Protein 2DG1 (pdb70)

B-factor: mean 18.86, std 8.6, range [7.63, 65.32]

Radius of gyration: 47.16 Å; Cα contacts (8 Å, |Δi|>4): 6272; chains: 6; bounding box: 135×104×99 Å

Organism: Staphylococcus aureus (strain Mu50 / ATCC 700699) (NCBI:txid158878)

Structure (mmCIF, N/CA/C/O backbone):
data_2DG1
#
_entry.id   2DG1
#
_cell.length_a   76.527
_cell.length_b   181.978
_cell.length_c   81.803
_cell.angle_alpha   90.00
_cell.angle_beta   115.41
_cell.angle_gamma   90.00
#
_symmetry.space_group_name_H-M   'P 1 21 1'
#
loop_
_entity.id
_entity.type
_entity.pdbx_description
1 polymer DrP35
2 non-polymer 'CALCIUM ION'
3 non-polymer GLYCEROL
4 water water
#
loop_
_atom_site.group_PDB
_atom_site.id
_atom_site.type_symbol
_atom_site.label_atom_id
_atom_site.label_alt_id
_atom_site.label_comp_id
_atom_site.label_asym_id
_atom_site.label_entity_id
_atom_site.label_seq_id
_atom_site.pdbx_PDB_ins_code
_atom_site.Cartn_x
_atom_site.Cartn_y
_atom_site.Cartn_z
_atom_site.occupancy
_atom_site.B_iso_or_equiv
_atom_site.auth_seq_id
_atom_site.auth_comp_id
_atom_site.auth_asym_id
_atom_site.auth_atom_id
_atom_site.pdbx_PDB_model_num
ATOM 1 N N . GLN A 1 6 ? 4.837 20.961 49.558 1.00 49.77 6 GLN A N 1
ATOM 2 C CA . GLN A 1 6 ? 4.120 20.208 48.490 1.00 49.27 6 GLN A CA 1
ATOM 3 C C . GLN A 1 6 ? 3.699 21.134 47.356 1.00 48.10 6 GLN A C 1
ATOM 4 O O . GLN A 1 6 ? 2.806 20.804 46.575 1.00 49.58 6 GLN A O 1
ATOM 10 N N . ASP A 1 7 ? 4.349 22.293 47.274 1.00 44.72 7 ASP A N 1
ATOM 11 C CA . ASP A 1 7 ? 4.061 23.276 46.233 1.00 41.13 7 ASP A CA 1
ATOM 12 C C . ASP A 1 7 ? 4.529 22.766 44.873 1.00 37.10 7 ASP A C 1
ATOM 13 O O . ASP A 1 7 ? 4.942 23.544 44.013 1.00 36.50 7 ASP A O 1
ATOM 18 N N . LEU A 1 8 ? 4.460 21.454 44.687 1.00 32.10 8 LEU A N 1
ATOM 19 C CA . LEU A 1 8 ? 4.882 20.824 43.444 1.00 27.34 8 LEU A CA 1
ATOM 20 C C . LEU A 1 8 ? 3.842 21.011 42.351 1.00 25.02 8 LEU A C 1
ATOM 21 O O . LEU A 1 8 ? 2.667 21.248 42.639 1.00 24.09 8 LEU A O 1
ATOM 26 N N . PRO A 1 9 ? 4.264 20.922 41.078 1.00 22.30 9 PRO A N 1
ATOM 27 C CA . PRO A 1 9 ? 3.320 21.073 39.969 1.00 20.22 9 PRO A CA 1
ATOM 28 C C . PRO A 1 9 ? 2.222 20.051 40.242 1.00 18.99 9 PRO A C 1
ATOM 29 O O . PRO A 1 9 ? 2.510 18.927 40.655 1.00 20.16 9 PRO A O 1
ATOM 33 N N . THR A 1 10 ? 0.970 20.431 40.015 1.00 18.40 10 THR A N 1
ATOM 34 C CA . THR A 1 10 ? -0.141 19.544 40.323 1.00 18.40 10 THR A CA 1
ATOM 35 C C . THR A 1 10 ? -1.161 19.363 39.203 1.00 18.18 10 THR A C 1
ATOM 36 O O . THR A 1 10 ? -1.409 20.280 38.421 1.00 20.09 10 THR A O 1
ATOM 40 N N . LEU A 1 11 ? -1.741 18.166 39.139 1.00 17.96 11 LEU A N 1
ATOM 41 C CA . LEU A 1 11 ? -2.766 17.848 38.147 1.00 17.23 11 LEU A CA 1
ATOM 42 C C . LEU A 1 11 ? -4.127 17.964 38.827 1.00 15.82 11 LEU A C 1
ATOM 43 O O . LEU A 1 11 ? -4.353 17.376 39.887 1.00 16.41 11 LEU A O 1
ATOM 48 N N . PHE A 1 12 ? -5.027 18.724 38.209 1.00 16.40 12 PHE A N 1
ATOM 49 C CA . PHE A 1 12 ? -6.364 18.954 38.751 1.00 16.99 12 PHE A CA 1
ATOM 50 C C . PHE A 1 12 ? -7.460 18.459 37.814 1.00 17.64 12 PHE A C 1
ATOM 51 O O . PHE A 1 12 ? -7.250 18.325 36.609 1.00 18.04 12 PHE A O 1
ATOM 59 N N . TYR A 1 13 ? -8.640 18.217 38.373 1.00 18.55 13 TYR A N 1
ATOM 60 C CA . TYR A 1 13 ? -9.774 17.774 37.575 1.00 18.75 13 TYR A CA 1
ATOM 61 C C . TYR A 1 13 ? -10.467 18.996 36.974 1.00 19.90 13 TYR A C 1
ATOM 62 O O . TYR A 1 13 ? -11.598 19.323 37.332 1.00 22.01 13 TYR A O 1
ATOM 71 N N . SER A 1 14 ? -9.770 19.676 36.071 1.00 20.84 14 SER A N 1
ATOM 72 C CA . SER A 1 14 ? -10.314 20.856 35.412 1.00 22.62 14 SER A CA 1
ATOM 73 C C . SER A 1 14 ? -10.452 20.586 33.921 1.00 23.40 14 SER A C 1
ATOM 74 O O . SER A 1 14 ? -9.819 19.675 33.388 1.00 22.09 14 SER A O 1
ATOM 77 N N . GLY A 1 15 ? -11.281 21.381 33.251 1.00 22.30 15 GLY A N 1
ATOM 78 C CA . GLY A 1 15 ? -11.480 21.206 31.826 1.00 20.56 15 GLY A CA 1
ATOM 79 C C . GLY A 1 15 ? -11.793 19.776 31.422 1.00 19.01 15 GLY A C 1
ATOM 80 O O . GLY A 1 15 ? -12.509 19.060 32.122 1.00 19.16 15 GLY A O 1
ATOM 81 N N . LYS A 1 16 ? -11.246 19.355 30.289 1.00 18.94 16 LYS A N 1
ATOM 82 C CA . LYS A 1 16 ? -11.488 18.011 29.786 1.00 17.35 16 LYS A CA 1
ATOM 83 C C . LYS A 1 16 ? -10.880 16.898 30.643 1.00 17.00 16 LYS A C 1
ATOM 84 O O . LYS A 1 16 ? -11.136 15.719 30.401 1.00 16.31 16 LYS A O 1
ATOM 90 N N . SER A 1 17 ? -10.083 17.264 31.644 1.00 15.50 17 SER A N 1
ATOM 91 C CA . SER A 1 17 ? -9.495 16.259 32.528 1.00 14.52 17 SER A CA 1
ATOM 92 C C . SER A 1 17 ? -10.573 15.758 33.480 1.00 16.03 17 SER A C 1
ATOM 93 O O . SER A 1 17 ? -10.390 14.758 34.172 1.00 16.43 17 SER A O 1
ATOM 96 N N . ASN A 1 18 ? -11.705 16.457 33.505 1.00 17.17 18 ASN A N 1
ATOM 97 C CA . ASN A 1 18 ? -12.806 16.079 34.381 1.00 19.58 18 ASN A CA 1
ATOM 98 C C . ASN A 1 18 ? -13.926 15.339 33.646 1.00 20.12 18 ASN A C 1
ATOM 99 O O . ASN A 1 18 ? -14.932 14.970 34.252 1.00 21.48 18 ASN A O 1
ATOM 104 N N . SER A 1 19 ? -13.751 15.121 32.345 1.00 18.31 19 SER A N 1
ATOM 105 C CA . SER A 1 19 ? -14.755 14.417 31.548 1.00 18.19 19 SER A CA 1
ATOM 106 C C . SER A 1 19 ? -14.540 12.910 31.603 1.00 18.16 19 SER A C 1
ATOM 107 O O . SER A 1 19 ? -13.416 12.440 31.755 1.00 18.08 19 SER A O 1
ATOM 110 N N . ALA A 1 20 ? -15.626 12.155 31.478 1.00 17.03 20 ALA A N 1
ATOM 111 C CA . ALA A 1 20 ? -15.548 10.702 31.500 1.00 16.28 20 ALA A CA 1
ATOM 112 C C . ALA A 1 20 ? -14.923 10.181 30.207 1.00 14.91 20 ALA A C 1
ATOM 113 O O . ALA A 1 20 ? -14.198 9.185 30.212 1.00 13.05 20 ALA A O 1
ATOM 115 N N . VAL A 1 21 ? -15.205 10.872 29.107 1.00 14.17 21 VAL A N 1
ATOM 116 C CA . VAL A 1 21 ? -14.723 10.473 27.787 1.00 12.78 21 VAL A CA 1
ATOM 117 C C . VAL A 1 21 ? -14.253 11.677 26.964 1.00 12.27 21 VAL A C 1
ATOM 118 O O . VAL A 1 21 ? -14.812 11.987 25.908 1.00 12.61 21 VAL A O 1
ATOM 122 N N . PRO A 1 22 ? -13.192 12.355 27.423 1.00 11.63 22 PRO A N 1
ATOM 123 C CA . PRO A 1 22 ? -12.671 13.526 26.716 1.00 12.79 22 PRO A CA 1
ATOM 124 C C . PRO A 1 22 ? -12.136 13.289 25.312 1.00 12.40 22 PRO A C 1
ATOM 125 O O . PRO A 1 22 ? -11.389 12.341 25.069 1.00 12.94 22 PRO A O 1
ATOM 129 N N . ILE A 1 23 ? -12.532 14.167 24.396 1.00 12.22 23 ILE A N 1
ATOM 130 C CA . ILE A 1 23 ? -12.082 14.126 23.007 1.00 10.96 23 ILE A CA 1
ATOM 131 C C . ILE A 1 23 ? -10.979 15.172 22.983 1.00 12.61 23 ILE A C 1
ATOM 132 O O . ILE A 1 23 ? -11.247 16.375 22.950 1.00 12.21 23 ILE A O 1
ATOM 137 N N . ILE A 1 24 ? -9.733 14.715 22.991 1.00 12.07 24 ILE A N 1
ATOM 138 C CA . ILE A 1 24 ? -8.619 15.644 23.062 1.00 12.59 24 ILE A CA 1
ATOM 139 C C . ILE A 1 24 ? -7.331 15.071 22.469 1.00 14.11 24 ILE A C 1
ATOM 140 O O . ILE A 1 24 ? -7.186 13.852 22.331 1.00 14.80 24 ILE A O 1
ATOM 145 N N . SER A 1 25 ? -6.410 15.961 22.103 1.00 12.73 25 SER A N 1
ATOM 146 C CA . SER A 1 25 ? -5.121 15.568 21.533 1.00 12.75 25 SER A CA 1
ATOM 147 C C . SER A 1 25 ? -4.043 15.750 22.598 1.00 13.25 25 SER A C 1
ATOM 148 O O . SER A 1 25 ? -4.214 16.535 23.525 1.00 13.17 25 SER A O 1
ATOM 151 N N . GLU A 1 26 ? -2.931 15.036 22.462 1.00 12.01 26 GLU A N 1
ATOM 152 C CA . GLU A 1 26 ? -1.868 15.125 23.457 1.00 10.84 26 GLU A CA 1
ATOM 153 C C . GLU A 1 26 ? -1.342 16.535 23.688 1.00 12.11 26 GLU A C 1
ATOM 154 O O . GLU A 1 26 ? -1.036 16.907 24.821 1.00 12.29 26 GLU A O 1
ATOM 160 N N . SER A 1 27 ? -1.232 17.318 22.620 1.00 12.05 27 SER A N 1
ATOM 161 C CA . SER A 1 27 ? -0.731 18.682 22.744 1.00 13.83 27 SER A CA 1
ATOM 162 C C . SER A 1 27 ? -1.672 19.576 23.553 1.00 14.02 27 SER A C 1
ATOM 163 O O . SER A 1 27 ? -1.252 20.614 24.072 1.00 15.19 27 SER A O 1
ATOM 166 N N . GLU A 1 28 ? -2.935 19.167 23.668 1.00 14.06 28 GLU A N 1
ATOM 167 C CA . GLU A 1 28 ? -3.942 19.947 24.393 1.00 14.73 28 GLU A CA 1
ATOM 168 C C . GLU A 1 28 ? -4.173 19.461 25.829 1.00 13.71 28 GLU A C 1
ATOM 169 O O . GLU A 1 28 ? -4.890 20.097 26.605 1.00 13.50 28 GLU A O 1
ATOM 175 N N . LEU A 1 29 ? -3.573 18.331 26.184 1.00 12.06 29 LEU A N 1
ATOM 176 C CA . LEU A 1 29 ? -3.732 17.775 27.524 1.00 11.43 29 LEU A CA 1
ATOM 177 C C . LEU A 1 29 ? -3.244 18.715 28.621 1.00 10.59 29 LEU A C 1
ATOM 178 O O . LEU A 1 29 ? -2.328 19.506 28.403 1.00 12.06 29 LEU A O 1
ATOM 183 N N . GLN A 1 30 ? -3.865 18.624 29.796 1.00 12.98 30 GLN A N 1
ATOM 184 C CA . GLN A 1 30 ? -3.436 19.424 30.941 1.00 13.71 30 GLN A CA 1
ATOM 185 C C . GLN A 1 30 ? -2.009 18.932 31.151 1.00 14.33 30 GLN A C 1
ATOM 186 O O . GLN A 1 30 ? -1.793 17.740 31.389 1.00 14.68 30 GLN A O 1
ATOM 192 N N . THR A 1 31 ? -1.043 19.840 31.068 1.00 14.89 31 THR A N 1
ATOM 193 C CA . THR A 1 31 ? 0.360 19.457 31.186 1.00 14.77 31 THR A CA 1
ATOM 194 C C . THR A 1 31 ? 1.149 20.231 32.236 1.00 16.05 31 THR A C 1
ATOM 195 O O . THR A 1 31 ? 0.963 21.435 32.409 1.00 16.52 31 THR A O 1
ATOM 199 N N . ILE A 1 32 ? 2.031 19.519 32.930 1.00 15.52 32 ILE A N 1
ATOM 200 C CA . ILE A 1 32 ? 2.894 20.116 33.945 1.00 15.30 32 ILE A CA 1
ATOM 201 C C . ILE A 1 32 ? 4.293 19.547 33.754 1.00 15.96 32 ILE A C 1
ATOM 202 O O . ILE A 1 32 ? 4.465 18.499 33.124 1.00 14.77 32 ILE A O 1
ATOM 207 N N . THR A 1 33 ? 5.293 20.244 34.283 1.00 16.26 33 THR A N 1
ATOM 208 C CA . THR A 1 33 ? 6.670 19.783 34.174 1.00 16.23 33 THR A CA 1
ATOM 209 C C . THR A 1 33 ? 7.145 19.336 35.550 1.00 18.17 33 THR A C 1
ATOM 210 O O . THR A 1 33 ? 7.031 20.075 36.532 1.00 17.84 33 THR A O 1
ATOM 214 N N . ALA A 1 34 ? 7.667 18.117 35.615 1.00 16.25 34 ALA A N 1
ATOM 215 C CA . ALA A 1 34 ? 8.143 17.543 36.866 1.00 15.52 34 ALA A CA 1
ATOM 216 C C . ALA A 1 34 ? 9.333 18.301 37.442 1.00 15.76 34 ALA A C 1
ATOM 217 O O . ALA A 1 34 ? 10.117 18.897 36.707 1.00 14.57 34 ALA A O 1
ATOM 219 N N . GLU A 1 35 ? 9.451 18.263 38.766 1.00 17.24 35 GLU A N 1
ATOM 220 C CA . GLU A 1 35 ? 10.535 18.928 39.490 1.00 19.16 35 GLU A CA 1
ATOM 221 C C . GLU A 1 35 ? 11.575 17.896 39.912 1.00 17.96 35 GLU A C 1
ATOM 222 O O . GLU A 1 35 ? 11.228 16.771 40.258 1.00 16.68 35 GLU A O 1
ATOM 228 N N . PRO A 1 36 ? 12.866 18.265 39.889 1.00 19.27 36 PRO A N 1
ATOM 229 C CA . PRO A 1 36 ? 13.901 17.311 40.300 1.00 20.34 36 PRO A CA 1
ATOM 230 C C . PRO A 1 36 ? 13.651 16.971 41.764 1.00 20.91 36 PRO A C 1
ATOM 231 O O . PRO A 1 36 ? 13.333 17.855 42.562 1.00 19.86 36 PRO A O 1
ATOM 235 N N . TRP A 1 37 ? 13.789 15.701 42.124 1.00 20.91 37 TRP A N 1
ATOM 236 C CA . TRP A 1 37 ? 13.540 15.296 43.501 1.00 20.51 37 TRP A CA 1
ATOM 237 C C . TRP A 1 37 ? 14.782 14.735 44.174 1.00 22.28 37 TRP A C 1
ATOM 238 O O . TRP A 1 37 ? 15.109 15.105 45.305 1.00 22.00 37 TRP A O 1
ATOM 249 N N . LEU A 1 38 ? 15.471 13.837 43.479 1.00 21.59 38 LEU A N 1
ATOM 250 C CA . LEU A 1 38 ? 16.667 13.219 44.035 1.00 21.66 38 LEU A CA 1
ATOM 251 C C . LEU A 1 38 ? 17.531 12.588 42.955 1.00 22.84 38 LEU A C 1
ATOM 252 O O . LEU A 1 38 ? 17.062 11.750 42.183 1.00 21.79 38 LEU A O 1
ATOM 257 N N . GLU A 1 39 ? 18.795 12.995 42.901 1.00 20.92 39 GLU A N 1
ATOM 258 C CA . GLU A 1 39 ? 19.715 12.440 41.923 1.00 22.83 39 GLU A CA 1
ATOM 259 C C . GLU A 1 39 ? 20.296 11.162 42.508 1.00 23.28 39 GLU A C 1
ATOM 260 O O . GLU A 1 39 ? 20.901 11.181 43.578 1.00 24.12 39 GLU A O 1
ATOM 266 N N . ILE A 1 40 ? 20.091 10.049 41.812 1.00 22.87 40 ILE A N 1
ATOM 267 C CA . ILE A 1 40 ? 20.594 8.758 42.267 1.00 21.87 40 ILE A CA 1
ATOM 268 C C . ILE A 1 40 ? 22.087 8.658 41.994 1.00 23.11 40 ILE A C 1
ATOM 269 O O . ILE A 1 40 ? 22.832 8.060 42.771 1.00 23.79 40 ILE A O 1
ATOM 274 N N . SER A 1 41 ? 22.520 9.249 40.888 1.00 23.48 41 SER A N 1
ATOM 275 C CA . SER A 1 41 ? 23.926 9.221 40.514 1.00 24.97 41 SER A CA 1
ATOM 276 C C . SER A 1 41 ? 24.210 10.152 39.346 1.00 25.64 41 SER A C 1
ATOM 277 O O . SER A 1 41 ? 23.324 10.447 38.543 1.00 24.67 41 SER A O 1
ATOM 280 N N . LYS A 1 42 ? 25.451 10.620 39.257 1.00 25.39 42 LYS A N 1
ATOM 281 C CA . LYS A 1 42 ? 25.842 11.500 38.169 1.00 25.58 42 LYS A CA 1
ATOM 282 C C . LYS A 1 42 ? 26.216 10.657 36.960 1.00 25.17 42 LYS A C 1
ATOM 283 O O . LYS A 1 42 ? 26.382 11.173 35.855 1.00 25.66 42 LYS A O 1
ATOM 289 N N . LYS A 1 43 ? 26.350 9.352 37.177 1.00 25.37 43 LYS A N 1
ATOM 290 C CA . LYS A 1 43 ? 26.679 8.437 36.093 1.00 25.92 43 LYS A CA 1
ATOM 291 C C . LYS A 1 43 ? 25.362 7.913 35.527 1.00 24.25 43 LYS A C 1
ATOM 292 O O . LYS A 1 43 ? 24.347 7.889 36.225 1.00 23.47 43 LYS A O 1
ATOM 298 N N . GLY A 1 44 ? 25.381 7.506 34.263 1.00 23.09 44 GLY A N 1
ATOM 299 C CA . GLY A 1 44 ? 24.174 7.008 33.628 1.00 21.85 44 GLY A CA 1
ATOM 300 C C . GLY A 1 44 ? 23.783 5.605 34.043 1.00 19.86 44 GLY A C 1
ATOM 301 O O . GLY A 1 44 ? 24.521 4.651 33.801 1.00 20.60 44 GLY A O 1
ATOM 302 N N . LEU A 1 45 ? 22.614 5.490 34.668 1.00 18.05 45 LEU A N 1
ATOM 303 C CA . LEU A 1 45 ? 22.081 4.209 35.121 1.00 17.31 45 LEU A CA 1
ATOM 304 C C . LEU A 1 45 ? 20.653 4.056 34.603 1.00 17.49 45 LEU A C 1
ATOM 305 O O . LEU A 1 45 ? 19.860 4.995 34.672 1.00 17.51 45 LEU A O 1
ATOM 310 N N . GLN A 1 46 ? 20.326 2.874 34.088 1.00 16.48 46 GLN A N 1
ATOM 311 C CA . GLN A 1 46 ? 18.985 2.621 33.565 1.00 16.14 46 GLN A CA 1
ATOM 312 C C . GLN A 1 46 ? 18.015 2.375 34.721 1.00 14.97 46 GLN A C 1
ATOM 313 O O . GLN A 1 46 ? 17.656 1.231 35.012 1.00 15.44 46 GLN A O 1
ATOM 319 N N . LEU A 1 47 ? 17.587 3.453 35.375 1.00 14.14 47 LEU A N 1
ATOM 320 C CA . LEU A 1 47 ? 16.670 3.346 36.507 1.00 14.81 47 LEU A CA 1
ATOM 321 C C . LEU A 1 47 ? 15.330 2.722 36.131 1.00 14.72 47 LEU A C 1
ATOM 322 O O . LEU A 1 47 ? 14.803 2.970 35.048 1.00 15.59 47 LEU A O 1
ATOM 327 N N . GLU A 1 48 ? 14.790 1.919 37.044 1.00 15.31 48 GLU A N 1
ATOM 328 C CA . GLU A 1 48 ? 13.509 1.239 36.852 1.00 15.71 48 GLU A CA 1
ATOM 329 C C . GLU A 1 48 ? 13.043 0.610 38.163 1.00 16.18 48 GLU A C 1
ATOM 330 O O . GLU A 1 48 ? 13.758 0.638 39.168 1.00 16.59 48 GLU A O 1
ATOM 336 N N . GLY A 1 49 ? 11.834 0.057 38.135 1.00 15.21 49 GLY A N 1
ATOM 337 C CA . GLY A 1 49 ? 11.280 -0.653 39.277 1.00 15.60 49 GLY A CA 1
ATOM 338 C C . GLY A 1 49 ? 10.926 0.034 40.581 1.00 14.83 49 GLY A C 1
ATOM 339 O O . GLY A 1 49 ? 11.094 -0.561 41.644 1.00 16.85 49 GLY A O 1
ATOM 340 N N . LEU A 1 50 ? 10.414 1.256 40.518 1.00 15.78 50 LEU A N 1
ATOM 341 C CA . LEU A 1 50 ? 10.029 1.973 41.733 1.00 15.48 50 LEU A CA 1
ATOM 342 C C . LEU A 1 50 ? 8.994 1.187 42.537 1.00 16.61 50 LEU A C 1
ATOM 343 O O . LEU A 1 50 ? 8.041 0.649 41.978 1.00 16.44 50 LEU A O 1
ATOM 348 N N . ASN A 1 51 ? 9.181 1.117 43.852 1.00 16.03 51 ASN A N 1
ATOM 349 C CA . ASN A 1 51 ? 8.232 0.418 44.712 1.00 17.10 51 ASN A CA 1
ATOM 350 C C . ASN A 1 51 ? 8.523 0.755 46.174 1.00 18.56 51 ASN A C 1
ATOM 351 O O . ASN A 1 51 ? 9.667 0.668 46.622 1.00 17.76 51 ASN A O 1
ATOM 356 N N . PHE A 1 52 ? 7.487 1.155 46.906 1.00 19.16 52 PHE A N 1
ATOM 357 C CA . PHE A 1 52 ? 7.637 1.515 48.315 1.00 19.14 52 PHE A CA 1
ATOM 358 C C . PHE A 1 52 ? 7.269 0.361 49.239 1.00 18.79 52 PHE A C 1
ATOM 359 O O . PHE A 1 52 ? 6.326 -0.383 48.971 1.00 18.99 52 PHE A O 1
ATOM 367 N N . ASP A 1 53 ? 8.012 0.210 50.331 1.00 20.41 53 ASP A N 1
ATOM 368 C CA . ASP A 1 53 ? 7.716 -0.858 51.274 1.00 21.66 53 ASP A CA 1
ATOM 369 C C . ASP A 1 53 ? 6.675 -0.378 52.277 1.00 22.85 53 ASP A C 1
ATOM 370 O O . ASP A 1 53 ? 6.268 0.786 52.251 1.00 22.45 53 ASP A O 1
ATOM 375 N N . ARG A 1 54 ? 6.240 -1.282 53.145 1.00 23.83 54 ARG A N 1
ATOM 376 C CA . ARG A 1 54 ? 5.228 -0.974 54.147 1.00 26.16 54 ARG A CA 1
ATOM 377 C C . ARG A 1 54 ? 5.602 0.226 55.021 1.00 26.89 54 ARG A C 1
ATOM 378 O O . ARG A 1 54 ? 4.726 0.897 55.570 1.00 27.64 54 ARG A O 1
ATOM 386 N N . GLN A 1 55 ? 6.896 0.507 55.142 1.00 27.39 55 GLN A N 1
ATOM 387 C CA . GLN A 1 55 ? 7.343 1.632 55.957 1.00 28.50 55 GLN A CA 1
ATOM 388 C C . GLN A 1 55 ? 7.545 2.906 55.145 1.00 27.70 55 GLN A C 1
ATOM 389 O O . GLN A 1 55 ? 8.128 3.878 55.628 1.00 27.15 55 GLN A O 1
ATOM 395 N N . GLY A 1 56 ? 7.064 2.897 53.907 1.00 26.37 56 GLY A N 1
ATOM 396 C CA . GLY A 1 56 ? 7.182 4.071 53.064 1.00 23.07 56 GLY A CA 1
ATOM 397 C C . GLY A 1 56 ? 8.555 4.357 52.491 1.00 21.97 56 GLY A C 1
ATOM 398 O O . GLY A 1 56 ? 8.805 5.462 52.012 1.00 20.33 56 GLY A O 1
ATOM 399 N N . GLN A 1 57 ? 9.451 3.376 52.536 1.00 21.44 57 GLN A N 1
ATOM 400 C CA . GLN A 1 57 ? 10.790 3.567 51.988 1.00 21.53 57 GLN A CA 1
ATOM 401 C C . GLN A 1 57 ? 10.781 3.176 50.514 1.00 20.00 57 GLN A C 1
ATOM 402 O O . GLN A 1 57 ? 10.134 2.204 50.129 1.00 21.20 57 GLN A O 1
ATOM 408 N N . LEU A 1 58 ? 11.502 3.936 49.697 1.00 19.65 58 LEU A N 1
ATOM 409 C CA . LEU A 1 58 ? 11.544 3.690 48.259 1.00 19.76 58 LEU A CA 1
ATOM 410 C C . LEU A 1 58 ? 12.635 2.743 47.781 1.00 19.36 58 LEU A C 1
ATOM 411 O O . LEU A 1 58 ? 13.815 2.929 48.073 1.00 19.25 58 LEU A O 1
ATOM 416 N N . PHE A 1 59 ? 12.221 1.730 47.032 1.00 18.39 59 PHE A N 1
ATOM 417 C CA . PHE A 1 59 ? 13.141 0.759 46.460 1.00 18.88 59 PHE A CA 1
ATOM 418 C C . PHE A 1 59 ? 13.088 0.910 44.947 1.00 18.58 59 PHE A C 1
ATOM 419 O O . PHE A 1 59 ? 12.036 1.206 44.380 1.00 17.85 59 PHE A O 1
ATOM 427 N N . LEU A 1 60 ? 14.231 0.724 44.301 1.00 17.92 60 LEU A N 1
ATOM 428 C CA . LEU A 1 60 ? 14.309 0.795 42.850 1.00 17.32 60 LEU A CA 1
ATOM 429 C C . LEU A 1 60 ? 15.600 0.116 42.429 1.00 17.86 60 LEU A C 1
ATOM 430 O O . LEU A 1 60 ? 16.337 -0.403 43.271 1.00 17.31 60 LEU A O 1
ATOM 435 N N . LEU A 1 61 ? 15.878 0.115 41.132 1.00 17.61 61 LEU A N 1
ATOM 436 C CA . LEU A 1 61 ? 17.082 -0.530 40.630 1.00 16.39 61 LEU A CA 1
ATOM 437 C C . LEU A 1 61 ? 17.495 0.042 39.285 1.00 16.39 61 LEU A C 1
ATOM 438 O O . LEU A 1 61 ? 16.850 0.948 38.760 1.00 16.29 61 LEU A O 1
ATOM 443 N N . ASP A 1 62 ? 18.595 -0.471 38.744 1.00 16.63 62 ASP A N 1
ATOM 444 C CA . ASP A 1 62 ? 19.054 -0.052 37.428 1.00 16.25 62 ASP A CA 1
ATOM 445 C C . ASP A 1 62 ? 19.239 -1.365 36.682 1.00 16.27 62 ASP A C 1
ATOM 446 O O . ASP A 1 62 ? 19.744 -2.348 37.231 1.00 16.56 62 ASP A O 1
ATOM 451 N N . VAL A 1 63 ? 18.805 -1.384 35.431 1.00 15.60 63 VAL A N 1
ATOM 452 C CA . VAL A 1 63 ? 18.845 -2.594 34.624 1.00 15.15 63 VAL A CA 1
ATOM 453 C C . VAL A 1 63 ? 20.197 -3.206 34.287 1.00 16.40 63 VAL A C 1
ATOM 454 O O . VAL A 1 63 ? 20.440 -4.386 34.553 1.00 15.65 63 VAL A O 1
ATOM 458 N N . PHE A 1 64 ? 21.074 -2.401 33.703 1.00 17.30 64 PHE A N 1
ATOM 459 C CA . PHE A 1 64 ? 22.367 -2.888 33.252 1.00 18.91 64 PHE A CA 1
ATOM 460 C C . PHE A 1 64 ? 23.406 -3.291 34.298 1.00 19.84 64 PHE A C 1
ATOM 461 O O . PHE A 1 64 ? 24.234 -4.161 34.028 1.00 20.50 64 PHE A O 1
ATOM 469 N N . GLU A 1 65 ? 23.377 -2.675 35.477 1.00 19.91 65 GLU A N 1
ATOM 470 C CA . GLU A 1 65 ? 24.321 -3.036 36.535 1.00 20.67 65 GLU A CA 1
ATOM 471 C C . GLU A 1 65 ? 23.629 -3.895 37.590 1.00 20.19 65 GLU A C 1
ATOM 472 O O . GLU A 1 65 ? 24.277 -4.645 38.317 1.00 20.01 65 GLU A O 1
ATOM 478 N N . GLY A 1 66 ? 22.307 -3.779 37.673 1.00 17.54 66 GLY A N 1
ATOM 479 C CA . GLY A 1 66 ? 21.557 -4.576 38.625 1.00 16.76 66 GLY A CA 1
ATOM 480 C C . GLY A 1 66 ? 21.589 -4.126 40.073 1.00 15.95 66 GLY A C 1
ATOM 481 O O . GLY A 1 66 ? 21.250 -4.903 40.964 1.00 16.86 66 GLY A O 1
ATOM 482 N N . ASN A 1 67 ? 21.991 -2.884 40.320 1.00 17.47 67 ASN A N 1
ATOM 483 C CA . ASN A 1 67 ? 22.036 -2.362 41.682 1.00 18.29 67 ASN A CA 1
ATOM 484 C C . ASN A 1 67 ? 20.629 -2.221 42.242 1.00 18.64 67 ASN A C 1
ATOM 485 O O . ASN A 1 67 ? 19.706 -1.838 41.523 1.00 18.70 67 ASN A O 1
ATOM 490 N N . ILE A 1 68 ? 20.470 -2.532 43.523 1.00 18.97 68 ILE A N 1
ATOM 491 C CA . ILE A 1 68 ? 19.187 -2.385 44.194 1.00 19.65 68 ILE A CA 1
ATOM 492 C C . ILE A 1 68 ? 19.370 -1.221 45.163 1.00 21.46 68 ILE A C 1
ATOM 493 O O . ILE A 1 68 ? 20.253 -1.254 46.023 1.00 21.22 68 ILE A O 1
ATOM 498 N N . PHE A 1 69 ? 18.546 -0.189 45.017 1.00 20.49 69 PHE A N 1
ATOM 499 C CA . PHE A 1 69 ? 18.637 0.988 45.873 1.00 20.74 69 PHE A CA 1
ATOM 500 C C . PHE A 1 69 ? 17.463 1.092 46.833 1.00 22.19 69 PHE A C 1
ATOM 501 O O . PHE A 1 69 ? 16.354 0.652 46.527 1.00 22.43 69 PHE A O 1
ATOM 509 N N . LYS A 1 70 ? 17.719 1.677 47.998 1.00 22.04 70 LYS A N 1
ATOM 510 C CA . LYS A 1 70 ? 16.681 1.905 48.994 1.00 21.62 70 LYS A CA 1
ATOM 511 C C . LYS A 1 70 ? 16.839 3.359 49.416 1.00 22.96 70 LYS A C 1
ATOM 512 O O . LYS A 1 70 ? 17.886 3.754 49.928 1.00 22.40 70 LYS A O 1
ATOM 518 N N . ILE A 1 71 ? 15.800 4.152 49.185 1.00 22.71 71 ILE A N 1
ATOM 519 C CA . ILE A 1 71 ? 15.830 5.569 49.507 1.00 22.98 71 ILE A CA 1
ATOM 520 C C . ILE A 1 71 ? 14.879 5.942 50.635 1.00 23.51 71 ILE A C 1
ATOM 521 O O . ILE A 1 71 ? 13.783 5.392 50.753 1.00 22.12 71 ILE A O 1
ATOM 526 N N . ASN A 1 72 ? 15.320 6.879 51.468 1.00 24.94 72 ASN A N 1
ATOM 527 C CA . ASN A 1 72 ? 14.506 7.379 52.567 1.00 25.25 72 ASN A CA 1
ATOM 528 C C . ASN A 1 72 ? 13.881 8.661 52.020 1.00 25.39 72 ASN A C 1
ATOM 529 O O . ASN A 1 72 ? 14.568 9.663 51.832 1.00 24.89 72 ASN A O 1
ATOM 534 N N . PRO A 1 73 ? 12.571 8.637 51.738 1.00 26.20 73 PRO A N 1
ATOM 535 C CA . PRO A 1 73 ? 11.863 9.803 51.202 1.00 28.02 73 PRO A CA 1
ATOM 536 C C . PRO A 1 73 ? 12.061 11.095 51.995 1.00 29.04 73 PRO A C 1
ATOM 537 O O . PRO A 1 73 ? 12.144 12.178 51.416 1.00 28.71 73 PRO A O 1
ATOM 541 N N . GLU A 1 74 ? 12.140 10.976 53.316 1.00 30.49 74 GLU A N 1
ATOM 542 C CA . GLU A 1 74 ? 12.317 12.140 54.180 1.00 32.81 74 GLU A CA 1
ATOM 543 C C . GLU A 1 74 ? 13.733 12.707 54.151 1.00 32.23 74 GLU A C 1
ATOM 544 O O . GLU A 1 74 ? 13.943 13.864 53.784 1.00 31.80 74 GLU A O 1
ATOM 550 N N . THR A 1 75 ? 14.701 11.883 54.539 1.00 31.34 75 THR A N 1
ATOM 551 C CA . THR A 1 75 ? 16.099 12.295 54.594 1.00 30.11 75 THR A CA 1
ATOM 552 C C . THR A 1 75 ? 16.810 12.313 53.246 1.00 30.40 75 THR A C 1
ATOM 553 O O . THR A 1 75 ? 17.825 12.991 53.090 1.00 30.14 75 THR A O 1
ATOM 557 N N . LYS A 1 76 ? 16.281 11.562 52.282 1.00 29.78 76 LYS A N 1
ATOM 558 C CA . LYS A 1 76 ? 16.866 11.478 50.944 1.00 29.04 76 LYS A CA 1
ATOM 559 C C . LYS A 1 76 ? 18.121 10.610 50.936 1.00 28.44 76 LYS A C 1
ATOM 560 O O . LYS A 1 76 ? 18.887 10.628 49.973 1.00 27.97 76 LYS A O 1
ATOM 566 N N . GLU A 1 77 ? 18.333 9.853 52.009 1.00 28.46 77 GLU A N 1
ATOM 567 C CA . GLU A 1 77 ? 19.502 8.985 52.098 1.00 28.32 77 GLU A CA 1
ATOM 568 C C . GLU A 1 77 ? 19.377 7.825 51.118 1.00 26.96 77 GLU A C 1
ATOM 569 O O . GLU A 1 77 ? 18.332 7.183 51.033 1.00 27.66 77 GLU A O 1
ATOM 575 N N . ILE A 1 78 ? 20.449 7.558 50.380 1.00 25.96 78 ILE A N 1
ATOM 576 C CA . ILE A 1 78 ? 20.447 6.470 49.410 1.00 25.02 78 ILE A CA 1
ATOM 577 C C . ILE A 1 78 ? 21.339 5.324 49.870 1.00 25.23 78 ILE A C 1
ATOM 578 O O . ILE A 1 78 ? 22.501 5.531 50.222 1.00 24.70 78 ILE A O 1
ATOM 583 N N . LYS A 1 79 ? 20.785 4.118 49.868 1.00 24.81 79 LYS A N 1
ATOM 584 C CA . LYS A 1 79 ? 21.532 2.930 50.256 1.00 24.86 79 LYS A CA 1
ATOM 585 C C . LYS A 1 79 ? 21.491 1.945 49.096 1.00 25.02 79 LYS A C 1
ATOM 586 O O . LYS A 1 79 ? 20.574 1.980 48.275 1.00 24.09 79 LYS A O 1
ATOM 592 N N . ARG A 1 80 ? 22.498 1.083 49.021 1.00 24.50 80 ARG A N 1
ATOM 593 C CA . ARG A 1 80 ? 22.568 0.074 47.972 1.00 24.46 80 ARG A CA 1
ATOM 594 C C . ARG A 1 80 ? 22.776 -1.253 48.696 1.00 24.40 80 ARG A C 1
ATOM 595 O O . ARG A 1 80 ? 23.892 -1.771 48.758 1.00 24.58 80 ARG A O 1
ATOM 603 N N . PRO A 1 81 ? 21.689 -1.814 49.260 1.00 23.79 81 PRO A N 1
ATOM 604 C CA . PRO A 1 81 ? 21.690 -3.080 50.002 1.00 23.10 81 PRO A CA 1
ATOM 605 C C . PRO A 1 81 ? 22.326 -4.264 49.283 1.00 23.15 81 PRO A C 1
ATOM 606 O O . PRO A 1 81 ? 23.172 -4.952 49.851 1.00 23.12 81 PRO A O 1
ATOM 610 N N . PHE A 1 82 ? 21.922 -4.516 48.043 1.00 22.15 82 PHE A N 1
ATOM 611 C CA . PHE A 1 82 ? 22.506 -5.621 47.299 1.00 20.70 82 PHE A CA 1
ATOM 612 C C . PHE A 1 82 ? 22.461 -5.420 45.792 1.00 20.89 82 PHE A C 1
ATOM 613 O O . PHE A 1 82 ? 21.974 -4.402 45.301 1.00 19.66 82 PHE A O 1
ATOM 621 N N . VAL A 1 83 ? 23.002 -6.392 45.066 1.00 20.31 83 VAL A N 1
ATOM 622 C CA . VAL A 1 83 ? 23.030 -6.343 43.612 1.00 19.04 83 VAL A CA 1
ATOM 623 C C . VAL A 1 83 ? 22.410 -7.621 43.065 1.00 18.99 83 VAL A C 1
ATOM 624 O O . VAL A 1 83 ? 22.658 -8.714 43.578 1.00 18.60 83 VAL A O 1
ATOM 628 N N . SER A 1 84 ? 21.588 -7.478 42.032 1.00 17.83 84 SER A N 1
ATOM 629 C CA . SER A 1 84 ? 20.928 -8.622 41.417 1.00 17.06 84 SER A CA 1
ATOM 630 C C . SER A 1 84 ? 21.932 -9.646 40.904 1.00 17.11 84 SER A C 1
ATOM 631 O O . SER A 1 84 ? 22.911 -9.291 40.249 1.00 18.18 84 SER A O 1
ATOM 634 N N . HIS A 1 85 ? 21.680 -10.917 41.203 1.00 17.16 85 HIS A N 1
ATOM 635 C CA . HIS A 1 85 ? 22.546 -11.998 40.746 1.00 17.26 85 HIS A CA 1
ATOM 636 C C . HIS A 1 85 ? 22.049 -12.471 39.384 1.00 18.19 85 HIS A C 1
ATOM 637 O O . HIS A 1 85 ? 22.669 -13.321 38.741 1.00 18.03 85 HIS A O 1
ATOM 644 N N . LYS A 1 86 ? 20.921 -11.910 38.955 1.00 17.75 86 LYS A N 1
ATOM 645 C CA . LYS A 1 86 ? 20.324 -12.244 37.664 1.00 17.04 86 LYS A CA 1
ATOM 646 C C . LYS A 1 86 ? 20.464 -11.029 36.752 1.00 16.91 86 LYS A C 1
ATOM 647 O O . LYS A 1 86 ? 20.318 -9.889 37.195 1.00 17.27 86 LYS A O 1
ATOM 653 N N . ALA A 1 87 ? 20.741 -11.280 35.478 1.00 16.45 87 ALA A N 1
ATOM 654 C CA . ALA A 1 87 ? 20.950 -10.214 34.507 1.00 15.62 87 ALA A CA 1
ATOM 655 C C . ALA A 1 87 ? 19.727 -9.389 34.124 1.00 15.31 87 ALA A C 1
ATOM 656 O O . ALA A 1 87 ? 18.624 -9.910 33.961 1.00 15.68 87 ALA A O 1
ATOM 658 N N . ASN A 1 88 ? 19.958 -8.088 33.993 1.00 14.83 88 ASN A N 1
ATOM 659 C CA . ASN A 1 88 ? 18.950 -7.122 33.579 1.00 14.78 88 ASN A CA 1
ATOM 660 C C . ASN A 1 88 ? 17.603 -7.108 34.299 1.00 14.20 88 ASN A C 1
ATOM 661 O O . ASN A 1 88 ? 16.549 -7.300 33.682 1.00 13.32 88 ASN A O 1
ATOM 666 N N . PRO A 1 89 ? 17.619 -6.879 35.619 1.00 14.54 89 PRO A N 1
ATOM 667 C CA . PRO A 1 89 ? 16.365 -6.835 36.375 1.00 14.01 89 PRO A CA 1
ATOM 668 C C . PRO A 1 89 ? 15.664 -5.547 35.935 1.00 14.64 89 PRO A C 1
ATOM 669 O O . PRO A 1 89 ? 16.331 -4.547 35.642 1.00 13.92 89 PRO A O 1
ATOM 673 N N . ALA A 1 90 ? 14.336 -5.555 35.890 1.00 13.12 90 ALA A N 1
ATOM 674 C CA . ALA A 1 90 ? 13.617 -4.369 35.430 1.00 12.50 90 ALA A CA 1
ATOM 675 C C . ALA A 1 90 ? 12.509 -3.861 36.346 1.00 13.07 90 ALA A C 1
ATOM 676 O O . ALA A 1 90 ? 11.972 -2.774 36.123 1.00 13.50 90 ALA A O 1
ATOM 678 N N . ALA A 1 91 ? 12.152 -4.634 37.362 1.00 13.12 91 ALA A N 1
ATOM 679 C CA . ALA A 1 91 ? 11.099 -4.197 38.270 1.00 13.35 91 ALA A CA 1
ATOM 680 C C . ALA A 1 91 ? 11.172 -4.846 39.638 1.00 13.96 91 ALA A C 1
ATOM 681 O O . ALA A 1 91 ? 11.677 -5.959 39.795 1.00 14.20 91 ALA A O 1
ATOM 683 N N . ILE A 1 92 ? 10.662 -4.124 40.628 1.00 14.04 92 ILE A N 1
ATOM 684 C CA . ILE A 1 92 ? 10.609 -4.607 41.998 1.00 14.40 92 ILE A CA 1
ATOM 685 C C . ILE A 1 92 ? 9.183 -4.448 42.503 1.00 14.55 92 ILE A C 1
ATOM 686 O O . ILE A 1 92 ? 8.638 -3.343 42.495 1.00 15.87 92 ILE A O 1
ATOM 691 N N . LYS A 1 93 ? 8.573 -5.552 42.916 1.00 15.09 93 LYS A N 1
ATOM 692 C CA . LYS A 1 93 ? 7.228 -5.515 43.473 1.00 15.08 93 LYS A CA 1
ATOM 693 C C . LYS A 1 93 ? 7.331 -6.198 44.826 1.00 15.95 93 LYS A C 1
ATOM 694 O O . LYS A 1 93 ? 7.725 -7.362 44.914 1.00 14.79 93 LYS A O 1
ATOM 700 N N . ILE A 1 94 ? 6.993 -5.464 45.880 1.00 16.18 94 ILE A N 1
ATOM 701 C CA . ILE A 1 94 ? 7.081 -6.001 47.229 1.00 16.47 94 ILE A CA 1
ATOM 702 C C . ILE A 1 94 ? 5.844 -6.795 47.612 1.00 17.83 94 ILE A C 1
ATOM 703 O O . ILE A 1 94 ? 4.712 -6.389 47.348 1.00 17.12 94 ILE A O 1
ATOM 708 N N . HIS A 1 95 ? 6.081 -7.945 48.227 1.00 16.92 95 HIS A N 1
ATOM 709 C CA . HIS A 1 95 ? 5.014 -8.837 48.649 1.00 17.60 95 HIS A CA 1
ATOM 710 C C . HIS A 1 95 ? 4.442 -8.351 49.975 1.00 19.04 95 HIS A C 1
ATOM 711 O O . HIS A 1 95 ? 5.055 -7.537 50.672 1.00 18.23 95 HIS A O 1
ATOM 718 N N . LYS A 1 96 ? 3.256 -8.841 50.311 1.00 20.32 96 LYS A N 1
ATOM 719 C CA . LYS A 1 96 ? 2.617 -8.469 51.563 1.00 22.79 96 LYS A CA 1
ATOM 720 C C . LYS A 1 96 ? 3.513 -8.897 52.725 1.00 22.87 96 LYS A C 1
ATOM 721 O O . LYS A 1 96 ? 3.532 -8.252 53.773 1.00 23.58 96 LYS A O 1
ATOM 727 N N . ASP A 1 97 ? 4.268 -9.976 52.530 1.00 22.32 97 ASP A N 1
ATOM 728 C CA . ASP A 1 97 ? 5.146 -10.477 53.586 1.00 21.59 97 ASP A CA 1
ATOM 729 C C . ASP A 1 97 ? 6.509 -9.790 53.662 1.00 21.85 97 ASP A C 1
ATOM 730 O O . ASP A 1 97 ? 7.388 -10.220 54.412 1.00 22.14 97 ASP A O 1
ATOM 735 N N . GLY A 1 98 ? 6.682 -8.720 52.890 1.00 20.61 98 GLY A N 1
ATOM 736 C CA . GLY A 1 98 ? 7.933 -7.981 52.926 1.00 19.98 98 GLY A CA 1
ATOM 737 C C . GLY A 1 98 ? 9.007 -8.351 51.921 1.00 18.95 98 GLY A C 1
ATOM 738 O O . GLY A 1 98 ? 9.947 -7.584 51.719 1.00 21.43 98 GLY A O 1
ATOM 739 N N . ARG A 1 99 ? 8.893 -9.518 51.297 1.00 18.70 99 ARG A N 1
ATOM 740 C CA . ARG A 1 99 ? 9.888 -9.939 50.312 1.00 18.22 99 ARG A CA 1
ATOM 741 C C . ARG A 1 99 ? 9.857 -9.064 49.066 1.00 18.77 99 ARG A C 1
ATOM 742 O O . ARG A 1 99 ? 8.803 -8.579 48.663 1.00 18.63 99 ARG A O 1
ATOM 750 N N . LEU A 1 100 ? 11.022 -8.870 48.459 1.00 17.57 100 LEU A N 1
ATOM 751 C CA . LEU A 1 100 ? 11.113 -8.098 47.229 1.00 17.19 100 LEU A CA 1
ATOM 752 C C . LEU A 1 100 ? 11.096 -9.087 46.075 1.00 16.99 100 LEU A C 1
ATOM 753 O O . LEU A 1 100 ? 11.912 -10.006 46.033 1.00 15.93 100 LEU A O 1
ATOM 758 N N . PHE A 1 101 ? 10.147 -8.921 45.163 1.00 15.98 101 PHE A N 1
ATOM 759 C CA . PHE A 1 101 ? 10.066 -9.781 43.990 1.00 14.88 101 PHE A CA 1
ATOM 760 C C . PHE A 1 101 ? 10.699 -8.969 42.868 1.00 15.34 101 PHE A C 1
ATOM 761 O O . PHE A 1 101 ? 10.274 -7.848 42.586 1.00 15.43 101 PHE A O 1
ATOM 769 N N . VAL A 1 102 ? 11.728 -9.533 42.245 1.00 13.86 102 VAL A N 1
ATOM 770 C CA . VAL A 1 102 ? 12.455 -8.844 41.187 1.00 13.46 102 VAL A CA 1
ATOM 771 C C . VAL A 1 102 ? 12.290 -9.510 39.823 1.00 13.66 102 VAL A C 1
ATOM 772 O O . VAL A 1 102 ? 12.663 -10.669 39.634 1.00 13.93 102 VAL A O 1
ATOM 776 N N . CYS A 1 103 ? 11.724 -8.767 38.876 1.00 13.66 103 CYS A N 1
ATOM 777 C CA . CYS A 1 103 ? 11.529 -9.266 37.517 1.00 12.93 103 CYS A CA 1
ATOM 778 C C . CYS A 1 103 ? 12.788 -8.962 36.716 1.00 12.01 103 CYS A C 1
ATOM 779 O O . CYS A 1 103 ? 13.333 -7.867 36.819 1.00 13.58 103 CYS A O 1
ATOM 782 N N . TYR A 1 104 ? 13.258 -9.918 35.921 1.00 12.88 104 TYR A N 1
ATOM 783 C CA . TYR A 1 104 ? 14.445 -9.664 35.115 1.00 12.18 104 TYR A CA 1
ATOM 784 C C . TYR A 1 104 ? 14.333 -10.204 33.695 1.00 12.13 104 TYR A C 1
ATOM 785 O O . TYR A 1 104 ? 13.655 -11.205 33.437 1.00 11.45 104 TYR A O 1
ATOM 794 N N . LEU A 1 105 ? 15.027 -9.537 32.780 1.00 12.27 105 LEU A N 1
ATOM 795 C CA . LEU A 1 105 ? 14.984 -9.882 31.366 1.00 11.80 105 LEU A CA 1
ATOM 796 C C . LEU A 1 105 ? 16.021 -10.895 30.884 1.00 13.29 105 LEU A C 1
ATOM 797 O O . LEU A 1 105 ? 15.904 -11.426 29.779 1.00 13.60 105 LEU A O 1
ATOM 802 N N . GLY A 1 106 ? 17.032 -11.164 31.700 1.00 14.14 106 GLY A N 1
ATOM 803 C CA . GLY A 1 106 ? 18.054 -12.113 31.291 1.00 14.63 106 GLY A CA 1
ATOM 804 C C . GLY A 1 106 ? 18.771 -11.677 30.024 1.00 15.37 106 GLY A C 1
ATOM 805 O O . GLY A 1 106 ? 19.228 -10.535 29.926 1.00 16.42 106 GLY A O 1
ATOM 806 N N . ASP A 1 107 ? 18.862 -12.577 29.047 1.00 15.66 107 ASP A N 1
ATOM 807 C CA . ASP A 1 107 ? 19.542 -12.266 27.792 1.00 15.63 107 ASP A CA 1
ATOM 808 C C . ASP A 1 107 ? 18.629 -11.616 26.755 1.00 17.47 107 ASP A C 1
ATOM 809 O O . ASP A 1 107 ? 18.994 -11.506 25.585 1.00 18.52 107 ASP A O 1
ATOM 814 N N . PHE A 1 108 ? 17.443 -11.195 27.188 1.00 16.76 108 PHE A N 1
ATOM 815 C CA . PHE A 1 108 ? 16.471 -10.544 26.310 1.00 17.58 108 PHE A CA 1
ATOM 816 C C . PHE A 1 108 ? 15.838 -11.492 25.295 1.00 17.88 108 PHE A C 1
ATOM 817 O O . PHE A 1 108 ? 14.993 -11.080 24.501 1.00 17.26 108 PHE A O 1
ATOM 825 N N . LYS A 1 109 ? 16.240 -12.759 25.320 1.00 16.88 109 LYS A N 1
ATOM 826 C CA . LYS A 1 109 ? 15.695 -13.740 24.391 1.00 16.79 109 LYS A CA 1
ATOM 827 C C . LYS A 1 109 ? 14.839 -14.792 25.089 1.00 16.70 109 LYS A C 1
ATOM 828 O O . LYS A 1 109 ? 13.759 -15.148 24.605 1.00 16.55 109 LYS A O 1
ATOM 834 N N . SER A 1 110 ? 15.310 -15.301 26.224 1.00 16.28 110 SER A N 1
ATOM 835 C CA . SER A 1 110 ? 14.534 -16.308 26.932 1.00 15.87 110 SER A CA 1
ATOM 836 C C . SER A 1 110 ? 14.955 -16.580 28.368 1.00 14.54 110 SER A C 1
ATOM 837 O O . SER A 1 110 ? 14.216 -17.227 29.104 1.00 16.84 110 SER A O 1
ATOM 840 N N . THR A 1 111 ? 16.122 -16.094 28.777 1.00 15.17 111 THR A N 1
ATOM 841 C CA . THR A 1 111 ? 16.597 -16.380 30.130 1.00 14.83 111 THR A CA 1
ATOM 842 C C . THR A 1 111 ? 16.170 -15.431 31.242 1.00 15.13 111 THR A C 1
ATOM 843 O O . THR A 1 111 ? 16.875 -15.280 32.244 1.00 14.17 111 THR A O 1
ATOM 847 N N . GLY A 1 112 ? 15.015 -14.797 31.069 1.00 13.48 112 GLY A N 1
ATOM 848 C CA . GLY A 1 112 ? 14.512 -13.908 32.100 1.00 12.51 112 GLY A CA 1
ATOM 849 C C . GLY A 1 112 ? 13.715 -14.727 33.099 1.00 12.90 112 GLY A C 1
ATOM 850 O O . GLY A 1 112 ? 13.595 -15.943 32.952 1.00 13.36 112 GLY A O 1
ATOM 851 N N . GLY A 1 113 ? 13.163 -14.070 34.114 1.00 12.83 113 GLY A N 1
ATOM 852 C CA . GLY A 1 113 ? 12.383 -14.776 35.116 1.00 13.11 113 GLY A CA 1
ATOM 853 C C . GLY A 1 113 ? 12.064 -13.860 36.281 1.00 12.67 113 GLY A C 1
ATOM 854 O O . GLY A 1 113 ? 12.064 -12.642 36.130 1.00 14.07 113 GLY A O 1
ATOM 855 N N . ILE A 1 114 ? 11.787 -14.438 37.444 1.00 12.63 114 ILE A N 1
ATOM 856 C CA . ILE A 1 114 ? 11.488 -13.643 38.633 1.00 13.64 114 ILE A CA 1
ATOM 857 C C . ILE A 1 114 ? 12.062 -14.314 39.869 1.00 14.25 114 ILE A C 1
ATOM 858 O O . ILE A 1 114 ? 11.839 -15.503 40.089 1.00 14.42 114 ILE A O 1
ATOM 863 N N . PHE A 1 115 ? 12.810 -13.561 40.667 1.00 13.48 115 PHE A N 1
ATOM 864 C CA . PHE A 1 115 ? 13.341 -14.120 41.902 1.00 14.89 115 PHE A CA 1
ATOM 865 C C . PHE A 1 115 ? 12.850 -13.253 43.048 1.00 15.26 115 PHE A C 1
ATOM 866 O O . PHE A 1 115 ? 12.406 -12.127 42.835 1.00 15.37 115 PHE A O 1
ATOM 874 N N . ALA A 1 116 ? 12.902 -13.794 44.257 1.00 15.10 116 ALA A N 1
ATOM 875 C CA . ALA A 1 116 ? 12.484 -13.054 45.437 1.00 15.65 116 ALA A CA 1
ATOM 876 C C . ALA A 1 116 ? 13.646 -13.056 46.420 1.00 17.02 116 ALA A C 1
ATOM 877 O O . ALA A 1 116 ? 14.524 -13.917 46.353 1.00 15.83 116 ALA A O 1
ATOM 879 N N . ALA A 1 117 ? 13.655 -12.086 47.325 1.00 17.13 117 ALA A N 1
ATOM 880 C CA . ALA A 1 117 ? 14.718 -11.987 48.316 1.00 17.55 117 ALA A CA 1
ATOM 881 C C . ALA A 1 117 ? 14.312 -10.986 49.378 1.00 19.41 117 ALA A C 1
ATOM 882 O O . ALA A 1 117 ? 13.350 -10.239 49.198 1.00 18.84 117 ALA A O 1
ATOM 884 N N . THR A 1 118 ? 15.037 -10.975 50.490 1.00 18.61 118 THR A N 1
ATOM 885 C CA . THR A 1 118 ? 14.749 -10.021 51.548 1.00 18.28 118 THR A CA 1
ATOM 886 C C . THR A 1 118 ? 15.318 -8.706 51.037 1.00 18.17 118 THR A C 1
ATOM 887 O O . THR A 1 118 ? 16.046 -8.689 50.041 1.00 18.46 118 THR A O 1
ATOM 891 N N . GLU A 1 119 ? 15.000 -7.608 51.712 1.00 18.17 119 GLU A N 1
ATOM 892 C CA . GLU A 1 119 ? 15.489 -6.303 51.291 1.00 19.44 119 GLU A CA 1
ATOM 893 C C . GLU A 1 119 ? 17.007 -6.197 51.422 1.00 19.75 119 GLU A C 1
ATOM 894 O O . GLU A 1 119 ? 17.606 -5.230 50.958 1.00 17.90 119 GLU A O 1
ATOM 900 N N . ASN A 1 120 ? 17.626 -7.192 52.055 1.00 20.60 120 ASN A N 1
ATOM 901 C CA . ASN A 1 120 ? 19.075 -7.189 52.231 1.00 21.36 120 ASN A CA 1
ATOM 902 C C . ASN A 1 120 ? 19.759 -8.137 51.252 1.00 21.54 120 ASN A C 1
ATOM 903 O O . ASN A 1 120 ? 20.984 -8.267 51.250 1.00 22.23 120 ASN A O 1
ATOM 908 N N . GLY A 1 121 ? 18.963 -8.801 50.421 1.00 20.74 121 GLY A N 1
ATOM 909 C CA . GLY A 1 121 ? 19.523 -9.715 49.443 1.00 19.64 121 GLY A CA 1
ATOM 910 C C . GLY A 1 121 ? 19.707 -11.136 49.938 1.00 18.93 121 GLY A C 1
ATOM 911 O O . GLY A 1 121 ? 20.446 -11.915 49.335 1.00 18.87 121 GLY A O 1
ATOM 912 N N . ASP A 1 122 ? 19.041 -11.479 51.033 1.00 18.81 122 ASP A N 1
ATOM 913 C CA . ASP A 1 122 ? 19.136 -12.823 51.587 1.00 20.15 122 ASP A CA 1
ATOM 914 C C . ASP A 1 122 ? 17.981 -13.686 51.101 1.00 21.15 122 ASP A C 1
ATOM 915 O O . ASP A 1 122 ? 16.985 -13.179 50.577 1.00 20.85 122 ASP A O 1
ATOM 920 N N . ASN A 1 123 ? 18.128 -14.995 51.287 1.00 21.20 123 ASN A N 1
ATOM 921 C CA . ASN A 1 123 ? 17.116 -15.969 50.896 1.00 21.31 123 ASN A CA 1
ATOM 922 C C . ASN A 1 123 ? 16.660 -15.837 49.449 1.00 20.62 123 ASN A C 1
ATOM 923 O O . ASN A 1 123 ? 15.468 -15.704 49.178 1.00 19.95 123 ASN A O 1
ATOM 928 N N . LEU A 1 124 ? 17.610 -15.887 48.523 1.00 20.58 124 LEU A N 1
ATOM 929 C CA . LEU A 1 124 ? 17.288 -15.785 47.106 1.00 19.90 124 LEU A CA 1
ATOM 930 C C . LEU A 1 124 ? 16.402 -16.965 46.717 1.00 20.61 124 LEU A C 1
ATOM 931 O O . LEU A 1 124 ? 16.755 -18.121 46.949 1.00 19.28 124 LEU A O 1
ATOM 936 N N . GLN A 1 125 ? 15.247 -16.663 46.132 1.00 20.01 125 GLN A N 1
ATOM 937 C CA . GLN A 1 125 ? 14.291 -17.689 45.720 1.00 20.33 125 GLN A CA 1
ATOM 938 C C . GLN A 1 125 ? 13.918 -17.517 44.253 1.00 19.79 125 GLN A C 1
ATOM 939 O O . GLN A 1 125 ? 13.664 -16.400 43.809 1.00 17.92 125 GLN A O 1
ATOM 945 N N . ASP A 1 126 ? 13.879 -18.616 43.503 1.00 18.44 126 ASP A N 1
ATOM 946 C CA . ASP A 1 126 ? 13.490 -18.543 42.096 1.00 18.32 126 ASP A CA 1
ATOM 947 C C . ASP A 1 126 ? 11.975 -18.727 42.003 1.00 17.19 126 ASP A C 1
ATOM 948 O O . ASP A 1 126 ? 11.479 -19.854 42.005 1.00 17.95 126 ASP A O 1
ATOM 953 N N . ILE A 1 127 ? 11.243 -17.618 41.937 1.00 16.79 127 ILE A N 1
ATOM 954 C CA . ILE A 1 127 ? 9.785 -17.673 41.841 1.00 15.52 127 ILE A CA 1
ATOM 955 C C . ILE A 1 127 ? 9.411 -18.219 40.466 1.00 15.39 127 ILE A C 1
ATOM 956 O O . ILE A 1 127 ? 8.558 -19.096 40.344 1.00 15.86 127 ILE A O 1
ATOM 961 N N . ILE A 1 128 ? 10.040 -17.667 39.434 1.00 16.67 128 ILE A N 1
ATOM 962 C CA . ILE A 1 128 ? 9.852 -18.138 38.066 1.00 16.34 128 ILE A CA 1
ATOM 963 C C . ILE A 1 128 ? 11.282 -18.416 37.615 1.00 17.00 128 ILE A C 1
ATOM 964 O O . ILE A 1 128 ? 12.061 -17.490 37.391 1.00 15.02 128 ILE A O 1
ATOM 969 N N . GLU A 1 129 ? 11.624 -19.697 37.521 1.00 17.66 129 GLU A N 1
ATOM 970 C CA . GLU A 1 129 ? 12.962 -20.121 37.126 1.00 19.45 129 GLU A CA 1
ATOM 971 C C . GLU A 1 129 ? 13.277 -19.573 35.732 1.00 19.54 129 GLU A C 1
ATOM 972 O O . GLU A 1 129 ? 12.404 -19.522 34.862 1.00 20.06 129 GLU A O 1
ATOM 978 N N . ASP A 1 130 ? 14.526 -19.166 35.526 1.00 19.72 130 ASP A N 1
ATOM 979 C CA . ASP A 1 130 ? 14.946 -18.550 34.268 1.00 20.81 130 ASP A CA 1
ATOM 980 C C . ASP A 1 130 ? 15.208 -19.384 33.012 1.00 21.85 130 ASP A C 1
ATOM 981 O O . ASP A 1 130 ? 14.796 -18.992 31.915 1.00 19.60 130 ASP A O 1
ATOM 986 N N . LEU A 1 131 ? 15.882 -20.520 33.153 1.00 22.81 131 LEU A N 1
ATOM 987 C CA . LEU A 1 131 ? 16.213 -21.339 31.988 1.00 24.33 131 LEU A CA 1
ATOM 988 C C . LEU A 1 131 ? 15.172 -22.342 31.495 1.00 24.48 131 LEU A C 1
ATOM 989 O O . LEU A 1 131 ? 15.180 -22.704 30.319 1.00 24.42 131 LEU A O 1
ATOM 994 N N . SER A 1 132 ? 14.283 -22.790 32.376 1.00 24.99 132 SER A N 1
ATOM 995 C CA . SER A 1 132 ? 13.269 -23.773 31.997 1.00 26.66 132 SER A CA 1
ATOM 996 C C . SER A 1 132 ? 12.114 -23.212 31.168 1.00 25.49 132 SER A C 1
ATOM 997 O O . SER A 1 132 ? 11.412 -23.966 30.492 1.00 26.85 132 SER A O 1
ATOM 1000 N N . THR A 1 133 ? 11.906 -21.901 31.229 1.00 23.71 133 THR A N 1
ATOM 1001 C CA . THR A 1 133 ? 10.841 -21.266 30.455 1.00 22.31 133 THR A CA 1
ATOM 1002 C C . THR A 1 133 ? 11.408 -20.139 29.601 1.00 19.75 133 THR A C 1
ATOM 1003 O O . THR A 1 133 ? 12.466 -19.591 29.904 1.00 18.53 133 THR A O 1
ATOM 1007 N N . ALA A 1 134 ? 10.692 -19.790 28.539 1.00 17.06 134 ALA A N 1
ATOM 1008 C CA . ALA A 1 134 ? 11.151 -18.763 27.612 1.00 17.84 134 ALA A CA 1
ATOM 1009 C C . ALA A 1 134 ? 10.872 -17.315 27.990 1.00 16.48 134 ALA A C 1
ATOM 1010 O O . ALA A 1 134 ? 11.225 -16.409 27.240 1.00 15.84 134 ALA A O 1
ATOM 1012 N N . TYR A 1 135 ? 10.264 -17.086 29.148 1.00 15.42 135 TYR A N 1
ATOM 1013 C CA . TYR A 1 135 ? 9.939 -15.720 29.558 1.00 14.59 135 TYR A CA 1
ATOM 1014 C C . TYR A 1 135 ? 11.122 -14.808 29.864 1.00 14.84 135 TYR A C 1
ATOM 1015 O O . TYR A 1 135 ? 12.145 -15.244 30.389 1.00 13.15 135 TYR A O 1
ATOM 1024 N N . CYS A 1 136 ? 10.943 -13.533 29.533 1.00 12.00 136 CYS A N 1
ATOM 1025 C CA . CYS A 1 136 ? 11.886 -12.458 29.839 1.00 11.66 136 CYS A CA 1
ATOM 1026 C C . CYS A 1 136 ? 10.872 -11.514 30.473 1.00 12.75 136 CYS A C 1
ATOM 1027 O O . CYS A 1 136 ? 10.097 -10.854 29.780 1.00 13.27 136 CYS A O 1
ATOM 1030 N N . ILE A 1 137 ? 10.864 -11.484 31.800 1.00 13.60 137 ILE A N 1
ATOM 1031 C CA . ILE A 1 137 ? 9.877 -10.714 32.548 1.00 12.99 137 ILE A CA 1
ATOM 1032 C C . ILE A 1 137 ? 10.272 -9.301 32.935 1.00 12.78 137 ILE A C 1
ATOM 1033 O O . ILE A 1 137 ? 11.260 -9.078 33.636 1.00 13.53 137 ILE A O 1
ATOM 1038 N N . ASP A 1 138 ? 9.465 -8.344 32.482 1.00 11.78 138 ASP A N 1
ATOM 1039 C CA . ASP A 1 138 ? 9.731 -6.935 32.730 1.00 12.27 138 ASP A CA 1
ATOM 1040 C C . ASP A 1 138 ? 9.043 -6.313 33.940 1.00 11.22 138 ASP A C 1
ATOM 1041 O O . ASP A 1 138 ? 9.602 -5.420 34.577 1.00 13.05 138 ASP A O 1
ATOM 1046 N N . ASP A 1 139 ? 7.837 -6.770 34.258 1.00 12.48 139 ASP A N 1
ATOM 1047 C CA . ASP A 1 139 ? 7.104 -6.195 35.383 1.00 11.16 139 ASP A CA 1
ATOM 1048 C C . ASP A 1 139 ? 6.022 -7.153 35.864 1.00 12.82 139 ASP A C 1
ATOM 1049 O O . ASP A 1 139 ? 5.765 -8.185 35.239 1.00 13.09 139 ASP A O 1
ATOM 1054 N N . MET A 1 140 ? 5.377 -6.801 36.971 1.00 12.39 140 MET A N 1
ATOM 1055 C CA . MET A 1 140 ? 4.330 -7.638 37.541 1.00 11.62 140 MET A CA 1
ATOM 1056 C C . MET A 1 140 ? 3.455 -6.804 38.464 1.00 10.31 140 MET A C 1
ATOM 1057 O O . MET A 1 140 ? 3.785 -5.667 38.798 1.00 12.47 140 MET A O 1
ATOM 1062 N N . VAL A 1 141 ? 2.335 -7.383 38.872 1.00 12.48 141 VAL A N 1
ATOM 1063 C CA . VAL A 1 141 ? 1.423 -6.728 39.798 1.00 11.99 141 VAL A CA 1
ATOM 1064 C C . VAL A 1 141 ? 0.681 -7.814 40.562 1.00 11.90 141 VAL A C 1
ATOM 1065 O O . VAL A 1 141 ? 0.111 -8.727 39.960 1.00 12.50 141 VAL A O 1
ATOM 1069 N N . PHE A 1 142 ? 0.715 -7.723 41.890 1.00 12.55 142 PHE A N 1
ATOM 1070 C CA . PHE A 1 142 ? 0.060 -8.698 42.766 1.00 14.34 142 PHE A CA 1
ATOM 1071 C C . PHE A 1 142 ? -1.434 -8.449 42.922 1.00 14.64 142 PHE A C 1
ATOM 1072 O O . PHE A 1 142 ? -1.859 -7.299 43.007 1.00 16.48 142 PHE A O 1
ATOM 1080 N N . ASP A 1 143 ? -2.235 -9.510 42.959 1.00 15.01 143 ASP A N 1
ATOM 1081 C CA . ASP A 1 143 ? -3.654 -9.305 43.204 1.00 16.74 143 ASP A CA 1
ATOM 1082 C C . ASP A 1 143 ? -3.808 -9.460 44.718 1.00 18.28 143 ASP A C 1
ATOM 1083 O O . ASP A 1 143 ? -2.839 -9.786 45.406 1.00 17.04 143 ASP A O 1
ATOM 1088 N N . SER A 1 144 ? -5.005 -9.216 45.237 1.00 18.80 144 SER A N 1
ATOM 1089 C CA . SER A 1 144 ? -5.246 -9.303 46.674 1.00 21.57 144 SER A CA 1
ATOM 1090 C C . SER A 1 144 ? -5.063 -10.694 47.283 1.00 22.35 144 SER A C 1
ATOM 1091 O O . SER A 1 144 ? -5.012 -10.832 48.504 1.00 22.73 144 SER A O 1
ATOM 1094 N N . LYS A 1 145 ? -4.963 -11.716 46.439 1.00 22.89 145 LYS A N 1
ATOM 1095 C CA . LYS A 1 145 ? -4.803 -13.089 46.913 1.00 23.13 145 LYS A CA 1
ATOM 1096 C C . LYS A 1 145 ? -3.343 -13.526 46.995 1.00 22.55 145 LYS A C 1
ATOM 1097 O O . LYS A 1 145 ? -3.040 -14.614 47.490 1.00 22.22 145 LYS A O 1
ATOM 1103 N N . GLY A 1 146 ? -2.437 -12.689 46.508 1.00 20.91 146 GLY A N 1
ATOM 1104 C CA . GLY A 1 146 ? -1.033 -13.053 46.547 1.00 19.73 146 GLY A CA 1
ATOM 1105 C C . GLY A 1 146 ? -0.570 -13.625 45.222 1.00 19.89 146 GLY A C 1
ATOM 1106 O O . GLY A 1 146 ? 0.598 -13.988 45.063 1.00 18.20 146 GLY A O 1
ATOM 1107 N N . GLY A 1 147 ? -1.495 -13.736 44.274 1.00 17.11 147 GLY A N 1
ATOM 1108 C CA . GLY A 1 147 ? -1.131 -14.224 42.958 1.00 15.90 147 GLY A CA 1
ATOM 1109 C C . GLY A 1 147 ? -0.650 -12.994 42.211 1.00 14.43 147 GLY A C 1
ATOM 1110 O O . GLY A 1 147 ? -0.707 -11.892 42.756 1.00 15.16 147 GLY A O 1
ATOM 1111 N N . PHE A 1 148 ? -0.161 -13.150 40.986 1.00 14.01 148 PHE A N 1
ATOM 1112 C CA . PHE A 1 148 ? 0.287 -11.978 40.246 1.00 13.68 148 PHE A CA 1
ATOM 1113 C C . PHE A 1 148 ? 0.299 -12.155 38.737 1.00 12.86 148 PHE A C 1
ATOM 1114 O O . PHE A 1 148 ? 0.392 -13.269 38.228 1.00 13.23 148 PHE A O 1
ATOM 1122 N N . TYR A 1 149 ? 0.181 -11.032 38.035 1.00 11.89 149 TYR A N 1
ATOM 1123 C CA . TYR A 1 149 ? 0.204 -11.006 36.578 1.00 12.20 149 TYR A CA 1
ATOM 1124 C C . TYR A 1 149 ? 1.565 -10.440 36.195 1.00 11.70 149 TYR A C 1
ATOM 1125 O O . TYR A 1 149 ? 2.044 -9.504 36.835 1.00 13.91 149 TYR A O 1
ATOM 1134 N N . PHE A 1 150 ? 2.204 -11.004 35.175 1.00 10.86 150 PHE A N 1
ATOM 1135 C CA . PHE A 1 150 ? 3.493 -10.474 34.758 1.00 11.89 150 PHE A CA 1
ATOM 1136 C C . PHE A 1 150 ? 3.561 -10.270 33.255 1.00 10.84 150 PHE A C 1
ATOM 1137 O O . PHE A 1 150 ? 2.813 -10.890 32.499 1.00 11.10 150 PHE A O 1
ATOM 1145 N N . THR A 1 151 ? 4.449 -9.380 32.831 1.00 11.06 151 THR A N 1
ATOM 1146 C CA . THR A 1 151 ? 4.611 -9.089 31.415 1.00 10.79 151 THR A CA 1
ATOM 1147 C C . THR A 1 151 ? 5.817 -9.789 30.811 1.00 11.28 151 THR A C 1
ATOM 1148 O O . THR A 1 151 ? 6.921 -9.743 31.360 1.00 11.83 151 THR A O 1
ATOM 1152 N N . ASP A 1 152 ? 5.584 -10.453 29.683 1.00 10.87 152 ASP A N 1
ATOM 1153 C CA . ASP A 1 152 ? 6.634 -11.157 28.954 1.00 10.73 152 ASP A CA 1
ATOM 1154 C C . ASP A 1 152 ? 7.146 -10.148 27.928 1.00 12.35 152 ASP A C 1
ATOM 1155 O O . ASP A 1 152 ? 6.475 -9.839 26.939 1.00 12.06 152 ASP A O 1
ATOM 1160 N N . PHE A 1 153 ? 8.338 -9.631 28.208 1.00 11.88 153 PHE A N 1
ATOM 1161 C CA . PHE A 1 153 ? 9.029 -8.605 27.427 1.00 13.67 153 PHE A CA 1
ATOM 1162 C C . PHE A 1 153 ? 9.843 -9.233 26.298 1.00 15.38 153 PHE A C 1
ATOM 1163 O O . PHE A 1 153 ? 11.075 -9.270 26.366 1.00 15.81 153 PHE A O 1
ATOM 1171 N N . ARG A 1 154 ? 9.162 -9.730 25.269 1.00 14.18 154 ARG A N 1
ATOM 1172 C CA . ARG A 1 154 ? 9.840 -10.364 24.141 1.00 14.43 154 ARG A CA 1
ATOM 1173 C C . ARG A 1 154 ? 9.284 -9.954 22.777 1.00 14.05 154 ARG A C 1
ATOM 1174 O O . ARG A 1 154 ? 8.127 -9.546 22.661 1.00 13.66 154 ARG A O 1
ATOM 1182 N N . GLY A 1 155 ? 10.126 -10.076 21.753 1.00 13.97 155 GLY A N 1
ATOM 1183 C CA . GLY A 1 155 ? 9.733 -9.745 20.394 1.00 12.65 155 GLY A CA 1
ATOM 1184 C C . GLY A 1 155 ? 9.995 -8.310 19.977 1.00 11.29 155 GLY A C 1
ATOM 1185 O O . GLY A 1 155 ? 10.879 -7.641 20.507 1.00 11.20 155 GLY A O 1
ATOM 1186 N N . TYR A 1 156 ? 9.233 -7.853 18.992 1.00 10.47 156 TYR A N 1
ATOM 1187 C CA . TYR A 1 156 ? 9.330 -6.487 18.494 1.00 10.57 156 TYR A CA 1
ATOM 1188 C C . TYR A 1 156 ? 8.070 -6.176 17.688 1.00 11.73 156 TYR A C 1
ATOM 1189 O O . TYR A 1 156 ? 7.155 -6.998 17.638 1.00 11.94 156 TYR A O 1
ATOM 1198 N N . SER A 1 157 ? 8.025 -5.002 17.065 1.00 11.27 157 SER A N 1
ATOM 1199 C CA . SER A 1 157 ? 6.849 -4.557 16.312 1.00 11.03 157 SER A CA 1
ATOM 1200 C C . SER A 1 157 ? 5.987 -5.622 15.640 1.00 11.44 157 SER A C 1
ATOM 1201 O O . SER A 1 157 ? 4.853 -5.853 16.053 1.00 13.70 157 SER A O 1
ATOM 1204 N N . THR A 1 158 ? 6.519 -6.261 14.604 1.00 11.07 158 THR A N 1
ATOM 1205 C CA . THR A 1 158 ? 5.764 -7.268 13.860 1.00 11.37 158 THR A CA 1
ATOM 1206 C C . THR A 1 158 ? 5.994 -8.710 14.302 1.00 12.89 158 THR A C 1
ATOM 1207 O O . THR A 1 158 ? 5.567 -9.644 13.618 1.00 13.20 158 THR A O 1
ATOM 1211 N N . ASN A 1 159 ? 6.663 -8.891 15.436 1.00 12.22 159 ASN A N 1
ATOM 1212 C CA . ASN A 1 159 ? 6.951 -10.225 15.972 1.00 12.82 159 ASN A CA 1
ATOM 1213 C C . ASN A 1 159 ? 6.441 -10.236 17.416 1.00 12.82 159 ASN A C 1
ATOM 1214 O O . ASN A 1 159 ? 7.218 -10.135 18.364 1.00 11.52 159 ASN A O 1
ATOM 1219 N N . PRO A 1 160 ? 5.117 -10.372 17.596 1.00 12.78 160 PRO A N 1
ATOM 1220 C CA . PRO A 1 160 ? 4.468 -10.381 18.913 1.00 12.09 160 PRO A CA 1
ATOM 1221 C C . PRO A 1 160 ? 4.691 -11.615 19.779 1.00 11.05 160 PRO A C 1
ATOM 1222 O O . PRO A 1 160 ? 3.748 -12.351 20.055 1.00 12.53 160 PRO A O 1
ATOM 1226 N N . LEU A 1 161 ? 5.925 -11.823 20.230 1.00 12.05 161 LEU A N 1
ATOM 1227 C CA . LEU A 1 161 ? 6.247 -12.981 21.063 1.00 12.22 161 LEU A CA 1
ATOM 1228 C C . LEU A 1 161 ? 5.814 -12.797 22.513 1.00 11.73 161 LEU A C 1
ATOM 1229 O O . LEU A 1 161 ? 5.668 -13.771 23.258 1.00 11.78 161 LEU A O 1
ATOM 1234 N N . GLY A 1 162 ? 5.605 -11.545 22.903 1.00 10.39 162 GLY A N 1
ATOM 1235 C CA . GLY A 1 162 ? 5.225 -11.238 24.272 1.00 10.71 162 GLY A CA 1
ATOM 1236 C C . GLY A 1 162 ? 3.795 -11.535 24.675 1.00 11.31 162 GLY A C 1
ATOM 1237 O O . GLY A 1 162 ? 2.999 -12.058 23.895 1.00 11.59 162 GLY A O 1
ATOM 1238 N N . GLY A 1 163 ? 3.472 -11.189 25.915 1.00 10.21 163 GLY A N 1
ATOM 1239 C CA . GLY A 1 163 ? 2.139 -11.438 26.424 1.00 10.88 163 GLY A CA 1
ATOM 1240 C C . GLY A 1 163 ? 2.081 -11.222 27.921 1.00 11.84 163 GLY A C 1
ATOM 1241 O O . GLY A 1 163 ? 3.028 -10.706 28.525 1.00 11.36 163 GLY A O 1
ATOM 1242 N N . VAL A 1 164 ? 0.963 -11.619 28.515 1.00 10.86 164 VAL A N 1
ATOM 1243 C CA . VAL A 1 164 ? 0.737 -11.479 29.947 1.00 10.72 164 VAL A CA 1
ATOM 1244 C C . VAL A 1 164 ? 0.291 -12.824 30.499 1.00 11.15 164 VAL A C 1
ATOM 1245 O O . VAL A 1 164 ? -0.541 -13.505 29.897 1.00 11.59 164 VAL A O 1
ATOM 1249 N N . TYR A 1 165 ? 0.851 -13.201 31.645 1.00 10.40 165 TYR A N 1
ATOM 1250 C CA . TYR A 1 165 ? 0.535 -14.474 32.281 1.00 11.16 165 TYR A CA 1
ATOM 1251 C C . TYR A 1 165 ? 0.192 -14.277 33.751 1.00 11.70 165 TYR A C 1
ATOM 1252 O O . TYR A 1 165 ? 0.649 -13.321 34.374 1.00 13.32 165 TYR A O 1
ATOM 1261 N N . TYR A 1 166 ? -0.610 -15.187 34.300 1.00 12.30 166 TYR A N 1
ATOM 1262 C CA . TYR A 1 166 ? -1.005 -15.106 35.701 1.00 13.03 166 TYR A CA 1
ATOM 1263 C C . TYR A 1 166 ? -0.430 -16.267 36.503 1.00 12.66 166 TYR A C 1
ATOM 1264 O O . TYR A 1 166 ? -0.569 -17.426 36.116 1.00 12.95 166 TYR A O 1
ATOM 1273 N N . VAL A 1 167 ? 0.215 -15.943 37.618 1.00 12.96 167 VAL A N 1
ATOM 1274 C CA . VAL A 1 167 ? 0.793 -16.958 38.490 1.00 13.09 167 VAL A CA 1
ATOM 1275 C C . VAL A 1 167 ? -0.105 -17.109 39.707 1.00 14.39 167 VAL A C 1
ATOM 1276 O O . VAL A 1 167 ? -0.432 -16.124 40.370 1.00 15.13 167 VAL A O 1
ATOM 1280 N N . SER A 1 168 ? -0.512 -18.344 39.987 1.00 16.48 168 SER A N 1
ATOM 1281 C CA . SER A 1 168 ? -1.376 -18.633 41.124 1.00 17.88 168 SER A CA 1
ATOM 1282 C C . SER A 1 168 ? -0.703 -18.221 42.434 1.00 19.05 168 SER A C 1
ATOM 1283 O O . SER A 1 168 ? 0.523 -18.155 42.517 1.00 18.30 168 SER A O 1
ATOM 1286 N N . PRO A 1 169 ? -1.502 -17.927 43.472 1.00 20.41 169 PRO A N 1
ATOM 1287 C CA . PRO A 1 169 ? -0.973 -17.518 44.778 1.00 21.46 169 PRO A CA 1
ATOM 1288 C C . PRO A 1 169 ? 0.086 -18.459 45.356 1.00 22.28 169 PRO A C 1
ATOM 1289 O O . PRO A 1 169 ? 0.978 -18.023 46.080 1.00 22.29 169 PRO A O 1
ATOM 1293 N N . ASP A 1 170 ? -0.012 -19.745 45.037 1.00 23.64 170 ASP A N 1
ATOM 1294 C CA . ASP A 1 170 ? 0.959 -20.712 45.541 1.00 25.05 170 ASP A CA 1
ATOM 1295 C C . ASP A 1 170 ? 2.177 -20.795 44.625 1.00 24.90 170 ASP A C 1
ATOM 1296 O O . ASP A 1 170 ? 3.093 -21.581 44.863 1.00 25.70 170 ASP A O 1
ATOM 1301 N N . PHE A 1 171 ? 2.175 -19.977 43.576 1.00 23.67 171 PHE A N 1
ATOM 1302 C CA . PHE A 1 171 ? 3.280 -19.917 42.620 1.00 23.48 171 PHE A CA 1
ATOM 1303 C C . PHE A 1 171 ? 3.551 -21.231 41.894 1.00 23.53 171 PHE A C 1
ATOM 1304 O O . PHE A 1 171 ? 4.625 -21.410 41.324 1.00 24.80 171 PHE A O 1
ATOM 1312 N N . ARG A 1 172 ? 2.591 -22.149 41.895 1.00 24.08 172 ARG A N 1
ATOM 1313 C CA . ARG A 1 172 ? 2.810 -23.432 41.237 1.00 24.77 172 ARG A CA 1
ATOM 1314 C C . ARG A 1 172 ? 2.290 -23.530 39.811 1.00 24.45 172 ARG A C 1
ATOM 1315 O O . ARG A 1 172 ? 2.663 -24.444 39.077 1.00 24.98 172 ARG A O 1
ATOM 1323 N N . THR A 1 173 ? 1.440 -22.593 39.407 1.00 22.79 173 THR A N 1
ATOM 1324 C CA . THR A 1 173 ? 0.898 -22.632 38.055 1.00 21.23 173 THR A CA 1
ATOM 1325 C C . THR A 1 173 ? 0.997 -21.289 37.341 1.00 20.69 173 THR A C 1
ATOM 1326 O O . THR A 1 173 ? 0.946 -20.232 37.969 1.00 20.62 173 THR A O 1
ATOM 1330 N N . VAL A 1 174 ? 1.149 -21.348 36.022 1.00 19.77 174 VAL A N 1
ATOM 1331 C CA . VAL A 1 174 ? 1.232 -20.154 35.185 1.00 17.57 174 VAL A CA 1
ATOM 1332 C C . VAL A 1 174 ? 0.155 -20.298 34.117 1.00 17.77 174 VAL A C 1
ATOM 1333 O O . VAL A 1 174 ? 0.116 -21.294 33.392 1.00 18.07 174 VAL A O 1
ATOM 1337 N N . THR A 1 175 ? -0.724 -19.306 34.029 1.00 14.89 175 THR A N 1
ATOM 1338 C CA . THR A 1 175 ? -1.815 -19.339 33.065 1.00 14.98 175 THR A CA 1
ATOM 1339 C C . THR A 1 175 ? -1.736 -18.153 32.105 1.00 14.56 175 THR A C 1
ATOM 1340 O O . THR A 1 175 ? -1.638 -17.005 32.534 1.00 14.52 175 THR A O 1
ATOM 1344 N N . PRO A 1 176 ? -1.763 -18.419 30.790 1.00 13.65 176 PRO A N 1
ATOM 1345 C CA . PRO A 1 176 ? -1.699 -17.315 29.825 1.00 13.44 176 PRO A CA 1
ATOM 1346 C C . PRO A 1 176 ? -2.972 -16.478 29.936 1.00 13.31 176 PRO A C 1
ATOM 1347 O O . PRO A 1 176 ? -4.066 -17.031 30.042 1.00 14.45 176 PRO A O 1
ATOM 1351 N N . ILE A 1 177 ? -2.835 -15.155 29.928 1.00 12.14 177 ILE A N 1
ATOM 1352 C CA . ILE A 1 177 ? -4.002 -14.273 30.007 1.00 12.73 177 ILE A CA 1
ATOM 1353 C C . ILE A 1 177 ? -4.272 -13.710 28.613 1.00 13.28 177 ILE A C 1
ATOM 1354 O O . ILE A 1 177 ? -5.381 -13.814 28.083 1.00 13.10 177 ILE A O 1
ATOM 1359 N N . ILE A 1 178 ? -3.244 -13.116 28.021 1.00 12.86 178 ILE A N 1
ATOM 1360 C CA . ILE A 1 178 ? -3.352 -12.559 26.681 1.00 12.09 178 ILE A CA 1
ATOM 1361 C C . ILE A 1 178 ? -1.982 -12.652 26.025 1.00 11.78 178 ILE A C 1
ATOM 1362 O O . ILE A 1 178 ? -0.964 -12.353 26.651 1.00 12.69 178 ILE A O 1
ATOM 1367 N N . GLN A 1 179 ? -1.956 -13.094 24.773 1.00 11.14 179 GLN A N 1
ATOM 1368 C CA . GLN A 1 179 ? -0.698 -13.241 24.059 1.00 10.76 179 GLN A CA 1
ATOM 1369 C C . GLN A 1 179 ? -0.675 -12.440 22.763 1.00 11.81 179 GLN A C 1
ATOM 1370 O O . GLN A 1 179 ? -1.573 -11.639 22.506 1.00 11.37 179 GLN A O 1
ATOM 1376 N N . ASN A 1 180 ? 0.362 -12.648 21.959 1.00 12.18 180 ASN A N 1
ATOM 1377 C CA . ASN A 1 180 ? 0.514 -11.932 20.704 1.00 14.04 180 ASN A CA 1
ATOM 1378 C C . ASN A 1 180 ? 0.649 -10.433 20.951 1.00 13.14 180 ASN A C 1
ATOM 1379 O O . ASN A 1 180 ? -0.024 -9.610 20.321 1.00 12.73 180 ASN A O 1
ATOM 1384 N N . ILE A 1 181 ? 1.528 -10.094 21.889 1.00 11.29 181 ILE A N 1
ATOM 1385 C CA . ILE A 1 181 ? 1.805 -8.705 22.230 1.00 11.20 181 ILE A CA 1
ATOM 1386 C C . ILE A 1 181 ? 3.270 -8.422 21.912 1.00 11.86 181 ILE A C 1
ATOM 1387 O O . ILE A 1 181 ? 4.164 -9.177 22.307 1.00 11.74 181 ILE A O 1
ATOM 1392 N N . SER A 1 182 ? 3.500 -7.337 21.177 1.00 11.39 182 SER A N 1
ATOM 1393 C CA . SER A 1 182 ? 4.842 -6.938 20.772 1.00 11.86 182 SER A CA 1
ATOM 1394 C C . SER A 1 182 ? 5.588 -6.245 21.904 1.00 12.20 182 SER A C 1
ATOM 1395 O O . SER A 1 182 ? 5.680 -5.017 21.945 1.00 12.74 182 SER A O 1
ATOM 1398 N N . VAL A 1 183 ? 6.126 -7.062 22.807 1.00 11.80 183 VAL A N 1
ATOM 1399 C CA . VAL A 1 183 ? 6.869 -6.606 23.974 1.00 11.87 183 VAL A CA 1
ATOM 1400 C C . VAL A 1 183 ? 5.930 -6.013 25.020 1.00 12.09 183 VAL A C 1
ATOM 1401 O O . VAL A 1 183 ? 5.671 -4.807 25.020 1.00 12.77 183 VAL A O 1
ATOM 1405 N N . ALA A 1 184 ? 5.409 -6.872 25.894 1.00 10.78 184 ALA A N 1
ATOM 1406 C CA . ALA A 1 184 ? 4.518 -6.427 26.964 1.00 10.26 184 ALA A CA 1
ATOM 1407 C C . ALA A 1 184 ? 5.452 -5.774 27.968 1.00 10.66 184 ALA A C 1
ATOM 1408 O O . ALA A 1 184 ? 6.512 -6.319 28.279 1.00 11.29 184 ALA A O 1
ATOM 1410 N N . ASN A 1 185 ? 5.059 -4.617 28.486 1.00 10.50 185 ASN A N 1
ATOM 1411 C CA . ASN A 1 185 ? 5.928 -3.883 29.389 1.00 9.15 185 ASN A CA 1
ATOM 1412 C C . ASN A 1 185 ? 5.249 -3.521 30.703 1.00 9.39 185 ASN A C 1
ATOM 1413 O O . ASN A 1 185 ? 5.449 -4.181 31.726 1.00 8.93 185 ASN A O 1
ATOM 1418 N N . GLY A 1 186 ? 4.450 -2.464 30.673 1.00 10.20 186 GLY A N 1
ATOM 1419 C CA . GLY A 1 186 ? 3.767 -2.039 31.877 1.00 10.90 186 GLY A CA 1
ATOM 1420 C C . GLY A 1 186 ? 2.518 -2.849 32.142 1.00 12.02 186 GLY A C 1
ATOM 1421 O O . GLY A 1 186 ? 1.888 -3.369 31.216 1.00 10.46 186 GLY A O 1
ATOM 1422 N N . ILE A 1 187 ? 2.156 -2.965 33.414 1.00 10.97 187 ILE A N 1
ATOM 1423 C CA . ILE A 1 187 ? 0.965 -3.706 33.784 1.00 11.68 187 ILE A CA 1
ATOM 1424 C C . ILE A 1 187 ? 0.421 -3.158 35.099 1.00 13.60 187 ILE A C 1
ATOM 1425 O O . ILE A 1 187 ? 1.180 -2.729 35.970 1.00 11.51 187 ILE A O 1
ATOM 1430 N N . ALA A 1 188 ? -0.900 -3.150 35.223 1.00 13.01 188 ALA A N 1
ATOM 1431 C CA . ALA A 1 188 ? -1.536 -2.653 36.430 1.00 13.87 188 ALA A CA 1
ATOM 1432 C C . ALA A 1 188 ? -2.963 -3.158 36.528 1.00 14.27 188 ALA A C 1
ATOM 1433 O O . ALA A 1 188 ? -3.628 -3.385 35.514 1.00 14.03 188 ALA A O 1
ATOM 1435 N N . LEU A 1 189 ? -3.415 -3.348 37.761 1.00 13.55 189 LEU A N 1
ATOM 1436 C CA . LEU A 1 189 ? -4.770 -3.805 38.034 1.00 13.47 189 LEU A CA 1
ATOM 1437 C C . LEU A 1 189 ? -5.587 -2.631 38.541 1.00 13.85 189 LEU A C 1
ATOM 1438 O O . LEU A 1 189 ? -5.080 -1.789 39.285 1.00 13.74 189 LEU A O 1
ATOM 1443 N N . SER A 1 190 ? -6.847 -2.571 38.129 1.00 14.51 190 SER A N 1
ATOM 1444 C CA . SER A 1 190 ? -7.736 -1.519 38.596 1.00 14.71 190 SER A CA 1
ATOM 1445 C C . SER A 1 190 ? -7.947 -1.796 40.081 1.00 15.26 190 SER A C 1
ATOM 1446 O O . SER A 1 190 ? -7.599 -2.878 40.567 1.00 14.94 190 SER A O 1
ATOM 1449 N N . THR A 1 191 ? -8.516 -0.837 40.805 1.00 15.00 191 THR A N 1
ATOM 1450 C CA . THR A 1 191 ? -8.740 -1.027 42.234 1.00 16.98 191 THR A CA 1
ATOM 1451 C C . THR A 1 191 ? -9.620 -2.235 42.542 1.00 16.85 191 THR A C 1
ATOM 1452 O O . THR A 1 191 ? -9.408 -2.907 43.552 1.00 17.85 191 THR A O 1
ATOM 1456 N N . ASP A 1 192 ? -10.605 -2.517 41.690 1.00 18.17 192 ASP A N 1
ATOM 1457 C CA . ASP A 1 192 ? -11.470 -3.668 41.930 1.00 19.33 192 ASP A CA 1
ATOM 1458 C C . ASP A 1 192 ? -10.866 -4.930 41.331 1.00 19.22 192 ASP A C 1
ATOM 1459 O O . ASP A 1 192 ? -11.426 -6.021 41.453 1.00 18.43 192 ASP A O 1
ATOM 1464 N N . GLU A 1 193 ? -9.716 -4.764 40.686 1.00 18.83 193 GLU A N 1
ATOM 1465 C CA . GLU A 1 193 ? -8.986 -5.870 40.080 1.00 19.20 193 GLU A CA 1
ATOM 1466 C C . GLU A 1 193 ? -9.748 -6.631 38.995 1.00 19.27 193 GLU A C 1
ATOM 1467 O O . GLU A 1 193 ? -9.456 -7.796 38.720 1.00 18.59 193 GLU A O 1
ATOM 1473 N N . LYS A 1 194 ? -10.711 -5.964 38.364 1.00 19.27 194 LYS A N 1
ATOM 1474 C CA . LYS A 1 194 ? -11.488 -6.588 37.297 1.00 20.07 194 LYS A CA 1
ATOM 1475 C C . LYS A 1 194 ? -11.041 -6.074 35.933 1.00 18.11 194 LYS A C 1
ATOM 1476 O O . LYS A 1 194 ? -11.544 -6.507 34.895 1.00 17.19 194 LYS A O 1
ATOM 14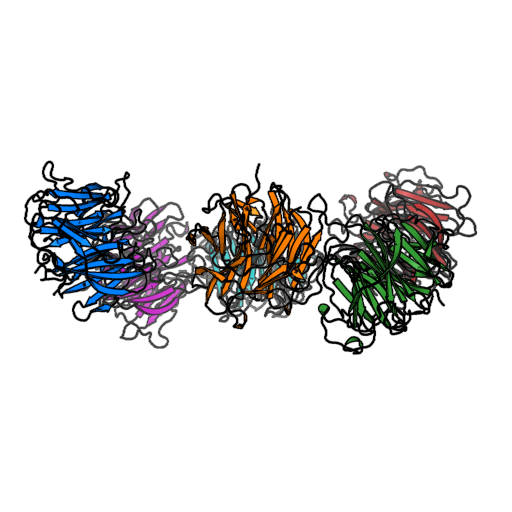82 N N . VAL A 1 195 ? -10.099 -5.137 35.948 1.00 16.50 195 VAL A N 1
ATOM 1483 C CA . VAL A 1 195 ? -9.550 -4.580 34.719 1.00 14.55 195 VAL A CA 1
ATOM 1484 C C . VAL A 1 195 ? -8.034 -4.617 34.805 1.00 14.51 195 VAL A C 1
ATOM 1485 O O . VAL A 1 195 ? -7.443 -4.227 35.814 1.00 14.13 195 VAL A O 1
ATOM 1489 N N . LEU A 1 196 ? -7.412 -5.101 33.739 1.00 12.12 196 LEU A N 1
ATOM 1490 C CA . LEU A 1 196 ? -5.970 -5.200 33.677 1.00 12.24 196 LEU A CA 1
ATOM 1491 C C . LEU A 1 196 ? -5.488 -4.273 32.568 1.00 12.91 196 LEU A C 1
ATOM 1492 O O . LEU A 1 196 ? -5.993 -4.327 31.441 1.00 12.26 196 LEU A O 1
ATOM 1497 N N . TRP A 1 197 ? -4.543 -3.399 32.903 1.00 11.40 197 TRP A N 1
ATOM 1498 C CA . TRP A 1 197 ? -3.971 -2.468 31.936 1.00 12.41 197 TRP A CA 1
ATOM 1499 C C . TRP A 1 197 ? -2.597 -2.989 31.546 1.00 13.14 197 TRP A C 1
ATOM 1500 O O . TRP A 1 197 ? -1.819 -3.389 32.413 1.00 13.53 197 TRP A O 1
ATOM 1511 N N . VAL A 1 198 ? -2.296 -2.978 30.251 1.00 11.68 198 VAL A N 1
ATOM 1512 C CA . VAL A 1 198 ? -1.003 -3.457 29.765 1.00 10.42 198 VAL A CA 1
ATOM 1513 C C . VAL A 1 198 ? -0.470 -2.536 28.674 1.00 10.80 198 VAL A C 1
ATOM 1514 O O . VAL A 1 198 ? -1.231 -2.086 27.819 1.00 10.66 198 VAL A O 1
ATOM 1518 N N . THR A 1 199 ? 0.829 -2.240 28.701 1.00 11.20 199 THR A N 1
ATOM 1519 C CA . THR A 1 199 ? 1.394 -1.403 27.653 1.00 9.81 199 THR A CA 1
ATOM 1520 C C . THR A 1 199 ? 2.242 -2.271 26.731 1.00 10.79 199 THR A C 1
ATOM 1521 O O . THR A 1 199 ? 2.903 -3.217 27.167 1.00 10.14 199 THR A O 1
ATOM 1525 N N . GLU A 1 200 ? 2.179 -1.958 25.443 1.00 9.84 200 GLU A N 1
ATOM 1526 C CA . GLU A 1 200 ? 2.898 -2.691 24.408 1.00 10.34 200 GLU A CA 1
ATOM 1527 C C . GLU A 1 200 ? 3.872 -1.696 23.799 1.00 10.91 200 GLU A C 1
ATOM 1528 O O . GLU A 1 200 ? 3.502 -0.863 22.974 1.00 11.16 200 GLU A O 1
ATOM 1534 N N . THR A 1 201 ? 5.127 -1.796 24.216 1.00 10.01 201 THR A N 1
ATOM 1535 C CA . THR A 1 201 ? 6.152 -0.857 23.791 1.00 9.34 201 THR A CA 1
ATOM 1536 C C . THR A 1 201 ? 6.463 -0.703 22.315 1.00 9.68 201 THR A C 1
ATOM 1537 O O . THR A 1 201 ? 6.403 0.409 21.793 1.00 9.08 201 THR A O 1
ATOM 1541 N N . THR A 1 202 ? 6.787 -1.801 21.637 1.00 9.12 202 THR A N 1
ATOM 1542 C CA . THR A 1 202 ? 7.183 -1.699 20.238 1.00 9.86 202 THR A CA 1
ATOM 1543 C C . THR A 1 202 ? 6.083 -1.515 19.205 1.00 9.45 202 THR A C 1
ATOM 1544 O O . THR A 1 202 ? 6.369 -1.444 18.013 1.00 8.44 202 THR A O 1
ATOM 1548 N N . ALA A 1 203 ? 4.835 -1.429 19.656 1.00 10.40 203 ALA A N 1
ATOM 1549 C CA . ALA A 1 203 ? 3.716 -1.194 18.744 1.00 11.06 203 ALA A CA 1
ATOM 1550 C C . ALA A 1 203 ? 2.944 0.048 19.210 1.00 10.85 203 ALA A C 1
ATOM 1551 O O . ALA A 1 203 ? 1.944 0.434 18.610 1.00 9.79 203 ALA A O 1
ATOM 1553 N N . ASN A 1 204 ? 3.421 0.672 20.283 1.00 9.60 204 ASN A N 1
ATOM 1554 C CA . ASN A 1 204 ? 2.783 1.878 20.813 1.00 9.01 204 ASN A CA 1
ATOM 1555 C C . ASN A 1 204 ? 1.279 1.736 21.077 1.00 9.20 204 ASN A C 1
ATOM 1556 O O . ASN A 1 204 ? 0.481 2.545 20.598 1.00 8.84 204 ASN A O 1
ATOM 1561 N N . ARG A 1 205 ? 0.887 0.726 21.849 1.00 9.65 205 ARG A N 1
ATOM 1562 C CA . ARG A 1 205 ? -0.527 0.535 22.152 1.00 10.33 205 ARG A CA 1
ATOM 1563 C C . ARG A 1 205 ? -0.812 0.339 23.637 1.00 10.06 205 ARG A C 1
ATOM 1564 O O . ARG A 1 205 ? 0.021 -0.181 24.380 1.00 10.66 205 ARG A O 1
ATOM 1572 N N . LEU A 1 206 ? -1.993 0.783 24.057 1.00 9.81 206 LEU A N 1
ATOM 1573 C CA . LEU A 1 206 ? -2.454 0.623 25.429 1.00 9.00 206 LEU A CA 1
ATOM 1574 C C . LEU A 1 206 ? -3.534 -0.453 25.377 1.00 9.96 206 LEU A C 1
ATOM 1575 O O . LEU A 1 206 ? -4.445 -0.385 24.552 1.00 11.17 206 LEU A O 1
ATOM 1580 N N . HIS A 1 207 ? -3.419 -1.445 26.251 1.00 9.99 207 HIS A N 1
ATOM 1581 C CA . HIS A 1 207 ? -4.379 -2.541 26.316 1.00 9.47 207 HIS A CA 1
ATOM 1582 C C . HIS A 1 207 ? -5.224 -2.444 27.578 1.00 10.75 207 HIS A C 1
ATOM 1583 O O . HIS A 1 207 ? -4.704 -2.178 28.658 1.00 11.59 207 HIS A O 1
ATOM 1590 N N . ARG A 1 208 ? -6.528 -2.653 27.434 1.00 12.69 208 ARG A N 1
ATOM 1591 C CA . ARG A 1 208 ? -7.431 -2.644 28.578 1.00 12.68 208 ARG A CA 1
ATOM 1592 C C . ARG A 1 208 ? -8.104 -4.004 28.515 1.00 12.55 208 ARG A C 1
ATOM 1593 O O . ARG A 1 208 ? -8.741 -4.338 27.520 1.00 13.48 208 ARG A O 1
ATOM 1601 N N . ILE A 1 209 ? -7.952 -4.796 29.570 1.00 10.73 209 ILE A N 1
ATOM 1602 C CA . ILE A 1 209 ? -8.526 -6.129 29.582 1.00 12.22 209 ILE A CA 1
ATOM 1603 C C . ILE A 1 209 ? -9.503 -6.352 30.725 1.00 12.82 209 ILE A C 1
ATOM 1604 O O . ILE A 1 209 ? -9.119 -6.334 31.895 1.00 13.67 209 ILE A O 1
ATOM 1609 N N . ALA A 1 210 ? -10.770 -6.555 30.369 1.00 12.77 210 ALA A N 1
ATOM 1610 C CA . ALA A 1 210 ? -11.828 -6.794 31.344 1.00 14.86 210 ALA A CA 1
ATOM 1611 C C . ALA A 1 210 ? -11.834 -8.280 31.678 1.00 14.82 210 ALA A C 1
ATOM 1612 O O . ALA A 1 210 ? -12.038 -9.122 30.801 1.00 15.51 210 ALA A O 1
ATOM 1614 N N . LEU A 1 211 ? -11.613 -8.596 32.950 1.00 15.90 211 LEU A N 1
ATOM 1615 C CA . LEU A 1 211 ? -11.557 -9.985 33.398 1.00 16.31 211 LEU A CA 1
ATOM 1616 C C . LEU A 1 211 ? -12.826 -10.488 34.070 1.00 17.33 211 LEU A C 1
ATOM 1617 O O . LEU A 1 211 ? -13.568 -9.717 34.678 1.00 16.67 211 LEU A O 1
ATOM 1622 N N . GLU A 1 212 ? -13.063 -11.793 33.951 1.00 17.17 212 GLU A N 1
ATOM 1623 C CA . GLU A 1 212 ? -14.208 -12.431 34.589 1.00 18.68 212 GLU A CA 1
ATOM 1624 C C . GLU A 1 212 ? -13.824 -12.554 36.059 1.00 19.68 212 GLU A C 1
ATOM 1625 O O . GLU A 1 212 ? -12.692 -12.248 36.432 1.00 18.06 212 GLU A O 1
ATOM 1631 N N . ASP A 1 213 ? -14.753 -13.008 36.892 1.00 20.43 213 ASP A N 1
ATOM 1632 C CA . ASP A 1 213 ? -14.474 -13.139 38.316 1.00 22.17 213 ASP A CA 1
ATOM 1633 C C . ASP A 1 213 ? -13.319 -14.080 38.652 1.00 21.14 213 ASP A C 1
ATOM 1634 O O . ASP A 1 213 ? -12.680 -13.921 39.690 1.00 22.36 213 ASP A O 1
ATOM 1639 N N . ASP A 1 214 ? -13.037 -15.045 37.780 1.00 20.06 214 ASP A N 1
ATOM 1640 C CA . ASP A 1 214 ? -11.943 -15.981 38.038 1.00 18.92 214 ASP A CA 1
ATOM 1641 C C . ASP A 1 214 ? -10.574 -15.326 37.857 1.00 19.63 214 ASP A C 1
ATOM 1642 O O . ASP A 1 214 ? -9.541 -15.934 38.144 1.00 19.40 214 ASP A O 1
ATOM 1647 N N . GLY A 1 215 ? -10.578 -14.086 37.378 1.00 19.09 215 GLY A N 1
ATOM 1648 C CA . GLY A 1 215 ? -9.339 -13.352 37.176 1.00 18.28 215 GLY A CA 1
ATOM 1649 C C . GLY A 1 215 ? -8.423 -13.844 36.067 1.00 17.27 215 GLY A C 1
ATOM 1650 O O . GLY A 1 215 ? -7.329 -13.307 35.894 1.00 16.27 215 GLY A O 1
ATOM 1651 N N . VAL A 1 216 ? -8.852 -14.848 35.308 1.00 16.17 216 VAL A N 1
ATOM 1652 C CA . VAL A 1 216 ? -8.020 -15.381 34.230 1.00 16.42 216 VAL A CA 1
ATOM 1653 C C . VAL A 1 216 ? -8.717 -15.426 32.875 1.00 16.68 216 VAL A C 1
ATOM 1654 O O . VAL A 1 216 ? -8.061 -15.440 31.835 1.00 18.94 216 VAL A O 1
ATOM 1658 N N . THR A 1 217 ? -10.044 -15.449 32.886 1.00 15.39 217 THR A N 1
ATOM 1659 C CA . THR A 1 217 ? -10.807 -15.484 31.644 1.00 14.66 217 THR A CA 1
ATOM 1660 C C . THR A 1 217 ? -11.178 -14.065 31.217 1.00 14.26 217 THR A C 1
ATOM 1661 O O . THR A 1 217 ? -11.648 -13.271 32.028 1.00 14.45 217 THR A O 1
ATOM 1665 N N . ILE A 1 218 ? -10.957 -13.745 29.947 1.00 13.35 218 ILE A N 1
ATOM 1666 C CA . ILE A 1 218 ? -11.289 -12.419 29.437 1.00 12.52 218 ILE A CA 1
ATOM 1667 C C . ILE A 1 218 ? -12.781 -12.375 29.131 1.00 13.65 218 ILE A C 1
ATOM 1668 O O . ILE A 1 218 ? -13.318 -13.301 28.526 1.00 14.37 218 ILE A O 1
ATOM 1673 N N . GLN A 1 219 ? -13.449 -11.310 29.566 1.00 14.15 219 GLN A N 1
ATOM 1674 C CA . GLN A 1 219 ? -14.877 -11.159 29.302 1.00 14.57 219 GLN A CA 1
ATOM 1675 C C . GLN A 1 219 ? -15.065 -11.128 27.789 1.00 15.61 219 GLN A C 1
ATOM 1676 O O . GLN A 1 219 ? -14.142 -10.784 27.053 1.00 15.37 219 GLN A O 1
ATOM 1682 N N . PRO A 1 220 ? -16.258 -11.497 27.299 1.00 15.83 220 PRO A N 1
ATOM 1683 C CA . PRO A 1 220 ? -16.455 -11.473 25.847 1.00 16.00 220 PRO A CA 1
ATOM 1684 C C . PRO A 1 220 ? -16.075 -10.122 25.249 1.00 15.32 220 PRO A C 1
ATOM 1685 O O . PRO A 1 220 ? -16.531 -9.078 25.720 1.00 16.14 220 PRO A O 1
ATOM 1689 N N . PHE A 1 221 ? -15.235 -10.154 24.215 1.00 15.65 221 PHE A N 1
ATOM 1690 C CA . PHE A 1 221 ? -14.783 -8.937 23.538 1.00 15.84 221 PHE A CA 1
ATOM 1691 C C . PHE A 1 221 ? -14.218 -7.970 24.577 1.00 14.97 221 PHE A C 1
ATOM 1692 O O . PHE A 1 221 ? -14.261 -6.750 24.393 1.00 16.71 221 PHE A O 1
ATOM 1700 N N . GLY A 1 222 ? -13.676 -8.530 25.657 1.00 13.54 222 GLY A N 1
ATOM 1701 C CA . GLY A 1 222 ? -13.151 -7.731 26.754 1.00 12.89 222 GLY A CA 1
ATOM 1702 C C . GLY A 1 222 ? -11.745 -7.164 26.696 1.00 12.31 222 GLY A C 1
ATOM 1703 O O . GLY A 1 222 ? -11.389 -6.338 27.537 1.00 13.00 222 GLY A O 1
ATOM 1704 N N . ALA A 1 223 ? -10.933 -7.608 25.743 1.00 10.77 223 ALA A N 1
ATOM 1705 C CA . ALA A 1 223 ? -9.576 -7.085 25.619 1.00 11.82 223 ALA A CA 1
ATOM 1706 C C . ALA A 1 223 ? -9.619 -6.112 24.450 1.00 11.95 223 ALA A C 1
ATOM 1707 O O . ALA A 1 223 ? -9.892 -6.504 23.319 1.00 11.08 223 ALA A O 1
ATOM 1709 N N . THR A 1 224 ? -9.347 -4.843 24.728 1.00 12.44 224 THR A N 1
ATOM 1710 C CA . THR A 1 224 ? -9.409 -3.820 23.696 1.00 12.10 224 THR A CA 1
ATOM 1711 C C . THR A 1 224 ? -8.184 -2.916 23.668 1.00 11.87 224 THR A C 1
ATOM 1712 O O . THR A 1 224 ? -7.289 -3.029 24.505 1.00 13.12 224 THR A O 1
ATOM 1716 N N . ILE A 1 225 ? -8.158 -2.025 22.682 1.00 9.82 225 ILE A N 1
ATOM 1717 C CA . ILE A 1 225 ? -7.073 -1.064 22.526 1.00 10.64 225 ILE A CA 1
ATOM 1718 C C . ILE A 1 225 ? -7.706 0.323 22.625 1.00 11.01 225 ILE A C 1
ATOM 1719 O O . ILE A 1 225 ? -8.082 0.920 21.613 1.00 10.81 225 ILE A O 1
ATOM 1724 N N . PRO A 1 226 ? -7.843 0.849 23.851 1.00 11.46 226 PRO A N 1
ATOM 1725 C CA . PRO A 1 226 ? -8.443 2.172 24.042 1.00 11.73 226 PRO A CA 1
ATOM 1726 C C . PRO A 1 226 ? -7.580 3.334 23.577 1.00 11.59 226 PRO A C 1
ATOM 1727 O O . PRO A 1 226 ? -8.089 4.432 23.338 1.00 11.76 226 PRO A O 1
ATOM 1731 N N . TYR A 1 227 ? -6.279 3.097 23.435 1.00 9.10 227 TYR A N 1
ATOM 1732 C CA . TYR A 1 227 ? -5.383 4.171 23.042 1.00 9.77 227 TYR A CA 1
ATOM 1733 C C . TYR A 1 227 ? -4.176 3.727 22.235 1.00 10.06 227 TYR A C 1
ATOM 1734 O O . TYR A 1 227 ? -3.572 2.686 22.517 1.00 11.03 227 TYR A O 1
ATOM 1743 N N . TYR A 1 228 ? -3.836 4.526 21.228 1.00 9.52 228 TYR A N 1
ATOM 1744 C CA . TYR A 1 228 ? -2.656 4.281 20.418 1.00 9.52 228 TYR A CA 1
ATOM 1745 C C . TYR A 1 228 ? -1.698 5.397 20.797 1.00 10.55 228 TYR A C 1
ATOM 1746 O O . TYR A 1 228 ? -2.003 6.575 20.600 1.00 10.38 228 TYR A O 1
ATOM 1755 N N . PHE A 1 229 ? -0.560 5.025 21.370 1.00 9.01 229 PHE A N 1
ATOM 1756 C CA . PHE A 1 229 ? 0.452 5.997 21.766 1.00 9.38 229 PHE A CA 1
ATOM 1757 C C . PHE A 1 229 ? 1.160 6.483 20.509 1.00 10.11 229 PHE A C 1
ATOM 1758 O O . PHE A 1 229 ? 0.900 5.993 19.408 1.00 9.53 229 PHE A O 1
ATOM 1766 N N . THR A 1 230 ? 2.062 7.445 20.674 1.00 9.72 230 THR A N 1
ATOM 1767 C CA . THR A 1 230 ? 2.825 7.960 19.547 1.00 9.66 230 THR A CA 1
ATOM 1768 C C . THR A 1 230 ? 4.210 8.392 20.021 1.00 11.34 230 THR A C 1
ATOM 1769 O O . THR A 1 230 ? 4.404 8.700 21.199 1.00 12.84 230 THR A O 1
ATOM 1773 N N . GLY A 1 231 ? 5.170 8.384 19.102 1.00 10.99 231 GLY A N 1
ATOM 1774 C CA . GLY A 1 231 ? 6.526 8.789 19.425 1.00 10.51 231 GLY A CA 1
ATOM 1775 C C . GLY A 1 231 ? 7.474 7.659 19.786 1.00 11.60 231 GLY A C 1
ATOM 1776 O O . GLY A 1 231 ? 7.060 6.621 20.290 1.00 10.29 231 GLY A O 1
ATOM 1777 N N . HIS A 1 232 ? 8.757 7.870 19.521 1.00 11.49 232 HIS A N 1
ATOM 1778 C CA . HIS A 1 232 ? 9.781 6.880 19.843 1.00 11.71 232 HIS A CA 1
ATOM 1779 C C . HIS A 1 232 ? 10.096 7.077 21.324 1.00 12.12 232 HIS A C 1
ATOM 1780 O O . HIS A 1 232 ? 10.230 8.218 21.768 1.00 13.27 232 HIS A O 1
ATOM 1787 N N . GLU A 1 233 ? 10.247 5.999 22.095 1.00 11.65 233 GLU A N 1
ATOM 1788 C CA . GLU A 1 233 ? 10.167 4.618 21.624 1.00 13.93 233 GLU A CA 1
ATOM 1789 C C . GLU A 1 233 ? 8.782 3.990 21.805 1.00 12.52 233 GLU A C 1
ATOM 1790 O O . GLU A 1 233 ? 8.259 3.347 20.892 1.00 12.80 233 GLU A O 1
ATOM 1796 N N . GLY A 1 234 ? 8.196 4.171 22.983 1.00 10.51 234 GLY A N 1
ATOM 1797 C CA . GLY A 1 234 ? 6.884 3.606 23.251 1.00 12.01 234 GLY A CA 1
ATOM 1798 C C . GLY A 1 234 ? 6.534 3.637 24.727 1.00 11.92 234 GLY A C 1
ATOM 1799 O O . GLY A 1 234 ? 7.334 4.111 25.539 1.00 10.78 234 GLY A O 1
ATOM 1800 N N . PRO A 1 235 ? 5.349 3.136 25.114 1.00 11.72 235 PRO A N 1
ATOM 1801 C CA . PRO A 1 235 ? 4.950 3.136 26.525 1.00 10.78 235 PRO A CA 1
ATOM 1802 C C . PRO A 1 235 ? 5.787 2.166 27.354 1.00 11.55 235 PRO A C 1
ATOM 1803 O O . PRO A 1 235 ? 6.182 1.107 26.870 1.00 11.69 235 PRO A O 1
ATOM 1807 N N . ASP A 1 236 ? 6.045 2.540 28.602 1.00 11.28 236 ASP A N 1
ATOM 1808 C CA . ASP A 1 236 ? 6.828 1.716 29.509 1.00 11.86 236 ASP A CA 1
ATOM 1809 C C . ASP A 1 236 ? 5.958 1.307 30.699 1.00 12.52 236 ASP A C 1
ATOM 1810 O O . ASP A 1 236 ? 4.792 0.943 30.530 1.00 12.32 236 ASP A O 1
ATOM 1815 N N . SER A 1 237 ? 6.517 1.394 31.902 1.00 11.87 237 SER A N 1
ATOM 1816 C CA . SER A 1 237 ? 5.816 0.989 33.117 1.00 10.96 237 SER A CA 1
ATOM 1817 C C . SER A 1 237 ? 4.659 1.897 33.509 1.00 11.46 237 SER A C 1
ATOM 1818 O O . SER A 1 237 ? 4.602 3.061 33.113 1.00 11.99 237 SER A O 1
ATOM 1821 N N . CYS A 1 238 ? 3.747 1.358 34.310 1.00 11.84 238 CYS A N 1
ATOM 1822 C CA . CYS A 1 238 ? 2.593 2.125 34.751 1.00 12.58 238 CYS A CA 1
ATOM 1823 C C . CYS A 1 238 ? 2.136 1.767 36.161 1.00 12.98 238 CYS A C 1
ATOM 1824 O O . CYS A 1 238 ? 2.528 0.742 36.722 1.00 12.66 238 CYS A O 1
ATOM 1827 N N . CYS A 1 239 ? 1.311 2.640 36.727 1.00 12.60 239 CYS A N 1
ATOM 1828 C CA . CYS A 1 239 ? 0.739 2.437 38.051 1.00 13.98 239 CYS A CA 1
ATOM 1829 C C . CYS A 1 239 ? -0.564 3.223 38.047 1.00 13.75 239 CYS A C 1
ATOM 1830 O O . CYS A 1 239 ? -0.779 4.056 37.171 1.00 14.32 239 CYS A O 1
ATOM 1833 N N . ILE A 1 240 ? -1.436 2.957 39.010 1.00 15.83 240 ILE A N 1
ATOM 1834 C CA . ILE A 1 240 ? -2.710 3.669 39.085 1.00 15.98 240 ILE A CA 1
ATOM 1835 C C . ILE A 1 240 ? -2.780 4.480 40.370 1.00 17.35 240 ILE A C 1
ATOM 1836 O O . ILE A 1 240 ? -1.893 4.388 41.214 1.00 18.78 240 ILE A O 1
ATOM 1841 N N . ASP A 1 241 ? -3.822 5.295 40.502 1.00 16.79 241 ASP A N 1
ATOM 1842 C CA . ASP A 1 241 ? -4.019 6.049 41.732 1.00 15.97 241 ASP A CA 1
ATOM 1843 C C . ASP A 1 241 ? -5.346 5.551 42.288 1.00 16.46 241 ASP A C 1
ATOM 1844 O O . ASP A 1 241 ? -5.995 4.709 41.662 1.00 16.18 241 ASP A O 1
ATOM 1849 N N . SER A 1 242 ? -5.749 6.040 43.455 1.00 15.92 242 SER A N 1
ATOM 1850 C CA . SER A 1 242 ? -6.989 5.581 44.069 1.00 16.81 242 SER A CA 1
ATOM 1851 C C . SER A 1 242 ? -8.267 5.902 43.290 1.00 16.19 242 SER A C 1
ATOM 1852 O O . SER A 1 242 ? -9.324 5.352 43.592 1.00 16.78 242 SER A O 1
ATOM 1855 N N . ASP A 1 243 ? -8.175 6.785 42.298 1.00 16.61 243 ASP A N 1
ATOM 1856 C CA . ASP A 1 243 ? -9.341 7.134 41.479 1.00 16.21 243 ASP A CA 1
ATOM 1857 C C . ASP A 1 243 ? -9.352 6.284 40.210 1.00 16.29 243 ASP A C 1
ATOM 1858 O O . ASP A 1 243 ? -10.137 6.521 39.290 1.00 16.29 243 ASP A O 1
ATOM 1863 N N . ASP A 1 244 ? -8.469 5.292 40.179 1.00 15.71 244 ASP A N 1
ATOM 1864 C CA . ASP A 1 244 ? -8.326 4.383 39.047 1.00 14.48 244 ASP A CA 1
ATOM 1865 C C . ASP A 1 244 ? -7.765 5.013 37.778 1.00 15.38 244 ASP A C 1
ATOM 1866 O O . ASP A 1 244 ? -7.981 4.507 36.673 1.00 15.04 244 ASP A O 1
ATOM 1871 N N . ASN A 1 245 ? -7.044 6.119 37.931 1.00 14.09 245 ASN A N 1
ATOM 1872 C CA . ASN A 1 245 ? -6.412 6.752 36.779 1.00 12.95 245 ASN A CA 1
ATOM 1873 C C . ASN A 1 245 ? -5.142 5.948 36.544 1.00 13.39 245 ASN A C 1
ATOM 1874 O O . ASN A 1 245 ? -4.596 5.362 37.478 1.00 14.72 245 ASN A O 1
ATOM 1879 N N . LEU A 1 246 ? -4.673 5.920 35.303 1.00 12.69 246 LEU A N 1
ATOM 1880 C CA . LEU A 1 246 ? -3.472 5.168 34.965 1.00 12.94 246 LEU A CA 1
ATOM 1881 C C . LEU A 1 246 ? -2.343 6.107 34.570 1.00 12.57 246 LEU A C 1
ATOM 1882 O O . LEU A 1 246 ? -2.524 6.984 33.726 1.00 13.15 246 LEU A O 1
ATOM 1887 N N . TYR A 1 247 ? -1.179 5.924 35.187 1.00 12.05 247 TYR A N 1
ATOM 1888 C CA . TYR A 1 247 ? -0.018 6.750 34.882 1.00 11.73 247 TYR A CA 1
ATOM 1889 C C . TYR A 1 247 ? 0.961 5.892 34.091 1.00 11.71 247 TYR A C 1
ATOM 1890 O O . TYR A 1 247 ? 1.417 4.857 34.572 1.00 11.62 247 TYR A O 1
ATOM 1899 N N . VAL A 1 248 ? 1.285 6.326 32.880 1.00 10.74 248 VAL A N 1
ATOM 1900 C CA . VAL A 1 248 ? 2.182 5.559 32.025 1.00 12.12 248 VAL A CA 1
ATOM 1901 C C . VAL A 1 248 ? 3.461 6.301 31.664 1.00 11.31 248 VAL A C 1
ATOM 1902 O O . VAL A 1 248 ? 3.422 7.351 31.023 1.00 10.95 248 VAL A O 1
ATOM 1906 N N . ALA A 1 249 ? 4.599 5.753 32.081 1.00 11.43 249 ALA A N 1
ATOM 1907 C CA . ALA A 1 249 ? 5.877 6.366 31.749 1.00 11.97 249 ALA A CA 1
ATOM 1908 C C . ALA A 1 249 ? 6.124 6.051 30.276 1.00 12.44 249 ALA A C 1
ATOM 1909 O O . ALA A 1 249 ? 5.904 4.924 29.832 1.00 13.60 249 ALA A O 1
ATOM 1911 N N . MET A 1 250 ? 6.557 7.050 29.519 1.00 11.50 250 MET A N 1
ATOM 1912 C CA . MET A 1 250 ? 6.815 6.870 28.096 1.00 11.68 250 MET A CA 1
ATOM 1913 C C . MET A 1 250 ? 8.313 6.775 27.839 1.00 11.66 250 MET A C 1
ATOM 1914 O O . MET A 1 250 ? 9.024 7.779 27.892 1.00 10.42 250 MET A O 1
ATOM 1919 N N . TYR A 1 251 ? 8.786 5.565 27.546 1.00 12.02 251 TYR A N 1
ATOM 1920 C CA . TYR A 1 251 ? 10.209 5.348 27.307 1.00 12.44 251 TYR A CA 1
ATOM 1921 C C . TYR A 1 251 ? 10.748 6.072 26.078 1.00 12.01 251 TYR A C 1
ATOM 1922 O O . TYR A 1 251 ? 10.230 5.915 24.972 1.00 12.17 251 TYR A O 1
ATOM 1931 N N . GLY A 1 252 ? 11.801 6.857 26.290 1.00 10.83 252 GLY A N 1
ATOM 1932 C CA . GLY A 1 252 ? 12.427 7.596 25.210 1.00 9.81 252 GLY A CA 1
ATOM 1933 C C . GLY A 1 252 ? 11.717 8.885 24.850 1.00 10.25 252 GLY A C 1
ATOM 1934 O O . GLY A 1 252 ? 12.139 9.592 23.934 1.00 9.89 252 GLY A O 1
ATOM 1935 N N . GLN A 1 253 ? 10.653 9.205 25.581 1.00 9.92 253 GLN A N 1
ATOM 1936 C CA . GLN A 1 253 ? 9.878 10.410 25.298 1.00 10.33 253 GLN A CA 1
ATOM 1937 C C . GLN A 1 253 ? 9.975 11.482 26.380 1.00 12.53 253 GLN A C 1
ATOM 1938 O O . GLN A 1 253 ? 9.447 12.583 26.213 1.00 12.34 253 GLN A O 1
ATOM 1944 N N . GLY A 1 254 ? 10.639 11.161 27.485 1.00 11.86 254 GLY A N 1
ATOM 1945 C CA . GLY A 1 254 ? 10.775 12.130 28.558 1.00 11.74 254 GLY A CA 1
ATOM 1946 C C . GLY A 1 254 ? 9.442 12.667 29.051 1.00 13.96 254 GLY A C 1
ATOM 1947 O O . GLY A 1 254 ? 9.269 13.877 29.210 1.00 13.27 254 GLY A O 1
ATOM 1948 N N . ARG A 1 255 ? 8.490 11.772 29.293 1.00 12.93 255 ARG A N 1
ATOM 1949 C CA . ARG A 1 255 ? 7.181 12.187 29.782 1.00 13.47 255 ARG A CA 1
ATOM 1950 C C . ARG A 1 255 ? 6.382 11.021 30.342 1.00 13.19 255 ARG A C 1
ATOM 1951 O O . ARG A 1 255 ? 6.753 9.854 30.193 1.00 13.09 255 ARG A O 1
ATOM 1959 N N . VAL A 1 256 ? 5.288 11.363 31.011 1.00 13.06 256 VAL A N 1
ATOM 1960 C CA . VAL A 1 256 ? 4.374 10.392 31.581 1.00 12.37 256 VAL A CA 1
ATOM 1961 C C . VAL A 1 256 ? 2.974 10.832 31.169 1.00 13.02 256 VAL A C 1
ATOM 1962 O O . VAL A 1 256 ? 2.616 11.999 31.326 1.00 12.31 256 VAL A O 1
ATOM 1966 N N . LEU A 1 257 ? 2.196 9.910 30.614 1.00 12.72 257 LEU A N 1
ATOM 1967 C CA . LEU A 1 257 ? 0.828 10.227 30.216 1.00 12.17 257 LEU A CA 1
ATOM 1968 C C . LEU A 1 257 ? -0.114 9.645 31.262 1.00 12.32 257 LEU A C 1
ATOM 1969 O O . LEU A 1 257 ? 0.145 8.574 31.820 1.00 12.73 257 LEU A O 1
ATOM 1974 N N . VAL A 1 258 ? -1.198 10.363 31.543 1.00 12.16 258 VAL A N 1
ATOM 1975 C CA . VAL A 1 258 ? -2.167 9.923 32.535 1.00 11.43 258 VAL A CA 1
ATOM 1976 C C . VAL A 1 258 ? -3.531 9.738 31.881 1.00 11.39 258 VAL A C 1
ATOM 1977 O O . VAL A 1 258 ? -3.982 10.594 31.117 1.00 11.37 258 VAL A O 1
ATOM 1981 N N . PHE A 1 259 ? -4.173 8.614 32.193 1.00 12.07 259 PHE A N 1
ATOM 1982 C CA . PHE A 1 259 ? -5.477 8.255 31.644 1.00 13.35 259 PHE A CA 1
ATOM 1983 C C . PHE A 1 259 ? -6.496 8.064 32.760 1.00 13.84 259 PHE A C 1
ATOM 1984 O O . PHE A 1 259 ? -6.129 7.696 33.878 1.00 13.26 259 PHE A O 1
ATOM 1992 N N . ASN A 1 260 ? -7.773 8.308 32.468 1.00 13.40 260 ASN A N 1
ATOM 1993 C CA . ASN A 1 260 ? -8.795 8.100 33.484 1.00 14.60 260 ASN A CA 1
ATOM 1994 C C . ASN A 1 260 ? -9.177 6.618 33.490 1.00 15.76 260 ASN A C 1
ATOM 1995 O O . ASN A 1 260 ? -8.619 5.829 32.724 1.00 16.28 260 ASN A O 1
ATOM 2000 N N . LYS A 1 261 ? -10.112 6.236 34.353 1.00 15.66 261 LYS A N 1
ATOM 2001 C CA . LYS 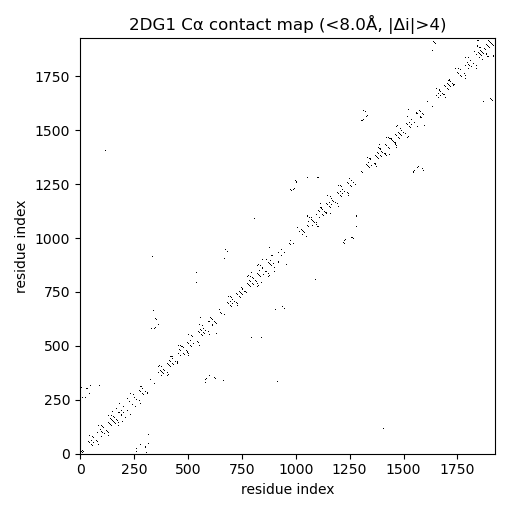A 1 261 ? -10.511 4.837 34.462 1.00 17.49 261 LYS A CA 1
ATOM 2002 C C . LYS A 1 261 ? -11.037 4.209 33.174 1.00 17.37 261 LYS A C 1
ATOM 2003 O O . LYS A 1 261 ? -11.029 2.984 33.036 1.00 19.20 261 LYS A O 1
ATOM 2009 N N . ARG A 1 262 ? -11.489 5.034 32.233 1.00 15.77 262 ARG A N 1
ATOM 2010 C CA . ARG A 1 262 ? -12.002 4.511 30.971 1.00 15.24 262 ARG A CA 1
ATOM 2011 C C . ARG A 1 262 ? -10.940 4.471 29.868 1.00 14.75 262 ARG A C 1
ATOM 2012 O O . ARG A 1 262 ? -11.229 4.105 28.733 1.00 16.83 262 ARG A O 1
ATOM 2020 N N . GLY A 1 263 ? -9.710 4.849 30.202 1.00 12.66 263 GLY A N 1
ATOM 2021 C CA . GLY A 1 263 ? -8.645 4.800 29.217 1.00 12.46 263 GLY A CA 1
ATOM 2022 C C . GLY A 1 263 ? -8.462 6.024 28.345 1.00 11.62 263 GLY A C 1
ATOM 2023 O O . GLY A 1 263 ? -7.789 5.956 27.315 1.00 11.91 263 GLY A O 1
ATOM 2024 N N . TYR A 1 264 ? -9.063 7.139 28.749 1.00 10.78 264 TYR A N 1
ATOM 2025 C CA . TYR A 1 264 ? -8.948 8.395 28.013 1.00 11.03 264 TYR A CA 1
ATOM 2026 C C . TYR A 1 264 ? -7.862 9.257 28.654 1.00 10.84 264 TYR A C 1
ATOM 2027 O O . TYR A 1 264 ? -7.771 9.341 29.878 1.00 10.85 264 TYR A O 1
ATOM 2036 N N . PRO A 1 265 ? -7.037 9.923 27.832 1.00 11.08 265 PRO A N 1
ATOM 2037 C CA . PRO A 1 265 ? -5.964 10.776 28.357 1.00 12.01 265 PRO A CA 1
ATOM 2038 C C . PRO A 1 265 ? -6.496 12.016 29.078 1.00 12.92 265 PRO A C 1
ATOM 2039 O O . PRO A 1 265 ? -7.354 12.723 28.547 1.00 12.43 265 PRO A O 1
ATOM 2043 N N . ILE A 1 266 ? -5.983 12.275 30.281 1.00 12.04 266 ILE A N 1
ATOM 2044 C CA . ILE A 1 266 ? -6.417 13.431 31.071 1.00 13.25 266 ILE A CA 1
ATOM 2045 C C . ILE A 1 266 ? -5.263 14.253 31.651 1.00 14.30 266 ILE A C 1
ATOM 2046 O O . ILE A 1 266 ? -5.482 15.321 32.228 1.00 13.55 266 ILE A O 1
ATOM 2051 N N . GLY A 1 267 ? -4.040 13.755 31.512 1.00 13.09 267 GLY A N 1
ATOM 2052 C CA . GLY A 1 267 ? -2.902 14.476 32.052 1.00 13.49 267 GLY A CA 1
ATOM 2053 C C . GLY A 1 267 ? -1.604 14.156 31.344 1.00 14.26 267 GLY A C 1
ATOM 2054 O O . GLY A 1 267 ? -1.476 13.124 30.685 1.00 12.71 267 GLY A O 1
ATOM 2055 N N . GLN A 1 268 ? -0.629 15.044 31.491 1.00 12.92 268 GLN A N 1
ATOM 2056 C CA . GLN A 1 268 ? 0.666 14.864 30.857 1.00 13.37 268 GLN A CA 1
ATOM 2057 C C . GLN A 1 268 ? 1.735 15.497 31.740 1.00 14.01 268 GLN A C 1
ATOM 2058 O O . GLN A 1 268 ? 1.595 16.643 32.174 1.00 14.79 268 GLN A O 1
ATOM 2064 N N . ILE A 1 269 ? 2.792 14.738 32.011 1.00 13.31 269 ILE A N 1
ATOM 2065 C CA . ILE A 1 269 ? 3.889 15.199 32.855 1.00 14.35 269 ILE A CA 1
ATOM 2066 C C . ILE A 1 269 ? 5.193 15.168 32.068 1.00 14.51 269 ILE A C 1
ATOM 2067 O O . ILE A 1 269 ? 5.631 14.108 31.620 1.00 14.65 269 ILE A O 1
ATOM 2072 N N . LEU A 1 270 ? 5.813 16.333 31.906 1.00 13.68 270 LEU A N 1
ATOM 2073 C CA . LEU A 1 270 ? 7.052 16.433 31.148 1.00 13.87 270 LEU A CA 1
ATOM 2074 C C . LEU A 1 270 ? 8.299 16.370 32.019 1.00 14.42 270 LEU A C 1
ATOM 2075 O O . LEU A 1 270 ? 8.304 16.854 33.149 1.00 13.82 270 LEU A O 1
ATOM 2080 N N . ILE A 1 271 ? 9.353 15.763 31.483 1.00 14.73 271 ILE A N 1
ATOM 2081 C CA . ILE A 1 271 ? 10.621 15.670 32.194 1.00 14.90 271 ILE A CA 1
ATOM 2082 C C . ILE A 1 271 ? 11.516 16.775 31.640 1.00 15.66 271 ILE A C 1
ATOM 2083 O O . ILE A 1 271 ? 11.677 16.904 30.428 1.00 14.18 271 ILE A O 1
ATOM 2088 N N . PRO A 1 272 ? 12.101 17.600 32.524 1.00 17.33 272 PRO A N 1
ATOM 2089 C CA . PRO A 1 272 ? 12.981 18.698 32.108 1.00 17.18 272 PRO A CA 1
ATOM 2090 C C . PRO A 1 272 ? 14.102 18.272 31.159 1.00 16.54 272 PRO A C 1
ATOM 2091 O O . PRO A 1 272 ? 14.760 17.256 31.377 1.00 17.83 272 PRO A O 1
ATOM 2095 N N . GLY A 1 273 ? 14.304 19.053 30.101 1.00 15.32 273 GLY A N 1
ATOM 2096 C CA . GLY A 1 273 ? 15.361 18.762 29.151 1.00 13.08 273 GLY A CA 1
ATOM 2097 C C . GLY A 1 273 ? 14.995 17.874 27.977 1.00 13.35 273 GLY A C 1
ATOM 2098 O O . GLY A 1 273 ? 15.802 17.696 27.065 1.00 13.62 273 GLY A O 1
ATOM 2099 N N . ARG A 1 274 ? 13.785 17.323 27.983 1.00 14.37 274 ARG A N 1
ATOM 2100 C CA . ARG A 1 274 ? 13.358 16.436 26.902 1.00 13.44 274 ARG A CA 1
ATOM 2101 C C . ARG A 1 274 ? 13.520 17.047 25.508 1.00 14.55 274 ARG A C 1
ATOM 2102 O O . ARG A 1 274 ? 13.973 16.376 24.581 1.00 14.02 274 ARG A O 1
ATOM 2110 N N . ASP A 1 275 ? 13.161 18.318 25.355 1.00 14.66 275 ASP A N 1
ATOM 2111 C CA . ASP A 1 275 ? 13.267 18.976 24.058 1.00 15.34 275 ASP A CA 1
ATOM 2112 C C . ASP A 1 275 ? 14.688 18.985 23.511 1.00 15.89 275 ASP A C 1
ATOM 2113 O O . ASP A 1 275 ? 14.890 19.013 22.297 1.00 14.21 275 ASP A O 1
ATOM 2118 N N . GLU A 1 276 ? 15.671 18.970 24.408 1.00 16.86 276 GLU A N 1
ATOM 2119 C CA . GLU A 1 276 ? 17.068 18.978 23.998 1.00 17.04 276 GLU A CA 1
ATOM 2120 C C . GLU A 1 276 ? 17.640 17.564 23.903 1.00 16.67 276 GLU A C 1
ATOM 2121 O O . GLU A 1 276 ? 18.828 17.385 23.623 1.00 17.51 276 GLU A O 1
ATOM 2127 N N . GLY A 1 277 ? 16.793 16.565 24.137 1.00 16.15 277 GLY A N 1
ATOM 2128 C CA . GLY A 1 277 ? 17.234 15.181 24.066 1.00 16.08 277 GLY A CA 1
ATOM 2129 C C . GLY A 1 277 ? 17.708 14.601 25.388 1.00 15.85 277 GLY A C 1
ATOM 2130 O O . GLY A 1 277 ? 18.198 13.473 25.433 1.00 15.17 277 GLY A O 1
ATOM 2131 N N . HIS A 1 278 ? 17.555 15.363 26.466 1.00 15.69 278 HIS A N 1
ATOM 2132 C CA . HIS A 1 278 ? 17.984 14.922 27.791 1.00 16.28 278 HIS A CA 1
ATOM 2133 C C . HIS A 1 278 ? 16.895 14.218 28.601 1.00 16.00 278 HIS A C 1
ATOM 2134 O O . HIS A 1 278 ? 15.710 14.524 28.468 1.00 15.60 278 HIS A O 1
ATOM 2141 N N . MET A 1 279 ? 17.318 13.279 29.446 1.00 13.13 279 MET A N 1
ATOM 2142 C CA . MET A 1 279 ? 16.417 12.531 30.321 1.00 13.44 279 MET A CA 1
ATOM 2143 C C . MET A 1 279 ? 15.197 11.932 29.628 1.00 12.54 279 MET A C 1
ATOM 2144 O O . MET A 1 279 ? 14.113 11.907 30.205 1.00 12.68 279 MET A O 1
ATOM 2149 N N . LEU A 1 280 ? 15.380 11.435 28.410 1.00 12.86 280 LEU A N 1
ATOM 2150 C CA . LEU A 1 280 ? 14.275 10.852 27.658 1.00 13.08 280 LEU A CA 1
ATOM 2151 C C . LEU A 1 280 ? 13.860 9.474 28.161 1.00 14.02 280 LEU A C 1
ATOM 2152 O O . LEU A 1 280 ? 12.742 9.026 27.904 1.00 12.15 280 LEU A O 1
ATOM 2157 N N . ARG A 1 281 ? 14.751 8.812 28.892 1.00 13.91 281 ARG A N 1
ATOM 2158 C CA . ARG A 1 281 ? 14.462 7.476 29.392 1.00 13.37 281 ARG A CA 1
ATOM 2159 C C . ARG A 1 281 ? 13.622 7.401 30.667 1.00 13.23 281 ARG A C 1
ATOM 2160 O O . ARG A 1 281 ? 14.041 6.829 31.672 1.00 11.51 281 ARG A O 1
ATOM 2168 N N . SER A 1 282 ? 12.424 7.982 30.601 1.00 12.05 282 SER A N 1
ATOM 2169 C CA . SER A 1 282 ? 11.466 7.976 31.706 1.00 12.69 282 SER A CA 1
ATOM 2170 C C . SER A 1 282 ? 10.840 6.589 31.685 1.00 14.10 282 SER A C 1
ATOM 2171 O O . SER A 1 282 ? 10.104 6.243 30.759 1.00 14.09 282 SER A O 1
ATOM 2174 N N . THR A 1 283 ? 11.115 5.800 32.717 1.00 12.87 283 THR A N 1
ATOM 2175 C CA . THR A 1 283 ? 10.647 4.420 32.751 1.00 12.33 283 THR A CA 1
ATOM 2176 C C . THR A 1 283 ? 9.583 3.975 33.739 1.00 12.17 283 THR A C 1
ATOM 2177 O O . THR A 1 283 ? 8.887 2.998 33.478 1.00 12.74 283 THR A O 1
ATOM 2181 N N . HIS A 1 284 ? 9.439 4.659 34.868 1.00 11.20 284 HIS A N 1
ATOM 2182 C CA . HIS A 1 284 ? 8.483 4.180 35.862 1.00 10.94 284 HIS A CA 1
ATOM 2183 C C . HIS A 1 284 ? 7.909 5.269 36.766 1.00 11.49 284 HIS A C 1
ATOM 2184 O O . HIS A 1 284 ? 8.621 6.188 37.174 1.00 13.55 284 HIS A O 1
ATOM 2191 N N . PRO A 1 285 ? 6.601 5.189 37.066 1.00 11.91 285 PRO A N 1
ATOM 2192 C CA . PRO A 1 285 ? 5.907 6.147 37.932 1.00 11.68 285 PRO A CA 1
ATOM 2193 C C . PRO A 1 285 ? 5.423 5.401 39.184 1.00 12.51 285 PRO A C 1
ATOM 2194 O O . PRO A 1 285 ? 5.043 4.234 39.100 1.00 13.52 285 PRO A O 1
ATOM 2198 N N . GLN A 1 286 ? 5.434 6.061 40.340 1.00 13.19 286 GLN A N 1
ATOM 2199 C CA . GLN A 1 286 ? 4.987 5.417 41.573 1.00 13.07 286 GLN A CA 1
ATOM 2200 C C . GLN A 1 286 ? 4.711 6.477 42.644 1.00 13.94 286 GLN A C 1
ATOM 2201 O O . GLN A 1 286 ? 5.457 7.449 42.764 1.00 12.27 286 GLN A O 1
ATOM 2207 N N . PHE A 1 287 ? 3.649 6.277 43.419 1.00 15.46 287 PHE A N 1
ATOM 2208 C CA . PHE A 1 287 ? 3.264 7.222 44.469 1.00 16.94 287 PHE A CA 1
ATOM 2209 C C . PHE A 1 287 ? 3.865 6.931 45.838 1.00 17.86 287 PHE A C 1
ATOM 2210 O O . PHE A 1 287 ? 4.060 5.775 46.214 1.00 18.43 287 PHE A O 1
ATOM 2218 N N . ILE A 1 288 ? 4.137 7.997 46.584 1.00 19.52 288 ILE A N 1
ATOM 2219 C CA . ILE A 1 288 ? 4.637 7.857 47.943 1.00 20.13 288 ILE A CA 1
ATOM 2220 C C . ILE A 1 288 ? 3.382 7.433 48.704 1.00 20.58 288 ILE A C 1
ATOM 2221 O O . ILE A 1 288 ? 2.365 8.126 48.668 1.00 21.66 288 ILE A O 1
ATOM 2226 N N . PRO A 1 289 ? 3.430 6.281 49.384 1.00 21.57 289 PRO A N 1
ATOM 2227 C CA . PRO A 1 289 ? 2.298 5.750 50.149 1.00 22.17 289 PRO A CA 1
ATOM 2228 C C . PRO A 1 289 ? 1.518 6.793 50.940 1.00 22.80 289 PRO A C 1
ATOM 2229 O O . PRO A 1 289 ? 2.103 7.641 51.611 1.00 22.00 289 PRO A O 1
ATOM 2233 N N . GLY A 1 290 ? 0.193 6.720 50.845 1.00 22.61 290 GLY A N 1
ATOM 2234 C CA . GLY A 1 290 ? -0.669 7.643 51.564 1.00 23.63 290 GLY A CA 1
ATOM 2235 C C . GLY A 1 290 ? -0.701 9.074 51.058 1.00 23.74 290 GLY A C 1
ATOM 2236 O O . GLY A 1 290 ? -1.253 9.953 51.724 1.00 24.27 290 GLY A O 1
ATOM 2237 N N . THR A 1 291 ? -0.126 9.319 49.885 1.00 22.01 291 THR A N 1
ATOM 2238 C CA . THR A 1 291 ? -0.102 10.668 49.327 1.00 21.22 291 THR A CA 1
ATOM 2239 C C . THR A 1 291 ? -0.348 10.648 47.826 1.00 21.38 291 THR A C 1
ATOM 2240 O O . THR A 1 291 ? -0.401 9.585 47.208 1.00 20.18 291 THR A O 1
ATOM 2244 N N . ASN A 1 292 ? -0.489 11.836 47.245 1.00 20.94 292 ASN A N 1
ATOM 2245 C CA . ASN A 1 292 ? -0.694 11.951 45.811 1.00 21.09 292 ASN A CA 1
ATOM 2246 C C . ASN A 1 292 ? 0.597 12.454 45.167 1.00 20.39 292 ASN A C 1
ATOM 2247 O O . ASN A 1 292 ? 0.586 12.959 44.043 1.00 19.66 292 ASN A O 1
ATOM 2252 N N . GLN A 1 293 ? 1.713 12.322 45.882 1.00 19.43 293 GLN A N 1
ATOM 2253 C CA . GLN A 1 293 ? 2.988 12.762 45.332 1.00 17.36 293 GLN A CA 1
ATOM 2254 C C . GLN A 1 293 ? 3.557 11.628 44.501 1.00 17.21 293 GLN A C 1
ATOM 2255 O O . GLN A 1 293 ? 3.820 10.539 45.013 1.00 16.50 293 GLN A O 1
ATOM 2261 N N . LEU A 1 294 ? 3.740 11.896 43.215 1.00 17.00 294 LEU A N 1
ATOM 2262 C CA . LEU A 1 294 ? 4.258 10.904 42.287 1.00 16.28 294 LEU A CA 1
ATOM 2263 C C . LEU A 1 294 ? 5.758 11.060 42.094 1.00 16.49 294 LEU A C 1
ATOM 2264 O O . LEU A 1 294 ? 6.275 12.177 42.026 1.00 17.75 294 LEU A O 1
ATOM 2269 N N . ILE A 1 295 ? 6.452 9.929 42.020 1.00 15.19 295 ILE A N 1
ATOM 2270 C CA . ILE A 1 295 ? 7.886 9.915 41.786 1.00 14.42 295 ILE A CA 1
ATOM 2271 C C . ILE A 1 295 ? 8.049 9.260 40.417 1.00 14.19 295 ILE A C 1
ATOM 2272 O O . ILE A 1 295 ? 7.357 8.285 40.104 1.00 13.71 295 ILE A O 1
ATOM 2277 N N . ILE A 1 296 ? 8.940 9.812 39.601 1.00 13.32 296 ILE A N 1
ATOM 2278 C CA . ILE A 1 296 ? 9.195 9.292 38.260 1.00 15.20 296 ILE A CA 1
ATOM 2279 C C . ILE A 1 296 ? 10.700 9.200 38.032 1.00 15.28 296 ILE A C 1
ATOM 2280 O O . ILE A 1 296 ? 11.410 10.198 38.152 1.00 14.99 296 ILE A O 1
ATOM 2285 N N . CYS A 1 297 ? 11.188 8.011 37.696 1.00 14.43 297 CYS A N 1
ATOM 2286 C CA . CYS A 1 297 ? 12.615 7.852 37.455 1.00 14.57 297 CYS A CA 1
ATOM 2287 C C . CYS A 1 297 ? 12.963 7.955 35.976 1.00 14.56 297 CYS A C 1
ATOM 2288 O O . CYS A 1 297 ? 12.221 7.483 35.112 1.00 15.26 297 CYS A O 1
ATOM 2291 N N . SER A 1 298 ? 14.094 8.591 35.692 1.00 14.46 298 SER A N 1
ATOM 2292 C CA . SER A 1 298 ? 14.572 8.741 34.326 1.00 14.73 298 SER A CA 1
ATOM 2293 C C . SER A 1 298 ? 16.095 8.810 34.367 1.00 15.90 298 SER A C 1
ATOM 2294 O O . SER A 1 298 ? 16.688 8.890 35.444 1.00 15.68 298 SER A O 1
ATOM 2297 N N . ASN A 1 299 ? 16.732 8.754 33.203 1.00 15.98 299 ASN A N 1
ATOM 2298 C CA . ASN A 1 299 ? 18.186 8.827 33.154 1.00 16.88 299 ASN A CA 1
ATOM 2299 C C . ASN A 1 299 ? 18.638 9.477 31.855 1.00 16.86 299 ASN A C 1
ATOM 2300 O O . ASN A 1 299 ? 17.890 9.519 30.871 1.00 16.40 299 ASN A O 1
ATOM 2305 N N . ASP A 1 300 ? 19.864 9.990 31.858 1.00 15.66 300 ASP A N 1
ATOM 2306 C CA . ASP A 1 300 ? 20.404 10.681 30.698 1.00 16.50 300 ASP A CA 1
ATOM 2307 C C . ASP A 1 300 ? 21.572 9.944 30.045 1.00 16.83 300 ASP A C 1
ATOM 2308 O O . ASP A 1 300 ? 22.497 10.573 29.528 1.00 16.06 300 ASP A O 1
ATOM 2313 N N . ILE A 1 301 ? 21.523 8.615 30.067 1.00 17.03 301 ILE A N 1
ATOM 2314 C CA . ILE A 1 301 ? 22.572 7.798 29.465 1.00 18.21 301 ILE A CA 1
ATOM 2315 C C . ILE A 1 301 ? 22.854 8.223 28.024 1.00 19.10 301 ILE A C 1
ATOM 2316 O O . ILE A 1 301 ? 24.007 8.292 27.600 1.00 17.82 301 ILE A O 1
ATOM 2321 N N . GLU A 1 302 ? 21.796 8.518 27.277 1.00 18.72 302 GLU A N 1
ATOM 2322 C CA . GLU A 1 302 ? 21.939 8.914 25.881 1.00 18.48 302 GLU A CA 1
ATOM 2323 C C . GLU A 1 302 ? 22.782 10.168 25.674 1.00 18.62 302 GLU A C 1
ATOM 2324 O O . GLU A 1 302 ? 23.407 10.330 24.629 1.00 19.26 302 GLU A O 1
ATOM 2330 N N . MET A 1 303 ? 22.803 11.048 26.668 1.00 19.49 303 MET A N 1
ATOM 2331 C CA . MET A 1 303 ? 23.567 12.290 26.569 1.00 21.44 303 MET A CA 1
ATOM 2332 C C . MET A 1 303 ? 24.781 12.302 27.493 1.00 21.18 303 MET A C 1
ATOM 2333 O O . MET A 1 303 ? 25.407 13.344 27.689 1.00 21.02 303 MET A O 1
ATOM 2338 N N . GLY A 1 304 ? 25.104 11.144 28.063 1.00 21.95 304 GLY A N 1
ATOM 2339 C CA . GLY A 1 304 ? 26.244 11.054 28.960 1.00 22.53 304 GLY A CA 1
ATOM 2340 C C . GLY A 1 304 ? 25.962 11.702 30.302 1.00 22.69 304 GLY A C 1
ATOM 2341 O O . GLY A 1 304 ? 26.886 12.072 31.033 1.00 23.06 304 GLY A O 1
ATOM 2342 N N . GLY A 1 305 ? 24.679 11.832 30.627 1.00 21.41 305 GLY A N 1
ATOM 2343 C CA . GLY A 1 305 ? 24.277 12.445 31.879 1.00 20.20 305 GLY A CA 1
ATOM 2344 C C . GLY A 1 305 ? 24.018 11.461 33.004 1.00 19.57 305 GLY A C 1
ATOM 2345 O O . GLY A 1 305 ? 24.377 10.286 32.909 1.00 18.62 305 GLY A O 1
ATOM 2346 N N . GLY A 1 306 ? 23.372 11.947 34.061 1.00 19.48 306 GLY A N 1
ATOM 2347 C CA . GLY A 1 306 ? 23.094 11.122 35.222 1.00 19.68 306 GLY A CA 1
ATOM 2348 C C . GLY A 1 306 ? 21.757 10.409 35.305 1.00 19.42 306 GLY A C 1
ATOM 2349 O O . GLY A 1 306 ? 21.055 10.235 34.308 1.00 19.02 306 GLY A O 1
ATOM 2350 N N . SER A 1 307 ? 21.416 9.997 36.523 1.00 19.57 307 SER A N 1
ATOM 2351 C CA . SER A 1 307 ? 20.181 9.274 36.810 1.00 19.05 307 SER A CA 1
ATOM 2352 C C . SER A 1 307 ? 19.409 10.078 37.844 1.00 20.34 307 SER A C 1
ATOM 2353 O O . SER A 1 307 ? 19.889 10.292 38.958 1.00 19.69 307 SER A O 1
ATOM 2356 N N . MET A 1 308 ? 18.201 10.501 37.482 1.00 18.99 308 MET A N 1
ATOM 2357 C CA . MET A 1 308 ? 17.401 11.352 38.357 1.00 19.48 308 MET A CA 1
ATOM 2358 C C . MET A 1 308 ? 15.962 10.916 38.627 1.00 18.82 308 MET A C 1
ATOM 2359 O O . MET A 1 308 ? 15.307 10.321 37.774 1.00 18.91 308 MET A O 1
ATOM 2364 N N . LEU A 1 309 ? 15.480 11.221 39.829 1.00 17.92 309 LEU A N 1
ATOM 2365 C CA . LEU A 1 309 ? 14.103 10.927 40.200 1.00 17.18 309 LEU A CA 1
ATOM 2366 C C . LEU A 1 309 ? 13.400 12.281 40.169 1.00 17.72 309 LEU A C 1
ATOM 2367 O O . LEU A 1 309 ? 13.929 13.264 40.688 1.00 17.39 309 LEU A O 1
ATOM 2372 N N . TYR A 1 310 ? 12.230 12.338 39.539 1.00 17.85 310 TYR A N 1
ATOM 2373 C CA . TYR A 1 310 ? 11.469 13.580 39.451 1.00 17.45 310 TYR A CA 1
ATOM 2374 C C . TYR A 1 310 ? 10.158 13.451 40.212 1.00 16.06 310 TYR A C 1
ATOM 2375 O O . TYR A 1 310 ? 9.773 12.352 40.608 1.00 16.48 310 TYR A O 1
ATOM 2384 N N . THR A 1 311 ? 9.461 14.566 40.408 1.00 16.84 311 THR A N 1
ATOM 2385 C CA . THR A 1 311 ? 8.215 14.515 41.160 1.00 15.57 311 THR A CA 1
ATOM 2386 C C . THR A 1 311 ? 7.177 15.579 40.800 1.00 15.60 311 THR A C 1
ATOM 2387 O O . THR A 1 311 ? 7.515 16.674 40.352 1.00 16.21 311 THR A O 1
ATOM 2391 N N . VAL A 1 312 ? 5.910 15.217 40.993 1.00 16.63 312 VAL A N 1
ATOM 2392 C CA . VAL A 1 312 ? 4.756 16.089 40.761 1.00 16.06 312 VAL A CA 1
ATOM 2393 C C . VAL A 1 312 ? 3.632 15.515 41.616 1.00 16.64 312 VAL A C 1
ATOM 2394 O O . VAL A 1 312 ? 3.787 14.447 42.204 1.00 17.37 312 VAL A O 1
ATOM 2398 N N . ASN A 1 313 ? 2.508 16.225 41.694 1.00 16.31 313 ASN A N 1
ATOM 2399 C CA . ASN A 1 313 ? 1.361 15.737 42.449 1.00 16.76 313 ASN A CA 1
ATOM 2400 C C . ASN A 1 313 ? 0.321 15.225 41.452 1.00 16.69 313 ASN A C 1
ATOM 2401 O O . ASN A 1 313 ? -0.055 15.939 40.521 1.00 15.57 313 ASN A O 1
ATOM 2406 N N . GLY A 1 314 ? -0.131 13.989 41.653 1.00 17.63 314 GLY A N 1
ATOM 2407 C CA . GLY A 1 314 ? -1.121 13.393 40.769 1.00 17.39 314 GLY A CA 1
ATOM 2408 C C . GLY A 1 314 ? -2.553 13.776 41.104 1.00 17.93 314 GLY A C 1
ATOM 2409 O O . GLY A 1 314 ? -2.793 14.551 42.030 1.00 17.69 314 GLY A O 1
ATOM 2410 N N . PHE A 1 315 ? -3.509 13.228 40.355 1.00 17.60 315 PHE A N 1
ATOM 2411 C CA . PHE A 1 315 ? -4.926 13.528 40.566 1.00 17.63 315 PHE A CA 1
ATOM 2412 C C . PHE A 1 315 ? -5.481 13.051 41.901 1.00 17.84 315 PHE A C 1
ATOM 2413 O O . PHE A 1 315 ? -6.400 13.663 42.446 1.00 18.29 315 PHE A O 1
ATOM 2421 N N . ALA A 1 316 ? -4.943 11.952 42.416 1.00 17.40 316 ALA A N 1
ATOM 2422 C CA . ALA A 1 316 ? -5.410 11.395 43.681 1.00 18.09 316 ALA A CA 1
ATOM 2423 C C . ALA A 1 316 ? -4.285 10.678 44.410 1.00 18.65 316 ALA A C 1
ATOM 2424 O O . ALA A 1 316 ? -3.175 10.551 43.888 1.00 19.46 316 ALA A O 1
ATOM 2426 N N . LYS A 1 317 ? -4.577 10.209 45.619 1.00 19.86 317 LYS A N 1
ATOM 2427 C CA . LYS A 1 317 ? -3.587 9.492 46.413 1.00 21.46 317 LYS A CA 1
ATOM 2428 C C . LYS A 1 317 ? -3.304 8.134 45.788 1.00 21.95 317 LYS A C 1
ATOM 2429 O O . LYS A 1 317 ? -4.172 7.547 45.140 1.00 21.70 317 LYS A O 1
ATOM 2435 N N . GLY A 1 318 ? -2.085 7.642 45.983 1.00 20.74 318 GLY A N 1
ATOM 2436 C CA . GLY A 1 318 ? -1.717 6.351 45.436 1.00 20.94 318 GLY A CA 1
ATOM 2437 C C . GLY A 1 318 ? -2.605 5.241 45.962 1.00 22.12 318 GLY A C 1
ATOM 2438 O O . GLY A 1 318 ? -3.171 5.343 47.053 1.00 21.63 318 GLY A O 1
ATOM 2439 N N . HIS A 1 319 ? -2.727 4.177 45.178 1.00 20.68 319 HIS A N 1
ATOM 2440 C CA . HIS A 1 319 ? -3.542 3.028 45.540 1.00 21.95 319 HIS A CA 1
ATOM 2441 C C . HIS A 1 319 ? -2.788 2.140 46.523 1.00 22.44 319 HIS A C 1
ATOM 2442 O O . HIS A 1 319 ? -1.572 1.980 46.421 1.00 22.91 319 HIS A O 1
ATOM 2449 N N . GLN A 1 320 ? -3.515 1.565 47.473 1.00 23.41 320 GLN A N 1
ATOM 2450 C CA . GLN A 1 320 ? -2.901 0.690 48.460 1.00 24.51 320 GLN A CA 1
ATOM 2451 C C . GLN A 1 320 ? -2.734 -0.703 47.865 1.00 22.97 320 GLN A C 1
ATOM 2452 O O . GLN A 1 320 ? -3.611 -1.559 47.983 1.00 20.97 320 GLN A O 1
ATOM 2458 N N . SER A 1 321 ? -1.599 -0.910 47.207 1.00 22.40 321 SER A N 1
ATOM 2459 C CA . SER A 1 321 ? -1.305 -2.187 46.578 1.00 21.73 321 SER A CA 1
ATOM 2460 C C . SER A 1 321 ? -1.012 -3.284 47.600 1.00 21.47 321 SER A C 1
ATOM 2461 O O . SER A 1 321 ? -1.016 -3.044 48.807 1.00 21.52 321 SER A O 1
ATOM 2464 N N . PHE A 1 322 ? -0.754 -4.485 47.095 1.00 21.21 322 PHE A N 1
ATOM 2465 C CA . PHE A 1 322 ? -0.508 -5.670 47.913 1.00 21.55 322 PHE A CA 1
ATOM 2466 C C . PHE A 1 322 ? 0.465 -5.564 49.087 1.00 21.54 322 PHE A C 1
ATOM 2467 O O . PHE A 1 322 ? 0.211 -6.145 50.144 1.00 22.76 322 PHE A O 1
ATOM 2475 N N . GLN A 1 323 ? 1.569 -4.842 48.924 1.00 21.72 323 GLN A N 1
ATOM 2476 C CA . GLN A 1 323 ? 2.542 -4.742 50.012 1.00 23.57 323 GLN A CA 1
ATOM 2477 C C . GLN A 1 323 ? 2.005 -4.012 51.238 1.00 24.42 323 GLN A C 1
ATOM 2478 O O . GLN A 1 323 ? 2.619 -4.046 52.304 1.00 25.04 323 GLN A O 1
ATOM 2484 N N . PHE A 1 324 ? 0.858 -3.362 51.089 1.00 25.06 324 PHE A N 1
ATOM 2485 C CA . PHE A 1 324 ? 0.264 -2.615 52.190 1.00 26.75 324 PHE A CA 1
ATOM 2486 C C . PHE A 1 324 ? -0.913 -3.352 52.820 1.00 29.47 324 PHE A C 1
ATOM 2487 O O . PHE A 1 324 ? -1.489 -2.886 53.803 1.00 30.69 324 PHE A O 1
ATOM 2495 N N . GLN A 1 325 ? -1.265 -4.504 52.256 1.00 31.77 325 GLN A N 1
ATOM 2496 C CA . GLN A 1 325 ? -2.385 -5.290 52.766 1.00 35.07 325 GLN A CA 1
ATOM 2497 C C . GLN A 1 325 ? -2.174 -5.668 54.228 1.00 37.24 325 GLN A C 1
ATOM 2498 O O . GLN A 1 325 ? -1.044 -5.880 54.668 1.00 37.46 325 GLN A O 1
ATOM 2504 N N . LEU A 1 326 ? -3.270 -5.752 54.975 1.00 39.93 326 LEU A N 1
ATOM 2505 C CA . LEU A 1 326 ? -3.204 -6.104 56.389 1.00 42.30 326 LEU A CA 1
ATOM 2506 C C . LEU A 1 326 ? -3.688 -7.531 56.616 1.00 42.97 326 LEU A C 1
ATOM 2507 O O . LEU A 1 326 ? -4.131 -8.166 55.635 1.00 43.42 326 LEU A O 1
ATOM 2512 N N . GLN B 1 6 ? 38.489 20.585 12.843 1.00 47.72 6 GLN B N 1
ATOM 2513 C CA . GLN B 1 6 ? 39.838 20.908 12.299 1.00 46.86 6 GLN B CA 1
ATOM 2514 C C . GLN B 1 6 ? 40.666 21.716 13.292 1.00 44.72 6 GLN B C 1
ATOM 2515 O O . GLN B 1 6 ? 40.583 21.492 14.501 1.00 46.21 6 GLN B O 1
ATOM 2521 N N . ASP B 1 7 ? 41.464 22.652 12.781 1.00 39.93 7 ASP B N 1
ATOM 2522 C CA . ASP B 1 7 ? 42.313 23.479 13.633 1.00 36.32 7 ASP B CA 1
ATOM 2523 C C . ASP B 1 7 ? 43.295 22.603 14.407 1.00 32.15 7 ASP B C 1
ATOM 2524 O O . ASP B 1 7 ? 43.928 23.056 15.361 1.00 32.29 7 ASP B O 1
ATOM 2529 N N . LEU B 1 8 ? 43.413 21.346 13.991 1.00 26.31 8 LEU B N 1
ATOM 2530 C CA . LEU B 1 8 ? 44.313 20.400 14.639 1.00 21.78 8 LEU B CA 1
ATOM 2531 C C . LEU B 1 8 ? 45.770 20.744 14.370 1.00 19.28 8 LEU B C 1
ATOM 2532 O O . LEU B 1 8 ? 46.089 21.371 13.357 1.00 16.49 8 LEU B O 1
ATOM 2537 N N . PRO B 1 9 ? 46.675 20.346 15.281 1.00 17.13 9 PRO B N 1
ATOM 2538 C CA . PRO B 1 9 ? 48.098 20.631 15.071 1.00 16.11 9 PRO B CA 1
ATOM 2539 C C . PRO B 1 9 ? 48.427 20.012 13.714 1.00 15.39 9 PRO B C 1
ATOM 2540 O O . PRO B 1 9 ? 47.997 18.895 13.423 1.00 13.93 9 PRO B O 1
ATOM 2544 N N . THR B 1 10 ? 49.176 20.730 12.885 1.00 14.56 10 THR B N 1
ATOM 2545 C CA . THR B 1 10 ? 49.498 20.250 11.547 1.00 14.78 10 THR B CA 1
ATOM 2546 C C . THR B 1 10 ? 50.984 20.309 11.200 1.00 14.96 10 THR B C 1
ATOM 2547 O O . THR B 1 10 ? 51.714 21.165 11.701 1.00 17.15 10 THR B O 1
ATOM 2551 N N . LEU B 1 11 ? 51.422 19.387 10.344 1.00 14.50 11 LEU B N 1
ATOM 2552 C CA . LEU B 1 11 ? 52.805 19.347 9.885 1.00 13.65 11 LEU B CA 1
ATOM 2553 C C . LEU B 1 11 ? 52.837 19.987 8.503 1.00 14.70 11 LEU B C 1
ATOM 2554 O O . LEU B 1 11 ? 52.036 19.641 7.633 1.00 15.16 11 LEU B O 1
ATOM 2559 N N . PHE B 1 12 ? 53.758 20.925 8.309 1.00 13.81 12 PHE B N 1
ATOM 2560 C CA . PHE B 1 12 ? 53.888 21.648 7.045 1.00 14.74 12 PHE B CA 1
ATOM 2561 C C . PHE B 1 12 ? 55.242 21.405 6.392 1.00 16.16 12 PHE B C 1
ATOM 2562 O O . PHE B 1 12 ? 56.208 21.034 7.054 1.00 15.58 12 PHE B O 1
ATOM 2570 N N . TYR B 1 13 ? 55.315 21.634 5.088 1.00 16.01 13 TYR B N 1
ATOM 2571 C CA . TYR B 1 13 ? 56.577 21.469 4.387 1.00 17.51 13 TYR B CA 1
ATOM 2572 C C . TYR B 1 13 ? 57.405 22.746 4.555 1.00 16.66 13 TYR B C 1
ATOM 2573 O O . TYR B 1 13 ? 57.758 23.414 3.585 1.00 18.03 13 TYR B O 1
ATOM 2582 N N . SER B 1 14 ? 57.689 23.084 5.809 1.00 18.77 14 SER B N 1
ATOM 2583 C CA . SER B 1 14 ? 58.474 24.268 6.139 1.00 18.44 14 SER B CA 1
ATOM 2584 C C . SER B 1 14 ? 59.896 23.874 6.531 1.00 19.50 14 SER B C 1
ATOM 2585 O O . SER B 1 14 ? 60.161 22.716 6.852 1.00 17.47 14 SER B O 1
ATOM 2588 N N . GLY B 1 15 ? 60.804 24.844 6.498 1.00 17.88 15 GLY B N 1
ATOM 2589 C CA . GLY B 1 15 ? 62.187 24.585 6.860 1.00 17.98 15 GLY B CA 1
ATOM 2590 C C . GLY B 1 15 ? 62.791 23.330 6.253 1.00 17.32 15 GLY B C 1
ATOM 2591 O O . GLY B 1 15 ? 62.565 23.006 5.084 1.00 16.76 15 GLY B O 1
ATOM 2592 N N . LYS B 1 16 ? 63.566 22.616 7.060 1.00 15.22 16 LYS B N 1
ATOM 2593 C CA . LYS B 1 16 ? 64.219 21.396 6.607 1.00 14.81 16 LYS B CA 1
ATOM 2594 C C . LYS B 1 16 ? 63.250 20.238 6.383 1.00 13.34 16 LYS B C 1
ATOM 2595 O O . LYS B 1 16 ? 63.656 19.166 5.940 1.00 13.60 16 LYS B O 1
ATOM 2601 N N . SER B 1 17 ? 61.973 20.446 6.690 1.00 13.12 17 SER B N 1
ATOM 2602 C CA . SER B 1 17 ? 60.982 19.395 6.471 1.00 13.25 17 SER B CA 1
ATOM 2603 C C . SER B 1 17 ? 60.686 19.328 4.980 1.00 14.36 17 SER B C 1
ATOM 2604 O O . SER B 1 17 ? 60.077 18.373 4.498 1.00 14.26 17 SER B O 1
ATOM 2607 N N . ASN B 1 18 ? 61.130 20.349 4.251 1.00 14.06 18 ASN B N 1
ATOM 2608 C CA . ASN B 1 18 ? 60.905 20.404 2.815 1.00 15.83 18 ASN B CA 1
ATOM 2609 C C . ASN B 1 18 ? 62.143 20.016 2.015 1.00 17.57 18 ASN B C 1
ATOM 2610 O O . ASN B 1 18 ? 62.151 20.115 0.790 1.00 18.46 18 ASN B O 1
ATOM 2615 N N . SER B 1 19 ? 63.189 19.574 2.708 1.00 17.68 19 SER B N 1
ATOM 2616 C CA . SER B 1 19 ? 64.422 19.163 2.042 1.00 16.94 19 SER B CA 1
ATOM 2617 C C . SER B 1 19 ? 64.391 17.676 1.708 1.00 15.99 19 SER B C 1
ATOM 2618 O O . SER B 1 19 ? 63.802 16.881 2.434 1.00 16.14 19 SER B O 1
ATOM 2621 N N . ALA B 1 20 ? 65.034 17.307 0.607 1.00 15.21 20 ALA B N 1
ATOM 2622 C CA . ALA B 1 20 ? 65.089 15.912 0.190 1.00 15.43 20 ALA B CA 1
ATOM 2623 C C . ALA B 1 20 ? 65.983 15.102 1.127 1.00 15.86 20 ALA B C 1
ATOM 2624 O O . ALA B 1 20 ? 65.715 13.931 1.407 1.00 14.69 20 ALA B O 1
ATOM 2626 N N . VAL B 1 21 ? 67.042 15.741 1.614 1.00 15.00 21 VAL B N 1
ATOM 2627 C CA . VAL B 1 21 ? 68.014 15.081 2.484 1.00 13.19 21 VAL B CA 1
ATOM 2628 C C . VAL B 1 21 ? 68.440 15.994 3.635 1.00 13.95 21 VAL B C 1
ATOM 2629 O O . VAL B 1 21 ? 69.612 16.365 3.749 1.00 12.92 21 VAL B O 1
ATOM 2633 N N . PRO B 1 22 ? 67.497 16.345 4.521 1.00 12.32 22 PRO B N 1
ATOM 2634 C CA . PRO B 1 22 ? 67.784 17.223 5.658 1.00 12.53 22 PRO B CA 1
ATOM 2635 C C . PRO B 1 22 ? 68.774 16.684 6.684 1.00 13.08 22 PRO B C 1
ATOM 2636 O O . PRO B 1 22 ? 68.696 15.524 7.091 1.00 11.71 22 PRO B O 1
ATOM 2640 N N . ILE B 1 23 ? 69.703 17.550 7.085 1.00 12.66 23 ILE B N 1
ATOM 2641 C CA . ILE B 1 23 ? 70.710 17.236 8.095 1.00 13.56 23 ILE B CA 1
ATOM 2642 C C . ILE B 1 23 ? 70.116 17.876 9.347 1.00 12.41 23 ILE B C 1
ATOM 2643 O O . ILE B 1 23 ? 70.159 19.095 9.515 1.00 12.09 23 ILE B O 1
ATOM 2648 N N . ILE B 1 24 ? 69.562 17.050 10.226 1.00 11.27 24 ILE B N 1
ATOM 2649 C CA . ILE B 1 24 ? 68.890 17.574 11.404 1.00 12.71 24 ILE B CA 1
ATOM 2650 C C . ILE B 1 24 ? 68.819 16.561 12.540 1.00 12.86 24 ILE B C 1
ATOM 2651 O O . ILE B 1 24 ? 68.832 15.351 12.306 1.00 13.63 24 ILE B O 1
ATOM 2656 N N . SER B 1 25 ? 68.749 17.064 13.770 1.00 12.57 25 SER B N 1
ATOM 2657 C CA . SER B 1 25 ? 68.653 16.217 14.956 1.00 13.69 25 SER B CA 1
ATOM 2658 C C . SER B 1 25 ? 67.190 16.143 15.390 1.00 12.41 25 SER B C 1
ATOM 2659 O O . SER B 1 25 ? 66.396 17.017 15.044 1.00 12.12 25 SER B O 1
ATOM 2662 N N . GLU B 1 26 ? 66.838 15.111 16.151 1.00 11.75 26 GLU B N 1
ATOM 2663 C CA . GLU B 1 26 ? 65.458 14.941 16.595 1.00 11.08 26 GLU B CA 1
ATOM 2664 C C . GLU B 1 26 ? 64.921 16.129 17.388 1.00 12.26 26 GLU B C 1
ATOM 2665 O O . GLU B 1 26 ? 63.761 16.514 17.223 1.00 11.50 26 GLU B O 1
ATOM 2671 N N . SER B 1 27 ? 65.754 16.720 18.239 1.00 11.11 27 SER B N 1
ATOM 2672 C CA . SER B 1 27 ? 65.313 17.857 19.043 1.00 12.53 27 SER B CA 1
ATOM 2673 C C . SER B 1 27 ? 64.986 19.098 18.205 1.00 13.04 27 SER B C 1
ATOM 2674 O O . SER B 1 27 ? 64.281 19.990 18.675 1.00 14.73 27 SER B O 1
ATOM 2677 N N . GLU B 1 28 ? 65.494 19.146 16.975 1.00 14.11 28 GLU B N 1
ATOM 2678 C CA . GLU B 1 28 ? 65.272 20.283 16.076 1.00 14.29 28 GLU B CA 1
ATOM 2679 C C . GLU B 1 28 ? 64.150 20.045 15.064 1.00 13.58 28 GLU B C 1
ATOM 2680 O O . GLU B 1 28 ? 63.769 20.957 14.332 1.00 13.52 28 GLU B O 1
ATOM 2686 N N . LEU B 1 29 ? 63.632 18.824 15.009 1.00 11.86 29 LEU B N 1
ATOM 2687 C CA . LEU B 1 29 ? 62.566 18.497 14.066 1.00 10.68 29 LEU B CA 1
ATOM 2688 C C . LEU B 1 29 ? 61.309 19.336 14.264 1.00 10.36 29 LEU B C 1
ATOM 2689 O O . LEU B 1 29 ? 60.998 19.748 15.387 1.00 10.43 29 LEU B O 1
ATOM 2694 N N . GLN B 1 30 ? 60.593 19.588 13.169 1.00 10.69 30 GLN B N 1
ATOM 2695 C CA . GLN B 1 30 ? 59.335 20.322 13.251 1.00 11.37 30 GLN B CA 1
ATOM 2696 C C . GLN B 1 30 ? 58.487 19.427 14.146 1.00 12.44 30 GLN B C 1
ATOM 2697 O O . GLN B 1 30 ? 58.226 18.268 13.807 1.00 12.38 30 GLN B O 1
ATOM 2703 N N . THR B 1 31 ? 58.059 19.959 15.282 1.00 12.71 31 THR B N 1
ATOM 2704 C CA . THR B 1 31 ? 57.298 19.172 16.242 1.00 13.65 31 THR B CA 1
ATOM 2705 C C . THR B 1 31 ? 55.942 19.751 16.626 1.00 14.27 31 THR B C 1
ATOM 2706 O O . THR B 1 31 ? 55.781 20.967 16.747 1.00 13.35 31 THR B O 1
ATOM 2710 N N . ILE B 1 32 ? 54.971 18.860 16.812 1.00 13.56 32 ILE B N 1
ATOM 2711 C CA . ILE B 1 32 ? 53.629 19.242 17.231 1.00 13.83 32 ILE B CA 1
ATOM 2712 C C . ILE B 1 32 ? 53.173 18.232 18.274 1.00 14.50 32 ILE B C 1
ATOM 2713 O O . ILE B 1 32 ? 53.708 17.123 18.349 1.00 12.96 32 ILE B O 1
ATOM 2718 N N . THR B 1 33 ? 52.197 18.623 19.087 1.00 13.25 33 THR B N 1
ATOM 2719 C CA . THR B 1 33 ? 51.664 17.749 20.121 1.00 14.05 33 THR B CA 1
ATOM 2720 C C . THR B 1 33 ? 50.261 17.310 19.716 1.00 14.59 33 THR B C 1
ATOM 2721 O O . THR B 1 33 ? 49.402 18.134 19.403 1.00 13.24 33 THR B O 1
ATOM 2725 N N . ALA B 1 34 ? 50.044 16.001 19.706 1.00 14.32 34 ALA B N 1
ATOM 2726 C CA . ALA B 1 34 ? 48.759 15.437 19.319 1.00 14.65 34 ALA B CA 1
ATOM 2727 C C . ALA B 1 34 ? 47.625 15.853 20.248 1.00 15.56 34 ALA B C 1
ATOM 2728 O O . ALA B 1 34 ? 47.841 16.126 21.427 1.00 15.21 34 ALA B O 1
ATOM 2730 N N . GLU B 1 35 ? 46.416 15.902 19.698 1.00 15.95 35 GLU B N 1
ATOM 2731 C CA . GLU B 1 35 ? 45.225 16.257 20.458 1.00 16.81 35 GLU B CA 1
ATOM 2732 C C . GLU B 1 35 ? 44.429 14.994 20.756 1.00 16.35 35 GLU B C 1
ATOM 2733 O O . GLU B 1 35 ? 44.385 14.077 19.940 1.00 16.28 35 GLU B O 1
ATOM 2739 N N . PRO B 1 36 ? 43.803 14.923 21.938 1.00 16.47 36 PRO B N 1
ATOM 2740 C CA . PRO B 1 36 ? 43.013 13.736 22.270 1.00 16.91 36 PRO B CA 1
ATOM 2741 C C . PRO B 1 36 ? 41.855 13.668 21.272 1.00 16.39 36 PRO B C 1
ATOM 2742 O O . PRO B 1 36 ? 41.209 14.682 20.997 1.00 16.63 36 PRO B O 1
ATOM 2746 N N . TRP B 1 37 ? 41.594 12.484 20.729 1.00 15.18 37 TRP B N 1
ATOM 2747 C CA . TRP B 1 37 ? 40.522 12.331 19.754 1.00 15.39 37 TRP B CA 1
ATOM 2748 C C . TRP B 1 37 ? 39.364 11.490 20.282 1.00 16.34 37 TRP B C 1
ATOM 2749 O O . TRP B 1 37 ? 38.201 11.885 20.179 1.00 15.15 37 TRP B O 1
ATOM 2760 N N . LEU B 1 38 ? 39.681 10.332 20.850 1.00 14.90 38 LEU B N 1
ATOM 2761 C CA . LEU B 1 38 ? 38.649 9.449 21.373 1.00 15.12 38 LEU B CA 1
ATOM 2762 C C . LEU B 1 38 ? 39.202 8.450 22.374 1.00 16.37 38 LEU B C 1
ATOM 2763 O O . LEU B 1 38 ? 40.119 7.685 22.068 1.00 14.77 38 LEU B O 1
ATOM 2768 N N . GLU B 1 39 ? 38.642 8.455 23.577 1.00 16.33 39 GLU B N 1
ATOM 2769 C CA . GLU B 1 39 ? 39.086 7.527 24.601 1.00 17.69 39 GLU B CA 1
ATOM 2770 C C . GLU B 1 39 ? 38.396 6.190 24.366 1.00 17.80 39 GLU B C 1
ATOM 2771 O O . GLU B 1 39 ? 37.170 6.123 24.291 1.00 16.78 39 GLU B O 1
ATOM 2777 N N . ILE B 1 40 ? 39.186 5.130 24.238 1.00 17.17 40 ILE B N 1
ATOM 2778 C CA . ILE B 1 40 ? 38.633 3.799 24.010 1.00 17.23 40 ILE B CA 1
ATOM 2779 C C . ILE B 1 40 ? 38.160 3.187 25.325 1.00 17.58 40 ILE B C 1
ATOM 2780 O O . ILE B 1 40 ? 37.131 2.510 25.378 1.00 16.64 40 ILE B O 1
ATOM 2785 N N . SER B 1 41 ? 38.908 3.442 26.391 1.00 18.70 41 SER B N 1
ATOM 2786 C CA . SER B 1 41 ? 38.557 2.908 27.698 1.00 20.99 41 SER B CA 1
ATOM 2787 C C . SER B 1 41 ? 39.339 3.598 28.803 1.00 22.33 41 SER B C 1
ATOM 2788 O O . SER B 1 41 ? 40.440 4.102 28.575 1.00 21.37 41 SER B O 1
ATOM 2791 N N . LYS B 1 42 ? 38.761 3.635 29.999 1.00 22.67 42 LYS B N 1
ATOM 2792 C CA . LYS B 1 42 ? 39.445 4.233 31.133 1.00 23.91 42 LYS B CA 1
ATOM 2793 C C . LYS B 1 42 ? 40.387 3.167 31.679 1.00 23.79 42 LYS B C 1
ATOM 2794 O O . LYS B 1 42 ? 41.286 3.455 32.470 1.00 24.36 42 LYS B O 1
ATOM 2800 N N . LYS B 1 43 ? 40.167 1.932 31.238 1.00 23.27 43 LYS B N 1
ATOM 2801 C CA . LYS B 1 43 ? 40.996 0.801 31.635 1.00 23.51 43 LYS B CA 1
ATOM 2802 C C . LYS B 1 43 ? 42.193 0.754 30.696 1.00 21.58 43 LYS B C 1
ATOM 2803 O O . LYS B 1 43 ? 42.122 1.240 29.566 1.00 19.58 43 LYS B O 1
ATOM 2809 N N . GLY B 1 44 ? 43.290 0.170 31.165 1.00 19.97 44 GLY B N 1
ATOM 2810 C CA . GLY B 1 44 ? 44.483 0.086 30.345 1.00 18.73 44 GLY B CA 1
ATOM 2811 C C . GLY B 1 44 ? 44.450 -1.068 29.365 1.00 17.07 44 GLY B C 1
ATOM 2812 O O . GLY B 1 44 ? 44.415 -2.231 29.769 1.00 17.41 44 GLY B O 1
ATOM 2813 N N . LEU B 1 45 ? 44.453 -0.744 28.074 1.00 14.11 45 LEU B N 1
ATOM 2814 C CA . LEU B 1 45 ? 44.437 -1.754 27.020 1.00 13.53 45 LEU B CA 1
ATOM 2815 C C . LEU B 1 45 ? 45.587 -1.484 26.056 1.00 13.48 45 LEU B C 1
ATOM 2816 O O . LEU B 1 45 ? 45.863 -0.336 25.715 1.00 14.67 45 LEU B O 1
ATOM 2821 N N . GLN B 1 46 ? 46.259 -2.544 25.622 1.00 13.83 46 GLN B N 1
ATOM 2822 C CA . GLN B 1 46 ? 47.387 -2.404 24.707 1.00 13.19 46 GLN B CA 1
ATOM 2823 C C . GLN B 1 46 ? 46.870 -2.187 23.289 1.00 12.80 46 GLN B C 1
ATOM 2824 O O . GLN B 1 46 ? 46.915 -3.099 22.463 1.00 12.58 46 GLN B O 1
ATOM 2830 N N . LEU B 1 47 ? 46.383 -0.980 23.010 1.00 11.61 47 LEU B N 1
ATOM 2831 C CA . LEU B 1 47 ? 45.847 -0.663 21.690 1.00 12.68 47 LEU B CA 1
ATOM 2832 C C . LEU B 1 47 ? 46.879 -0.861 20.585 1.00 13.06 47 LEU B C 1
ATOM 2833 O O . LEU B 1 47 ? 48.056 -0.542 20.759 1.00 13.70 47 LEU B O 1
ATOM 2838 N N . GLU B 1 48 ? 46.416 -1.380 19.449 1.00 12.05 48 GLU B N 1
ATOM 2839 C CA . GLU B 1 48 ? 47.262 -1.651 18.289 1.00 11.53 48 GLU B CA 1
ATOM 2840 C C . GLU B 1 48 ? 46.398 -1.917 17.057 1.00 11.73 48 GLU B C 1
ATOM 2841 O O . GLU B 1 48 ? 45.170 -1.988 17.149 1.00 11.77 48 GLU B O 1
ATOM 2847 N N . GLY B 1 49 ? 47.062 -2.046 15.910 1.00 12.44 49 GLY B N 1
ATOM 2848 C CA . GLY B 1 49 ? 46.399 -2.383 14.659 1.00 12.24 49 GLY B CA 1
ATOM 2849 C C . GLY B 1 49 ? 45.345 -1.501 14.023 1.00 12.68 49 GLY B C 1
ATOM 2850 O O . GLY B 1 49 ? 44.339 -2.009 13.529 1.00 13.48 49 GLY B O 1
ATOM 2851 N N . LEU B 1 50 ? 45.573 -0.195 14.005 1.00 13.16 50 LEU B N 1
ATOM 2852 C CA . LEU B 1 50 ? 44.623 0.725 13.385 1.00 12.21 50 LEU B CA 1
ATOM 2853 C C . LEU B 1 50 ? 44.480 0.415 11.895 1.00 12.49 50 LEU B C 1
ATOM 2854 O O . LEU B 1 50 ? 45.473 0.212 11.196 1.00 11.98 50 LEU B O 1
ATOM 2859 N N . ASN B 1 51 ? 43.245 0.380 11.408 1.00 11.31 51 ASN B N 1
ATOM 2860 C CA . ASN B 1 51 ? 43.006 0.132 9.992 1.00 11.12 51 ASN B CA 1
ATOM 2861 C C . ASN B 1 51 ? 41.577 0.536 9.648 1.00 11.03 51 ASN B C 1
ATOM 2862 O O . ASN B 1 51 ? 40.638 0.171 10.354 1.00 11.30 51 ASN B O 1
ATOM 2867 N N . PHE B 1 52 ? 41.419 1.301 8.572 1.00 11.99 52 PHE B N 1
ATOM 2868 C CA . PHE B 1 52 ? 40.094 1.748 8.143 1.00 12.21 52 PHE B CA 1
ATOM 2869 C C . PHE B 1 52 ? 39.569 0.885 7.004 1.00 11.99 52 PHE B C 1
ATOM 2870 O O . PHE B 1 52 ? 40.340 0.455 6.143 1.00 13.58 52 PHE B O 1
ATOM 2878 N N . ASP B 1 53 ? 38.262 0.627 6.990 1.00 13.13 53 ASP B N 1
ATOM 2879 C CA . ASP B 1 53 ? 37.699 -0.173 5.910 1.00 13.61 53 ASP B CA 1
ATOM 2880 C C . ASP B 1 53 ? 37.380 0.727 4.722 1.00 13.57 53 ASP B C 1
ATOM 2881 O O . ASP B 1 53 ? 37.583 1.941 4.783 1.00 12.83 53 ASP B O 1
ATOM 2886 N N . ARG B 1 54 ? 36.905 0.129 3.637 1.00 14.73 54 ARG B N 1
ATOM 2887 C CA . ARG B 1 54 ? 36.594 0.878 2.427 1.00 14.71 54 ARG B CA 1
ATOM 2888 C C . ARG B 1 54 ? 35.596 2.010 2.661 1.00 15.90 54 ARG B C 1
ATOM 2889 O O . ARG B 1 54 ? 35.590 2.995 1.922 1.00 17.03 54 ARG B O 1
ATOM 2897 N N . GLN B 1 55 ? 34.757 1.872 3.685 1.00 15.96 55 GLN B N 1
ATOM 2898 C CA . GLN B 1 55 ? 33.757 2.892 3.994 1.00 15.60 55 GLN B CA 1
ATOM 2899 C C . GLN B 1 55 ? 34.245 3.906 5.031 1.00 16.70 55 GLN B C 1
ATOM 2900 O O . GLN B 1 55 ? 33.454 4.675 5.583 1.00 16.76 55 GLN B O 1
ATOM 2906 N N . GLY B 1 56 ? 35.548 3.894 5.293 1.00 15.40 56 GLY B N 1
ATOM 2907 C CA . GLY B 1 56 ? 36.133 4.829 6.239 1.00 14.90 56 GLY B CA 1
ATOM 2908 C C . GLY B 1 56 ? 35.891 4.560 7.712 1.00 13.66 56 GLY B C 1
ATOM 2909 O O . GLY B 1 56 ? 36.121 5.444 8.539 1.00 13.40 56 GLY B O 1
ATOM 2910 N N . GLN B 1 57 ? 35.419 3.364 8.054 1.00 13.16 57 GLN B N 1
ATOM 2911 C CA . GLN B 1 57 ? 35.182 3.034 9.458 1.00 12.61 57 GLN B CA 1
ATOM 2912 C C . GLN B 1 57 ? 36.492 2.520 10.052 1.00 12.98 57 GLN B C 1
ATOM 2913 O O . GLN B 1 57 ? 37.245 1.807 9.388 1.00 13.04 57 GLN B O 1
ATOM 2919 N N . LEU B 1 58 ? 36.758 2.888 11.301 1.00 11.90 58 LEU B N 1
ATOM 2920 C CA . LEU B 1 58 ? 38.001 2.506 11.963 1.00 11.66 58 LEU B CA 1
ATOM 2921 C C . LEU B 1 58 ? 37.976 1.233 12.793 1.00 11.58 58 LEU B C 1
ATOM 2922 O O . LEU B 1 58 ? 37.145 1.073 13.683 1.00 13.52 58 LEU B O 1
ATOM 2927 N N . PHE B 1 59 ? 38.915 0.338 12.499 1.00 10.74 59 PHE B N 1
ATOM 2928 C CA . PHE B 1 59 ? 39.062 -0.914 13.235 1.00 11.90 59 PHE B CA 1
ATOM 2929 C C . PHE B 1 59 ? 40.390 -0.873 13.989 1.00 12.10 59 PHE B C 1
ATOM 2930 O O . PHE B 1 59 ? 41.345 -0.237 13.545 1.00 11.55 59 PHE B O 1
ATOM 2938 N N . LEU B 1 60 ? 40.433 -1.531 15.141 1.00 11.95 60 LEU B N 1
ATOM 2939 C CA . LEU B 1 60 ? 41.660 -1.641 15.924 1.00 13.23 60 LEU B CA 1
ATOM 2940 C C . LEU B 1 60 ? 41.428 -2.732 16.952 1.00 13.26 60 LEU B C 1
ATOM 2941 O O . LEU B 1 60 ? 40.348 -3.322 17.003 1.00 11.46 60 LEU B O 1
ATOM 2946 N N . LEU B 1 61 ? 42.438 -3.012 17.764 1.00 12.40 61 LEU B N 1
ATOM 2947 C CA . LEU B 1 61 ? 42.311 -4.054 18.770 1.00 12.50 61 LEU B CA 1
ATOM 2948 C C . LEU B 1 61 ? 43.231 -3.756 19.939 1.00 12.02 61 LEU B C 1
ATOM 2949 O O . LEU B 1 61 ? 43.921 -2.742 19.945 1.00 12.30 61 LEU B O 1
ATOM 2954 N N . ASP B 1 62 ? 43.207 -4.620 20.945 1.00 12.41 62 ASP B N 1
ATOM 2955 C CA . ASP B 1 62 ? 44.106 -4.472 22.079 1.00 13.53 62 ASP B CA 1
ATOM 2956 C C . ASP B 1 62 ? 44.756 -5.847 22.147 1.00 13.65 62 ASP B C 1
ATOM 2957 O O . ASP B 1 62 ? 44.088 -6.870 21.982 1.00 13.10 62 ASP B O 1
ATOM 2962 N N . VAL B 1 63 ? 46.064 -5.866 22.358 1.00 12.49 63 VAL B N 1
ATOM 2963 C CA . VAL B 1 63 ? 46.808 -7.115 22.370 1.00 12.80 63 VAL B CA 1
ATOM 2964 C C . VAL B 1 63 ? 46.530 -8.137 23.467 1.00 13.50 63 VAL B C 1
ATOM 2965 O O . VAL B 1 63 ? 46.313 -9.314 23.175 1.00 13.50 63 VAL B O 1
ATOM 2969 N N . PHE B 1 64 ? 46.528 -7.698 24.719 1.00 13.01 64 PHE B N 1
ATOM 2970 C CA . PHE B 1 64 ? 46.362 -8.625 25.834 1.00 14.85 64 PHE B CA 1
ATOM 2971 C C . PHE B 1 64 ? 44.983 -9.228 26.088 1.00 16.29 64 PHE B C 1
ATOM 2972 O O . PHE B 1 64 ? 44.884 -10.305 26.681 1.00 16.17 64 PHE B O 1
ATOM 2980 N N . GLU B 1 65 ? 43.926 -8.551 25.652 1.00 15.88 65 GLU B N 1
ATOM 2981 C CA . GLU B 1 65 ? 42.579 -9.090 25.826 1.00 17.45 65 GLU B CA 1
ATOM 2982 C C . GLU B 1 65 ? 42.042 -9.562 24.480 1.00 16.47 65 GLU B C 1
ATOM 2983 O O . GLU B 1 65 ? 41.122 -10.380 24.420 1.00 17.07 65 GLU B O 1
ATOM 2989 N N . GLY B 1 66 ? 42.619 -9.033 23.402 1.00 15.10 66 GLY B N 1
ATOM 2990 C CA . GLY B 1 66 ? 42.213 -9.427 22.063 1.00 14.98 66 GLY B CA 1
ATOM 2991 C C . GLY B 1 66 ? 40.889 -8.886 21.553 1.00 15.33 66 GLY B C 1
ATOM 2992 O O . GLY B 1 66 ? 40.310 -9.441 20.620 1.00 15.30 66 GLY B O 1
ATOM 2993 N N . ASN B 1 67 ? 40.399 -7.807 22.152 1.00 16.10 67 ASN B N 1
ATOM 2994 C CA . ASN B 1 67 ? 39.141 -7.220 21.705 1.00 16.07 67 ASN B CA 1
ATOM 2995 C C . ASN B 1 67 ? 39.327 -6.578 20.336 1.00 15.96 67 ASN B C 1
ATOM 2996 O O . ASN B 1 67 ? 40.369 -5.979 20.064 1.00 14.82 67 ASN B O 1
ATOM 3001 N N . ILE B 1 68 ? 38.320 -6.712 19.478 1.00 14.89 68 ILE B N 1
ATOM 3002 C CA . ILE B 1 68 ? 38.356 -6.079 18.165 1.00 15.41 68 ILE B CA 1
ATOM 3003 C C . ILE B 1 68 ? 37.338 -4.943 18.250 1.00 14.56 68 ILE B C 1
ATOM 3004 O O . ILE B 1 68 ? 36.192 -5.160 18.644 1.00 15.17 68 ILE B O 1
ATOM 3009 N N . PHE B 1 69 ? 37.758 -3.736 17.885 1.00 12.81 69 PHE B N 1
ATOM 3010 C CA . PHE B 1 69 ? 36.884 -2.569 17.943 1.00 12.84 69 PHE B CA 1
ATOM 3011 C C . PHE B 1 69 ? 36.574 -2.001 16.564 1.00 13.50 69 PHE B C 1
ATOM 3012 O O . PHE B 1 69 ? 37.409 -2.042 15.663 1.00 13.10 69 PHE B O 1
ATOM 3020 N N . LYS B 1 70 ? 35.362 -1.475 16.403 1.00 14.16 70 LYS B N 1
ATOM 3021 C CA . LYS B 1 70 ? 34.969 -0.828 15.156 1.00 13.23 70 LYS B CA 1
ATOM 3022 C C . LYS B 1 70 ? 34.394 0.517 15.572 1.00 14.29 70 LYS B C 1
ATOM 3023 O O . LYS B 1 70 ? 33.466 0.583 16.381 1.00 13.23 70 LYS B O 1
ATOM 3029 N N . ILE B 1 71 ? 34.949 1.586 15.014 1.00 12.37 71 ILE B N 1
ATOM 3030 C CA . ILE B 1 71 ? 34.527 2.934 15.357 1.00 14.51 71 ILE B CA 1
ATOM 3031 C C . ILE B 1 71 ? 34.084 3.772 14.163 1.00 14.47 71 ILE B C 1
ATOM 3032 O O . ILE B 1 71 ? 34.717 3.755 13.106 1.00 14.66 71 ILE B O 1
ATOM 3037 N N . ASN B 1 72 ? 32.985 4.499 14.340 1.00 14.16 72 ASN B N 1
ATOM 3038 C CA . ASN B 1 72 ? 32.483 5.393 13.304 1.00 14.96 72 ASN B CA 1
ATOM 3039 C C . ASN B 1 72 ? 33.197 6.707 13.607 1.00 14.71 72 ASN B C 1
ATOM 3040 O O . ASN B 1 72 ? 32.917 7.349 14.618 1.00 15.41 72 ASN B O 1
ATOM 3045 N N . PRO B 1 73 ? 34.139 7.117 12.746 1.00 15.03 73 PRO B N 1
ATOM 3046 C CA . PRO B 1 73 ? 34.887 8.361 12.956 1.00 15.76 73 PRO B CA 1
ATOM 3047 C C . PRO B 1 73 ? 34.032 9.621 13.045 1.00 16.78 73 PRO B C 1
ATOM 3048 O O . PRO B 1 73 ? 34.406 10.583 13.717 1.00 18.62 73 PRO B O 1
ATOM 3052 N N . GLU B 1 74 ? 32.891 9.617 12.367 1.00 17.21 74 GLU B N 1
ATOM 3053 C CA . GLU B 1 74 ? 32.004 10.778 12.369 1.00 18.38 74 GLU B CA 1
ATOM 3054 C C . GLU B 1 74 ? 31.235 10.935 13.677 1.00 18.08 74 GLU B C 1
ATOM 3055 O O . GLU B 1 74 ? 31.178 12.027 14.246 1.00 18.29 74 GLU B O 1
ATOM 3061 N N . THR B 1 75 ? 30.644 9.845 14.154 1.00 18.16 75 THR B N 1
ATOM 3062 C CA . THR B 1 75 ? 29.865 9.881 15.389 1.00 19.36 75 THR B CA 1
ATOM 3063 C C . THR B 1 75 ? 30.699 9.523 16.615 1.00 19.16 75 THR B C 1
ATOM 3064 O O . THR B 1 75 ? 30.326 9.844 17.742 1.00 18.89 75 THR B O 1
ATOM 3068 N N . LYS B 1 76 ? 31.824 8.855 16.377 1.00 18.88 76 LYS B N 1
ATOM 3069 C CA . LYS B 1 76 ? 32.731 8.415 17.433 1.00 17.87 76 LYS B CA 1
ATOM 3070 C C . LYS B 1 76 ? 32.137 7.303 18.293 1.00 18.70 76 LYS B C 1
ATOM 3071 O O . LYS B 1 76 ? 32.580 7.059 19.415 1.00 18.01 76 LYS B O 1
ATOM 3077 N N . GLU B 1 77 ? 31.133 6.619 17.754 1.00 17.75 77 GLU B N 1
ATOM 3078 C CA . GLU B 1 77 ? 30.508 5.513 18.464 1.00 18.39 77 GLU B CA 1
ATOM 3079 C C . GLU B 1 77 ? 31.459 4.318 18.387 1.00 18.04 77 GLU B C 1
ATOM 3080 O O . GLU B 1 77 ? 32.028 4.038 17.329 1.00 17.58 77 GLU B O 1
ATOM 3086 N N . ILE B 1 78 ? 31.626 3.622 19.508 1.00 15.37 78 ILE B N 1
ATOM 3087 C CA . ILE B 1 78 ? 32.518 2.468 19.574 1.00 16.33 78 ILE B CA 1
ATOM 3088 C C . ILE B 1 78 ? 31.755 1.165 19.771 1.00 16.15 78 ILE B C 1
ATOM 3089 O O . ILE B 1 78 ? 30.891 1.068 20.643 1.00 15.66 78 ILE B O 1
ATOM 3094 N N . LYS B 1 79 ? 32.080 0.168 18.956 1.00 17.53 79 LYS B N 1
ATOM 3095 C CA . LYS B 1 79 ? 31.464 -1.149 19.065 1.00 18.15 79 LYS B CA 1
ATOM 3096 C C . LYS B 1 79 ? 32.590 -2.168 19.214 1.00 18.08 79 LYS B C 1
ATOM 3097 O O . LYS B 1 79 ? 33.727 -1.901 18.825 1.00 16.91 79 LYS B O 1
ATOM 3103 N N . ARG B 1 80 ? 32.266 -3.325 19.785 1.00 16.89 80 ARG B N 1
ATOM 3104 C CA . ARG B 1 80 ? 33.234 -4.399 19.995 1.00 17.30 80 ARG B CA 1
ATOM 3105 C C . ARG B 1 80 ? 32.614 -5.636 19.340 1.00 16.88 80 ARG B C 1
ATOM 3106 O O . ARG B 1 80 ? 32.049 -6.493 20.019 1.00 18.26 80 ARG B O 1
ATOM 3114 N N . PRO B 1 81 ? 32.710 -5.735 18.002 1.00 17.13 81 PRO B N 1
ATOM 3115 C CA . PRO B 1 81 ? 32.155 -6.854 17.230 1.00 16.66 81 PRO B CA 1
ATOM 3116 C C . PRO B 1 81 ? 32.522 -8.253 17.704 1.00 17.04 81 PRO B C 1
ATOM 3117 O O . PRO B 1 81 ? 31.645 -9.104 17.859 1.00 16.55 81 PRO B O 1
ATOM 3121 N N . PHE B 1 82 ? 33.808 -8.502 17.927 1.00 15.86 82 PHE B N 1
ATOM 3122 C CA . PHE B 1 82 ? 34.231 -9.814 18.392 1.00 15.81 82 PHE B CA 1
ATOM 3123 C C . PHE B 1 82 ? 35.575 -9.783 19.103 1.00 16.37 82 PHE B C 1
ATOM 3124 O O . PHE B 1 82 ? 36.219 -8.737 19.193 1.00 15.47 82 PHE B O 1
ATOM 3132 N N . VAL B 1 83 ? 35.978 -10.939 19.622 1.00 15.59 83 VAL B N 1
ATOM 3133 C CA . VAL B 1 83 ? 37.239 -11.080 20.342 1.00 14.35 83 VAL B CA 1
ATOM 3134 C C . VAL B 1 83 ? 38.087 -12.138 19.647 1.00 13.90 83 VAL B C 1
ATOM 3135 O O . VAL B 1 83 ? 37.578 -13.183 19.245 1.00 14.86 83 VAL B O 1
ATOM 3139 N N . SER B 1 84 ? 39.378 -11.862 19.505 1.00 13.83 84 SER B N 1
ATOM 3140 C CA . SER B 1 84 ? 40.292 -12.798 18.857 1.00 12.87 84 SER B CA 1
ATOM 3141 C C . SER B 1 84 ? 40.321 -14.143 19.574 1.00 14.52 84 SER B C 1
ATOM 3142 O O . SER B 1 84 ? 40.365 -14.198 20.805 1.00 14.63 84 SER B O 1
ATOM 3145 N N . HIS B 1 85 ? 40.298 -15.223 18.796 1.00 14.46 85 HIS B N 1
ATOM 3146 C CA . HIS B 1 85 ? 40.346 -16.576 19.344 1.00 14.51 85 HIS B CA 1
ATOM 3147 C C . HIS B 1 85 ? 41.803 -17.018 19.434 1.00 15.69 85 HIS B C 1
ATOM 3148 O O . HIS B 1 85 ? 42.113 -18.107 19.924 1.00 16.19 85 HIS B O 1
ATOM 3155 N N . LYS B 1 86 ? 42.693 -16.157 18.949 1.00 15.28 86 LYS B N 1
ATOM 3156 C CA . LYS B 1 86 ? 44.127 -16.412 18.973 1.00 14.39 86 LYS B CA 1
ATOM 3157 C C . LYS B 1 86 ? 44.764 -15.406 19.919 1.00 14.86 86 LYS B C 1
ATOM 3158 O O . LYS B 1 86 ? 44.385 -14.237 19.940 1.00 14.16 86 LYS B O 1
ATOM 3164 N N . ALA B 1 87 ? 45.739 -15.862 20.695 1.00 14.32 87 ALA B N 1
ATOM 3165 C CA . ALA B 1 87 ? 46.402 -15.008 21.673 1.00 14.85 87 ALA B CA 1
ATOM 3166 C C . ALA B 1 87 ? 47.280 -13.895 21.115 1.00 14.58 87 ALA B C 1
ATOM 3167 O O . ALA B 1 87 ? 47.989 -14.065 20.123 1.00 14.92 87 ALA B O 1
ATOM 3169 N N . ASN B 1 88 ? 47.210 -12.752 21.787 1.00 12.37 88 ASN B N 1
ATOM 3170 C CA . ASN B 1 88 ? 47.993 -11.570 21.470 1.00 13.42 88 ASN B CA 1
ATOM 3171 C C . ASN B 1 88 ? 48.010 -11.056 20.033 1.00 13.04 88 ASN B C 1
ATOM 3172 O O . ASN B 1 88 ? 49.068 -10.981 19.400 1.00 13.15 88 ASN B O 1
ATOM 3177 N N . PRO B 1 89 ? 46.834 -10.689 19.496 1.00 12.25 89 PRO B N 1
ATOM 3178 C CA . PRO B 1 89 ? 46.775 -10.171 18.126 1.00 11.93 89 PRO B CA 1
ATOM 3179 C C . PRO B 1 89 ? 47.408 -8.784 18.194 1.00 11.82 89 PRO B C 1
ATOM 3180 O O . PRO B 1 89 ? 47.287 -8.100 19.214 1.00 11.58 89 PRO B O 1
ATOM 3184 N N . ALA B 1 90 ? 48.074 -8.357 17.127 1.00 10.99 90 ALA B N 1
ATOM 3185 C CA . ALA B 1 90 ? 48.747 -7.065 17.159 1.00 10.54 90 ALA B CA 1
ATOM 3186 C C . ALA B 1 90 ? 48.482 -6.147 15.976 1.00 10.36 90 ALA B C 1
ATOM 3187 O O . ALA B 1 90 ? 48.947 -5.008 15.961 1.00 9.02 90 ALA B O 1
ATOM 3189 N N . ALA B 1 91 ? 47.750 -6.629 14.980 1.00 10.89 91 ALA B N 1
ATOM 3190 C CA . ALA B 1 91 ? 47.459 -5.792 13.825 1.00 11.48 91 ALA B CA 1
ATOM 3191 C C . ALA B 1 91 ? 46.275 -6.300 13.024 1.00 10.90 91 ALA B C 1
ATOM 3192 O O . ALA B 1 91 ? 45.989 -7.498 13.006 1.00 11.55 91 ALA B O 1
ATOM 3194 N N . ILE B 1 92 ? 45.589 -5.363 12.377 1.00 10.34 92 ILE B N 1
ATOM 3195 C CA . ILE B 1 92 ? 44.447 -5.660 11.524 1.00 10.75 92 ILE B CA 1
ATOM 3196 C C . ILE B 1 92 ? 44.706 -4.995 10.181 1.00 10.74 92 ILE B C 1
ATOM 3197 O O . ILE B 1 92 ? 44.948 -3.788 10.123 1.00 10.99 92 ILE B O 1
ATOM 3202 N N . LYS B 1 93 ? 44.689 -5.784 9.113 1.00 10.68 93 LYS B N 1
ATOM 3203 C CA . LYS B 1 93 ? 44.862 -5.254 7.768 1.00 10.88 93 LYS B CA 1
ATOM 3204 C C . LYS B 1 93 ? 43.672 -5.769 6.980 1.00 12.82 93 LYS B C 1
ATOM 3205 O O . LYS B 1 93 ? 43.423 -6.975 6.932 1.00 13.36 93 LYS B O 1
ATOM 3211 N N . ILE B 1 94 ? 42.928 -4.852 6.375 1.00 13.02 94 ILE B N 1
ATOM 3212 C CA . ILE B 1 94 ? 41.743 -5.225 5.618 1.00 12.18 94 ILE B CA 1
ATOM 3213 C C . ILE B 1 94 ? 42.041 -5.513 4.151 1.00 12.57 94 ILE B C 1
ATOM 3214 O O . ILE B 1 94 ? 42.767 -4.775 3.487 1.00 13.26 94 ILE B O 1
ATOM 3219 N N . HIS B 1 95 ? 41.470 -6.611 3.665 1.00 12.99 95 HIS B N 1
ATOM 3220 C CA . HIS B 1 95 ? 41.646 -7.067 2.293 1.00 13.33 95 HIS B CA 1
ATOM 3221 C C . HIS B 1 95 ? 40.738 -6.271 1.361 1.00 15.26 95 HIS B C 1
ATOM 3222 O O . HIS B 1 95 ? 39.734 -5.704 1.796 1.00 15.76 95 HIS B O 1
ATOM 3229 N N . LYS B 1 96 ? 41.092 -6.224 0.081 1.00 15.71 96 LYS B N 1
ATOM 3230 C CA . LYS B 1 96 ? 40.277 -5.508 -0.888 1.00 17.12 96 LYS B CA 1
ATOM 3231 C C . LYS B 1 96 ? 38.861 -6.078 -0.885 1.00 17.01 96 LYS B C 1
ATOM 3232 O O . LYS B 1 96 ? 37.901 -5.370 -1.189 1.00 18.11 96 LYS B O 1
ATOM 3238 N N . ASP B 1 97 ? 38.729 -7.352 -0.524 1.00 15.85 97 ASP B N 1
ATOM 3239 C CA . ASP B 1 97 ? 37.415 -7.988 -0.499 1.00 16.76 97 ASP B CA 1
ATOM 3240 C C . ASP B 1 97 ? 36.652 -7.786 0.813 1.00 17.08 97 ASP B C 1
ATOM 3241 O O . ASP B 1 97 ? 35.585 -8.367 1.016 1.00 18.05 97 ASP B O 1
ATOM 3246 N N . GLY B 1 98 ? 37.201 -6.962 1.701 1.00 15.62 98 GLY B N 1
ATOM 3247 C CA . GLY B 1 98 ? 36.524 -6.674 2.954 1.00 15.96 98 GLY B CA 1
ATOM 3248 C C . GLY B 1 98 ? 36.890 -7.489 4.176 1.00 14.91 98 GLY B C 1
ATOM 3249 O O . GLY B 1 98 ? 36.554 -7.104 5.298 1.00 15.28 98 GLY B O 1
ATOM 3250 N N . ARG B 1 99 ? 37.561 -8.617 3.982 1.00 13.53 99 ARG B N 1
ATOM 3251 C CA . ARG B 1 99 ? 37.947 -9.444 5.117 1.00 13.51 99 ARG B CA 1
ATOM 3252 C C . ARG B 1 99 ? 38.988 -8.749 5.981 1.00 13.92 99 ARG B C 1
ATOM 3253 O O . ARG B 1 99 ? 39.803 -7.973 5.486 1.00 12.92 99 ARG B O 1
ATOM 3261 N N . LEU B 1 100 ? 38.949 -9.033 7.276 1.00 12.87 100 LEU B N 1
ATOM 3262 C CA . LEU B 1 100 ? 39.935 -8.487 8.198 1.00 14.19 100 LEU B CA 1
ATOM 3263 C C . LEU B 1 100 ? 41.000 -9.557 8.364 1.00 13.68 100 LEU B C 1
ATOM 3264 O O . LEU B 1 100 ? 40.672 -10.703 8.654 1.00 13.40 100 LEU B O 1
ATOM 3269 N N . PHE B 1 101 ? 42.262 -9.192 8.152 1.00 12.48 101 PHE B N 1
ATOM 3270 C CA . PHE B 1 101 ? 43.368 -10.124 8.344 1.00 12.62 101 PHE B CA 1
ATOM 3271 C C . PHE B 1 101 ? 43.990 -9.695 9.665 1.00 13.52 101 PHE B C 1
ATOM 3272 O O . PHE B 1 101 ? 44.380 -8.537 9.835 1.00 14.02 101 PHE B O 1
ATOM 3280 N N . VAL B 1 102 ? 44.059 -10.627 10.606 1.00 12.47 102 VAL B N 1
ATOM 3281 C CA . VAL B 1 102 ? 44.582 -10.338 11.932 1.00 11.97 102 VAL B CA 1
ATOM 3282 C C . VAL B 1 102 ? 45.899 -11.048 12.215 1.00 12.68 102 VAL B C 1
ATOM 3283 O O . VAL B 1 102 ? 45.964 -12.273 12.202 1.00 12.30 102 VAL B O 1
ATOM 3287 N N . CYS B 1 103 ? 46.947 -10.266 12.454 1.00 11.51 103 CYS B N 1
ATOM 3288 C CA . CYS B 1 103 ? 48.258 -10.818 12.772 1.00 12.32 103 CYS B CA 1
ATOM 3289 C C . CYS B 1 103 ? 48.304 -10.998 14.286 1.00 12.13 103 CYS B C 1
ATOM 3290 O O . CYS B 1 103 ? 47.853 -10.123 15.022 1.00 13.55 103 CYS B O 1
ATOM 3293 N N . TYR B 1 104 ? 48.827 -12.130 14.752 1.00 10.84 104 TYR B N 1
ATOM 3294 C CA . TYR B 1 104 ? 48.930 -12.368 16.188 1.00 11.02 104 TYR B CA 1
ATOM 3295 C C . TYR B 1 104 ? 50.265 -12.999 16.568 1.00 11.15 104 TYR B C 1
ATOM 3296 O O . TYR B 1 104 ? 50.885 -13.718 15.777 1.00 10.19 104 TYR B O 1
ATOM 3305 N N . LEU B 1 105 ? 50.688 -12.718 17.797 1.00 12.01 105 LEU B N 1
ATOM 3306 C CA . LEU B 1 105 ? 51.965 -13.177 18.326 1.00 11.30 105 LEU B CA 1
ATOM 3307 C C . LEU B 1 105 ? 51.930 -14.488 19.097 1.00 12.60 105 LEU B C 1
ATOM 3308 O O . LEU B 1 105 ? 52.981 -15.064 19.382 1.00 13.10 105 LEU B O 1
ATOM 3313 N N . GLY B 1 106 ? 50.736 -14.962 19.440 1.00 13.44 106 GLY B N 1
ATOM 3314 C CA . GLY B 1 106 ? 50.642 -16.205 20.188 1.00 14.46 106 GLY B CA 1
ATOM 3315 C C . GLY B 1 106 ? 51.391 -16.130 21.510 1.00 15.38 106 GLY B C 1
ATOM 3316 O O . GLY B 1 106 ? 51.233 -15.169 22.268 1.00 15.42 106 GLY B O 1
ATOM 3317 N N . ASP B 1 107 ? 52.222 -17.134 21.784 1.00 15.63 107 ASP B N 1
ATOM 3318 C CA . ASP B 1 107 ? 52.983 -17.176 23.028 1.00 16.18 107 ASP B CA 1
ATOM 3319 C C . ASP B 1 107 ? 54.267 -16.348 23.005 1.00 16.75 107 ASP B C 1
ATOM 3320 O O . ASP B 1 107 ? 55.100 -16.472 23.901 1.00 16.96 107 ASP B O 1
ATOM 3325 N N . PHE B 1 108 ? 54.426 -15.510 21.983 1.00 15.89 108 PHE B N 1
ATOM 3326 C CA . PHE B 1 108 ? 55.610 -14.659 21.853 1.00 18.05 108 PHE B CA 1
ATOM 3327 C C . PHE B 1 108 ? 56.875 -15.442 21.520 1.00 18.36 108 PHE B C 1
ATOM 3328 O O . PHE B 1 108 ? 57.952 -14.861 21.396 1.00 18.95 108 PHE B O 1
ATOM 3336 N N . LYS B 1 109 ? 56.751 -16.756 21.376 1.00 17.81 109 LYS B N 1
ATOM 3337 C CA . LYS B 1 109 ? 57.907 -17.584 21.072 1.00 17.48 109 LYS B CA 1
ATOM 3338 C C . LYS B 1 109 ? 57.824 -18.220 19.692 1.00 16.31 109 LYS B C 1
ATOM 3339 O O . LYS B 1 109 ? 58.795 -18.192 18.936 1.00 16.66 109 LYS B O 1
ATOM 3345 N N . SER B 1 110 ? 56.670 -18.786 19.351 1.00 14.93 110 SER B N 1
ATOM 3346 C CA . SER B 1 110 ? 56.520 -19.402 18.039 1.00 13.92 110 SER B CA 1
ATOM 3347 C C . SER B 1 110 ? 55.079 -19.664 17.610 1.00 13.47 110 SER B C 1
ATOM 3348 O O . SER B 1 110 ? 54.841 -19.979 16.451 1.00 14.20 110 SER B O 1
ATOM 3351 N N . THR B 1 111 ? 54.118 -19.524 18.519 1.00 14.12 111 THR B N 1
ATOM 3352 C CA . THR B 1 111 ? 52.733 -19.824 18.157 1.00 13.59 111 THR B CA 1
ATOM 3353 C C . THR B 1 111 ? 51.898 -18.691 17.573 1.00 14.65 111 THR B C 1
ATOM 3354 O O . THR B 1 111 ? 50.681 -18.644 17.764 1.00 12.67 111 THR B O 1
ATOM 3358 N N . GLY B 1 112 ? 52.550 -17.794 16.839 1.00 12.73 112 GLY B N 1
ATOM 3359 C CA . GLY B 1 112 ? 51.829 -16.698 16.213 1.00 11.56 112 GLY B CA 1
ATOM 3360 C C . GLY B 1 112 ? 51.423 -17.099 14.806 1.00 11.80 112 GLY B C 1
ATOM 3361 O O . GLY B 1 112 ? 51.775 -18.185 14.339 1.00 11.30 112 GLY B O 1
ATOM 3362 N N . GLY B 1 113 ? 50.693 -16.223 14.123 1.00 11.05 113 GLY B N 1
ATOM 3363 C CA . GLY B 1 113 ? 50.249 -16.511 12.771 1.00 10.81 113 GLY B CA 1
ATOM 3364 C C . GLY B 1 113 ? 49.327 -15.411 12.275 1.00 12.33 113 GLY B C 1
ATOM 3365 O O . GLY B 1 113 ? 49.391 -14.281 12.758 1.00 11.47 113 GLY B O 1
ATOM 3366 N N . ILE B 1 114 ? 48.478 -15.734 11.304 1.00 12.26 114 ILE B N 1
ATOM 3367 C CA . ILE B 1 114 ? 47.530 -14.770 10.754 1.00 12.16 114 ILE B CA 1
ATOM 3368 C C . ILE B 1 114 ? 46.219 -15.461 10.404 1.00 13.79 114 ILE B C 1
ATOM 3369 O O . ILE B 1 114 ? 46.218 -16.481 9.715 1.00 14.18 114 ILE B O 1
ATOM 3374 N N . PHE B 1 115 ? 45.107 -14.915 10.882 1.00 13.90 115 PHE B N 1
ATOM 3375 C CA . PHE B 1 115 ? 43.811 -15.479 10.536 1.00 13.63 115 PHE B CA 1
ATOM 3376 C C . PHE B 1 115 ? 42.977 -14.382 9.894 1.00 14.53 115 PHE B C 1
ATOM 3377 O O . PHE B 1 115 ? 43.275 -13.198 10.052 1.00 13.70 115 PHE B O 1
ATOM 3385 N N . ALA B 1 116 ? 41.955 -14.777 9.144 1.00 13.01 116 ALA B N 1
ATOM 3386 C CA . ALA B 1 116 ? 41.074 -13.812 8.498 1.00 12.96 116 ALA B CA 1
ATOM 3387 C C . ALA B 1 116 ? 39.656 -14.069 8.990 1.00 14.07 116 ALA B C 1
ATOM 3388 O O . ALA B 1 116 ? 39.334 -15.177 9.426 1.00 13.28 116 ALA B O 1
ATOM 3390 N N . ALA B 1 117 ? 38.815 -13.044 8.924 1.00 13.76 117 ALA B N 1
ATOM 3391 C CA . ALA B 1 117 ? 37.430 -13.153 9.373 1.00 13.65 117 ALA B CA 1
ATOM 3392 C C . ALA B 1 117 ? 36.629 -11.979 8.836 1.00 14.25 117 ALA B C 1
ATOM 3393 O O . ALA B 1 117 ? 37.194 -11.030 8.295 1.00 13.25 117 ALA B O 1
ATOM 3395 N N . THR B 1 118 ? 35.307 -12.052 8.962 1.00 13.41 118 THR B N 1
ATOM 3396 C CA . THR B 1 118 ? 34.473 -10.947 8.523 1.00 13.25 118 THR B CA 1
ATOM 3397 C C . THR B 1 118 ? 34.541 -9.958 9.675 1.00 14.00 118 THR B C 1
ATOM 3398 O O . THR B 1 118 ? 35.001 -10.306 10.765 1.00 13.79 118 THR B O 1
ATOM 3402 N N . GLU B 1 119 ? 34.087 -8.734 9.438 1.00 13.62 119 GLU B N 1
ATOM 3403 C CA . GLU B 1 119 ? 34.101 -7.702 10.469 1.00 14.36 119 GLU B CA 1
ATOM 3404 C C . GLU B 1 119 ? 33.288 -8.112 11.692 1.00 14.28 119 GLU B C 1
ATOM 3405 O O . GLU B 1 119 ? 33.403 -7.505 12.755 1.00 13.40 119 GLU B O 1
ATOM 3411 N N . ASN B 1 120 ? 32.459 -9.141 11.538 1.00 15.29 120 ASN B N 1
ATOM 3412 C CA . ASN B 1 120 ? 31.624 -9.605 12.638 1.00 15.37 120 ASN B CA 1
ATOM 3413 C C . ASN B 1 120 ? 32.225 -10.801 13.365 1.00 16.76 120 ASN B C 1
ATOM 3414 O O . ASN B 1 120 ? 31.652 -11.302 14.334 1.00 16.44 120 ASN B O 1
ATOM 3419 N N . GLY B 1 121 ? 33.381 -11.253 12.887 1.00 16.35 121 GLY B N 1
ATOM 3420 C CA . GLY B 1 121 ? 34.053 -12.377 13.510 1.00 16.97 121 GLY B CA 1
ATOM 3421 C C . GLY B 1 121 ? 33.656 -13.733 12.965 1.00 16.78 121 GLY B C 1
ATOM 3422 O O . GLY B 1 121 ? 33.950 -14.758 13.583 1.00 17.27 121 GLY B O 1
ATOM 3423 N N . ASP B 1 122 ? 32.994 -13.748 11.812 1.00 15.97 122 ASP B N 1
ATOM 3424 C CA . ASP B 1 122 ? 32.567 -15.001 11.204 1.00 18.00 122 ASP B CA 1
ATOM 3425 C C . ASP B 1 122 ? 33.547 -15.475 10.136 1.00 17.80 122 ASP B C 1
ATOM 3426 O O . ASP B 1 122 ? 34.482 -14.758 9.771 1.00 16.59 122 ASP B O 1
ATOM 3431 N N . ASN B 1 123 ? 33.316 -16.688 9.639 1.00 17.21 123 ASN B N 1
ATOM 3432 C CA . ASN B 1 123 ? 34.157 -17.292 8.609 1.00 17.98 123 ASN B CA 1
ATOM 3433 C C . ASN B 1 123 ? 35.634 -17.247 8.973 1.00 17.51 123 ASN B C 1
ATOM 3434 O O . ASN B 1 123 ? 36.465 -16.822 8.168 1.00 18.01 123 ASN B O 1
ATOM 3439 N N . LEU B 1 124 ? 35.956 -17.688 10.183 1.00 17.42 124 LEU B N 1
ATOM 3440 C CA . LEU B 1 124 ? 37.340 -17.695 10.638 1.00 17.85 124 LEU B CA 1
ATOM 3441 C C . LEU B 1 124 ? 38.170 -18.636 9.776 1.00 18.66 124 LEU B C 1
ATOM 3442 O O . LEU B 1 124 ? 37.805 -19.794 9.574 1.00 19.66 124 LEU B O 1
ATOM 3447 N N . GLN B 1 125 ? 39.286 -18.135 9.261 1.00 17.35 125 GLN B N 1
ATOM 3448 C CA . GLN B 1 125 ? 40.154 -18.953 8.432 1.00 18.80 125 GLN B CA 1
ATOM 3449 C C . GLN B 1 125 ? 41.625 -18.697 8.721 1.00 18.02 125 GLN B C 1
ATOM 3450 O O . GLN B 1 125 ? 42.036 -17.566 8.991 1.00 16.16 125 GLN B O 1
ATOM 3456 N N . ASP B 1 126 ? 42.414 -19.763 8.680 1.00 16.89 126 ASP B N 1
ATOM 3457 C CA . ASP B 1 126 ? 43.842 -19.646 8.923 1.00 16.93 126 ASP B CA 1
ATOM 3458 C C . ASP B 1 126 ? 44.551 -19.320 7.617 1.00 17.13 126 ASP B C 1
ATOM 3459 O O . ASP B 1 126 ? 44.471 -20.079 6.647 1.00 16.93 126 ASP B O 1
ATOM 3464 N N . ILE B 1 127 ? 45.226 -18.175 7.595 1.00 16.02 127 ILE B N 1
ATOM 3465 C CA . ILE B 1 127 ? 45.982 -17.742 6.426 1.00 15.59 127 ILE B CA 1
ATOM 3466 C C . ILE B 1 127 ? 47.387 -18.299 6.650 1.00 15.34 127 ILE B C 1
ATOM 3467 O O . ILE B 1 127 ? 47.963 -18.944 5.774 1.00 14.98 127 ILE B O 1
ATOM 3472 N N . ILE B 1 128 ? 47.926 -18.037 7.838 1.00 14.94 128 ILE B N 1
ATOM 3473 C CA . ILE B 1 128 ? 49.227 -18.558 8.248 1.00 15.33 128 ILE B CA 1
ATOM 3474 C C . ILE B 1 128 ? 48.926 -19.266 9.568 1.00 15.42 128 ILE B C 1
ATOM 3475 O O . ILE B 1 128 ? 48.532 -18.626 10.542 1.00 14.80 128 ILE B O 1
ATOM 3480 N N . GLU B 1 129 ? 49.080 -20.587 9.594 1.00 16.69 129 GLU B N 1
ATOM 3481 C CA . GLU B 1 129 ? 48.792 -21.360 10.802 1.00 17.88 129 GLU B CA 1
ATOM 3482 C C . GLU B 1 129 ? 49.736 -21.004 11.939 1.00 18.17 129 GLU B C 1
ATOM 3483 O O . GLU B 1 129 ? 50.857 -20.553 11.708 1.00 17.86 129 GLU B O 1
ATOM 3489 N N . ASP B 1 130 ? 49.281 -21.219 13.169 1.00 17.50 130 ASP B N 1
ATOM 3490 C CA . ASP B 1 130 ? 50.074 -20.881 14.342 1.00 17.67 130 ASP B CA 1
ATOM 3491 C C . ASP B 1 130 ? 51.037 -21.950 14.855 1.00 18.38 130 ASP B C 1
ATOM 3492 O O . ASP B 1 130 ? 52.226 -21.683 15.033 1.00 16.70 130 ASP B O 1
ATOM 3497 N N . LEU B 1 131 ? 50.533 -23.158 15.079 1.00 19.10 131 LEU B N 1
ATOM 3498 C CA . LEU B 1 131 ? 51.360 -24.236 15.610 1.00 19.61 131 LEU B CA 1
ATOM 3499 C C . LEU B 1 131 ? 52.291 -24.905 14.609 1.00 19.86 131 LEU B C 1
ATOM 3500 O O . LEU B 1 131 ? 53.316 -25.473 14.995 1.00 20.84 131 LEU B O 1
ATOM 3505 N N . SER B 1 132 ? 51.946 -24.842 13.328 1.00 19.60 132 SER B N 1
ATOM 3506 C CA . SER B 1 132 ? 52.769 -25.471 12.304 1.00 19.95 132 SER B CA 1
ATOM 3507 C C . SER B 1 132 ? 53.846 -24.539 11.761 1.00 19.58 132 SER B C 1
ATOM 3508 O O . SER B 1 132 ? 54.607 -24.918 10.873 1.00 19.96 132 SER B O 1
ATOM 3511 N N . THR B 1 133 ? 53.901 -23.321 12.290 1.00 18.38 133 THR B N 1
ATOM 3512 C CA . THR B 1 133 ? 54.899 -22.350 11.854 1.00 18.33 133 THR B CA 1
ATOM 3513 C C . THR B 1 133 ? 55.640 -21.799 13.062 1.00 16.70 133 THR B C 1
ATOM 3514 O O . THR B 1 133 ? 55.114 -21.789 14.176 1.00 17.52 133 THR B O 1
ATOM 3518 N N . ALA B 1 134 ? 56.865 -21.339 12.839 1.00 16.06 134 ALA B N 1
ATOM 3519 C CA . ALA B 1 134 ? 57.669 -20.784 13.919 1.00 15.36 134 ALA B CA 1
ATOM 3520 C C . ALA B 1 134 ? 57.426 -19.285 14.081 1.00 14.83 134 ALA B C 1
ATOM 3521 O O . ALA B 1 134 ? 57.928 -18.671 15.018 1.00 15.10 134 ALA B O 1
ATOM 3523 N N . TYR B 1 135 ? 56.642 -18.704 13.179 1.00 14.04 135 TYR B N 1
ATOM 3524 C CA . TYR B 1 135 ? 56.375 -17.264 13.218 1.00 12.25 135 TYR B CA 1
ATOM 3525 C C . TYR B 1 135 ? 55.494 -16.742 14.348 1.00 13.05 135 TYR B C 1
ATOM 3526 O O . TYR B 1 135 ? 54.603 -17.430 14.842 1.00 12.30 135 TYR B O 1
ATOM 3535 N N . CYS B 1 136 ? 55.772 -15.497 14.725 1.00 12.61 136 CYS B N 1
ATOM 3536 C CA . CYS B 1 136 ? 55.000 -14.728 15.700 1.00 13.05 136 CYS B CA 1
ATOM 3537 C C . CYS B 1 136 ? 54.862 -13.475 14.838 1.00 12.71 136 CYS B C 1
ATOM 3538 O O . CYS B 1 136 ? 55.815 -12.717 14.684 1.00 12.12 136 CYS B O 1
ATOM 3541 N N . ILE B 1 137 ? 53.685 -13.279 14.253 1.00 11.49 137 ILE B N 1
ATOM 3542 C CA . ILE B 1 137 ? 53.477 -12.171 13.330 1.00 10.51 137 ILE B CA 1
ATOM 3543 C C . ILE B 1 137 ? 52.855 -10.923 13.945 1.00 10.73 137 ILE B C 1
ATOM 3544 O O . ILE B 1 137 ? 51.757 -10.961 14.501 1.00 10.83 137 ILE B O 1
ATOM 3549 N N . ASP B 1 138 ? 53.575 -9.810 13.823 1.00 10.50 138 ASP B N 1
ATOM 3550 C CA . ASP B 1 138 ? 53.141 -8.538 14.392 1.00 10.76 138 ASP B CA 1
ATOM 3551 C C . ASP B 1 138 ? 52.364 -7.616 13.456 1.00 9.96 138 ASP B C 1
ATOM 3552 O O . ASP B 1 138 ? 51.477 -6.884 13.897 1.00 10.90 138 ASP B O 1
ATOM 3557 N N . ASP B 1 139 ? 52.703 -7.631 12.174 1.00 9.49 139 ASP B N 1
ATOM 3558 C CA . ASP B 1 139 ? 52.030 -6.744 11.230 1.00 10.62 139 ASP B CA 1
ATOM 3559 C C . ASP B 1 139 ? 52.206 -7.246 9.801 1.00 10.62 139 ASP B C 1
ATOM 3560 O O . ASP B 1 139 ? 52.952 -8.194 9.548 1.00 11.49 139 ASP B O 1
ATOM 3565 N N . MET B 1 140 ? 51.526 -6.595 8.868 1.00 10.45 140 MET B N 1
ATOM 3566 C CA . MET B 1 140 ? 51.592 -6.987 7.470 1.00 10.26 140 MET B CA 1
ATOM 3567 C C . MET B 1 140 ? 51.176 -5.824 6.581 1.00 10.59 140 MET B C 1
ATOM 3568 O O . MET B 1 140 ? 50.679 -4.809 7.065 1.00 11.23 140 MET B O 1
ATOM 3573 N N . VAL B 1 141 ? 51.397 -5.981 5.280 1.00 9.64 141 VAL B N 1
ATOM 3574 C CA . VAL B 1 141 ? 50.995 -4.974 4.305 1.00 11.20 141 VAL B CA 1
ATOM 3575 C C . VAL B 1 141 ? 50.736 -5.665 2.964 1.00 11.59 141 VAL B C 1
ATOM 3576 O O . VAL B 1 141 ? 51.574 -6.410 2.461 1.00 11.72 141 VAL B O 1
ATOM 3580 N N . PHE B 1 142 ? 49.549 -5.436 2.410 1.00 12.95 142 PHE B N 1
ATOM 3581 C CA . PHE B 1 142 ? 49.151 -6.031 1.136 1.00 12.90 142 PHE B CA 1
ATOM 3582 C C . PHE B 1 142 ? 49.713 -5.263 -0.052 1.00 12.66 142 PHE B C 1
ATOM 3583 O O . PHE B 1 142 ? 49.785 -4.034 -0.018 1.00 14.05 142 PHE B O 1
ATOM 3591 N N . ASP B 1 143 ? 50.122 -5.979 -1.097 1.00 13.97 143 ASP B N 1
ATOM 3592 C CA . ASP B 1 143 ? 50.566 -5.300 -2.304 1.00 14.80 143 ASP B CA 1
ATOM 3593 C C . ASP B 1 143 ? 49.307 -5.261 -3.169 1.00 15.91 143 ASP B C 1
ATOM 3594 O O . ASP B 1 143 ? 48.279 -5.826 -2.789 1.00 15.09 143 ASP B O 1
ATOM 3599 N N . SER B 1 144 ? 49.373 -4.599 -4.316 1.00 17.52 144 SER B N 1
ATOM 3600 C CA . SER B 1 144 ? 48.213 -4.479 -5.191 1.00 19.29 144 SER B CA 1
ATOM 3601 C C . SER B 1 144 ? 47.717 -5.795 -5.788 1.00 19.86 144 SER B C 1
ATOM 3602 O O . SER B 1 144 ? 46.626 -5.847 -6.360 1.00 19.94 144 SER B O 1
ATOM 3605 N N . LYS B 1 145 ? 48.508 -6.856 -5.655 1.00 19.74 145 LYS B N 1
ATOM 3606 C CA . LYS B 1 145 ? 48.127 -8.157 -6.200 1.00 21.17 145 LYS B CA 1
ATOM 3607 C C . LYS B 1 145 ? 47.398 -9.033 -5.184 1.00 20.97 145 LYS B C 1
ATOM 3608 O O . LYS B 1 145 ? 46.893 -10.102 -5.526 1.00 20.80 145 LYS B O 1
ATOM 3614 N N . GLY B 1 146 ? 47.344 -8.583 -3.936 1.00 18.55 146 GLY B N 1
ATOM 3615 C CA . GLY B 1 146 ? 46.678 -9.364 -2.914 1.00 16.08 146 GLY B CA 1
ATOM 3616 C C . GLY B 1 146 ? 47.666 -10.189 -2.115 1.00 15.14 146 GLY B C 1
ATOM 3617 O O . GLY B 1 146 ? 47.284 -10.918 -1.201 1.00 15.59 146 GLY B O 1
ATOM 3618 N N . GLY B 1 147 ? 48.941 -10.100 -2.481 1.00 14.67 147 GLY B N 1
ATOM 3619 C CA . GLY B 1 147 ? 49.959 -10.819 -1.740 1.00 14.45 147 GLY B CA 1
ATOM 3620 C C . GLY B 1 147 ? 50.298 -9.904 -0.580 1.00 13.92 147 GLY B C 1
ATOM 3621 O O . GLY B 1 147 ? 49.791 -8.787 -0.526 1.00 14.02 147 GLY B O 1
ATOM 3622 N N . PHE B 1 148 ? 51.126 -10.347 0.357 1.00 14.40 148 PHE B N 1
ATOM 3623 C CA . PHE B 1 148 ? 51.468 -9.466 1.465 1.00 13.65 148 PHE B CA 1
ATOM 3624 C C . PHE B 1 148 ? 52.776 -9.804 2.160 1.00 13.66 148 PHE B C 1
ATOM 3625 O O . PHE B 1 148 ? 53.228 -10.947 2.153 1.00 13.69 148 PHE B O 1
ATOM 3633 N N . TYR B 1 149 ? 53.378 -8.780 2.754 1.00 13.38 149 TYR B N 1
ATOM 3634 C CA . TYR B 1 149 ? 54.625 -8.927 3.493 1.00 12.57 149 TYR B CA 1
ATOM 3635 C C . TYR B 1 149 ? 54.246 -8.870 4.966 1.00 11.81 149 TYR B C 1
ATOM 3636 O O . TYR B 1 149 ? 53.404 -8.061 5.351 1.00 13.43 149 TYR B O 1
ATOM 3645 N N . PHE B 1 150 ? 54.836 -9.731 5.790 1.00 11.16 150 PHE B N 1
ATOM 3646 C CA . PHE B 1 150 ? 54.536 -9.682 7.214 1.00 10.90 150 PHE B CA 1
ATOM 3647 C C . PHE B 1 150 ? 55.825 -9.658 8.019 1.00 10.34 150 PHE B C 1
ATOM 3648 O O . PHE B 1 150 ? 56.880 -10.055 7.529 1.00 10.79 150 PHE B O 1
ATOM 3656 N N . THR B 1 151 ? 55.740 -9.166 9.248 1.00 10.20 151 THR B N 1
ATOM 3657 C CA . THR B 1 151 ? 56.910 -9.087 10.105 1.00 10.88 151 THR B CA 1
ATOM 3658 C C . THR B 1 151 ? 56.913 -10.200 11.140 1.00 10.94 151 THR B C 1
ATOM 3659 O O . THR B 1 151 ? 55.906 -10.449 11.804 1.00 10.21 151 THR B O 1
ATOM 3663 N N . ASP B 1 152 ? 58.054 -10.874 11.257 1.00 11.30 152 ASP B N 1
ATOM 3664 C CA . ASP B 1 152 ? 58.224 -11.949 12.224 1.00 11.06 152 ASP B CA 1
ATOM 3665 C C . ASP B 1 152 ? 58.837 -11.278 13.448 1.00 11.38 152 ASP B C 1
ATOM 3666 O O . ASP B 1 152 ? 60.008 -10.889 13.450 1.00 11.40 152 ASP B O 1
ATOM 3671 N N . PHE B 1 153 ? 57.998 -11.132 14.468 1.00 10.50 153 PHE B N 1
ATOM 3672 C CA . PHE B 1 153 ? 58.294 -10.472 15.737 1.00 11.44 153 PHE B CA 1
ATOM 3673 C C . PHE B 1 153 ? 58.955 -11.446 16.714 1.00 12.62 153 PHE B C 1
ATOM 3674 O O . PHE B 1 153 ? 58.323 -11.888 17.673 1.00 13.49 153 PHE B O 1
ATOM 3682 N N . ARG B 1 154 ? 60.219 -11.783 16.472 1.00 12.31 154 ARG B N 1
ATOM 3683 C CA . ARG B 1 154 ? 60.930 -12.716 17.347 1.00 12.91 154 ARG B CA 1
ATOM 3684 C C . ARG B 1 154 ? 62.363 -12.292 17.640 1.00 12.68 154 ARG B C 1
ATOM 3685 O O . ARG B 1 154 ? 62.960 -11.530 16.881 1.00 13.10 154 ARG B O 1
ATOM 3693 N N . GLY B 1 155 ? 62.903 -12.805 18.746 1.00 13.59 155 GLY B N 1
ATOM 3694 C CA . GLY B 1 155 ? 64.270 -12.503 19.138 1.00 11.95 155 GLY B CA 1
ATOM 3695 C C . GLY B 1 155 ? 64.424 -11.312 20.064 1.00 12.44 155 GLY B C 1
ATOM 3696 O O . GLY B 1 155 ? 63.497 -10.932 20.784 1.00 12.05 155 GLY B O 1
ATOM 3697 N N . TYR B 1 156 ? 65.627 -10.748 20.063 1.00 11.33 156 TYR B N 1
ATOM 3698 C CA . TYR B 1 156 ? 65.952 -9.571 20.853 1.00 10.82 156 TYR B CA 1
ATOM 3699 C C . TYR B 1 156 ? 67.237 -8.952 20.311 1.00 10.42 156 TYR B C 1
ATOM 3700 O O . TYR B 1 156 ? 67.807 -9.453 19.337 1.00 10.28 156 TYR B O 1
ATOM 3709 N N . SER B 1 157 ? 67.685 -7.868 20.933 1.00 10.71 157 SER B N 1
ATOM 3710 C CA . SER B 1 157 ? 68.869 -7.139 20.482 1.00 11.68 157 SER B CA 1
ATOM 3711 C C . SER B 1 157 ? 69.940 -7.933 19.741 1.00 11.56 157 SER B C 1
ATOM 3712 O O . SER B 1 157 ? 70.142 -7.733 18.542 1.00 10.58 157 SER B O 1
ATOM 3715 N N . THR B 1 158 ? 70.624 -8.831 20.446 1.00 10.17 158 THR B N 1
ATOM 3716 C CA . THR B 1 158 ? 71.698 -9.611 19.836 1.00 11.43 158 THR B CA 1
ATOM 3717 C C . THR B 1 158 ? 71.297 -10.993 19.327 1.00 12.71 158 THR B C 1
ATOM 3718 O O . THR B 1 158 ? 72.160 -11.795 18.970 1.00 14.85 158 THR B O 1
ATOM 3722 N N . ASN B 1 159 ? 69.996 -11.265 19.291 1.00 11.63 159 ASN B N 1
ATOM 3723 C CA . ASN B 1 159 ? 69.481 -12.553 18.824 1.00 12.25 159 ASN B CA 1
ATOM 3724 C C . ASN B 1 159 ? 68.426 -12.255 17.760 1.00 11.83 159 ASN B C 1
ATOM 3725 O O . ASN B 1 159 ? 67.227 -12.346 18.015 1.00 12.14 159 ASN B O 1
ATOM 3730 N N . PRO B 1 160 ? 68.871 -11.898 16.545 1.00 12.07 160 PRO B N 1
ATOM 3731 C CA . PRO B 1 160 ? 68.014 -11.557 15.402 1.00 12.34 160 PRO B CA 1
ATOM 3732 C C . PRO B 1 160 ? 67.257 -12.704 14.743 1.00 11.59 160 PRO B C 1
ATOM 3733 O O . PRO B 1 160 ? 67.535 -13.065 13.600 1.00 13.05 160 PRO B O 1
ATOM 3737 N N . LEU B 1 161 ? 66.284 -13.252 15.460 1.00 11.38 161 LEU B N 1
ATOM 3738 C CA . LEU B 1 161 ? 65.481 -14.359 14.953 1.00 12.64 161 LEU B CA 1
ATOM 3739 C C . LEU B 1 161 ? 64.403 -13.877 13.990 1.00 12.83 161 LEU B C 1
ATOM 3740 O O . LEU B 1 161 ? 63.897 -14.650 13.179 1.00 11.93 161 LEU B O 1
ATOM 3745 N N . GLY B 1 162 ? 64.070 -12.593 14.084 1.00 12.93 162 GLY B N 1
ATOM 3746 C CA . GLY B 1 162 ? 63.030 -12.020 13.250 1.00 12.43 162 GLY B CA 1
ATOM 3747 C C . GLY B 1 162 ? 63.372 -11.789 11.792 1.00 11.67 162 GLY B C 1
ATOM 3748 O O . GLY B 1 162 ? 64.477 -12.082 11.333 1.00 12.84 162 GLY B O 1
ATOM 3749 N N . GLY B 1 163 ? 62.406 -11.247 11.060 1.00 10.80 163 GLY B N 1
ATOM 3750 C CA . GLY B 1 163 ? 62.606 -10.988 9.646 1.00 11.44 163 GLY B CA 1
ATOM 3751 C C . GLY B 1 163 ? 61.306 -10.614 8.960 1.00 11.06 163 GLY B C 1
ATOM 3752 O O . GLY B 1 163 ? 60.294 -10.372 9.617 1.00 10.73 163 GLY B O 1
ATOM 3753 N N . VAL B 1 164 ? 61.339 -10.566 7.633 1.00 9.56 164 VAL B N 1
ATOM 3754 C CA . VAL B 1 164 ? 60.170 -10.218 6.842 1.00 11.00 164 VAL B CA 1
ATOM 3755 C C . VAL B 1 164 ? 59.972 -11.263 5.755 1.00 11.22 164 VAL B C 1
ATOM 3756 O O . VAL B 1 164 ? 60.933 -11.694 5.110 1.00 12.20 164 VAL B O 1
ATOM 3760 N N . TYR B 1 165 ? 58.722 -11.664 5.558 1.00 11.14 165 TYR B N 1
ATOM 3761 C CA . TYR B 1 165 ? 58.393 -12.679 4.571 1.00 11.01 165 TYR B CA 1
ATOM 3762 C C . TYR B 1 165 ? 57.264 -12.221 3.651 1.00 12.72 165 TYR B C 1
ATOM 3763 O O . TYR B 1 165 ? 56.430 -11.399 4.033 1.00 13.06 165 TYR B O 1
ATOM 3772 N N . TYR B 1 166 ? 57.250 -12.753 2.433 1.00 12.15 166 TYR B N 1
ATOM 3773 C CA . TYR B 1 166 ? 56.214 -12.407 1.469 1.00 12.87 166 TYR B CA 1
ATOM 3774 C C . TYR B 1 166 ? 55.309 -13.602 1.228 1.00 12.87 166 TYR B C 1
ATOM 3775 O O . TYR B 1 166 ? 55.781 -14.725 1.023 1.00 14.51 166 TYR B O 1
ATOM 3784 N N . VAL B 1 167 ? 54.007 -13.355 1.256 1.00 12.77 167 VAL B N 1
ATOM 3785 C CA . VAL B 1 167 ? 53.033 -14.408 1.022 1.00 13.41 167 VAL B CA 1
ATOM 3786 C C . VAL B 1 167 ? 52.341 -14.123 -0.306 1.00 14.78 167 VAL B C 1
ATOM 3787 O O . VAL B 1 167 ? 51.835 -13.024 -0.526 1.00 13.76 167 VAL B O 1
ATOM 3791 N N . SER B 1 168 ? 52.336 -15.114 -1.191 1.00 15.23 168 SER B N 1
ATOM 3792 C CA . SER B 1 168 ? 51.718 -14.968 -2.503 1.00 17.22 168 SER B CA 1
ATOM 3793 C C . SER B 1 168 ? 50.219 -14.698 -2.397 1.00 17.60 168 SER B C 1
ATOM 3794 O O . SER B 1 168 ? 49.586 -15.034 -1.397 1.00 17.89 168 SER B O 1
ATOM 3797 N N . PRO B 1 169 ? 49.632 -14.082 -3.436 1.00 18.61 169 PRO B N 1
ATOM 3798 C CA . PRO B 1 169 ? 48.201 -13.765 -3.464 1.00 19.95 169 PRO B CA 1
ATOM 3799 C C . PRO B 1 169 ? 47.289 -14.939 -3.107 1.00 21.87 169 PRO B C 1
ATOM 3800 O O . PRO B 1 169 ? 46.243 -14.744 -2.488 1.00 21.85 169 PRO B O 1
ATOM 3804 N N . ASP B 1 170 ? 47.680 -16.154 -3.490 1.00 23.02 170 ASP B N 1
ATOM 3805 C CA . ASP B 1 170 ? 46.864 -17.324 -3.183 1.00 24.30 170 ASP B CA 1
ATOM 3806 C C . ASP B 1 170 ? 47.185 -17.910 -1.808 1.00 24.34 170 ASP B C 1
ATOM 3807 O O . ASP B 1 170 ? 46.622 -18.930 -1.407 1.00 23.22 170 ASP B O 1
ATOM 3812 N N . PHE B 1 171 ? 48.093 -17.251 -1.091 1.00 21.97 171 PHE B N 1
ATOM 3813 C CA . PHE B 1 171 ? 48.499 -17.662 0.251 1.00 21.99 171 PHE B CA 1
ATOM 3814 C C . PHE B 1 171 ? 49.114 -19.055 0.335 1.00 22.12 171 PHE B C 1
ATOM 3815 O O . PHE B 1 171 ? 49.184 -19.634 1.420 1.00 22.60 171 PHE B O 1
ATOM 3823 N N . ARG B 1 172 ? 49.563 -19.593 -0.794 1.00 23.58 172 ARG B N 1
ATOM 3824 C CA . ARG B 1 172 ? 50.149 -20.930 -0.798 1.00 24.33 172 ARG B CA 1
ATOM 3825 C C . ARG B 1 172 ? 51.669 -20.945 -0.698 1.00 23.76 172 ARG B C 1
ATOM 3826 O O . ARG B 1 172 ? 52.262 -21.975 -0.373 1.00 22.66 172 ARG B O 1
ATOM 3834 N N . THR B 1 173 ? 52.300 -19.809 -0.970 1.00 22.11 173 THR B N 1
ATOM 3835 C CA . THR B 1 173 ? 53.753 -19.734 -0.928 1.00 20.31 173 THR B CA 1
ATOM 3836 C C . THR B 1 173 ? 54.266 -18.615 -0.030 1.00 18.97 173 THR B C 1
ATOM 3837 O O . THR B 1 173 ? 53.760 -17.495 -0.068 1.00 18.66 173 THR B O 1
ATOM 3841 N N . VAL B 1 174 ? 55.266 -18.934 0.784 1.00 16.88 174 VAL B N 1
ATOM 3842 C CA . VAL B 1 174 ? 55.880 -17.955 1.676 1.00 16.72 174 VAL B CA 1
ATOM 3843 C C . VAL B 1 174 ? 57.352 -17.868 1.297 1.00 17.05 174 VAL B C 1
ATOM 3844 O O . VAL B 1 174 ? 58.053 -18.884 1.261 1.00 17.78 174 VAL B O 1
ATOM 3848 N N . THR B 1 175 ? 57.819 -16.656 1.018 1.00 15.63 175 THR B N 1
ATOM 3849 C CA . THR B 1 175 ? 59.202 -16.443 0.611 1.00 15.57 175 THR B CA 1
ATOM 3850 C C . THR B 1 175 ? 59.917 -15.454 1.526 1.00 15.62 175 THR B C 1
ATOM 3851 O O . THR B 1 175 ? 59.430 -14.350 1.760 1.00 14.72 175 THR B O 1
ATOM 3855 N N . PRO B 1 176 ? 61.080 -15.847 2.067 1.00 15.32 176 PRO B N 1
ATOM 3856 C CA . PRO B 1 176 ? 61.808 -14.929 2.949 1.00 14.07 176 PRO B CA 1
ATOM 3857 C C . PRO B 1 176 ? 62.272 -13.731 2.133 1.00 13.82 176 PRO B C 1
ATOM 3858 O O . PRO B 1 176 ? 62.751 -13.898 1.016 1.00 13.57 176 PRO B O 1
ATOM 3862 N N . ILE B 1 177 ? 62.128 -12.529 2.685 1.00 12.03 177 ILE B N 1
ATOM 3863 C CA . ILE B 1 177 ? 62.567 -11.324 1.991 1.00 11.60 177 ILE B CA 1
ATOM 3864 C C . ILE B 1 177 ? 63.879 -10.856 2.609 1.00 12.26 177 ILE B C 1
ATOM 3865 O O . ILE B 1 177 ? 64.865 -10.626 1.910 1.00 12.59 177 ILE B O 1
ATOM 3870 N N . ILE B 1 178 ? 63.878 -10.711 3.927 1.00 11.39 178 ILE B N 1
ATOM 3871 C CA . ILE B 1 178 ? 65.078 -10.303 4.648 1.00 12.36 178 ILE B CA 1
ATOM 3872 C C . ILE B 1 178 ? 64.989 -10.882 6.054 1.00 11.77 178 ILE B C 1
ATOM 3873 O O . ILE B 1 178 ? 63.934 -10.842 6.686 1.00 13.79 178 ILE B O 1
ATOM 3878 N N . GLN B 1 179 ? 66.096 -11.440 6.528 1.00 11.34 179 GLN B N 1
ATOM 3879 C CA . GLN B 1 179 ? 66.135 -12.051 7.846 1.00 12.69 179 GLN B CA 1
ATOM 3880 C C . GLN B 1 179 ? 67.213 -11.434 8.738 1.00 10.86 179 GLN B C 1
ATOM 3881 O O . GLN B 1 179 ? 67.818 -10.425 8.378 1.00 11.71 179 GLN B O 1
ATOM 3887 N N . ASN B 1 180 ? 67.433 -12.030 9.906 1.00 12.17 180 ASN B N 1
ATOM 3888 C CA . ASN B 1 180 ? 68.422 -11.524 10.853 1.00 12.57 180 ASN B CA 1
ATOM 3889 C C . ASN B 1 180 ? 68.053 -10.125 11.344 1.00 13.64 180 ASN B C 1
ATOM 3890 O O . ASN B 1 180 ? 68.886 -9.216 11.389 1.00 12.40 180 ASN B O 1
ATOM 3895 N N . ILE B 1 181 ? 66.783 -9.967 11.701 1.00 12.79 181 ILE B N 1
ATOM 3896 C CA . ILE B 1 181 ? 66.265 -8.710 12.221 1.00 11.67 181 ILE B CA 1
ATOM 3897 C C . ILE B 1 181 ? 65.869 -8.958 13.674 1.00 11.92 181 ILE B C 1
ATOM 3898 O O . ILE B 1 181 ? 65.157 -9.918 13.977 1.00 13.29 181 ILE B O 1
ATOM 3903 N N . SER B 1 182 ? 66.341 -8.099 14.571 1.00 11.69 182 SER B N 1
ATOM 3904 C CA . SER B 1 182 ? 66.048 -8.242 15.991 1.00 12.70 182 SER B CA 1
ATOM 3905 C C . SER B 1 182 ? 64.649 -7.732 16.318 1.00 13.16 182 SER B C 1
ATOM 3906 O O . SER B 1 182 ? 64.481 -6.624 16.835 1.00 12.72 182 SER B O 1
ATOM 3909 N N . VAL B 1 183 ? 63.657 -8.564 16.010 1.00 12.07 183 VAL B N 1
ATOM 3910 C CA . VAL B 1 183 ? 62.247 -8.265 16.234 1.00 12.05 183 VAL B CA 1
ATOM 3911 C C . VAL B 1 183 ? 61.708 -7.284 15.193 1.00 12.29 183 VAL B C 1
ATOM 3912 O O . VAL B 1 183 ? 61.734 -6.069 15.394 1.00 13.35 183 VAL B O 1
ATOM 3916 N N . ALA B 1 184 ? 61.246 -7.826 14.069 1.00 11.07 184 ALA B N 1
ATOM 3917 C CA . ALA B 1 184 ? 60.671 -7.014 13.001 1.00 11.33 184 ALA B CA 1
ATOM 3918 C C . ALA B 1 184 ? 59.306 -6.598 13.530 1.00 10.04 184 ALA B C 1
ATOM 3919 O O . ALA B 1 184 ? 58.569 -7.422 14.075 1.00 11.24 184 ALA B O 1
ATOM 3921 N N . ASN B 1 185 ? 58.958 -5.330 13.352 1.00 9.83 185 ASN B N 1
ATOM 3922 C CA . ASN B 1 185 ? 57.705 -4.815 13.891 1.00 10.10 185 ASN B CA 1
ATOM 3923 C C . ASN B 1 185 ? 56.866 -4.107 12.831 1.00 11.18 185 ASN B C 1
ATOM 3924 O O . ASN B 1 185 ? 55.903 -4.668 12.303 1.00 8.62 185 ASN B O 1
ATOM 3929 N N . GLY B 1 186 ? 57.239 -2.870 12.526 1.00 11.58 186 GLY B N 1
ATOM 3930 C CA . GLY B 1 186 ? 56.502 -2.109 11.534 1.00 9.89 186 GLY B CA 1
ATOM 3931 C C . GLY B 1 186 ? 56.895 -2.474 10.116 1.00 11.17 186 GLY B C 1
ATOM 3932 O O . GLY B 1 186 ? 58.011 -2.928 9.860 1.00 9.16 186 GLY B O 1
ATOM 3933 N N . ILE B 1 187 ? 55.971 -2.279 9.182 1.00 9.56 187 ILE B N 1
ATOM 3934 C CA . ILE B 1 187 ? 56.247 -2.582 7.790 1.00 9.01 187 ILE B CA 1
ATOM 3935 C C . ILE B 1 187 ? 55.316 -1.758 6.922 1.00 10.13 187 ILE B C 1
ATOM 3936 O O . ILE B 1 187 ? 54.168 -1.513 7.288 1.00 9.97 187 ILE B O 1
ATOM 3941 N N . ALA B 1 188 ? 55.827 -1.300 5.786 1.00 10.96 188 ALA B N 1
ATOM 3942 C CA . ALA B 1 188 ? 55.025 -0.504 4.869 1.00 11.58 188 ALA B CA 1
ATOM 3943 C C . ALA B 1 188 ? 55.641 -0.524 3.483 1.00 12.67 188 ALA B C 1
ATOM 3944 O O . ALA B 1 188 ? 56.860 -0.608 3.336 1.00 13.09 188 ALA B O 1
ATOM 3946 N N . LEU B 1 189 ? 54.783 -0.467 2.469 1.00 12.05 189 LEU B N 1
ATOM 3947 C CA . LEU B 1 189 ? 55.227 -0.432 1.083 1.00 12.23 189 LEU B CA 1
ATOM 3948 C C . LEU B 1 189 ? 55.089 0.997 0.591 1.00 12.31 189 LEU B C 1
ATOM 3949 O O . LEU B 1 189 ? 54.161 1.704 0.989 1.00 13.00 189 LEU B O 1
ATOM 3954 N N . SER B 1 190 ? 56.013 1.427 -0.262 1.00 12.33 190 SER B N 1
ATOM 3955 C CA . SER B 1 190 ? 55.952 2.768 -0.825 1.00 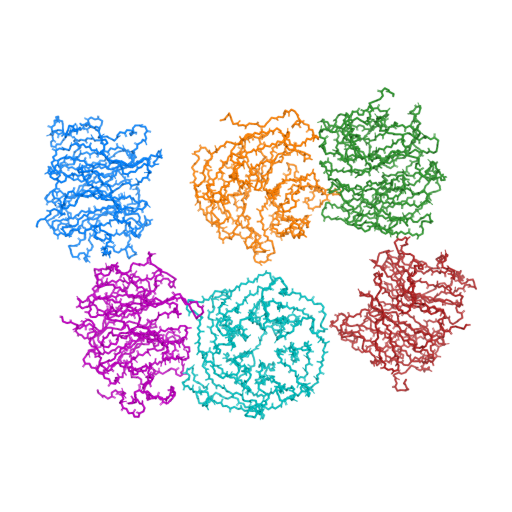13.39 190 SER B CA 1
ATOM 3956 C C . SER B 1 190 ? 54.778 2.770 -1.800 1.00 13.64 190 SER B C 1
ATOM 3957 O O . SER B 1 190 ? 54.228 1.709 -2.112 1.00 14.97 190 SER B O 1
ATOM 3960 N N . THR B 1 191 ? 54.392 3.944 -2.289 1.00 14.40 191 THR B N 1
ATOM 3961 C CA . THR B 1 191 ? 53.260 4.018 -3.207 1.00 14.94 191 THR B CA 1
ATOM 3962 C C . THR B 1 191 ? 53.464 3.208 -4.481 1.00 16.85 191 THR B C 1
ATOM 3963 O O . THR B 1 191 ? 52.501 2.667 -5.025 1.00 18.33 191 THR B O 1
ATOM 3967 N N . ASP B 1 192 ? 54.703 3.115 -4.957 1.00 17.48 192 ASP B N 1
ATOM 3968 C CA . ASP B 1 192 ? 54.974 2.346 -6.169 1.00 19.19 192 ASP B CA 1
ATOM 3969 C C . ASP B 1 192 ? 55.351 0.905 -5.840 1.00 17.89 192 ASP B C 1
ATOM 3970 O O . ASP B 1 192 ? 55.662 0.117 -6.729 1.00 18.52 192 ASP B O 1
ATOM 3975 N N . GLU B 1 193 ? 55.315 0.576 -4.553 1.00 17.54 193 GLU B N 1
ATOM 3976 C CA . GLU B 1 193 ? 55.622 -0.767 -4.070 1.00 18.07 193 GLU B CA 1
ATOM 3977 C C . GLU B 1 193 ? 57.016 -1.283 -4.417 1.00 19.30 193 GLU B C 1
ATOM 3978 O O . GLU B 1 193 ? 57.249 -2.491 -4.418 1.00 19.76 193 GLU B O 1
ATOM 3984 N N . LYS B 1 194 ? 57.946 -0.373 -4.694 1.00 19.55 194 LYS B N 1
ATOM 3985 C CA . LYS B 1 194 ? 59.313 -0.767 -5.027 1.00 20.67 194 LYS B CA 1
ATOM 3986 C C . LYS B 1 194 ? 60.229 -0.618 -3.815 1.00 19.43 194 LYS B C 1
ATOM 3987 O O . LYS B 1 194 ? 61.389 -1.032 -3.842 1.00 19.07 194 LYS B O 1
ATOM 3993 N N . VAL B 1 195 ? 59.697 -0.026 -2.751 1.00 16.01 195 VAL B N 1
ATOM 3994 C CA . VAL B 1 195 ? 60.451 0.163 -1.518 1.00 15.28 195 VAL B CA 1
ATOM 3995 C C . VAL B 1 195 ? 59.659 -0.402 -0.348 1.00 13.88 195 VAL B C 1
ATOM 3996 O O . VAL B 1 195 ? 58.464 -0.138 -0.204 1.00 13.09 195 VAL B O 1
ATOM 4000 N N . LEU B 1 196 ? 60.332 -1.191 0.479 1.00 12.93 196 LEU B N 1
ATOM 4001 C CA . LEU B 1 196 ? 59.703 -1.790 1.645 1.00 13.04 196 LEU B CA 1
ATOM 4002 C C . LEU B 1 196 ? 60.399 -1.252 2.896 1.00 12.39 196 LEU B C 1
ATOM 4003 O O . LEU B 1 196 ? 61.627 -1.333 3.016 1.00 12.62 196 LEU B O 1
ATOM 4008 N N . TRP B 1 197 ? 59.615 -0.684 3.808 1.00 12.66 197 TRP B N 1
ATOM 4009 C CA . TRP B 1 197 ? 60.143 -0.141 5.062 1.00 11.19 197 TRP B CA 1
ATOM 4010 C C . TRP B 1 197 ? 59.854 -1.127 6.182 1.00 12.56 197 TRP B C 1
ATOM 4011 O O . TRP B 1 197 ? 58.758 -1.683 6.249 1.00 12.59 197 TRP B O 1
ATOM 4022 N N . VAL B 1 198 ? 60.827 -1.332 7.066 1.00 9.85 198 VAL B N 1
ATOM 4023 C CA . VAL B 1 198 ? 60.659 -2.253 8.191 1.00 8.95 198 VAL B CA 1
ATOM 4024 C C . VAL B 1 198 ? 61.299 -1.648 9.439 1.00 9.70 198 VAL B C 1
ATOM 4025 O O . VAL B 1 198 ? 62.383 -1.076 9.357 1.00 10.85 198 VAL B O 1
ATOM 4029 N N . THR B 1 199 ? 60.636 -1.748 10.587 1.00 10.16 199 THR B N 1
ATOM 4030 C CA . THR B 1 199 ? 61.243 -1.223 11.804 1.00 10.41 199 THR B CA 1
ATOM 4031 C C . THR B 1 199 ? 61.706 -2.401 12.652 1.00 9.86 199 THR B C 1
ATOM 4032 O O . THR B 1 199 ? 61.060 -3.454 12.685 1.00 9.74 199 THR B O 1
ATOM 4036 N N . GLU B 1 200 ? 62.843 -2.214 13.314 1.00 8.35 200 GLU B N 1
ATOM 4037 C CA . GLU B 1 200 ? 63.462 -3.242 14.150 1.00 8.78 200 GLU B CA 1
ATOM 4038 C C . GLU B 1 200 ? 63.458 -2.703 15.575 1.00 9.05 200 GLU B C 1
ATOM 4039 O O . GLU B 1 200 ? 64.301 -1.899 15.953 1.00 8.36 200 GLU B O 1
ATOM 4045 N N . THR B 1 201 ? 62.499 -3.167 16.363 1.00 10.20 201 THR B N 1
ATOM 4046 C CA . THR B 1 201 ? 62.316 -2.677 17.720 1.00 10.98 201 THR B CA 1
ATOM 4047 C C . THR B 1 201 ? 63.459 -2.797 18.722 1.00 11.75 201 THR B C 1
ATOM 4048 O O . THR B 1 201 ? 63.856 -1.801 19.329 1.00 12.34 201 THR B O 1
ATOM 4052 N N . THR B 1 202 ? 63.999 -3.999 18.887 1.00 10.68 202 THR B N 1
ATOM 4053 C CA . THR B 1 202 ? 65.042 -4.200 19.884 1.00 10.69 202 THR B CA 1
ATOM 4054 C C . THR B 1 202 ? 66.457 -3.766 19.532 1.00 10.80 202 THR B C 1
ATOM 4055 O O . THR B 1 202 ? 67.366 -3.940 20.339 1.00 9.82 202 THR B O 1
ATOM 4059 N N . ALA B 1 203 ? 66.641 -3.199 18.340 1.00 10.19 203 ALA B N 1
ATOM 4060 C CA . ALA B 1 203 ? 67.946 -2.697 17.921 1.00 11.02 203 ALA B CA 1
ATOM 4061 C C . ALA B 1 203 ? 67.820 -1.234 17.484 1.00 9.41 203 ALA B C 1
ATOM 4062 O O . ALA B 1 203 ? 68.788 -0.621 17.052 1.00 9.27 203 ALA B O 1
ATOM 4064 N N . ASN B 1 204 ? 66.615 -0.683 17.592 1.00 11.21 204 ASN B N 1
ATOM 4065 C CA . ASN B 1 204 ? 66.377 0.713 17.228 1.00 10.15 204 ASN B CA 1
ATOM 4066 C C . ASN B 1 204 ? 66.881 1.096 15.837 1.00 9.93 204 ASN B C 1
ATOM 4067 O O . ASN B 1 204 ? 67.614 2.076 15.684 1.00 9.98 204 ASN B O 1
ATOM 4072 N N . ARG B 1 205 ? 66.484 0.336 14.818 1.00 10.66 205 ARG B N 1
ATOM 4073 C CA . ARG B 1 205 ? 66.912 0.638 13.454 1.00 9.40 205 ARG B CA 1
ATOM 4074 C C . ARG B 1 205 ? 65.754 0.677 12.462 1.00 9.59 205 ARG B C 1
ATOM 4075 O O . ARG B 1 205 ? 64.748 -0.022 12.622 1.00 9.27 205 ARG B O 1
ATOM 4083 N N . LEU B 1 206 ? 65.909 1.512 11.441 1.00 9.81 206 LEU B N 1
ATOM 4084 C CA . LEU B 1 206 ? 64.922 1.627 10.376 1.00 9.07 206 LEU B CA 1
ATOM 4085 C C . LEU B 1 206 ? 65.535 0.982 9.136 1.00 8.75 206 LEU B C 1
ATOM 4086 O O . LEU B 1 206 ? 66.663 1.294 8.762 1.00 10.58 206 LEU B O 1
ATOM 4091 N N . HIS B 1 207 ? 64.787 0.075 8.516 1.00 8.58 207 HIS B N 1
ATOM 4092 C CA . HIS B 1 207 ? 65.234 -0.618 7.316 1.00 9.98 207 HIS B CA 1
ATOM 4093 C C . HIS B 1 207 ? 64.512 -0.094 6.083 1.00 10.99 207 HIS B C 1
ATOM 4094 O O . HIS B 1 207 ? 63.305 0.142 6.116 1.00 10.96 207 HIS B O 1
ATOM 4101 N N . ARG B 1 208 ? 65.263 0.104 5.006 1.00 11.85 208 ARG B N 1
ATOM 4102 C CA . ARG B 1 208 ? 64.696 0.547 3.740 1.00 12.63 208 ARG B CA 1
ATOM 4103 C C . ARG B 1 208 ? 65.187 -0.491 2.743 1.00 14.35 208 ARG B C 1
ATOM 4104 O O . ARG B 1 208 ? 66.395 -0.666 2.561 1.00 14.51 208 ARG B O 1
ATOM 4112 N N . ILE B 1 209 ? 64.249 -1.186 2.107 1.00 12.67 209 ILE B N 1
ATOM 4113 C CA . ILE B 1 209 ? 64.591 -2.247 1.166 1.00 13.28 209 ILE B CA 1
ATOM 4114 C C . ILE B 1 209 ? 64.063 -2.002 -0.246 1.00 13.92 209 ILE B C 1
ATOM 4115 O O . ILE B 1 209 ? 62.854 -2.003 -0.475 1.00 13.52 209 ILE B O 1
ATOM 4120 N N . ALA B 1 210 ? 64.983 -1.793 -1.183 1.00 13.78 210 ALA B N 1
ATOM 4121 C CA . ALA B 1 210 ? 64.640 -1.567 -2.582 1.00 14.63 210 ALA B CA 1
ATOM 4122 C C . ALA B 1 210 ? 64.415 -2.932 -3.232 1.00 15.70 210 ALA B C 1
ATOM 4123 O O . ALA B 1 210 ? 65.314 -3.771 -3.261 1.00 15.49 210 ALA B O 1
ATOM 4125 N N . LEU B 1 211 ? 63.214 -3.147 -3.757 1.00 15.33 211 LEU B N 1
ATOM 4126 C CA . LEU B 1 211 ? 62.870 -4.424 -4.371 1.00 16.31 211 LEU B CA 1
ATOM 4127 C C . LEU B 1 211 ? 62.870 -4.417 -5.891 1.00 16.99 211 LEU B C 1
ATOM 4128 O O . LEU B 1 211 ? 62.617 -3.391 -6.519 1.00 17.97 211 LEU B O 1
ATOM 4133 N N . GLU B 1 212 ? 63.151 -5.579 -6.471 1.00 18.93 212 GLU B N 1
ATOM 4134 C CA . GLU B 1 212 ? 63.134 -5.736 -7.917 1.00 20.41 212 GLU B CA 1
ATOM 4135 C C . GLU B 1 212 ? 61.657 -5.821 -8.295 1.00 21.53 212 GLU B C 1
ATOM 4136 O O . GLU B 1 212 ? 60.799 -5.943 -7.419 1.00 19.95 212 GLU B O 1
ATOM 4142 N N . ASP B 1 213 ? 61.353 -5.762 -9.586 1.00 22.36 213 ASP B N 1
ATOM 4143 C CA . ASP B 1 213 ? 59.960 -5.817 -10.021 1.00 22.79 213 ASP B CA 1
ATOM 4144 C C . ASP B 1 213 ? 59.212 -7.076 -9.593 1.00 22.36 213 ASP B C 1
ATOM 4145 O O . ASP B 1 213 ? 57.982 -7.075 -9.545 1.00 23.39 213 ASP B O 1
ATOM 4150 N N . ASP B 1 214 ? 59.935 -8.147 -9.280 1.00 21.10 214 ASP B N 1
ATOM 4151 C CA . ASP B 1 214 ? 59.275 -9.378 -8.856 1.00 21.10 214 ASP B CA 1
ATOM 4152 C C . ASP B 1 214 ? 58.755 -9.267 -7.426 1.00 20.83 214 ASP B C 1
ATOM 4153 O O . ASP B 1 214 ? 58.054 -10.156 -6.937 1.00 21.37 214 ASP B O 1
ATOM 4158 N N . GLY B 1 215 ? 59.102 -8.167 -6.763 1.00 19.60 215 GLY B N 1
ATOM 4159 C CA . GLY B 1 215 ? 58.648 -7.933 -5.402 1.00 19.41 215 GLY B CA 1
ATOM 4160 C C . GLY B 1 215 ? 59.244 -8.814 -4.317 1.00 18.75 215 GLY B C 1
ATOM 4161 O O . GLY B 1 215 ? 58.900 -8.664 -3.144 1.00 17.48 215 GLY B O 1
ATOM 4162 N N . VAL B 1 216 ? 60.138 -9.727 -4.686 1.00 17.08 216 VAL B N 1
ATOM 4163 C CA . VAL B 1 216 ? 60.745 -10.613 -3.698 1.00 17.54 216 VAL B CA 1
ATOM 4164 C C . VAL B 1 216 ? 62.269 -10.576 -3.701 1.00 18.29 216 VAL B C 1
ATOM 4165 O O . VAL B 1 216 ? 62.903 -10.994 -2.734 1.00 18.16 216 VAL B O 1
ATOM 4169 N N . THR B 1 217 ? 62.853 -10.081 -4.785 1.00 17.67 217 THR B N 1
ATOM 4170 C CA . THR B 1 217 ? 64.304 -10.002 -4.887 1.00 18.03 217 THR B CA 1
ATOM 4171 C C . THR B 1 217 ? 64.788 -8.607 -4.507 1.00 17.01 217 THR B C 1
ATOM 4172 O O . THR B 1 217 ? 64.296 -7.605 -5.025 1.00 17.31 217 THR B O 1
ATOM 4176 N N . ILE B 1 218 ? 65.747 -8.547 -3.592 1.00 16.74 218 ILE B N 1
ATOM 4177 C CA . ILE B 1 218 ? 66.295 -7.269 -3.164 1.00 15.79 218 ILE B CA 1
ATOM 4178 C C . ILE B 1 218 ? 67.284 -6.794 -4.218 1.00 15.84 218 ILE B C 1
ATOM 4179 O O . ILE B 1 218 ? 68.116 -7.568 -4.691 1.00 16.71 218 ILE B O 1
ATOM 4184 N N . GLN B 1 219 ? 67.181 -5.528 -4.602 1.00 16.74 219 GLN B N 1
ATOM 4185 C CA . GLN B 1 219 ? 68.099 -4.972 -5.585 1.00 16.87 219 GLN B CA 1
ATOM 4186 C C . GLN B 1 219 ? 69.512 -5.061 -5.012 1.00 18.02 219 GLN B C 1
ATOM 4187 O O . GLN B 1 219 ? 69.692 -5.106 -3.795 1.00 16.94 219 GLN B O 1
ATOM 4193 N N . PRO B 1 220 ? 70.535 -5.105 -5.881 1.00 18.00 220 PRO B N 1
ATOM 4194 C CA . PRO B 1 220 ? 71.913 -5.187 -5.383 1.00 17.31 220 PRO B CA 1
ATOM 4195 C C . PRO B 1 220 ? 72.185 -4.099 -4.342 1.00 17.90 220 PRO B C 1
ATOM 4196 O O . PRO B 1 220 ? 71.951 -2.918 -4.601 1.00 17.70 220 PRO B O 1
ATOM 4200 N N . PHE B 1 221 ? 72.667 -4.505 -3.168 1.00 18.07 221 PHE B N 1
ATOM 4201 C CA . PHE B 1 221 ? 72.973 -3.573 -2.079 1.00 18.09 221 PHE B CA 1
ATOM 4202 C C . PHE B 1 221 ? 71.742 -2.724 -1.771 1.00 17.18 221 PHE B C 1
ATOM 4203 O O . PHE B 1 221 ? 71.857 -1.602 -1.275 1.00 17.21 221 PHE B O 1
ATOM 4211 N N . GLY B 1 222 ? 70.566 -3.283 -2.045 1.00 16.37 222 GLY B N 1
ATOM 4212 C CA . GLY B 1 222 ? 69.321 -2.558 -1.855 1.00 15.71 222 GLY B CA 1
ATOM 4213 C C . GLY B 1 222 ? 68.698 -2.483 -0.476 1.00 13.29 222 GLY B C 1
ATOM 4214 O O . GLY B 1 222 ? 67.770 -1.699 -0.271 1.00 13.76 222 GLY B O 1
ATOM 4215 N N . ALA B 1 223 ? 69.176 -3.294 0.461 1.00 12.15 223 ALA B N 1
ATOM 4216 C CA . ALA B 1 223 ? 68.642 -3.269 1.819 1.00 11.15 223 ALA B CA 1
ATOM 4217 C C . ALA B 1 223 ? 69.618 -2.457 2.652 1.00 11.59 223 ALA B C 1
ATOM 4218 O O . ALA B 1 223 ? 70.763 -2.858 2.846 1.00 11.31 223 ALA B O 1
ATOM 4220 N N . THR B 1 224 ? 69.156 -1.313 3.142 1.00 11.31 224 THR B N 1
ATOM 4221 C CA . THR B 1 224 ? 70.005 -0.423 3.919 1.00 11.12 224 THR B CA 1
ATOM 4222 C C . THR B 1 224 ? 69.377 -0.002 5.243 1.00 10.51 224 THR B C 1
ATOM 4223 O O . THR B 1 224 ? 68.239 -0.360 5.547 1.00 9.65 224 THR B O 1
ATOM 4227 N N . ILE B 1 225 ? 70.143 0.758 6.023 1.00 9.69 225 ILE B N 1
ATOM 4228 C CA . ILE B 1 225 ? 69.700 1.271 7.314 1.00 10.19 225 ILE B CA 1
ATOM 4229 C C . ILE B 1 225 ? 69.826 2.791 7.227 1.00 9.05 225 ILE B C 1
ATOM 4230 O O . ILE B 1 225 ? 70.870 3.353 7.558 1.00 9.53 225 ILE B O 1
ATOM 4235 N N . PRO B 1 226 ? 68.769 3.477 6.770 1.00 9.89 226 PRO B N 1
ATOM 4236 C CA . PRO B 1 226 ? 68.849 4.937 6.664 1.00 10.40 226 PRO B CA 1
ATOM 4237 C C . PRO B 1 226 ? 68.758 5.700 7.983 1.00 10.49 226 PRO B C 1
ATOM 4238 O O . PRO B 1 226 ? 69.093 6.886 8.041 1.00 10.71 226 PRO B O 1
ATOM 4242 N N . TYR B 1 227 ? 68.312 5.032 9.039 1.00 10.40 227 TYR B N 1
ATOM 4243 C CA . TYR B 1 227 ? 68.158 5.719 10.310 1.00 10.77 227 TYR B CA 1
ATOM 4244 C C . TYR B 1 227 ? 68.338 4.839 11.534 1.00 9.91 227 TYR B C 1
ATOM 4245 O O . TYR B 1 227 ? 67.869 3.698 11.576 1.00 9.41 227 TYR B O 1
ATOM 4254 N N . TYR B 1 228 ? 69.036 5.380 12.525 1.00 10.42 228 TYR B N 1
ATOM 4255 C CA . TYR B 1 228 ? 69.215 4.691 13.791 1.00 9.88 228 TYR B CA 1
ATOM 4256 C C . TYR B 1 228 ? 68.348 5.458 14.778 1.00 10.21 228 TYR B C 1
ATOM 4257 O O . TYR B 1 228 ? 68.611 6.624 15.068 1.00 11.23 228 TYR B O 1
ATOM 4266 N N . PHE B 1 229 ? 67.297 4.812 15.267 1.00 10.35 229 PHE B N 1
ATOM 4267 C CA . PHE B 1 229 ? 66.408 5.438 16.232 1.00 10.20 229 PHE B CA 1
ATOM 4268 C C . PHE B 1 229 ? 67.151 5.530 17.555 1.00 11.26 229 PHE B C 1
ATOM 4269 O O . PHE B 1 229 ? 68.266 5.019 17.695 1.00 11.20 229 PHE B O 1
ATOM 4277 N N . THR B 1 230 ? 66.532 6.181 18.527 1.00 11.10 230 THR B N 1
ATOM 4278 C CA . THR B 1 230 ? 67.131 6.296 19.842 1.00 11.98 230 THR B CA 1
ATOM 4279 C C . THR B 1 230 ? 66.017 6.293 20.871 1.00 12.21 230 THR B C 1
ATOM 4280 O O . THR B 1 230 ? 64.872 6.623 20.553 1.00 11.75 230 THR B O 1
ATOM 4284 N N . GLY B 1 231 ? 66.351 5.890 22.093 1.00 12.53 231 GLY B N 1
ATOM 4285 C CA . GLY B 1 231 ? 65.366 5.865 23.158 1.00 12.97 231 GLY B CA 1
ATOM 4286 C C . GLY B 1 231 ? 64.695 4.527 23.402 1.00 11.82 231 GLY B C 1
ATOM 4287 O O . GLY B 1 231 ? 64.553 3.706 22.499 1.00 11.00 231 GLY B O 1
ATOM 4288 N N . HIS B 1 232 ? 64.283 4.316 24.646 1.00 12.86 232 HIS B N 1
ATOM 4289 C CA . HIS B 1 232 ? 63.594 3.097 25.052 1.00 12.71 232 HIS B CA 1
ATOM 4290 C C . HIS B 1 232 ? 62.120 3.293 24.676 1.00 13.86 232 HIS B C 1
ATOM 4291 O O . HIS B 1 232 ? 61.569 4.364 24.928 1.00 14.41 232 HIS B O 1
ATOM 4298 N N . GLU B 1 233 ? 61.472 2.283 24.093 1.00 13.44 233 GLU B N 1
ATOM 4299 C CA . GLU B 1 233 ? 62.078 0.984 23.803 1.00 13.39 233 GLU B CA 1
ATOM 4300 C C . GLU B 1 233 ? 62.595 0.874 22.372 1.00 13.93 233 GLU B C 1
ATOM 4301 O O . GLU B 1 233 ? 63.671 0.330 22.136 1.00 12.38 233 GLU B O 1
ATOM 4307 N N . GLY B 1 234 ? 61.822 1.382 21.416 1.00 11.73 234 GLY B N 1
ATOM 4308 C CA . GLY B 1 234 ? 62.236 1.309 20.026 1.00 10.99 234 GLY B CA 1
ATOM 4309 C C . GLY B 1 234 ? 61.081 1.587 19.084 1.00 10.85 234 GLY B C 1
ATOM 4310 O O . GLY B 1 234 ? 59.965 1.835 19.544 1.00 9.74 234 GLY B O 1
ATOM 4311 N N . PRO B 1 235 ? 61.313 1.546 17.760 1.00 10.20 235 PRO B N 1
ATOM 4312 C CA . PRO B 1 235 ? 60.266 1.802 16.766 1.00 9.55 235 PRO B CA 1
ATOM 4313 C C . PRO B 1 235 ? 59.213 0.708 16.748 1.00 10.72 235 PRO B C 1
ATOM 4314 O O . PRO B 1 235 ? 59.514 -0.468 16.973 1.00 11.44 235 PRO B O 1
ATOM 4318 N N . ASP B 1 236 ? 57.979 1.104 16.466 1.00 9.97 236 ASP B N 1
ATOM 4319 C CA . ASP B 1 236 ? 56.871 0.169 16.418 1.00 10.82 236 ASP B CA 1
ATOM 4320 C C . ASP B 1 236 ? 56.239 0.210 15.027 1.00 10.34 236 ASP B C 1
ATOM 4321 O O . ASP B 1 236 ? 56.952 0.254 14.020 1.00 10.18 236 ASP B O 1
ATOM 4326 N N . SER B 1 237 ? 54.910 0.221 14.975 1.00 11.02 237 SER B N 1
ATOM 4327 C CA . SER B 1 237 ? 54.181 0.212 13.710 1.00 10.88 237 SER B CA 1
ATOM 4328 C C . SER B 1 237 ? 54.349 1.480 12.881 1.00 11.85 237 SER B C 1
ATOM 4329 O O . SER B 1 237 ? 54.661 2.548 13.407 1.00 11.28 237 SER B O 1
ATOM 4332 N N . CYS B 1 238 ? 54.127 1.351 11.578 1.00 10.73 238 CYS B N 1
ATOM 4333 C CA . CYS B 1 238 ? 54.255 2.483 10.678 1.00 10.88 238 CYS B CA 1
ATOM 4334 C C . CYS B 1 238 ? 53.263 2.441 9.522 1.00 10.48 238 CYS B C 1
ATOM 4335 O O . CYS B 1 238 ? 52.629 1.416 9.259 1.00 10.35 238 CYS B O 1
ATOM 4338 N N . CYS B 1 239 ? 53.120 3.580 8.856 1.00 10.71 239 CYS B N 1
ATOM 4339 C CA . CYS B 1 239 ? 52.255 3.712 7.691 1.00 12.37 239 CYS B CA 1
ATOM 4340 C C . CYS B 1 239 ? 52.847 4.849 6.872 1.00 11.78 239 CYS B C 1
ATOM 4341 O O . CYS B 1 239 ? 53.708 5.587 7.360 1.00 11.35 239 CYS B O 1
ATOM 4344 N N . ILE B 1 240 ? 52.407 4.988 5.628 1.00 11.47 240 ILE B N 1
ATOM 4345 C CA . ILE B 1 240 ? 52.911 6.061 4.777 1.00 11.30 240 ILE B CA 1
ATOM 4346 C C . ILE B 1 240 ? 51.764 6.997 4.427 1.00 11.65 240 ILE B C 1
ATOM 4347 O O . ILE B 1 240 ? 50.620 6.744 4.800 1.00 11.93 240 ILE B O 1
ATOM 4352 N N . ASP B 1 241 ? 52.078 8.094 3.743 1.00 12.93 241 ASP B N 1
ATOM 4353 C CA . ASP B 1 241 ? 51.042 9.010 3.279 1.00 12.24 241 ASP B CA 1
ATOM 4354 C C . ASP B 1 241 ? 51.219 9.054 1.765 1.00 13.76 241 ASP B C 1
ATOM 4355 O O . ASP B 1 241 ? 52.134 8.415 1.236 1.00 12.68 241 ASP B O 1
ATOM 4360 N N . SER B 1 242 ? 50.353 9.773 1.059 1.00 13.87 242 SER B N 1
ATOM 4361 C CA . SER B 1 242 ? 50.434 9.816 -0.397 1.00 14.71 242 SER B CA 1
ATOM 4362 C C . SER B 1 242 ? 51.693 10.454 -0.978 1.00 15.34 242 SER B C 1
ATOM 4363 O O . SER B 1 242 ? 51.942 10.340 -2.177 1.00 15.64 242 SER B O 1
ATOM 4366 N N . ASP B 1 243 ? 52.476 11.130 -0.141 1.00 14.75 243 ASP B N 1
ATOM 4367 C CA . ASP B 1 243 ? 53.721 11.747 -0.599 1.00 13.90 243 ASP B CA 1
ATOM 4368 C C . ASP B 1 243 ? 54.898 10.824 -0.282 1.00 14.31 243 ASP B C 1
ATOM 4369 O O . ASP B 1 243 ? 56.065 11.211 -0.397 1.00 13.84 243 ASP B O 1
ATOM 4374 N N . ASP B 1 244 ? 54.568 9.597 0.108 1.00 13.29 244 ASP B N 1
ATOM 4375 C CA . ASP B 1 244 ? 55.549 8.579 0.464 1.00 13.29 244 ASP B CA 1
ATOM 4376 C C . ASP B 1 244 ? 56.343 8.866 1.730 1.00 13.39 244 ASP B C 1
ATOM 4377 O O . ASP B 1 244 ? 57.446 8.347 1.910 1.00 13.06 244 ASP B O 1
ATOM 4382 N N . ASN B 1 245 ? 55.786 9.695 2.607 1.00 13.59 245 ASN B N 1
ATOM 4383 C CA . ASN B 1 245 ? 56.443 9.970 3.877 1.00 13.16 245 ASN B CA 1
ATOM 4384 C C . ASN B 1 245 ? 56.089 8.778 4.767 1.00 14.07 245 ASN B C 1
ATOM 4385 O O . ASN B 1 245 ? 55.027 8.173 4.603 1.00 13.98 245 ASN B O 1
ATOM 4390 N N . LEU B 1 246 ? 56.978 8.434 5.692 1.00 11.52 246 LEU B N 1
ATOM 4391 C CA . LEU B 1 246 ? 56.754 7.303 6.590 1.00 10.32 246 LEU B CA 1
ATOM 4392 C C . LEU B 1 246 ? 56.518 7.788 8.015 1.00 10.86 246 LEU B C 1
ATOM 4393 O O . LEU B 1 246 ? 57.303 8.576 8.542 1.00 11.40 246 LEU B O 1
ATOM 4398 N N . TYR B 1 247 ? 55.439 7.310 8.630 1.00 9.84 247 TYR B N 1
ATOM 4399 C CA . TYR B 1 247 ? 55.090 7.683 9.997 1.00 10.00 247 TYR B CA 1
ATOM 4400 C C . TYR B 1 247 ? 55.361 6.473 10.888 1.00 10.68 247 TYR B C 1
ATOM 4401 O O . TYR B 1 247 ? 54.775 5.411 10.696 1.00 10.62 247 TYR B O 1
ATOM 4410 N N . VAL B 1 248 ? 56.254 6.639 11.858 1.00 9.66 248 VAL B N 1
ATOM 4411 C CA . VAL B 1 248 ? 56.614 5.542 12.751 1.00 10.32 248 VAL B CA 1
ATOM 4412 C C . VAL B 1 248 ? 56.268 5.802 14.209 1.00 10.62 248 VAL B C 1
ATOM 4413 O O . VAL B 1 248 ? 56.776 6.744 14.815 1.00 10.51 248 VAL B O 1
ATOM 4417 N N . ALA B 1 249 ? 55.405 4.964 14.774 1.00 10.06 249 ALA B N 1
ATOM 4418 C CA . ALA B 1 249 ? 55.043 5.107 16.177 1.00 10.90 249 ALA B CA 1
ATOM 4419 C C . ALA B 1 249 ? 56.238 4.577 16.964 1.00 10.67 249 ALA B C 1
ATOM 4420 O O . ALA B 1 249 ? 56.816 3.553 16.604 1.00 9.62 249 ALA B O 1
ATOM 4422 N N . MET B 1 250 ? 56.615 5.280 18.027 1.00 8.97 250 MET B N 1
ATOM 4423 C CA . MET B 1 250 ? 57.761 4.874 18.836 1.00 10.33 250 MET B CA 1
ATOM 4424 C C . MET B 1 250 ? 57.291 4.289 20.158 1.00 9.64 250 MET B C 1
ATOM 4425 O O . MET B 1 250 ? 56.851 5.016 21.040 1.00 10.16 250 MET B O 1
ATOM 4430 N N . TYR B 1 251 ? 57.403 2.969 20.290 1.00 9.68 251 TYR B N 1
ATOM 4431 C CA . TYR B 1 251 ? 56.961 2.279 21.494 1.00 9.65 251 TYR B CA 1
ATOM 4432 C C . TYR B 1 251 ? 57.736 2.661 22.747 1.00 11.08 251 TYR B C 1
ATOM 4433 O O . TYR B 1 251 ? 58.963 2.547 22.795 1.00 10.78 251 TYR B O 1
ATOM 4442 N N . GLY B 1 252 ? 56.995 3.094 23.762 1.00 11.06 252 GLY B N 1
ATOM 4443 C CA . GLY B 1 252 ? 57.593 3.489 25.022 1.00 11.67 252 GLY B CA 1
ATOM 4444 C C . GLY B 1 252 ? 58.141 4.903 25.012 1.00 12.88 252 GLY B C 1
ATOM 4445 O O . GLY B 1 252 ? 58.698 5.358 26.009 1.00 10.17 252 GLY B O 1
ATOM 4446 N N . GLN B 1 253 ? 57.969 5.607 23.896 1.00 11.79 253 GLN B N 1
ATOM 4447 C CA . GLN B 1 253 ? 58.489 6.963 23.771 1.00 11.25 253 GLN B CA 1
ATOM 4448 C C . GLN B 1 253 ? 57.412 8.041 23.673 1.00 11.36 253 GLN B C 1
ATOM 4449 O O . GLN B 1 253 ? 57.723 9.230 23.635 1.00 10.67 253 GLN B O 1
ATOM 4455 N N . GLY B 1 254 ? 56.151 7.633 23.619 1.00 9.59 254 GLY B N 1
ATOM 4456 C CA . GLY B 1 254 ? 55.085 8.615 23.522 1.00 10.25 254 GLY B CA 1
ATOM 4457 C C . GLY B 1 254 ? 55.271 9.617 22.394 1.00 10.58 254 GLY B C 1
ATOM 4458 O O . GLY B 1 254 ? 55.145 10.833 22.589 1.00 12.50 254 GLY B O 1
ATOM 4459 N N . ARG B 1 255 ? 55.580 9.118 21.205 1.00 11.75 255 ARG B N 1
ATOM 4460 C CA . ARG B 1 255 ? 55.758 9.991 20.055 1.00 9.39 255 ARG B CA 1
ATOM 4461 C C . ARG B 1 255 ? 55.727 9.201 18.757 1.00 12.03 255 ARG B C 1
ATOM 4462 O O . ARG B 1 255 ? 55.781 7.969 18.753 1.00 11.16 255 ARG B O 1
ATOM 4470 N N . VAL B 1 256 ? 55.616 9.935 17.659 1.00 11.59 256 VAL B N 1
ATOM 4471 C CA . VAL B 1 256 ? 55.614 9.361 16.323 1.00 11.23 256 VAL B CA 1
ATOM 4472 C C . VAL B 1 256 ? 56.619 10.197 15.548 1.00 11.71 256 VAL B C 1
ATOM 4473 O O . VAL B 1 256 ? 56.586 11.429 15.602 1.00 11.50 256 VAL B O 1
ATOM 4477 N N . LEU B 1 257 ? 57.534 9.530 14.858 1.00 10.48 257 LEU B N 1
ATOM 4478 C CA . LEU B 1 257 ? 58.528 10.226 14.052 1.00 11.20 257 LEU B CA 1
ATOM 4479 C C . LEU B 1 257 ? 58.097 10.092 12.600 1.00 10.35 257 LEU B C 1
ATOM 4480 O O . LEU B 1 257 ? 57.529 9.075 12.206 1.00 10.90 257 LEU B O 1
ATOM 4485 N N . VAL B 1 258 ? 58.352 11.128 11.809 1.00 11.02 258 VAL B N 1
ATOM 4486 C CA . VAL B 1 258 ? 57.966 11.116 10.406 1.00 10.59 258 VAL B CA 1
ATOM 4487 C C . VAL B 1 258 ? 59.194 11.300 9.524 1.00 10.53 258 VAL B C 1
ATOM 4488 O O . VAL B 1 258 ? 60.020 12.177 9.772 1.00 12.02 258 VAL B O 1
ATOM 4492 N N . PHE B 1 259 ? 59.304 10.461 8.499 1.00 11.31 259 PHE B N 1
ATOM 4493 C CA . PHE B 1 259 ? 60.429 10.491 7.570 1.00 12.61 259 PHE B CA 1
ATOM 4494 C C . PHE B 1 259 ? 59.935 10.731 6.152 1.00 13.53 259 PHE B C 1
ATOM 4495 O O . PHE B 1 259 ? 58.794 10.392 5.830 1.00 12.17 259 PHE B O 1
ATOM 4503 N N . ASN B 1 260 ? 60.783 11.314 5.305 1.00 13.03 260 ASN B N 1
ATOM 4504 C CA . ASN B 1 260 ? 60.380 11.537 3.923 1.00 14.29 260 ASN B CA 1
ATOM 4505 C C . ASN B 1 260 ? 60.665 10.280 3.111 1.00 14.56 260 ASN B C 1
ATOM 4506 O O . ASN B 1 260 ? 61.135 9.275 3.655 1.00 13.77 260 ASN B O 1
ATOM 4511 N N . LYS B 1 261 ? 60.382 10.337 1.813 1.00 15.93 261 LYS B N 1
ATOM 4512 C CA . LYS B 1 261 ? 60.572 9.187 0.934 1.00 17.10 261 LYS B CA 1
ATOM 4513 C C . LYS B 1 261 ? 61.980 8.611 0.921 1.00 16.96 261 LYS B C 1
ATOM 4514 O O . LYS B 1 261 ? 62.165 7.438 0.594 1.00 16.84 261 LYS B O 1
ATOM 4520 N N . ARG B 1 262 ? 62.972 9.425 1.270 1.00 15.75 262 ARG B N 1
ATOM 4521 C CA . ARG B 1 262 ? 64.352 8.954 1.291 1.00 15.64 262 ARG B CA 1
ATOM 4522 C C . ARG B 1 262 ? 64.808 8.495 2.677 1.00 14.93 262 ARG B C 1
ATOM 4523 O O . ARG B 1 262 ? 65.981 8.188 2.877 1.00 17.21 262 ARG B O 1
ATOM 4531 N N . GLY B 1 263 ? 63.886 8.452 3.634 1.00 13.50 263 GLY B N 1
ATOM 4532 C CA . GLY B 1 263 ? 64.239 7.993 4.968 1.00 13.10 263 GLY B CA 1
ATOM 4533 C C . GLY B 1 263 ? 64.859 9.009 5.915 1.00 12.78 263 GLY B C 1
ATOM 4534 O O . GLY B 1 263 ? 65.452 8.630 6.923 1.00 14.03 263 GLY B O 1
ATOM 4535 N N . TYR B 1 264 ? 64.729 10.293 5.593 1.00 12.58 264 TYR B N 1
ATOM 4536 C CA . TYR B 1 264 ? 65.260 11.364 6.440 1.00 12.25 264 TYR B CA 1
ATOM 4537 C C . TYR B 1 264 ? 64.133 11.903 7.320 1.00 11.58 264 TYR B C 1
ATOM 4538 O O . TYR B 1 264 ? 63.010 12.080 6.855 1.00 11.89 264 TYR B O 1
ATOM 4547 N N . PRO B 1 265 ? 64.418 12.178 8.602 1.00 12.03 265 PRO B N 1
ATOM 4548 C CA . PRO B 1 265 ? 63.374 12.697 9.494 1.00 12.43 265 PRO B CA 1
ATOM 4549 C C . PRO B 1 265 ? 62.924 14.111 9.123 1.00 12.65 265 PRO B C 1
ATOM 4550 O O . PRO B 1 265 ? 63.753 14.992 8.892 1.00 11.18 265 PRO B O 1
ATOM 4554 N N . ILE B 1 266 ? 61.610 14.318 9.067 1.00 11.47 266 ILE B N 1
ATOM 4555 C CA . ILE B 1 266 ? 61.054 15.627 8.726 1.00 11.41 266 ILE B CA 1
ATOM 4556 C C . ILE B 1 266 ? 59.934 16.069 9.659 1.00 11.78 266 ILE B C 1
ATOM 4557 O O . ILE B 1 266 ? 59.412 17.180 9.524 1.00 13.21 266 ILE B O 1
ATOM 4562 N N . GLY B 1 267 ? 59.549 15.212 10.599 1.00 10.56 267 GLY B N 1
ATOM 4563 C CA . GLY B 1 267 ? 58.478 15.586 11.506 1.00 11.15 267 GLY B CA 1
ATOM 4564 C C . GLY B 1 267 ? 58.462 14.801 12.798 1.00 11.08 267 GLY B C 1
ATOM 4565 O O . GLY B 1 267 ? 59.026 13.712 12.881 1.00 10.36 267 GLY B O 1
ATOM 4566 N N . GLN B 1 268 ? 57.795 15.351 13.805 1.00 10.66 268 GLN B N 1
ATOM 4567 C CA . GLN B 1 268 ? 57.715 14.709 15.107 1.00 11.62 268 GLN B CA 1
ATOM 4568 C C . GLN B 1 268 ? 56.389 15.052 15.770 1.00 12.35 268 GLN B C 1
ATOM 4569 O O . GLN B 1 268 ? 56.003 16.219 15.844 1.00 12.55 268 GLN B O 1
ATOM 4575 N N . ILE B 1 269 ? 55.692 14.022 16.239 1.00 11.07 269 ILE B N 1
ATOM 4576 C CA . ILE B 1 269 ? 54.396 14.188 16.887 1.00 11.66 269 ILE B CA 1
ATOM 4577 C C . ILE B 1 269 ? 54.488 13.646 18.304 1.00 11.76 269 ILE B C 1
ATOM 4578 O O . ILE B 1 269 ? 54.755 12.462 18.508 1.00 11.76 269 ILE B O 1
ATOM 4583 N N . LEU B 1 270 ? 54.270 14.517 19.282 1.00 11.98 270 LEU B N 1
ATOM 4584 C CA . LEU B 1 270 ? 54.358 14.127 20.681 1.00 12.46 270 LEU B CA 1
ATOM 4585 C C . LEU B 1 270 ? 53.010 13.765 21.293 1.00 13.79 270 LEU B C 1
ATOM 4586 O O . LEU B 1 270 ? 51.985 14.367 20.970 1.00 14.01 270 LEU B O 1
ATOM 4591 N N . ILE B 1 271 ? 53.019 12.774 22.177 1.00 13.21 271 ILE B N 1
ATOM 4592 C CA . ILE B 1 271 ? 51.803 12.353 22.855 1.00 12.85 271 ILE B CA 1
ATOM 4593 C C . ILE B 1 271 ? 51.768 13.058 24.210 1.00 14.32 271 ILE B C 1
ATOM 4594 O O . ILE B 1 271 ? 52.735 13.007 24.972 1.00 13.42 271 ILE B O 1
ATOM 4599 N N . PRO B 1 272 ? 50.655 13.740 24.520 1.00 14.62 272 PRO B N 1
ATOM 4600 C CA . PRO B 1 272 ? 50.490 14.460 25.785 1.00 15.52 272 PRO B CA 1
ATOM 4601 C C . PRO B 1 272 ? 50.807 13.619 27.017 1.00 14.45 272 PRO B C 1
ATOM 4602 O O . PRO B 1 272 ? 50.338 12.490 27.139 1.00 16.43 272 PRO B O 1
ATOM 4606 N N . GLY B 1 273 ? 51.603 14.180 27.924 1.00 13.86 273 GLY B N 1
ATOM 4607 C CA . GLY B 1 273 ? 51.945 13.487 29.153 1.00 14.54 273 GLY B CA 1
ATOM 4608 C C . GLY B 1 273 ? 53.213 12.655 29.141 1.00 14.50 273 GLY B C 1
ATOM 4609 O O . GLY B 1 273 ? 53.625 12.142 30.182 1.00 15.00 273 GLY B O 1
ATOM 4610 N N . ARG B 1 274 ? 53.845 12.527 27.979 1.00 14.54 274 ARG B N 1
ATOM 4611 C CA . ARG B 1 274 ? 55.058 11.725 27.865 1.00 14.20 274 ARG B CA 1
ATOM 4612 C C . ARG B 1 274 ? 56.153 12.114 28.864 1.00 15.41 274 ARG B C 1
ATOM 4613 O O . ARG B 1 274 ? 56.811 11.244 29.432 1.00 14.52 274 ARG B O 1
ATOM 4621 N N . ASP B 1 275 ? 56.337 13.412 29.089 1.00 16.65 275 ASP B N 1
ATOM 4622 C CA . ASP B 1 275 ? 57.364 13.882 30.020 1.00 18.33 275 ASP B CA 1
ATOM 4623 C C . ASP B 1 275 ? 57.164 13.341 31.436 1.00 19.18 275 ASP B C 1
ATOM 4624 O O . ASP B 1 275 ? 58.133 13.139 32.175 1.00 17.68 275 ASP B O 1
ATOM 4629 N N . GLU B 1 276 ? 55.910 13.111 31.812 1.00 17.76 276 GLU B N 1
ATOM 4630 C CA . GLU B 1 276 ? 55.592 12.592 33.138 1.00 19.41 276 GLU B CA 1
ATOM 4631 C C . GLU B 1 276 ? 55.493 11.068 33.153 1.00 17.85 276 GLU B C 1
ATOM 4632 O O . GLU B 1 276 ? 55.125 10.477 34.166 1.00 18.30 276 GLU B O 1
ATOM 4638 N N . GLY B 1 277 ? 55.811 10.434 32.027 1.00 16.41 277 GLY B N 1
ATOM 4639 C CA . GLY B 1 277 ? 55.752 8.983 31.957 1.00 14.96 277 GLY B CA 1
ATOM 4640 C C . GLY B 1 277 ? 54.408 8.404 31.553 1.00 14.34 277 GLY B C 1
ATOM 4641 O O . GLY B 1 277 ? 54.218 7.188 31.599 1.00 13.98 277 GLY B O 1
ATOM 4642 N N . HIS B 1 278 ? 53.476 9.264 31.148 1.00 13.92 278 HIS B N 1
ATOM 4643 C CA . HIS B 1 278 ? 52.141 8.824 30.743 1.00 14.33 278 HIS B CA 1
ATOM 4644 C C . HIS B 1 278 ? 52.002 8.599 29.240 1.00 13.57 278 HIS B C 1
ATOM 4645 O O . HIS B 1 278 ? 52.668 9.254 28.438 1.00 13.36 278 HIS B O 1
ATOM 4652 N N . MET B 1 279 ? 51.122 7.671 28.871 1.00 12.60 279 MET B N 1
ATOM 4653 C CA . MET B 1 279 ? 50.833 7.384 27.470 1.00 13.34 279 MET B CA 1
ATOM 4654 C C . MET B 1 279 ? 52.054 7.137 26.594 1.00 12.59 279 MET B C 1
ATOM 4655 O O . MET B 1 279 ? 52.072 7.530 25.428 1.00 10.47 279 MET B O 1
ATOM 4660 N N . LEU B 1 280 ? 53.062 6.468 27.145 1.00 12.76 280 LEU B N 1
ATOM 4661 C CA . LEU B 1 280 ? 54.283 6.190 26.402 1.00 12.18 280 LEU B CA 1
ATOM 4662 C C . LEU B 1 280 ? 54.145 5.058 25.392 1.00 11.71 280 LEU B C 1
ATOM 4663 O O . LEU B 1 280 ? 54.961 4.935 24.477 1.00 10.96 280 LEU B O 1
ATOM 4668 N N . ARG B 1 281 ? 53.112 4.238 25.547 1.00 11.72 281 ARG B N 1
ATOM 4669 C CA . ARG B 1 281 ? 52.924 3.121 24.635 1.00 12.09 281 ARG B CA 1
ATOM 4670 C C . ARG B 1 281 ? 52.212 3.486 23.338 1.00 12.79 281 ARG B C 1
ATOM 4671 O O . ARG B 1 281 ? 51.133 2.972 23.038 1.00 12.29 281 ARG B O 1
ATOM 4679 N N . SER B 1 282 ? 52.837 4.381 22.579 1.00 12.60 282 SER B N 1
ATOM 4680 C CA . SER B 1 282 ? 52.321 4.824 21.287 1.00 12.02 282 SER B CA 1
ATOM 4681 C C . SER B 1 282 ? 52.731 3.726 20.313 1.00 12.24 282 SER B C 1
ATOM 4682 O O . SER B 1 282 ? 53.916 3.549 20.032 1.00 11.61 282 SER B O 1
ATOM 4685 N N . THR B 1 283 ? 51.746 2.998 19.792 1.00 11.35 283 THR B N 1
ATOM 4686 C CA . THR B 1 283 ? 52.021 1.856 18.924 1.00 11.29 283 THR B CA 1
ATOM 4687 C C . THR B 1 283 ? 51.674 1.889 17.442 1.00 10.45 283 THR B C 1
ATOM 4688 O O . THR B 1 283 ? 52.283 1.155 16.661 1.00 9.80 283 THR B O 1
ATOM 4692 N N . HIS B 1 284 ? 50.713 2.714 17.036 1.00 9.29 284 HIS B N 1
ATOM 4693 C CA . HIS B 1 284 ? 50.312 2.677 15.635 1.00 10.87 284 HIS B CA 1
ATOM 4694 C C . HIS B 1 284 ? 49.711 3.974 15.096 1.00 10.22 284 HIS B C 1
ATOM 4695 O O . HIS B 1 284 ? 48.939 4.635 15.790 1.00 9.91 284 HIS B O 1
ATOM 4702 N N . PRO B 1 285 ? 50.083 4.362 13.859 1.00 10.67 285 PRO B N 1
ATOM 4703 C CA . PRO B 1 285 ? 49.579 5.572 13.195 1.00 10.04 285 PRO B CA 1
ATOM 4704 C C . PRO B 1 285 ? 48.769 5.153 11.956 1.00 11.31 285 PRO B C 1
ATOM 4705 O O . PRO B 1 285 ? 49.097 4.160 11.309 1.00 10.06 285 PRO B O 1
ATOM 4709 N N . GLN B 1 286 ? 47.724 5.902 11.616 1.00 10.87 286 GLN B N 1
ATOM 4710 C CA . GLN B 1 286 ? 46.917 5.555 10.449 1.00 11.83 286 GLN B CA 1
ATOM 4711 C C . GLN B 1 286 ? 46.044 6.754 10.067 1.00 11.61 286 GLN B C 1
ATOM 4712 O O . GLN B 1 286 ? 45.528 7.454 10.936 1.00 11.55 286 GLN B O 1
ATOM 4718 N N . PHE B 1 287 ? 45.887 6.985 8.767 1.00 11.84 287 PHE B N 1
ATOM 4719 C CA . PHE B 1 287 ? 45.093 8.111 8.269 1.00 13.22 287 PHE B CA 1
ATOM 4720 C C . PHE B 1 287 ? 43.624 7.819 8.002 1.00 14.16 287 PHE B C 1
ATOM 4721 O O . PHE B 1 287 ? 43.273 6.756 7.494 1.00 15.17 287 PHE B O 1
ATOM 4729 N N . ILE B 1 288 ? 42.767 8.781 8.331 1.00 13.18 288 ILE B N 1
ATOM 4730 C CA . ILE B 1 288 ? 41.348 8.644 8.028 1.00 13.99 288 ILE B CA 1
ATOM 4731 C C . ILE B 1 288 ? 41.357 8.748 6.502 1.00 14.11 288 ILE B C 1
ATOM 4732 O O . ILE B 1 288 ? 41.886 9.711 5.947 1.00 14.40 288 ILE B O 1
ATOM 4737 N N . PRO B 1 289 ? 40.791 7.752 5.805 1.00 13.78 289 PRO B N 1
ATOM 4738 C CA . PRO B 1 289 ? 40.746 7.730 4.338 1.00 15.38 289 PRO B CA 1
ATOM 4739 C C . PRO B 1 289 ? 40.295 9.026 3.669 1.00 15.45 289 PRO B C 1
ATOM 4740 O O . PRO B 1 289 ? 39.308 9.642 4.073 1.00 15.32 289 PRO B O 1
ATOM 4744 N N . GLY B 1 290 ? 41.035 9.427 2.640 1.00 15.61 290 GLY B N 1
ATOM 4745 C CA . GLY B 1 290 ? 40.701 10.633 1.904 1.00 16.62 290 GLY B CA 1
ATOM 4746 C C . GLY B 1 290 ? 41.082 11.936 2.580 1.00 17.17 290 GLY B C 1
ATOM 4747 O O . GLY B 1 290 ? 40.734 13.011 2.088 1.00 16.29 290 GLY B O 1
ATOM 4748 N N . THR B 1 291 ? 41.797 11.854 3.697 1.00 15.52 291 THR B N 1
ATOM 4749 C CA . THR B 1 291 ? 42.201 13.056 4.424 1.00 15.83 291 THR B CA 1
ATOM 4750 C C . THR B 1 291 ? 43.638 12.947 4.913 1.00 15.86 291 THR B C 1
ATOM 4751 O O . THR B 1 291 ? 44.254 11.884 4.831 1.00 13.43 291 THR B O 1
ATOM 4755 N N . ASN B 1 292 ? 44.161 14.054 5.434 1.00 15.30 292 ASN B N 1
ATOM 4756 C CA . ASN B 1 292 ? 45.510 14.063 5.975 1.00 15.70 292 ASN B CA 1
ATOM 4757 C C . ASN B 1 292 ? 45.426 14.008 7.502 1.00 15.52 292 ASN B C 1
ATOM 4758 O O . ASN B 1 292 ? 46.389 14.338 8.197 1.00 16.02 292 ASN B O 1
ATOM 4763 N N . GLN B 1 293 ? 44.268 13.596 8.024 1.00 14.40 293 GLN B N 1
ATOM 4764 C CA . GLN B 1 293 ? 44.105 13.486 9.472 1.00 14.11 293 GLN B CA 1
ATOM 4765 C C . GLN B 1 293 ? 44.611 12.129 9.940 1.00 14.06 293 GLN B C 1
ATOM 4766 O O . GLN B 1 293 ? 44.078 11.084 9.559 1.00 12.77 293 GLN B O 1
ATOM 4772 N N . LEU B 1 294 ? 45.646 12.168 10.770 1.00 13.40 294 LEU B N 1
ATOM 4773 C CA . LEU B 1 294 ? 46.277 10.975 11.312 1.00 12.83 294 LEU B CA 1
ATOM 4774 C C . LEU B 1 294 ? 45.750 10.626 12.702 1.00 12.94 294 LEU B C 1
ATOM 4775 O O . LEU B 1 294 ? 45.574 11.500 13.553 1.00 12.43 294 LEU B O 1
ATOM 4780 N N . ILE B 1 295 ? 45.501 9.341 12.920 1.00 11.32 295 ILE B N 1
ATOM 4781 C CA . ILE B 1 295 ? 45.040 8.851 14.211 1.00 11.11 295 ILE B CA 1
ATOM 4782 C C . ILE B 1 295 ? 46.204 8.044 14.780 1.00 11.56 295 ILE B C 1
ATOM 4783 O O . ILE B 1 295 ? 46.867 7.316 14.042 1.00 12.02 295 ILE B O 1
ATOM 4788 N N . ILE B 1 296 ? 46.461 8.194 16.078 1.00 10.65 296 ILE B N 1
ATOM 4789 C CA . ILE B 1 296 ? 47.545 7.476 16.749 1.00 11.57 296 ILE B CA 1
ATOM 4790 C C . ILE B 1 296 ? 47.013 6.881 18.039 1.00 10.99 296 ILE B C 1
ATOM 4791 O O . ILE B 1 296 ? 46.385 7.583 18.830 1.00 13.05 296 ILE B O 1
ATOM 4796 N N . CYS B 1 297 ? 47.270 5.597 18.269 1.00 10.99 297 CYS B N 1
ATOM 4797 C CA . CYS B 1 297 ? 46.800 4.972 19.494 1.00 10.86 297 CYS B CA 1
ATOM 4798 C C . CYS B 1 297 ? 47.918 4.799 20.512 1.00 12.08 297 CYS B C 1
ATOM 4799 O O . CYS B 1 297 ? 49.069 4.523 20.160 1.00 11.73 297 CYS B O 1
ATOM 4802 N N . SER B 1 298 ? 47.570 4.992 21.778 1.00 12.44 298 SER B N 1
ATOM 4803 C CA . SER B 1 298 ? 48.521 4.836 22.868 1.00 13.29 298 SER B CA 1
ATOM 4804 C C . SER B 1 298 ? 47.733 4.418 24.101 1.00 13.77 298 SER B C 1
ATOM 4805 O O . SER B 1 298 ? 46.502 4.426 24.092 1.00 13.08 298 SER B O 1
ATOM 4808 N N . ASN B 1 299 ? 48.432 4.025 25.157 1.00 13.29 299 ASN B N 1
ATOM 4809 C CA . ASN B 1 299 ? 47.747 3.642 26.382 1.00 15.02 299 ASN B CA 1
ATOM 4810 C C . ASN B 1 299 ? 48.635 3.973 27.566 1.00 15.07 299 ASN B C 1
ATOM 4811 O O . ASN B 1 299 ? 49.854 4.114 27.420 1.00 14.86 299 ASN B O 1
ATOM 4816 N N . ASP B 1 300 ? 48.016 4.097 28.735 1.00 15.23 300 ASP B N 1
ATOM 4817 C CA . ASP B 1 300 ? 48.732 4.458 29.952 1.00 16.15 300 ASP B CA 1
ATOM 4818 C C . ASP B 1 300 ? 48.783 3.320 30.972 1.00 16.99 300 ASP B C 1
ATOM 4819 O O . ASP B 1 300 ? 48.742 3.562 32.179 1.00 17.53 300 ASP B O 1
ATOM 4824 N N . ILE B 1 301 ? 48.875 2.086 30.482 1.00 16.21 301 ILE B N 1
ATOM 4825 C CA . ILE B 1 301 ? 48.943 0.916 31.350 1.00 17.61 301 ILE B CA 1
ATOM 4826 C C . ILE B 1 301 ? 50.032 1.062 32.414 1.00 18.81 301 ILE B C 1
ATOM 4827 O O . ILE B 1 301 ? 49.821 0.726 33.579 1.00 19.92 301 ILE B O 1
ATOM 4832 N N . GLU B 1 302 ? 51.190 1.574 32.010 1.00 19.44 302 GLU B N 1
ATOM 4833 C CA . GLU B 1 302 ? 52.318 1.745 32.923 1.00 20.79 302 GLU B CA 1
ATOM 4834 C C . GLU B 1 302 ? 52.031 2.636 34.125 1.00 22.24 302 GLU B C 1
ATOM 4835 O O . GLU B 1 302 ? 52.681 2.510 35.163 1.00 23.44 302 GLU B O 1
ATOM 4841 N N . MET B 1 303 ? 51.065 3.536 33.985 1.00 21.94 303 MET B N 1
ATOM 4842 C CA . MET B 1 303 ? 50.707 4.447 35.067 1.00 22.46 303 MET B CA 1
ATOM 4843 C C . MET B 1 303 ? 49.302 4.155 35.591 1.00 23.13 303 MET B C 1
ATOM 4844 O O . MET B 1 303 ? 48.741 4.945 36.351 1.00 23.17 303 MET B O 1
ATOM 4849 N N . GLY B 1 304 ? 48.739 3.022 35.179 1.00 22.45 304 GLY B N 1
ATOM 4850 C CA . GLY B 1 304 ? 47.402 2.655 35.616 1.00 21.90 304 GLY B CA 1
ATOM 4851 C C . GLY B 1 304 ? 46.321 3.527 35.003 1.00 22.59 304 GLY B C 1
ATOM 4852 O O . GLY B 1 304 ? 45.244 3.682 35.580 1.00 23.03 304 GLY B O 1
ATOM 4853 N N . GLY B 1 305 ? 46.605 4.091 33.831 1.00 21.64 305 GLY B N 1
ATOM 4854 C CA . GLY B 1 305 ? 45.643 4.950 33.159 1.00 20.60 305 GLY B CA 1
ATOM 4855 C C . GLY B 1 305 ? 44.839 4.247 32.078 1.00 19.69 305 GLY B C 1
ATOM 4856 O O . GLY B 1 305 ? 44.817 3.018 32.013 1.00 19.62 305 GLY B O 1
ATOM 4857 N N . GLY B 1 306 ? 44.193 5.030 31.216 1.00 19.13 306 GLY B N 1
ATOM 4858 C CA . GLY B 1 306 ? 43.370 4.465 30.157 1.00 17.83 306 GLY B CA 1
ATOM 4859 C C . GLY B 1 306 ? 44.007 4.244 28.793 1.00 18.28 306 GLY B C 1
ATOM 4860 O O . GLY B 1 306 ? 45.229 4.221 28.650 1.00 16.21 306 GLY B O 1
ATOM 4861 N N . SER B 1 307 ? 43.148 4.081 27.788 1.00 17.62 307 SER B N 1
ATOM 4862 C CA . SER B 1 307 ? 43.559 3.830 26.409 1.00 16.67 307 SER B CA 1
ATOM 4863 C C . SER B 1 307 ? 42.957 4.926 25.534 1.00 15.95 307 SER B C 1
ATOM 4864 O O . SER B 1 307 ? 41.738 5.093 25.484 1.00 16.97 307 SER B O 1
ATOM 4867 N N . MET B 1 308 ? 43.815 5.651 24.825 1.00 14.96 308 MET B N 1
ATOM 4868 C CA . MET B 1 308 ? 43.366 6.788 24.031 1.00 15.62 308 MET B CA 1
ATOM 4869 C C . MET B 1 308 ? 43.844 6.882 22.583 1.00 14.42 308 MET B C 1
ATOM 4870 O O . MET B 1 308 ? 44.934 6.426 22.239 1.00 13.71 308 MET B O 1
ATOM 4875 N N . LEU B 1 309 ? 43.005 7.484 21.743 1.00 13.07 309 LEU B N 1
ATOM 4876 C CA . LEU B 1 309 ? 43.341 7.722 20.345 1.00 12.69 309 LEU B CA 1
ATOM 4877 C C . LEU B 1 309 ? 43.586 9.220 20.235 1.00 13.05 309 LEU B C 1
ATOM 4878 O O . LEU B 1 309 ? 42.762 10.020 20.688 1.00 13.70 309 LEU B O 1
ATOM 4883 N N . TYR B 1 310 ? 44.724 9.592 19.654 1.00 13.03 310 TYR B N 1
ATOM 4884 C CA . TYR B 1 310 ? 45.089 10.993 19.479 1.00 12.96 310 TYR B CA 1
ATOM 4885 C C . TYR B 1 310 ? 45.095 11.331 17.998 1.00 13.33 310 TYR B C 1
ATOM 4886 O O . TYR B 1 310 ? 45.075 10.433 17.151 1.00 13.22 310 TYR B O 1
ATOM 4895 N N . THR B 1 311 ? 45.141 12.621 17.679 1.00 12.47 311 THR B N 1
ATOM 4896 C CA . THR B 1 311 ? 45.124 13.030 16.282 1.00 12.85 311 THR B CA 1
ATOM 4897 C C . THR B 1 311 ? 45.870 14.329 15.974 1.00 13.42 311 THR B C 1
ATOM 4898 O O . THR B 1 311 ? 46.036 15.195 16.839 1.00 14.12 311 THR B O 1
ATOM 4902 N N . VAL B 1 312 ? 46.324 14.432 14.726 1.00 14.66 312 VAL B N 1
ATOM 4903 C CA . VAL B 1 312 ? 47.011 15.606 14.184 1.00 13.83 312 VAL B CA 1
ATOM 4904 C C . VAL B 1 312 ? 46.836 15.506 12.673 1.00 13.70 312 VAL B C 1
ATOM 4905 O O . VAL B 1 312 ? 46.311 14.509 12.174 1.00 13.05 312 VAL B O 1
ATOM 4909 N N . ASN B 1 313 ? 47.247 16.538 11.944 1.00 12.64 313 ASN B N 1
ATOM 4910 C CA . ASN B 1 313 ? 47.174 16.492 10.491 1.00 13.57 313 ASN B CA 1
ATOM 4911 C C . ASN B 1 313 ? 48.592 16.259 9.986 1.00 14.14 313 ASN B C 1
ATOM 4912 O O . ASN B 1 313 ? 49.525 16.951 10.404 1.00 14.58 313 ASN B O 1
ATOM 4917 N N . GLY B 1 314 ? 48.748 15.282 9.097 1.00 13.99 314 GLY B N 1
ATOM 4918 C CA . GLY B 1 314 ? 50.052 14.965 8.542 1.00 14.36 314 GLY B CA 1
ATOM 4919 C C . GLY B 1 314 ? 50.412 15.827 7.345 1.00 13.78 314 GLY B C 1
ATOM 4920 O O . GLY B 1 314 ? 49.683 16.761 7.010 1.00 14.01 314 GLY B O 1
ATOM 4921 N N . PHE B 1 315 ? 51.528 15.508 6.694 1.00 15.20 315 PHE B N 1
ATOM 4922 C CA . PHE B 1 315 ? 51.997 16.271 5.536 1.00 14.83 315 PHE B CA 1
ATOM 4923 C C . PHE B 1 315 ? 51.124 16.145 4.293 1.00 16.66 315 PHE B C 1
ATOM 4924 O O . PHE B 1 315 ? 51.041 17.077 3.489 1.00 16.15 315 PHE B O 1
ATOM 4932 N N . ALA B 1 316 ? 50.494 14.989 4.124 1.00 15.59 316 ALA B N 1
ATOM 4933 C CA . ALA B 1 316 ? 49.651 14.751 2.962 1.00 16.33 316 ALA B CA 1
ATOM 4934 C C . ALA B 1 316 ? 48.540 13.773 3.300 1.00 16.42 316 ALA B C 1
ATOM 4935 O O . ALA B 1 316 ? 48.531 13.180 4.378 1.00 15.95 316 ALA B O 1
ATOM 4937 N N . LYS B 1 317 ? 47.599 13.609 2.376 1.00 16.35 317 LYS B N 1
ATOM 4938 C CA . LYS B 1 317 ? 46.495 12.685 2.590 1.00 17.10 317 LYS B CA 1
ATOM 4939 C C . LYS B 1 317 ? 47.034 11.264 2.658 1.00 15.94 317 LYS B C 1
ATOM 4940 O O . LYS B 1 317 ? 48.099 10.969 2.119 1.00 16.68 317 LYS B O 1
ATOM 4946 N N . GLY B 1 318 ? 46.292 10.388 3.327 1.00 16.30 318 GLY B N 1
ATOM 4947 C CA . GLY B 1 318 ? 46.713 9.006 3.441 1.00 16.74 318 GLY B CA 1
ATOM 4948 C C . GLY B 1 318 ? 46.786 8.343 2.083 1.00 16.96 318 GLY B C 1
ATOM 4949 O O . GLY B 1 318 ? 46.192 8.821 1.112 1.00 17.06 318 GLY B O 1
ATOM 4950 N N . HIS B 1 319 ? 47.515 7.236 2.019 1.00 16.65 319 HIS B N 1
ATOM 4951 C CA . HIS B 1 319 ? 47.692 6.479 0.787 1.00 18.56 319 HIS B CA 1
ATOM 4952 C C . HIS B 1 319 ? 46.563 5.468 0.558 1.00 19.51 319 HIS B C 1
ATOM 4953 O O . HIS B 1 319 ? 46.041 4.882 1.507 1.00 19.93 319 HIS B O 1
ATOM 4960 N N . GLN B 1 320 ? 46.193 5.272 -0.706 1.00 20.86 320 GLN B N 1
ATOM 4961 C CA . GLN B 1 320 ? 45.144 4.320 -1.064 1.00 22.62 320 GLN B CA 1
ATOM 4962 C C . GLN B 1 320 ? 45.690 2.900 -0.973 1.00 21.73 320 GLN B C 1
ATOM 4963 O O . GLN B 1 320 ? 46.135 2.330 -1.974 1.00 21.96 320 GLN B O 1
ATOM 4969 N N . SER B 1 321 ? 45.665 2.333 0.229 1.00 19.49 321 SER B N 1
ATOM 4970 C CA . SER B 1 321 ? 46.148 0.975 0.430 1.00 18.56 321 SER B CA 1
ATOM 4971 C C . SER B 1 321 ? 45.191 -0.042 -0.200 1.00 17.93 321 SER B C 1
ATOM 4972 O O . SER B 1 321 ? 44.143 0.325 -0.734 1.00 17.20 321 SER B O 1
ATOM 4975 N N . PHE B 1 322 ? 45.561 -1.316 -0.129 1.00 15.69 322 PHE B N 1
ATOM 4976 C CA . PHE B 1 322 ? 44.796 -2.408 -0.733 1.00 15.92 322 PHE B CA 1
ATOM 4977 C C . PHE B 1 322 ? 43.288 -2.464 -0.476 1.00 15.59 322 PHE B C 1
ATOM 4978 O O . PHE B 1 322 ? 42.524 -2.765 -1.393 1.00 16.45 322 PHE B O 1
ATOM 4986 N N . GLN B 1 323 ? 42.850 -2.180 0.747 1.00 15.38 323 GLN B N 1
ATOM 4987 C CA . GLN B 1 323 ? 41.421 -2.242 1.053 1.00 15.57 323 GLN B CA 1
ATOM 4988 C C . GLN B 1 323 ? 40.595 -1.196 0.309 1.00 17.28 323 GLN B C 1
ATOM 4989 O O . GLN B 1 323 ? 39.366 -1.268 0.301 1.00 18.85 323 GLN B O 1
ATOM 4995 N N . PHE B 1 324 ? 41.266 -0.232 -0.316 1.00 17.83 324 PHE B N 1
ATOM 4996 C CA . PHE B 1 324 ? 40.575 0.827 -1.050 1.00 19.67 324 PHE B CA 1
ATOM 4997 C C . PHE B 1 324 ? 40.677 0.692 -2.563 1.00 21.05 324 PHE B C 1
ATOM 4998 O O . PHE B 1 324 ? 40.002 1.410 -3.299 1.00 20.39 324 PHE B O 1
ATOM 5006 N N . GLN B 1 325 ? 41.521 -0.216 -3.033 1.00 23.52 325 GLN B N 1
ATOM 5007 C CA . GLN B 1 325 ? 41.698 -0.386 -4.467 1.00 25.83 325 GLN B CA 1
ATOM 5008 C C . GLN B 1 325 ? 40.460 -0.929 -5.184 1.00 27.86 325 GLN B C 1
ATOM 5009 O O . GLN B 1 325 ? 39.666 -1.678 -4.612 1.00 26.19 325 GLN B O 1
ATOM 5015 N N . LEU B 1 326 ? 40.292 -0.521 -6.439 1.00 30.60 326 LEU B N 1
ATOM 5016 C CA . LEU B 1 326 ? 39.135 -0.923 -7.232 1.00 36.70 326 LEU B CA 1
ATOM 5017 C C . LEU B 1 326 ? 39.386 -2.082 -8.194 1.00 40.10 326 LEU B C 1
ATOM 5018 O O . LEU B 1 326 ? 40.433 -2.729 -8.152 1.00 40.70 326 LEU B O 1
ATOM 5023 N N . GLU B 1 327 ? 38.402 -2.330 -9.057 1.00 44.40 327 GLU B N 1
ATOM 5024 C CA . GLU B 1 327 ? 38.462 -3.396 -10.056 1.00 48.03 327 GLU B CA 1
ATOM 5025 C C . GLU B 1 327 ? 38.387 -4.782 -9.428 1.00 49.27 327 GLU B C 1
ATOM 5026 O O . GLU B 1 327 ? 37.411 -5.506 -9.721 1.00 50.35 327 GLU B O 1
ATOM 5032 N N . GLN C 1 6 ? 92.601 30.623 -0.461 1.00 44.54 6 GLN C N 1
ATOM 5033 C CA . GLN C 1 6 ? 92.090 30.925 -1.829 1.00 43.32 6 GLN C CA 1
ATOM 5034 C C . GLN C 1 6 ? 90.677 31.493 -1.722 1.00 41.38 6 GLN C C 1
ATOM 5035 O O . GLN C 1 6 ? 90.207 31.789 -0.623 1.00 42.06 6 GLN C O 1
ATOM 5041 N N . ASP C 1 7 ? 90.003 31.652 -2.857 1.00 37.80 7 ASP C N 1
ATOM 5042 C CA . ASP C 1 7 ? 88.645 32.185 -2.854 1.00 34.84 7 ASP C CA 1
ATOM 5043 C C . ASP C 1 7 ? 87.624 31.081 -2.601 1.00 30.69 7 ASP C C 1
ATOM 5044 O O . ASP C 1 7 ? 86.459 31.353 -2.309 1.00 29.36 7 ASP C O 1
ATOM 5049 N N . LEU C 1 8 ? 88.068 29.834 -2.707 1.00 26.38 8 LEU C N 1
ATOM 5050 C CA . LEU C 1 8 ? 87.184 28.693 -2.501 1.00 22.08 8 LEU C CA 1
ATOM 5051 C C . LEU C 1 8 ? 86.735 28.546 -1.054 1.00 19.94 8 LEU C C 1
ATOM 5052 O O . LEU C 1 8 ? 87.463 28.911 -0.129 1.00 19.27 8 LEU C O 1
ATOM 5057 N N . PRO C 1 9 ? 85.519 28.017 -0.841 1.00 18.39 9 PRO C N 1
ATOM 5058 C CA . PRO C 1 9 ? 85.009 27.822 0.521 1.00 17.55 9 PRO C CA 1
ATOM 5059 C C . PRO C 1 9 ? 86.059 26.970 1.232 1.00 16.78 9 PRO C C 1
ATOM 5060 O O . PRO C 1 9 ? 86.570 26.008 0.654 1.00 14.62 9 PRO C O 1
ATOM 5064 N N . THR C 1 10 ? 86.379 27.321 2.473 1.00 15.66 10 THR C N 1
ATOM 5065 C CA . THR C 1 10 ? 87.422 26.618 3.221 1.00 15.61 10 THR C CA 1
ATOM 5066 C C . THR C 1 10 ? 87.020 26.168 4.623 1.00 14.89 10 THR C C 1
ATOM 5067 O O . THR C 1 10 ? 86.203 26.808 5.283 1.00 16.14 10 THR C O 1
ATOM 5071 N N . LEU C 1 11 ? 87.619 25.066 5.069 1.00 15.12 11 LEU C N 1
ATOM 5072 C CA . LEU C 1 11 ? 87.379 24.524 6.403 1.00 13.53 11 LEU C CA 1
ATOM 5073 C C . LEU C 1 11 ? 88.574 24.915 7.280 1.00 14.34 11 LEU C C 1
ATOM 5074 O O . LEU C 1 11 ? 89.726 24.732 6.882 1.00 13.90 11 LEU C O 1
ATOM 5079 N N . PHE C 1 12 ? 88.296 25.455 8.463 1.00 13.51 12 PHE C N 1
ATOM 5080 C CA . PHE C 1 12 ? 89.355 25.885 9.379 1.00 13.43 12 PHE C CA 1
ATOM 5081 C C . PHE C 1 12 ? 89.244 25.200 10.732 1.00 12.98 12 PHE C C 1
ATOM 5082 O O . PHE C 1 12 ? 88.192 24.675 11.093 1.00 12.23 12 PHE C O 1
ATOM 5090 N N . TYR C 1 13 ? 90.333 25.233 11.495 1.00 12.64 13 TYR C N 1
ATOM 5091 C CA . TYR C 1 13 ? 90.337 24.625 12.818 1.00 12.87 13 TYR C CA 1
ATOM 5092 C C . TYR C 1 13 ? 89.763 25.584 13.852 1.00 14.13 13 TYR C C 1
ATOM 5093 O O . TYR C 1 13 ? 90.439 25.976 14.807 1.00 14.08 13 TYR C O 1
ATOM 5102 N N . SER C 1 14 ? 88.506 25.956 13.643 1.00 14.62 14 SER C N 1
ATOM 5103 C CA . SER C 1 14 ? 87.792 26.867 14.527 1.00 13.62 14 SER C CA 1
ATOM 5104 C C . SER C 1 14 ? 86.731 26.115 15.321 1.00 13.84 14 SER C C 1
ATOM 5105 O O . SER C 1 14 ? 86.231 25.080 14.879 1.00 13.40 14 SER C O 1
ATOM 5108 N N . GLY C 1 15 ? 86.391 26.645 16.491 1.00 12.49 15 GLY C N 1
ATOM 5109 C CA . GLY C 1 15 ? 85.375 26.028 17.323 1.00 14.05 15 GLY C CA 1
ATOM 5110 C C . GLY C 1 15 ? 85.644 24.573 17.656 1.00 13.64 15 GLY C C 1
ATOM 5111 O O . GLY C 1 15 ? 86.788 24.184 17.896 1.00 13.76 15 GLY C O 1
ATOM 5112 N N . LYS C 1 16 ? 84.586 23.768 17.666 1.00 12.67 16 LYS C N 1
ATOM 5113 C CA . LYS C 1 16 ? 84.721 22.352 17.990 1.00 12.28 16 LYS C CA 1
ATOM 5114 C C . LYS C 1 16 ? 85.455 21.560 16.921 1.00 12.49 16 LYS C C 1
ATOM 5115 O O . LYS C 1 16 ? 85.745 20.381 17.115 1.00 11.46 16 LYS C O 1
ATOM 5121 N N . SER C 1 17 ? 85.754 22.200 15.793 1.00 12.51 17 SER C N 1
ATOM 5122 C CA . SER C 1 17 ? 86.489 21.527 14.728 1.00 13.13 17 SER C CA 1
ATOM 5123 C C . SER C 1 17 ? 87.946 21.384 15.155 1.00 13.54 17 SER C C 1
ATOM 5124 O O . SER C 1 17 ? 88.706 20.619 14.557 1.00 14.09 17 SER C O 1
ATOM 5127 N N . ASN C 1 18 ? 88.326 22.115 16.199 1.00 13.69 18 ASN C N 1
ATOM 5128 C CA . ASN C 1 18 ? 89.696 22.070 16.699 1.00 15.26 18 ASN C CA 1
ATOM 5129 C C . ASN C 1 18 ? 89.850 21.204 17.948 1.00 16.39 18 ASN C C 1
ATOM 5130 O O . ASN C 1 18 ? 90.934 21.127 18.532 1.00 17.93 18 ASN C O 1
ATOM 5135 N N . SER C 1 19 ? 88.769 20.552 18.359 1.00 14.82 19 SER C N 1
ATOM 5136 C CA . SER C 1 19 ? 88.810 19.687 19.533 1.00 14.29 19 SER C CA 1
ATOM 5137 C C . SER C 1 19 ? 89.215 18.268 19.151 1.00 13.71 19 SER C C 1
ATOM 5138 O O . SER C 1 19 ? 88.922 17.799 18.050 1.00 14.24 19 SER C O 1
ATOM 5141 N N . ALA C 1 20 ? 89.889 17.582 20.065 1.00 14.13 20 ALA C N 1
ATOM 5142 C CA . ALA C 1 20 ? 90.307 16.211 19.810 1.00 13.69 20 ALA C CA 1
ATOM 5143 C C . ALA C 1 20 ? 89.103 15.275 19.857 1.00 12.07 20 ALA C C 1
ATOM 5144 O O . ALA C 1 20 ? 89.049 14.286 19.125 1.00 11.90 20 ALA C O 1
ATOM 5146 N N . VAL C 1 21 ? 88.139 15.607 20.713 1.00 12.35 21 VAL C N 1
ATOM 5147 C CA . VAL C 1 21 ? 86.944 14.783 20.913 1.00 11.34 21 VAL C CA 1
ATOM 5148 C C . VAL C 1 21 ? 85.671 15.632 21.028 1.00 10.21 21 VAL C C 1
ATOM 5149 O O . VAL C 1 21 ? 84.979 15.615 22.050 1.00 10.69 21 VAL C O 1
ATOM 5153 N N . PRO C 1 22 ? 85.328 16.364 19.961 1.00 10.26 22 PRO C N 1
ATOM 5154 C CA . PRO C 1 22 ? 84.138 17.219 19.963 1.00 10.04 22 PRO C CA 1
ATOM 5155 C C . PRO C 1 22 ? 82.802 16.506 20.121 1.00 10.82 22 PRO C C 1
ATOM 5156 O O . PRO C 1 22 ? 82.544 15.499 19.466 1.00 11.08 22 PRO C O 1
ATOM 5160 N N . ILE C 1 23 ? 81.963 17.044 21.002 1.00 11.55 23 ILE C N 1
ATOM 5161 C CA . ILE C 1 23 ? 80.626 16.514 21.246 1.00 11.83 23 ILE C CA 1
ATOM 5162 C C . ILE C 1 23 ? 79.767 17.429 20.384 1.00 12.34 23 ILE C C 1
ATOM 5163 O O . ILE C 1 23 ? 79.512 18.579 20.748 1.00 11.46 23 ILE C O 1
ATOM 5168 N N . ILE C 1 24 ? 79.324 16.925 19.240 1.00 10.72 24 ILE C N 1
ATOM 5169 C CA . ILE C 1 24 ? 78.569 17.762 18.319 1.00 12.12 24 ILE C CA 1
ATOM 5170 C C . ILE C 1 24 ? 77.667 16.946 17.393 1.00 13.25 24 ILE C C 1
ATOM 5171 O O . ILE C 1 24 ? 77.924 15.768 17.145 1.00 12.30 24 ILE C O 1
ATOM 5176 N N . SER C 1 25 ? 76.609 17.582 16.896 1.00 12.79 25 SER C N 1
ATOM 5177 C CA . SER C 1 25 ? 75.664 16.936 15.985 1.00 13.17 25 SER C CA 1
ATOM 5178 C C . SER C 1 25 ? 75.945 17.416 14.562 1.00 12.46 25 SER C C 1
ATOM 5179 O O . SER C 1 25 ? 76.540 18.476 14.366 1.00 12.75 25 SER C O 1
ATOM 5182 N N . GLU C 1 26 ? 75.515 16.642 13.569 1.00 10.53 26 GLU C N 1
ATOM 5183 C CA . GLU C 1 26 ? 75.769 16.997 12.179 1.00 10.26 26 GLU C CA 1
ATOM 5184 C C . GLU C 1 26 ? 75.263 18.368 11.747 1.00 10.41 26 GLU C C 1
ATOM 5185 O O . GLU C 1 26 ? 75.952 19.075 11.015 1.00 9.88 26 GLU C O 1
ATOM 5191 N N . SER C 1 27 ? 74.072 18.749 12.195 1.00 12.69 27 SER C N 1
ATOM 5192 C CA . SER C 1 27 ? 73.509 20.045 11.814 1.00 12.70 27 SER C CA 1
ATOM 5193 C C . SER C 1 27 ? 74.333 21.215 12.351 1.00 13.46 27 SER C C 1
ATOM 5194 O O . SER C 1 27 ? 74.233 22.332 11.844 1.00 12.91 27 SER C O 1
ATOM 5197 N N . GLU C 1 28 ? 75.143 20.940 13.370 1.00 13.05 28 GLU C N 1
ATOM 5198 C CA . GLU C 1 28 ? 75.982 21.947 14.020 1.00 14.82 28 GLU C CA 1
ATOM 5199 C C . GLU C 1 28 ? 77.417 21.995 13.480 1.00 13.02 28 GLU C C 1
ATOM 5200 O O . GLU C 1 28 ? 78.170 22.916 13.791 1.00 11.67 28 GLU C O 1
ATOM 5206 N N . LEU C 1 29 ? 77.801 21.005 12.679 1.00 11.82 29 LEU C N 1
ATOM 5207 C CA . LEU C 1 29 ? 79.158 20.959 12.129 1.00 11.72 29 LEU C CA 1
ATOM 5208 C C . LEU C 1 29 ? 79.526 22.166 11.276 1.00 11.23 29 LEU C C 1
ATOM 5209 O O . LEU C 1 29 ? 78.664 22.775 10.636 1.00 11.97 29 LEU C O 1
ATOM 5214 N N . GLN C 1 30 ? 80.809 22.518 11.280 1.00 10.65 30 GLN C N 1
ATOM 5215 C CA . GLN C 1 30 ? 81.283 23.615 10.449 1.00 11.34 30 GLN C CA 1
ATOM 5216 C C . GLN C 1 30 ? 80.956 23.135 9.038 1.00 12.48 30 GLN C C 1
ATOM 5217 O O . GLN C 1 30 ? 81.462 22.102 8.590 1.00 11.95 30 GLN C O 1
ATOM 5223 N N . THR C 1 31 ? 80.106 23.881 8.344 1.00 13.12 31 THR C N 1
ATOM 5224 C CA . THR C 1 31 ? 79.676 23.486 7.012 1.00 13.33 31 THR C CA 1
ATOM 5225 C C . THR C 1 31 ? 79.935 24.521 5.926 1.00 14.10 31 THR C C 1
ATOM 5226 O O . THR C 1 31 ? 79.826 25.727 6.155 1.00 14.30 31 THR C O 1
ATOM 5230 N N . ILE C 1 32 ? 80.284 24.033 4.741 1.00 13.30 32 ILE C N 1
ATOM 5231 C CA . ILE C 1 32 ? 80.518 24.889 3.589 1.00 13.61 32 ILE C CA 1
ATOM 5232 C C . ILE C 1 32 ? 79.884 24.201 2.388 1.00 14.87 32 ILE C C 1
ATOM 5233 O O . ILE C 1 32 ? 79.631 22.993 2.421 1.00 13.39 32 ILE C O 1
ATOM 5238 N N . THR C 1 33 ? 79.626 24.970 1.336 1.00 13.86 33 THR C N 1
ATOM 5239 C CA . THR C 1 33 ? 79.030 24.426 0.125 1.00 14.68 33 THR C CA 1
ATOM 5240 C C . THR C 1 33 ? 80.070 24.450 -0.986 1.00 15.26 33 THR C C 1
ATOM 5241 O O . THR C 1 33 ? 80.661 25.491 -1.279 1.00 14.15 33 THR C O 1
ATOM 5245 N N . ALA C 1 34 ? 80.295 23.291 -1.596 1.00 15.23 34 ALA C N 1
ATOM 5246 C CA . ALA C 1 34 ? 81.280 23.162 -2.660 1.00 15.42 34 ALA C CA 1
ATOM 5247 C C . ALA C 1 34 ? 80.923 23.976 -3.896 1.00 16.83 34 ALA C C 1
ATOM 5248 O O . ALA C 1 34 ? 79.751 24.224 -4.178 1.00 15.62 34 ALA C O 1
ATOM 5250 N N . GLU C 1 35 ? 81.954 24.385 -4.627 1.00 17.59 35 GLU C N 1
ATOM 5251 C CA . GLU C 1 35 ? 81.791 25.164 -5.846 1.00 20.02 35 GLU C CA 1
ATOM 5252 C C . GLU C 1 35 ? 81.993 24.241 -7.037 1.00 20.18 35 GLU C C 1
ATOM 5253 O O . GLU C 1 35 ? 82.826 23.336 -6.990 1.00 18.16 35 GLU C O 1
ATOM 5259 N N . PRO C 1 36 ? 81.222 24.439 -8.117 1.00 20.24 36 PRO C N 1
ATOM 5260 C CA . PRO C 1 36 ? 81.429 23.557 -9.268 1.00 21.52 36 PRO C CA 1
ATOM 5261 C C . PRO C 1 36 ? 82.847 23.793 -9.792 1.00 22.39 36 PRO C C 1
ATOM 5262 O O . PRO C 1 36 ? 83.326 24.929 -9.814 1.00 23.30 36 PRO C O 1
ATOM 5266 N N . TRP C 1 37 ? 83.523 22.726 -10.198 1.00 21.00 37 TRP C N 1
ATOM 5267 C CA . TRP C 1 37 ? 84.894 22.844 -10.681 1.00 21.66 37 TRP C CA 1
ATOM 5268 C C . TRP C 1 37 ? 85.023 22.473 -12.152 1.00 22.51 37 TRP C C 1
ATOM 5269 O O . TRP C 1 37 ? 85.577 23.232 -12.948 1.00 22.72 37 TRP C O 1
ATOM 5280 N N . LEU C 1 38 ? 84.508 21.304 -12.513 1.00 22.82 38 LEU C N 1
ATOM 5281 C CA . LEU C 1 38 ? 84.585 20.851 -13.893 1.00 22.48 38 LEU C CA 1
ATOM 5282 C C . LEU C 1 38 ? 83.487 19.853 -14.227 1.00 23.21 38 LEU C C 1
ATOM 5283 O O . LEU C 1 38 ? 83.335 18.834 -13.556 1.00 21.96 38 LEU C O 1
ATOM 5288 N N . GLU C 1 39 ? 82.717 20.159 -15.265 1.00 22.72 39 GLU C N 1
ATOM 5289 C CA . GLU C 1 39 ? 81.647 19.275 -15.697 1.00 24.31 39 GLU C CA 1
ATOM 5290 C C . GLU C 1 39 ? 82.251 18.212 -16.607 1.00 24.74 39 GLU C C 1
ATOM 5291 O O . GLU C 1 39 ? 82.842 18.531 -17.640 1.00 24.51 39 GLU C O 1
ATOM 5297 N N . ILE C 1 40 ? 82.114 16.951 -16.213 1.00 23.33 40 ILE C N 1
ATOM 5298 C CA . ILE C 1 40 ? 82.655 15.844 -16.992 1.00 24.49 40 ILE C CA 1
ATOM 5299 C C . ILE C 1 40 ? 81.796 15.547 -18.216 1.00 24.81 40 ILE C C 1
ATOM 5300 O O . ILE C 1 40 ? 82.311 15.194 -19.278 1.00 25.08 40 ILE C O 1
ATOM 5305 N N . SER C 1 41 ? 80.486 15.690 -18.062 1.00 25.53 41 SER C N 1
ATOM 5306 C CA . SER C 1 41 ? 79.562 15.436 -19.158 1.00 27.10 41 SER C CA 1
ATOM 5307 C C . SER C 1 41 ? 78.166 15.948 -18.840 1.00 27.76 41 SER C C 1
ATOM 5308 O O . SER C 1 41 ? 77.786 16.068 -17.673 1.00 26.62 41 SER C O 1
ATOM 5311 N N . LYS C 1 42 ? 77.410 16.254 -19.890 1.00 28.17 42 LYS C N 1
ATOM 5312 C CA . LYS C 1 42 ? 76.044 16.733 -19.741 1.00 29.48 42 LYS C CA 1
ATOM 5313 C C . LYS C 1 42 ? 75.175 15.510 -19.465 1.00 28.92 42 LYS C C 1
ATOM 5314 O O . LYS C 1 42 ? 74.047 15.626 -18.988 1.00 28.52 42 LYS C O 1
ATOM 5320 N N . LYS C 1 43 ? 75.718 14.338 -19.780 1.00 28.13 43 LYS C N 1
ATOM 5321 C CA . LYS C 1 43 ? 75.019 13.076 -19.570 1.00 28.08 43 LYS C CA 1
ATOM 5322 C C . LYS C 1 43 ? 75.305 12.549 -18.171 1.00 26.07 43 LYS C C 1
ATOM 5323 O O . LYS C 1 43 ? 76.316 12.897 -17.558 1.00 24.55 43 LYS C O 1
ATOM 5329 N N . GLY C 1 44 ? 74.409 11.704 -17.674 1.00 24.16 44 GLY C N 1
ATOM 5330 C CA . GLY C 1 44 ? 74.583 11.138 -16.350 1.00 22.47 44 GLY C CA 1
ATOM 5331 C C . GLY C 1 44 ? 75.550 9.972 -16.333 1.00 21.22 44 GLY C C 1
ATOM 5332 O O . GLY C 1 44 ? 75.320 8.945 -16.976 1.00 20.24 44 GLY C O 1
ATOM 5333 N N . LEU C 1 45 ? 76.645 10.140 -15.599 1.00 19.56 45 LEU C N 1
ATOM 5334 C CA . LEU C 1 45 ? 77.660 9.105 -15.471 1.00 19.23 45 LEU C CA 1
ATOM 5335 C C . LEU C 1 45 ? 77.947 8.887 -13.991 1.00 18.74 45 LEU C C 1
ATOM 5336 O O . LEU C 1 45 ? 78.046 9.843 -13.226 1.00 18.54 45 LEU C O 1
ATOM 5341 N N . GLN C 1 46 ? 78.071 7.626 -13.593 1.00 17.92 46 GLN C N 1
ATOM 5342 C CA . GLN C 1 46 ? 78.343 7.285 -12.202 1.00 18.19 46 GLN C CA 1
ATOM 5343 C C . GLN C 1 46 ? 79.828 7.499 -11.916 1.00 17.33 46 GLN C C 1
ATOM 5344 O O . GLN C 1 46 ? 80.594 6.544 -11.816 1.00 19.15 46 GLN C O 1
ATOM 5350 N N . LEU C 1 47 ? 80.231 8.760 -11.794 1.00 16.82 47 LEU C N 1
ATOM 5351 C CA . LEU C 1 47 ? 81.626 9.094 -11.534 1.00 17.15 47 LEU C CA 1
ATOM 5352 C C . LEU C 1 47 ? 82.136 8.456 -10.245 1.00 16.74 47 LEU C C 1
ATOM 5353 O O . LEU C 1 47 ? 81.388 8.308 -9.277 1.00 16.93 47 LEU C O 1
ATOM 5358 N N . GLU C 1 48 ? 83.416 8.091 -10.243 1.00 16.27 48 GLU C N 1
ATOM 5359 C CA . GLU C 1 48 ? 84.051 7.449 -9.096 1.00 16.22 48 GLU C CA 1
ATOM 5360 C C . GLU C 1 48 ? 85.557 7.314 -9.319 1.00 16.34 48 GLU C C 1
ATOM 5361 O O . GLU C 1 48 ? 86.066 7.615 -10.398 1.00 17.82 48 GLU C O 1
ATOM 5367 N N . GLY C 1 49 ? 86.258 6.872 -8.279 1.00 16.75 49 GLY C N 1
ATOM 5368 C CA . GLY C 1 49 ? 87.689 6.621 -8.359 1.00 14.89 49 GLY C CA 1
ATOM 5369 C C . GLY C 1 49 ? 88.704 7.719 -8.616 1.00 16.80 49 GLY C C 1
ATOM 5370 O O . GLY C 1 49 ? 89.686 7.485 -9.319 1.00 16.02 49 GLY C O 1
ATOM 5371 N N . LEU C 1 50 ? 88.501 8.900 -8.042 1.00 15.94 50 LEU C N 1
ATOM 5372 C CA . LEU C 1 50 ? 89.446 9.999 -8.230 1.00 16.41 50 LEU C CA 1
ATOM 5373 C C . LEU C 1 50 ? 90.844 9.613 -7.752 1.00 16.64 50 LEU C C 1
ATOM 5374 O O . LEU C 1 50 ? 91.002 8.999 -6.694 1.00 16.14 50 LEU C O 1
ATOM 5379 N N . ASN C 1 51 ? 91.861 9.973 -8.529 1.00 16.23 51 ASN C N 1
ATOM 5380 C CA . ASN C 1 51 ? 93.241 9.680 -8.150 1.00 17.99 51 ASN C CA 1
ATOM 5381 C C . ASN C 1 51 ? 94.207 10.466 -9.034 1.00 18.02 51 ASN C C 1
ATOM 5382 O O . ASN C 1 51 ? 94.063 10.477 -10.256 1.00 17.88 51 ASN C O 1
ATOM 5387 N N . PHE C 1 52 ? 95.183 11.126 -8.413 1.00 18.60 52 PHE C N 1
ATOM 5388 C CA . PHE C 1 52 ? 96.166 11.923 -9.150 1.00 19.18 52 PHE C CA 1
ATOM 5389 C C . PHE C 1 52 ? 97.484 11.174 -9.339 1.00 19.26 52 PHE C C 1
ATOM 5390 O O . PHE C 1 52 ? 97.912 10.425 -8.461 1.00 19.93 52 PHE C O 1
ATOM 5398 N N . ASP C 1 53 ? 98.131 11.386 -10.482 1.00 21.44 53 ASP C N 1
ATOM 5399 C CA . ASP C 1 53 ? 99.405 10.734 -10.759 1.00 22.36 53 ASP C CA 1
ATOM 5400 C C . ASP C 1 53 ? 100.552 11.609 -10.256 1.00 23.87 53 ASP C C 1
ATOM 5401 O O . ASP C 1 53 ? 100.315 12.689 -9.712 1.00 23.09 53 ASP C O 1
ATOM 5406 N N . ARG C 1 54 ? 101.787 11.145 -10.430 1.00 25.80 54 ARG C N 1
ATOM 5407 C CA . ARG C 1 54 ? 102.955 11.898 -9.974 1.00 28.15 54 ARG C CA 1
ATOM 5408 C C . ARG C 1 54 ? 102.999 13.302 -10.558 1.00 27.50 54 ARG C C 1
ATOM 5409 O O . ARG C 1 54 ? 103.512 14.227 -9.928 1.00 28.72 54 ARG C O 1
ATOM 5417 N N . GLN C 1 55 ? 102.468 13.455 -11.765 1.00 26.69 55 GLN C N 1
ATOM 5418 C CA . GLN C 1 55 ? 102.468 14.745 -12.445 1.00 26.59 55 GLN C CA 1
ATOM 5419 C C . GLN C 1 55 ? 101.309 15.650 -12.046 1.00 25.72 55 GLN C C 1
ATOM 5420 O O . GLN C 1 55 ? 101.117 16.716 -12.631 1.00 25.42 55 GLN C O 1
ATOM 5426 N N . GLY C 1 56 ? 100.537 15.223 -11.053 1.00 24.90 56 GLY C N 1
ATOM 5427 C CA . GLY C 1 56 ? 99.419 16.027 -10.597 1.00 21.79 56 GLY C CA 1
ATOM 5428 C C . GLY C 1 56 ? 98.202 15.993 -11.500 1.00 22.69 56 GLY C C 1
ATOM 5429 O O . GLY C 1 56 ? 97.302 16.821 -11.357 1.00 22.57 56 GLY C O 1
ATOM 5430 N N . GLN C 1 57 ? 98.166 15.047 -12.433 1.00 21.08 57 GLN C N 1
ATOM 5431 C CA . GLN C 1 57 ? 97.027 14.933 -13.337 1.00 21.16 57 GLN C CA 1
ATOM 5432 C C . GLN C 1 57 ? 95.967 14.067 -12.671 1.00 19.84 57 GLN C C 1
ATOM 5433 O O . GLN C 1 57 ? 96.294 13.127 -11.949 1.00 19.83 57 GLN C O 1
ATOM 5439 N N . LEU C 1 58 ? 94.701 14.389 -12.920 1.00 20.84 58 LEU C N 1
ATOM 5440 C CA . LEU C 1 58 ? 93.589 13.665 -12.312 1.00 19.40 58 LEU C CA 1
ATOM 5441 C C . LEU C 1 58 ? 92.976 12.569 -13.168 1.00 20.12 58 LEU C C 1
ATOM 5442 O O . LEU C 1 58 ? 92.591 12.794 -14.314 1.00 20.60 58 LEU C O 1
ATOM 5447 N N . PHE C 1 59 ? 92.884 11.379 -12.586 1.00 20.47 59 PHE C N 1
ATOM 5448 C CA . PHE C 1 59 ? 92.281 10.233 -13.248 1.00 19.64 59 PHE C CA 1
ATOM 5449 C C . PHE C 1 59 ? 91.002 9.899 -12.493 1.00 18.86 59 PHE C C 1
ATOM 5450 O O . PHE C 1 59 ? 90.912 10.124 -11.285 1.00 18.13 59 PHE C O 1
ATOM 5458 N N . LEU C 1 60 ? 90.009 9.396 -13.215 1.00 18.66 60 LEU C N 1
ATOM 5459 C CA . LEU C 1 60 ? 88.746 8.977 -12.618 1.00 18.76 60 LEU C CA 1
ATOM 5460 C C . LEU C 1 60 ? 88.010 8.135 -13.648 1.00 19.54 60 LEU C C 1
ATOM 5461 O O . LEU C 1 60 ? 88.488 7.957 -14.771 1.00 18.45 60 LEU C O 1
ATOM 5466 N N . LEU C 1 61 ? 86.850 7.616 -13.268 1.00 19.11 61 LEU C N 1
ATOM 5467 C CA . LEU C 1 61 ? 86.072 6.779 -14.166 1.00 19.02 61 LEU C CA 1
ATOM 5468 C C . LEU C 1 61 ? 84.588 6.851 -13.843 1.00 20.41 61 LEU C C 1
ATOM 5469 O O . LEU C 1 61 ? 84.179 7.520 -12.894 1.00 19.57 61 LEU C O 1
ATOM 5474 N N . ASP C 1 62 ? 83.782 6.178 -14.656 1.00 20.50 62 ASP C N 1
ATOM 5475 C CA . ASP C 1 62 ? 82.349 6.117 -14.418 1.00 21.60 62 ASP C CA 1
ATOM 5476 C C . ASP C 1 62 ? 82.072 4.618 -14.365 1.00 21.09 62 ASP C C 1
ATOM 5477 O O . ASP C 1 62 ? 82.573 3.853 -15.193 1.00 19.92 62 ASP C O 1
ATOM 5482 N N . VAL C 1 63 ? 81.302 4.205 -13.367 1.00 20.18 63 VAL C N 1
ATOM 5483 C CA . VAL C 1 63 ? 81.000 2.797 -13.149 1.00 19.39 63 VAL C CA 1
ATOM 5484 C C . VAL C 1 63 ? 80.262 2.041 -14.252 1.00 20.63 63 VAL C C 1
ATOM 5485 O O . VAL C 1 63 ? 80.747 1.021 -14.743 1.00 19.09 63 VAL C O 1
ATOM 5489 N N . PHE C 1 64 ? 79.094 2.540 -14.639 1.00 20.59 64 PHE C N 1
ATOM 5490 C CA . PHE C 1 64 ? 78.266 1.855 -15.624 1.00 21.22 64 PHE C CA 1
ATOM 5491 C C . PHE C 1 64 ? 78.766 1.748 -17.063 1.00 22.70 64 PHE C C 1
ATOM 5492 O O . PHE C 1 64 ? 78.391 0.814 -17.772 1.00 24.02 64 PHE C O 1
ATOM 5500 N N . GLU C 1 65 ? 79.606 2.678 -17.502 1.00 22.76 65 GLU C N 1
ATOM 5501 C CA . GLU C 1 65 ? 80.139 2.605 -18.860 1.00 23.77 65 GLU C CA 1
ATOM 5502 C C . GLU C 1 65 ? 81.612 2.217 -18.836 1.00 22.97 65 GLU C C 1
ATOM 5503 O O . GLU C 1 65 ? 82.156 1.750 -19.834 1.00 22.33 65 GLU C O 1
ATOM 5509 N N . GLY C 1 66 ? 82.255 2.414 -17.689 1.00 21.05 66 GLY C N 1
ATOM 5510 C CA . GLY C 1 66 ? 83.655 2.055 -17.553 1.00 21.17 66 GLY C CA 1
ATOM 5511 C C . GLY C 1 66 ? 84.663 2.957 -18.239 1.00 21.33 66 GLY C C 1
ATOM 5512 O O . GLY C 1 66 ? 85.770 2.521 -18.554 1.00 20.43 66 GLY C O 1
ATOM 5513 N N . ASN C 1 67 ? 84.297 4.212 -18.472 1.00 21.90 67 ASN C N 1
ATOM 5514 C CA . ASN C 1 67 ? 85.214 5.149 -19.113 1.00 22.69 67 ASN C CA 1
ATOM 5515 C C . ASN C 1 67 ? 86.307 5.571 -18.139 1.00 23.37 67 ASN C C 1
ATOM 5516 O O . ASN C 1 67 ? 86.045 5.769 -16.955 1.00 22.30 67 ASN C O 1
ATOM 5521 N N . ILE C 1 68 ? 87.531 5.698 -18.641 1.00 22.95 68 ILE C N 1
ATOM 5522 C CA . ILE C 1 68 ? 88.652 6.144 -17.820 1.00 23.59 68 ILE C CA 1
ATOM 5523 C C . ILE C 1 68 ? 88.976 7.555 -18.303 1.00 24.38 68 ILE C C 1
ATOM 5524 O O . ILE C 1 68 ? 89.285 7.757 -19.478 1.00 23.94 68 ILE C O 1
ATOM 5529 N N . PHE C 1 69 ? 88.898 8.524 -17.396 1.00 22.63 69 PHE C N 1
ATOM 5530 C CA . PHE C 1 69 ? 89.161 9.918 -17.736 1.00 23.61 69 PHE C CA 1
ATOM 5531 C C . PHE C 1 69 ? 90.469 10.422 -17.138 1.00 23.63 69 PHE C C 1
ATOM 5532 O O . PHE C 1 69 ? 90.852 10.022 -16.037 1.00 23.47 69 PHE C O 1
ATOM 5540 N N . LYS C 1 70 ? 91.154 11.293 -17.875 1.00 24.14 70 LYS C N 1
ATOM 5541 C CA . LYS C 1 70 ? 92.388 11.907 -17.396 1.00 24.36 70 LYS C CA 1
ATOM 5542 C C . LYS C 1 70 ? 92.199 13.408 -17.571 1.00 24.46 70 LYS C C 1
ATOM 5543 O O . LYS C 1 70 ? 91.989 13.894 -18.684 1.00 23.03 70 LYS C O 1
ATOM 5549 N N . ILE C 1 71 ? 92.275 14.139 -16.466 1.00 25.40 71 ILE C N 1
ATOM 5550 C CA . ILE C 1 71 ? 92.073 15.578 -16.490 1.00 25.35 71 ILE C CA 1
ATOM 5551 C C . ILE C 1 71 ? 93.287 16.386 -16.056 1.00 24.47 71 ILE C C 1
ATOM 5552 O O . ILE C 1 71 ? 94.016 16.003 -15.142 1.00 23.90 71 ILE C O 1
ATOM 5557 N N . ASN C 1 72 ? 93.492 17.510 -16.733 1.00 24.95 72 ASN C N 1
ATOM 5558 C CA . ASN C 1 72 ? 94.582 18.419 -16.416 1.00 25.62 72 ASN C CA 1
ATOM 5559 C C . ASN C 1 72 ? 93.947 19.464 -15.503 1.00 25.65 72 ASN C C 1
ATOM 5560 O O . ASN C 1 72 ? 93.141 20.279 -15.950 1.00 24.41 72 ASN C O 1
ATOM 5565 N N . PRO C 1 73 ? 94.289 19.441 -14.207 1.00 26.37 73 PRO C N 1
ATOM 5566 C CA . PRO C 1 73 ? 93.741 20.388 -13.230 1.00 27.73 73 PRO C CA 1
ATOM 5567 C C . PRO C 1 73 ? 93.922 21.866 -13.572 1.00 30.07 73 PRO C C 1
ATOM 5568 O O . PRO C 1 73 ? 93.125 22.704 -13.154 1.00 30.16 73 PRO C O 1
ATOM 5572 N N . GLU C 1 74 ? 94.963 22.185 -14.333 1.00 32.12 74 GLU C N 1
ATOM 5573 C CA . GLU C 1 74 ? 95.227 23.573 -14.696 1.00 34.68 74 GLU C CA 1
ATOM 5574 C C . GLU C 1 74 ? 94.441 24.057 -15.911 1.00 34.55 74 GLU C C 1
ATOM 5575 O O . GLU C 1 74 ? 93.910 25.166 -15.911 1.00 35.62 74 GLU C O 1
ATOM 5581 N N . THR C 1 75 ? 94.365 23.224 -16.944 1.00 34.23 75 THR C N 1
ATOM 5582 C CA . THR C 1 75 ? 93.663 23.594 -18.168 1.00 34.03 75 THR C CA 1
ATOM 5583 C C . THR C 1 75 ? 92.239 23.058 -18.245 1.00 34.70 75 THR C C 1
ATOM 5584 O O . THR C 1 75 ? 91.465 23.459 -19.116 1.00 34.44 75 THR C O 1
ATOM 5588 N N . LYS C 1 76 ? 91.898 22.152 -17.336 1.00 34.31 76 LYS C N 1
ATOM 5589 C CA . LYS C 1 76 ? 90.569 21.554 -17.300 1.00 34.45 76 LYS C CA 1
ATOM 5590 C C . LYS C 1 76 ? 90.303 20.702 -18.537 1.00 34.24 76 LYS C C 1
ATOM 5591 O O . LYS C 1 76 ? 89.153 20.387 -18.847 1.00 34.41 76 LYS C O 1
ATOM 5597 N N . GLU C 1 77 ? 91.365 20.337 -19.247 1.00 33.67 77 GLU C N 1
ATOM 5598 C CA . GLU C 1 77 ? 91.226 19.504 -20.436 1.00 33.80 77 GLU C CA 1
ATOM 5599 C C . GLU C 1 77 ? 90.816 18.097 -20.021 1.00 32.40 77 GLU C C 1
ATOM 5600 O O . GLU C 1 77 ? 91.357 17.545 -19.065 1.00 31.93 77 GLU C O 1
ATOM 5606 N N . ILE C 1 78 ? 89.867 17.519 -20.748 1.00 32.44 78 ILE C N 1
ATOM 5607 C CA . ILE C 1 78 ? 89.395 16.173 -20.446 1.00 31.42 78 ILE C CA 1
ATOM 5608 C C . ILE C 1 78 ? 89.744 15.189 -21.558 1.00 31.49 78 ILE C C 1
ATOM 5609 O O . ILE C 1 78 ? 89.371 15.385 -22.714 1.00 31.66 78 ILE C O 1
ATOM 5614 N N . LYS C 1 79 ? 90.467 14.134 -21.196 1.00 30.72 79 LYS C N 1
ATOM 5615 C CA . LYS C 1 79 ? 90.852 13.092 -22.140 1.00 31.22 79 LYS C CA 1
ATOM 5616 C C . LYS C 1 79 ? 90.244 11.773 -21.675 1.00 30.82 79 LYS C C 1
ATOM 5617 O O . LYS C 1 79 ? 90.013 11.577 -20.483 1.00 28.83 79 LYS C O 1
ATOM 5623 N N . ARG C 1 80 ? 89.976 10.878 -22.620 1.00 30.94 80 ARG C N 1
ATOM 5624 C CA . ARG C 1 80 ? 89.404 9.573 -22.305 1.00 30.80 80 ARG C CA 1
ATOM 5625 C C . ARG C 1 80 ? 90.339 8.521 -22.903 1.00 30.35 80 ARG C C 1
ATOM 5626 O O . ARG C 1 80 ? 90.028 7.908 -23.924 1.00 30.70 80 ARG C O 1
ATOM 5634 N N . PRO C 1 81 ? 91.503 8.301 -22.265 1.00 29.84 81 PRO C N 1
ATOM 5635 C CA . PRO C 1 81 ? 92.507 7.332 -22.718 1.00 28.83 81 PRO C CA 1
ATOM 5636 C C . PRO C 1 81 ? 91.980 5.949 -23.096 1.00 28.65 81 PRO C C 1
ATOM 5637 O O . PRO C 1 81 ? 92.266 5.455 -24.187 1.00 27.67 81 PRO C O 1
ATOM 5641 N N . PHE C 1 82 ? 91.223 5.319 -22.205 1.00 27.39 82 PHE C N 1
ATOM 5642 C CA . PHE C 1 82 ? 90.677 4.002 -22.507 1.00 26.29 82 PHE C CA 1
ATOM 5643 C C . PHE C 1 82 ? 89.414 3.668 -21.734 1.00 26.38 82 PHE C C 1
ATOM 5644 O O . PHE C 1 82 ? 88.930 4.461 -20.924 1.00 26.54 82 PHE C O 1
ATOM 5652 N N . VAL C 1 83 ? 88.881 2.482 -22.007 1.00 25.60 83 VAL C N 1
ATOM 5653 C CA . VAL C 1 83 ? 87.670 2.001 -21.364 1.00 24.66 83 VAL C CA 1
ATOM 5654 C C . VAL C 1 83 ? 87.966 0.671 -20.684 1.00 24.73 83 VAL C C 1
ATOM 5655 O O . VAL C 1 83 ? 88.685 -0.169 -21.226 1.00 24.50 83 VAL C O 1
ATOM 5659 N N . SER C 1 84 ? 87.415 0.488 -19.490 1.00 23.50 84 SER C N 1
ATOM 5660 C CA . SER C 1 84 ? 87.621 -0.743 -18.742 1.00 22.58 84 SER C CA 1
ATOM 5661 C C . SER C 1 84 ? 87.047 -1.942 -19.484 1.00 22.23 84 SER C C 1
ATOM 5662 O O . SER C 1 84 ? 85.926 -1.890 -19.994 1.00 22.57 84 SER C O 1
ATOM 5665 N N . HIS C 1 85 ? 87.825 -3.018 -19.539 1.00 22.08 85 HIS C N 1
ATOM 5666 C CA . HIS C 1 85 ? 87.403 -4.249 -20.196 1.00 22.71 85 HIS C CA 1
ATOM 5667 C C . HIS C 1 85 ? 86.622 -5.104 -19.200 1.00 22.68 85 HIS C C 1
ATOM 5668 O O . HIS C 1 85 ? 86.024 -6.119 -19.563 1.00 22.57 85 HIS C O 1
ATOM 5675 N N . LYS C 1 86 ? 86.640 -4.686 -17.937 1.00 22.29 86 LYS C N 1
ATOM 5676 C CA . LYS C 1 86 ? 85.927 -5.393 -16.881 1.00 20.89 86 LYS C CA 1
ATOM 5677 C C . LYS C 1 86 ? 84.691 -4.588 -16.506 1.00 20.65 86 LYS C C 1
ATOM 5678 O O . LYS C 1 86 ? 84.702 -3.358 -16.548 1.00 22.63 86 LYS C O 1
ATOM 5684 N N . ALA C 1 87 ? 83.626 -5.286 -16.136 1.00 20.14 87 ALA C N 1
ATOM 5685 C CA . ALA C 1 87 ? 82.378 -4.631 -15.784 1.00 18.74 87 ALA C CA 1
ATOM 5686 C C . ALA C 1 87 ? 82.373 -3.905 -14.443 1.00 19.12 87 ALA C C 1
ATOM 5687 O O . ALA C 1 87 ? 82.918 -4.384 -13.446 1.00 18.23 87 ALA C O 1
ATOM 5689 N N . ASN C 1 88 ? 81.743 -2.736 -14.452 1.00 18.89 88 ASN C N 1
ATOM 5690 C CA . ASN C 1 88 ? 81.571 -1.898 -13.274 1.00 18.23 88 ASN C CA 1
ATOM 5691 C C . ASN C 1 88 ? 82.796 -1.546 -12.427 1.00 16.85 88 ASN C C 1
ATOM 5692 O O . ASN C 1 88 ? 82.849 -1.851 -11.236 1.00 16.85 88 ASN C O 1
ATOM 5697 N N . PRO C 1 89 ? 83.791 -0.885 -13.031 1.00 16.64 89 PRO C N 1
ATOM 5698 C CA . PRO C 1 89 ? 84.994 -0.497 -12.285 1.00 16.48 89 PRO C CA 1
ATOM 5699 C C . PRO C 1 89 ? 84.558 0.607 -11.316 1.00 16.90 89 PRO C C 1
ATOM 5700 O O . PRO C 1 89 ? 83.681 1.406 -11.653 1.00 16.66 89 PRO C O 1
ATOM 5704 N N . ALA C 1 90 ? 85.155 0.663 -10.128 1.00 16.22 90 ALA C N 1
ATOM 5705 C CA . ALA C 1 90 ? 84.741 1.662 -9.141 1.00 14.41 90 ALA C CA 1
ATOM 5706 C C . ALA C 1 90 ? 85.835 2.534 -8.534 1.00 15.17 90 ALA C C 1
ATOM 5707 O O . ALA C 1 90 ? 85.535 3.525 -7.860 1.00 14.44 90 ALA C O 1
ATOM 5709 N N . ALA C 1 91 ? 87.092 2.173 -8.750 1.00 13.96 91 ALA C N 1
ATOM 5710 C CA . ALA C 1 91 ? 88.184 2.959 -8.200 1.00 14.85 91 ALA C CA 1
ATOM 5711 C C . ALA C 1 91 ? 89.469 2.808 -8.995 1.00 16.34 91 ALA C C 1
ATOM 5712 O O . ALA C 1 91 ? 89.697 1.797 -9.663 1.00 16.30 91 ALA C O 1
ATOM 5714 N N . ILE C 1 92 ? 90.298 3.840 -8.915 1.00 15.02 92 ILE C N 1
ATOM 5715 C CA . ILE C 1 92 ? 91.590 3.854 -9.571 1.00 14.72 92 ILE C CA 1
ATOM 5716 C C . ILE C 1 92 ? 92.608 4.269 -8.520 1.00 14.20 92 ILE C C 1
ATOM 5717 O O . ILE C 1 92 ? 92.463 5.321 -7.898 1.00 14.62 92 ILE C O 1
ATOM 5722 N N . LYS C 1 93 ? 93.612 3.431 -8.300 1.00 14.29 93 LYS C N 1
ATOM 5723 C CA . LYS C 1 93 ? 94.674 3.756 -7.361 1.00 15.16 93 LYS C CA 1
ATOM 5724 C C . LYS C 1 93 ? 95.969 3.602 -8.136 1.00 17.35 93 LYS C C 1
ATOM 5725 O O . LYS C 1 93 ? 96.241 2.547 -8.717 1.00 17.56 93 LYS C O 1
ATOM 5731 N N . ILE C 1 94 ? 96.757 4.668 -8.153 1.00 17.71 94 ILE C N 1
ATOM 5732 C CA . ILE C 1 94 ? 98.011 4.671 -8.886 1.00 18.07 94 ILE C CA 1
ATOM 5733 C C . ILE C 1 94 ? 99.181 4.142 -8.073 1.00 18.27 94 ILE C C 1
ATOM 5734 O O . ILE C 1 94 ? 99.387 4.522 -6.919 1.00 17.33 94 ILE C O 1
ATOM 5739 N N . HIS C 1 95 ? 99.938 3.247 -8.698 1.00 18.29 95 HIS C N 1
ATOM 5740 C CA . HIS C 1 95 ? 101.092 2.626 -8.078 1.00 18.92 95 HIS C CA 1
ATOM 5741 C C . HIS C 1 95 ? 102.287 3.556 -8.203 1.00 19.90 95 HIS C C 1
ATOM 5742 O O . HIS C 1 95 ? 102.353 4.381 -9.116 1.00 19.52 95 HIS C O 1
ATOM 5749 N N . LYS C 1 96 ? 103.227 3.424 -7.278 1.00 20.85 96 LYS C N 1
ATOM 5750 C CA . LYS C 1 96 ? 104.425 4.246 -7.301 1.00 23.57 96 LYS C CA 1
ATOM 5751 C C . LYS C 1 96 ? 105.099 4.149 -8.670 1.00 23.64 96 LYS C C 1
ATOM 5752 O O . LYS C 1 96 ? 105.708 5.111 -9.140 1.00 24.11 96 LYS C O 1
ATOM 5758 N N . ASP C 1 97 ? 104.975 2.991 -9.315 1.00 24.09 97 ASP C N 1
ATOM 5759 C CA . ASP C 1 97 ? 105.597 2.785 -10.618 1.00 24.02 97 ASP C CA 1
ATOM 5760 C C . ASP C 1 97 ? 104.801 3.338 -11.801 1.00 24.16 97 ASP C C 1
ATOM 5761 O O . ASP C 1 97 ? 105.153 3.101 -12.956 1.00 25.39 97 ASP C O 1
ATOM 5766 N N . GLY C 1 98 ? 103.731 4.073 -11.514 1.00 22.92 98 GLY C N 1
ATOM 5767 C CA . GLY C 1 98 ? 102.940 4.666 -12.580 1.00 22.68 98 GLY C CA 1
ATOM 5768 C C . GLY C 1 98 ? 101.734 3.889 -13.072 1.00 22.24 98 GLY C C 1
ATOM 5769 O O . GLY C 1 98 ? 100.872 4.450 -13.747 1.00 22.46 98 GLY C O 1
ATOM 5770 N N . ARG C 1 99 ? 101.668 2.601 -12.752 1.00 22.72 99 ARG C N 1
ATOM 5771 C CA . ARG C 1 99 ? 100.541 1.777 -13.175 1.00 22.17 99 ARG C CA 1
ATOM 5772 C C . ARG C 1 99 ? 99.246 2.193 -12.490 1.00 21.67 99 ARG C C 1
ATOM 5773 O O . ARG C 1 99 ? 99.253 2.659 -11.350 1.00 22.24 99 ARG C O 1
ATOM 5781 N N . LEU C 1 100 ? 98.137 2.022 -13.199 1.00 21.30 100 LEU C N 1
ATOM 5782 C CA . LEU C 1 100 ? 96.824 2.334 -12.654 1.00 21.15 100 LEU C CA 1
ATOM 5783 C C . LEU C 1 100 ? 96.179 1.022 -12.223 1.00 21.25 100 LEU C C 1
ATOM 5784 O O . LEU C 1 100 ? 96.023 0.107 -13.031 1.00 21.46 100 LEU C O 1
ATOM 5789 N N . PHE C 1 101 ? 95.833 0.916 -10.946 1.00 19.07 101 PHE C N 1
ATOM 5790 C CA . PHE C 1 101 ? 95.175 -0.286 -10.455 1.00 18.13 101 PHE C CA 1
ATOM 5791 C C . PHE C 1 101 ? 93.694 0.045 -10.441 1.00 18.61 101 PHE C C 1
ATOM 5792 O O . PHE C 1 101 ? 93.281 1.037 -9.840 1.00 18.03 101 PHE C O 1
ATOM 5800 N N . VAL C 1 102 ? 92.903 -0.774 -11.127 1.00 17.68 102 VAL C N 1
ATOM 5801 C CA . VAL C 1 102 ? 91.469 -0.543 -11.226 1.00 17.82 102 VAL C CA 1
ATOM 5802 C C . VAL C 1 102 ? 90.639 -1.617 -10.537 1.00 17.18 102 VAL C C 1
ATOM 5803 O O . VAL C 1 102 ? 90.663 -2.783 -10.933 1.00 17.18 102 VAL C O 1
ATOM 5807 N N . CYS C 1 103 ? 89.908 -1.211 -9.503 1.00 15.41 103 CYS C N 1
ATOM 5808 C CA . CYS C 1 103 ? 89.041 -2.119 -8.759 1.00 14.66 103 CYS C CA 1
ATOM 5809 C C . CYS C 1 103 ? 87.701 -2.156 -9.483 1.00 14.53 103 CYS C C 1
ATOM 5810 O O . CYS C 1 103 ? 87.175 -1.110 -9.866 1.00 15.62 103 CYS C O 1
ATOM 5813 N N . TYR C 1 104 ? 87.148 -3.348 -9.685 1.00 15.03 104 TYR C N 1
ATOM 5814 C CA . TYR C 1 104 ? 85.852 -3.439 -10.346 1.00 14.43 104 TYR C CA 1
ATOM 5815 C C . TYR C 1 104 ? 84.902 -4.398 -9.632 1.00 13.55 104 TYR C C 1
ATOM 5816 O O . TYR C 1 104 ? 85.326 -5.365 -8.994 1.00 13.08 104 TYR C O 1
ATOM 5825 N N . LEU C 1 105 ? 83.609 -4.114 -9.753 1.00 14.15 105 LEU C N 1
ATOM 5826 C CA . LEU C 1 105 ? 82.570 -4.894 -9.095 1.00 14.29 105 LEU C CA 1
ATOM 5827 C C . LEU C 1 105 ? 82.020 -6.077 -9.885 1.00 16.66 105 LEU C C 1
ATOM 5828 O O . LEU C 1 105 ? 81.343 -6.938 -9.321 1.00 15.88 105 LEU C O 1
ATOM 5833 N N . GLY C 1 106 ? 82.302 -6.123 -11.182 1.00 18.59 106 GLY C N 1
ATOM 5834 C CA . GLY C 1 106 ? 81.802 -7.224 -11.986 1.00 19.29 106 GLY C CA 1
ATOM 5835 C C . GLY C 1 106 ? 80.287 -7.281 -12.006 1.00 20.27 106 GLY C C 1
ATOM 5836 O O . GLY C 1 106 ? 79.629 -6.273 -12.263 1.00 22.44 106 GLY C O 1
ATOM 5837 N N . ASP C 1 107 ? 79.726 -8.453 -11.718 1.00 20.13 107 ASP C N 1
ATOM 5838 C CA . ASP C 1 107 ? 78.276 -8.631 -11.727 1.00 20.26 107 ASP C CA 1
ATOM 5839 C C . ASP C 1 107 ? 77.595 -8.284 -10.406 1.00 21.27 107 ASP C C 1
ATOM 5840 O O . ASP C 1 107 ? 76.405 -8.551 -10.231 1.00 21.89 107 ASP C O 1
ATOM 5845 N N . PHE C 1 108 ? 78.351 -7.692 -9.485 1.00 20.60 108 PHE C N 1
ATOM 5846 C CA . PHE C 1 108 ? 77.840 -7.299 -8.172 1.00 21.25 108 PHE C CA 1
ATOM 5847 C C . PHE C 1 108 ? 77.578 -8.501 -7.272 1.00 22.06 108 PHE C C 1
ATOM 5848 O O . PHE C 1 108 ? 77.086 -8.347 -6.153 1.00 22.37 108 PHE C O 1
ATOM 5856 N N . LYS C 1 109 ? 77.906 -9.694 -7.758 1.00 20.09 109 LYS C N 1
ATOM 5857 C CA . LYS C 1 109 ? 77.689 -10.912 -6.989 1.00 21.06 109 LYS C CA 1
ATOM 5858 C C . LYS C 1 109 ? 79.000 -11.593 -6.612 1.00 20.01 109 LYS C C 1
ATOM 5859 O O . LYS C 1 109 ? 79.193 -11.978 -5.458 1.00 19.09 109 LYS C O 1
ATOM 5865 N N . SER C 1 110 ? 79.901 -11.746 -7.578 1.00 19.29 110 SER C N 1
ATOM 5866 C CA . SER C 1 110 ? 81.180 -12.387 -7.292 1.00 19.08 110 SER C CA 1
ATOM 5867 C C . SER C 1 110 ? 82.265 -12.189 -8.343 1.00 17.58 110 SER C C 1
ATOM 5868 O O . SER C 1 110 ? 83.424 -12.503 -8.086 1.00 17.21 110 SER C O 1
ATOM 5871 N N . THR C 1 111 ? 81.915 -11.663 -9.512 1.00 17.71 111 THR C N 1
ATOM 5872 C CA . THR C 1 111 ? 82.912 -11.515 -10.568 1.00 17.27 111 THR C CA 1
ATOM 5873 C C . THR C 1 111 ? 83.728 -10.228 -10.594 1.00 17.38 111 THR C C 1
ATOM 5874 O O . THR C 1 111 ? 84.201 -9.809 -11.650 1.00 17.11 111 THR C O 1
ATOM 5878 N N . GLY C 1 112 ? 83.908 -9.611 -9.431 1.00 16.58 112 GLY C N 1
ATOM 5879 C CA . GLY C 1 112 ? 84.707 -8.402 -9.369 1.00 15.84 112 GLY C CA 1
ATOM 5880 C C . GLY C 1 112 ? 86.165 -8.780 -9.172 1.00 16.35 112 GLY C C 1
ATOM 5881 O O . GLY C 1 112 ? 86.483 -9.956 -8.987 1.00 16.20 112 GLY C O 1
ATOM 5882 N N . GLY C 1 113 ? 87.054 -7.791 -9.206 1.00 15.70 113 GLY C N 1
ATOM 5883 C CA . GLY C 1 113 ? 88.469 -8.061 -9.028 1.00 14.74 113 GLY C CA 1
ATOM 5884 C C . GLY C 1 113 ? 89.290 -6.791 -9.154 1.00 16.11 113 GLY C C 1
ATOM 5885 O O . GLY C 1 113 ? 88.770 -5.693 -8.962 1.00 16.49 113 GLY C O 1
ATOM 5886 N N . ILE C 1 114 ? 90.571 -6.940 -9.472 1.00 15.45 114 ILE C N 1
ATOM 5887 C CA . ILE C 1 114 ? 91.462 -5.797 -9.646 1.00 16.41 114 ILE C CA 1
ATOM 5888 C C . ILE C 1 114 ? 92.434 -6.049 -10.789 1.00 17.43 114 ILE C C 1
ATOM 5889 O O . ILE C 1 114 ? 93.127 -7.066 -10.804 1.00 16.77 114 ILE C O 1
ATOM 5894 N N . PHE C 1 115 ? 92.476 -5.139 -11.756 1.00 17.57 115 PHE C N 1
ATOM 5895 C CA . PHE C 1 115 ? 93.431 -5.283 -12.843 1.00 19.34 115 PHE C CA 1
ATOM 5896 C C . PHE C 1 115 ? 94.311 -4.043 -12.847 1.00 19.98 115 PHE C C 1
ATOM 5897 O O . PHE C 1 115 ? 93.950 -3.021 -12.261 1.00 18.42 115 PHE C O 1
ATOM 5905 N N . ALA C 1 116 ? 95.475 -4.147 -13.476 1.00 19.92 116 ALA C N 1
ATOM 5906 C CA . ALA C 1 116 ? 96.397 -3.025 -13.563 1.00 21.74 116 ALA C CA 1
ATOM 5907 C C . ALA C 1 116 ? 96.668 -2.762 -15.035 1.00 22.99 116 ALA C C 1
ATOM 5908 O O . ALA C 1 116 ? 96.535 -3.662 -15.867 1.00 23.64 116 ALA C O 1
ATOM 5910 N N . ALA C 1 117 ? 97.044 -1.529 -15.355 1.00 22.87 117 ALA C N 1
ATOM 5911 C CA . ALA C 1 117 ? 97.327 -1.155 -16.734 1.00 23.64 117 ALA C CA 1
ATOM 5912 C C . ALA C 1 117 ? 98.064 0.175 -16.780 1.00 24.13 117 ALA C C 1
ATOM 5913 O O . ALA C 1 117 ? 98.180 0.864 -15.767 1.00 22.88 117 ALA C O 1
ATOM 5915 N N . THR C 1 118 ? 98.575 0.526 -17.957 1.00 24.24 118 THR C N 1
ATOM 5916 C CA . THR C 1 118 ? 99.264 1.799 -18.124 1.00 24.19 118 THR C CA 1
ATOM 5917 C C . THR C 1 118 ? 98.147 2.822 -18.261 1.00 24.25 118 THR C C 1
ATOM 5918 O O . THR C 1 118 ? 96.994 2.454 -18.490 1.00 24.90 118 THR C O 1
ATOM 5922 N N . GLU C 1 119 ? 98.479 4.100 -18.131 1.00 24.77 119 GLU C N 1
ATOM 5923 C CA . GLU C 1 119 ? 97.471 5.147 -18.234 1.00 25.38 119 GLU C CA 1
ATOM 5924 C C . GLU C 1 119 ? 96.805 5.164 -19.607 1.00 26.29 119 GLU C C 1
ATOM 5925 O O . GLU C 1 119 ? 95.803 5.849 -19.809 1.00 25.01 119 GLU C O 1
ATOM 5931 N N . ASN C 1 120 ? 97.363 4.410 -20.549 1.00 27.71 120 ASN C N 1
ATOM 5932 C CA . ASN C 1 120 ? 96.806 4.351 -21.896 1.00 29.90 120 ASN C CA 1
ATOM 5933 C C . ASN C 1 120 ? 95.989 3.083 -22.129 1.00 29.22 120 ASN C C 1
ATOM 5934 O O . ASN C 1 120 ? 95.468 2.867 -23.223 1.00 29.33 120 ASN C O 1
ATOM 5939 N N . GLY C 1 121 ? 95.880 2.248 -21.100 1.00 28.24 121 GLY C N 1
ATOM 5940 C CA . GLY C 1 121 ? 95.114 1.021 -21.223 1.00 28.29 121 GLY C CA 1
ATOM 5941 C C . GLY C 1 121 ? 95.898 -0.161 -21.761 1.00 29.36 121 GLY C C 1
ATOM 5942 O O . GLY C 1 121 ? 95.313 -1.167 -22.159 1.00 29.12 121 GLY C O 1
ATOM 5943 N N . ASP C 1 122 ? 97.222 -0.047 -21.771 1.00 29.80 122 ASP C N 1
ATOM 5944 C CA . ASP C 1 122 ? 98.071 -1.125 -22.264 1.00 30.94 122 ASP C CA 1
ATOM 5945 C C . ASP C 1 122 ? 98.615 -1.972 -21.120 1.00 30.74 122 ASP C C 1
ATOM 5946 O O . ASP C 1 122 ? 98.440 -1.638 -19.948 1.00 30.03 122 ASP C O 1
ATOM 5951 N N . ASN C 1 123 ? 99.277 -3.070 -21.474 1.00 30.34 123 ASN C N 1
ATOM 5952 C CA . ASN C 1 123 ? 99.855 -3.985 -20.496 1.00 30.95 123 ASN C CA 1
ATOM 5953 C C . ASN C 1 123 ? 98.832 -4.398 -19.442 1.00 30.70 123 ASN C C 1
ATOM 5954 O O . ASN C 1 123 ? 99.103 -4.338 -18.241 1.00 30.80 123 ASN C O 1
ATOM 5959 N N . LEU C 1 124 ? 97.657 -4.816 -19.900 1.00 30.25 124 LEU C N 1
ATOM 5960 C CA . LEU C 1 124 ? 96.596 -5.243 -18.997 1.00 29.89 124 LEU C CA 1
ATOM 5961 C C . LEU C 1 124 ? 97.028 -6.484 -18.231 1.00 30.08 124 LEU C C 1
ATOM 5962 O O . LEU C 1 124 ? 97.524 -7.451 -18.814 1.00 29.28 124 LEU C O 1
ATOM 5967 N N . GLN C 1 125 ? 96.841 -6.454 -16.918 1.00 28.93 125 GLN C N 1
ATOM 5968 C CA . GLN C 1 125 ? 97.219 -7.579 -16.083 1.00 29.14 125 GLN C CA 1
ATOM 5969 C C . GLN C 1 125 ? 96.266 -7.749 -14.912 1.00 28.53 125 GLN C C 1
ATOM 5970 O O . GLN C 1 125 ? 95.765 -6.771 -14.353 1.00 27.92 125 GLN C O 1
ATOM 5976 N N . ASP C 1 126 ? 96.012 -9.000 -14.553 1.00 26.79 126 ASP C N 1
ATOM 5977 C CA . ASP C 1 126 ? 95.120 -9.302 -13.449 1.00 25.55 126 ASP C CA 1
ATOM 5978 C C . ASP C 1 126 ? 95.890 -9.374 -12.138 1.00 24.29 126 ASP C C 1
ATOM 5979 O O . ASP C 1 126 ? 96.736 -10.248 -11.953 1.00 25.15 126 ASP C O 1
ATOM 5984 N N . ILE C 1 127 ? 95.606 -8.435 -11.239 1.00 22.07 127 ILE C N 1
ATOM 5985 C CA . ILE C 1 127 ? 96.251 -8.402 -9.932 1.00 20.07 127 ILE C CA 1
ATOM 5986 C C . ILE C 1 127 ? 95.463 -9.386 -9.080 1.00 20.10 127 ILE C C 1
ATOM 5987 O O . ILE C 1 127 ? 96.033 -10.198 -8.347 1.00 20.36 127 ILE C O 1
ATOM 5992 N N . ILE C 1 128 ? 94.141 -9.295 -9.191 1.00 19.80 128 ILE C N 1
ATOM 5993 C CA . ILE C 1 128 ? 93.228 -10.195 -8.499 1.00 20.47 128 ILE C CA 1
ATOM 5994 C C . ILE C 1 128 ? 92.203 -10.660 -9.531 1.00 20.90 128 ILE C C 1
ATOM 5995 O O . ILE C 1 128 ? 91.454 -9.852 -10.085 1.00 16.31 128 ILE C O 1
ATOM 6000 N N . GLU C 1 129 ? 92.196 -11.965 -9.791 1.00 22.47 129 GLU C N 1
ATOM 6001 C CA . GLU C 1 129 ? 91.288 -12.577 -10.760 1.00 26.21 129 GLU C CA 1
ATOM 6002 C C . GLU C 1 129 ? 89.825 -12.328 -10.430 1.00 24.99 129 GLU C C 1
ATOM 6003 O O . GLU C 1 129 ? 89.451 -12.201 -9.265 1.00 25.70 129 GLU C O 1
ATOM 6009 N N . ASP C 1 130 ? 88.995 -12.275 -11.467 1.00 24.67 130 ASP C N 1
ATOM 6010 C CA . ASP C 1 130 ? 87.575 -12.027 -11.280 1.00 24.79 130 ASP C CA 1
ATOM 6011 C C . ASP C 1 130 ? 86.718 -13.273 -11.050 1.00 26.03 130 ASP C C 1
ATOM 6012 O O . ASP C 1 130 ? 86.014 -13.367 -10.044 1.00 23.20 130 ASP C O 1
ATOM 6017 N N . LEU C 1 131 ? 86.787 -14.231 -11.968 1.00 27.27 131 LEU C N 1
ATOM 6018 C CA . LEU C 1 131 ? 85.980 -15.446 -11.865 1.00 29.10 131 LEU C CA 1
ATOM 6019 C C . LEU C 1 131 ? 86.416 -16.449 -10.802 1.00 29.90 131 LEU C C 1
ATOM 6020 O O . LEU C 1 131 ? 85.598 -17.233 -10.315 1.00 29.62 131 LEU C O 1
ATOM 6025 N N . SER C 1 132 ? 87.693 -16.428 -10.438 1.00 29.80 132 SER C N 1
ATOM 6026 C CA . SER C 1 132 ? 88.206 -17.362 -9.442 1.00 29.74 132 SER C CA 1
ATOM 6027 C C . SER C 1 132 ? 88.162 -16.825 -8.014 1.00 30.72 132 SER C C 1
ATOM 6028 O O . SER C 1 132 ? 88.670 -17.466 -7.092 1.00 31.59 132 SER C O 1
ATOM 6031 N N . THR C 1 133 ? 87.568 -15.650 -7.828 1.00 28.87 133 THR C N 1
ATOM 6032 C CA . THR C 1 133 ? 87.468 -15.060 -6.495 1.00 26.08 133 THR C CA 1
ATOM 6033 C C . THR C 1 133 ? 86.026 -14.676 -6.215 1.00 23.49 133 THR C C 1
ATOM 6034 O O . THR C 1 133 ? 85.279 -14.327 -7.128 1.00 24.74 133 THR C O 1
ATOM 6038 N N . ALA C 1 134 ? 85.631 -14.744 -4.951 1.00 19.08 134 ALA C N 1
ATOM 6039 C CA . ALA C 1 134 ? 84.267 -14.402 -4.580 1.00 17.99 134 ALA C CA 1
ATOM 6040 C C . ALA C 1 134 ? 84.087 -12.895 -4.454 1.00 16.25 134 ALA C C 1
ATOM 6041 O O . ALA C 1 134 ? 82.961 -12.401 -4.406 1.00 15.30 134 ALA C O 1
ATOM 6043 N N . TYR C 1 135 ? 85.196 -12.162 -4.431 1.00 15.65 135 TYR C N 1
ATOM 6044 C CA . TYR C 1 135 ? 85.141 -10.712 -4.254 1.00 16.64 135 TYR C CA 1
ATOM 6045 C C . TYR C 1 135 ? 84.612 -9.845 -5.391 1.00 16.01 135 TYR C C 1
ATOM 6046 O O . TYR C 1 135 ? 84.723 -10.177 -6.571 1.00 15.82 135 TYR C O 1
ATOM 6055 N N . CYS C 1 136 ? 84.035 -8.719 -4.985 1.00 15.84 136 CYS C N 1
ATOM 6056 C CA . CYS C 1 136 ? 83.541 -7.666 -5.866 1.00 14.39 136 CYS C CA 1
ATOM 6057 C C . CYS C 1 136 ? 84.268 -6.514 -5.179 1.00 14.27 136 CYS C C 1
ATOM 6058 O O . CYS C 1 136 ? 83.874 -6.089 -4.098 1.00 13.60 136 CYS C O 1
ATOM 6061 N N . ILE C 1 137 ? 85.341 -6.032 -5.796 1.00 13.70 137 ILE C N 1
ATOM 6062 C CA . ILE C 1 137 ? 86.173 -5.001 -5.190 1.00 13.41 137 ILE C CA 1
ATOM 6063 C C . ILE C 1 137 ? 85.850 -3.564 -5.581 1.00 12.75 137 ILE C C 1
ATOM 6064 O O . ILE C 1 137 ? 85.922 -3.189 -6.749 1.00 12.71 137 ILE C O 1
ATOM 6069 N N . ASP C 1 138 ? 85.524 -2.760 -4.571 1.00 12.15 138 ASP C N 1
ATOM 6070 C CA . ASP C 1 138 ? 85.136 -1.369 -4.777 1.00 11.20 138 ASP C CA 1
ATOM 6071 C C . ASP C 1 138 ? 86.255 -0.340 -4.678 1.00 12.72 138 ASP C C 1
ATOM 6072 O O . ASP C 1 138 ? 86.253 0.655 -5.405 1.00 12.47 138 ASP C O 1
ATOM 6077 N N . ASP C 1 139 ? 87.201 -0.565 -3.774 1.00 12.31 139 ASP C N 1
ATOM 6078 C CA . ASP C 1 139 ? 88.283 0.395 -3.589 1.00 11.79 139 ASP C CA 1
ATOM 6079 C C . ASP C 1 139 ? 89.498 -0.273 -2.952 1.00 11.92 139 ASP C C 1
ATOM 6080 O O . ASP C 1 139 ? 89.453 -1.445 -2.575 1.00 11.42 139 ASP C O 1
ATOM 6085 N N . MET C 1 140 ? 90.577 0.488 -2.809 1.00 11.11 140 MET C N 1
ATOM 6086 C CA . MET C 1 140 ? 91.808 -0.041 -2.241 1.00 10.58 140 MET C CA 1
ATOM 6087 C C . MET C 1 140 ? 92.710 1.110 -1.812 1.00 11.87 140 MET C C 1
ATOM 6088 O O . MET C 1 140 ? 92.477 2.261 -2.173 1.00 12.63 140 MET C O 1
ATOM 6093 N N . VAL C 1 141 ? 93.742 0.789 -1.039 1.00 11.54 141 VAL C N 1
ATOM 6094 C CA . VAL C 1 141 ? 94.705 1.795 -0.611 1.00 11.76 141 VAL C CA 1
ATOM 6095 C C . VAL C 1 141 ? 96.058 1.120 -0.412 1.00 11.59 141 VAL C C 1
ATOM 6096 O O . VAL C 1 141 ? 96.171 0.126 0.305 1.00 13.03 141 VAL C O 1
ATOM 6100 N N . PHE C 1 142 ? 97.077 1.650 -1.083 1.00 11.97 142 PHE C N 1
ATOM 6101 C CA . PHE C 1 142 ? 98.432 1.106 -0.994 1.00 13.44 142 PHE C CA 1
ATOM 6102 C C . PHE C 1 142 ? 99.117 1.539 0.299 1.00 14.55 142 PHE C C 1
ATOM 6103 O O . PHE C 1 142 ? 98.910 2.668 0.760 1.00 15.38 142 PHE C O 1
ATOM 6111 N N . ASP C 1 143 ? 99.923 0.657 0.891 1.00 13.91 143 ASP C N 1
ATOM 6112 C CA . ASP C 1 143 ? 100.683 1.059 2.068 1.00 14.55 143 ASP C CA 1
ATOM 6113 C C . ASP C 1 143 ? 102.046 1.477 1.509 1.00 15.66 143 ASP C C 1
ATOM 6114 O O . ASP C 1 143 ? 102.264 1.404 0.296 1.00 14.72 143 ASP C O 1
ATOM 6119 N N . SER C 1 144 ? 102.956 1.920 2.369 1.00 15.82 144 SER C N 1
ATOM 6120 C CA . SER C 1 144 ? 104.262 2.373 1.902 1.00 17.53 144 SER C CA 1
ATOM 6121 C C . SER C 1 144 ? 105.134 1.274 1.299 1.00 17.26 144 SER C C 1
ATOM 6122 O O . SER C 1 144 ? 106.112 1.566 0.605 1.00 16.64 144 SER C O 1
ATOM 6125 N N . LYS C 1 145 ? 104.781 0.018 1.559 1.00 15.78 145 LYS C N 1
ATOM 6126 C CA . LYS C 1 145 ? 105.547 -1.113 1.037 1.00 17.17 145 LYS C CA 1
ATOM 6127 C C . LYS C 1 145 ? 105.072 -1.578 -0.335 1.00 16.79 145 LYS C C 1
ATOM 6128 O O . LYS C 1 145 ? 105.709 -2.423 -0.961 1.00 17.31 145 LYS C O 1
ATOM 6134 N N . GLY C 1 146 ? 103.954 -1.037 -0.804 1.00 15.68 146 GLY C N 1
ATOM 6135 C CA . GLY C 1 146 ? 103.451 -1.453 -2.101 1.00 15.39 146 GLY C CA 1
ATOM 6136 C C . GLY C 1 146 ? 102.366 -2.507 -1.972 1.00 15.71 146 GLY C C 1
ATOM 6137 O O . GLY C 1 146 ? 101.832 -2.988 -2.972 1.00 14.82 146 GLY C O 1
ATOM 6138 N N . GLY C 1 147 ? 102.064 -2.893 -0.737 1.00 13.73 147 GLY C N 1
ATOM 6139 C CA . GLY C 1 147 ? 101.002 -3.854 -0.507 1.00 13.89 147 GLY C CA 1
ATOM 6140 C C . GLY C 1 147 ? 99.746 -3.005 -0.471 1.00 15.09 147 GLY C C 1
ATOM 6141 O O . GLY C 1 147 ? 99.843 -1.778 -0.541 1.00 14.35 147 GLY C O 1
ATOM 6142 N N . PHE C 1 148 ? 98.569 -3.614 -0.377 1.00 12.01 148 PHE C N 1
ATOM 6143 C CA . PHE C 1 148 ? 97.355 -2.805 -0.329 1.00 13.23 148 PHE C CA 1
ATOM 6144 C C . PHE C 1 148 ? 96.167 -3.496 0.314 1.00 12.37 148 PHE C C 1
ATOM 6145 O O . PHE C 1 148 ? 96.083 -4.723 0.351 1.00 13.19 148 PHE C O 1
ATOM 6153 N N . TYR C 1 149 ? 95.254 -2.684 0.835 1.00 13.56 149 TYR C N 1
ATOM 6154 C CA . TYR C 1 149 ? 94.041 -3.182 1.467 1.00 13.81 149 TYR C CA 1
ATOM 6155 C C . TYR C 1 149 ? 92.927 -2.885 0.476 1.00 12.52 149 TYR C C 1
ATOM 6156 O O . TYR C 1 149 ? 92.940 -1.840 -0.167 1.00 13.24 149 TYR C O 1
ATOM 6165 N N . PHE C 1 150 ? 91.979 -3.802 0.328 1.00 11.37 150 PHE C N 1
ATOM 6166 C CA . PHE C 1 150 ? 90.874 -3.556 -0.585 1.00 11.50 150 PHE C CA 1
ATOM 6167 C C . PHE C 1 150 ? 89.555 -3.891 0.082 1.00 9.05 150 PHE C C 1
ATOM 6168 O O . PHE C 1 150 ? 89.504 -4.679 1.026 1.00 10.87 150 PHE C O 1
ATOM 6176 N N . THR C 1 151 ? 88.489 -3.270 -0.403 1.00 9.20 151 THR C N 1
ATOM 6177 C CA . THR C 1 151 ? 87.171 -3.500 0.158 1.00 10.76 151 THR C CA 1
ATOM 6178 C C . THR C 1 151 ? 86.335 -4.451 -0.689 1.00 11.08 151 THR C C 1
ATOM 6179 O O . THR C 1 151 ? 86.249 -4.304 -1.912 1.00 9.76 151 THR C O 1
ATOM 6183 N N . ASP C 1 152 ? 85.732 -5.430 -0.021 1.00 10.80 152 ASP C N 1
ATOM 6184 C CA . ASP C 1 152 ? 84.873 -6.409 -0.678 1.00 11.12 152 ASP C CA 1
ATOM 6185 C C . ASP C 1 152 ? 83.453 -5.869 -0.531 1.00 11.40 152 ASP C C 1
ATOM 6186 O O . ASP C 1 152 ? 82.870 -5.875 0.557 1.00 10.59 152 ASP C O 1
ATOM 6191 N N . PHE C 1 153 ? 82.938 -5.386 -1.659 1.00 12.34 153 PHE C N 1
ATOM 6192 C CA . PHE C 1 153 ? 81.632 -4.750 -1.815 1.00 11.82 153 PHE C CA 1
ATOM 6193 C C . PHE C 1 153 ? 80.534 -5.788 -2.070 1.00 13.82 153 PHE C C 1
ATOM 6194 O O . PHE C 1 153 ? 80.058 -5.920 -3.197 1.00 15.78 153 PHE C O 1
ATOM 6202 N N . ARG C 1 154 ? 80.142 -6.526 -1.034 1.00 13.78 154 ARG C N 1
ATOM 6203 C CA . ARG C 1 154 ? 79.096 -7.542 -1.174 1.00 12.84 154 ARG C CA 1
ATOM 6204 C C . ARG C 1 154 ? 78.154 -7.572 0.025 1.00 13.43 154 ARG C C 1
ATOM 6205 O O . ARG C 1 154 ? 78.522 -7.152 1.125 1.00 12.82 154 ARG C O 1
ATOM 6213 N N . GLY C 1 155 ? 76.944 -8.084 -0.205 1.00 12.46 155 GLY C N 1
ATOM 6214 C CA . GLY C 1 155 ? 75.950 -8.195 0.849 1.00 11.19 155 GLY C CA 1
ATOM 6215 C C . GLY C 1 155 ? 74.992 -7.021 0.941 1.00 10.31 155 GLY C C 1
ATOM 6216 O O . GLY C 1 155 ? 74.788 -6.281 -0.023 1.00 9.71 155 GLY C O 1
ATOM 6217 N N . TYR C 1 156 ? 74.376 -6.879 2.109 1.00 10.59 156 TYR C N 1
ATOM 6218 C CA . TYR C 1 156 ? 73.457 -5.789 2.385 1.00 11.44 156 TYR C CA 1
ATOM 6219 C C . TYR C 1 156 ? 73.278 -5.668 3.898 1.00 10.55 156 TYR C C 1
ATOM 6220 O O . TYR C 1 156 ? 73.910 -6.402 4.658 1.00 11.28 156 TYR C O 1
ATOM 6229 N N . SER C 1 157 ? 72.430 -4.740 4.327 1.00 11.07 157 SER C N 1
ATOM 6230 C CA . SER C 1 157 ? 72.206 -4.483 5.748 1.00 11.97 157 SER C CA 1
ATOM 6231 C C . SER C 1 157 ? 72.412 -5.652 6.711 1.00 12.93 157 SER C C 1
ATOM 6232 O O . SER C 1 157 ? 73.355 -5.639 7.510 1.00 11.41 157 SER C O 1
ATOM 6235 N N . THR C 1 158 ? 71.546 -6.661 6.637 1.00 10.99 158 THR C N 1
ATOM 6236 C CA . THR C 1 158 ? 71.641 -7.802 7.544 1.00 11.57 158 THR C CA 1
ATOM 6237 C C . THR C 1 158 ? 72.356 -9.023 6.971 1.00 11.71 158 THR C C 1
ATOM 6238 O O . THR C 1 158 ? 72.291 -10.108 7.548 1.00 13.03 158 THR C O 1
ATOM 6242 N N . ASN C 1 159 ? 73.033 -8.845 5.842 1.00 12.37 159 ASN C N 1
ATOM 6243 C CA . ASN C 1 159 ? 73.766 -9.930 5.197 1.00 13.39 159 ASN C CA 1
ATOM 6244 C C . ASN C 1 159 ? 75.187 -9.421 4.942 1.00 12.55 159 ASN C C 1
ATOM 6245 O O . ASN C 1 159 ? 75.545 -9.075 3.817 1.00 12.62 159 ASN C O 1
ATOM 6250 N N . PRO C 1 160 ? 76.017 -9.378 6.000 1.00 14.33 160 PRO C N 1
ATOM 6251 C CA . PRO C 1 160 ? 77.406 -8.902 5.945 1.00 13.48 160 PRO C CA 1
ATOM 6252 C C . PRO C 1 160 ? 78.422 -9.803 5.250 1.00 12.46 160 PRO C C 1
ATOM 6253 O O . PRO C 1 160 ? 79.333 -10.332 5.889 1.00 13.94 160 PRO C O 1
ATOM 6257 N N . LEU C 1 161 ? 78.277 -9.950 3.937 1.00 13.41 161 LEU C N 1
ATOM 6258 C CA . LEU C 1 161 ? 79.174 -10.788 3.147 1.00 13.78 161 LEU C CA 1
ATOM 6259 C C . LEU C 1 161 ? 80.514 -10.117 2.885 1.00 13.82 161 LEU C C 1
ATOM 6260 O O . LEU C 1 161 ? 81.509 -10.791 2.602 1.00 12.44 161 LEU C O 1
ATOM 6265 N N . GLY C 1 162 ? 80.523 -8.790 2.978 1.00 13.22 162 GLY C N 1
ATOM 6266 C CA . GLY C 1 162 ? 81.724 -8.018 2.714 1.00 13.17 162 GLY C CA 1
ATOM 6267 C C . GLY C 1 162 ? 82.812 -8.043 3.768 1.00 13.09 162 GLY C C 1
ATOM 6268 O O . GLY C 1 162 ? 82.698 -8.694 4.807 1.00 11.58 162 GLY C O 1
ATOM 6269 N N . GLY C 1 163 ? 83.882 -7.310 3.492 1.00 12.42 163 GLY C N 1
ATOM 6270 C CA . GLY C 1 163 ? 84.994 -7.266 4.419 1.00 12.17 163 GLY C CA 1
ATOM 6271 C C . GLY C 1 163 ? 86.171 -6.553 3.795 1.00 11.10 163 GLY C C 1
ATOM 6272 O O . GLY C 1 163 ? 86.040 -5.943 2.736 1.00 12.06 163 GLY C O 1
ATOM 6273 N N . VAL C 1 164 ? 87.319 -6.634 4.456 1.00 11.30 164 VAL C N 1
ATOM 6274 C CA . VAL C 1 164 ? 88.535 -5.993 3.977 1.00 10.62 164 VAL C CA 1
ATOM 6275 C C . VAL C 1 164 ? 89.668 -7.002 3.993 1.00 10.90 164 VAL C C 1
ATOM 6276 O O . VAL C 1 164 ? 89.810 -7.778 4.940 1.00 11.49 164 VAL C O 1
ATOM 6280 N N . TYR C 1 165 ? 90.470 -6.990 2.935 1.00 11.40 165 TYR C N 1
ATOM 6281 C CA . TYR C 1 165 ? 91.590 -7.908 2.820 1.00 10.80 165 TYR C CA 1
ATOM 6282 C C . TYR C 1 165 ? 92.873 -7.159 2.511 1.00 11.88 165 TYR C C 1
ATOM 6283 O O . TYR C 1 165 ? 92.842 -6.074 1.942 1.00 13.59 165 TYR C O 1
ATOM 6292 N N . TYR C 1 166 ? 94.001 -7.742 2.902 1.00 11.93 166 TYR C N 1
ATOM 6293 C CA . TYR C 1 166 ? 95.291 -7.128 2.642 1.00 12.76 166 TYR C CA 1
ATOM 6294 C C . TYR C 1 166 ? 96.071 -7.991 1.667 1.00 12.63 166 TYR C C 1
ATOM 6295 O O . TYR C 1 166 ? 96.125 -9.217 1.805 1.00 14.10 166 TYR C O 1
ATOM 6304 N N . VAL C 1 167 ? 96.671 -7.338 0.681 1.00 13.00 167 VAL C N 1
ATOM 6305 C CA . VAL C 1 167 ? 97.461 -8.016 -0.337 1.00 13.09 167 VAL C CA 1
ATOM 6306 C C . VAL C 1 167 ? 98.923 -7.632 -0.147 1.00 14.30 167 VAL C C 1
ATOM 6307 O O . VAL C 1 167 ? 99.266 -6.447 -0.106 1.00 13.22 167 VAL C O 1
ATOM 6311 N N . SER C 1 168 ? 99.778 -8.641 -0.028 1.00 14.72 168 SER C N 1
ATOM 6312 C CA . SER C 1 168 ? 101.203 -8.422 0.171 1.00 15.61 168 SER C CA 1
ATOM 6313 C C . SER C 1 168 ? 101.820 -7.646 -0.988 1.00 16.02 168 SER C C 1
ATOM 6314 O O . SER C 1 168 ? 101.288 -7.628 -2.098 1.00 16.28 168 SER C O 1
ATOM 6317 N N . PRO C 1 169 ? 102.958 -6.986 -0.738 1.00 17.06 169 PRO C N 1
ATOM 6318 C CA . PRO C 1 169 ? 103.641 -6.207 -1.774 1.00 18.30 169 PRO C CA 1
ATOM 6319 C C . PRO C 1 169 ? 103.894 -6.989 -3.067 1.00 18.67 169 PRO C C 1
ATOM 6320 O O . PRO C 1 169 ? 103.813 -6.425 -4.161 1.00 19.00 169 PRO C O 1
ATOM 6324 N N . ASP C 1 170 ? 104.190 -8.283 -2.949 1.00 19.82 170 ASP C N 1
ATOM 6325 C CA . ASP C 1 170 ? 104.446 -9.097 -4.138 1.00 21.34 170 ASP C CA 1
ATOM 6326 C C . ASP C 1 170 ? 103.166 -9.693 -4.722 1.00 21.96 170 ASP C C 1
ATOM 6327 O O . ASP C 1 170 ? 103.208 -10.463 -5.685 1.00 20.71 170 ASP C O 1
ATOM 6332 N N . PHE C 1 171 ? 102.032 -9.322 -4.133 1.00 19.87 171 PHE C N 1
ATOM 6333 C CA . PHE C 1 171 ? 100.719 -9.776 -4.584 1.00 19.55 171 PHE C CA 1
ATOM 6334 C C . PHE C 1 171 ? 100.524 -11.286 -4.493 1.00 18.56 171 PHE C C 1
ATOM 6335 O O . PHE C 1 171 ? 99.566 -11.824 -5.049 1.00 19.33 171 PHE C O 1
ATOM 6343 N N . ARG C 1 172 ? 101.420 -11.970 -3.789 1.00 18.19 172 ARG C N 1
ATOM 6344 C CA . ARG C 1 172 ? 101.321 -13.418 -3.655 1.00 19.38 172 ARG C CA 1
ATOM 6345 C C . ARG C 1 172 ? 100.475 -13.883 -2.476 1.00 18.51 172 ARG C C 1
ATOM 6346 O O . ARG C 1 172 ? 100.088 -15.051 -2.406 1.00 18.16 172 ARG C O 1
ATOM 6354 N N . THR C 1 173 ? 100.180 -12.976 -1.552 1.00 15.98 173 THR C N 1
ATOM 6355 C CA . THR C 1 173 ? 99.389 -13.337 -0.383 1.00 14.67 173 THR C CA 1
ATOM 6356 C C . THR C 1 173 ? 98.194 -12.409 -0.177 1.00 13.28 173 THR C C 1
ATOM 6357 O O . THR C 1 173 ? 98.289 -11.198 -0.375 1.00 12.95 173 THR C O 1
ATOM 6361 N N . VAL C 1 174 ? 97.065 -13.001 0.201 1.00 12.56 174 VAL C N 1
ATOM 6362 C CA . VAL C 1 174 ? 95.842 -12.254 0.484 1.00 12.08 174 VAL C CA 1
ATOM 6363 C C . VAL C 1 174 ? 95.415 -12.696 1.880 1.00 13.05 174 VAL C C 1
ATOM 6364 O O . VAL C 1 174 ? 95.212 -13.888 2.127 1.00 12.99 174 VAL C O 1
ATOM 6368 N N . THR C 1 175 ? 95.292 -11.732 2.788 1.00 12.23 175 THR C N 1
ATOM 6369 C CA . THR C 1 175 ? 94.934 -12.014 4.171 1.00 12.56 175 THR C CA 1
ATOM 6370 C C . THR C 1 175 ? 93.712 -11.233 4.640 1.00 12.75 175 THR C C 1
ATOM 6371 O O . THR C 1 175 ? 93.622 -10.025 4.434 1.00 12.71 175 THR C O 1
ATOM 6375 N N . PRO C 1 176 ? 92.750 -11.916 5.277 1.00 12.87 176 PRO C N 1
ATOM 6376 C CA . PRO C 1 176 ? 91.556 -11.213 5.757 1.00 13.22 176 PRO C CA 1
ATOM 6377 C C . PRO C 1 176 ? 91.944 -10.291 6.912 1.00 13.27 176 PRO C C 1
ATOM 6378 O O . PRO C 1 176 ? 92.697 -10.695 7.799 1.00 12.90 176 PRO C O 1
ATOM 6382 N N . ILE C 1 177 ? 91.448 -9.056 6.889 1.00 12.55 177 ILE C N 1
ATOM 6383 C CA . ILE C 1 177 ? 91.726 -8.101 7.959 1.00 11.81 177 ILE C CA 1
ATOM 6384 C C . ILE C 1 177 ? 90.507 -8.060 8.872 1.00 11.05 177 ILE C C 1
ATOM 6385 O O . ILE C 1 177 ? 90.612 -8.271 10.079 1.00 10.85 177 ILE C O 1
ATOM 6390 N N . ILE C 1 178 ? 89.347 -7.787 8.285 1.00 11.16 178 ILE C N 1
ATOM 6391 C CA . ILE C 1 178 ? 88.106 -7.745 9.045 1.00 11.54 178 ILE C CA 1
ATOM 6392 C C . ILE C 1 178 ? 86.967 -8.173 8.129 1.00 10.88 178 ILE C C 1
ATOM 6393 O O . ILE C 1 178 ? 86.901 -7.771 6.965 1.00 12.13 178 ILE C O 1
ATOM 6398 N N . GLN C 1 179 ? 86.085 -9.016 8.648 1.00 10.06 179 GLN C N 1
ATOM 6399 C CA . GLN C 1 179 ? 84.973 -9.502 7.849 1.00 11.29 179 GLN C CA 1
ATOM 6400 C C . GLN C 1 179 ? 83.634 -9.172 8.489 1.00 11.76 179 GLN C C 1
ATOM 6401 O O . GLN C 1 179 ? 83.574 -8.419 9.463 1.00 10.96 179 GLN C O 1
ATOM 6407 N N . ASN C 1 180 ? 82.561 -9.721 7.930 1.00 10.86 180 ASN C N 1
ATOM 6408 C CA . ASN C 1 180 ? 81.223 -9.457 8.434 1.00 13.77 180 ASN C CA 1
ATOM 6409 C C . ASN C 1 180 ? 80.880 -7.976 8.366 1.00 12.60 180 ASN C C 1
ATOM 6410 O O . ASN C 1 180 ? 80.420 -7.372 9.342 1.00 11.68 180 ASN C O 1
ATOM 6415 N N . ILE C 1 181 ? 81.119 -7.395 7.196 1.00 11.96 181 ILE C N 1
ATOM 6416 C CA . ILE C 1 181 ? 80.803 -5.996 6.956 1.00 11.31 181 ILE C CA 1
ATOM 6417 C C . ILE C 1 181 ? 79.744 -5.949 5.861 1.00 11.30 181 ILE C C 1
ATOM 6418 O O . ILE C 1 181 ? 79.871 -6.613 4.826 1.00 12.01 181 ILE C O 1
ATOM 6423 N N . SER C 1 182 ? 78.694 -5.172 6.101 1.00 9.43 182 SER C N 1
ATOM 6424 C CA . SER C 1 182 ? 77.598 -5.054 5.149 1.00 11.40 182 SER C CA 1
ATOM 6425 C C . SER C 1 182 ? 77.931 -4.085 4.019 1.00 11.49 182 SER C C 1
ATOM 6426 O O . SER C 1 182 ? 77.480 -2.934 4.002 1.00 12.69 182 SER C O 1
ATOM 6429 N N . VAL C 1 183 ? 78.723 -4.584 3.074 1.00 11.54 183 VAL C N 1
ATOM 6430 C CA . VAL C 1 183 ? 79.174 -3.831 1.913 1.00 10.94 183 VAL C CA 1
ATOM 6431 C C . VAL C 1 183 ? 80.294 -2.865 2.291 1.00 11.12 183 VAL C C 1
ATOM 6432 O O . VAL C 1 183 ? 80.038 -1.704 2.614 1.00 12.41 183 VAL C O 1
ATOM 6436 N N . ALA C 1 184 ? 81.531 -3.363 2.274 1.00 10.88 184 ALA C N 1
ATOM 6437 C CA . ALA C 1 184 ? 82.701 -2.541 2.585 1.00 10.93 184 ALA C CA 1
ATOM 6438 C C . ALA C 1 184 ? 82.881 -1.642 1.372 1.00 10.93 184 ALA C C 1
ATOM 6439 O O . ALA C 1 184 ? 82.877 -2.122 0.239 1.00 11.45 184 ALA C O 1
ATOM 6441 N N . ASN C 1 185 ? 83.060 -0.346 1.604 1.00 11.76 185 ASN C N 1
ATOM 6442 C CA . ASN C 1 185 ? 83.162 0.602 0.499 1.00 11.20 185 ASN C CA 1
ATOM 6443 C C . ASN C 1 185 ? 84.434 1.445 0.524 1.00 10.22 185 ASN C C 1
ATOM 6444 O O . ASN C 1 185 ? 85.397 1.169 -0.198 1.00 10.99 185 ASN C O 1
ATOM 6449 N N . GLY C 1 186 ? 84.426 2.482 1.352 1.00 10.56 186 GLY C N 1
ATOM 6450 C CA . GLY C 1 186 ? 85.582 3.352 1.440 1.00 10.20 186 GLY C CA 1
ATOM 6451 C C . GLY C 1 186 ? 86.666 2.744 2.303 1.00 10.00 186 GLY C C 1
ATOM 6452 O O . GLY C 1 186 ? 86.389 1.927 3.176 1.00 9.77 186 GLY C O 1
ATOM 6453 N N . ILE C 1 187 ? 87.908 3.142 2.060 1.00 10.92 187 ILE C N 1
ATOM 6454 C CA . ILE C 1 187 ? 89.019 2.627 2.843 1.00 10.04 187 ILE C CA 1
ATOM 6455 C C . ILE C 1 187 ? 90.183 3.607 2.777 1.00 10.36 187 ILE C C 1
ATOM 6456 O O . ILE C 1 187 ? 90.405 4.261 1.756 1.00 9.81 187 ILE C O 1
ATOM 6461 N N . ALA C 1 188 ? 90.906 3.731 3.884 1.00 10.76 188 ALA C N 1
ATOM 6462 C CA . ALA C 1 188 ? 92.043 4.638 3.941 1.00 10.92 188 ALA C CA 1
ATOM 6463 C C . ALA C 1 188 ? 92.959 4.289 5.105 1.00 10.47 188 ALA C C 1
ATOM 6464 O O . ALA C 1 188 ? 92.517 3.748 6.120 1.00 10.63 188 ALA C O 1
ATOM 6466 N N . LEU C 1 189 ? 94.240 4.609 4.938 1.00 11.50 189 LEU C N 1
ATOM 6467 C CA . LEU C 1 189 ? 95.257 4.363 5.953 1.00 11.68 189 LEU C CA 1
ATOM 6468 C C . LEU C 1 189 ? 95.702 5.682 6.556 1.00 11.31 189 LEU C C 1
ATOM 6469 O O . LEU C 1 189 ? 95.839 6.672 5.843 1.00 13.33 189 LEU C O 1
ATOM 6474 N N . SER C 1 190 ? 95.927 5.693 7.864 1.00 11.82 190 SER C N 1
ATOM 6475 C CA . SER C 1 190 ? 96.402 6.902 8.525 1.00 12.54 190 SER C CA 1
ATOM 6476 C C . SER C 1 190 ? 97.822 7.131 8.002 1.00 12.90 190 SER C C 1
ATOM 6477 O O . SER C 1 190 ? 98.403 6.248 7.366 1.00 13.34 190 SER C O 1
ATOM 6480 N N . THR C 1 191 ? 98.379 8.307 8.263 1.00 13.52 191 THR C N 1
ATOM 6481 C CA . THR C 1 191 ? 99.727 8.621 7.794 1.00 13.39 191 THR C CA 1
ATOM 6482 C C . THR C 1 191 ? 100.801 7.677 8.329 1.00 13.33 191 THR C C 1
ATOM 6483 O O . THR C 1 191 ? 101.812 7.451 7.663 1.00 15.28 191 THR C O 1
ATOM 6487 N N . ASP C 1 192 ? 100.602 7.137 9.529 1.00 13.54 192 ASP C N 1
ATOM 6488 C CA . ASP C 1 192 ? 101.585 6.213 10.092 1.00 14.46 192 ASP C CA 1
ATOM 6489 C C . ASP C 1 192 ? 101.181 4.760 9.865 1.00 14.18 192 ASP C C 1
ATOM 6490 O O . ASP C 1 192 ? 101.841 3.842 10.350 1.00 14.42 192 ASP C O 1
ATOM 6495 N N . GLU C 1 193 ? 100.094 4.568 9.124 1.00 13.91 193 GLU C N 1
ATOM 6496 C CA . GLU C 1 193 ? 99.573 3.238 8.798 1.00 14.71 193 GLU C CA 1
ATOM 6497 C C . GLU C 1 193 ? 99.160 2.416 10.012 1.00 15.35 193 GLU C C 1
ATOM 6498 O O . GLU C 1 193 ? 98.976 1.204 9.912 1.00 17.07 193 GLU C O 1
ATOM 6504 N N . LYS C 1 194 ? 99.006 3.076 11.154 1.00 14.69 194 LYS C N 1
ATOM 6505 C CA . LYS C 1 194 ? 98.606 2.398 12.382 1.00 15.35 194 LYS C CA 1
ATOM 6506 C C . LYS C 1 194 ? 97.088 2.255 12.460 1.00 14.50 194 LYS C C 1
ATOM 6507 O O . LYS C 1 194 ? 96.569 1.448 13.228 1.00 14.60 194 LYS C O 1
ATOM 6513 N N . VAL C 1 195 ? 96.383 3.047 11.661 1.00 13.50 195 VAL C N 1
ATOM 6514 C CA . VAL C 1 195 ? 94.926 3.014 11.655 1.00 12.35 195 VAL C CA 1
ATOM 6515 C C . VAL C 1 195 ? 94.372 2.818 10.252 1.00 11.40 195 VAL C C 1
ATOM 6516 O O . VAL C 1 195 ? 94.801 3.472 9.302 1.00 11.40 195 VAL C O 1
ATOM 6520 N N . LEU C 1 196 ? 93.418 1.903 10.132 1.00 11.01 196 LEU C N 1
ATOM 6521 C CA . LEU C 1 196 ? 92.777 1.633 8.855 1.00 10.29 196 LEU C CA 1
ATOM 6522 C C . LEU C 1 196 ? 91.318 2.044 8.996 1.00 9.36 196 LEU C C 1
ATOM 6523 O O . LEU C 1 196 ? 90.641 1.617 9.935 1.00 10.70 196 LEU C O 1
ATOM 6528 N N . TRP C 1 197 ? 90.847 2.878 8.075 1.00 10.43 197 TRP C N 1
ATOM 6529 C CA . TRP C 1 197 ? 89.462 3.342 8.082 1.00 11.46 197 TRP C CA 1
ATOM 6530 C C . TRP C 1 197 ? 88.661 2.580 7.033 1.00 10.36 197 TRP C C 1
ATOM 6531 O O . TRP C 1 197 ? 89.160 2.319 5.938 1.00 12.40 197 TRP C O 1
ATOM 6542 N N . VAL C 1 198 ? 87.421 2.231 7.361 1.00 10.99 198 VAL C N 1
ATOM 6543 C CA . VAL C 1 198 ? 86.564 1.517 6.416 1.00 9.74 198 VAL C CA 1
ATOM 6544 C C . VAL C 1 198 ? 85.122 1.985 6.574 1.00 10.10 198 VAL C C 1
ATOM 6545 O O . VAL C 1 198 ? 84.627 2.098 7.694 1.00 11.01 198 VAL C O 1
ATOM 6549 N N . THR C 1 199 ? 84.451 2.272 5.462 1.00 10.51 199 THR C N 1
ATOM 6550 C CA . THR C 1 199 ? 83.055 2.687 5.538 1.00 9.78 199 THR C CA 1
ATOM 6551 C C . THR C 1 199 ? 82.179 1.507 5.130 1.00 10.16 199 THR C C 1
ATOM 6552 O O . THR C 1 199 ? 82.515 0.752 4.217 1.00 10.10 199 THR C O 1
ATOM 6556 N N . GLU C 1 200 ? 81.073 1.342 5.847 1.00 10.41 200 GLU C N 1
ATOM 6557 C CA . GLU C 1 200 ? 80.120 0.256 5.621 1.00 9.54 200 GLU C CA 1
ATOM 6558 C C . GLU C 1 200 ? 78.828 0.907 5.131 1.00 10.77 200 GLU C C 1
ATOM 6559 O O . GLU C 1 200 ? 78.030 1.412 5.919 1.00 10.89 200 GLU C O 1
ATOM 6565 N N . THR C 1 201 ? 78.629 0.883 3.818 1.00 9.44 201 THR C N 1
ATOM 6566 C CA . THR C 1 201 ? 77.485 1.543 3.204 1.00 10.14 201 THR C CA 1
ATOM 6567 C C . THR C 1 201 ? 76.075 1.180 3.647 1.00 10.67 201 THR C C 1
ATOM 6568 O O . THR C 1 201 ? 75.307 2.060 4.046 1.00 10.49 201 THR C O 1
ATOM 6572 N N . THR C 1 202 ? 75.730 -0.103 3.586 1.00 11.44 202 THR C N 1
ATOM 6573 C CA . THR C 1 202 ? 74.371 -0.518 3.913 1.00 11.42 202 THR C CA 1
ATOM 6574 C C . THR C 1 202 ? 73.980 -0.612 5.384 1.00 11.66 202 THR C C 1
ATOM 6575 O O . THR C 1 202 ? 72.839 -0.949 5.698 1.00 11.03 202 THR C O 1
ATOM 6579 N N . ALA C 1 203 ? 74.911 -0.310 6.286 1.00 10.90 203 ALA C N 1
ATOM 6580 C CA . ALA C 1 203 ? 74.604 -0.320 7.712 1.00 10.59 203 ALA C CA 1
ATOM 6581 C C . ALA C 1 203 ? 74.933 1.058 8.306 1.00 9.72 203 ALA C C 1
ATOM 6582 O O . ALA C 1 203 ? 74.774 1.283 9.506 1.00 10.16 203 ALA C O 1
ATOM 6584 N N . ASN C 1 204 ? 75.383 1.976 7.451 1.00 9.79 204 ASN C N 1
ATOM 6585 C CA . ASN C 1 204 ? 75.725 3.339 7.868 1.00 9.34 204 ASN C CA 1
ATOM 6586 C C . ASN C 1 204 ? 76.687 3.396 9.058 1.00 9.22 204 ASN C C 1
ATOM 6587 O O . ASN C 1 204 ? 76.403 4.054 10.060 1.00 9.75 204 ASN C O 1
ATOM 6592 N N . ARG C 1 205 ? 77.826 2.716 8.953 1.00 8.83 205 ARG C N 1
ATOM 6593 C CA . ARG C 1 205 ? 78.796 2.727 10.045 1.00 9.17 205 ARG C CA 1
ATOM 6594 C C . ARG C 1 205 ? 80.218 3.050 9.588 1.00 9.13 205 ARG C C 1
ATOM 6595 O O . ARG C 1 205 ? 80.608 2.737 8.461 1.00 9.30 205 ARG C O 1
ATOM 6603 N N . LEU C 1 206 ? 80.979 3.696 10.469 1.00 8.46 206 LEU C N 1
ATOM 6604 C CA . LEU C 1 206 ? 82.375 4.021 10.188 1.00 8.28 206 LEU C CA 1
ATOM 6605 C C . LEU C 1 206 ? 83.204 3.081 11.049 1.00 8.56 206 LEU C C 1
ATOM 6606 O O . LEU C 1 206 ? 82.949 2.944 12.242 1.00 10.35 206 LEU C O 1
ATOM 6611 N N . HIS C 1 207 ? 84.186 2.428 10.439 1.00 9.05 207 HIS C N 1
ATOM 6612 C CA . HIS C 1 207 ? 85.058 1.502 11.155 1.00 9.92 207 HIS C CA 1
ATOM 6613 C C . HIS C 1 207 ? 86.440 2.114 11.318 1.00 9.11 207 HIS C C 1
ATOM 6614 O O . HIS C 1 207 ? 86.975 2.695 10.382 1.00 10.34 207 HIS C O 1
ATOM 6621 N N . ARG C 1 208 ? 87.004 1.990 12.515 1.00 10.02 208 ARG C N 1
ATOM 6622 C CA . ARG C 1 208 ? 88.344 2.503 12.790 1.00 10.42 208 ARG C CA 1
ATOM 6623 C C . ARG C 1 208 ? 89.098 1.299 13.341 1.00 10.41 208 ARG C C 1
ATOM 6624 O O . ARG C 1 208 ? 88.778 0.797 14.420 1.00 11.98 208 ARG C O 1
ATOM 6632 N N . ILE C 1 209 ? 90.095 0.836 12.591 1.00 11.22 209 ILE C N 1
ATOM 6633 C CA . ILE C 1 209 ? 90.854 -0.349 12.975 1.00 11.04 209 ILE C CA 1
ATOM 6634 C C . ILE C 1 209 ? 92.322 -0.096 13.311 1.00 9.52 209 ILE C C 1
ATOM 6635 O O . ILE C 1 209 ? 93.109 0.280 12.442 1.00 11.79 209 ILE C O 1
ATOM 6640 N N . ALA C 1 210 ? 92.680 -0.323 14.573 1.00 11.07 210 ALA C N 1
ATOM 6641 C CA . ALA C 1 210 ? 94.053 -0.141 15.044 1.00 11.66 210 ALA C CA 1
ATOM 6642 C C . ALA C 1 210 ? 94.836 -1.407 14.708 1.00 12.11 210 ALA C C 1
ATOM 6643 O O . ALA C 1 210 ? 94.538 -2.483 15.228 1.00 13.23 210 ALA C O 1
ATOM 6645 N N . LEU C 1 211 ? 95.835 -1.266 13.842 1.00 13.00 211 LEU C N 1
ATOM 6646 C CA . LEU C 1 211 ? 96.652 -2.390 13.398 1.00 13.40 211 LEU C CA 1
ATOM 6647 C C . LEU C 1 211 ? 98.039 -2.437 14.022 1.00 14.69 211 LEU C C 1
ATOM 6648 O O . LEU C 1 211 ? 98.633 -1.404 14.327 1.00 15.90 211 LEU C O 1
ATOM 6653 N N . GLU C 1 212 ? 98.549 -3.650 14.202 1.00 16.63 212 GLU C N 1
ATOM 6654 C CA . GLU C 1 212 ? 99.893 -3.842 14.734 1.00 17.36 212 GLU C CA 1
ATOM 6655 C C . GLU C 1 212 ? 100.833 -3.460 13.594 1.00 18.58 212 GLU C C 1
ATOM 6656 O O . GLU C 1 212 ? 100.385 -3.253 12.466 1.00 16.95 212 GLU C O 1
ATOM 6662 N N . ASP C 1 213 ? 102.130 -3.379 13.879 1.00 18.54 213 ASP C N 1
ATOM 6663 C CA . ASP C 1 213 ? 103.108 -3.017 12.858 1.00 19.97 213 ASP C CA 1
ATOM 6664 C C . ASP C 1 213 ? 103.127 -3.963 11.660 1.00 18.41 213 ASP C C 1
ATOM 6665 O O . ASP C 1 213 ? 103.496 -3.556 10.555 1.00 19.46 213 ASP C O 1
ATOM 6670 N N . ASP C 1 214 ? 102.731 -5.218 11.864 1.00 18.05 214 ASP C N 1
ATOM 6671 C CA . ASP C 1 214 ? 102.727 -6.176 10.763 1.00 18.80 214 ASP C CA 1
ATOM 6672 C C . ASP C 1 214 ? 101.658 -5.841 9.728 1.00 19.87 214 ASP C C 1
ATOM 6673 O O . ASP C 1 214 ? 101.624 -6.425 8.642 1.00 21.00 214 ASP C O 1
ATOM 6678 N N . GLY C 1 215 ? 100.793 -4.890 10.071 1.00 19.30 215 GLY C N 1
ATOM 6679 C CA . GLY C 1 215 ? 99.747 -4.458 9.156 1.00 18.11 215 GLY C CA 1
ATOM 6680 C C . GLY C 1 215 ? 98.590 -5.409 8.908 1.00 17.31 215 GLY C C 1
ATOM 6681 O O . GLY C 1 215 ? 97.688 -5.086 8.136 1.00 17.17 215 GLY C O 1
ATOM 6682 N N . VAL C 1 216 ? 98.592 -6.569 9.553 1.00 15.84 216 VAL C N 1
ATOM 6683 C CA . VAL C 1 216 ? 97.511 -7.528 9.350 1.00 15.92 216 VAL C CA 1
ATOM 6684 C C . VAL C 1 216 ? 96.827 -7.950 10.643 1.00 15.37 216 VAL C C 1
ATOM 6685 O O . VAL C 1 216 ? 95.695 -8.425 10.624 1.00 17.04 216 VAL C O 1
ATOM 6689 N N . THR C 1 217 ? 97.509 -7.771 11.767 1.00 13.98 217 THR C N 1
ATOM 6690 C CA . THR C 1 217 ? 96.941 -8.147 13.057 1.00 13.84 217 THR C CA 1
ATOM 6691 C C . THR C 1 217 ? 96.243 -6.973 13.740 1.00 13.30 217 THR C C 1
ATOM 6692 O O . THR C 1 217 ? 96.841 -5.918 13.947 1.00 14.89 217 THR C O 1
ATOM 6696 N N . ILE C 1 218 ? 94.974 -7.157 14.084 1.00 13.57 218 ILE C N 1
ATOM 6697 C CA . ILE C 1 218 ? 94.232 -6.105 14.763 1.00 13.71 218 ILE C CA 1
ATOM 6698 C C . ILE C 1 218 ? 94.648 -6.091 16.227 1.00 14.91 218 ILE C C 1
ATOM 6699 O O . ILE C 1 218 ? 94.676 -7.134 16.883 1.00 14.06 218 ILE C O 1
ATOM 6704 N N . GLN C 1 219 ? 94.982 -4.910 16.737 1.00 15.50 219 GLN C N 1
ATOM 6705 C CA . GLN C 1 219 ? 95.370 -4.784 18.135 1.00 16.47 219 GLN C CA 1
ATOM 6706 C C . GLN C 1 219 ? 94.210 -5.263 19.002 1.00 17.26 219 GLN C C 1
ATOM 6707 O O . GLN C 1 219 ? 93.056 -5.231 18.579 1.00 16.60 219 GLN C O 1
ATOM 6713 N N . PRO C 1 220 ? 94.502 -5.725 20.226 1.00 17.40 220 PRO C N 1
ATOM 6714 C CA . PRO C 1 220 ? 93.433 -6.197 21.110 1.00 16.87 220 PRO C CA 1
ATOM 6715 C C . PRO C 1 220 ? 92.279 -5.193 21.162 1.00 16.04 220 PRO C C 1
ATOM 6716 O O . PRO C 1 220 ? 92.492 -4.014 21.445 1.00 14.74 220 PRO C O 1
ATOM 6720 N N . PHE C 1 221 ? 91.069 -5.667 20.874 1.00 15.04 221 PHE C N 1
ATOM 6721 C CA . PHE C 1 221 ? 89.871 -4.822 20.889 1.00 16.92 221 PHE C CA 1
ATOM 6722 C C . PHE C 1 221 ? 90.114 -3.572 20.049 1.00 15.29 221 PHE C C 1
ATOM 6723 O O . PHE C 1 221 ? 89.554 -2.507 20.324 1.00 15.77 221 PHE C O 1
ATOM 6731 N N . GLY C 1 222 ? 90.935 -3.720 19.012 1.00 15.16 222 GLY C N 1
ATOM 6732 C CA . GLY C 1 222 ? 91.301 -2.596 18.170 1.00 13.21 222 GLY C CA 1
ATOM 6733 C C . GLY C 1 222 ? 90.396 -2.170 17.031 1.00 12.77 222 GLY C C 1
ATOM 6734 O O . GLY C 1 222 ? 90.614 -1.107 16.452 1.00 10.83 222 GLY C O 1
ATOM 6735 N N . ALA C 1 223 ? 89.405 -2.984 16.687 1.00 11.46 223 ALA C N 1
ATOM 6736 C CA . ALA C 1 223 ? 88.483 -2.629 15.609 1.00 12.23 223 ALA C CA 1
ATOM 6737 C C . ALA C 1 223 ? 87.235 -2.080 16.279 1.00 12.09 223 ALA C C 1
ATOM 6738 O O . ALA C 1 223 ? 86.541 -2.804 16.990 1.00 12.67 223 ALA C O 1
ATOM 6740 N N . THR C 1 224 ? 86.952 -0.800 16.052 1.00 12.46 224 THR C N 1
ATOM 6741 C CA . THR C 1 224 ? 85.801 -0.160 16.687 1.00 11.13 224 THR C CA 1
ATOM 6742 C C . THR C 1 224 ? 84.898 0.581 15.710 1.00 9.62 224 THR C C 1
ATOM 6743 O O . THR C 1 224 ? 85.206 0.702 14.528 1.00 9.76 224 THR C O 1
ATOM 6747 N N . ILE C 1 225 ? 83.774 1.070 16.228 1.00 9.01 225 ILE C N 1
ATOM 6748 C CA . ILE C 1 225 ? 82.816 1.836 15.440 1.00 8.95 225 ILE C CA 1
ATOM 6749 C C . ILE C 1 225 ? 82.705 3.213 16.091 1.00 8.89 225 ILE C C 1
ATOM 6750 O O . ILE C 1 225 ? 81.856 3.440 16.950 1.00 8.35 225 ILE C O 1
ATOM 6755 N N . PRO C 1 226 ? 83.574 4.152 15.696 1.00 8.87 226 PRO C N 1
ATOM 6756 C CA . PRO C 1 226 ? 83.519 5.491 16.289 1.00 9.68 226 PRO C CA 1
ATOM 6757 C C . PRO C 1 226 ? 82.329 6.338 15.852 1.00 10.70 226 PRO C C 1
ATOM 6758 O O . PRO C 1 226 ? 81.945 7.287 16.542 1.00 10.92 226 PRO C O 1
ATOM 6762 N N . TYR C 1 227 ? 81.735 5.998 14.715 1.00 9.70 227 TYR C N 1
ATOM 6763 C CA . TYR C 1 227 ? 80.626 6.803 14.227 1.00 10.28 227 TYR C CA 1
ATOM 6764 C C . TYR C 1 227 ? 79.542 6.019 13.508 1.00 10.49 227 TYR C C 1
ATOM 6765 O O . TYR C 1 227 ? 79.821 5.077 12.769 1.00 11.37 227 TYR C O 1
ATOM 6774 N N . TYR C 1 228 ? 78.301 6.425 13.745 1.00 9.83 228 TYR C N 1
ATOM 6775 C CA . TYR C 1 228 ? 77.154 5.833 13.080 1.00 9.64 228 TYR C CA 1
ATOM 6776 C C . TYR C 1 228 ? 76.633 6.931 12.168 1.00 9.31 228 TYR C C 1
ATOM 6777 O O . TYR C 1 228 ? 76.167 7.969 12.639 1.00 10.85 228 TYR C O 1
ATOM 6786 N N . PHE C 1 229 ? 76.745 6.713 10.865 1.00 8.54 229 PHE C N 1
ATOM 6787 C CA . PHE C 1 229 ? 76.268 7.688 9.895 1.00 9.34 229 PHE C CA 1
ATOM 6788 C C . PHE C 1 229 ? 74.745 7.653 9.910 1.00 9.82 229 PHE C C 1
ATOM 6789 O O . PHE C 1 229 ? 74.137 6.821 10.587 1.00 9.96 229 PHE C O 1
ATOM 6797 N N . THR C 1 230 ? 74.127 8.562 9.166 1.00 11.23 230 THR C N 1
ATOM 6798 C CA . THR C 1 230 ? 72.677 8.594 9.078 1.00 11.71 230 THR C CA 1
ATOM 6799 C C . THR C 1 230 ? 72.279 9.041 7.680 1.00 12.29 230 THR C C 1
ATOM 6800 O O . THR C 1 230 ? 73.060 9.697 6.985 1.00 11.53 230 THR C O 1
ATOM 6804 N N . GLY C 1 231 ? 71.073 8.661 7.268 1.00 12.93 231 GLY C N 1
ATOM 6805 C CA . GLY C 1 231 ? 70.576 9.050 5.962 1.00 11.70 231 GLY C CA 1
ATOM 6806 C C . GLY C 1 231 ? 70.800 8.064 4.831 1.00 13.07 231 GLY C C 1
ATOM 6807 O O . GLY C 1 231 ? 71.759 7.294 4.825 1.00 10.77 231 GLY C O 1
ATOM 6808 N N . HIS C 1 232 ? 69.891 8.093 3.864 1.00 12.12 232 HIS C N 1
ATOM 6809 C CA . HIS C 1 232 ? 69.975 7.234 2.688 1.00 12.81 232 HIS C CA 1
ATOM 6810 C C . HIS C 1 232 ? 70.971 7.899 1.727 1.00 12.94 232 HIS C C 1
ATOM 6811 O O . HIS C 1 232 ? 70.896 9.110 1.512 1.00 13.87 232 HIS C O 1
ATOM 6818 N N . GLU C 1 233 ? 71.891 7.134 1.135 1.00 11.37 233 GLU C N 1
ATOM 6819 C CA . GLU C 1 233 ? 72.005 5.690 1.331 1.00 13.20 233 GLU C CA 1
ATOM 6820 C C . GLU C 1 233 ? 73.010 5.278 2.399 1.00 11.49 233 GLU C C 1
ATOM 6821 O O . GLU C 1 233 ? 72.714 4.439 3.250 1.00 10.76 233 GLU C O 1
ATOM 6827 N N . GLY C 1 234 ? 74.206 5.853 2.343 1.00 11.57 234 GLY C N 1
ATOM 6828 C CA . GLY C 1 234 ? 75.227 5.503 3.314 1.00 10.78 234 GLY C CA 1
ATOM 6829 C C . GLY C 1 234 ? 76.588 6.041 2.931 1.00 9.61 234 GLY C C 1
ATOM 6830 O O . GLY C 1 234 ? 76.731 6.682 1.889 1.00 10.07 234 GLY C O 1
ATOM 6831 N N . PRO C 1 235 ? 77.620 5.792 3.751 1.00 9.83 235 PRO C N 1
ATOM 6832 C CA . PRO C 1 235 ? 78.957 6.294 3.423 1.00 9.48 235 PRO C CA 1
ATOM 6833 C C . PRO C 1 235 ? 79.551 5.625 2.188 1.00 10.28 235 PRO C C 1
ATOM 6834 O O . PRO C 1 235 ? 79.313 4.445 1.934 1.00 12.35 235 PRO C O 1
ATOM 6838 N N . ASP C 1 236 ? 80.324 6.387 1.424 1.00 10.48 236 ASP C N 1
ATOM 6839 C CA . ASP C 1 236 ? 80.958 5.860 0.227 1.00 12.68 236 ASP C CA 1
ATOM 6840 C C . ASP C 1 236 ? 82.479 5.953 0.392 1.00 12.57 236 ASP C C 1
ATOM 6841 O O . ASP C 1 236 ? 83.012 5.669 1.468 1.00 11.73 236 ASP C O 1
ATOM 6846 N N . SER C 1 237 ? 83.168 6.379 -0.662 1.00 12.98 237 SER C N 1
ATOM 6847 C CA . SER C 1 237 ? 84.627 6.473 -0.651 1.00 11.57 237 SER C CA 1
ATOM 6848 C C . SER C 1 237 ? 85.193 7.521 0.299 1.00 12.78 237 SER C C 1
ATOM 6849 O O . SER C 1 237 ? 84.507 8.464 0.692 1.00 12.28 237 SER C O 1
ATOM 6852 N N . CYS C 1 238 ? 86.465 7.361 0.643 1.00 11.10 238 CYS C N 1
ATOM 6853 C CA . CYS C 1 238 ? 87.107 8.297 1.554 1.00 11.16 238 CYS C CA 1
ATOM 6854 C C . CYS C 1 238 ? 88.601 8.451 1.298 1.00 12.26 238 CYS C C 1
ATOM 6855 O O . CYS C 1 238 ? 89.217 7.642 0.608 1.00 12.28 238 CYS C O 1
ATOM 6858 N N . CYS C 1 239 ? 89.169 9.517 1.849 1.00 12.60 239 CYS C N 1
ATOM 6859 C CA . CYS C 1 239 ? 90.598 9.790 1.735 1.00 13.08 239 CYS C CA 1
ATOM 6860 C C . CYS C 1 239 ? 90.954 10.598 2.972 1.00 12.69 239 CYS C C 1
ATOM 6861 O O . CYS C 1 239 ? 90.067 11.040 3.699 1.00 11.35 239 CYS C O 1
ATOM 6864 N N . ILE C 1 240 ? 92.242 10.775 3.231 1.00 13.60 240 ILE C N 1
ATOM 6865 C CA . ILE C 1 240 ? 92.656 11.544 4.395 1.00 12.68 240 ILE C CA 1
ATOM 6866 C C . ILE C 1 240 ? 93.450 12.750 3.929 1.00 12.92 240 ILE C C 1
ATOM 6867 O O . ILE C 1 240 ? 93.711 12.907 2.735 1.00 13.37 240 ILE C O 1
ATOM 6872 N N . ASP C 1 241 ? 93.802 13.620 4.868 1.00 13.29 241 ASP C N 1
ATOM 6873 C CA . ASP C 1 241 ? 94.646 14.756 4.534 1.00 12.68 241 ASP C CA 1
ATOM 6874 C C . ASP C 1 241 ? 95.892 14.563 5.392 1.00 13.24 241 ASP C C 1
ATOM 6875 O O . ASP C 1 241 ? 95.963 13.606 6.169 1.00 11.95 241 ASP C O 1
ATOM 6880 N N . SER C 1 242 ? 96.873 15.447 5.250 1.00 13.30 242 SER C N 1
ATOM 6881 C CA . SER C 1 242 ? 98.120 15.327 6.000 1.00 15.00 242 SER C CA 1
ATOM 6882 C C . SER C 1 242 ? 98.002 15.438 7.523 1.00 14.81 242 SER C C 1
ATOM 6883 O O . SER C 1 242 ? 98.955 15.125 8.241 1.00 14.93 242 SER C O 1
ATOM 6886 N N . ASP C 1 243 ? 96.849 15.885 8.017 1.00 14.47 243 ASP C N 1
ATOM 6887 C CA . ASP C 1 243 ? 96.633 16.004 9.460 1.00 12.59 243 ASP C CA 1
ATOM 6888 C C . ASP C 1 243 ? 95.867 14.788 9.973 1.00 13.15 243 ASP C C 1
ATOM 6889 O O . ASP C 1 243 ? 95.422 14.751 11.122 1.00 11.32 243 ASP C O 1
ATOM 6894 N N . ASP C 1 244 ? 95.720 13.799 9.099 1.00 13.13 244 ASP C N 1
ATOM 6895 C CA . ASP C 1 244 ? 95.016 12.561 9.409 1.00 12.44 244 ASP C CA 1
ATOM 6896 C C . ASP C 1 244 ? 93.505 12.685 9.581 1.00 12.98 244 ASP C C 1
ATOM 6897 O O . ASP C 1 244 ? 92.871 11.845 10.223 1.00 12.85 244 ASP C O 1
ATOM 6902 N N . ASN C 1 245 ? 92.927 13.735 9.008 1.00 11.58 245 ASN C N 1
ATOM 6903 C CA . ASN C 1 245 ? 91.479 13.896 9.057 1.00 12.30 245 ASN C CA 1
ATOM 6904 C C . ASN C 1 245 ? 90.966 12.986 7.953 1.00 11.89 245 ASN C C 1
ATOM 6905 O O . ASN C 1 245 ? 91.678 12.742 6.978 1.00 12.12 245 ASN C O 1
ATOM 6910 N N . LEU C 1 246 ? 89.742 12.488 8.104 1.00 10.94 246 LEU C N 1
ATOM 6911 C CA . LEU C 1 246 ? 89.154 11.592 7.110 1.00 11.15 246 LEU C CA 1
ATOM 6912 C C . LEU C 1 246 ? 87.979 12.266 6.412 1.00 10.42 246 LEU C C 1
ATOM 6913 O O . LEU C 1 246 ? 87.086 12.803 7.064 1.00 11.41 246 LEU C O 1
ATOM 6918 N N . TYR C 1 247 ? 87.994 12.231 5.086 1.00 10.16 247 TYR C N 1
ATOM 6919 C CA . TYR C 1 247 ? 86.941 12.833 4.278 1.00 9.55 247 TYR C CA 1
ATOM 6920 C C . TYR C 1 247 ? 86.117 11.694 3.697 1.00 9.35 247 TYR C C 1
ATOM 6921 O O . TYR C 1 247 ? 86.652 10.839 2.991 1.00 10.29 247 TYR C O 1
ATOM 6930 N N . VAL C 1 248 ? 84.820 11.689 3.996 1.00 9.85 248 VAL C N 1
ATOM 6931 C CA . VAL C 1 248 ? 83.933 10.626 3.531 1.00 9.98 248 VAL C CA 1
ATOM 6932 C C . VAL C 1 248 ? 82.786 11.126 2.659 1.00 10.85 248 VAL C C 1
ATOM 6933 O O . VAL C 1 248 ? 81.925 11.876 3.120 1.00 11.29 248 VAL C O 1
ATOM 6937 N N . ALA C 1 249 ? 82.787 10.712 1.396 1.00 11.41 249 ALA C N 1
ATOM 6938 C CA . ALA C 1 249 ? 81.717 11.082 0.478 1.00 11.52 249 ALA C CA 1
ATOM 6939 C C . ALA C 1 249 ? 80.505 10.265 0.922 1.00 12.26 249 ALA C C 1
ATOM 6940 O O . ALA C 1 249 ? 80.632 9.074 1.203 1.00 12.52 249 ALA C O 1
ATOM 6942 N N . MET C 1 250 ? 79.340 10.901 1.003 1.00 12.01 250 MET C N 1
ATOM 6943 C CA . MET C 1 250 ? 78.126 10.211 1.437 1.00 11.70 250 MET C CA 1
ATOM 6944 C C . MET C 1 250 ? 77.229 9.935 0.236 1.00 12.94 250 MET C C 1
ATOM 6945 O O . MET C 1 250 ? 76.614 10.850 -0.312 1.00 12.18 250 MET C O 1
ATOM 6950 N N . TYR C 1 251 ? 77.148 8.667 -0.162 1.00 12.82 251 TYR C N 1
ATOM 6951 C CA . TYR C 1 251 ? 76.348 8.296 -1.327 1.00 13.17 251 TYR C CA 1
ATOM 6952 C C . TYR C 1 251 ? 74.850 8.526 -1.156 1.00 12.06 251 TYR C C 1
ATOM 6953 O O . TYR C 1 251 ? 74.231 8.027 -0.213 1.00 12.21 251 TYR C O 1
ATOM 6962 N N . GLY C 1 252 ? 74.282 9.296 -2.080 1.00 12.42 252 GLY C N 1
ATOM 6963 C CA . GLY C 1 252 ? 72.862 9.592 -2.051 1.00 12.39 252 GLY C CA 1
ATOM 6964 C C . GLY C 1 252 ? 72.498 10.737 -1.129 1.00 12.89 252 GLY C C 1
ATOM 6965 O O . GLY C 1 252 ? 71.320 11.068 -0.987 1.00 11.46 252 GLY C O 1
ATOM 6966 N N . GLN C 1 253 ? 73.506 11.361 -0.523 1.00 11.69 253 GLN C N 1
ATOM 6967 C CA . GLN C 1 253 ? 73.269 12.455 0.413 1.00 12.21 253 GLN C CA 1
ATOM 6968 C C . GLN C 1 253 ? 73.771 13.812 -0.071 1.00 12.85 253 GLN C C 1
ATOM 6969 O O . GLN C 1 253 ? 73.515 14.837 0.564 1.00 12.76 253 GLN C O 1
ATOM 6975 N N . GLY C 1 254 ? 74.484 13.824 -1.188 1.00 12.99 254 GLY C N 1
ATOM 6976 C CA . GLY C 1 254 ? 74.996 15.080 -1.705 1.00 13.17 254 GLY C CA 1
ATOM 6977 C C . GLY C 1 254 ? 75.850 15.840 -0.703 1.00 13.86 254 GLY C C 1
ATOM 6978 O O . GLY C 1 254 ? 75.675 17.045 -0.513 1.00 12.97 254 GLY C O 1
ATOM 6979 N N . ARG C 1 255 ? 76.770 15.139 -0.048 1.00 12.36 255 ARG C N 1
ATOM 6980 C CA . ARG C 1 255 ? 77.657 15.779 0.916 1.00 11.24 255 ARG C CA 1
ATOM 6981 C C . ARG C 1 255 ? 78.866 14.917 1.234 1.00 12.74 255 ARG C C 1
ATOM 6982 O O . ARG C 1 255 ? 78.921 13.739 0.884 1.00 10.41 255 ARG C O 1
ATOM 6990 N N . VAL C 1 256 ? 79.840 15.533 1.891 1.00 11.59 256 VAL C N 1
ATOM 6991 C CA . VAL C 1 256 ? 81.053 14.856 2.323 1.00 11.77 256 VAL C CA 1
ATOM 6992 C C . VAL C 1 256 ? 81.218 15.231 3.788 1.00 12.52 256 VAL C C 1
ATOM 6993 O O . VAL C 1 256 ? 81.107 16.405 4.144 1.00 14.10 256 VAL C O 1
ATOM 6997 N N . LEU C 1 257 ? 81.454 14.239 4.639 1.00 11.58 257 LEU C N 1
ATOM 6998 C CA . LEU C 1 257 ? 81.657 14.496 6.058 1.00 10.27 257 LEU C CA 1
ATOM 6999 C C . LEU C 1 257 ? 83.143 14.359 6.362 1.00 10.60 257 LEU C C 1
ATOM 7000 O O . LEU C 1 257 ? 83.831 13.524 5.772 1.00 10.50 257 LEU C O 1
ATOM 7005 N N . VAL C 1 258 ? 83.642 15.195 7.266 1.00 10.17 258 VAL C N 1
ATOM 7006 C CA . VAL C 1 258 ? 85.054 15.153 7.626 1.00 10.02 258 VAL C CA 1
ATOM 7007 C C . VAL C 1 258 ? 85.205 14.834 9.106 1.00 10.36 258 VAL C C 1
ATOM 7008 O O . VAL C 1 258 ? 84.511 15.405 9.948 1.00 9.99 258 VAL C O 1
ATOM 7012 N N . PHE C 1 259 ? 86.120 13.922 9.415 1.00 10.56 259 PHE C N 1
ATOM 7013 C CA . PHE C 1 259 ? 86.371 13.494 10.789 1.00 10.66 259 PHE C CA 1
ATOM 7014 C C . PHE C 1 259 ? 87.829 13.745 11.146 1.00 10.47 259 PHE C C 1
ATOM 7015 O O . PHE C 1 259 ? 88.681 13.794 10.260 1.00 11.25 259 PHE C O 1
ATOM 7023 N N . ASN C 1 260 ? 88.123 13.916 12.433 1.00 10.07 260 ASN C N 1
ATOM 7024 C CA . ASN C 1 260 ? 89.512 14.109 12.828 1.00 12.23 260 ASN C CA 1
ATOM 7025 C C . ASN C 1 260 ? 90.164 12.733 12.995 1.00 12.35 260 ASN C C 1
ATOM 7026 O O . ASN C 1 260 ? 89.521 11.705 12.765 1.00 13.38 260 ASN C O 1
ATOM 7031 N N . LYS C 1 261 ? 91.434 12.708 13.390 1.00 12.61 261 LYS C N 1
ATOM 7032 C CA . LYS C 1 261 ? 92.161 11.446 13.525 1.00 12.80 261 LYS C CA 1
ATOM 7033 C C . LYS C 1 261 ? 91.569 10.421 14.487 1.00 12.85 261 LYS C C 1
ATOM 7034 O O . LYS C 1 261 ? 91.849 9.227 14.362 1.00 13.28 261 LYS C O 1
ATOM 7040 N N . ARG C 1 262 ? 90.762 10.877 15.442 1.00 10.81 262 ARG C N 1
ATOM 7041 C CA . ARG C 1 262 ? 90.137 9.969 16.395 1.00 10.91 262 ARG C CA 1
ATOM 7042 C C . ARG C 1 262 ? 88.743 9.537 15.941 1.00 11.58 262 ARG C C 1
ATOM 7043 O O . ARG C 1 262 ? 88.061 8.793 16.640 1.00 13.83 262 ARG C O 1
ATOM 7051 N N . GLY C 1 263 ? 88.319 10.010 14.772 1.00 11.51 263 GLY C N 1
ATOM 7052 C CA . GLY C 1 263 ? 87.018 9.621 14.252 1.00 9.99 263 GLY C CA 1
ATOM 7053 C C . GLY C 1 263 ? 85.822 10.462 14.666 1.00 10.86 263 GLY C C 1
ATOM 7054 O O . GLY C 1 263 ? 84.686 10.002 14.574 1.00 11.25 263 GLY C O 1
ATOM 7055 N N . TYR C 1 264 ? 86.072 11.685 15.127 1.00 10.83 264 TYR C N 1
ATOM 7056 C CA . TYR C 1 264 ? 85.003 12.598 15.536 1.00 11.72 264 TYR C CA 1
ATOM 7057 C C . TYR C 1 264 ? 84.722 13.551 14.380 1.00 10.84 264 TYR C C 1
ATOM 7058 O O . TYR C 1 264 ? 85.647 14.008 13.711 1.00 9.23 264 TYR C O 1
ATOM 7067 N N . PRO C 1 265 ? 83.438 13.862 14.122 1.00 9.30 265 PRO C N 1
ATOM 7068 C CA . PRO C 1 265 ? 83.125 14.771 13.017 1.00 9.84 265 PRO C CA 1
ATOM 7069 C C . PRO C 1 265 ? 83.580 16.207 13.278 1.00 10.83 265 PRO C C 1
ATOM 7070 O O . PRO C 1 265 ? 83.349 16.750 14.359 1.00 11.55 265 PRO C O 1
ATOM 7074 N N . ILE C 1 266 ? 84.235 16.808 12.287 1.00 12.13 266 ILE C N 1
ATOM 7075 C CA . ILE C 1 266 ? 84.721 18.179 12.410 1.00 12.21 266 ILE C CA 1
ATOM 7076 C C . ILE C 1 266 ? 84.374 19.068 11.215 1.00 12.81 266 ILE C C 1
ATOM 7077 O O . ILE C 1 266 ? 84.581 20.283 11.258 1.00 12.33 266 ILE C O 1
ATOM 7082 N N . GLY C 1 267 ? 83.845 18.474 10.149 1.00 11.92 267 GLY C N 1
ATOM 7083 C CA . GLY C 1 267 ? 83.511 19.268 8.980 1.00 10.95 267 GLY C CA 1
ATOM 7084 C C . GLY C 1 267 ? 82.419 18.664 8.122 1.00 12.35 267 GLY C C 1
ATOM 7085 O O . GLY C 1 267 ? 82.131 17.475 8.212 1.00 11.43 267 GLY C O 1
ATOM 7086 N N . GLN C 1 268 ? 81.822 19.491 7.273 1.00 12.05 268 GLN C N 1
ATOM 7087 C CA . GLN C 1 268 ? 80.740 19.047 6.406 1.00 12.74 268 GLN C CA 1
ATOM 7088 C C . GLN C 1 268 ? 80.743 19.879 5.133 1.00 12.70 268 GLN C C 1
ATOM 7089 O O . GLN C 1 268 ? 80.793 21.107 5.184 1.00 12.16 268 GLN C O 1
ATOM 7095 N N . ILE C 1 269 ? 80.706 19.200 3.991 1.00 11.67 269 ILE C N 1
ATOM 7096 C CA . ILE C 1 269 ? 80.728 19.870 2.696 1.00 12.09 269 ILE C CA 1
ATOM 7097 C C . ILE C 1 269 ? 79.484 19.492 1.897 1.00 13.69 269 ILE C C 1
ATOM 7098 O O . ILE C 1 269 ? 79.273 18.321 1.584 1.00 13.36 269 ILE C O 1
ATOM 7103 N N . LEU C 1 270 ? 78.671 20.490 1.564 1.00 12.66 270 LEU C N 1
ATOM 7104 C CA . LEU C 1 270 ? 77.436 20.257 0.826 1.00 12.53 270 LEU C CA 1
ATOM 7105 C C . LEU C 1 270 ? 77.588 20.404 -0.679 1.00 14.17 270 LEU C C 1
ATOM 7106 O O . LEU C 1 270 ? 78.346 21.247 -1.161 1.00 13.99 270 LEU C O 1
ATOM 7111 N N . ILE C 1 271 ? 76.861 19.567 -1.414 1.00 14.31 271 ILE C N 1
ATOM 7112 C CA . ILE C 1 271 ? 76.870 19.616 -2.868 1.00 15.06 271 ILE C CA 1
ATOM 7113 C C . ILE C 1 271 ? 75.651 20.443 -3.273 1.00 14.83 271 ILE C C 1
ATOM 7114 O O . ILE C 1 271 ? 74.530 20.151 -2.860 1.00 13.62 271 ILE C O 1
ATOM 7119 N N . PRO C 1 272 ? 75.860 21.499 -4.072 1.00 16.00 272 PRO C N 1
ATOM 7120 C CA . PRO C 1 272 ? 74.758 22.359 -4.515 1.00 16.79 272 PRO C CA 1
ATOM 7121 C C . PRO C 1 272 ? 73.606 21.569 -5.128 1.00 16.19 272 PRO C C 1
ATOM 7122 O O . PRO C 1 272 ? 73.829 20.653 -5.922 1.00 18.10 272 PRO C O 1
ATOM 7126 N N . GLY C 1 273 ? 72.382 21.920 -4.746 1.00 15.40 273 GLY C N 1
ATOM 7127 C CA . GLY C 1 273 ? 71.211 21.255 -5.292 1.00 16.53 273 GLY C CA 1
ATOM 7128 C C . GLY C 1 273 ? 70.698 20.042 -4.541 1.00 17.40 273 GLY C C 1
ATOM 7129 O O . GLY C 1 273 ? 69.646 19.502 -4.894 1.00 15.63 273 GLY C O 1
ATOM 7130 N N . ARG C 1 274 ? 71.416 19.614 -3.507 1.00 14.36 274 ARG C N 1
ATOM 7131 C CA . ARG C 1 274 ? 71.003 18.442 -2.735 1.00 15.83 274 ARG C CA 1
ATOM 7132 C C . ARG C 1 274 ? 69.596 18.557 -2.146 1.00 16.32 274 ARG C C 1
ATOM 7133 O O . ARG C 1 274 ? 68.857 17.574 -2.103 1.00 16.19 274 ARG C O 1
ATOM 7141 N N . ASP C 1 275 ? 69.222 19.752 -1.695 1.00 15.33 275 ASP C N 1
ATOM 7142 C CA . ASP C 1 275 ? 67.903 19.959 -1.104 1.00 17.47 275 ASP C CA 1
ATOM 7143 C C . ASP C 1 275 ? 66.773 19.654 -2.082 1.00 17.62 275 ASP C C 1
ATOM 7144 O O . ASP C 1 275 ? 65.683 19.254 -1.671 1.00 17.56 275 ASP C O 1
ATOM 7149 N N . GLU C 1 276 ? 67.034 19.857 -3.370 1.00 18.61 276 GLU C N 1
ATOM 7150 C CA . GLU C 1 276 ? 66.041 19.603 -4.408 1.00 19.54 276 GLU C CA 1
ATOM 7151 C C . GLU C 1 276 ? 66.214 18.213 -5.023 1.00 20.09 276 GLU C C 1
ATOM 7152 O O . GLU C 1 276 ? 65.582 17.888 -6.032 1.00 19.44 276 GLU C O 1
ATOM 7158 N N . GLY C 1 277 ? 67.079 17.400 -4.419 1.00 18.17 277 GLY C N 1
ATOM 7159 C CA . GLY C 1 277 ? 67.309 16.052 -4.913 1.00 17.49 277 GLY C CA 1
ATOM 7160 C C . GLY C 1 277 ? 68.301 15.925 -6.055 1.00 17.52 277 GLY C C 1
ATOM 7161 O O . GLY C 1 277 ? 68.388 14.876 -6.693 1.00 18.48 277 GLY C O 1
ATOM 7162 N N . HIS C 1 278 ? 69.060 16.985 -6.310 1.00 16.92 278 HIS C N 1
ATOM 7163 C CA . HIS C 1 278 ? 70.046 16.984 -7.386 1.00 16.55 278 HIS C CA 1
ATOM 7164 C C . HIS C 1 278 ? 71.458 16.666 -6.902 1.00 16.69 278 HIS C C 1
ATOM 7165 O O . HIS C 1 278 ? 71.830 16.999 -5.776 1.00 16.94 278 HIS C O 1
ATOM 7172 N N . MET C 1 279 ? 72.238 16.021 -7.766 1.00 16.13 279 MET C N 1
ATOM 7173 C CA . MET C 1 279 ? 73.627 15.688 -7.465 1.00 15.43 279 MET C CA 1
ATOM 7174 C C . MET C 1 279 ? 73.842 14.974 -6.134 1.00 16.12 279 MET C C 1
ATOM 7175 O O . MET C 1 279 ? 74.839 15.213 -5.453 1.00 14.54 279 MET C O 1
ATOM 7180 N N . LEU C 1 280 ? 72.921 14.089 -5.772 1.00 14.78 280 LEU C N 1
ATOM 7181 C CA . LEU C 1 280 ? 73.030 13.356 -4.518 1.00 13.76 280 LEU C CA 1
ATOM 7182 C C . LEU C 1 280 ? 74.063 12.230 -4.551 1.00 13.66 280 LEU C C 1
ATOM 7183 O O . LEU C 1 280 ? 74.492 11.752 -3.502 1.00 13.31 280 LEU C O 1
ATOM 7188 N N . ARG C 1 281 ? 74.475 11.808 -5.743 1.00 14.05 281 ARG C N 1
ATOM 7189 C CA . ARG C 1 281 ? 75.437 10.716 -5.839 1.00 13.65 281 ARG C CA 1
ATOM 7190 C C . ARG C 1 281 ? 76.899 11.128 -5.671 1.00 13.37 281 ARG C C 1
ATOM 7191 O O . ARG C 1 281 ? 77.728 10.916 -6.558 1.00 13.55 281 ARG C O 1
ATOM 7199 N N . SER C 1 282 ? 77.201 11.720 -4.518 1.00 13.08 282 SER C N 1
ATOM 7200 C CA . SER C 1 282 ? 78.561 12.147 -4.184 1.00 13.27 282 SER C CA 1
ATOM 7201 C C . SER C 1 282 ? 79.304 10.884 -3.764 1.00 13.95 282 SER C C 1
ATOM 7202 O O . SER C 1 282 ? 79.036 10.316 -2.704 1.00 14.09 282 SER C O 1
ATOM 7205 N N . THR C 1 283 ? 80.250 10.462 -4.596 1.00 14.56 283 THR C N 1
ATOM 7206 C CA . THR C 1 283 ? 80.977 9.217 -4.372 1.00 13.88 283 THR C CA 1
ATOM 7207 C C . THR C 1 283 ? 82.442 9.224 -3.947 1.00 13.11 283 THR C C 1
ATOM 7208 O O . THR C 1 283 ? 82.893 8.268 -3.317 1.00 13.01 283 THR C O 1
ATOM 7212 N N . HIS C 1 284 ? 83.196 10.267 -4.281 1.00 13.93 284 HIS C N 1
ATOM 7213 C CA . HIS C 1 284 ? 84.619 10.240 -3.956 1.00 13.88 284 HIS C CA 1
ATOM 7214 C C . HIS C 1 284 ? 85.275 11.606 -3.741 1.00 14.39 284 HIS C C 1
ATOM 7215 O O . HIS C 1 284 ? 84.968 12.569 -4.441 1.00 14.45 284 HIS C O 1
ATOM 7222 N N . PRO C 1 285 ? 86.167 11.703 -2.739 1.00 13.07 285 PRO C N 1
ATOM 7223 C CA . PRO C 1 285 ? 86.898 12.930 -2.411 1.00 12.65 285 PRO C CA 1
ATOM 7224 C C . PRO C 1 285 ? 88.389 12.670 -2.654 1.00 12.73 285 PRO C C 1
ATOM 7225 O O . PRO C 1 285 ? 88.873 11.562 -2.419 1.00 12.33 285 PRO C O 1
ATOM 7229 N N . GLN C 1 286 ? 89.121 13.677 -3.122 1.00 13.08 286 GLN C N 1
ATOM 7230 C CA . GLN C 1 286 ? 90.547 13.496 -3.382 1.00 14.15 286 GLN C CA 1
ATOM 7231 C C . GLN C 1 286 ? 91.223 14.864 -3.498 1.00 15.14 286 GLN C C 1
ATOM 7232 O O . GLN C 1 286 ? 90.659 15.789 -4.077 1.00 13.72 286 GLN C O 1
ATOM 7238 N N . PHE C 1 287 ? 92.427 14.985 -2.942 1.00 13.71 287 PHE C N 1
ATOM 7239 C CA . PHE C 1 287 ? 93.172 16.244 -2.972 1.00 16.45 287 PHE C CA 1
ATOM 7240 C C . PHE C 1 287 ? 94.096 16.422 -4.168 1.00 16.88 287 PHE C C 1
ATOM 7241 O O . PHE C 1 287 ? 94.703 15.466 -4.654 1.00 17.35 287 PHE C O 1
ATOM 7249 N N . ILE C 1 288 ? 94.208 17.663 -4.628 1.00 17.53 288 ILE C N 1
ATOM 7250 C CA . ILE C 1 288 ? 95.127 17.987 -5.706 1.00 18.65 288 ILE C CA 1
ATOM 7251 C C . ILE C 1 288 ? 96.468 17.930 -4.975 1.00 18.89 288 ILE C C 1
ATOM 7252 O O . ILE C 1 288 ? 96.670 18.629 -3.983 1.00 18.92 288 ILE C O 1
ATOM 7257 N N . PRO C 1 289 ? 97.392 17.080 -5.441 1.00 19.18 289 PRO C N 1
ATOM 7258 C CA . PRO C 1 289 ? 98.715 16.917 -4.830 1.00 19.73 289 PRO C CA 1
ATOM 7259 C C . PRO C 1 289 ? 99.411 18.217 -4.440 1.00 20.12 289 PRO C C 1
ATOM 7260 O O . PRO C 1 289 ? 99.438 19.168 -5.214 1.00 19.90 289 PRO C O 1
ATOM 7264 N N . GLY C 1 290 ? 99.966 18.243 -3.230 1.00 20.74 290 GLY C N 1
ATOM 7265 C CA . GLY C 1 290 ? 100.680 19.415 -2.751 1.00 21.15 290 GLY C CA 1
ATOM 7266 C C . GLY C 1 290 ? 99.815 20.585 -2.326 1.00 21.77 290 GLY C C 1
ATOM 7267 O O . GLY C 1 290 ? 100.334 21.642 -1.968 1.00 21.94 290 GLY C O 1
ATOM 7268 N N . THR C 1 291 ? 98.498 20.407 -2.356 1.00 20.65 291 THR C N 1
ATOM 7269 C CA . THR C 1 291 ? 97.586 21.479 -1.977 1.00 19.81 291 THR C CA 1
ATOM 7270 C C . THR C 1 291 ? 96.510 20.960 -1.039 1.00 20.03 291 THR C C 1
ATOM 7271 O O . THR C 1 291 ? 96.399 19.753 -0.813 1.00 19.52 291 THR C O 1
ATOM 7275 N N . ASN C 1 292 ? 95.715 21.881 -0.503 1.00 19.12 292 ASN C N 1
ATOM 7276 C CA . ASN C 1 292 ? 94.621 21.516 0.387 1.00 18.47 292 ASN C CA 1
ATOM 7277 C C . ASN C 1 292 ? 93.309 21.639 -0.387 1.00 17.02 292 ASN C C 1
ATOM 7278 O O . ASN C 1 292 ? 92.227 21.649 0.201 1.00 17.30 292 ASN C O 1
ATOM 7283 N N . GLN C 1 293 ? 93.408 21.738 -1.711 1.00 17.30 293 GLN C N 1
ATOM 7284 C CA . GLN C 1 293 ? 92.210 21.843 -2.539 1.00 17.53 293 GLN C CA 1
ATOM 7285 C C . GLN C 1 293 ? 91.639 20.454 -2.786 1.00 16.80 293 GLN C C 1
ATOM 7286 O O . GLN C 1 293 ? 92.286 19.596 -3.389 1.00 17.38 293 GLN C O 1
ATOM 7292 N N . LEU C 1 294 ? 90.418 20.247 -2.310 1.00 17.40 294 LEU C N 1
ATOM 7293 C CA . LEU C 1 294 ? 89.742 18.964 -2.442 1.00 16.09 294 LEU C CA 1
ATOM 7294 C C . LEU C 1 294 ? 88.806 18.920 -3.642 1.00 16.29 294 LEU C C 1
ATOM 7295 O O . LEU C 1 294 ? 88.098 19.888 -3.929 1.00 15.33 294 LEU C O 1
ATOM 7300 N N . ILE C 1 295 ? 88.815 17.789 -4.343 1.00 15.73 295 ILE C N 1
ATOM 7301 C CA . ILE C 1 295 ? 87.942 17.583 -5.491 1.00 16.24 295 ILE C CA 1
ATOM 7302 C C . ILE C 1 295 ? 86.923 16.522 -5.067 1.00 15.49 295 ILE C C 1
ATOM 7303 O O . ILE C 1 295 ? 87.272 15.567 -4.372 1.00 15.49 295 ILE C O 1
ATOM 7308 N N . ILE C 1 296 ? 85.669 16.702 -5.466 1.00 14.92 296 ILE C N 1
ATOM 7309 C CA . ILE C 1 296 ? 84.607 15.756 -5.127 1.00 15.17 296 ILE C CA 1
ATOM 7310 C C . ILE C 1 296 ? 83.747 15.502 -6.360 1.00 15.94 296 ILE C C 1
ATOM 7311 O O . ILE C 1 296 ? 83.263 16.446 -6.985 1.00 16.17 296 ILE C O 1
ATOM 7316 N N . CYS C 1 297 ? 83.554 14.235 -6.714 1.00 15.85 297 CYS C N 1
ATOM 7317 C CA . CYS C 1 297 ? 82.730 13.916 -7.872 1.00 15.63 297 CYS C CA 1
ATOM 7318 C C . CYS C 1 297 ? 81.322 13.504 -7.457 1.00 16.03 297 CYS C C 1
ATOM 7319 O O . CYS C 1 297 ? 81.123 12.866 -6.420 1.00 14.98 297 CYS C O 1
ATOM 7322 N N . SER C 1 298 ? 80.347 13.896 -8.268 1.00 15.77 298 SER C N 1
ATOM 7323 C CA . SER C 1 298 ? 78.949 13.558 -8.026 1.00 16.99 298 SER C CA 1
ATOM 7324 C C . SER C 1 298 ? 78.255 13.557 -9.382 1.00 17.00 298 SER C C 1
ATOM 7325 O O . SER C 1 298 ? 78.831 13.997 -10.375 1.00 15.39 298 SER C O 1
ATOM 7328 N N . ASN C 1 299 ? 77.032 13.045 -9.439 1.00 17.70 299 ASN C N 1
ATOM 7329 C CA . ASN C 1 299 ? 76.305 13.033 -10.700 1.00 17.09 299 ASN C CA 1
ATOM 7330 C C . ASN C 1 299 ? 74.816 13.186 -10.436 1.00 18.58 299 ASN C C 1
ATOM 7331 O O . ASN C 1 299 ? 74.347 12.951 -9.318 1.00 17.19 299 ASN C O 1
ATOM 7336 N N . ASP C 1 300 ? 74.077 13.590 -11.464 1.00 18.94 300 ASP C N 1
ATOM 7337 C CA . ASP C 1 300 ? 72.647 13.814 -11.330 1.00 19.76 300 ASP C CA 1
ATOM 7338 C C . ASP C 1 300 ? 71.806 12.827 -12.138 1.00 20.83 300 ASP C C 1
ATOM 7339 O O . ASP C 1 300 ? 70.748 13.183 -12.662 1.00 20.81 300 ASP C O 1
ATOM 7344 N N . ILE C 1 301 ? 72.278 11.589 -12.236 1.00 21.14 301 ILE C N 1
ATOM 7345 C CA . ILE C 1 301 ? 71.558 10.549 -12.965 1.00 22.13 301 ILE C CA 1
ATOM 7346 C C . ILE C 1 301 ? 70.109 10.456 -12.488 1.00 23.32 301 ILE C C 1
ATOM 7347 O O . ILE C 1 301 ? 69.187 10.333 -13.295 1.00 23.17 301 ILE C O 1
ATOM 7352 N N . GLU C 1 302 ? 69.915 10.531 -11.176 1.00 23.23 302 GLU C N 1
ATOM 7353 C CA . GLU C 1 302 ? 68.582 10.434 -10.591 1.00 22.83 302 GLU C CA 1
ATOM 7354 C C . GLU C 1 302 ? 67.598 11.491 -11.084 1.00 23.78 302 GLU C C 1
ATOM 7355 O O . GLU C 1 302 ? 66.391 11.245 -11.127 1.00 25.05 302 GLU C O 1
ATOM 7361 N N . MET C 1 303 ? 68.105 12.660 -11.457 1.00 23.53 303 MET C N 1
ATOM 7362 C CA . MET C 1 303 ? 67.246 13.739 -11.937 1.00 24.37 303 MET C CA 1
ATOM 7363 C C . MET C 1 303 ? 67.415 13.989 -13.431 1.00 24.31 303 MET C C 1
ATOM 7364 O O . MET C 1 303 ? 66.913 14.979 -13.959 1.00 24.35 303 MET C O 1
ATOM 7369 N N . GLY C 1 304 ? 68.121 13.088 -14.106 1.00 25.14 304 GLY C N 1
ATOM 7370 C CA . GLY C 1 304 ? 68.338 13.237 -15.534 1.00 25.31 304 GLY C CA 1
ATOM 7371 C C . GLY C 1 304 ? 69.382 14.287 -15.865 1.00 25.96 304 GLY C C 1
ATOM 7372 O O . GLY C 1 304 ? 69.472 14.738 -17.008 1.00 27.06 304 GLY C O 1
ATOM 7373 N N . GLY C 1 305 ? 70.176 14.670 -14.868 1.00 24.87 305 GLY C N 1
ATOM 7374 C CA . GLY C 1 305 ? 71.206 15.675 -15.073 1.00 22.70 305 GLY C CA 1
ATOM 7375 C C . GLY C 1 305 ? 72.554 15.115 -15.491 1.00 22.41 305 GLY C C 1
ATOM 7376 O O . GLY C 1 305 ? 72.657 13.951 -15.879 1.00 21.66 305 GLY C O 1
ATOM 7377 N N . GLY C 1 306 ? 73.593 15.944 -15.394 1.00 21.93 306 GLY C N 1
ATOM 7378 C CA . GLY C 1 306 ? 74.928 15.524 -15.793 1.00 21.29 306 GLY C CA 1
ATOM 7379 C C . GLY C 1 306 ? 75.853 14.994 -14.709 1.00 21.03 306 GLY C C 1
ATOM 7380 O O . GLY C 1 306 ? 75.405 14.523 -13.664 1.00 20.30 306 GLY C O 1
ATOM 7381 N N . SER C 1 307 ? 77.155 15.072 -14.978 1.00 20.70 307 SER C N 1
ATOM 7382 C CA . SER C 1 307 ? 78.196 14.598 -14.063 1.00 21.42 307 SER C CA 1
ATOM 7383 C C . SER C 1 307 ? 79.143 15.761 -13.778 1.00 22.13 307 SER C C 1
ATOM 7384 O O . SER C 1 307 ? 79.706 16.350 -14.702 1.00 21.49 307 SER C O 1
ATOM 7387 N N . MET C 1 308 ? 79.345 16.069 -12.499 1.00 21.16 308 MET C N 1
ATOM 7388 C CA . MET C 1 308 ? 80.171 17.216 -12.127 1.00 20.91 308 MET C CA 1
ATOM 7389 C C . MET C 1 308 ? 81.206 16.995 -11.029 1.00 20.20 308 MET C C 1
ATOM 7390 O O . MET C 1 308 ? 81.020 16.178 -10.125 1.00 19.11 308 MET C O 1
ATOM 7395 N N . LEU C 1 309 ? 82.303 17.738 -11.126 1.00 19.33 309 LEU C N 1
ATOM 7396 C CA . LEU C 1 309 ? 83.355 17.695 -10.121 1.00 17.94 309 LEU C CA 1
ATOM 7397 C C . LEU C 1 309 ? 83.207 19.001 -9.354 1.00 18.18 309 LEU C C 1
ATOM 7398 O O . LEU C 1 309 ? 83.057 20.061 -9.960 1.00 19.48 309 LEU C O 1
ATOM 7403 N N . TYR C 1 310 ? 83.223 18.918 -8.029 1.00 16.64 310 TYR C N 1
ATOM 7404 C CA . TYR C 1 310 ? 83.090 20.098 -7.181 1.00 15.54 310 TYR C CA 1
ATOM 7405 C C . TYR C 1 310 ? 84.371 20.283 -6.390 1.00 14.79 310 TYR C C 1
ATOM 7406 O O . TYR C 1 310 ? 85.199 19.376 -6.333 1.00 14.38 310 TYR C O 1
ATOM 7415 N N . THR C 1 311 ? 84.534 21.444 -5.760 1.00 14.73 311 THR C N 1
ATOM 7416 C CA . THR C 1 311 ? 85.760 21.681 -5.016 1.00 14.04 311 THR C CA 1
ATOM 7417 C C . THR C 1 311 ? 85.633 22.637 -3.827 1.00 14.39 311 THR C C 1
ATOM 7418 O O . THR C 1 311 ? 84.755 23.504 -3.790 1.00 14.00 311 THR C O 1
ATOM 7422 N N . VAL C 1 312 ? 86.516 22.440 -2.850 1.00 14.20 312 VAL C N 1
ATOM 7423 C CA . VAL C 1 312 ? 86.598 23.261 -1.641 1.00 14.66 312 VAL C CA 1
ATOM 7424 C C . VAL C 1 312 ? 88.009 23.055 -1.106 1.00 14.68 312 VAL C C 1
ATOM 7425 O O . VAL C 1 312 ? 88.740 22.198 -1.599 1.00 14.57 312 VAL C O 1
ATOM 7429 N N . ASN C 1 313 ? 88.398 23.842 -0.109 1.00 14.52 313 ASN C N 1
ATOM 7430 C CA . ASN C 1 313 ? 89.710 23.670 0.500 1.00 14.81 313 ASN C CA 1
ATOM 7431 C C . ASN C 1 313 ? 89.485 22.954 1.825 1.00 14.53 313 ASN C C 1
ATOM 7432 O O . ASN C 1 313 ? 88.633 23.365 2.620 1.00 14.93 313 ASN C O 1
ATOM 7437 N N . GLY C 1 314 ? 90.241 21.882 2.054 1.00 15.28 314 GLY C N 1
ATOM 7438 C CA . GLY C 1 314 ? 90.113 21.127 3.290 1.00 14.39 314 GLY C CA 1
ATOM 7439 C C . GLY C 1 314 ? 90.925 21.721 4.430 1.00 15.49 314 GLY C C 1
ATOM 7440 O O . GLY C 1 314 ? 91.479 22.813 4.298 1.00 15.21 314 GLY C O 1
ATOM 7441 N N . PHE C 1 315 ? 91.016 20.993 5.542 1.00 14.32 315 PHE C N 1
ATOM 7442 C CA . PHE C 1 315 ? 91.747 21.462 6.719 1.00 14.87 315 PHE C CA 1
ATOM 7443 C C . PHE C 1 315 ? 93.256 21.532 6.534 1.00 16.30 315 PHE C C 1
ATOM 7444 O O . PHE C 1 315 ? 93.923 22.362 7.156 1.00 15.92 315 PHE C O 1
ATOM 7452 N N . ALA C 1 316 ? 93.793 20.655 5.694 1.00 16.11 316 ALA C N 1
ATOM 7453 C CA . ALA C 1 316 ? 95.230 20.612 5.455 1.00 16.55 316 ALA C CA 1
ATOM 7454 C C . ALA C 1 316 ? 95.524 20.051 4.073 1.00 17.56 316 ALA C C 1
ATOM 7455 O O . ALA C 1 316 ? 94.620 19.585 3.377 1.00 17.76 316 ALA C O 1
ATOM 7457 N N . LYS C 1 317 ? 96.791 20.101 3.677 1.00 17.92 317 LYS C N 1
ATOM 7458 C CA . LYS C 1 317 ? 97.199 19.586 2.375 1.00 17.43 317 LYS C CA 1
ATOM 7459 C C . LYS C 1 317 ? 96.974 18.083 2.297 1.00 16.82 317 LYS C C 1
ATOM 7460 O O . LYS C 1 317 ? 97.031 17.384 3.310 1.00 15.38 317 LYS C O 1
ATOM 7466 N N . GLY C 1 318 ? 96.733 17.590 1.087 1.00 17.98 318 GLY C N 1
ATOM 7467 C CA . GLY C 1 318 ? 96.524 16.168 0.907 1.00 17.27 318 GLY C CA 1
ATOM 7468 C C . GLY C 1 318 ? 97.745 15.374 1.328 1.00 18.08 318 GLY C C 1
ATOM 7469 O O . GLY C 1 318 ? 98.862 15.892 1.340 1.00 17.08 318 GLY C O 1
ATOM 7470 N N . HIS C 1 319 ? 97.528 14.113 1.681 1.00 16.91 319 HIS C N 1
ATOM 7471 C CA . HIS C 1 319 ? 98.601 13.222 2.107 1.00 18.21 319 HIS C CA 1
ATOM 7472 C C . HIS C 1 319 ? 99.370 12.691 0.898 1.00 18.12 319 HIS C C 1
ATOM 7473 O O . HIS C 1 319 ? 98.785 12.406 -0.146 1.00 17.30 319 HIS C O 1
ATOM 7480 N N . GLN C 1 320 ? 100.687 12.570 1.030 1.00 19.40 320 GLN C N 1
ATOM 7481 C CA . GLN C 1 320 ? 101.486 12.049 -0.072 1.00 21.93 320 GLN C CA 1
ATOM 7482 C C . GLN C 1 320 ? 101.374 10.529 -0.070 1.00 21.19 320 GLN C C 1
ATOM 7483 O O . GLN C 1 320 ? 102.192 9.831 0.530 1.00 22.33 320 GLN C O 1
ATOM 7489 N N . SER C 1 321 ? 100.338 10.030 -0.736 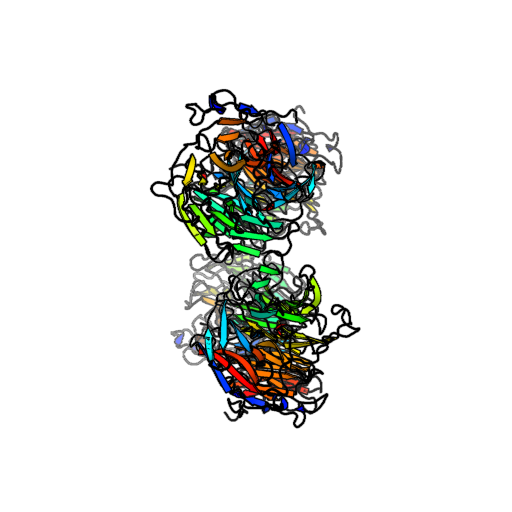1.00 20.31 321 SER C N 1
ATOM 7490 C CA . SER C 1 321 ? 100.083 8.600 -0.824 1.00 20.30 321 SER C CA 1
ATOM 7491 C C . SER C 1 321 ? 101.146 7.878 -1.651 1.00 21.79 321 SER C C 1
ATOM 7492 O O . SER C 1 321 ? 102.067 8.505 -2.177 1.00 22.39 321 SER C O 1
ATOM 7495 N N . PHE C 1 322 ? 101.002 6.561 -1.768 1.00 21.29 322 PHE C N 1
ATOM 7496 C CA . PHE C 1 322 ? 101.957 5.713 -2.479 1.00 21.08 322 PHE C CA 1
ATOM 7497 C C . PHE C 1 322 ? 102.490 6.188 -3.834 1.00 22.01 322 PHE C C 1
ATOM 7498 O O . PHE C 1 322 ? 103.703 6.152 -4.062 1.00 23.03 322 PHE C O 1
ATOM 7506 N N . GLN C 1 323 ? 101.606 6.622 -4.731 1.00 22.74 323 GLN C N 1
ATOM 7507 C CA . GLN C 1 323 ? 102.034 7.057 -6.063 1.00 23.05 323 GLN C CA 1
ATOM 7508 C C . GLN C 1 323 ? 103.013 8.224 -6.053 1.00 26.02 323 GLN C C 1
ATOM 7509 O O . GLN C 1 323 ? 103.696 8.475 -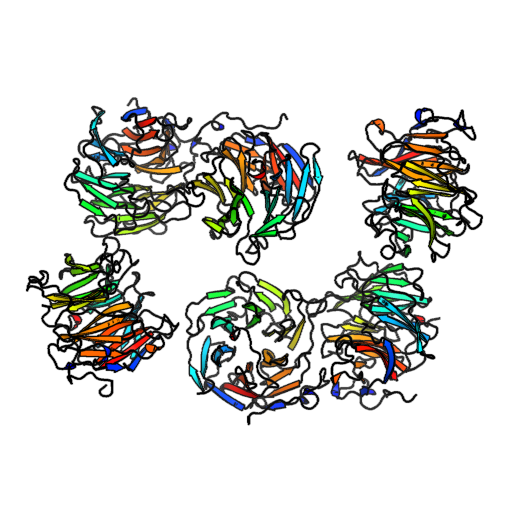7.046 1.00 26.96 323 GLN C O 1
ATOM 7515 N N . PHE C 1 324 ? 103.077 8.940 -4.938 1.00 27.35 324 PHE C N 1
ATOM 7516 C CA . PHE C 1 324 ? 103.974 10.081 -4.828 1.00 31.09 324 PHE C CA 1
ATOM 7517 C C . PHE C 1 324 ? 105.270 9.674 -4.141 1.00 34.45 324 PHE C C 1
ATOM 7518 O O . PHE C 1 324 ? 106.058 10.523 -3.719 1.00 35.73 324 PHE C O 1
ATOM 7526 N N . GLN C 1 325 ? 105.483 8.365 -4.045 1.00 37.55 325 GLN C N 1
ATOM 7527 C CA . GLN C 1 325 ? 106.675 7.813 -3.414 1.00 41.81 325 GLN C CA 1
ATOM 7528 C C . GLN C 1 325 ? 106.734 8.219 -1.944 1.00 43.53 325 GLN C C 1
ATOM 7529 O O . GLN C 1 325 ? 107.706 8.901 -1.549 1.00 45.96 325 GLN C O 1
ATOM 7535 N N . GLN D 1 5 ? 100.802 -59.410 7.125 1.00 47.17 5 GLN D N 1
ATOM 7536 C CA . GLN D 1 5 ? 100.185 -60.732 7.429 1.00 47.38 5 GLN D CA 1
ATOM 7537 C C . GLN D 1 5 ? 100.089 -61.585 6.171 1.00 46.51 5 GLN D C 1
ATOM 7538 O O . GLN D 1 5 ? 99.474 -61.187 5.181 1.00 45.30 5 GLN D O 1
ATOM 7544 N N . GLN D 1 6 ? 100.696 -62.765 6.221 1.00 45.91 6 GLN D N 1
ATOM 7545 C CA . GLN D 1 6 ? 100.694 -63.683 5.088 1.00 45.13 6 GLN D CA 1
ATOM 7546 C C . GLN D 1 6 ? 99.348 -64.368 4.864 1.00 42.60 6 GLN D C 1
ATOM 7547 O O . GLN D 1 6 ? 99.190 -65.126 3.908 1.00 43.12 6 GLN D O 1
ATOM 7553 N N . ASP D 1 7 ? 98.380 -64.104 5.739 1.00 38.81 7 ASP D N 1
ATOM 7554 C CA . ASP D 1 7 ? 97.058 -64.711 5.607 1.00 35.39 7 ASP D CA 1
ATOM 7555 C C . ASP D 1 7 ? 96.034 -63.756 4.996 1.00 31.82 7 ASP D C 1
ATOM 7556 O O . ASP D 1 7 ? 94.887 -64.136 4.749 1.00 31.06 7 ASP D O 1
ATOM 7561 N N . LEU D 1 8 ? 96.449 -62.519 4.753 1.00 26.72 8 LEU D N 1
ATOM 7562 C CA . LEU D 1 8 ? 95.557 -61.520 4.172 1.00 23.64 8 LEU D CA 1
ATOM 7563 C C . LEU D 1 8 ? 95.280 -61.808 2.704 1.00 21.76 8 LEU D C 1
ATOM 7564 O O . LEU D 1 8 ? 96.102 -62.426 2.019 1.00 20.31 8 LEU D O 1
ATOM 7569 N N . PRO D 1 9 ? 94.112 -61.369 2.203 1.00 19.59 9 PRO D N 1
ATOM 7570 C CA . PRO D 1 9 ? 93.771 -61.589 0.794 1.00 18.05 9 PRO D CA 1
ATOM 7571 C C . PRO D 1 9 ? 94.935 -60.984 0.016 1.00 17.95 9 PRO D C 1
ATOM 7572 O O . PRO D 1 9 ? 95.358 -59.862 0.308 1.00 16.55 9 PRO D O 1
ATOM 7576 N N . THR D 1 10 ? 95.451 -61.723 -0.961 1.00 16.28 10 THR D N 1
ATOM 7577 C CA . THR D 1 10 ? 96.605 -61.270 -1.726 1.00 14.78 10 THR D CA 1
ATOM 7578 C C . THR D 1 10 ? 96.403 -61.282 -3.237 1.00 15.18 10 THR D C 1
ATOM 7579 O O . THR D 1 10 ? 95.680 -62.122 -3.771 1.00 15.72 10 THR D O 1
ATOM 7583 N N . LEU D 1 11 ? 97.050 -60.338 -3.914 1.00 14.80 11 LEU D N 1
ATOM 7584 C CA . LEU D 1 11 ? 96.991 -60.239 -5.372 1.00 14.47 11 LEU D CA 1
ATOM 7585 C C . LEU D 1 11 ? 98.281 -60.850 -5.915 1.00 13.33 11 LEU D C 1
ATOM 7586 O O . LEU D 1 11 ? 99.372 -60.499 -5.462 1.00 13.88 11 LEU D O 1
ATOM 7591 N N . PHE D 1 12 ? 98.150 -61.763 -6.875 1.00 12.70 12 PHE D N 1
ATOM 7592 C CA . PHE D 1 12 ? 99.303 -62.442 -7.463 1.00 13.75 12 PHE D CA 1
ATOM 7593 C C . PHE D 1 12 ? 99.422 -62.200 -8.964 1.00 14.66 12 PHE D C 1
ATOM 7594 O O . PHE D 1 12 ? 98.451 -61.842 -9.630 1.00 15.56 12 PHE D O 1
ATOM 7602 N N . TYR D 1 13 ? 100.615 -62.426 -9.499 1.00 15.42 13 TYR D N 1
ATOM 7603 C CA . TYR D 1 13 ? 100.834 -62.260 -10.929 1.00 17.40 13 TYR D CA 1
ATOM 7604 C C . TYR D 1 13 ? 100.417 -63.532 -11.655 1.00 17.65 13 TYR D C 1
ATOM 7605 O O . TYR D 1 13 ? 101.253 -64.265 -12.185 1.00 20.05 13 TYR D O 1
ATOM 7614 N N . SER D 1 14 ? 99.113 -63.797 -11.655 1.00 18.45 14 SER D N 1
ATOM 7615 C CA . SER D 1 14 ? 98.560 -64.971 -12.319 1.00 17.97 14 SER D CA 1
ATOM 7616 C C . SER D 1 14 ? 97.576 -64.548 -13.404 1.00 18.62 14 SER D C 1
ATOM 7617 O O . SER D 1 14 ? 97.075 -63.421 -13.396 1.00 16.88 14 SER D O 1
ATOM 7620 N N . GLY D 1 15 ? 97.303 -65.458 -14.335 1.00 17.44 15 GLY D N 1
ATOM 7621 C CA . GLY D 1 15 ? 96.380 -65.159 -15.412 1.00 17.15 15 GLY D CA 1
ATOM 7622 C C . GLY D 1 15 ? 96.746 -63.890 -16.161 1.00 15.90 15 GLY D C 1
ATOM 7623 O O . GLY D 1 15 ? 97.920 -63.607 -16.386 1.00 15.37 15 GLY D O 1
ATOM 7624 N N . LYS D 1 16 ? 95.734 -63.119 -16.546 1.00 15.94 16 LYS D N 1
ATOM 7625 C CA . LYS D 1 16 ? 95.963 -61.882 -17.280 1.00 15.13 16 LYS D CA 1
ATOM 7626 C C . LYS D 1 16 ? 96.549 -60.768 -16.420 1.00 15.54 16 LYS D C 1
ATOM 7627 O O . LYS D 1 16 ? 96.852 -59.686 -16.925 1.00 14.55 16 LYS D O 1
ATOM 7633 N N . SER D 1 17 ? 96.706 -61.026 -15.125 1.00 12.94 17 SER D N 1
ATOM 7634 C CA . SER D 1 17 ? 97.295 -60.029 -14.239 1.00 14.08 17 SER D CA 1
ATOM 7635 C C . SER D 1 17 ? 98.799 -60.012 -14.472 1.00 15.68 17 SER D C 1
ATOM 7636 O O . SER D 1 17 ? 99.504 -59.106 -14.016 1.00 15.41 17 SER D O 1
ATOM 7639 N N . ASN D 1 18 ? 99.287 -61.019 -15.194 1.00 15.24 18 ASN D N 1
ATOM 7640 C CA . ASN D 1 18 ? 100.711 -61.120 -15.477 1.00 17.23 18 ASN D CA 1
ATOM 7641 C C . ASN D 1 18 ? 101.051 -60.693 -16.904 1.00 18.00 18 ASN D C 1
ATOM 7642 O O . ASN D 1 18 ? 102.186 -60.847 -17.350 1.00 20.44 18 ASN D O 1
ATOM 7647 N N . SER D 1 19 ? 100.067 -60.151 -17.614 1.00 16.95 19 SER D N 1
ATOM 7648 C CA . SER D 1 19 ? 100.281 -59.696 -18.987 1.00 17.03 19 SER D CA 1
ATOM 7649 C C . SER D 1 19 ? 100.675 -58.222 -19.035 1.00 16.02 19 SER D C 1
ATOM 7650 O O . SER D 1 19 ? 100.286 -57.433 -18.175 1.00 16.51 19 SER D O 1
ATOM 7653 N N . ALA D 1 20 ? 101.447 -57.855 -20.050 1.00 14.41 20 ALA D N 1
ATOM 7654 C CA . ALA D 1 20 ? 101.876 -56.474 -20.213 1.00 14.36 20 ALA D CA 1
ATOM 7655 C C . ALA D 1 20 ? 100.697 -55.613 -20.650 1.00 14.18 20 ALA D C 1
ATOM 7656 O O . ALA D 1 20 ? 100.540 -54.480 -20.196 1.00 13.55 20 ALA D O 1
ATOM 7658 N N . VAL D 1 21 ? 99.864 -56.173 -21.524 1.00 13.21 21 VAL D N 1
ATOM 7659 C CA . VAL D 1 21 ? 98.713 -55.458 -22.075 1.00 12.83 21 VAL D CA 1
ATOM 7660 C C . VAL D 1 21 ? 97.451 -56.333 -22.114 1.00 13.09 21 VAL D C 1
ATOM 7661 O O . VAL D 1 21 ? 96.910 -56.626 -23.184 1.00 12.58 21 VAL D O 1
ATOM 7665 N N . PRO D 1 22 ? 96.951 -56.739 -20.937 1.00 11.78 22 PRO D N 1
ATOM 7666 C CA . PRO D 1 22 ? 95.755 -57.583 -20.851 1.00 11.95 22 PRO D CA 1
ATOM 7667 C C . PRO D 1 22 ? 94.458 -56.991 -21.387 1.00 11.17 22 PRO D C 1
ATOM 7668 O O . PRO D 1 22 ? 94.112 -55.849 -21.090 1.00 12.05 22 PRO D O 1
ATOM 7672 N N . ILE D 1 23 ? 93.748 -57.793 -22.178 1.00 11.78 23 ILE D N 1
ATOM 7673 C CA . ILE D 1 23 ? 92.457 -57.415 -22.752 1.00 11.91 23 ILE D CA 1
ATOM 7674 C C . ILE D 1 23 ? 91.473 -58.045 -21.775 1.00 14.08 23 ILE D C 1
ATOM 7675 O O . ILE D 1 23 ? 91.230 -59.253 -21.811 1.00 13.18 23 ILE D O 1
ATOM 7680 N N . ILE D 1 24 ? 90.898 -57.224 -20.904 1.00 13.06 24 ILE D N 1
ATOM 7681 C CA . ILE D 1 24 ? 90.025 -57.754 -19.869 1.00 13.94 24 ILE D CA 1
ATOM 7682 C C . ILE D 1 24 ? 88.976 -56.741 -19.400 1.00 14.78 24 ILE D C 1
ATOM 7683 O O . ILE D 1 24 ? 89.180 -55.533 -19.513 1.00 16.18 24 ILE D O 1
ATOM 7688 N N . SER D 1 25 ? 87.855 -57.243 -18.886 1.00 13.51 25 SER D N 1
ATOM 7689 C CA . SER D 1 25 ? 86.772 -56.401 -18.371 1.00 13.10 25 SER D CA 1
ATOM 7690 C C . SER D 1 25 ? 86.889 -56.376 -16.846 1.00 13.26 25 SER D C 1
ATOM 7691 O O . SER D 1 25 ? 87.441 -57.302 -16.252 1.00 12.25 25 SER D O 1
ATOM 7694 N N . GLU D 1 26 ? 86.369 -55.331 -16.209 1.00 11.71 26 GLU D N 1
ATOM 7695 C CA . GLU D 1 26 ? 86.471 -55.234 -14.756 1.00 11.85 26 GLU D CA 1
ATOM 7696 C C . GLU D 1 26 ? 85.867 -56.421 -14.009 1.00 11.18 26 GLU D C 1
ATOM 7697 O O . GLU D 1 26 ? 86.399 -56.842 -12.982 1.00 11.17 26 GLU D O 1
ATOM 7703 N N . SER D 1 27 ? 84.769 -56.966 -14.523 1.00 11.27 27 SER D N 1
ATOM 7704 C CA . SER D 1 27 ? 84.113 -58.089 -13.858 1.00 13.00 27 SER D CA 1
ATOM 7705 C C . SER D 1 27 ? 84.966 -59.352 -13.798 1.00 13.55 27 SER D C 1
ATOM 7706 O O . SER D 1 27 ? 84.754 -60.207 -12.933 1.00 14.17 27 SER D O 1
ATOM 7709 N N . GLU D 1 28 ? 85.921 -59.486 -14.713 1.00 13.56 28 GLU D N 1
ATOM 7710 C CA . GLU D 1 28 ? 86.766 -60.674 -14.713 1.00 13.76 28 GLU D CA 1
ATOM 7711 C C . GLU D 1 28 ? 88.165 -60.431 -14.155 1.00 12.48 28 GLU D C 1
ATOM 7712 O O . GLU D 1 28 ? 89.011 -61.321 -14.179 1.00 10.75 28 GLU D O 1
ATOM 7718 N N . LEU D 1 29 ? 88.410 -59.228 -13.642 1.00 10.84 29 LEU D N 1
ATOM 7719 C CA . LEU D 1 29 ? 89.710 -58.915 -13.056 1.00 10.57 29 LEU D CA 1
ATOM 7720 C C . LEU D 1 29 ? 89.961 -59.793 -11.835 1.00 11.00 29 LEU D C 1
ATOM 7721 O O . LEU D 1 29 ? 89.015 -60.227 -11.174 1.00 12.02 29 LEU D O 1
ATOM 7726 N N . GLN D 1 30 ? 91.232 -60.056 -11.542 1.00 12.91 30 GLN D N 1
ATOM 7727 C CA . GLN D 1 30 ? 91.580 -60.835 -10.357 1.00 13.38 30 GLN D CA 1
ATOM 7728 C C . GLN D 1 30 ? 91.042 -59.961 -9.232 1.00 13.08 30 GLN D C 1
ATOM 7729 O O . GLN D 1 30 ? 91.466 -58.811 -9.083 1.00 12.45 30 GLN D O 1
ATOM 7735 N N . THR D 1 31 ? 90.116 -60.504 -8.448 1.00 12.66 31 THR D N 1
ATOM 7736 C CA . THR D 1 31 ? 89.482 -59.736 -7.380 1.00 13.74 31 THR D CA 1
ATOM 7737 C C . THR D 1 31 ? 89.567 -60.357 -5.987 1.00 13.71 31 THR D C 1
ATOM 7738 O O . THR D 1 31 ? 89.458 -61.574 -5.828 1.00 14.43 31 THR D O 1
ATOM 7742 N N . ILE D 1 32 ? 89.762 -59.507 -4.983 1.00 13.37 32 ILE D N 1
ATOM 7743 C CA . ILE D 1 32 ? 89.817 -59.942 -3.591 1.00 13.03 32 ILE D CA 1
ATOM 7744 C C . ILE D 1 32 ? 89.031 -58.939 -2.761 1.00 12.82 32 ILE D C 1
ATOM 7745 O O . ILE D 1 32 ? 88.788 -57.818 -3.200 1.00 12.36 32 ILE D O 1
ATOM 7750 N N . THR D 1 33 ? 88.621 -59.354 -1.569 1.00 12.55 33 THR D N 1
ATOM 7751 C CA . THR D 1 33 ? 87.865 -58.488 -0.678 1.00 13.82 33 THR D CA 1
ATOM 7752 C C . THR D 1 33 ? 88.736 -58.124 0.511 1.00 15.04 33 THR D C 1
ATOM 7753 O O . THR D 1 33 ? 89.293 -58.998 1.179 1.00 13.96 33 THR D O 1
ATOM 7757 N N . ALA D 1 34 ? 88.850 -56.825 0.771 1.00 13.89 34 ALA D N 1
ATOM 7758 C CA . ALA D 1 34 ? 89.676 -56.329 1.860 1.00 14.94 34 ALA D CA 1
ATOM 7759 C C . ALA D 1 34 ? 89.175 -56.749 3.234 1.00 15.29 34 ALA D C 1
ATOM 7760 O O . ALA D 1 34 ? 87.980 -56.965 3.439 1.00 15.35 34 ALA D O 1
ATOM 7762 N N . GLU D 1 35 ? 90.114 -56.862 4.166 1.00 16.71 35 GLU D N 1
ATOM 7763 C CA . GLU D 1 35 ? 89.820 -57.241 5.543 1.00 17.23 35 GLU D CA 1
ATOM 7764 C C . GLU D 1 35 ? 89.866 -56.011 6.441 1.00 16.39 35 GLU D C 1
ATOM 7765 O O . GLU D 1 35 ? 90.708 -55.133 6.259 1.00 16.73 35 GLU D O 1
ATOM 7771 N N . PRO D 1 36 ? 88.955 -55.930 7.420 1.00 17.16 36 PRO D N 1
ATOM 7772 C CA . PRO D 1 36 ? 88.946 -54.781 8.329 1.00 17.09 36 PRO D CA 1
ATOM 7773 C C . PRO D 1 36 ? 90.296 -54.756 9.039 1.00 17.45 36 PRO D C 1
ATOM 7774 O O . PRO D 1 36 ? 90.772 -55.795 9.500 1.00 17.36 36 PRO D O 1
ATOM 7778 N N . TRP D 1 37 ? 90.914 -53.585 9.128 1.00 16.36 37 TRP D N 1
ATOM 7779 C CA . TRP D 1 37 ? 92.213 -53.481 9.779 1.00 16.38 37 TRP D CA 1
ATOM 7780 C C . TRP D 1 37 ? 92.149 -52.666 11.066 1.00 18.05 37 TRP D C 1
ATOM 7781 O O . TRP D 1 37 ? 92.646 -53.098 12.107 1.00 17.62 37 TRP D O 1
ATOM 7792 N N . LEU D 1 38 ? 91.537 -51.489 10.997 1.00 16.81 38 LEU D N 1
ATOM 7793 C CA . LEU D 1 38 ? 91.435 -50.632 12.169 1.00 17.41 38 LEU D CA 1
ATOM 7794 C C . LEU D 1 38 ? 90.306 -49.625 12.037 1.00 17.73 38 LEU D C 1
ATOM 7795 O O . LEU D 1 38 ? 90.254 -48.869 11.069 1.00 17.32 38 LEU D O 1
ATOM 7800 N N . GLU D 1 39 ? 89.403 -49.620 13.013 1.00 17.29 39 GLU D N 1
ATOM 7801 C CA . GLU D 1 39 ? 88.288 -48.683 13.001 1.00 18.11 39 GLU D CA 1
ATOM 7802 C C . GLU D 1 39 ? 88.759 -47.364 13.600 1.00 18.10 39 GLU D C 1
ATOM 7803 O O . GLU D 1 39 ? 89.193 -47.314 14.751 1.00 18.06 39 GLU D O 1
ATOM 7809 N N . ILE D 1 40 ? 88.684 -46.298 12.813 1.00 15.55 40 ILE D N 1
ATOM 7810 C CA . ILE D 1 40 ? 89.118 -44.984 13.270 1.00 16.74 40 ILE D CA 1
ATOM 7811 C C . ILE D 1 40 ? 88.071 -44.348 14.175 1.00 16.69 40 ILE D C 1
ATOM 7812 O O . ILE D 1 40 ? 88.401 -43.701 15.167 1.00 18.26 40 ILE D O 1
ATOM 7817 N N . SER D 1 41 ? 86.805 -44.542 13.830 1.00 17.25 41 SER D N 1
ATOM 7818 C CA . SER D 1 41 ? 85.712 -43.983 14.614 1.00 18.23 41 SER D CA 1
ATOM 7819 C C . SER D 1 41 ? 84.403 -44.669 14.262 1.00 18.30 41 SER D C 1
ATOM 7820 O O . SER D 1 41 ? 84.253 -45.210 13.166 1.00 16.69 41 SER D O 1
ATOM 7823 N N . LYS D 1 42 ? 83.461 -44.659 15.200 1.00 17.24 42 LYS D N 1
ATOM 7824 C CA . LYS D 1 42 ? 82.159 -45.257 14.961 1.00 18.03 42 LYS D CA 1
ATOM 7825 C C . LYS D 1 42 ? 81.299 -44.195 14.294 1.00 17.75 42 LYS D C 1
ATOM 7826 O O . LYS D 1 42 ? 80.253 -44.492 13.720 1.00 16.79 42 LYS D O 1
ATOM 7832 N N . LYS D 1 43 ? 81.763 -42.952 14.381 1.00 18.72 43 LYS D N 1
ATOM 7833 C CA . LYS D 1 43 ? 81.079 -41.822 13.769 1.00 18.85 43 LYS D CA 1
ATOM 7834 C C . LYS D 1 43 ? 81.564 -41.730 12.327 1.00 18.70 43 LYS D C 1
ATOM 7835 O O . LYS D 1 43 ? 82.602 -42.298 11.980 1.00 17.09 43 LYS D O 1
ATOM 7841 N N . GLY D 1 44 ? 80.817 -41.016 11.494 1.00 18.17 44 GLY D N 1
ATOM 7842 C CA . GLY D 1 44 ? 81.191 -40.886 10.097 1.00 17.69 44 GLY D CA 1
ATOM 7843 C C . GLY D 1 44 ? 82.164 -39.753 9.827 1.00 15.87 44 GLY D C 1
ATOM 7844 O O . GLY D 1 44 ? 81.826 -38.582 9.993 1.00 14.95 44 GLY D O 1
ATOM 7845 N N . LEU D 1 45 ? 83.376 -40.110 9.414 1.00 13.73 45 LEU D N 1
ATOM 7846 C CA . LEU D 1 45 ? 84.417 -39.136 9.101 1.00 14.33 45 LEU D CA 1
ATOM 7847 C C . LEU D 1 45 ? 84.905 -39.400 7.683 1.00 14.38 45 LEU D C 1
ATOM 7848 O O . LEU D 1 45 ? 85.081 -40.550 7.288 1.00 13.40 45 LEU D O 1
ATOM 7853 N N . GLN D 1 46 ? 85.120 -38.335 6.918 1.00 13.46 46 GLN D N 1
ATOM 7854 C CA . GLN D 1 46 ? 85.584 -38.476 5.540 1.00 13.79 46 GLN D CA 1
ATOM 7855 C C . GLN D 1 46 ? 87.093 -38.719 5.521 1.00 12.37 46 GLN D C 1
ATOM 7856 O O . GLN D 1 46 ? 87.869 -37.813 5.212 1.00 12.52 46 GLN D O 1
ATOM 7862 N N . LEU D 1 47 ? 87.506 -39.944 5.848 1.00 11.50 47 LEU D N 1
ATOM 7863 C CA . LEU D 1 47 ? 88.929 -40.286 5.882 1.00 12.38 47 LEU D CA 1
ATOM 7864 C C . LEU D 1 47 ? 89.613 -40.073 4.533 1.00 12.14 47 LEU D C 1
ATOM 7865 O O . LEU D 1 47 ? 89.030 -40.348 3.484 1.00 12.71 47 LEU D O 1
ATOM 7870 N N . GLU D 1 48 ? 90.853 -39.593 4.583 1.00 11.78 48 GLU D N 1
ATOM 7871 C CA . GLU D 1 48 ? 91.650 -39.320 3.389 1.00 11.89 48 GLU D CA 1
ATOM 7872 C C . GLU D 1 48 ? 93.113 -39.109 3.770 1.00 12.98 48 GLU D C 1
ATOM 7873 O O . GLU D 1 48 ? 93.466 -39.087 4.952 1.00 13.49 48 GLU D O 1
ATOM 7879 N N . GLY D 1 49 ? 93.955 -38.972 2.749 1.00 12.66 49 GLY D N 1
ATOM 7880 C CA . GLY D 1 49 ? 95.366 -38.669 2.941 1.00 12.53 49 GLY D CA 1
ATOM 7881 C C . GLY D 1 49 ? 96.298 -39.569 3.726 1.00 13.51 49 GLY D C 1
ATOM 7882 O O . GLY D 1 49 ? 97.078 -39.080 4.547 1.00 12.75 49 GLY D O 1
ATOM 7883 N N . LEU D 1 50 ? 96.245 -40.868 3.463 1.00 13.21 50 LEU D N 1
ATOM 7884 C CA . LEU D 1 50 ? 97.119 -41.820 4.141 1.00 12.75 50 LEU D CA 1
ATOM 7885 C C . LEU D 1 50 ? 98.569 -41.526 3.767 1.00 13.29 50 LEU D C 1
ATOM 7886 O O . LEU D 1 50 ? 98.870 -41.247 2.611 1.00 13.79 50 LEU D O 1
ATOM 7891 N N . ASN D 1 51 ? 99.470 -41.588 4.742 1.00 14.03 51 ASN D N 1
ATOM 7892 C CA . ASN D 1 51 ? 100.885 -41.351 4.472 1.00 14.49 51 ASN D CA 1
ATOM 7893 C C . ASN D 1 51 ? 101.692 -41.777 5.692 1.00 15.82 51 ASN D C 1
ATOM 7894 O O . ASN D 1 51 ? 101.379 -41.385 6.817 1.00 15.29 51 ASN D O 1
ATOM 7899 N N . PHE D 1 52 ? 102.721 -42.590 5.469 1.00 15.43 52 PHE D N 1
ATOM 7900 C CA . PHE D 1 52 ? 103.561 -43.073 6.564 1.00 15.47 52 PHE D CA 1
ATOM 7901 C C . PHE D 1 52 ? 104.821 -42.231 6.715 1.00 15.23 52 PHE D C 1
ATOM 7902 O O . PHE D 1 52 ? 105.374 -41.750 5.726 1.00 16.37 52 PHE D O 1
ATOM 7910 N N . ASP D 1 53 ? 105.277 -42.055 7.952 1.00 17.01 53 ASP D N 1
ATOM 7911 C CA . ASP D 1 53 ? 106.486 -41.282 8.189 1.00 18.61 53 ASP D CA 1
ATOM 7912 C C . ASP D 1 53 ? 107.697 -42.202 8.120 1.00 20.20 53 ASP D C 1
ATOM 7913 O O . ASP D 1 53 ? 107.554 -43.417 7.968 1.00 20.21 53 ASP D O 1
ATOM 7918 N N . ARG D 1 54 ? 108.882 -41.614 8.219 1.00 21.36 54 ARG D N 1
ATOM 7919 C CA . ARG D 1 54 ? 110.130 -42.359 8.151 1.00 23.23 54 ARG D CA 1
ATOM 7920 C C . ARG D 1 54 ? 110.180 -43.503 9.164 1.00 24.15 54 ARG D C 1
ATOM 7921 O O . ARG D 1 54 ? 110.870 -44.499 8.947 1.00 25.57 54 ARG D O 1
ATOM 7929 N N . GLN D 1 55 ? 109.441 -43.362 10.263 1.00 23.90 55 GLN D N 1
ATOM 7930 C CA . GLN D 1 55 ? 109.399 -44.387 11.305 1.00 24.77 55 GLN D CA 1
ATOM 7931 C C . GLN D 1 55 ? 108.297 -45.423 11.081 1.00 24.52 55 GLN D C 1
ATOM 7932 O O . GLN D 1 55 ? 108.009 -46.236 11.961 1.00 23.24 55 GLN D O 1
ATOM 7938 N N . GLY D 1 56 ? 107.677 -45.386 9.905 1.00 22.58 56 GLY D N 1
ATOM 7939 C CA . GLY D 1 56 ? 106.626 -46.340 9.603 1.00 20.67 56 GLY D CA 1
ATOM 7940 C C . GLY D 1 56 ? 105.288 -46.103 10.284 1.00 19.12 56 GLY D C 1
ATOM 7941 O O . GLY D 1 56 ? 104.425 -46.983 10.265 1.00 18.71 56 GLY D O 1
ATOM 7942 N N . GLN D 1 57 ? 105.102 -44.934 10.890 1.00 18.56 57 GLN D N 1
ATOM 7943 C CA . GLN D 1 57 ? 103.832 -44.636 11.550 1.00 17.32 57 GLN D CA 1
ATOM 7944 C C . GLN D 1 57 ? 102.859 -44.074 10.517 1.00 16.86 57 GLN D C 1
ATOM 7945 O O . GLN D 1 57 ? 103.269 -43.388 9.584 1.00 17.93 57 GLN D O 1
ATOM 7951 N N . LEU D 1 58 ? 101.573 -44.365 10.689 1.00 17.15 58 LEU D N 1
ATOM 7952 C CA . LEU D 1 58 ? 100.558 -43.913 9.743 1.00 16.79 58 LEU D CA 1
ATOM 7953 C C . LEU D 1 58 ? 99.843 -42.618 10.099 1.00 16.93 58 LEU D C 1
ATOM 7954 O O . LEU D 1 58 ? 99.261 -42.485 11.176 1.00 17.30 58 LEU D O 1
ATOM 7959 N N . PHE D 1 59 ? 99.877 -41.673 9.166 1.00 16.19 59 PHE D N 1
ATOM 7960 C CA . PHE D 1 59 ? 99.201 -40.394 9.327 1.00 16.06 59 PHE D CA 1
ATOM 7961 C C . PHE D 1 59 ? 98.035 -40.364 8.342 1.00 15.47 59 PHE D C 1
ATOM 7962 O O . PHE D 1 59 ? 98.103 -40.963 7.270 1.00 14.35 59 PHE D O 1
ATOM 7970 N N . LEU D 1 60 ? 96.962 -39.683 8.724 1.00 15.06 60 LEU D N 1
ATOM 7971 C CA . LEU D 1 60 ? 95.796 -39.516 7.867 1.00 14.22 60 LEU D CA 1
ATOM 7972 C C . LEU D 1 60 ? 94.933 -38.427 8.481 1.00 14.68 60 LEU D C 1
ATOM 7973 O O . LEU D 1 60 ? 95.279 -37.863 9.523 1.00 12.61 60 LEU D O 1
ATOM 7978 N N . LEU D 1 61 ? 93.813 -38.133 7.837 1.00 14.15 61 LEU D N 1
ATOM 7979 C CA . LEU D 1 61 ? 92.921 -37.090 8.322 1.00 14.03 61 LEU D CA 1
ATOM 7980 C C . LEU D 1 61 ? 91.504 -37.332 7.837 1.00 14.26 61 LEU D C 1
ATOM 7981 O O . LEU D 1 61 ? 91.227 -38.330 7.173 1.00 13.11 61 LEU D O 1
ATOM 7986 N N . ASP D 1 62 ? 90.604 -36.425 8.197 1.00 13.94 62 ASP D N 1
ATOM 7987 C CA . ASP D 1 62 ? 89.222 -36.497 7.743 1.00 14.11 62 ASP D CA 1
ATOM 7988 C C . ASP D 1 62 ? 88.977 -35.092 7.202 1.00 14.50 62 ASP D C 1
ATOM 7989 O O . ASP D 1 62 ? 89.397 -34.101 7.802 1.00 13.68 62 ASP D O 1
ATOM 7994 N N . VAL D 1 63 ? 88.320 -35.018 6.053 1.00 13.82 63 VAL D N 1
ATOM 7995 C CA . VAL D 1 63 ? 88.077 -33.749 5.377 1.00 13.10 63 VAL D CA 1
ATOM 7996 C C . VAL D 1 63 ? 87.193 -32.713 6.064 1.00 14.35 63 VAL D C 1
ATOM 7997 O O . VAL D 1 63 ? 87.592 -31.561 6.233 1.00 13.95 63 VAL D O 1
ATOM 8001 N N . PHE D 1 64 ? 85.998 -33.125 6.461 1.00 15.08 64 PHE D N 1
ATOM 8002 C CA . PHE D 1 64 ? 85.042 -32.194 7.043 1.00 15.27 64 PHE D CA 1
ATOM 8003 C C . PHE D 1 64 ? 85.322 -31.637 8.434 1.00 16.84 64 PHE D C 1
ATOM 8004 O O . PHE D 1 64 ? 84.847 -30.548 8.764 1.00 17.48 64 PHE D O 1
ATOM 8012 N N . GLU D 1 65 ? 86.085 -32.362 9.247 1.00 16.13 65 GLU D N 1
ATOM 8013 C CA . GLU D 1 65 ? 86.425 -31.872 10.581 1.00 16.90 65 GLU D CA 1
ATOM 8014 C C . GLU D 1 65 ? 87.886 -31.451 10.626 1.00 17.53 65 GLU D C 1
ATOM 8015 O O . GLU D 1 65 ? 88.280 -30.629 11.453 1.00 17.05 65 GLU D O 1
ATOM 8021 N N . GLY D 1 66 ? 88.694 -32.029 9.743 1.00 15.69 66 GLY D N 1
ATOM 8022 C CA . GLY D 1 66 ? 90.098 -31.669 9.685 1.00 14.79 66 GLY D CA 1
ATOM 8023 C C . GLY D 1 66 ? 91.019 -32.280 10.724 1.00 14.81 66 GLY D C 1
ATOM 8024 O O . GLY D 1 66 ? 92.119 -31.773 10.947 1.00 15.35 66 GLY D O 1
ATOM 8025 N N . ASN D 1 67 ? 90.590 -33.364 11.359 1.00 14.89 67 ASN D N 1
ATOM 8026 C CA . ASN D 1 67 ? 91.427 -34.019 12.359 1.00 16.49 67 ASN D CA 1
ATOM 8027 C C . ASN D 1 67 ? 92.627 -34.682 11.700 1.00 17.18 67 ASN D C 1
ATOM 8028 O O . ASN D 1 67 ? 92.509 -35.250 10.616 1.00 18.13 67 ASN D O 1
ATOM 8033 N N . ILE D 1 68 ? 93.783 -34.600 12.353 1.00 17.81 68 ILE D N 1
ATOM 8034 C CA . ILE D 1 68 ? 94.990 -35.247 11.849 1.00 18.26 68 ILE D CA 1
ATOM 8035 C C . ILE D 1 68 ? 95.210 -36.414 12.804 1.00 18.43 68 ILE D C 1
ATOM 8036 O O . ILE D 1 68 ? 95.232 -36.223 14.020 1.00 18.74 68 ILE D O 1
ATOM 8041 N N . PHE D 1 69 ? 95.353 -37.618 12.260 1.00 17.05 69 PHE D N 1
ATOM 8042 C CA . PHE D 1 69 ? 95.551 -38.811 13.080 1.00 17.21 69 PHE D CA 1
ATOM 8043 C C . PHE D 1 69 ? 96.923 -39.429 12.863 1.00 17.69 69 PHE D C 1
ATOM 8044 O O . PHE D 1 69 ? 97.466 -39.379 11.761 1.00 16.36 69 PHE D O 1
ATOM 8052 N N . LYS D 1 70 ? 97.479 -40.008 13.922 1.00 17.76 70 LYS D N 1
ATOM 8053 C CA . LYS D 1 70 ? 98.760 -40.691 13.830 1.00 18.82 70 LYS D CA 1
ATOM 8054 C C . LYS D 1 70 ? 98.528 -42.067 14.432 1.00 19.98 70 LYS D C 1
ATOM 8055 O O . LYS D 1 70 ? 98.185 -42.196 15.609 1.00 20.63 70 LYS D O 1
ATOM 8061 N N . ILE D 1 71 ? 98.706 -43.096 13.615 1.00 20.01 71 ILE D N 1
ATOM 8062 C CA . ILE D 1 71 ? 98.475 -44.463 14.048 1.00 21.22 71 ILE D CA 1
ATOM 8063 C C . ILE D 1 71 ? 99.729 -45.323 14.088 1.00 20.47 71 ILE D C 1
ATOM 8064 O O . ILE D 1 71 ? 100.594 -45.217 13.220 1.00 20.26 71 ILE D O 1
ATOM 8069 N N . ASN D 1 72 ? 99.816 -46.169 15.111 1.00 21.78 72 ASN D N 1
ATOM 8070 C CA . ASN D 1 72 ? 100.933 -47.097 15.265 1.00 21.64 72 ASN D CA 1
ATOM 8071 C C . ASN D 1 72 ? 100.434 -48.387 14.618 1.00 21.95 72 ASN D C 1
ATOM 8072 O O . ASN D 1 72 ? 99.557 -49.056 15.159 1.00 22.60 72 ASN D O 1
ATOM 8077 N N . PRO D 1 73 ? 100.982 -48.748 13.447 1.00 21.17 73 PRO D N 1
ATOM 8078 C CA . PRO D 1 73 ? 100.573 -49.960 12.730 1.00 22.31 73 PRO D CA 1
ATOM 8079 C C . PRO D 1 73 ? 100.698 -51.259 13.517 1.00 22.77 73 PRO D C 1
ATOM 8080 O O . PRO D 1 73 ? 99.979 -52.220 13.252 1.00 21.80 73 PRO D O 1
ATOM 8084 N N . GLU D 1 74 ? 101.609 -51.291 14.483 1.00 23.87 74 GLU D N 1
ATOM 8085 C CA . GLU D 1 74 ? 101.811 -52.501 15.269 1.00 25.58 74 GLU D CA 1
ATOM 8086 C C . GLU D 1 74 ? 100.844 -52.637 16.441 1.00 24.62 74 GLU D C 1
ATOM 8087 O O . GLU D 1 74 ? 100.218 -53.681 16.612 1.00 24.68 74 GLU D O 1
ATOM 8093 N N . THR D 1 75 ? 100.716 -51.583 17.241 1.00 24.82 75 THR D N 1
ATOM 8094 C CA . THR D 1 75 ? 99.826 -51.606 18.402 1.00 25.38 75 THR D CA 1
ATOM 8095 C C . THR D 1 75 ? 98.413 -51.143 18.073 1.00 25.16 75 THR D C 1
ATOM 8096 O O . THR D 1 75 ? 97.482 -51.368 18.849 1.00 25.09 75 THR D O 1
ATOM 8100 N N . LYS D 1 76 ? 98.261 -50.484 16.930 1.00 24.98 76 LYS D N 1
ATOM 8101 C CA . LYS D 1 76 ? 96.964 -49.975 16.491 1.00 24.73 76 LYS D CA 1
ATOM 8102 C C . LYS D 1 76 ? 96.509 -48.781 17.327 1.00 23.66 76 LYS D C 1
ATOM 8103 O O . LYS D 1 76 ? 95.341 -48.395 17.281 1.00 23.31 76 LYS D O 1
ATOM 8109 N N . GLU D 1 77 ? 97.426 -48.200 18.095 1.00 23.93 77 GLU D N 1
ATOM 8110 C CA . GLU D 1 77 ? 97.084 -47.046 18.918 1.00 24.46 77 GLU D CA 1
ATOM 8111 C C . GLU D 1 77 ? 96.792 -45.856 18.014 1.00 23.71 77 GLU D C 1
ATOM 8112 O O . GLU D 1 77 ? 97.520 -45.603 17.054 1.00 24.62 77 GLU D O 1
ATOM 8118 N N . ILE D 1 78 ? 95.726 -45.128 18.328 1.00 23.32 78 ILE D N 1
ATOM 8119 C CA . ILE D 1 78 ? 95.337 -43.964 17.544 1.00 21.77 78 ILE D CA 1
ATOM 8120 C C . ILE D 1 78 ? 95.484 -42.679 18.351 1.00 22.14 78 ILE D C 1
ATOM 8121 O O . ILE D 1 78 ? 94.991 -42.585 19.475 1.00 21.46 78 ILE D O 1
ATOM 8126 N N . LYS D 1 79 ? 96.163 -41.695 17.774 1.00 21.75 79 LYS D N 1
ATOM 8127 C CA . LYS D 1 79 ? 96.336 -40.404 18.424 1.00 22.34 79 LYS D CA 1
ATOM 8128 C C . LYS D 1 79 ? 95.874 -39.311 17.466 1.00 22.36 79 LYS D C 1
ATOM 8129 O O . LYS D 1 79 ? 95.871 -39.505 16.250 1.00 20.33 79 LYS D O 1
ATOM 8135 N N . ARG D 1 80 ? 95.473 -38.171 18.021 1.00 21.73 80 ARG D N 1
ATOM 8136 C CA . ARG D 1 80 ? 95.010 -37.039 17.222 1.00 22.42 80 ARG D CA 1
ATOM 8137 C C . ARG D 1 80 ? 95.870 -35.829 17.604 1.00 22.91 80 ARG D C 1
ATOM 8138 O O . ARG D 1 80 ? 95.473 -35.012 18.434 1.00 23.76 80 ARG D O 1
ATOM 8146 N N . PRO D 1 81 ? 97.067 -35.711 16.994 1.00 22.60 81 PRO D N 1
ATOM 8147 C CA . PRO D 1 81 ? 98.063 -34.648 17.199 1.00 22.41 81 PRO D CA 1
ATOM 8148 C C . PRO D 1 81 ? 97.507 -33.230 17.149 1.00 22.77 81 PRO D C 1
ATOM 8149 O O . PRO D 1 81 ? 97.693 -32.441 18.080 1.00 22.06 81 PRO D O 1
ATOM 8153 N N . PHE D 1 82 ? 96.848 -32.900 16.044 1.00 21.47 82 PHE D N 1
ATOM 8154 C CA . PHE D 1 82 ? 96.270 -31.577 15.880 1.00 19.99 82 PHE D CA 1
ATOM 8155 C C . PHE D 1 82 ? 95.119 -31.576 14.884 1.00 19.92 82 PHE D C 1
ATOM 8156 O O . PHE D 1 82 ? 94.763 -32.613 14.325 1.00 19.40 82 PHE D O 1
ATOM 8164 N N . VAL D 1 83 ? 94.538 -30.398 14.686 1.00 17.87 83 VAL D N 1
ATOM 8165 C CA . VAL D 1 83 ? 93.421 -30.218 13.772 1.00 17.87 83 VAL D CA 1
ATOM 8166 C C . VAL D 1 83 ? 93.796 -29.155 12.749 1.00 17.60 83 VAL D C 1
ATOM 8167 O O . VAL D 1 83 ? 94.409 -28.143 13.090 1.00 16.86 83 VAL D O 1
ATOM 8171 N N . SER D 1 84 ? 93.430 -29.383 11.494 1.00 16.35 84 SER D N 1
ATOM 8172 C CA . SER D 1 84 ? 93.745 -28.426 10.445 1.00 15.35 84 SER D CA 1
ATOM 8173 C C . SER D 1 84 ? 93.096 -27.076 10.722 1.00 15.66 84 SER D C 1
ATOM 8174 O O . SER D 1 84 ? 91.945 -27.011 11.146 1.00 16.78 84 SER D O 1
ATOM 8177 N N . HIS D 1 85 ? 93.844 -26.002 10.485 1.00 17.42 85 HIS D N 1
ATOM 8178 C CA . HIS D 1 85 ? 93.327 -24.652 10.687 1.00 17.03 85 HIS D CA 1
ATOM 8179 C C . HIS D 1 85 ? 92.758 -24.163 9.358 1.00 18.09 85 HIS D C 1
ATOM 8180 O O . HIS D 1 85 ? 92.210 -23.063 9.266 1.00 17.34 85 HIS D O 1
ATOM 8187 N N . LYS D 1 86 ? 92.905 -24.996 8.330 1.00 17.63 86 LYS D N 1
ATOM 8188 C CA . LYS D 1 86 ? 92.400 -24.686 6.997 1.00 16.29 86 LYS D CA 1
ATOM 8189 C C . LYS D 1 86 ? 91.252 -25.644 6.708 1.00 17.04 86 LYS D C 1
ATOM 8190 O O . LYS D 1 86 ? 91.312 -26.825 7.053 1.00 17.35 86 LYS D O 1
ATOM 8196 N N . ALA D 1 87 ? 90.206 -25.130 6.076 1.00 15.50 87 ALA D N 1
ATOM 8197 C CA . ALA D 1 87 ? 89.033 -25.932 5.777 1.00 15.22 87 ALA D CA 1
ATOM 8198 C C . ALA D 1 87 ? 89.232 -27.039 4.749 1.00 14.89 87 ALA D C 1
ATOM 8199 O O . ALA D 1 87 ? 89.930 -26.873 3.746 1.00 13.34 87 ALA D O 1
ATOM 8201 N N . ASN D 1 88 ? 88.603 -28.173 5.037 1.00 14.60 88 ASN D N 1
ATOM 8202 C CA . ASN D 1 88 ? 88.591 -29.334 4.164 1.00 14.65 88 ASN D CA 1
ATOM 8203 C C . ASN D 1 88 ? 89.908 -29.877 3.623 1.00 14.42 88 ASN D C 1
ATOM 8204 O O . ASN D 1 88 ? 90.105 -29.962 2.409 1.00 13.08 88 ASN D O 1
ATOM 8209 N N . PRO D 1 89 ? 90.827 -30.254 4.521 1.00 14.31 89 PRO D N 1
ATOM 8210 C CA . PRO D 1 89 ? 92.112 -30.802 4.079 1.00 13.96 89 PRO D CA 1
ATOM 8211 C C . PRO D 1 89 ? 91.807 -32.162 3.450 1.00 13.87 89 PRO D C 1
ATOM 8212 O O . PRO D 1 89 ? 90.878 -32.845 3.880 1.00 13.58 89 PRO D O 1
ATOM 8216 N N . ALA D 1 90 ? 92.576 -32.568 2.445 1.00 12.33 90 ALA D N 1
ATOM 8217 C CA . ALA D 1 90 ? 92.289 -33.835 1.777 1.00 11.72 90 ALA D CA 1
ATOM 8218 C C . ALA D 1 90 ? 93.465 -34.786 1.598 1.00 11.90 90 ALA D C 1
ATOM 8219 O O . ALA D 1 90 ? 93.284 -35.919 1.145 1.00 12.61 90 ALA D O 1
ATOM 8221 N N . ALA D 1 91 ? 94.668 -34.338 1.929 1.00 11.68 91 ALA D N 1
ATOM 8222 C CA . ALA D 1 91 ? 95.824 -35.206 1.783 1.00 11.04 91 ALA D CA 1
ATOM 8223 C C . ALA D 1 91 ? 96.990 -34.764 2.641 1.00 11.77 91 ALA D C 1
ATOM 8224 O O . ALA D 1 91 ? 97.143 -33.581 2.945 1.00 12.86 91 ALA D O 1
ATOM 8226 N N . ILE D 1 92 ? 97.803 -35.739 3.028 1.00 12.00 92 ILE D N 1
ATOM 8227 C CA . ILE D 1 92 ? 99.005 -35.494 3.812 1.00 12.77 92 ILE D CA 1
ATOM 8228 C C . ILE D 1 92 ? 100.170 -36.162 3.092 1.00 13.51 92 ILE D C 1
ATOM 8229 O O . ILE D 1 92 ? 100.141 -37.369 2.840 1.00 13.48 92 ILE D O 1
ATOM 8234 N N . LYS D 1 93 ? 101.177 -35.373 2.738 1.00 12.35 93 LYS D N 1
ATOM 8235 C CA . LYS D 1 93 ? 102.372 -35.908 2.103 1.00 13.85 93 LYS D CA 1
ATOM 8236 C C . LYS D 1 93 ? 103.535 -35.438 2.961 1.00 15.11 93 LYS D C 1
ATOM 8237 O O . LYS D 1 93 ? 103.712 -34.239 3.187 1.00 14.52 93 LYS D O 1
ATOM 8243 N N . ILE D 1 94 ? 104.313 -36.394 3.454 1.00 15.48 94 ILE D N 1
ATOM 8244 C CA . ILE D 1 94 ? 105.439 -36.082 4.319 1.00 15.80 94 ILE D CA 1
ATOM 8245 C C . ILE D 1 94 ? 106.717 -35.804 3.541 1.00 16.30 94 ILE D C 1
ATOM 8246 O O . ILE D 1 94 ? 107.085 -36.542 2.625 1.00 16.39 94 ILE D O 1
ATOM 8251 N N . HIS D 1 95 ? 107.377 -34.714 3.918 1.00 16.46 95 HIS D N 1
ATOM 8252 C CA . HIS D 1 95 ? 108.611 -34.270 3.288 1.00 17.95 95 HIS D CA 1
ATOM 8253 C C . HIS D 1 95 ? 109.787 -35.083 3.822 1.00 19.71 95 HIS D C 1
ATOM 8254 O O . HIS D 1 95 ? 109.696 -35.699 4.886 1.00 19.19 95 HIS D O 1
ATOM 8261 N N . LYS D 1 96 ? 110.884 -35.092 3.072 1.00 21.25 96 LYS D N 1
ATOM 8262 C CA . LYS D 1 96 ? 112.081 -35.816 3.479 1.00 22.61 96 LYS D CA 1
ATOM 8263 C C . LYS D 1 96 ? 112.554 -35.319 4.844 1.00 22.18 96 LYS D C 1
ATOM 8264 O O . LYS D 1 96 ? 113.105 -36.086 5.634 1.00 22.83 96 LYS D O 1
ATOM 8270 N N . ASP D 1 97 ? 112.330 -34.036 5.121 1.00 21.95 97 ASP D N 1
ATOM 8271 C CA . ASP D 1 97 ? 112.759 -33.457 6.390 1.00 21.87 97 ASP D CA 1
ATOM 8272 C C . ASP D 1 97 ? 111.782 -33.674 7.545 1.00 21.76 97 ASP D C 1
ATOM 8273 O O . ASP D 1 97 ? 111.958 -33.116 8.628 1.00 20.73 97 ASP D O 1
ATOM 8278 N N . GLY D 1 98 ? 110.752 -34.483 7.313 1.00 20.07 98 GLY D N 1
ATOM 8279 C CA . GLY D 1 98 ? 109.801 -34.782 8.371 1.00 20.45 98 GLY D CA 1
ATOM 8280 C C . GLY D 1 98 ? 108.530 -33.960 8.451 1.00 19.40 98 GLY D C 1
ATOM 8281 O O . GLY D 1 98 ? 107.571 -34.370 9.110 1.00 19.55 98 GLY D O 1
ATOM 8282 N N . ARG D 1 99 ? 108.511 -32.801 7.803 1.00 17.78 99 ARG D N 1
ATOM 8283 C CA . ARG D 1 99 ? 107.324 -31.958 7.827 1.00 16.96 99 ARG D CA 1
ATOM 8284 C C . ARG D 1 99 ? 106.155 -32.632 7.131 1.00 17.33 99 ARG D C 1
ATOM 8285 O O . ARG D 1 99 ? 106.340 -33.433 6.213 1.00 15.28 99 ARG D O 1
ATOM 8293 N N . LEU D 1 100 ? 104.952 -32.302 7.584 1.00 17.71 100 LEU D N 1
ATOM 8294 C CA . LEU D 1 100 ? 103.740 -32.824 6.977 1.00 17.75 100 LEU D CA 1
ATOM 8295 C C . LEU D 1 100 ? 103.209 -31.730 6.066 1.00 17.30 100 LEU D C 1
ATOM 8296 O O . LEU D 1 100 ? 103.022 -30.593 6.502 1.00 16.86 100 LEU D O 1
ATOM 8301 N N . PHE D 1 101 ? 102.997 -32.061 4.797 1.00 16.60 101 PHE D N 1
ATOM 8302 C CA . PHE D 1 101 ? 102.437 -31.101 3.856 1.00 15.89 101 PHE D CA 1
ATOM 8303 C C . PHE D 1 101 ? 100.970 -31.465 3.715 1.00 15.33 101 PHE D C 1
ATOM 8304 O O . PHE D 1 101 ? 100.633 -32.589 3.348 1.00 15.05 101 PHE D O 1
ATOM 8312 N N . VAL D 1 102 ? 100.100 -30.510 4.022 1.00 14.90 102 VAL D N 1
ATOM 8313 C CA . VAL D 1 102 ? 98.668 -30.747 3.972 1.00 13.81 102 VAL D CA 1
ATOM 8314 C C . VAL D 1 102 ? 97.962 -29.989 2.854 1.00 14.36 102 VAL D C 1
ATOM 8315 O O . VAL D 1 102 ? 97.990 -28.758 2.808 1.00 13.98 102 VAL D O 1
ATOM 8319 N N . CYS D 1 103 ? 97.333 -30.739 1.953 1.00 13.36 103 CYS D N 1
ATOM 8320 C CA . CYS D 1 103 ? 96.588 -30.156 0.840 1.00 14.28 103 CYS D CA 1
ATOM 8321 C C . CYS D 1 103 ? 95.159 -29.943 1.322 1.00 13.61 103 CYS D C 1
ATOM 8322 O O . CYS D 1 103 ? 94.581 -30.832 1.946 1.00 14.97 103 CYS D O 1
ATOM 8325 N N . TYR D 1 104 ? 94.585 -28.776 1.049 1.00 12.36 104 TYR D N 1
ATOM 8326 C CA . TYR D 1 104 ? 93.208 -28.530 1.459 1.00 12.32 104 TYR D CA 1
ATOM 8327 C C . TYR D 1 104 ? 92.381 -27.890 0.358 1.00 12.64 104 TYR D C 1
ATOM 8328 O O . TYR D 1 104 ? 92.897 -27.151 -0.487 1.00 11.00 104 TYR D O 1
ATOM 8337 N N . LEU D 1 105 ? 91.086 -28.186 0.389 1.00 12.13 105 LEU D N 1
ATOM 8338 C CA . LEU D 1 105 ? 90.146 -27.718 -0.615 1.00 12.47 105 LEU D CA 1
ATOM 8339 C C . LEU D 1 105 ? 89.473 -26.386 -0.325 1.00 13.21 105 LEU D C 1
ATOM 8340 O O . LEU D 1 105 ? 88.887 -25.783 -1.222 1.00 14.64 105 LEU D O 1
ATOM 8345 N N . GLY D 1 106 ? 89.550 -25.925 0.919 1.00 13.12 106 GLY D N 1
ATOM 8346 C CA . GLY D 1 106 ? 88.921 -24.661 1.258 1.00 13.87 106 GLY D CA 1
ATOM 8347 C C . GLY D 1 106 ? 87.419 -24.677 1.030 1.00 14.80 106 GLY D C 1
ATOM 8348 O O . GLY D 1 106 ? 86.732 -25.608 1.460 1.00 16.38 106 GLY D O 1
ATOM 8349 N N . ASP D 1 107 ? 86.906 -23.661 0.341 1.00 15.07 107 ASP D N 1
ATOM 8350 C CA . ASP D 1 107 ? 85.472 -23.564 0.082 1.00 16.49 107 ASP D CA 1
ATOM 8351 C C . ASP D 1 107 ? 84.998 -24.327 -1.152 1.00 17.90 107 ASP D C 1
ATOM 8352 O O . ASP D 1 107 ? 83.859 -24.152 -1.589 1.00 17.95 107 ASP D O 1
ATOM 8357 N N . PHE D 1 108 ? 85.869 -25.164 -1.712 1.00 17.30 108 PHE D N 1
ATOM 8358 C CA . PHE D 1 108 ? 85.535 -25.963 -2.889 1.00 18.18 108 PHE D CA 1
ATOM 8359 C C . PHE D 1 108 ? 85.412 -25.142 -4.174 1.00 18.52 108 PHE D C 1
ATOM 8360 O O . PHE D 1 108 ? 85.107 -25.690 -5.237 1.00 18.78 108 PHE D O 1
ATOM 8368 N N . LYS D 1 109 ? 85.645 -23.834 -4.077 1.00 16.81 109 LYS D N 1
ATOM 8369 C CA . LYS D 1 109 ? 85.564 -22.950 -5.236 1.00 16.65 109 LYS D CA 1
ATOM 8370 C C . LYS D 1 109 ? 86.943 -22.418 -5.621 1.00 16.31 109 LYS D C 1
ATOM 8371 O O . LYS D 1 109 ? 87.340 -22.483 -6.788 1.00 15.22 109 LYS D O 1
ATOM 8377 N N . SER D 1 110 ? 87.675 -21.885 -4.645 1.00 15.09 110 SER D N 1
ATOM 8378 C CA . SER D 1 110 ? 89.005 -21.363 -4.930 1.00 14.54 110 SER D CA 1
ATOM 8379 C C . SER D 1 110 ? 89.892 -21.119 -3.711 1.00 12.86 110 SER D C 1
ATOM 8380 O O . SER D 1 110 ? 91.068 -20.814 -3.873 1.00 15.11 110 SER D O 1
ATOM 8383 N N . THR D 1 111 ? 89.357 -21.264 -2.502 1.00 14.02 111 THR D N 1
ATOM 8384 C CA . THR D 1 111 ? 90.168 -20.983 -1.320 1.00 13.46 111 THR D CA 1
ATOM 8385 C C . THR D 1 111 ? 91.005 -22.124 -0.756 1.00 13.80 111 THR D C 1
ATOM 8386 O O . THR D 1 111 ? 91.272 -22.171 0.445 1.00 13.29 111 THR D O 1
ATOM 8390 N N . GLY D 1 112 ? 91.437 -23.032 -1.626 1.00 12.93 112 GLY D N 1
ATOM 8391 C CA . GLY D 1 112 ? 92.269 -24.135 -1.174 1.00 12.87 112 GLY D CA 1
ATOM 8392 C C . GLY D 1 112 ? 93.740 -23.780 -1.307 1.00 13.91 112 GLY D C 1
ATOM 8393 O O . GLY D 1 112 ? 94.083 -22.721 -1.835 1.00 13.35 112 GLY D O 1
ATOM 8394 N N . GLY D 1 113 ? 94.611 -24.664 -0.832 1.00 13.24 113 GLY D N 1
ATOM 8395 C CA . GLY D 1 113 ? 96.039 -24.415 -0.910 1.00 13.54 113 GLY D CA 1
ATOM 8396 C C . GLY D 1 113 ? 96.797 -25.533 -0.223 1.00 13.47 113 GLY D C 1
ATOM 8397 O O . GLY D 1 113 ? 96.275 -26.638 -0.077 1.00 13.34 113 GLY D O 1
ATOM 8398 N N . ILE D 1 114 ? 98.027 -25.249 0.199 1.00 13.16 114 ILE D N 1
ATOM 8399 C CA . ILE D 1 114 ? 98.848 -26.239 0.881 1.00 13.35 114 ILE D CA 1
ATOM 8400 C C . ILE D 1 114 ? 99.647 -25.595 2.003 1.00 14.05 114 ILE D C 1
ATOM 8401 O O . ILE D 1 114 ? 100.314 -24.584 1.793 1.00 13.34 114 ILE D O 1
ATOM 8406 N N . PHE D 1 115 ? 99.571 -26.169 3.198 1.00 15.48 115 PHE D N 1
ATOM 8407 C CA . PHE D 1 115 ? 100.355 -25.647 4.305 1.00 16.25 115 PHE D CA 1
ATOM 8408 C C . PHE D 1 115 ? 101.214 -26.787 4.831 1.00 17.17 115 PHE D C 1
ATOM 8409 O O . PHE D 1 115 ? 100.936 -27.960 4.567 1.00 17.26 115 PHE D O 1
ATOM 8417 N N . ALA D 1 116 ? 102.277 -26.444 5.548 1.00 16.23 116 ALA D N 1
ATOM 8418 C CA . ALA D 1 116 ? 103.159 -27.454 6.115 1.00 17.59 116 ALA D CA 1
ATOM 8419 C C . ALA D 1 116 ? 103.242 -27.237 7.619 1.00 18.74 116 ALA D C 1
ATOM 8420 O O . ALA D 1 116 ? 103.004 -26.134 8.113 1.00 19.86 116 ALA D O 1
ATOM 8422 N N . ALA D 1 117 ? 103.574 -28.296 8.347 1.00 19.38 117 ALA D N 1
ATOM 8423 C CA . ALA D 1 117 ? 103.683 -28.214 9.794 1.00 20.64 117 ALA D CA 1
ATOM 8424 C C . ALA D 1 117 ? 104.413 -29.439 10.309 1.00 20.56 117 ALA D C 1
ATOM 8425 O O . ALA D 1 117 ? 104.657 -30.382 9.557 1.00 19.58 117 ALA D O 1
ATOM 8427 N N . THR D 1 118 ? 104.783 -29.416 11.586 1.00 20.16 118 THR D N 1
ATOM 8428 C CA . THR D 1 118 ? 105.442 -30.568 12.182 1.00 20.75 118 THR D CA 1
ATOM 8429 C C . THR D 1 118 ? 104.295 -31.519 12.483 1.00 20.79 118 THR D C 1
ATOM 8430 O O . THR D 1 118 ? 103.128 -31.129 12.408 1.00 21.42 118 THR D O 1
ATOM 8434 N N . GLU D 1 119 ? 104.618 -32.755 12.838 1.00 21.15 119 GLU D N 1
ATOM 8435 C CA . GLU D 1 119 ? 103.586 -33.735 13.129 1.00 21.61 119 GLU D CA 1
ATOM 8436 C C . GLU D 1 119 ? 102.730 -33.351 14.333 1.00 22.20 119 GLU D C 1
ATOM 8437 O O . GLU D 1 119 ? 101.691 -33.962 14.579 1.00 21.87 119 GLU D O 1
ATOM 8443 N N . ASN D 1 120 ? 103.163 -32.341 15.084 1.00 22.96 120 ASN D N 1
ATOM 8444 C CA . ASN D 1 120 ? 102.403 -31.906 16.250 1.00 23.42 120 ASN D CA 1
ATOM 8445 C C . ASN D 1 120 ? 101.561 -30.665 15.970 1.00 22.70 120 ASN D C 1
ATOM 8446 O O . ASN D 1 120 ? 100.834 -30.191 16.842 1.00 21.90 120 ASN D O 1
ATOM 8451 N N . GLY D 1 121 ? 101.661 -30.147 14.750 1.00 22.40 121 GLY D N 1
ATOM 8452 C CA . GLY D 1 121 ? 100.888 -28.976 14.378 1.00 22.94 121 GLY D CA 1
ATOM 8453 C C . GLY D 1 121 ? 101.590 -27.654 14.616 1.00 22.34 121 GLY D C 1
ATOM 8454 O O . GLY D 1 121 ? 100.965 -26.596 14.548 1.00 22.93 121 GLY D O 1
ATOM 8455 N N . ASP D 1 122 ? 102.888 -27.706 14.893 1.00 23.43 122 ASP D N 1
ATOM 8456 C CA . ASP D 1 122 ? 103.656 -26.489 15.134 1.00 24.38 122 ASP D CA 1
ATOM 8457 C C . ASP D 1 122 ? 104.346 -26.022 13.860 1.00 25.45 122 ASP D C 1
ATOM 8458 O O . ASP D 1 122 ? 104.383 -26.744 12.860 1.00 24.62 122 ASP D O 1
ATOM 8463 N N . ASN D 1 123 ? 104.896 -24.811 13.908 1.00 25.37 123 ASN D N 1
ATOM 8464 C CA . ASN D 1 123 ? 105.604 -24.226 12.773 1.00 25.96 123 ASN D CA 1
ATOM 8465 C C . ASN D 1 123 ? 104.775 -24.228 11.494 1.00 25.20 123 ASN D C 1
ATOM 8466 O O . ASN D 1 123 ? 105.243 -24.668 10.444 1.00 25.23 123 ASN D O 1
ATOM 8471 N N . LEU D 1 124 ? 103.545 -23.736 11.575 1.00 24.26 124 LEU D N 1
ATOM 8472 C CA . LEU D 1 124 ? 102.690 -23.692 10.398 1.00 23.70 124 LEU D CA 1
ATOM 8473 C C . LEU D 1 124 ? 103.337 -22.827 9.320 1.00 23.89 124 LEU D C 1
ATOM 8474 O O . LEU D 1 124 ? 103.842 -21.738 9.599 1.00 22.47 124 LEU D O 1
ATOM 8479 N N . GLN D 1 125 ? 103.330 -23.329 8.091 1.00 22.81 125 GLN D N 1
ATOM 8480 C CA . GLN D 1 125 ? 103.916 -22.619 6.960 1.00 23.22 125 GLN D CA 1
ATOM 8481 C C . GLN D 1 125 ? 102.986 -22.692 5.758 1.00 22.46 125 GLN D C 1
ATOM 8482 O O . GLN D 1 125 ? 102.408 -23.741 5.482 1.00 21.53 125 GLN D O 1
ATOM 8488 N N . ASP D 1 126 ? 102.845 -21.583 5.043 1.00 21.88 126 ASP D N 1
ATOM 8489 C CA . ASP D 1 126 ? 102.014 -21.573 3.847 1.00 20.41 126 ASP D CA 1
ATOM 8490 C C . ASP D 1 126 ? 102.928 -21.894 2.669 1.00 20.19 126 ASP D C 1
ATOM 8491 O O . ASP D 1 126 ? 103.869 -21.150 2.387 1.00 20.43 126 ASP D O 1
ATOM 8496 N N . ILE D 1 127 ? 102.669 -23.016 2.002 1.00 17.76 127 ILE D N 1
ATOM 8497 C CA . ILE D 1 127 ? 103.472 -23.424 0.852 1.00 17.31 127 ILE D CA 1
ATOM 8498 C C . ILE D 1 127 ? 102.803 -22.838 -0.388 1.00 16.31 127 ILE D C 1
ATOM 8499 O O . ILE D 1 127 ? 103.447 -22.196 -1.214 1.00 16.42 127 ILE D O 1
ATOM 8504 N N . ILE D 1 128 ? 101.503 -23.081 -0.513 1.00 15.50 128 ILE D N 1
ATOM 8505 C CA . ILE D 1 128 ? 100.713 -22.525 -1.602 1.00 14.27 128 ILE D CA 1
ATOM 8506 C C . ILE D 1 128 ? 99.600 -21.765 -0.886 1.00 14.08 128 ILE D C 1
ATOM 8507 O O . ILE D 1 128 ? 98.837 -22.354 -0.118 1.00 13.77 128 ILE D O 1
ATOM 8512 N N . GLU D 1 129 ? 99.535 -20.456 -1.111 1.00 14.58 129 GLU D N 1
ATOM 8513 C CA . GLU D 1 129 ? 98.525 -19.614 -0.473 1.00 16.54 129 GLU D CA 1
ATOM 8514 C C . GLU D 1 129 ? 97.113 -20.006 -0.874 1.00 15.89 129 GLU D C 1
ATOM 8515 O O . GLU D 1 129 ? 96.905 -20.592 -1.933 1.00 15.42 129 GLU D O 1
ATOM 8521 N N . ASP D 1 130 ? 96.144 -19.668 -0.025 1.00 14.59 130 ASP D N 1
ATOM 8522 C CA . ASP D 1 130 ? 94.757 -20.019 -0.292 1.00 14.00 130 ASP D CA 1
ATOM 8523 C C . ASP D 1 130 ? 93.896 -18.939 -0.946 1.00 14.57 130 ASP D C 1
ATOM 8524 O O . ASP D 1 130 ? 93.323 -19.168 -2.010 1.00 13.09 130 ASP D O 1
ATOM 8529 N N . LEU D 1 131 ? 93.810 -17.766 -0.327 1.00 14.15 131 LEU D N 1
ATOM 8530 C CA . LEU D 1 131 ? 92.980 -16.691 -0.864 1.00 13.75 131 LEU D CA 1
ATOM 8531 C C . LEU D 1 131 ? 93.560 -15.975 -2.082 1.00 14.61 131 LEU D C 1
ATOM 8532 O O . LEU D 1 131 ? 92.826 -15.338 -2.841 1.00 15.15 131 LEU D O 1
ATOM 8537 N N . SER D 1 132 ? 94.869 -16.086 -2.277 1.00 14.78 132 SER D N 1
ATOM 8538 C CA . SER D 1 132 ? 95.523 -15.434 -3.405 1.00 15.26 132 SER D CA 1
ATOM 8539 C C . SER D 1 132 ? 95.632 -16.331 -4.637 1.00 15.77 132 SER D C 1
ATOM 8540 O O . SER D 1 132 ? 96.132 -15.897 -5.675 1.00 15.73 132 SER D O 1
ATOM 8543 N N . THR D 1 133 ? 95.187 -17.579 -4.516 1.00 14.83 133 THR D N 1
ATOM 8544 C CA . THR D 1 133 ? 95.251 -18.520 -5.633 1.00 13.65 133 THR D CA 1
ATOM 8545 C C . THR D 1 133 ? 93.872 -19.080 -5.955 1.00 14.84 133 THR D C 1
ATOM 8546 O O . THR D 1 133 ? 92.985 -19.113 -5.103 1.00 14.57 133 THR D O 1
ATOM 8550 N N . ALA D 1 134 ? 93.701 -19.536 -7.189 1.00 14.45 134 ALA D N 1
ATOM 8551 C CA . ALA D 1 134 ? 92.427 -20.096 -7.616 1.00 14.38 134 ALA D CA 1
ATOM 8552 C C . ALA D 1 134 ? 92.296 -21.570 -7.245 1.00 13.97 134 ALA D C 1
ATOM 8553 O O . ALA D 1 134 ? 91.202 -22.128 -7.282 1.00 13.75 134 ALA D O 1
ATOM 8555 N N . TYR D 1 135 ? 93.410 -22.190 -6.866 1.00 14.03 135 TYR D N 1
ATOM 8556 C CA . TYR D 1 135 ? 93.420 -23.614 -6.549 1.00 12.74 135 TYR D CA 1
ATOM 8557 C C . TYR D 1 135 ? 92.659 -24.100 -5.324 1.00 13.17 135 TYR D C 1
ATOM 8558 O O . TYR D 1 135 ? 92.557 -23.416 -4.307 1.00 13.42 135 TYR D O 1
ATOM 8567 N N . CYS D 1 136 ? 92.140 -25.315 -5.464 1.00 11.57 136 CYS D N 1
ATOM 8568 C CA . CYS D 1 136 ? 91.482 -26.071 -4.406 1.00 12.28 136 CYS D CA 1
ATOM 8569 C C . CYS D 1 136 ? 92.316 -27.335 -4.588 1.00 12.93 136 CYS D C 1
ATOM 8570 O O . CYS D 1 136 ? 92.090 -28.103 -5.522 1.00 13.49 136 CYS D O 1
ATOM 8573 N N . ILE D 1 137 ? 93.301 -27.526 -3.717 1.00 12.99 137 ILE D N 1
ATOM 8574 C CA . ILE D 1 137 ? 94.223 -28.648 -3.840 1.00 11.88 137 ILE D CA 1
ATOM 8575 C C . ILE D 1 137 ? 93.849 -29.907 -3.076 1.00 12.82 137 ILE D C 1
ATOM 8576 O O . ILE D 1 137 ? 93.723 -29.905 -1.854 1.00 12.20 137 ILE D O 1
ATOM 8581 N N . ASP D 1 138 ? 93.701 -30.996 -3.822 1.00 12.76 138 ASP D N 1
ATOM 8582 C CA . ASP D 1 138 ? 93.300 -32.272 -3.252 1.00 11.50 138 ASP D CA 1
ATOM 8583 C C . ASP D 1 138 ? 94.428 -33.221 -2.875 1.00 11.31 138 ASP D C 1
ATOM 8584 O O . ASP D 1 138 ? 94.331 -33.930 -1.877 1.00 11.56 138 ASP D O 1
ATOM 8589 N N . ASP D 1 139 ? 95.484 -33.259 -3.678 1.00 11.24 139 ASP D N 1
ATOM 8590 C CA . ASP D 1 139 ? 96.583 -34.172 -3.394 1.00 12.02 139 ASP D CA 1
ATOM 8591 C C . ASP D 1 139 ? 97.879 -33.685 -4.032 1.00 12.01 139 ASP D C 1
ATOM 8592 O O . ASP D 1 139 ? 97.887 -32.706 -4.777 1.00 11.70 139 ASP D O 1
ATOM 8597 N N . MET D 1 140 ? 98.968 -34.393 -3.751 1.00 12.73 140 MET D N 1
ATOM 8598 C CA . MET D 1 140 ? 100.271 -34.026 -4.281 1.00 11.79 140 MET D CA 1
ATOM 8599 C C . MET D 1 140 ? 101.223 -35.209 -4.198 1.00 10.21 140 MET D C 1
ATOM 8600 O O . MET D 1 140 ? 100.949 -36.193 -3.512 1.00 11.61 140 MET D O 1
ATOM 8605 N N . VAL D 1 141 ? 102.343 -35.101 -4.902 1.00 10.95 141 VAL D N 1
ATOM 8606 C CA . VAL D 1 141 ? 103.374 -36.130 -4.873 1.00 11.59 141 VAL D CA 1
ATOM 8607 C C . VAL D 1 141 ? 104.734 -35.456 -5.061 1.00 12.94 141 VAL D C 1
ATOM 8608 O O . VAL D 1 141 ? 104.937 -34.680 -5.998 1.00 13.01 141 VAL D O 1
ATOM 8612 N N . PHE D 1 142 ? 105.650 -35.736 -4.139 1.00 13.23 142 PHE D N 1
ATOM 8613 C CA . PHE D 1 142 ? 107.000 -35.174 -4.161 1.00 15.12 142 PHE D CA 1
ATOM 8614 C C . PHE D 1 142 ? 107.915 -35.914 -5.126 1.00 15.48 142 PHE D C 1
ATOM 8615 O O . PHE D 1 142 ? 107.858 -37.141 -5.224 1.00 15.32 142 PHE D O 1
ATOM 8623 N N . ASP D 1 143 ? 108.767 -35.175 -5.832 1.00 17.13 143 ASP D N 1
ATOM 8624 C CA . ASP D 1 143 ? 109.725 -35.822 -6.713 1.00 18.08 143 ASP D CA 1
ATOM 8625 C C . ASP D 1 143 ? 111.000 -35.947 -5.882 1.00 19.59 143 ASP D C 1
ATOM 8626 O O . ASP D 1 143 ? 111.051 -35.452 -4.754 1.00 19.42 143 ASP D O 1
ATOM 8631 N N . SER D 1 144 ? 112.017 -36.613 -6.415 1.00 20.52 144 SER D N 1
ATOM 8632 C CA . SER D 1 144 ? 113.256 -36.812 -5.674 1.00 21.94 144 SER D CA 1
ATOM 8633 C C . SER D 1 144 ? 114.042 -35.538 -5.359 1.00 22.34 144 SER D C 1
ATOM 8634 O O . SER D 1 144 ? 114.974 -35.568 -4.552 1.00 21.72 144 SER D O 1
ATOM 8637 N N . LYS D 1 145 ? 113.666 -34.422 -5.978 1.00 22.72 145 LYS D N 1
ATOM 8638 C CA . LYS D 1 145 ? 114.353 -33.152 -5.748 1.00 23.28 145 LYS D CA 1
ATOM 8639 C C . LYS D 1 145 ? 113.694 -32.300 -4.668 1.00 22.34 145 LYS D C 1
ATOM 8640 O O . LYS D 1 145 ? 114.233 -31.267 -4.270 1.00 22.90 145 LYS D O 1
ATOM 8646 N N . GLY D 1 146 ? 112.531 -32.727 -4.191 1.00 21.35 146 GLY D N 1
ATOM 8647 C CA . GLY D 1 146 ? 111.849 -31.955 -3.170 1.00 19.69 146 GLY D CA 1
ATOM 8648 C C . GLY D 1 146 ? 110.745 -31.105 -3.770 1.00 18.07 146 GLY D C 1
ATOM 8649 O O . GLY D 1 146 ? 110.011 -30.429 -3.052 1.00 18.16 146 GLY D O 1
ATOM 8650 N N . GLY D 1 147 ? 110.642 -31.116 -5.095 1.00 17.45 147 GLY D N 1
ATOM 8651 C CA . GLY D 1 147 ? 109.585 -30.365 -5.746 1.00 16.70 147 GLY D CA 1
ATOM 8652 C C . GLY D 1 147 ? 108.354 -31.253 -5.698 1.00 15.92 147 GLY D C 1
ATOM 8653 O O . GLY D 1 147 ? 108.429 -32.368 -5.181 1.00 15.77 147 GLY D O 1
ATOM 8654 N N . PHE D 1 148 ? 107.220 -30.787 -6.209 1.00 14.29 148 PHE D N 1
ATOM 8655 C CA . PHE D 1 148 ? 106.033 -31.633 -6.193 1.00 14.61 148 PHE D CA 1
ATOM 8656 C C . PHE D 1 148 ? 104.958 -31.239 -7.187 1.00 13.96 148 PHE D C 1
ATOM 8657 O O . PHE D 1 148 ? 104.877 -30.093 -7.627 1.00 13.89 148 PHE D O 1
ATOM 8665 N N . TYR D 1 149 ? 104.135 -32.221 -7.535 1.00 14.55 149 TYR D N 1
ATOM 8666 C CA . TYR D 1 149 ? 103.027 -32.036 -8.458 1.00 13.25 149 TYR D CA 1
ATOM 8667 C C . TYR D 1 149 ? 101.766 -32.089 -7.611 1.00 12.55 149 TYR D C 1
ATOM 8668 O O . TYR D 1 149 ? 101.656 -32.936 -6.725 1.00 12.60 149 TYR D O 1
ATOM 8677 N N . PHE D 1 150 ? 100.823 -31.186 -7.857 1.00 12.25 150 PHE D N 1
ATOM 8678 C CA . PHE D 1 150 ? 99.579 -31.218 -7.101 1.00 12.44 150 PHE D CA 1
ATOM 8679 C C . PHE D 1 150 ? 98.373 -31.174 -8.027 1.00 11.98 150 PHE D C 1
ATOM 8680 O O . PHE D 1 150 ? 98.476 -30.748 -9.176 1.00 11.39 150 PHE D O 1
ATOM 8688 N N . THR D 1 151 ? 97.235 -31.636 -7.520 1.00 12.14 151 THR D N 1
ATOM 8689 C CA . THR D 1 151 ? 96.000 -31.669 -8.289 1.00 11.06 151 THR D CA 1
ATOM 8690 C C . THR D 1 151 ? 95.031 -30.558 -7.883 1.00 11.59 151 THR D C 1
ATOM 8691 O O . THR D 1 151 ? 94.741 -30.374 -6.700 1.00 12.23 151 THR D O 1
ATOM 8695 N N . ASP D 1 152 ? 94.552 -29.816 -8.877 1.00 10.44 152 ASP D N 1
ATOM 8696 C CA . ASP D 1 152 ? 93.602 -28.731 -8.660 1.00 11.02 152 ASP D CA 1
ATOM 8697 C C . ASP D 1 152 ? 92.224 -29.372 -8.803 1.00 12.60 152 ASP D C 1
ATOM 8698 O O . ASP D 1 152 ? 91.798 -29.731 -9.902 1.00 12.08 152 ASP D O 1
ATOM 8703 N N . PHE D 1 153 ? 91.562 -29.521 -7.661 1.00 11.66 153 PHE D N 1
ATOM 8704 C CA . PHE D 1 153 ? 90.254 -30.159 -7.514 1.00 12.63 153 PHE D CA 1
ATOM 8705 C C . PHE D 1 153 ? 89.122 -29.160 -7.765 1.00 13.73 153 PHE D C 1
ATOM 8706 O O . PHE D 1 153 ? 88.460 -28.722 -6.822 1.00 14.61 153 PHE D O 1
ATOM 8714 N N . ARG D 1 154 ? 88.897 -28.799 -9.025 1.00 12.98 154 ARG D N 1
ATOM 8715 C CA . ARG D 1 154 ? 87.838 -27.839 -9.344 1.00 13.58 154 ARG D CA 1
ATOM 8716 C C . ARG D 1 154 ? 87.039 -28.164 -10.600 1.00 13.01 154 ARG D C 1
ATOM 8717 O O . ARG D 1 154 ? 87.524 -28.851 -11.499 1.00 13.57 154 ARG D O 1
ATOM 8725 N N . GLY D 1 155 ? 85.814 -27.641 -10.650 1.00 12.82 155 GLY D N 1
ATOM 8726 C CA . GLY D 1 155 ? 84.943 -27.847 -11.795 1.00 13.62 155 GLY D CA 1
ATOM 8727 C C . GLY D 1 155 ? 84.027 -29.049 -11.680 1.00 11.38 155 GLY D C 1
ATOM 8728 O O . GLY D 1 155 ? 83.695 -29.494 -10.584 1.00 12.20 155 GLY D O 1
ATOM 8729 N N . TYR D 1 156 ? 83.599 -29.552 -12.833 1.00 12.58 156 TYR D N 1
ATOM 8730 C CA . TYR D 1 156 ? 82.743 -30.726 -12.919 1.00 11.79 156 TYR D CA 1
ATOM 8731 C C . TYR D 1 156 ? 82.805 -31.276 -14.342 1.00 11.33 156 TYR D C 1
ATOM 8732 O O . TYR D 1 156 ? 83.552 -30.762 -15.175 1.00 10.51 156 TYR D O 1
ATOM 8741 N N . SER D 1 157 ? 82.022 -32.314 -14.616 1.00 12.11 157 SER D N 1
ATOM 8742 C CA . SER D 1 157 ? 82.031 -32.975 -15.917 1.00 11.71 157 SER D CA 1
ATOM 8743 C C . SER D 1 157 ? 82.352 -32.131 -17.150 1.00 13.21 157 SER D C 1
ATOM 8744 O O . SER D 1 157 ? 83.402 -32.318 -17.768 1.00 13.10 157 SER D O 1
ATOM 8747 N N . THR D 1 158 ? 81.464 -31.205 -17.505 1.00 11.34 158 THR D N 1
ATOM 8748 C CA . THR D 1 158 ? 81.662 -30.379 -18.696 1.00 11.94 158 THR D CA 1
ATOM 8749 C C . THR D 1 158 ? 82.307 -29.016 -18.445 1.00 13.47 158 THR D C 1
ATOM 8750 O O . THR D 1 158 ? 82.341 -28.167 -19.339 1.00 14.03 158 THR D O 1
ATOM 8754 N N . ASN D 1 159 ? 82.816 -28.814 -17.234 1.00 13.47 159 ASN D N 1
ATOM 8755 C CA . ASN D 1 159 ? 83.463 -27.556 -16.850 1.00 13.01 159 ASN D CA 1
ATOM 8756 C C . ASN D 1 159 ? 84.807 -27.931 -16.233 1.00 12.74 159 ASN D C 1
ATOM 8757 O O . ASN D 1 159 ? 84.967 -27.927 -15.014 1.00 12.80 159 ASN D O 1
ATOM 8762 N N . PRO D 1 160 ? 85.794 -28.260 -17.083 1.00 12.08 160 PRO D N 1
ATOM 8763 C CA . PRO D 1 160 ? 87.146 -28.664 -16.682 1.00 12.08 160 PRO D CA 1
ATOM 8764 C C . PRO D 1 160 ? 88.060 -27.559 -16.165 1.00 11.14 160 PRO D C 1
ATOM 8765 O O . PRO D 1 160 ? 89.038 -27.192 -16.818 1.00 12.82 160 PRO D O 1
ATOM 8769 N N . LEU D 1 161 ? 87.748 -27.055 -14.974 1.00 11.62 161 LEU D N 1
ATOM 8770 C CA . LEU D 1 161 ? 88.532 -25.988 -14.358 1.00 12.34 161 LEU D CA 1
ATOM 8771 C C . LEU D 1 161 ? 89.802 -26.501 -13.699 1.00 13.40 161 LEU D C 1
ATOM 8772 O O . LEU D 1 161 ? 90.722 -25.727 -13.436 1.00 12.89 161 LEU D O 1
ATOM 8777 N N . GLY D 1 162 ? 89.847 -27.805 -13.437 1.00 12.61 162 GLY D N 1
ATOM 8778 C CA . GLY D 1 162 ? 90.995 -28.397 -12.772 1.00 12.17 162 GLY D CA 1
ATOM 8779 C C . GLY D 1 162 ? 92.222 -28.657 -13.622 1.00 12.07 162 GLY D C 1
ATOM 8780 O O . GLY D 1 162 ? 92.267 -28.331 -14.807 1.00 13.25 162 GLY D O 1
ATOM 8781 N N . GLY D 1 163 ? 93.227 -29.263 -13.001 1.00 11.73 163 GLY D N 1
ATOM 8782 C CA . GLY D 1 163 ? 94.461 -29.553 -13.701 1.00 11.36 163 GLY D CA 1
ATOM 8783 C C . GLY D 1 163 ? 95.557 -29.973 -12.744 1.00 10.94 163 GLY D C 1
ATOM 8784 O O . GLY D 1 163 ? 95.300 -30.243 -11.570 1.00 12.11 163 GLY D O 1
ATOM 8785 N N . VAL D 1 164 ? 96.783 -30.034 -13.251 1.00 9.95 164 VAL D N 1
ATOM 8786 C CA . VAL D 1 164 ? 97.933 -30.434 -12.448 1.00 10.35 164 VAL D CA 1
ATOM 8787 C C . VAL D 1 164 ? 99.045 -29.399 -12.589 1.00 11.75 164 VAL D C 1
ATOM 8788 O O . VAL D 1 164 ? 99.317 -28.917 -13.688 1.00 11.35 164 VAL D O 1
ATOM 8792 N N . TYR D 1 165 ? 99.683 -29.062 -11.472 1.00 11.17 165 TYR D N 1
ATOM 8793 C CA . TYR D 1 165 ? 100.754 -28.071 -11.480 1.00 11.82 165 TYR D CA 1
ATOM 8794 C C . TYR D 1 165 ? 101.984 -28.582 -10.746 1.00 13.62 165 TYR D C 1
ATOM 8795 O O . TYR D 1 165 ? 101.875 -29.389 -9.822 1.00 12.55 165 TYR D O 1
ATOM 8804 N N . TYR D 1 166 ? 103.154 -28.105 -11.160 1.00 12.90 166 TYR D N 1
ATOM 8805 C CA . TYR D 1 166 ? 104.399 -28.513 -10.529 1.00 14.28 166 TYR D CA 1
ATOM 8806 C C . TYR D 1 166 ? 104.978 -27.357 -9.729 1.00 14.56 166 TYR D C 1
ATOM 8807 O O . TYR D 1 166 ? 105.052 -26.230 -10.215 1.00 15.57 166 TYR D O 1
ATOM 8816 N N . VAL D 1 167 ? 105.382 -27.646 -8.500 1.00 14.34 167 VAL D N 1
ATOM 8817 C CA . VAL D 1 167 ? 105.970 -26.640 -7.628 1.00 15.24 167 VAL D CA 1
ATOM 8818 C C . VAL D 1 167 ? 107.454 -26.948 -7.454 1.00 16.32 167 VAL D C 1
ATOM 8819 O O . VAL D 1 167 ? 107.823 -28.058 -7.069 1.00 15.62 167 VAL D O 1
ATOM 8823 N N . SER D 1 168 ? 108.302 -25.966 -7.741 1.00 17.28 168 SER D N 1
ATOM 8824 C CA . SER D 1 168 ? 109.744 -26.148 -7.612 1.00 19.81 168 SER D CA 1
ATOM 8825 C C . SER D 1 168 ? 110.146 -26.427 -6.161 1.00 20.41 168 SER D C 1
ATOM 8826 O O . SER D 1 168 ? 109.403 -26.119 -5.230 1.00 21.18 168 SER D O 1
ATOM 8829 N N . PRO D 1 169 ? 111.329 -27.028 -5.954 1.00 21.08 169 PRO D N 1
ATOM 8830 C CA . PRO D 1 169 ? 111.836 -27.353 -4.616 1.00 23.24 169 PRO D CA 1
ATOM 8831 C C . PRO D 1 169 ? 111.814 -26.192 -3.618 1.00 24.05 169 PRO D C 1
ATOM 8832 O O . PRO D 1 169 ? 111.547 -26.394 -2.431 1.00 24.00 169 PRO D O 1
ATOM 8836 N N . ASP D 1 170 ? 112.094 -24.982 -4.095 1.00 25.82 170 ASP D N 1
ATOM 8837 C CA . ASP D 1 170 ? 112.092 -23.807 -3.226 1.00 27.81 170 ASP D CA 1
ATOM 8838 C C . ASP D 1 170 ? 110.679 -23.270 -3.013 1.00 27.59 170 ASP D C 1
ATOM 8839 O O . ASP D 1 170 ? 110.480 -22.284 -2.303 1.00 27.26 170 ASP D O 1
ATOM 8844 N N . PHE D 1 171 ? 109.708 -23.924 -3.644 1.00 26.12 171 PHE D N 1
ATOM 8845 C CA . PHE D 1 171 ? 108.297 -23.559 -3.540 1.00 25.85 171 PHE D CA 1
ATOM 8846 C C . PHE D 1 171 ? 107.948 -22.155 -4.022 1.00 26.24 171 PHE D C 1
ATOM 8847 O O . PHE D 1 171 ? 106.870 -21.650 -3.715 1.00 27.19 171 PHE D O 1
ATOM 8855 N N . ARG D 1 172 ? 108.835 -21.519 -4.778 1.00 27.00 172 ARG D N 1
ATOM 8856 C CA . ARG D 1 172 ? 108.548 -20.171 -5.256 1.00 28.15 172 ARG D CA 1
ATOM 8857 C C . ARG D 1 172 ? 108.048 -20.105 -6.695 1.00 27.21 172 ARG D C 1
ATOM 8858 O O . ARG D 1 172 ? 107.575 -19.060 -7.144 1.00 27.86 172 ARG D O 1
ATOM 8866 N N . THR D 1 173 ? 108.137 -21.218 -7.414 1.00 24.87 173 THR D N 1
ATOM 8867 C CA . THR D 1 173 ? 107.692 -21.250 -8.801 1.00 22.04 173 THR D CA 1
ATOM 8868 C C . THR D 1 173 ? 106.665 -22.353 -9.034 1.00 21.58 173 THR D C 1
ATOM 8869 O O . THR D 1 173 ? 106.848 -23.489 -8.593 1.00 18.90 173 THR D O 1
ATOM 8873 N N . VAL D 1 174 ? 105.583 -22.000 -9.721 1.00 19.42 174 VAL D N 1
ATOM 8874 C CA . VAL D 1 174 ? 104.515 -22.945 -10.030 1.00 18.91 174 VAL D CA 1
ATOM 8875 C C . VAL D 1 174 ? 104.345 -23.001 -11.540 1.00 18.36 174 VAL D C 1
ATOM 8876 O O . VAL D 1 174 ? 104.134 -21.977 -12.187 1.00 19.32 174 VAL D O 1
ATOM 8880 N N . THR D 1 175 ? 104.436 -24.205 -12.094 1.00 17.59 175 THR D N 1
ATOM 8881 C CA . THR D 1 175 ? 104.319 -24.396 -13.533 1.00 17.22 175 THR D CA 1
ATOM 8882 C C . THR D 1 175 ? 103.181 -25.346 -13.893 1.00 16.86 175 THR D C 1
ATOM 8883 O O . THR D 1 175 ? 103.139 -26.476 -13.416 1.00 16.47 175 THR D O 1
ATOM 8887 N N . PRO D 1 176 ? 102.238 -24.892 -14.733 1.00 16.63 176 PRO D N 1
ATOM 8888 C CA . PRO D 1 176 ? 101.123 -25.757 -15.127 1.00 16.96 176 PRO D CA 1
ATOM 8889 C C . PRO D 1 176 ? 101.678 -26.936 -15.921 1.00 16.50 176 PRO D C 1
ATOM 8890 O O . PRO D 1 176 ? 102.530 -26.749 -16.790 1.00 15.28 176 PRO D O 1
ATOM 8894 N N . ILE D 1 177 ? 101.209 -28.143 -15.619 1.00 14.74 177 ILE D N 1
ATOM 8895 C CA . ILE D 1 177 ? 101.668 -29.330 -16.336 1.00 14.53 177 ILE D CA 1
ATOM 8896 C C . ILE D 1 177 ? 100.612 -29.710 -17.370 1.00 13.32 177 ILE D C 1
ATOM 8897 O O . ILE D 1 177 ? 100.905 -29.857 -18.554 1.00 15.23 177 ILE D O 1
ATOM 8902 N N . ILE D 1 178 ? 99.379 -29.865 -16.908 1.00 13.10 178 ILE D N 1
ATOM 8903 C CA . ILE D 1 178 ? 98.270 -30.196 -17.789 1.00 12.40 178 ILE D CA 1
ATOM 8904 C C . ILE D 1 178 ? 97.006 -29.572 -17.211 1.00 13.75 178 ILE D C 1
ATOM 8905 O O . ILE D 1 178 ? 96.771 -29.619 -15.999 1.00 14.46 178 ILE D O 1
ATOM 8910 N N . GLN D 1 179 ? 96.200 -28.969 -18.074 1.00 12.40 179 GLN D N 1
ATOM 8911 C CA . GLN D 1 179 ? 94.976 -28.331 -17.620 1.00 13.38 179 GLN D CA 1
ATOM 8912 C C . GLN D 1 179 ? 93.729 -28.883 -18.300 1.00 12.75 179 GLN D C 1
ATOM 8913 O O . GLN D 1 179 ? 93.798 -29.879 -19.022 1.00 13.01 179 GLN D O 1
ATOM 8919 N N . ASN D 1 180 ? 92.589 -28.245 -18.048 1.00 12.75 180 ASN D N 1
ATOM 8920 C CA . ASN D 1 180 ? 91.319 -28.674 -18.613 1.00 13.90 180 ASN D CA 1
ATOM 8921 C C . ASN D 1 180 ? 90.954 -30.088 -18.173 1.00 15.09 180 ASN D C 1
ATOM 8922 O O . ASN D 1 180 ? 90.597 -30.947 -18.983 1.00 13.08 180 ASN D O 1
ATOM 8927 N N . ILE D 1 181 ? 91.063 -30.319 -16.871 1.00 13.30 181 ILE D N 1
ATOM 8928 C CA . ILE D 1 181 ? 90.713 -31.603 -16.290 1.00 12.69 181 ILE D CA 1
ATOM 8929 C C . ILE D 1 181 ? 89.505 -31.369 -15.385 1.00 12.90 181 ILE D C 1
ATOM 8930 O O . ILE D 1 181 ? 89.491 -30.433 -14.583 1.00 13.15 181 ILE D O 1
ATOM 8935 N N . SER D 1 182 ? 88.485 -32.210 -15.531 1.00 12.40 182 SER D N 1
ATOM 8936 C CA . SER D 1 182 ? 87.266 -32.082 -14.742 1.00 13.16 182 SER D CA 1
ATOM 8937 C C . SER D 1 182 ? 87.435 -32.651 -13.338 1.00 13.06 182 SER D C 1
ATOM 8938 O O . SER D 1 182 ? 86.982 -33.761 -13.035 1.00 13.47 182 SER D O 1
ATOM 8941 N N . VAL D 1 183 ? 88.087 -31.861 -12.493 1.00 13.11 183 VAL D N 1
ATOM 8942 C CA . VAL D 1 183 ? 88.367 -32.213 -11.110 1.00 13.48 183 VAL D CA 1
ATOM 8943 C C . VAL D 1 183 ? 89.508 -33.225 -11.015 1.00 13.51 183 VAL D C 1
ATOM 8944 O O . VAL D 1 183 ? 89.279 -34.437 -10.979 1.00 13.58 183 VAL D O 1
ATOM 8948 N N . ALA D 1 184 ? 90.738 -32.716 -11.000 1.00 11.35 184 ALA D N 1
ATOM 8949 C CA . ALA D 1 184 ? 91.918 -33.567 -10.879 1.00 11.07 184 ALA D CA 1
ATOM 8950 C C . ALA D 1 184 ? 91.907 -34.038 -9.427 1.00 11.70 184 ALA D C 1
ATOM 8951 O O . ALA D 1 184 ? 91.679 -33.242 -8.514 1.00 9.64 184 ALA D O 1
ATOM 8953 N N . ASN D 1 185 ? 92.166 -35.324 -9.209 1.00 10.58 185 ASN D N 1
ATOM 8954 C CA . ASN D 1 185 ? 92.101 -35.882 -7.863 1.00 10.92 185 ASN D CA 1
ATOM 8955 C C . ASN D 1 185 ? 93.369 -36.623 -7.444 1.00 11.66 185 ASN D C 1
ATOM 8956 O O . ASN D 1 185 ? 94.197 -36.097 -6.700 1.00 10.47 185 ASN D O 1
ATOM 8961 N N . GLY D 1 186 ? 93.507 -37.857 -7.914 1.00 10.56 186 GLY D N 1
ATOM 8962 C CA . GLY D 1 186 ? 94.675 -38.639 -7.567 1.00 11.39 186 GLY D CA 1
ATOM 8963 C C . GLY D 1 186 ? 95.869 -38.280 -8.425 1.00 11.15 186 GLY D C 1
ATOM 8964 O O . GLY D 1 186 ? 95.724 -37.820 -9.560 1.00 10.84 186 GLY D O 1
ATOM 8965 N N . ILE D 1 187 ? 97.061 -38.480 -7.879 1.00 11.13 187 ILE D N 1
ATOM 8966 C CA . ILE D 1 187 ? 98.268 -38.191 -8.625 1.00 11.39 187 ILE D CA 1
ATOM 8967 C C . ILE D 1 187 ? 99.407 -39.052 -8.105 1.00 11.38 187 ILE D C 1
ATOM 8968 O O . ILE D 1 187 ? 99.490 -39.337 -6.913 1.00 10.32 187 ILE D O 1
ATOM 8973 N N . ALA D 1 188 ? 100.273 -39.490 -9.008 1.00 12.32 188 ALA D N 1
ATOM 8974 C CA . ALA D 1 188 ? 101.399 -40.323 -8.610 1.00 13.20 188 ALA D CA 1
ATOM 8975 C C . ALA D 1 188 ? 102.482 -40.315 -9.671 1.00 13.39 188 ALA D C 1
ATOM 8976 O O . ALA D 1 188 ? 102.197 -40.177 -10.862 1.00 12.91 188 ALA D O 1
ATOM 8978 N N . LEU D 1 189 ? 103.728 -40.447 -9.226 1.00 12.73 189 LEU D N 1
ATOM 8979 C CA . LEU D 1 189 ? 104.870 -40.497 -10.129 1.00 13.23 189 LEU D CA 1
ATOM 8980 C C . LEU D 1 189 ? 105.346 -41.940 -10.225 1.00 14.38 189 LEU D C 1
ATOM 8981 O O . LEU D 1 189 ? 105.309 -42.681 -9.241 1.00 14.45 189 LEU D O 1
ATOM 8986 N N . SER D 1 190 ? 105.774 -42.348 -11.414 1.00 13.52 190 SER D N 1
ATOM 8987 C CA . SER D 1 190 ? 106.296 -43.697 -11.590 1.00 13.81 190 SER D CA 1
ATOM 8988 C C . SER D 1 190 ? 107.603 -43.734 -10.803 1.00 13.83 190 SER D C 1
ATOM 8989 O O . SER D 1 190 ? 108.098 -42.689 -10.377 1.00 14.26 190 SER D O 1
ATOM 8992 N N . THR D 1 191 ? 108.167 -44.922 -10.607 1.00 15.19 191 THR D N 1
ATOM 8993 C CA . THR D 1 191 ? 109.414 -45.025 -9.858 1.00 15.73 191 THR D CA 1
ATOM 8994 C C . THR D 1 191 ? 110.538 -44.215 -10.500 1.00 16.65 191 THR D C 1
ATOM 8995 O O . THR D 1 191 ? 111.373 -43.656 -9.792 1.00 17.64 191 THR D O 1
ATOM 8999 N N . ASP D 1 192 ? 110.565 -44.138 -11.829 1.00 16.99 192 ASP D N 1
ATOM 9000 C CA . ASP D 1 192 ? 111.616 -43.364 -12.488 1.00 19.12 192 ASP D CA 1
ATOM 9001 C C . ASP D 1 192 ? 111.226 -41.894 -12.638 1.00 19.07 192 ASP D C 1
ATOM 9002 O O . ASP D 1 192 ? 111.983 -41.085 -13.179 1.00 18.90 192 ASP D O 1
ATOM 9007 N N . GLU D 1 193 ? 110.036 -41.564 -12.145 1.00 19.50 193 GLU D N 1
ATOM 9008 C CA . GLU D 1 193 ? 109.515 -40.202 -12.175 1.00 19.99 193 GLU D CA 1
ATOM 9009 C C . GLU D 1 193 ? 109.402 -39.586 -13.569 1.00 20.69 193 GLU D C 1
ATOM 9010 O O . GLU D 1 193 ? 109.371 -38.363 -13.717 1.00 20.61 193 GLU D O 1
ATOM 9016 N N . LYS D 1 194 ? 109.319 -40.440 -14.585 1.00 19.97 194 LYS D N 1
ATOM 9017 C CA . LYS D 1 194 ? 109.192 -39.983 -15.968 1.00 20.82 194 LYS D CA 1
ATOM 9018 C C . LYS D 1 194 ? 107.750 -40.099 -16.462 1.00 18.75 194 LYS D C 1
ATOM 9019 O O . LYS D 1 194 ? 107.429 -39.699 -17.583 1.00 17.96 194 LYS D O 1
ATOM 9025 N N . VAL D 1 195 ? 106.890 -40.653 -15.615 1.00 15.29 195 VAL D N 1
ATOM 9026 C CA . VAL D 1 195 ? 105.479 -40.818 -15.938 1.00 14.45 195 VAL D CA 1
ATOM 9027 C C . VAL D 1 195 ? 104.655 -40.280 -14.777 1.00 13.34 195 VAL D C 1
ATOM 9028 O O . VAL D 1 195 ? 104.934 -40.573 -13.616 1.00 13.31 195 VAL D O 1
ATOM 9032 N N . LEU D 1 196 ? 103.648 -39.481 -15.097 1.00 12.29 196 LEU D N 1
ATOM 9033 C CA . LEU D 1 196 ? 102.780 -38.915 -14.080 1.00 12.77 196 LEU D CA 1
ATOM 9034 C C . LEU D 1 196 ? 101.375 -39.465 -14.311 1.00 12.81 196 LEU D C 1
ATOM 9035 O O . LEU D 1 196 ? 100.858 -39.403 -15.425 1.00 12.37 196 LEU D O 1
ATOM 9040 N N . TRP D 1 197 ? 100.783 -40.034 -13.265 1.00 11.91 197 TRP D N 1
ATOM 9041 C CA . TRP D 1 197 ? 99.431 -40.581 -13.339 1.00 12.73 197 TRP D CA 1
ATOM 9042 C C . TRP D 1 197 ? 98.497 -39.602 -12.640 1.00 12.21 197 TRP D C 1
ATOM 9043 O O . TRP D 1 197 ? 98.824 -39.093 -11.573 1.00 13.56 197 TRP D O 1
ATOM 9054 N N . VAL D 1 198 ? 97.336 -39.347 -13.236 1.00 11.80 198 VAL D N 1
ATOM 9055 C CA . VAL D 1 198 ? 96.368 -38.422 -12.651 1.00 10.22 198 VAL D CA 1
ATOM 9056 C C . VAL D 1 198 ? 94.955 -38.954 -12.851 1.00 10.13 198 VAL D C 1
ATOM 9057 O O . VAL D 1 198 ? 94.634 -39.456 -13.924 1.00 12.49 198 VAL D O 1
ATOM 9061 N N . THR D 1 199 ? 94.111 -38.859 -11.825 1.00 9.83 199 THR D N 1
ATOM 9062 C CA . THR D 1 199 ? 92.738 -39.317 -11.980 1.00 9.61 199 THR D CA 1
ATOM 9063 C C . THR D 1 199 ? 91.815 -38.109 -12.069 1.00 10.32 199 THR D C 1
ATOM 9064 O O . THR D 1 199 ? 92.021 -37.093 -11.398 1.00 10.21 199 THR D O 1
ATOM 9068 N N . GLU D 1 200 ? 90.809 -38.231 -12.925 1.00 9.89 200 GLU D N 1
ATOM 9069 C CA . GLU D 1 200 ? 89.831 -37.174 -13.168 1.00 11.37 200 GLU D CA 1
ATOM 9070 C C . GLU D 1 200 ? 88.489 -37.711 -12.685 1.00 10.73 200 GLU D C 1
ATOM 9071 O O . GLU D 1 200 ? 87.836 -38.498 -13.363 1.00 11.34 200 GLU D O 1
ATOM 9077 N N . THR D 1 201 ? 88.081 -37.267 -11.505 1.00 10.10 201 THR D N 1
ATOM 9078 C CA . THR D 1 201 ? 86.859 -37.758 -10.884 1.00 10.49 201 THR D CA 1
ATOM 9079 C C . THR D 1 201 ? 85.519 -37.600 -11.599 1.00 10.63 201 THR D C 1
ATOM 9080 O O . THR D 1 201 ? 84.806 -38.586 -11.790 1.00 10.79 201 THR D O 1
ATOM 9084 N N . THR D 1 202 ? 85.176 -36.380 -12.002 1.00 10.55 202 THR D N 1
ATOM 9085 C CA . THR D 1 202 ? 83.874 -36.146 -12.624 1.00 10.37 202 THR D CA 1
ATOM 9086 C C . THR D 1 202 ? 83.708 -36.506 -14.098 1.00 10.09 202 THR D C 1
ATOM 9087 O O . THR D 1 202 ? 82.638 -36.285 -14.669 1.00 10.11 202 THR D O 1
ATOM 9091 N N . ALA D 1 203 ? 84.753 -37.057 -14.709 1.00 9.06 203 ALA D N 1
ATOM 9092 C CA . ALA D 1 203 ? 84.678 -37.492 -16.099 1.00 10.83 203 ALA D CA 1
ATOM 9093 C C . ALA D 1 203 ? 85.073 -38.971 -16.177 1.00 11.01 203 ALA D C 1
ATOM 9094 O O . ALA D 1 203 ? 85.080 -39.575 -17.249 1.00 10.68 203 ALA D O 1
ATOM 9096 N N . ASN D 1 204 ? 85.395 -39.549 -15.024 1.00 10.86 204 ASN D N 1
ATOM 9097 C CA . ASN D 1 204 ? 85.780 -40.955 -14.945 1.00 9.99 204 ASN D CA 1
ATOM 9098 C C . ASN D 1 204 ? 86.910 -41.334 -15.904 1.00 10.59 204 ASN D C 1
ATOM 9099 O O . ASN D 1 204 ? 86.783 -42.282 -16.676 1.00 9.67 204 ASN D O 1
ATOM 9104 N N . ARG D 1 205 ? 88.023 -40.605 -15.853 1.00 9.72 205 ARG D N 1
ATOM 9105 C CA . ARG D 1 205 ? 89.145 -40.914 -16.732 1.00 10.18 205 ARG D CA 1
ATOM 9106 C C . ARG D 1 205 ? 90.480 -41.025 -16.009 1.00 11.58 205 ARG D C 1
ATOM 9107 O O . ARG D 1 205 ? 90.708 -40.364 -14.994 1.00 11.60 205 ARG D O 1
ATOM 9115 N N . LEU D 1 206 ? 91.350 -41.888 -16.531 1.00 10.27 206 LEU D N 1
ATOM 9116 C CA . LEU D 1 206 ? 92.694 -42.055 -15.990 1.00 9.46 206 LEU D CA 1
ATOM 9117 C C . LEU D 1 206 ? 93.633 -41.386 -16.991 1.00 9.49 206 LEU D C 1
ATOM 9118 O O . LEU D 1 206 ? 93.536 -41.624 -18.195 1.00 10.73 206 LEU D O 1
ATOM 9123 N N . HIS D 1 207 ? 94.528 -40.542 -16.489 1.00 10.35 207 HIS D N 1
ATOM 9124 C CA . HIS D 1 207 ? 95.489 -39.836 -17.330 1.00 11.76 207 HIS D CA 1
ATOM 9125 C C . HIS D 1 207 ? 96.890 -40.390 -17.111 1.00 13.13 207 HIS D C 1
ATOM 9126 O O . HIS D 1 207 ? 97.274 -40.678 -15.978 1.00 12.70 207 HIS D O 1
ATOM 9133 N N . ARG D 1 208 ? 97.638 -40.550 -18.200 1.00 11.62 208 ARG D N 1
ATOM 9134 C CA . ARG D 1 208 ? 99.024 -41.009 -18.131 1.00 12.67 208 ARG D CA 1
ATOM 9135 C C . ARG D 1 208 ? 99.792 -39.922 -18.871 1.00 14.56 208 ARG D C 1
ATOM 9136 O O . ARG D 1 208 ? 99.498 -39.632 -20.032 1.00 16.49 208 ARG D O 1
ATOM 9144 N N . ILE D 1 209 ? 100.770 -39.324 -18.204 1.00 13.49 209 ILE D N 1
ATOM 9145 C CA . ILE D 1 209 ? 101.532 -38.239 -18.804 1.00 14.50 209 ILE D CA 1
ATOM 9146 C C . ILE D 1 209 ? 103.028 -38.520 -18.838 1.00 14.66 209 ILE D C 1
ATOM 9147 O O . ILE D 1 209 ? 103.679 -38.575 -17.798 1.00 13.04 209 ILE D O 1
ATOM 9152 N N . ALA D 1 210 ? 103.563 -38.702 -20.043 1.00 14.99 210 ALA D N 1
ATOM 9153 C CA . ALA D 1 210 ? 104.990 -38.957 -20.222 1.00 16.02 210 ALA D CA 1
ATOM 9154 C C . ALA D 1 210 ? 105.712 -37.616 -20.183 1.00 17.03 210 ALA D C 1
ATOM 9155 O O . ALA D 1 210 ? 105.458 -36.738 -21.008 1.00 17.68 210 ALA D O 1
ATOM 9157 N N . LEU D 1 211 ? 106.614 -37.463 -19.223 1.00 17.51 211 LEU D N 1
ATOM 9158 C CA . LEU D 1 211 ? 107.348 -36.215 -19.057 1.00 16.82 211 LEU D CA 1
ATOM 9159 C C . LEU D 1 211 ? 108.757 -36.241 -19.636 1.00 17.90 211 LEU D C 1
ATOM 9160 O O . LEU D 1 211 ? 109.399 -37.289 -19.688 1.00 17.81 211 LEU D O 1
ATOM 9165 N N . GLU D 1 212 ? 109.227 -35.077 -20.069 1.00 18.38 212 GLU D N 1
ATOM 9166 C CA . GLU D 1 212 ? 110.583 -34.956 -20.589 1.00 20.42 212 GLU D CA 1
ATOM 9167 C C . GLU D 1 212 ? 111.481 -34.964 -19.352 1.00 21.02 212 GLU D C 1
ATOM 9168 O O . GLU D 1 212 ? 110.984 -34.903 -18.222 1.00 19.95 212 GLU D O 1
ATOM 9174 N N . ASP D 1 213 ? 112.794 -35.033 -19.551 1.00 22.15 213 ASP D N 1
ATOM 9175 C CA . ASP D 1 213 ? 113.711 -35.069 -18.420 1.00 24.34 213 ASP D CA 1
ATOM 9176 C C . ASP D 1 213 ? 113.631 -33.845 -17.507 1.00 23.85 213 ASP D C 1
ATOM 9177 O O . ASP D 1 213 ? 114.038 -33.912 -16.348 1.00 25.09 213 ASP D O 1
ATOM 9182 N N . ASP D 1 214 ? 113.108 -32.731 -18.011 1.00 22.77 214 ASP D N 1
ATOM 9183 C CA . ASP D 1 214 ? 113.005 -31.531 -17.181 1.00 23.07 214 ASP D CA 1
ATOM 9184 C C . ASP D 1 214 ? 111.871 -31.630 -16.163 1.00 22.71 214 ASP D C 1
ATOM 9185 O O . ASP D 1 214 ? 111.738 -30.778 -15.285 1.00 23.66 214 ASP D O 1
ATOM 9190 N N . GLY D 1 215 ? 111.058 -32.675 -16.291 1.00 22.19 215 GLY D N 1
ATOM 9191 C CA . GLY D 1 215 ? 109.956 -32.892 -15.370 1.00 22.05 215 GLY D CA 1
ATOM 9192 C C . GLY D 1 215 ? 108.761 -31.965 -15.501 1.00 22.20 215 GLY D C 1
ATOM 9193 O O . GLY D 1 215 ? 107.829 -32.040 -14.697 1.00 21.16 215 GLY D O 1
ATOM 9194 N N . VAL D 1 216 ? 108.767 -31.095 -16.505 1.00 21.04 216 VAL D N 1
ATOM 9195 C CA . VAL D 1 216 ? 107.658 -30.168 -16.684 1.00 20.43 216 VAL D CA 1
ATOM 9196 C C . VAL D 1 216 ? 107.104 -30.143 -18.101 1.00 20.47 216 VAL D C 1
ATOM 9197 O O . VAL D 1 216 ? 105.963 -29.737 -18.323 1.00 20.56 216 VAL D O 1
ATOM 9201 N N . THR D 1 217 ? 107.912 -30.577 -19.061 1.00 18.54 217 THR D N 1
ATOM 9202 C CA . THR D 1 217 ? 107.485 -30.595 -20.450 1.00 18.59 217 THR D CA 1
ATOM 9203 C C . THR D 1 217 ? 106.903 -31.956 -20.809 1.00 17.18 217 THR D C 1
ATOM 9204 O O . THR D 1 217 ? 107.532 -32.984 -20.583 1.00 17.26 217 THR D O 1
ATOM 9208 N N . ILE D 1 218 ? 105.694 -31.957 -21.356 1.00 16.08 218 ILE D N 1
ATOM 9209 C CA . ILE D 1 218 ? 105.053 -33.206 -21.749 1.00 15.70 218 ILE D CA 1
ATOM 9210 C C . ILE D 1 218 ? 105.679 -33.657 -23.062 1.00 16.14 218 ILE D C 1
ATOM 9211 O O . ILE D 1 218 ? 105.833 -32.857 -23.982 1.00 16.10 218 ILE D O 1
ATOM 9216 N N . GLN D 1 219 ? 106.050 -34.930 -23.150 1.00 15.86 219 GLN D N 1
ATOM 9217 C CA . GLN D 1 219 ? 106.636 -35.445 -24.385 1.00 16.45 219 GLN D CA 1
ATOM 9218 C C . GLN D 1 219 ? 105.611 -35.266 -25.501 1.00 17.02 219 GLN D C 1
ATOM 9219 O O . GLN D 1 219 ? 104.414 -35.151 -25.237 1.00 16.85 219 GLN D O 1
ATOM 9225 N N . PRO D 1 220 ? 106.066 -35.223 -26.762 1.00 16.47 220 PRO D N 1
ATOM 9226 C CA . PRO D 1 220 ? 105.125 -35.053 -27.874 1.00 16.00 220 PRO D CA 1
ATOM 9227 C C . PRO D 1 220 ? 104.010 -36.096 -27.796 1.00 14.98 220 PRO D C 1
ATOM 9228 O O . PRO D 1 220 ? 104.286 -37.290 -27.685 1.00 14.42 220 PRO D O 1
ATOM 9232 N N . PHE D 1 221 ? 102.760 -35.638 -27.848 1.00 15.21 221 PHE D N 1
ATOM 9233 C CA . PHE D 1 221 ? 101.601 -36.529 -27.779 1.00 15.82 221 PHE D CA 1
ATOM 9234 C C . PHE D 1 221 ? 101.731 -37.439 -26.558 1.00 15.92 221 PHE D C 1
ATOM 9235 O O . PHE D 1 221 ? 101.219 -38.559 -26.555 1.00 17.15 221 PHE D O 1
ATOM 9243 N N . GLY D 1 222 ? 102.399 -36.935 -25.522 1.00 15.31 222 GLY D N 1
ATOM 9244 C CA . GLY D 1 222 ? 102.646 -37.715 -24.319 1.00 15.56 222 GLY D CA 1
ATOM 9245 C C . GLY D 1 222 ? 101.595 -37.787 -23.227 1.00 15.13 222 GLY D C 1
ATOM 9246 O O . GLY D 1 222 ? 101.745 -38.574 -22.292 1.00 14.66 222 GLY D O 1
ATOM 9247 N N . ALA D 1 223 ? 100.551 -36.968 -23.316 1.00 14.34 223 ALA D N 1
ATOM 9248 C CA . ALA D 1 223 ? 99.486 -36.997 -22.316 1.00 13.03 223 ALA D CA 1
ATOM 9249 C C . ALA D 1 223 ? 98.328 -37.765 -22.949 1.00 12.26 223 ALA D C 1
ATOM 9250 O O . ALA D 1 223 ? 97.729 -37.303 -23.917 1.00 11.00 223 ALA D O 1
ATOM 9252 N N . THR D 1 224 ? 98.016 -38.934 -22.399 1.00 12.32 224 THR D N 1
ATOM 9253 C CA . THR D 1 224 ? 96.961 -39.775 -22.956 1.00 11.64 224 THR D CA 1
ATOM 9254 C C . THR D 1 224 ? 95.923 -40.241 -21.940 1.00 12.62 224 THR D C 1
ATOM 9255 O O . THR D 1 224 ? 96.023 -39.948 -20.749 1.00 10.41 224 THR D O 1
ATOM 9259 N N . ILE D 1 225 ? 94.918 -40.959 -22.434 1.00 11.02 225 ILE D N 1
ATOM 9260 C CA . ILE D 1 225 ? 93.857 -41.502 -21.591 1.00 9.99 225 ILE D CA 1
ATOM 9261 C C . ILE D 1 225 ? 93.879 -43.024 -21.767 1.00 9.56 225 ILE D C 1
ATOM 9262 O O . ILE D 1 225 ? 93.180 -43.571 -22.618 1.00 10.90 225 ILE D O 1
ATOM 9267 N N . PRO D 1 226 ? 94.695 -43.724 -20.966 1.00 10.47 226 PRO D N 1
ATOM 9268 C CA . PRO D 1 226 ? 94.775 -45.184 -21.079 1.00 10.51 226 PRO D CA 1
ATOM 9269 C C . PRO D 1 226 ? 93.549 -45.936 -20.573 1.00 10.89 226 PRO D C 1
ATOM 9270 O O . PRO D 1 226 ? 93.315 -47.083 -20.953 1.00 10.94 226 PRO D O 1
ATOM 9274 N N . TYR D 1 227 ? 92.754 -45.291 -19.729 1.00 10.21 227 TYR D N 1
ATOM 9275 C CA . TYR D 1 227 ? 91.597 -45.972 -19.184 1.00 11.19 227 TYR D CA 1
ATOM 9276 C C . TYR D 1 227 ? 90.419 -45.063 -18.898 1.00 11.53 227 TYR D C 1
ATOM 9277 O O . TYR D 1 227 ? 90.585 -43.921 -18.462 1.00 11.48 227 TYR D O 1
ATOM 9286 N N . TYR D 1 228 ? 89.229 -45.588 -19.158 1.00 11.70 228 TYR D N 1
ATOM 9287 C CA . TYR D 1 228 ? 87.991 -44.886 -18.871 1.00 11.82 228 TYR D CA 1
ATOM 9288 C C . TYR D 1 228 ? 87.335 -45.682 -17.755 1.00 12.67 228 TYR D C 1
ATOM 9289 O O . TYR D 1 228 ? 86.960 -46.841 -17.949 1.00 11.23 228 TYR D O 1
ATOM 9298 N N . PHE D 1 229 ? 87.228 -45.064 -16.584 1.00 11.06 229 PHE D N 1
ATOM 9299 C CA . PHE D 1 229 ? 86.606 -45.695 -15.431 1.00 10.18 229 PHE D CA 1
ATOM 9300 C C . PHE D 1 229 ? 85.103 -45.725 -15.667 1.00 9.89 229 PHE D C 1
ATOM 9301 O O . PHE D 1 229 ? 84.598 -45.138 -16.629 1.00 10.87 229 PHE D O 1
ATOM 9309 N N . THR D 1 230 ? 84.386 -46.407 -14.786 1.00 9.78 230 THR D N 1
ATOM 9310 C CA . THR D 1 230 ? 82.939 -46.479 -14.891 1.00 9.92 230 THR D CA 1
ATOM 9311 C C . THR D 1 230 ? 82.349 -46.505 -13.486 1.00 11.32 230 THR D C 1
ATOM 9312 O O . THR D 1 230 ? 83.028 -46.888 -12.528 1.00 11.80 230 THR D O 1
ATOM 9316 N N . GLY D 1 231 ? 81.095 -46.077 -13.370 1.00 10.46 231 GLY D N 1
ATOM 9317 C CA . GLY D 1 231 ? 80.414 -46.070 -12.089 1.00 9.99 231 GLY D CA 1
ATOM 9318 C C . GLY D 1 231 ? 80.462 -44.760 -11.324 1.00 9.57 231 GLY D C 1
ATOM 9319 O O . GLY D 1 231 ? 81.397 -43.979 -11.466 1.00 11.33 231 GLY D O 1
ATOM 9320 N N . HIS D 1 232 ? 79.437 -44.523 -10.515 1.00 10.36 232 HIS D N 1
ATOM 9321 C CA . HIS D 1 232 ? 79.362 -43.321 -9.684 1.00 10.53 232 HIS D CA 1
ATOM 9322 C C . HIS D 1 232 ? 80.209 -43.618 -8.437 1.00 10.72 232 HIS D C 1
ATOM 9323 O O . HIS D 1 232 ? 80.118 -44.713 -7.888 1.00 12.46 232 HIS D O 1
ATOM 9330 N N . GLU D 1 233 ? 81.025 -42.666 -7.979 1.00 10.82 233 GLU D N 1
ATOM 9331 C CA . GLU D 1 233 ? 81.155 -41.341 -8.585 1.00 10.23 233 GLU D CA 1
ATOM 9332 C C . GLU D 1 233 ? 82.310 -41.216 -9.578 1.00 10.33 233 GLU D C 1
ATOM 9333 O O . GLU D 1 233 ? 82.158 -40.639 -10.657 1.00 10.29 233 GLU D O 1
ATOM 9339 N N . GLY D 1 234 ? 83.471 -41.745 -9.210 1.00 9.51 234 GLY D N 1
ATOM 9340 C CA . GLY D 1 234 ? 84.618 -41.661 -10.088 1.00 9.67 234 GLY D CA 1
ATOM 9341 C C . GLY D 1 234 ? 85.887 -42.020 -9.349 1.00 10.20 234 GLY D C 1
ATOM 9342 O O . GLY D 1 234 ? 85.832 -42.356 -8.166 1.00 11.43 234 GLY D O 1
ATOM 9343 N N . PRO D 1 235 ? 87.046 -41.960 -10.017 1.00 10.40 235 PRO D N 1
ATOM 9344 C CA . PRO D 1 235 ? 88.333 -42.287 -9.398 1.00 9.50 235 PRO D CA 1
ATOM 9345 C C . PRO D 1 235 ? 88.778 -41.246 -8.377 1.00 11.11 235 PRO D C 1
ATOM 9346 O O . PRO D 1 235 ? 88.531 -40.049 -8.549 1.00 11.08 235 PRO D O 1
ATOM 9350 N N . ASP D 1 236 ? 89.435 -41.712 -7.318 1.00 9.89 236 ASP D N 1
ATOM 9351 C CA . ASP D 1 236 ? 89.920 -40.832 -6.262 1.00 10.14 236 ASP D CA 1
ATOM 9352 C C . ASP D 1 236 ? 91.445 -40.929 -6.195 1.00 10.63 236 ASP D C 1
ATOM 9353 O O . ASP D 1 236 ? 92.113 -41.021 -7.227 1.00 12.50 236 ASP D O 1
ATOM 9358 N N . SER D 1 237 ? 91.987 -40.934 -4.982 1.00 10.25 237 SER D N 1
ATOM 9359 C CA . SER D 1 237 ? 93.431 -40.977 -4.762 1.00 9.60 237 SER D CA 1
ATOM 9360 C C . SER D 1 237 ? 94.105 -42.258 -5.247 1.00 10.73 237 SER D C 1
ATOM 9361 O O . SER D 1 237 ? 93.470 -43.304 -5.359 1.00 10.80 237 SER D O 1
ATOM 9364 N N . CYS D 1 238 ? 95.405 -42.165 -5.505 1.00 11.08 238 CYS D N 1
ATOM 9365 C CA . CYS D 1 238 ? 96.172 -43.310 -5.970 1.00 10.80 238 CYS D CA 1
ATOM 9366 C C . CYS D 1 238 ? 97.593 -43.317 -5.429 1.00 12.29 238 CYS D C 1
ATOM 9367 O O . CYS D 1 238 ? 98.086 -42.313 -4.917 1.00 11.77 238 CYS D O 1
ATOM 9370 N N . CYS D 1 239 ? 98.235 -44.477 -5.528 1.00 12.19 239 CYS D N 1
ATOM 9371 C CA . CYS D 1 239 ? 99.619 -44.646 -5.102 1.00 13.08 239 CYS D CA 1
ATOM 9372 C C . CYS D 1 239 ? 100.159 -45.765 -5.979 1.00 13.64 239 CYS D C 1
ATOM 9373 O O . CYS D 1 239 ? 99.389 -46.455 -6.647 1.00 13.04 239 CYS D O 1
ATOM 9376 N N . ILE D 1 240 ? 101.473 -45.940 -5.997 1.00 14.19 240 ILE D N 1
ATOM 9377 C CA . ILE D 1 240 ? 102.062 -47.002 -6.807 1.00 14.33 240 ILE D CA 1
ATOM 9378 C C . ILE D 1 240 ? 102.773 -47.993 -5.896 1.00 16.18 240 ILE D C 1
ATOM 9379 O O . ILE D 1 240 ? 102.831 -47.798 -4.683 1.00 16.06 240 ILE D O 1
ATOM 9384 N N . ASP D 1 241 ? 103.285 -49.072 -6.479 1.00 15.30 241 ASP D N 1
ATOM 9385 C CA . ASP D 1 241 ? 104.058 -50.034 -5.709 1.00 15.16 241 ASP D CA 1
ATOM 9386 C C . ASP D 1 241 ? 105.417 -50.093 -6.401 1.00 14.59 241 ASP D C 1
ATOM 9387 O O . ASP D 1 241 ? 105.616 -49.424 -7.420 1.00 14.13 241 ASP D O 1
ATOM 9392 N N . SER D 1 242 ? 106.354 -50.855 -5.847 1.00 14.80 242 SER D N 1
ATOM 9393 C CA . SER D 1 242 ? 107.693 -50.949 -6.421 1.00 16.60 242 SER D CA 1
ATOM 9394 C C . SER D 1 242 ? 107.763 -51.530 -7.835 1.00 15.69 242 SER D C 1
ATOM 9395 O O . SER D 1 242 ? 108.792 -51.413 -8.501 1.00 16.60 242 SER D O 1
ATOM 9398 N N . ASP D 1 243 ? 106.683 -52.158 -8.292 1.00 16.17 243 ASP D N 1
ATOM 9399 C CA . ASP D 1 243 ? 106.648 -52.725 -9.641 1.00 15.06 243 ASP D CA 1
ATOM 9400 C C . ASP D 1 243 ? 105.972 -51.749 -10.603 1.00 15.88 243 ASP D C 1
ATOM 9401 O O . ASP D 1 243 ? 105.649 -52.094 -11.742 1.00 14.63 243 ASP D O 1
ATOM 9406 N N . ASP D 1 244 ? 105.767 -50.525 -10.130 1.00 14.21 244 ASP D N 1
ATOM 9407 C CA . ASP D 1 244 ? 105.125 -49.478 -10.913 1.00 13.70 244 ASP D CA 1
ATOM 9408 C C . ASP D 1 244 ? 103.655 -49.717 -11.239 1.00 14.07 244 ASP D C 1
ATOM 9409 O O . ASP D 1 244 ? 103.133 -49.185 -12.219 1.00 13.73 244 ASP D O 1
ATOM 9414 N N . ASN D 1 245 ? 102.987 -50.525 -10.421 1.00 12.69 245 ASN D N 1
ATOM 9415 C CA . ASN D 1 245 ? 101.561 -50.749 -10.611 1.00 11.87 245 ASN D CA 1
ATOM 9416 C C . ASN D 1 245 ? 100.904 -49.552 -9.934 1.00 12.03 245 ASN D C 1
ATOM 9417 O O . ASN D 1 245 ? 101.491 -48.948 -9.033 1.00 12.84 245 ASN D O 1
ATOM 9422 N N . LEU D 1 246 ? 99.702 -49.205 -10.376 1.00 10.30 246 LEU D N 1
ATOM 9423 C CA . LEU D 1 246 ? 98.973 -48.068 -9.820 1.00 11.31 246 LEU D CA 1
ATOM 9424 C C . LEU D 1 246 ? 97.709 -48.555 -9.128 1.00 10.88 246 LEU D C 1
ATOM 9425 O O . LEU D 1 246 ? 96.930 -49.310 -9.706 1.00 11.18 246 LEU D O 1
ATOM 9430 N N . TYR D 1 247 ? 97.520 -48.118 -7.887 1.00 10.62 247 TYR D N 1
ATOM 9431 C CA . TYR D 1 247 ? 96.357 -48.488 -7.096 1.00 10.71 247 TYR D CA 1
ATOM 9432 C C . TYR D 1 247 ? 95.473 -47.255 -7.019 1.00 11.08 247 TYR D C 1
ATOM 9433 O O . TYR D 1 247 ? 95.902 -46.210 -6.532 1.00 11.19 247 TYR D O 1
ATOM 9442 N N . VAL D 1 248 ? 94.243 -47.382 -7.504 1.00 10.60 248 VAL D N 1
ATOM 9443 C CA . VAL D 1 248 ? 93.306 -46.263 -7.527 1.00 9.91 248 VAL D CA 1
ATOM 9444 C C . VAL D 1 248 ? 92.049 -46.512 -6.709 1.00 9.80 248 VAL D C 1
ATOM 9445 O O . VAL D 1 248 ? 91.268 -47.407 -7.023 1.00 9.64 248 VAL D O 1
ATOM 9449 N N . ALA D 1 249 ? 91.854 -45.713 -5.665 1.00 10.43 249 ALA D N 1
ATOM 9450 C CA . ALA D 1 249 ? 90.663 -45.838 -4.836 1.00 10.17 249 ALA D CA 1
ATOM 9451 C C . ALA D 1 249 ? 89.525 -45.235 -5.651 1.00 10.47 249 ALA D C 1
ATOM 9452 O O . ALA D 1 249 ? 89.692 -44.184 -6.266 1.00 9.44 249 ALA D O 1
ATOM 9454 N N . MET D 1 250 ? 88.380 -45.909 -5.671 1.00 9.63 250 MET D N 1
ATOM 9455 C CA . MET D 1 250 ? 87.233 -45.430 -6.434 1.00 9.90 250 MET D CA 1
ATOM 9456 C C . MET D 1 250 ? 86.184 -44.845 -5.503 1.00 10.45 250 MET D C 1
ATOM 9457 O O . MET D 1 250 ? 85.493 -45.575 -4.793 1.00 9.43 250 MET D O 1
ATOM 9462 N N . TYR D 1 251 ? 86.059 -43.522 -5.527 1.00 11.49 251 TYR D N 1
ATOM 9463 C CA . TYR D 1 251 ? 85.113 -42.831 -4.661 1.00 10.89 251 TYR D CA 1
ATOM 9464 C C . TYR D 1 251 ? 83.656 -43.154 -4.955 1.00 10.73 251 TYR D C 1
ATOM 9465 O O . TYR D 1 251 ? 83.183 -42.972 -6.078 1.00 11.77 251 TYR D O 1
ATOM 9474 N N . GLY D 1 252 ? 82.951 -43.620 -3.925 1.00 10.54 252 GLY D N 1
ATOM 9475 C CA . GLY D 1 252 ? 81.547 -43.968 -4.061 1.00 10.13 252 GLY D CA 1
ATOM 9476 C C . GLY D 1 252 ? 81.324 -45.346 -4.658 1.00 9.26 252 GLY D C 1
ATOM 9477 O O . GLY D 1 252 ? 80.182 -45.742 -4.903 1.00 8.81 252 GLY D O 1
ATOM 9478 N N . GLN D 1 253 ? 82.408 -46.087 -4.870 1.00 7.63 253 GLN D N 1
ATOM 9479 C CA . GLN D 1 253 ? 82.320 -47.417 -5.468 1.00 10.81 253 GLN D CA 1
ATOM 9480 C C . GLN D 1 253 ? 82.734 -48.554 -4.541 1.00 10.95 253 GLN D C 1
ATOM 9481 O O . GLN D 1 253 ? 82.597 -49.729 -4.892 1.00 10.54 253 GLN D O 1
ATOM 9487 N N . GLY D 1 254 ? 83.241 -48.204 -3.364 1.00 10.53 254 GLY D N 1
ATOM 9488 C CA . GLY D 1 254 ? 83.669 -49.219 -2.416 1.00 11.07 254 GLY D CA 1
ATOM 9489 C C . GLY D 1 254 ? 84.647 -50.217 -3.013 1.00 11.85 254 GLY D C 1
ATOM 9490 O O . GLY D 1 254 ? 84.477 -51.428 -2.863 1.00 11.86 254 GLY D O 1
ATOM 9491 N N . ARG D 1 255 ? 85.670 -49.716 -3.697 1.00 11.75 255 ARG D N 1
ATOM 9492 C CA . ARG D 1 255 ? 86.670 -50.588 -4.301 1.00 11.17 255 ARG D CA 1
ATOM 9493 C C . ARG D 1 255 ? 87.920 -49.829 -4.706 1.00 11.96 255 ARG D C 1
ATOM 9494 O O . ARG D 1 255 ? 87.939 -48.598 -4.734 1.00 11.11 255 ARG D O 1
ATOM 9502 N N . VAL D 1 256 ? 88.966 -50.587 -5.003 1.00 11.68 256 VAL D N 1
ATOM 9503 C CA . VAL D 1 256 ? 90.233 -50.040 -5.452 1.00 11.30 256 VAL D CA 1
ATOM 9504 C C . VAL D 1 256 ? 90.598 -50.835 -6.698 1.00 11.05 256 VAL D C 1
ATOM 9505 O O . VAL D 1 256 ? 90.529 -52.063 -6.698 1.00 12.37 256 VAL D O 1
ATOM 9509 N N . LEU D 1 257 ? 90.947 -50.134 -7.767 1.00 10.02 257 LEU D N 1
ATOM 9510 C CA . LEU D 1 257 ? 91.340 -50.798 -9.005 1.00 11.29 257 LEU D CA 1
ATOM 9511 C C . LEU D 1 257 ? 92.855 -50.709 -9.124 1.00 11.42 257 LEU D C 1
ATOM 9512 O O . LEU D 1 257 ? 93.457 -49.708 -8.733 1.00 11.85 257 LEU D O 1
ATOM 9517 N N . VAL D 1 258 ? 93.472 -51.760 -9.655 1.00 9.83 258 VAL D N 1
ATOM 9518 C CA . VAL D 1 258 ? 94.920 -51.786 -9.797 1.00 10.51 258 VAL D CA 1
ATOM 9519 C C . VAL D 1 258 ? 95.308 -51.970 -11.257 1.00 10.71 258 VAL D C 1
ATOM 9520 O O . VAL D 1 258 ? 94.776 -52.838 -11.948 1.00 11.01 258 VAL D O 1
ATOM 9524 N N . PHE D 1 259 ? 96.243 -51.142 -11.709 1.00 11.95 259 PHE D N 1
ATOM 9525 C CA . PHE D 1 259 ? 96.725 -51.162 -13.089 1.00 12.03 259 PHE D CA 1
ATOM 9526 C C . PHE D 1 259 ? 98.219 -51.462 -13.117 1.00 12.64 259 PHE D C 1
ATOM 9527 O O . PHE D 1 259 ? 98.923 -51.201 -12.139 1.00 12.22 259 PHE D O 1
ATOM 9535 N N . ASN D 1 260 ? 98.708 -52.005 -14.230 1.00 12.47 260 ASN D N 1
ATOM 9536 C CA . ASN D 1 260 ? 100.134 -52.274 -14.334 1.00 13.73 260 ASN D CA 1
ATOM 9537 C C . ASN D 1 260 ? 100.843 -51.020 -14.835 1.00 14.51 260 ASN D C 1
ATOM 9538 O O . ASN D 1 260 ? 100.204 -49.993 -15.071 1.00 15.18 260 ASN D O 1
ATOM 9543 N N . LYS D 1 261 ? 102.160 -51.099 -15.000 1.00 14.43 261 LYS D N 1
ATOM 9544 C CA . LYS D 1 261 ? 102.937 -49.943 -15.432 1.00 13.92 261 LYS D CA 1
ATOM 9545 C C . LYS D 1 261 ? 102.487 -49.297 -16.740 1.00 15.15 261 LYS D C 1
ATOM 9546 O O . LYS D 1 261 ? 102.760 -48.118 -16.970 1.00 15.96 261 LYS D O 1
ATOM 9552 N N . ARG D 1 262 ? 101.793 -50.054 -17.589 1.00 13.81 262 ARG D N 1
ATOM 9553 C CA . ARG D 1 262 ? 101.312 -49.514 -18.856 1.00 13.80 262 ARG D CA 1
ATOM 9554 C C . ARG D 1 262 ? 99.872 -48.999 -18.761 1.00 14.15 262 ARG D C 1
ATOM 9555 O O . ARG D 1 262 ? 99.282 -48.586 -19.760 1.00 14.41 262 ARG D O 1
ATOM 9563 N N . GLY D 1 263 ? 99.303 -49.026 -17.560 1.00 10.87 263 GLY D N 1
ATOM 9564 C CA . GLY D 1 263 ? 97.951 -48.523 -17.391 1.00 11.40 263 GLY D CA 1
ATOM 9565 C C . GLY D 1 263 ? 96.804 -49.474 -17.681 1.00 11.97 263 GLY D C 1
ATOM 9566 O O . GLY D 1 263 ? 95.667 -49.027 -17.845 1.00 12.54 263 GLY D O 1
ATOM 9567 N N . TYR D 1 264 ? 97.095 -50.772 -17.758 1.00 12.40 264 TYR D N 1
ATOM 9568 C CA . TYR D 1 264 ? 96.069 -51.789 -17.997 1.00 12.02 264 TYR D CA 1
ATOM 9569 C C . TYR D 1 264 ? 95.649 -52.358 -16.645 1.00 10.89 264 TYR D C 1
ATOM 9570 O O . TYR D 1 264 ? 96.485 -52.562 -15.769 1.00 10.94 264 TYR D O 1
ATOM 9579 N N . PRO D 1 265 ? 94.347 -52.626 -16.463 1.00 12.01 265 PRO D N 1
ATOM 9580 C CA . PRO D 1 265 ? 93.834 -53.174 -15.201 1.00 12.12 265 PRO D CA 1
ATOM 9581 C C . PRO D 1 265 ? 94.280 -54.613 -14.951 1.00 13.14 265 PRO D C 1
ATOM 9582 O O . PRO D 1 265 ? 94.147 -55.472 -15.825 1.00 14.29 265 PRO D O 1
ATOM 9586 N N . ILE D 1 266 ? 94.813 -54.868 -13.759 1.00 12.12 266 ILE D N 1
ATOM 9587 C CA . ILE D 1 266 ? 95.275 -56.208 -13.404 1.00 12.07 266 ILE D CA 1
ATOM 9588 C C . ILE D 1 266 ? 94.762 -56.681 -12.045 1.00 12.16 266 ILE D C 1
ATOM 9589 O O . ILE D 1 266 ? 94.959 -57.839 -11.673 1.00 13.70 266 ILE D O 1
ATOM 9594 N N . GLY D 1 267 ? 94.107 -55.795 -11.300 1.00 10.98 267 GLY D N 1
ATOM 9595 C CA . GLY D 1 267 ? 93.613 -56.186 -9.992 1.00 11.45 267 GLY D CA 1
ATOM 9596 C C . GLY D 1 267 ? 92.426 -55.375 -9.513 1.00 11.97 267 GLY D C 1
ATOM 9597 O O . GLY D 1 267 ? 92.193 -54.258 -9.978 1.00 9.38 267 GLY D O 1
ATOM 9598 N N . GLN D 1 268 ? 91.681 -55.936 -8.566 1.00 11.26 268 GLN D N 1
ATOM 9599 C CA . GLN D 1 268 ? 90.503 -55.274 -8.027 1.00 12.13 268 GLN D CA 1
ATOM 9600 C C . GLN D 1 268 ? 90.310 -55.661 -6.566 1.00 13.83 268 GLN D C 1
ATOM 9601 O O . GLN D 1 268 ? 90.298 -56.845 -6.224 1.00 12.81 268 GLN D O 1
ATOM 9607 N N . ILE D 1 269 ? 90.161 -54.651 -5.712 1.00 12.15 269 ILE D N 1
ATOM 9608 C CA . ILE D 1 269 ? 89.988 -54.863 -4.277 1.00 11.80 269 ILE D CA 1
ATOM 9609 C C . ILE D 1 269 ? 88.629 -54.323 -3.853 1.00 12.41 269 ILE D C 1
ATOM 9610 O O . ILE D 1 269 ? 88.331 -53.145 -4.047 1.00 13.15 269 ILE D O 1
ATOM 9615 N N . LEU D 1 270 ? 87.807 -55.189 -3.271 1.00 11.58 270 LEU D N 1
ATOM 9616 C CA . LEU D 1 270 ? 86.471 -54.797 -2.846 1.00 13.05 270 LEU D CA 1
ATOM 9617 C C . LEU D 1 270 ? 86.383 -54.477 -1.361 1.00 13.65 270 LEU D C 1
ATOM 9618 O O . LEU D 1 270 ? 87.043 -55.109 -0.538 1.00 13.60 270 LEU D O 1
ATOM 9623 N N . ILE D 1 271 ? 85.562 -53.487 -1.031 1.00 13.75 271 ILE D N 1
ATOM 9624 C CA . ILE D 1 271 ? 85.353 -53.106 0.357 1.00 13.10 271 ILE D CA 1
ATOM 9625 C C . ILE D 1 271 ? 84.066 -53.787 0.810 1.00 15.00 271 ILE D C 1
ATOM 9626 O O . ILE D 1 271 ? 83.029 -53.684 0.150 1.00 14.13 271 ILE D O 1
ATOM 9631 N N . PRO D 1 272 ? 84.121 -54.513 1.937 1.00 14.44 272 PRO D N 1
ATOM 9632 C CA . PRO D 1 272 ? 82.948 -55.212 2.466 1.00 15.22 272 PRO D CA 1
ATOM 9633 C C . PRO D 1 272 ? 81.743 -54.290 2.633 1.00 14.46 272 PRO D C 1
ATOM 9634 O O . PRO D 1 272 ? 81.881 -53.149 3.078 1.00 14.91 272 PRO D O 1
ATOM 9638 N N . GLY D 1 273 ? 80.569 -54.793 2.261 1.00 13.50 273 GLY D N 1
ATOM 9639 C CA . GLY D 1 273 ? 79.343 -54.026 2.389 1.00 13.53 273 GLY D CA 1
ATOM 9640 C C . GLY D 1 273 ? 78.942 -53.174 1.195 1.00 11.81 273 GLY D C 1
ATOM 9641 O O . GLY D 1 273 ? 77.838 -52.633 1.171 1.00 12.23 273 GLY D O 1
ATOM 9642 N N . ARG D 1 274 ? 79.814 -53.064 0.198 1.00 11.37 274 ARG D N 1
ATOM 9643 C CA . ARG D 1 274 ? 79.512 -52.238 -0.971 1.00 11.66 274 ARG D CA 1
ATOM 9644 C C . ARG D 1 274 ? 78.205 -52.594 -1.675 1.00 11.97 274 ARG D C 1
ATOM 9645 O O . ARG D 1 274 ? 77.458 -51.705 -2.081 1.00 11.90 274 ARG D O 1
ATOM 9653 N N . ASP D 1 275 ? 77.920 -53.885 -1.821 1.00 12.86 275 ASP D N 1
ATOM 9654 C CA . ASP D 1 275 ? 76.693 -54.303 -2.495 1.00 14.82 275 ASP D CA 1
ATOM 9655 C C . ASP D 1 275 ? 75.444 -53.749 -1.818 1.00 15.01 275 ASP D C 1
ATOM 9656 O O . ASP D 1 275 ? 74.434 -53.487 -2.478 1.00 15.12 275 ASP D O 1
ATOM 9661 N N . GLU D 1 276 ? 75.515 -53.569 -0.501 1.00 15.06 276 GLU D N 1
ATOM 9662 C CA . GLU D 1 276 ? 74.387 -53.043 0.257 1.00 15.29 276 GLU D CA 1
ATOM 9663 C C . GLU D 1 276 ? 74.455 -51.526 0.417 1.00 15.23 276 GLU D C 1
ATOM 9664 O O . GLU D 1 276 ? 73.623 -50.931 1.107 1.00 16.15 276 GLU D O 1
ATOM 9670 N N . GLY D 1 277 ? 75.449 -50.904 -0.214 1.00 13.31 277 GLY D N 1
ATOM 9671 C CA . GLY D 1 277 ? 75.589 -49.457 -0.142 1.00 13.23 277 GLY D CA 1
ATOM 9672 C C . GLY D 1 277 ? 76.444 -48.926 0.993 1.00 12.87 277 GLY D C 1
ATOM 9673 O O . GLY D 1 277 ? 76.518 -47.712 1.202 1.00 12.92 277 GLY D O 1
ATOM 9674 N N . HIS D 1 278 ? 77.103 -49.823 1.722 1.00 12.84 278 HIS D N 1
ATOM 9675 C CA . HIS D 1 278 ? 77.950 -49.432 2.847 1.00 13.45 278 HIS D CA 1
ATOM 9676 C C . HIS D 1 278 ? 79.417 -49.238 2.463 1.00 13.32 278 HIS D C 1
ATOM 9677 O O . HIS D 1 278 ? 79.920 -49.891 1.549 1.00 14.79 278 HIS D O 1
ATOM 9684 N N . MET D 1 279 ? 80.094 -48.343 3.181 1.00 11.52 279 MET D N 1
ATOM 9685 C CA . MET D 1 279 ? 81.515 -48.071 2.969 1.00 11.31 279 MET D CA 1
ATOM 9686 C C . MET D 1 279 ? 81.915 -47.788 1.524 1.00 12.23 279 MET D C 1
ATOM 9687 O O . MET D 1 279 ? 82.995 -48.184 1.089 1.00 12.16 279 MET D O 1
ATOM 9692 N N . LEU D 1 280 ? 81.062 -47.084 0.789 1.00 11.55 280 LEU D N 1
ATOM 9693 C CA . LEU D 1 280 ? 81.354 -46.776 -0.603 1.00 11.40 280 LEU D CA 1
ATOM 9694 C C . LEU D 1 280 ? 82.398 -45.682 -0.780 1.00 11.73 280 LEU D C 1
ATOM 9695 O O . LEU D 1 280 ? 83.017 -45.580 -1.836 1.00 11.88 280 LEU D O 1
ATOM 9700 N N . ARG D 1 281 ? 82.603 -44.871 0.252 1.00 11.26 281 ARG D N 1
ATOM 9701 C CA . ARG D 1 281 ? 83.562 -43.779 0.152 1.00 10.56 281 ARG D CA 1
ATOM 9702 C C . ARG D 1 281 ? 85.016 -44.173 0.372 1.00 11.34 281 ARG D C 1
ATOM 9703 O O . ARG D 1 281 ? 85.680 -43.681 1.287 1.00 11.30 281 ARG D O 1
ATOM 9711 N N . SER D 1 282 ? 85.497 -45.068 -0.490 1.00 11.13 282 SER D N 1
ATOM 9712 C CA . SER D 1 282 ? 86.877 -45.541 -0.462 1.00 10.45 282 SER D CA 1
ATOM 9713 C C . SER D 1 282 ? 87.679 -44.447 -1.160 1.00 11.67 282 SER D C 1
ATOM 9714 O O . SER D 1 282 ? 87.532 -44.234 -2.362 1.00 10.95 282 SER D O 1
ATOM 9717 N N . THR D 1 283 ? 88.538 -43.769 -0.406 1.00 10.16 283 THR D N 1
ATOM 9718 C CA . THR D 1 283 ? 89.287 -42.637 -0.938 1.00 10.75 283 THR D CA 1
ATOM 9719 C C . THR D 1 283 ? 90.793 -42.708 -1.122 1.00 10.87 283 THR D C 1
ATOM 9720 O O . THR D 1 283 ? 91.335 -41.964 -1.935 1.00 10.24 283 THR D O 1
ATOM 9724 N N . HIS D 1 284 ? 91.483 -43.575 -0.389 1.00 10.30 284 HIS D N 1
ATOM 9725 C CA . HIS D 1 284 ? 92.938 -43.577 -0.498 1.00 11.71 284 HIS D CA 1
ATOM 9726 C C . HIS D 1 284 ? 93.617 -44.900 -0.165 1.00 11.61 284 HIS D C 1
ATOM 9727 O O . HIS D 1 284 ? 93.236 -45.580 0.786 1.00 12.83 284 HIS D O 1
ATOM 9734 N N . PRO D 1 285 ? 94.620 -45.288 -0.967 1.00 11.58 285 PRO D N 1
ATOM 9735 C CA . PRO D 1 285 ? 95.378 -46.524 -0.760 1.00 12.77 285 PRO D CA 1
ATOM 9736 C C . PRO D 1 285 ? 96.822 -46.147 -0.403 1.00 12.45 285 PRO D C 1
ATOM 9737 O O . PRO D 1 285 ? 97.339 -45.140 -0.893 1.00 12.88 285 PRO D O 1
ATOM 9741 N N . GLN D 1 286 ? 97.476 -46.942 0.439 1.00 11.14 286 GLN D N 1
ATOM 9742 C CA . GLN D 1 286 ? 98.856 -46.643 0.815 1.00 11.06 286 GLN D CA 1
ATOM 9743 C C . GLN D 1 286 ? 99.512 -47.863 1.466 1.00 12.98 286 GLN D C 1
ATOM 9744 O O . GLN D 1 286 ? 98.884 -48.577 2.250 1.00 13.67 286 GLN D O 1
ATOM 9750 N N . PHE D 1 287 ? 100.776 -48.099 1.132 1.00 13.08 287 PHE D N 1
ATOM 9751 C CA . PHE D 1 287 ? 101.515 -49.247 1.656 1.00 14.90 287 PHE D CA 1
ATOM 9752 C C . PHE D 1 287 ? 102.263 -49.018 2.961 1.00 14.26 287 PHE D C 1
ATOM 9753 O O . PHE D 1 287 ? 102.829 -47.951 3.190 1.00 15.14 287 PHE D O 1
ATOM 9761 N N . ILE D 1 288 ? 102.268 -50.037 3.814 1.00 16.46 288 ILE D N 1
ATOM 9762 C CA . ILE D 1 288 ? 103.030 -49.959 5.047 1.00 18.03 288 ILE D CA 1
ATOM 9763 C C . ILE D 1 288 ? 104.462 -50.078 4.521 1.00 17.61 288 ILE D C 1
ATOM 9764 O O . ILE D 1 288 ? 104.798 -51.047 3.840 1.00 18.81 288 ILE D O 1
ATOM 9769 N N . PRO D 1 289 ? 105.315 -49.084 4.809 1.00 18.40 289 PRO D N 1
ATOM 9770 C CA . PRO D 1 289 ? 106.714 -49.062 4.364 1.00 18.82 289 PRO D CA 1
ATOM 9771 C C . PRO D 1 289 ? 107.445 -50.395 4.500 1.00 19.71 289 PRO D C 1
ATOM 9772 O O . PRO D 1 289 ? 107.345 -51.067 5.528 1.00 20.30 289 PRO D O 1
ATOM 9776 N N . GLY D 1 290 ? 108.177 -50.766 3.451 1.00 19.08 290 GLY D N 1
ATOM 9777 C CA . GLY D 1 290 ? 108.937 -52.007 3.457 1.00 19.31 290 GLY D CA 1
ATOM 9778 C C . GLY D 1 290 ? 108.133 -53.287 3.326 1.00 19.43 290 GLY D C 1
ATOM 9779 O O . GLY D 1 290 ? 108.675 -54.383 3.501 1.00 20.30 290 GLY D O 1
ATOM 9780 N N . THR D 1 291 ? 106.845 -53.169 3.016 1.00 18.26 291 THR D N 1
ATOM 9781 C CA . THR D 1 291 ? 105.993 -54.345 2.883 1.00 16.45 291 THR D CA 1
ATOM 9782 C C . THR D 1 291 ? 105.045 -54.198 1.705 1.00 17.63 291 THR D C 1
ATOM 9783 O O . THR D 1 291 ? 104.944 -53.128 1.109 1.00 16.25 291 THR D O 1
ATOM 9787 N N . ASN D 1 292 ? 104.345 -55.279 1.380 1.00 16.46 292 ASN D N 1
ATOM 9788 C CA . ASN D 1 292 ? 103.379 -55.249 0.294 1.00 17.03 292 ASN D CA 1
ATOM 9789 C C . ASN D 1 292 ? 101.973 -55.184 0.892 1.00 16.65 292 ASN D C 1
ATOM 9790 O O . ASN D 1 292 ? 100.985 -55.463 0.213 1.00 16.03 292 ASN D O 1
ATOM 9795 N N . GLN D 1 293 ? 101.884 -54.813 2.169 1.00 14.97 293 GLN D N 1
ATOM 9796 C CA . GLN D 1 293 ? 100.584 -54.707 2.821 1.00 14.93 293 GLN D CA 1
ATOM 9797 C C . GLN D 1 293 ? 99.974 -53.340 2.538 1.00 14.16 293 GLN D C 1
ATOM 9798 O O . GLN D 1 293 ? 100.519 -52.306 2.927 1.00 14.33 293 GLN D O 1
ATOM 9804 N N . LEU D 1 294 ? 98.832 -53.354 1.862 1.00 13.10 294 LEU D N 1
ATOM 9805 C CA . LEU D 1 294 ? 98.133 -52.130 1.495 1.00 13.47 294 LEU D CA 1
ATOM 9806 C C . LEU D 1 294 ? 97.047 -51.753 2.495 1.00 12.21 294 LEU D C 1
ATOM 9807 O O . LEU D 1 294 ? 96.304 -52.609 2.977 1.00 11.95 294 LEU D O 1
ATOM 9812 N N . ILE D 1 295 ? 96.963 -50.461 2.798 1.00 13.83 295 ILE D N 1
ATOM 9813 C CA . ILE D 1 295 ? 95.948 -49.944 3.704 1.00 12.17 295 ILE D CA 1
ATOM 9814 C C . ILE D 1 295 ? 95.019 -49.083 2.852 1.00 11.96 295 ILE D C 1
ATOM 9815 O O . ILE D 1 295 ? 95.483 -48.325 1.998 1.00 12.08 295 ILE D O 1
ATOM 9820 N N . ILE D 1 296 ? 93.715 -49.224 3.069 1.00 11.35 296 ILE D N 1
ATOM 9821 C CA . ILE D 1 296 ? 92.713 -48.465 2.324 1.00 11.13 296 ILE D CA 1
ATOM 9822 C C . ILE D 1 296 ? 91.704 -47.864 3.298 1.00 11.54 296 ILE D C 1
ATOM 9823 O O . ILE D 1 296 ? 91.157 -48.573 4.144 1.00 12.38 296 ILE D O 1
ATOM 9828 N N . CYS D 1 297 ? 91.450 -46.564 3.182 1.00 11.76 297 CYS D N 1
ATOM 9829 C CA . CYS D 1 297 ? 90.486 -45.935 4.070 1.00 12.15 297 CYS D CA 1
ATOM 9830 C C . CYS D 1 297 ? 89.143 -45.709 3.383 1.00 12.06 297 CYS D C 1
ATOM 9831 O O . CYS D 1 297 ? 89.077 -45.377 2.196 1.00 11.38 297 CYS D O 1
ATOM 9834 N N . SER D 1 298 ? 88.072 -45.921 4.136 1.00 11.67 298 SER D N 1
ATOM 9835 C CA . SER D 1 298 ? 86.726 -45.710 3.624 1.00 11.91 298 SER D CA 1
ATOM 9836 C C . SER D 1 298 ? 85.837 -45.312 4.793 1.00 11.65 298 SER D C 1
ATOM 9837 O O . SER D 1 298 ? 86.242 -45.420 5.952 1.00 12.29 298 SER D O 1
ATOM 9840 N N . ASN D 1 299 ? 84.638 -44.831 4.495 1.00 12.09 299 ASN D N 1
ATOM 9841 C CA . ASN D 1 299 ? 83.717 -44.441 5.554 1.00 12.29 299 ASN D CA 1
ATOM 9842 C C . ASN D 1 299 ? 82.283 -44.720 5.129 1.00 13.42 299 ASN D C 1
ATOM 9843 O O . ASN D 1 299 ? 81.991 -44.846 3.938 1.00 12.83 299 ASN D O 1
ATOM 9848 N N . ASP D 1 300 ? 81.394 -44.820 6.112 1.00 12.31 300 ASP D N 1
ATOM 9849 C CA . ASP D 1 300 ? 79.998 -45.137 5.855 1.00 13.90 300 ASP D CA 1
ATOM 9850 C C . ASP D 1 300 ? 79.055 -43.981 6.186 1.00 15.60 300 ASP D C 1
ATOM 9851 O O . ASP D 1 300 ? 77.923 -44.200 6.623 1.00 15.90 300 ASP D O 1
ATOM 9856 N N . ILE D 1 301 ? 79.522 -42.754 5.978 1.00 15.27 301 ILE D N 1
ATOM 9857 C CA . ILE D 1 301 ? 78.706 -41.572 6.247 1.00 15.85 301 ILE D CA 1
ATOM 9858 C C . ILE D 1 301 ? 77.345 -41.656 5.555 1.00 16.65 301 ILE D C 1
ATOM 9859 O O . ILE D 1 301 ? 76.325 -41.252 6.116 1.00 16.85 301 ILE D O 1
ATOM 9864 N N . GLU D 1 302 ? 77.330 -42.185 4.337 1.00 17.33 302 GLU D N 1
ATOM 9865 C CA . GLU D 1 302 ? 76.092 -42.297 3.573 1.00 17.73 302 GLU D CA 1
ATOM 9866 C C . GLU D 1 302 ? 75.025 -43.162 4.231 1.00 18.10 302 GLU D C 1
ATOM 9867 O O . GLU D 1 302 ? 73.831 -42.957 4.005 1.00 18.98 302 GLU D O 1
ATOM 9873 N N . MET D 1 303 ? 75.451 -44.125 5.039 1.00 18.62 303 MET D N 1
ATOM 9874 C CA . MET D 1 303 ? 74.515 -45.016 5.718 1.00 19.52 303 MET D CA 1
ATOM 9875 C C . MET D 1 303 ? 74.502 -44.762 7.221 1.00 19.99 303 MET D C 1
ATOM 9876 O O . MET D 1 303 ? 73.958 -45.556 7.988 1.00 19.88 303 MET D O 1
ATOM 9881 N N . GLY D 1 304 ? 75.108 -43.653 7.636 1.00 20.50 304 GLY D N 1
ATOM 9882 C CA . GLY D 1 304 ? 75.156 -43.317 9.048 1.00 20.36 304 GLY D CA 1
ATOM 9883 C C . GLY D 1 304 ? 76.102 -44.216 9.820 1.00 21.10 304 GLY D C 1
ATOM 9884 O O . GLY D 1 304 ? 75.954 -44.389 11.030 1.00 21.89 304 GLY D O 1
ATOM 9885 N N . GLY D 1 305 ? 77.082 -44.778 9.115 1.00 19.80 305 GLY D N 1
ATOM 9886 C CA . GLY D 1 305 ? 78.046 -45.670 9.734 1.00 18.98 305 GLY D CA 1
ATOM 9887 C C . GLY D 1 305 ? 79.353 -45.026 10.156 1.00 18.45 305 GLY D C 1
ATOM 9888 O O . GLY D 1 305 ? 79.460 -43.803 10.227 1.00 18.18 305 GLY D O 1
ATOM 9889 N N . GLY D 1 306 ? 80.356 -45.860 10.416 1.00 17.99 306 GLY D N 1
ATOM 9890 C CA . GLY D 1 306 ? 81.643 -45.369 10.871 1.00 17.30 306 GLY D CA 1
ATOM 9891 C C . GLY D 1 306 ? 82.729 -45.130 9.839 1.00 16.47 306 GLY D C 1
ATOM 9892 O O . GLY D 1 306 ? 82.468 -45.014 8.639 1.00 15.46 306 GLY D O 1
ATOM 9893 N N . SER D 1 307 ? 83.962 -45.069 10.332 1.00 15.23 307 SER D N 1
ATOM 9894 C CA . SER D 1 307 ? 85.139 -44.807 9.513 1.00 15.11 307 SER D CA 1
ATOM 9895 C C . SER D 1 307 ? 86.134 -45.941 9.738 1.00 16.51 307 SER D C 1
ATOM 9896 O O . SER D 1 307 ? 86.603 -46.155 10.856 1.00 15.90 307 SER D O 1
ATOM 9899 N N . MET D 1 308 ? 86.469 -46.651 8.665 1.00 16.02 308 MET D N 1
ATOM 9900 C CA . MET D 1 308 ? 87.334 -47.818 8.773 1.00 16.41 308 MET D CA 1
ATOM 9901 C C . MET D 1 308 ? 88.513 -47.903 7.810 1.00 17.16 308 MET D C 1
ATOM 9902 O O . MET D 1 308 ? 88.451 -47.423 6.677 1.00 16.34 308 MET D O 1
ATOM 9907 N N . LEU D 1 309 ? 89.587 -48.530 8.280 1.00 15.91 309 LEU D N 1
ATOM 9908 C CA . LEU D 1 309 ? 90.771 -48.757 7.465 1.00 15.19 309 LEU D CA 1
ATOM 9909 C C . LEU D 1 309 ? 90.732 -50.246 7.131 1.00 16.03 309 LEU D C 1
ATOM 9910 O O . LEU D 1 309 ? 90.490 -51.075 8.014 1.00 15.86 309 LEU D O 1
ATOM 9915 N N . TYR D 1 310 ? 90.945 -50.577 5.860 1.00 13.17 310 TYR D N 1
ATOM 9916 C CA . TYR D 1 310 ? 90.932 -51.965 5.416 1.00 13.70 310 TYR D CA 1
ATOM 9917 C C . TYR D 1 310 ? 92.313 -52.351 4.908 1.00 12.79 310 TYR D C 1
ATOM 9918 O O . TYR D 1 310 ? 93.170 -51.489 4.706 1.00 12.86 310 TYR D O 1
ATOM 9927 N N . THR D 1 311 ? 92.535 -53.642 4.691 1.00 12.70 311 THR D N 1
ATOM 9928 C CA . THR D 1 311 ? 93.846 -54.075 4.235 1.00 13.13 311 THR D CA 1
ATOM 9929 C C . THR D 1 311 ? 93.853 -55.349 3.391 1.00 13.72 311 THR D C 1
ATOM 9930 O O . THR D 1 311 ? 92.960 -56.194 3.496 1.00 13.91 311 THR D O 1
ATOM 9934 N N . VAL D 1 312 ? 94.868 -55.448 2.535 1.00 14.03 312 VAL D N 1
ATOM 9935 C CA . VAL D 1 312 ? 95.099 -56.601 1.662 1.00 14.26 312 VAL D CA 1
ATOM 9936 C C . VAL D 1 312 ? 96.577 -56.546 1.303 1.00 14.11 312 VAL D C 1
ATOM 9937 O O . VAL D 1 312 ? 97.259 -55.573 1.629 1.00 13.63 312 VAL D O 1
ATOM 9941 N N . ASN D 1 313 ? 97.082 -57.591 0.655 1.00 14.69 313 ASN D N 1
ATOM 9942 C CA . ASN D 1 313 ? 98.469 -57.594 0.218 1.00 16.30 313 ASN D CA 1
ATOM 9943 C C . ASN D 1 313 ? 98.472 -57.294 -1.277 1.00 16.53 313 ASN D C 1
ATOM 9944 O O . ASN D 1 313 ? 97.753 -57.936 -2.046 1.00 16.30 313 ASN D O 1
ATOM 9949 N N . GLY D 1 314 ? 99.273 -56.312 -1.678 1.00 16.27 314 GLY D N 1
ATOM 9950 C CA . GLY D 1 314 ? 99.354 -55.947 -3.082 1.00 15.73 314 GLY D CA 1
ATOM 9951 C C . GLY D 1 314 ? 100.339 -56.804 -3.856 1.00 17.20 314 GLY D C 1
ATOM 9952 O O . GLY D 1 314 ? 100.940 -57.724 -3.302 1.00 16.84 314 GLY D O 1
ATOM 9953 N N . PHE D 1 315 ? 100.510 -56.486 -5.137 1.00 16.46 315 PHE D N 1
ATOM 9954 C CA . PHE D 1 315 ? 101.411 -57.218 -6.031 1.00 17.11 315 PHE D CA 1
ATOM 9955 C C . PHE D 1 315 ? 102.882 -57.138 -5.644 1.00 18.44 315 PHE D C 1
ATOM 9956 O O . PHE D 1 315 ? 103.645 -58.076 -5.892 1.00 19.13 315 PHE D O 1
ATOM 9964 N N . ALA D 1 316 ? 103.283 -56.014 -5.061 1.00 18.24 316 ALA D N 1
ATOM 9965 C CA . ALA D 1 316 ? 104.672 -55.814 -4.669 1.00 17.20 316 ALA D CA 1
ATOM 9966 C C . ALA D 1 316 ? 104.773 -54.877 -3.475 1.00 17.94 316 ALA D C 1
ATOM 9967 O O . ALA D 1 316 ? 103.777 -54.296 -3.045 1.00 17.58 316 ALA D O 1
ATOM 9969 N N . LYS D 1 317 ? 105.984 -54.735 -2.942 1.00 17.63 317 LYS D N 1
ATOM 9970 C CA . LYS D 1 317 ? 106.212 -53.859 -1.802 1.00 17.93 317 LYS D CA 1
ATOM 9971 C C . LYS D 1 317 ? 106.012 -52.409 -2.212 1.00 18.11 317 LYS D C 1
ATOM 9972 O O . LYS D 1 317 ? 106.201 -52.047 -3.375 1.00 17.54 317 LYS D O 1
ATOM 9978 N N . GLY D 1 318 ? 105.631 -51.578 -1.249 1.00 18.29 318 GLY D N 1
ATOM 9979 C CA . GLY D 1 318 ? 105.425 -50.175 -1.542 1.00 17.57 318 GLY D CA 1
ATOM 9980 C C . GLY D 1 318 ? 106.685 -49.510 -2.057 1.00 17.88 318 GLY D C 1
ATOM 9981 O O . GLY D 1 318 ? 107.800 -49.973 -1.807 1.00 17.94 318 GLY D O 1
ATOM 9982 N N . HIS D 1 319 ? 106.507 -48.422 -2.794 1.00 18.39 319 HIS D N 1
ATOM 9983 C CA . HIS D 1 319 ? 107.629 -47.675 -3.337 1.00 18.68 319 HIS D CA 1
ATOM 9984 C C . HIS D 1 319 ? 108.157 -46.739 -2.258 1.00 19.95 319 HIS D C 1
ATOM 9985 O O . HIS D 1 319 ? 107.379 -46.156 -1.499 1.00 18.55 319 HIS D O 1
ATOM 9992 N N . GLN D 1 320 ? 109.475 -46.601 -2.172 1.00 20.21 320 GLN D N 1
ATOM 9993 C CA . GLN D 1 320 ? 110.050 -45.705 -1.177 1.00 21.93 320 GLN D CA 1
ATOM 9994 C C . GLN D 1 320 ? 109.966 -44.276 -1.697 1.00 20.97 320 GLN D C 1
ATOM 9995 O O . GLN D 1 320 ? 110.863 -43.792 -2.390 1.00 19.74 320 GLN D O 1
ATOM 10001 N N . SER D 1 321 ? 108.860 -43.616 -1.372 1.00 19.88 321 SER D N 1
ATOM 10002 C CA . SER D 1 321 ? 108.635 -42.245 -1.791 1.00 19.35 321 SER D CA 1
ATOM 10003 C C . SER D 1 321 ? 109.595 -41.277 -1.095 1.00 20.04 321 SER D C 1
ATOM 10004 O O . SER D 1 321 ? 110.455 -41.688 -0.315 1.00 18.73 321 SER D O 1
ATOM 10007 N N . PHE D 1 322 ? 109.428 -39.993 -1.382 1.00 18.51 322 PHE D N 1
ATOM 10008 C CA . PHE D 1 322 ? 110.286 -38.931 -0.859 1.00 19.14 322 PHE D CA 1
ATOM 10009 C C . PHE D 1 322 ? 110.581 -38.889 0.643 1.00 19.59 322 PHE D C 1
ATOM 10010 O O . PHE D 1 322 ? 111.707 -38.579 1.033 1.00 20.31 322 PHE D O 1
ATOM 10018 N N . GLN D 1 323 ? 109.595 -39.185 1.486 1.00 19.43 323 GLN D N 1
ATOM 10019 C CA . GLN D 1 323 ? 109.822 -39.129 2.930 1.00 20.71 323 GLN D CA 1
ATOM 10020 C C . GLN D 1 323 ? 110.802 -40.185 3.428 1.00 22.07 323 GLN D C 1
ATOM 10021 O O . GLN D 1 323 ? 111.289 -40.102 4.558 1.00 22.27 323 GLN D O 1
ATOM 10027 N N . PHE D 1 324 ? 111.095 -41.168 2.583 1.00 22.14 324 PHE D N 1
ATOM 10028 C CA . PHE D 1 324 ? 112.009 -42.246 2.947 1.00 24.63 324 PHE D CA 1
ATOM 10029 C C . PHE D 1 324 ? 113.411 -42.045 2.378 1.00 27.90 324 PHE D C 1
ATOM 10030 O O . PHE D 1 324 ? 114.337 -42.781 2.723 1.00 27.58 324 PHE D O 1
ATOM 10038 N N . GLN D 1 325 ? 113.565 -41.051 1.509 1.00 31.33 325 GLN D N 1
ATOM 10039 C CA . GLN D 1 325 ? 114.858 -40.765 0.893 1.00 35.71 325 GLN D CA 1
ATOM 10040 C C . GLN D 1 325 ? 115.925 -40.415 1.928 1.00 37.27 325 GLN D C 1
ATOM 10041 O O . GLN D 1 325 ? 115.618 -39.903 3.003 1.00 36.70 325 GLN D O 1
ATOM 10047 N N . LEU D 1 326 ? 117.180 -40.694 1.593 1.00 39.74 326 LEU D N 1
ATOM 10048 C CA . LEU D 1 326 ? 118.297 -40.402 2.485 1.00 42.32 326 LEU D CA 1
ATOM 10049 C C . LEU D 1 326 ? 118.887 -39.035 2.154 1.00 43.51 326 LEU D C 1
ATOM 10050 O O . LEU D 1 326 ? 120.080 -38.978 1.785 1.00 45.55 326 LEU D O 1
ATOM 10055 N N . GLN E 1 6 ? 16.457 -59.514 57.757 1.00 46.42 6 GLN E N 1
ATOM 10056 C CA . GLN E 1 6 ? 16.049 -60.751 57.033 1.00 45.00 6 GLN E CA 1
ATOM 10057 C C . GLN E 1 6 ? 17.236 -61.669 56.749 1.00 43.03 6 GLN E C 1
ATOM 10058 O O . GLN E 1 6 ? 18.127 -61.826 57.586 1.00 44.24 6 GLN E O 1
ATOM 10064 N N . ASP E 1 7 ? 17.240 -62.275 55.566 1.00 39.17 7 ASP E N 1
ATOM 10065 C CA . ASP E 1 7 ? 18.307 -63.186 55.174 1.00 35.33 7 ASP E CA 1
ATOM 10066 C C . ASP E 1 7 ? 19.387 -62.487 54.354 1.00 30.56 7 ASP E C 1
ATOM 10067 O O . ASP E 1 7 ? 20.190 -63.141 53.690 1.00 29.04 7 ASP E O 1
ATOM 10072 N N . LEU E 1 8 ? 19.405 -61.158 54.401 1.00 25.95 8 LEU E N 1
ATOM 10073 C CA . LEU E 1 8 ? 20.394 -60.392 53.651 1.00 21.78 8 LEU E CA 1
ATOM 10074 C C . LEU E 1 8 ? 21.802 -60.592 54.196 1.00 19.62 8 LEU E C 1
ATOM 10075 O O . LEU E 1 8 ? 21.985 -60.857 55.386 1.00 17.78 8 LEU E O 1
ATOM 10080 N N . PRO E 1 9 ? 22.822 -60.485 53.325 1.00 17.66 9 PRO E N 1
ATOM 10081 C CA . PRO E 1 9 ? 24.201 -60.651 53.789 1.00 16.95 9 PRO E CA 1
ATOM 10082 C C . PRO E 1 9 ? 24.359 -59.643 54.922 1.00 15.87 9 PRO E C 1
ATOM 10083 O O . PRO E 1 9 ? 23.889 -58.508 54.812 1.00 15.93 9 PRO E O 1
ATOM 10087 N N . THR E 1 10 ? 25.016 -60.048 56.000 1.00 15.59 10 THR E N 1
ATOM 10088 C CA . THR E 1 10 ? 25.153 -59.178 57.162 1.00 15.36 10 THR E CA 1
ATOM 10089 C C . THR E 1 10 ? 26.566 -59.065 57.720 1.00 14.70 10 THR E C 1
ATOM 10090 O O . THR E 1 10 ? 27.345 -60.013 57.664 1.00 15.38 10 THR E O 1
ATOM 10094 N N . LEU E 1 11 ? 26.881 -57.891 58.265 1.00 14.12 11 LEU E N 1
ATOM 10095 C CA . LEU E 1 11 ? 28.180 -57.642 58.880 1.00 13.42 11 LEU E CA 1
ATOM 10096 C C . LEU E 1 11 ? 27.995 -57.785 60.388 1.00 13.09 11 LEU E C 1
ATOM 10097 O O . LEU E 1 11 ? 27.056 -57.228 60.956 1.00 13.62 11 LEU E O 1
ATOM 10102 N N . PHE E 1 12 ? 28.879 -58.549 61.026 1.00 13.13 12 PHE E N 1
ATOM 10103 C CA . PHE E 1 12 ? 28.804 -58.784 62.466 1.00 13.00 12 PHE E CA 1
ATOM 10104 C C . PHE E 1 12 ? 30.077 -58.330 63.172 1.00 12.22 12 PHE E C 1
ATOM 10105 O O . PHE E 1 12 ? 31.123 -58.183 62.549 1.00 13.31 12 PHE E O 1
ATOM 10113 N N . TYR E 1 13 ? 29.985 -58.129 64.483 1.00 11.62 13 TYR E N 1
ATOM 10114 C CA . TYR E 1 13 ? 31.143 -57.729 65.266 1.00 11.84 13 TYR E CA 1
ATOM 10115 C C . TYR E 1 13 ? 31.969 -58.958 65.635 1.00 13.16 13 TYR E C 1
ATOM 10116 O O . TYR E 1 13 ? 32.134 -59.291 66.809 1.00 14.02 13 TYR E O 1
ATOM 10125 N N . SER E 1 14 ? 32.484 -59.632 64.611 1.00 14.11 14 SER E N 1
ATOM 10126 C CA . SER E 1 14 ? 33.293 -60.830 64.803 1.00 15.72 14 SER E CA 1
ATOM 10127 C C . SER E 1 14 ? 34.757 -60.578 64.462 1.00 15.81 14 SER E C 1
ATOM 10128 O O . SER E 1 14 ? 35.081 -59.677 63.683 1.00 15.37 14 SER E O 1
ATOM 10131 N N . GLY E 1 15 ? 35.635 -61.388 65.047 1.00 14.08 15 GLY E N 1
ATOM 10132 C CA . GLY E 1 15 ? 37.057 -61.258 64.794 1.00 14.35 15 GLY E CA 1
ATOM 10133 C C . GLY E 1 15 ? 37.584 -59.849 64.985 1.00 13.65 15 GLY E C 1
ATOM 10134 O O . GLY E 1 15 ? 37.197 -59.151 65.924 1.00 12.93 15 GLY E O 1
ATOM 10135 N N . LYS E 1 16 ? 38.468 -59.427 64.088 1.00 12.83 16 LYS E N 1
ATOM 10136 C CA . LYS E 1 16 ? 39.053 -58.097 64.173 1.00 11.76 16 LYS E CA 1
ATOM 10137 C C . LYS E 1 16 ? 38.054 -56.973 63.899 1.00 12.42 16 LYS E C 1
ATOM 10138 O O . LYS E 1 16 ? 38.377 -55.799 64.066 1.00 11.71 16 LYS E O 1
ATOM 10144 N N . SER E 1 17 ? 36.843 -57.324 63.477 1.00 11.69 17 SER E N 1
ATOM 10145 C CA . SER E 1 17 ? 35.833 -56.297 63.242 1.00 12.55 17 SER E CA 1
ATOM 10146 C C . SER E 1 17 ? 35.342 -55.795 64.599 1.00 13.97 17 SER E C 1
ATOM 10147 O O . SER E 1 17 ? 34.677 -54.762 64.686 1.00 13.77 17 SER E O 1
ATOM 10150 N N . ASN E 1 18 ? 35.679 -56.529 65.658 1.00 13.96 18 ASN E N 1
ATOM 10151 C CA . ASN E 1 18 ? 35.264 -56.138 67.000 1.00 13.93 18 ASN E CA 1
ATOM 10152 C C . ASN E 1 18 ? 36.358 -55.409 67.782 1.00 15.88 18 ASN E C 1
ATOM 10153 O O . ASN E 1 18 ? 36.129 -54.974 68.908 1.00 16.64 18 ASN E O 1
ATOM 10158 N N . SER E 1 19 ? 37.539 -55.270 67.185 1.00 13.25 19 SER E N 1
ATOM 10159 C CA . SER E 1 19 ? 38.651 -54.589 67.846 1.00 12.68 19 SER E CA 1
ATOM 10160 C C . SER E 1 19 ? 38.547 -53.075 67.703 1.00 12.89 19 SER E C 1
ATOM 10161 O O . SER E 1 19 ? 38.040 -52.575 66.708 1.00 11.63 19 SER E O 1
ATOM 10164 N N . ALA E 1 20 ? 39.032 -52.345 68.702 1.00 13.01 20 ALA E N 1
ATOM 10165 C CA . ALA E 1 20 ? 39.002 -50.890 68.640 1.00 13.45 20 ALA E CA 1
ATOM 10166 C C . ALA E 1 20 ? 40.028 -50.386 67.623 1.00 12.36 20 ALA E C 1
ATOM 10167 O O . ALA E 1 20 ? 39.817 -49.363 66.972 1.00 12.64 20 ALA E O 1
ATOM 10169 N N . VAL E 1 21 ? 41.130 -51.120 67.490 1.00 12.16 21 VAL E N 1
ATOM 10170 C CA . VAL E 1 21 ? 42.222 -50.741 66.594 1.00 10.57 21 VAL E CA 1
ATOM 10171 C C . VAL E 1 21 ? 42.792 -51.947 65.827 1.00 11.08 21 VAL E C 1
ATOM 10172 O O . VAL E 1 21 ? 43.966 -52.301 65.973 1.00 10.55 21 VAL E O 1
ATOM 10176 N N . PRO E 1 22 ? 41.970 -52.577 64.973 1.00 9.38 22 PRO E N 1
ATOM 10177 C CA . PRO E 1 22 ? 42.418 -53.742 64.205 1.00 10.13 22 PRO E CA 1
ATOM 10178 C C . PRO E 1 22 ? 43.558 -53.510 63.216 1.00 10.35 22 PRO E C 1
ATOM 10179 O O . PRO E 1 22 ? 43.539 -52.554 62.440 1.00 10.05 22 PRO E O 1
ATOM 10183 N N . ILE E 1 23 ? 44.547 -54.400 63.264 1.00 10.99 23 ILE E N 1
ATOM 10184 C CA . ILE E 1 23 ? 45.697 -54.368 62.364 1.00 11.12 23 ILE E CA 1
ATOM 10185 C C . ILE E 1 23 ? 45.300 -55.381 61.294 1.00 12.29 23 ILE E C 1
ATOM 10186 O O . ILE E 1 23 ? 45.394 -56.594 61.504 1.00 12.03 23 ILE E O 1
ATOM 10191 N N . ILE E 1 24 ? 44.859 -54.884 60.144 1.00 11.45 24 ILE E N 1
ATOM 10192 C CA . ILE E 1 24 ? 44.375 -55.771 59.101 1.00 12.22 24 ILE E CA 1
ATOM 10193 C C . ILE E 1 24 ? 44.478 -55.152 57.704 1.00 12.16 24 ILE E C 1
ATOM 10194 O O . ILE E 1 24 ? 44.529 -53.931 57.564 1.00 13.55 24 ILE E O 1
ATOM 10199 N N . SER E 1 25 ? 44.527 -56.005 56.682 1.00 12.82 25 SER E N 1
ATOM 10200 C CA . SER E 1 25 ? 44.603 -55.559 55.290 1.00 13.30 25 SER E CA 1
ATOM 10201 C C . SER E 1 25 ? 43.220 -55.702 54.655 1.00 12.81 25 SER E C 1
ATOM 10202 O O . SER E 1 25 ? 42.397 -56.487 55.118 1.00 11.81 25 SER E O 1
ATOM 10205 N N . GLU E 1 26 ? 42.960 -54.948 53.591 1.00 11.16 26 GLU E N 1
ATOM 10206 C CA . GLU E 1 26 ? 41.651 -54.999 52.951 1.00 10.89 26 GLU E CA 1
ATOM 10207 C C . GLU E 1 26 ? 41.225 -56.390 52.493 1.00 11.12 26 GLU E C 1
ATOM 10208 O O . GLU E 1 26 ? 40.055 -56.749 52.607 1.00 10.40 26 GLU E O 1
ATOM 10214 N N . SER E 1 27 ? 42.166 -57.172 51.977 1.00 11.73 27 SER E N 1
ATOM 10215 C CA . SER E 1 27 ? 41.844 -58.517 51.502 1.00 12.25 27 SER E CA 1
ATOM 10216 C C . SER E 1 27 ? 41.418 -59.447 52.640 1.00 13.49 27 SER E C 1
ATOM 10217 O O . SER E 1 27 ? 40.785 -60.477 52.398 1.00 12.77 27 SER E O 1
ATOM 10220 N N . GLU E 1 28 ? 41.763 -59.074 53.872 1.00 14.11 28 GLU E N 1
ATOM 10221 C CA . GLU E 1 28 ? 41.444 -59.875 55.059 1.00 15.38 28 GLU E CA 1
ATOM 10222 C C . GLU E 1 28 ? 40.177 -59.415 55.788 1.00 13.69 28 GLU E C 1
ATOM 10223 O O . GLU E 1 28 ? 39.696 -60.094 56.697 1.00 13.28 28 GLU E O 1
ATOM 10229 N N . LEU E 1 29 ? 39.647 -58.258 55.401 1.00 11.79 29 LEU E N 1
ATOM 10230 C CA . LEU E 1 29 ? 38.449 -57.709 56.031 1.00 11.56 29 LEU E CA 1
ATOM 10231 C C . LEU E 1 29 ? 37.231 -58.610 55.925 1.00 11.02 29 LEU E C 1
ATOM 10232 O O . LEU E 1 29 ? 37.093 -59.363 54.961 1.00 12.79 29 LEU E O 1
ATOM 10237 N N . GLN E 1 30 ? 36.348 -58.525 56.919 1.00 12.04 30 GLN E N 1
ATOM 10238 C CA . GLN E 1 30 ? 35.108 -59.287 56.895 1.00 11.47 30 GLN E CA 1
ATOM 10239 C C . GLN E 1 30 ? 34.397 -58.741 55.663 1.00 12.79 30 GLN E C 1
ATOM 10240 O O . GLN E 1 30 ? 34.066 -57.554 55.602 1.00 11.65 30 GLN E O 1
ATOM 10246 N N . THR E 1 31 ? 34.156 -59.607 54.687 1.00 11.90 31 THR E N 1
ATOM 10247 C CA . THR E 1 31 ? 33.554 -59.182 53.431 1.00 12.62 31 THR E CA 1
ATOM 10248 C C . THR E 1 31 ? 32.272 -59.913 53.045 1.00 13.29 31 THR E C 1
ATOM 10249 O O . THR E 1 31 ? 32.137 -61.114 53.271 1.00 14.01 31 THR E O 1
ATOM 10253 N N . ILE E 1 32 ? 31.331 -59.172 52.470 1.00 14.01 32 ILE E N 1
ATOM 10254 C CA . ILE E 1 32 ? 30.078 -59.746 52.002 1.00 12.86 32 ILE E CA 1
ATOM 10255 C C . ILE E 1 32 ? 29.768 -59.119 50.652 1.00 15.33 32 ILE E C 1
ATOM 10256 O O . ILE E 1 32 ? 30.317 -58.069 50.309 1.00 15.29 32 ILE E O 1
ATOM 10261 N N . THR E 1 33 ? 28.899 -59.768 49.887 1.00 15.42 33 THR E N 1
ATOM 10262 C CA . THR E 1 33 ? 28.516 -59.271 48.573 1.00 16.20 33 THR E CA 1
ATOM 10263 C C . THR E 1 33 ? 27.070 -58.796 48.607 1.00 15.94 33 THR E C 1
ATOM 10264 O O . THR E 1 33 ? 26.169 -59.539 48.993 1.00 16.39 33 THR E O 1
ATOM 10268 N N . ALA E 1 34 ? 26.855 -57.549 48.209 1.00 15.60 34 ALA E N 1
ATOM 10269 C CA . ALA E 1 34 ? 25.523 -56.965 48.208 1.00 16.40 34 ALA E CA 1
ATOM 10270 C C . ALA E 1 34 ? 24.557 -57.700 47.289 1.00 18.55 34 ALA E C 1
ATOM 10271 O O . ALA E 1 34 ? 24.957 -58.283 46.281 1.00 17.68 34 ALA E O 1
ATOM 10273 N N . GLU E 1 35 ? 23.283 -57.655 47.660 1.00 19.28 35 GLU E N 1
ATOM 10274 C CA . GLU E 1 35 ? 22.208 -58.280 46.901 1.00 20.07 35 GLU E CA 1
ATOM 10275 C C . GLU E 1 35 ? 21.469 -57.206 46.115 1.00 19.18 35 GLU E C 1
ATOM 10276 O O . GLU E 1 35 ? 21.242 -56.107 46.620 1.00 17.22 35 GLU E O 1
ATOM 10282 N N . PRO E 1 36 ? 21.089 -57.504 44.864 1.00 19.45 36 PRO E N 1
ATOM 10283 C CA . PRO E 1 36 ? 20.366 -56.490 44.093 1.00 19.44 36 PRO E CA 1
ATOM 10284 C C . PRO E 1 36 ? 19.060 -56.199 44.824 1.00 19.84 36 PRO E C 1
ATOM 10285 O O . PRO E 1 36 ? 18.386 -57.120 45.295 1.00 20.85 36 PRO E O 1
ATOM 10289 N N . TRP E 1 37 ? 18.706 -54.925 44.930 1.00 17.64 37 TRP E N 1
ATOM 10290 C CA . TRP E 1 37 ? 17.496 -54.540 45.642 1.00 18.90 37 TRP E CA 1
ATOM 10291 C C . TRP E 1 37 ? 16.423 -53.929 44.745 1.00 19.54 37 TRP E C 1
ATOM 10292 O O . TRP E 1 37 ? 15.251 -54.286 44.841 1.00 20.07 37 TRP E O 1
ATOM 10303 N N . LEU E 1 38 ? 16.823 -53.007 43.875 1.00 19.65 38 LEU E N 1
ATOM 10304 C CA . LEU E 1 38 ? 15.872 -52.353 42.985 1.00 19.90 38 LEU E CA 1
ATOM 10305 C C . LEU E 1 38 ? 16.578 -51.689 41.811 1.00 20.82 38 LEU E C 1
ATOM 10306 O O . LEU E 1 38 ? 17.403 -50.797 42.002 1.00 19.82 38 LEU E O 1
ATOM 10311 N N . GLU E 1 39 ? 16.261 -52.130 40.597 1.00 19.76 39 GLU E N 1
ATOM 10312 C CA . GLU E 1 39 ? 16.872 -51.543 39.413 1.00 20.52 39 GLU E CA 1
ATOM 10313 C C . GLU E 1 39 ? 16.157 -50.232 39.114 1.00 21.19 39 GLU E C 1
ATOM 10314 O O . GLU E 1 39 ? 14.941 -50.213 38.930 1.00 21.40 39 GLU E O 1
ATOM 10320 N N . ILE E 1 40 ? 16.911 -49.136 39.081 1.00 20.15 40 ILE E N 1
ATOM 10321 C CA . ILE E 1 40 ? 16.335 -47.822 38.811 1.00 20.75 40 ILE E CA 1
ATOM 10322 C C . ILE E 1 40 ? 16.028 -47.645 37.329 1.00 22.49 40 ILE E C 1
ATOM 10323 O O . ILE E 1 40 ? 15.033 -47.014 36.967 1.00 22.07 40 ILE E O 1
ATOM 10328 N N . SER E 1 41 ? 16.886 -48.203 36.479 1.00 23.33 41 SER E N 1
ATOM 10329 C CA . SER E 1 41 ? 16.705 -48.106 35.034 1.00 25.15 41 SER E CA 1
ATOM 10330 C C . SER E 1 41 ? 17.608 -49.061 34.264 1.00 25.65 41 SER E C 1
ATOM 10331 O O . SER E 1 41 ? 18.669 -49.458 34.750 1.00 24.49 41 SER E O 1
ATOM 10334 N N . LYS E 1 42 ? 17.176 -49.432 33.061 1.00 26.16 42 LYS E N 1
ATOM 10335 C CA . LYS E 1 42 ? 17.960 -50.319 32.208 1.00 27.77 42 LYS E CA 1
ATOM 10336 C C . LYS E 1 42 ? 19.063 -49.469 31.597 1.00 27.30 42 LYS E C 1
ATOM 10337 O O . LYS E 1 42 ? 20.108 -49.977 31.192 1.00 27.79 42 LYS E O 1
ATOM 10343 N N . LYS E 1 43 ? 18.810 -48.166 31.530 1.00 27.39 43 LYS E N 1
ATOM 10344 C CA . LYS E 1 43 ? 19.769 -47.220 30.981 1.00 27.80 43 LYS E CA 1
ATOM 10345 C C . LYS E 1 43 ? 20.771 -46.820 32.059 1.00 26.45 43 LYS E C 1
ATOM 10346 O O . LYS E 1 43 ? 20.472 -46.886 33.255 1.00 23.97 43 LYS E O 1
ATOM 10352 N N . GLY E 1 44 ? 21.956 -46.404 31.628 1.00 25.15 44 GLY E N 1
ATOM 10353 C CA . GLY E 1 44 ? 22.989 -46.007 32.568 1.00 23.47 44 GLY E CA 1
ATOM 10354 C C . GLY E 1 44 ? 22.828 -44.593 33.089 1.00 22.54 44 GLY E C 1
ATOM 10355 O O . GLY E 1 44 ? 22.911 -43.626 32.329 1.00 21.43 44 GLY E O 1
ATOM 10356 N N . LEU E 1 45 ? 22.589 -44.478 34.392 1.00 19.78 45 LEU E N 1
ATOM 10357 C CA . LEU E 1 45 ? 22.426 -43.190 35.057 1.00 18.53 45 LEU E CA 1
ATOM 10358 C C . LEU E 1 45 ? 23.439 -43.119 36.197 1.00 17.83 45 LEU E C 1
ATOM 10359 O O . LEU E 1 45 ? 23.672 -44.115 36.882 1.00 17.91 45 LEU E O 1
ATOM 10364 N N . GLN E 1 46 ? 24.036 -41.950 36.400 1.00 16.33 46 GLN E N 1
ATOM 10365 C CA . GLN E 1 46 ? 25.021 -41.772 37.462 1.00 15.99 46 GLN E CA 1
ATOM 10366 C C . GLN E 1 46 ? 24.295 -41.536 38.786 1.00 15.76 46 GLN E C 1
ATOM 10367 O O . GLN E 1 46 ? 24.242 -40.412 39.285 1.00 15.35 46 GLN E O 1
ATOM 10373 N N . LEU E 1 47 ? 23.732 -42.602 39.348 1.00 15.77 47 LEU E N 1
ATOM 10374 C CA . LEU E 1 47 ? 22.996 -42.510 40.605 1.00 15.46 47 LEU E CA 1
ATOM 10375 C C . LEU E 1 47 ? 23.862 -41.947 41.726 1.00 14.41 47 LEU E C 1
ATOM 10376 O O . LEU E 1 47 ? 25.057 -42.231 41.795 1.00 14.72 47 LEU E O 1
ATOM 10381 N N . GLU E 1 48 ? 23.242 -41.154 42.599 1.00 14.43 48 GLU E N 1
ATOM 10382 C CA . GLU E 1 48 ? 23.922 -40.527 43.734 1.00 13.73 48 GLU E CA 1
ATOM 10383 C C . GLU E 1 48 ? 22.890 -39.920 44.681 1.00 14.74 48 GLU E C 1
ATOM 10384 O O . GLU E 1 48 ? 21.685 -39.947 44.411 1.00 14.55 48 GLU E O 1
ATOM 10390 N N . GLY E 1 49 ? 23.383 -39.389 45.797 1.00 15.02 49 GLY E N 1
ATOM 10391 C CA . GLY E 1 49 ? 22.551 -38.704 46.772 1.00 12.26 49 GLY E CA 1
ATOM 10392 C C . GLY E 1 49 ? 21.413 -39.389 47.502 1.00 12.95 49 GLY E C 1
ATOM 10393 O O . GLY E 1 49 ? 20.339 -38.797 47.655 1.00 12.51 49 GLY E O 1
ATOM 10394 N N . LEU E 1 50 ? 21.639 -40.609 47.978 1.00 12.72 50 LEU E N 1
ATOM 10395 C CA . LEU E 1 50 ? 20.599 -41.336 48.710 1.00 13.31 50 LEU E CA 1
ATOM 10396 C C . LEU E 1 50 ? 20.245 -40.599 49.996 1.00 14.11 50 LEU E C 1
ATOM 10397 O O . LEU E 1 50 ? 21.130 -40.129 50.707 1.00 14.10 50 LEU E O 1
ATOM 10402 N N . ASN E 1 51 ? 18.954 -40.508 50.299 1.00 14.84 51 ASN E N 1
ATOM 10403 C CA . ASN E 1 51 ? 18.506 -39.849 51.523 1.00 14.94 51 ASN E CA 1
ATOM 10404 C C . ASN E 1 51 ? 17.030 -40.168 51.764 1.00 15.84 51 ASN E C 1
ATOM 10405 O O . ASN E 1 51 ? 16.211 -40.053 50.853 1.00 15.78 51 ASN E O 1
ATOM 10410 N N . PHE E 1 52 ? 16.693 -40.577 52.984 1.00 15.75 52 PHE E N 1
ATOM 10411 C CA . PHE E 1 52 ? 15.308 -40.907 53.309 1.00 14.33 52 PHE E CA 1
ATOM 10412 C C . PHE E 1 52 ? 14.601 -39.752 54.014 1.00 15.07 52 PHE E C 1
ATOM 10413 O O . PHE E 1 52 ? 15.210 -39.031 54.803 1.00 13.10 52 PHE E O 1
ATOM 10421 N N . ASP E 1 53 ? 13.313 -39.570 53.729 1.00 15.56 53 ASP E N 1
ATOM 10422 C CA . ASP E 1 53 ? 12.562 -38.501 54.374 1.00 17.13 53 ASP E CA 1
ATOM 10423 C C . ASP E 1 53 ? 11.982 -39.003 55.694 1.00 17.57 53 ASP E C 1
ATOM 10424 O O . ASP E 1 53 ? 12.117 -40.180 56.030 1.00 18.72 53 ASP E O 1
ATOM 10429 N N . ARG E 1 54 ? 11.344 -38.105 56.436 1.00 19.40 54 ARG E N 1
ATOM 10430 C CA . ARG E 1 54 ? 10.765 -38.432 57.736 1.00 21.68 54 ARG E CA 1
ATOM 10431 C C . ARG E 1 54 ? 9.784 -39.606 57.691 1.00 22.15 54 ARG E C 1
ATOM 10432 O O . ARG E 1 54 ? 9.515 -40.236 58.716 1.00 22.62 54 ARG E O 1
ATOM 10440 N N . GLN E 1 55 ? 9.262 -39.907 56.506 1.00 21.89 55 GLN E N 1
ATOM 10441 C CA . GLN E 1 55 ? 8.305 -41.001 56.349 1.00 22.39 55 GLN E CA 1
ATOM 10442 C C . GLN E 1 55 ? 8.950 -42.297 55.859 1.00 20.74 55 GLN E C 1
ATOM 10443 O O . GLN E 1 55 ? 8.262 -43.237 55.458 1.00 20.66 55 GLN E O 1
ATOM 10449 N N . GLY E 1 56 ? 10.277 -42.340 55.892 1.00 19.00 56 GLY E N 1
ATOM 10450 C CA . GLY E 1 56 ? 10.991 -43.529 55.467 1.00 18.66 56 GLY E CA 1
ATOM 10451 C C . GLY E 1 56 ? 11.049 -43.746 53.967 1.00 17.85 56 GLY E C 1
ATOM 10452 O O . GLY E 1 56 ? 11.436 -44.820 53.516 1.00 17.84 56 GLY E O 1
ATOM 10453 N N . GLN E 1 57 ? 10.668 -42.736 53.190 1.00 18.16 57 GLN E N 1
ATOM 10454 C CA . GLN E 1 57 ? 10.698 -42.852 51.736 1.00 18.36 57 GLN E CA 1
ATOM 10455 C C . GLN E 1 57 ? 12.088 -42.474 51.235 1.00 16.83 57 GLN E C 1
ATOM 10456 O O . GLN E 1 57 ? 12.716 -41.557 51.764 1.00 16.00 57 GLN E O 1
ATOM 10462 N N . LEU E 1 58 ? 12.558 -43.180 50.211 1.00 17.11 58 LEU E N 1
ATOM 10463 C CA . LEU E 1 58 ? 13.890 -42.944 49.662 1.00 16.88 58 LEU E CA 1
ATOM 10464 C C . LEU E 1 58 ? 13.961 -41.966 48.497 1.00 17.05 58 LEU E C 1
ATOM 10465 O O . LEU E 1 58 ? 13.222 -42.083 47.525 1.00 16.83 58 LEU E O 1
ATOM 10470 N N . PHE E 1 59 ? 14.869 -41.002 48.605 1.00 16.11 59 PHE E N 1
ATOM 10471 C CA . PHE E 1 59 ? 15.084 -40.029 47.545 1.00 15.32 59 PHE E CA 1
ATOM 10472 C C . PHE E 1 59 ? 16.507 -40.215 47.040 1.00 16.31 59 PHE E C 1
ATOM 10473 O O . PHE E 1 59 ? 17.394 -40.624 47.792 1.00 14.55 59 PHE E O 1
ATOM 10481 N N . LEU E 1 60 ? 16.714 -39.945 45.757 1.00 14.92 60 LEU E N 1
ATOM 10482 C CA . LEU E 1 60 ? 18.036 -40.032 45.152 1.00 15.03 60 LEU E CA 1
ATOM 10483 C C . LEU E 1 60 ? 17.966 -39.326 43.809 1.00 15.61 60 LEU E C 1
ATOM 10484 O O . LEU E 1 60 ? 16.910 -38.824 43.421 1.00 14.81 60 LEU E O 1
ATOM 10489 N N . LEU E 1 61 ? 19.090 -39.280 43.105 1.00 15.10 61 LEU E N 1
ATOM 10490 C CA . LEU E 1 61 ? 19.134 -38.611 41.813 1.00 15.87 61 LEU E CA 1
ATOM 10491 C C . LEU E 1 61 ? 20.239 -39.178 40.933 1.00 15.47 61 LEU E C 1
ATOM 10492 O O . LEU E 1 61 ? 20.955 -40.095 41.331 1.00 15.50 61 LEU E O 1
ATOM 10497 N N . ASP E 1 62 ? 20.351 -38.648 39.719 1.00 16.27 62 ASP E N 1
ATOM 10498 C CA . ASP E 1 62 ? 21.411 -39.057 38.812 1.00 15.77 62 ASP E CA 1
ATOM 10499 C C . ASP E 1 62 ? 22.070 -37.735 38.427 1.00 16.10 62 ASP E C 1
ATOM 10500 O O . ASP E 1 62 ? 21.394 -36.734 38.184 1.00 16.25 62 ASP E O 1
ATOM 10505 N N . VAL E 1 63 ? 23.393 -37.731 38.408 1.00 16.05 63 VAL E N 1
ATOM 10506 C CA . VAL E 1 63 ? 24.151 -36.522 38.129 1.00 15.95 63 VAL E CA 1
ATOM 10507 C C . VAL E 1 63 ? 24.014 -35.878 36.754 1.00 16.58 63 VAL E C 1
ATOM 10508 O O . VAL E 1 63 ? 23.746 -34.681 36.650 1.00 16.07 63 VAL E O 1
ATOM 10512 N N . PHE E 1 64 ? 24.193 -36.667 35.703 1.00 18.17 64 PHE E N 1
ATOM 10513 C CA . PHE E 1 64 ? 24.170 -36.129 34.347 1.00 19.63 64 PHE E CA 1
ATOM 10514 C C . PHE E 1 64 ? 22.833 -35.696 33.747 1.00 20.94 64 PHE E C 1
ATOM 10515 O O . PHE E 1 64 ? 22.807 -34.833 32.865 1.00 20.76 64 PHE E O 1
ATOM 10523 N N . GLU E 1 65 ? 21.730 -36.274 34.212 1.00 19.72 65 GLU E N 1
ATOM 10524 C CA . GLU E 1 65 ? 20.415 -35.881 33.712 1.00 21.66 65 GLU E CA 1
ATOM 10525 C C . GLU E 1 65 ? 19.692 -35.046 34.761 1.00 21.19 65 GLU E C 1
ATOM 10526 O O . GLU E 1 65 ? 18.777 -34.282 34.444 1.00 21.10 65 GLU E O 1
ATOM 10532 N N . GLY E 1 66 ? 20.103 -35.201 36.016 1.00 18.82 66 GLY E N 1
ATOM 10533 C CA . GLY E 1 66 ? 19.499 -34.433 37.092 1.00 17.87 66 GLY E CA 1
ATOM 10534 C C . GLY E 1 66 ? 18.124 -34.875 37.554 1.00 17.73 66 GLY E C 1
ATOM 10535 O O . GLY E 1 66 ? 17.411 -34.098 38.189 1.00 17.59 66 GLY E O 1
ATOM 10536 N N . ASN E 1 67 ? 17.740 -36.109 37.236 1.00 17.60 67 ASN E N 1
ATOM 10537 C CA . ASN E 1 67 ? 16.440 -36.627 37.654 1.00 18.22 67 ASN E CA 1
ATOM 10538 C C . ASN E 1 67 ? 16.417 -36.810 39.167 1.00 19.08 67 ASN E C 1
ATOM 10539 O O . ASN E 1 67 ? 17.421 -37.190 39.765 1.00 17.05 67 ASN E O 1
ATOM 10544 N N . ILE E 1 68 ? 15.267 -36.535 39.774 1.00 19.59 68 ILE E N 1
ATOM 10545 C CA . ILE E 1 68 ? 15.085 -36.718 41.208 1.00 19.49 68 ILE E CA 1
ATOM 10546 C C . ILE E 1 68 ? 14.098 -37.876 41.324 1.00 19.90 68 ILE E C 1
ATOM 10547 O O . ILE E 1 68 ? 13.030 -37.846 40.710 1.00 20.38 68 ILE E O 1
ATOM 10552 N N . PHE E 1 69 ? 14.460 -38.895 42.096 1.00 18.79 69 PHE E N 1
ATOM 10553 C CA . PHE E 1 69 ? 13.612 -40.072 42.267 1.00 18.57 69 PHE E CA 1
ATOM 10554 C C . PHE E 1 69 ? 13.123 -40.229 43.703 1.00 19.30 69 PHE E C 1
ATOM 10555 O O . PHE E 1 69 ? 13.853 -39.936 44.648 1.00 17.51 69 PHE E O 1
ATOM 10563 N N . LYS E 1 70 ? 11.885 -40.692 43.858 1.00 17.74 70 LYS E N 1
ATOM 10564 C CA . LYS E 1 70 ? 11.329 -40.951 45.180 1.00 19.35 70 LYS E CA 1
ATOM 10565 C C . LYS E 1 70 ? 10.851 -42.394 45.149 1.00 20.63 70 LYS E C 1
ATOM 10566 O O . LYS E 1 70 ? 9.997 -42.762 44.337 1.00 21.23 70 LYS E O 1
ATOM 10572 N N . ILE E 1 71 ? 11.409 -43.214 46.030 1.00 20.29 71 ILE E N 1
ATOM 10573 C CA . ILE E 1 71 ? 11.062 -44.624 46.072 1.00 20.87 71 ILE E CA 1
ATOM 10574 C C . ILE E 1 71 ? 10.401 -45.050 47.377 1.00 21.15 71 ILE E C 1
ATOM 10575 O O . ILE E 1 71 ? 10.733 -44.546 48.450 1.00 19.22 71 ILE E O 1
ATOM 10580 N N . ASN E 1 72 ? 9.449 -45.971 47.266 1.00 20.11 72 ASN E N 1
ATOM 10581 C CA . ASN E 1 72 ? 8.755 -46.513 48.428 1.00 20.88 72 ASN E CA 1
ATOM 10582 C C . ASN E 1 72 ? 9.496 -47.814 48.714 1.00 19.90 72 ASN E C 1
ATOM 10583 O O . ASN E 1 72 ? 9.394 -48.771 47.950 1.00 18.88 72 ASN E O 1
ATOM 10588 N N . PRO E 1 73 ? 10.272 -47.859 49.809 1.00 20.09 73 PRO E N 1
ATOM 10589 C CA . PRO E 1 73 ? 11.039 -49.053 50.179 1.00 20.55 73 PRO E CA 1
ATOM 10590 C C . PRO E 1 73 ? 10.206 -50.320 50.352 1.00 21.42 73 PRO E C 1
ATOM 10591 O O . PRO E 1 73 ? 10.704 -51.429 50.179 1.00 22.37 73 PRO E O 1
ATOM 10595 N N . GLU E 1 74 ? 8.939 -50.144 50.696 1.00 23.25 74 GLU E N 1
ATOM 10596 C CA . GLU E 1 74 ? 8.040 -51.270 50.913 1.00 25.73 74 GLU E CA 1
ATOM 10597 C C . GLU E 1 74 ? 7.552 -51.895 49.607 1.00 25.23 74 GLU E C 1
ATOM 10598 O O . GLU E 1 74 ? 7.759 -53.084 49.361 1.00 26.62 74 GLU E O 1
ATOM 10604 N N . THR E 1 75 ? 6.915 -51.084 48.770 1.00 24.99 75 THR E N 1
ATOM 10605 C CA . THR E 1 75 ? 6.370 -51.553 47.500 1.00 24.43 75 THR E CA 1
ATOM 10606 C C . THR E 1 75 ? 7.345 -51.470 46.330 1.00 24.90 75 THR E C 1
ATOM 10607 O O . THR E 1 75 ? 7.102 -52.053 45.270 1.00 24.04 75 THR E O 1
ATOM 10611 N N . LYS E 1 76 ? 8.442 -50.746 46.526 1.00 25.21 76 LYS E N 1
ATOM 10612 C CA . LYS E 1 76 ? 9.455 -50.565 45.488 1.00 26.84 76 LYS E CA 1
ATOM 10613 C C . LYS E 1 76 ? 8.947 -49.691 44.347 1.00 26.60 76 LYS E C 1
ATOM 10614 O O . LYS E 1 76 ? 9.479 -49.727 43.238 1.00 27.08 76 LYS E O 1
ATOM 10620 N N . GLU E 1 77 ? 7.914 -48.904 44.626 1.00 27.61 77 GLU E N 1
ATOM 10621 C CA . GLU E 1 77 ? 7.352 -48.003 43.627 1.00 28.08 77 GLU E CA 1
ATOM 10622 C C . GLU E 1 77 ? 8.390 -46.922 43.344 1.00 27.75 77 GLU E C 1
ATOM 10623 O O . GLU E 1 77 ? 9.048 -46.434 44.263 1.00 26.90 77 GLU E O 1
ATOM 10629 N N . ILE E 1 78 ? 8.544 -46.553 42.076 1.00 26.71 78 ILE E N 1
ATOM 10630 C CA . ILE E 1 78 ? 9.508 -45.523 41.705 1.00 25.60 78 ILE E CA 1
ATOM 10631 C C . ILE E 1 78 ? 8.825 -44.336 41.045 1.00 25.75 78 ILE E C 1
ATOM 10632 O O . ILE E 1 78 ? 8.098 -44.496 40.063 1.00 24.65 78 ILE E O 1
ATOM 10637 N N . LYS E 1 79 ? 9.064 -43.148 41.589 1.00 24.48 79 LYS E N 1
ATOM 10638 C CA . LYS E 1 79 ? 8.499 -41.924 41.044 1.00 24.62 79 LYS E CA 1
ATOM 10639 C C . LYS E 1 79 ? 9.629 -40.952 40.729 1.00 24.48 79 LYS E C 1
ATOM 10640 O O . LYS E 1 79 ? 10.711 -41.040 41.307 1.00 23.62 79 LYS E O 1
ATOM 10646 N N . ARG E 1 80 ? 9.377 -40.037 39.799 1.00 23.68 80 ARG E N 1
ATOM 10647 C CA . ARG E 1 80 ? 10.365 -39.038 39.408 1.00 23.63 80 ARG E CA 1
ATOM 10648 C C . ARG E 1 80 ? 9.639 -37.702 39.507 1.00 22.89 80 ARG E C 1
ATOM 10649 O O . ARG E 1 80 ? 9.210 -37.133 38.498 1.00 22.63 80 ARG E O 1
ATOM 10657 N N . PRO E 1 81 ? 9.480 -37.191 40.741 1.00 22.27 81 PRO E N 1
ATOM 10658 C CA . PR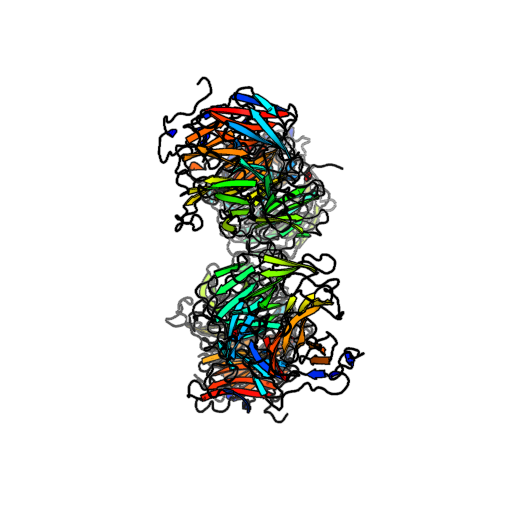O E 1 81 ? 8.799 -35.923 41.018 1.00 20.64 81 PRO E CA 1
ATOM 10659 C C . PRO E 1 81 ? 9.263 -34.722 40.202 1.00 21.37 81 PRO E C 1
ATOM 10660 O O . PRO E 1 81 ? 8.437 -33.933 39.744 1.00 21.40 81 PRO E O 1
ATOM 10664 N N . PHE E 1 82 ? 10.572 -34.569 40.026 1.00 20.19 82 PHE E N 1
ATOM 10665 C CA . PHE E 1 82 ? 11.079 -33.446 39.245 1.00 19.54 82 PHE E CA 1
ATOM 10666 C C . PHE E 1 82 ? 12.515 -33.629 38.768 1.00 19.53 82 PHE E C 1
ATOM 10667 O O . PHE E 1 82 ? 13.156 -34.643 39.048 1.00 19.97 82 PHE E O 1
ATOM 10675 N N . VAL E 1 83 ? 13.003 -32.639 38.026 1.00 19.72 83 VAL E N 1
ATOM 10676 C CA . VAL E 1 83 ? 14.356 -32.656 37.488 1.00 18.73 83 VAL E CA 1
ATOM 10677 C C . VAL E 1 83 ? 15.088 -31.404 37.947 1.00 17.22 83 VAL E C 1
ATOM 10678 O O . VAL E 1 83 ? 14.513 -30.319 37.997 1.00 16.13 83 VAL E O 1
ATOM 10682 N N . SER E 1 84 ? 16.362 -31.558 38.285 1.00 17.16 84 SER E N 1
ATOM 10683 C CA . SER E 1 84 ? 17.165 -30.435 38.741 1.00 16.93 84 SER E CA 1
ATOM 10684 C C . SER E 1 84 ? 17.318 -29.367 37.664 1.00 17.78 84 SER E C 1
ATOM 10685 O O . SER E 1 84 ? 17.603 -29.677 36.507 1.00 17.33 84 SER E O 1
ATOM 10688 N N . HIS E 1 85 ? 17.132 -28.111 38.053 1.00 17.81 85 HIS E N 1
ATOM 10689 C CA . HIS E 1 85 ? 17.276 -26.994 37.127 1.00 18.82 85 HIS E CA 1
ATOM 10690 C C . HIS E 1 85 ? 18.739 -26.555 37.114 1.00 18.07 85 HIS E C 1
ATOM 10691 O O . HIS E 1 85 ? 19.136 -25.705 36.318 1.00 17.48 85 HIS E O 1
ATOM 10698 N N . LYS E 1 86 ? 19.533 -27.141 38.010 1.00 18.00 86 LYS E N 1
ATOM 10699 C CA . LYS E 1 86 ? 20.959 -26.835 38.104 1.00 16.99 86 LYS E CA 1
ATOM 10700 C C . LYS E 1 86 ? 21.753 -28.044 37.614 1.00 17.11 86 LYS E C 1
ATOM 10701 O O . LYS E 1 86 ? 21.388 -29.190 37.877 1.00 17.11 86 LYS E O 1
ATOM 10707 N N . ALA E 1 87 ? 22.848 -27.779 36.913 1.00 16.58 87 ALA E N 1
ATOM 10708 C CA . ALA E 1 87 ? 23.672 -28.838 36.351 1.00 16.59 87 ALA E CA 1
ATOM 10709 C C . ALA E 1 87 ? 24.433 -29.717 37.336 1.00 17.10 87 ALA E C 1
ATOM 10710 O O . ALA E 1 87 ? 24.972 -29.248 38.341 1.00 17.80 87 ALA E O 1
ATOM 10712 N N . ASN E 1 88 ? 24.455 -31.005 37.015 1.00 16.35 88 ASN E N 1
ATOM 10713 C CA . ASN E 1 88 ? 25.173 -32.015 37.777 1.00 16.50 88 ASN E CA 1
ATOM 10714 C C . ASN E 1 88 ? 24.967 -32.075 39.289 1.00 16.62 88 ASN E C 1
ATOM 10715 O O . ASN E 1 88 ? 25.915 -31.920 40.068 1.00 14.72 88 ASN E O 1
ATOM 10720 N N . PRO E 1 89 ? 23.717 -32.297 39.725 1.00 16.27 89 PRO E N 1
ATOM 10721 C CA . PRO E 1 89 ? 23.435 -32.385 41.160 1.00 15.24 89 PRO E CA 1
ATOM 10722 C C . PRO E 1 89 ? 24.048 -33.710 41.622 1.00 14.44 89 PRO E C 1
ATOM 10723 O O . PRO E 1 89 ? 24.026 -34.694 40.878 1.00 13.81 89 PRO E O 1
ATOM 10727 N N . ALA E 1 90 ? 24.586 -33.747 42.838 1.00 14.58 90 ALA E N 1
ATOM 10728 C CA . ALA E 1 90 ? 25.235 -34.965 43.317 1.00 13.14 90 ALA E CA 1
ATOM 10729 C C . ALA E 1 90 ? 24.784 -35.493 44.675 1.00 13.89 90 ALA E C 1
ATOM 10730 O O . ALA E 1 90 ? 25.184 -36.588 45.076 1.00 13.23 90 ALA E O 1
ATOM 10732 N N . ALA E 1 91 ? 23.968 -34.729 45.390 1.00 13.24 91 ALA E N 1
ATOM 10733 C CA . ALA E 1 91 ? 23.503 -35.184 46.693 1.00 12.81 91 ALA E CA 1
ATOM 10734 C C . ALA E 1 91 ? 22.216 -34.519 47.128 1.00 12.58 91 ALA E C 1
ATOM 10735 O O . ALA E 1 91 ? 21.922 -33.385 46.749 1.00 11.72 91 ALA E O 1
ATOM 10737 N N . ILE E 1 92 ? 21.452 -35.247 47.935 1.00 10.70 92 ILE E N 1
ATOM 10738 C CA . ILE E 1 92 ? 20.202 -34.746 48.479 1.00 11.00 92 ILE E CA 1
ATOM 10739 C C . ILE E 1 92 ? 20.251 -34.938 49.987 1.00 9.93 92 ILE E C 1
ATOM 10740 O O . ILE E 1 92 ? 20.479 -36.047 50.460 1.00 11.92 92 ILE E O 1
ATOM 10745 N N . LYS E 1 93 ? 20.070 -33.856 50.735 1.00 11.95 93 LYS E N 1
ATOM 10746 C CA . LYS E 1 93 ? 20.038 -33.940 52.188 1.00 12.36 93 LYS E CA 1
ATOM 10747 C C . LYS E 1 93 ? 18.763 -33.232 52.602 1.00 14.26 93 LYS E C 1
ATOM 10748 O O . LYS E 1 93 ? 18.566 -32.049 52.313 1.00 14.59 93 LYS E O 1
ATOM 10754 N N . ILE E 1 94 ? 17.889 -33.974 53.268 1.00 13.90 94 ILE E N 1
ATOM 10755 C CA . ILE E 1 94 ? 16.610 -33.439 53.691 1.00 14.37 94 ILE E CA 1
ATOM 10756 C C . ILE E 1 94 ? 16.699 -32.715 55.025 1.00 14.90 94 ILE E C 1
ATOM 10757 O O . ILE E 1 94 ? 17.303 -33.202 55.981 1.00 13.90 94 ILE E O 1
ATOM 10762 N N . HIS E 1 95 ? 16.098 -31.531 55.057 1.00 14.44 95 HIS E N 1
ATOM 10763 C CA . HIS E 1 95 ? 16.076 -30.677 56.235 1.00 14.50 95 HIS E CA 1
ATOM 10764 C C . HIS E 1 95 ? 14.994 -31.166 57.197 1.00 16.83 95 HIS E C 1
ATOM 10765 O O . HIS E 1 95 ? 14.065 -31.876 56.801 1.00 15.02 95 HIS E O 1
ATOM 10772 N N . LYS E 1 96 ? 15.121 -30.793 58.464 1.00 17.53 96 LYS E N 1
ATOM 10773 C CA . LYS E 1 96 ? 14.141 -31.196 59.457 1.00 19.11 96 LYS E CA 1
ATOM 10774 C C . LYS E 1 96 ? 12.760 -30.676 59.062 1.00 18.19 96 LYS E C 1
ATOM 10775 O O . LYS E 1 96 ? 11.744 -31.275 59.409 1.00 18.36 96 LYS E O 1
ATOM 10781 N N . ASP E 1 97 ? 12.727 -29.570 58.324 1.00 18.48 97 ASP E N 1
ATOM 10782 C CA . ASP E 1 97 ? 11.453 -28.986 57.917 1.00 19.02 97 ASP E CA 1
ATOM 10783 C C . ASP E 1 97 ? 10.855 -29.595 56.651 1.00 19.12 97 ASP E C 1
ATOM 10784 O O . ASP E 1 97 ? 9.832 -29.122 56.151 1.00 18.74 97 ASP E O 1
ATOM 10789 N N . GLY E 1 98 ? 11.494 -30.641 56.134 1.00 18.89 98 GLY E N 1
ATOM 10790 C CA . GLY E 1 98 ? 10.976 -31.309 54.953 1.00 18.10 98 GLY E CA 1
ATOM 10791 C C . GLY E 1 98 ? 11.585 -30.958 53.608 1.00 17.51 98 GLY E C 1
ATOM 10792 O O . GLY E 1 98 ? 11.491 -31.748 52.670 1.00 17.32 98 GLY E O 1
ATOM 10793 N N . ARG E 1 99 ? 12.198 -29.786 53.497 1.00 17.53 99 ARG E N 1
ATOM 10794 C CA . ARG E 1 99 ? 12.805 -29.378 52.234 1.00 16.47 99 ARG E CA 1
ATOM 10795 C C . ARG E 1 99 ? 13.965 -30.275 51.836 1.00 16.37 99 ARG E C 1
ATOM 10796 O O . ARG E 1 99 ? 14.679 -30.804 52.689 1.00 16.62 99 ARG E O 1
ATOM 10804 N N . LEU E 1 100 ? 14.142 -30.446 50.532 1.00 15.51 100 LEU E N 1
ATOM 10805 C CA . LEU E 1 100 ? 15.250 -31.234 50.015 1.00 15.59 100 LEU E CA 1
ATOM 10806 C C . LEU E 1 100 ? 16.354 -30.246 49.663 1.00 15.86 100 LEU E C 1
ATOM 10807 O O . LEU E 1 100 ? 16.111 -29.281 48.942 1.00 16.07 100 LEU E O 1
ATOM 10812 N N . PHE E 1 101 ? 17.552 -30.457 50.196 1.00 14.64 101 PHE E N 1
ATOM 10813 C CA . PHE E 1 101 ? 18.671 -29.588 49.858 1.00 13.44 101 PHE E CA 1
ATOM 10814 C C . PHE E 1 101 ? 19.462 -30.384 48.839 1.00 13.81 101 PHE E C 1
ATOM 10815 O O . PHE E 1 101 ? 19.800 -31.545 49.074 1.00 15.16 101 PHE E O 1
ATOM 10823 N N . VAL E 1 102 ? 19.729 -29.767 47.695 1.00 12.81 102 VAL E N 1
ATOM 10824 C CA . VAL E 1 102 ? 20.436 -30.439 46.617 1.00 12.92 102 VAL E CA 1
ATOM 10825 C C . VAL E 1 102 ? 21.774 -29.796 46.297 1.00 11.97 102 VAL E C 1
ATOM 10826 O O . VAL E 1 102 ? 21.839 -28.621 45.928 1.00 11.09 102 VAL E O 1
ATOM 10830 N N . CYS E 1 103 ? 22.842 -30.576 46.452 1.00 11.65 103 CYS E N 1
ATOM 10831 C CA . CYS E 1 103 ? 24.189 -30.104 46.156 1.00 11.18 103 CYS E CA 1
ATOM 10832 C C . CYS E 1 103 ? 24.443 -30.363 44.679 1.00 11.36 103 CYS E C 1
ATOM 10833 O O . CYS E 1 103 ? 24.104 -31.432 44.172 1.00 12.88 103 CYS E O 1
ATOM 10836 N N . TYR E 1 104 ? 25.028 -29.393 43.984 1.00 12.91 104 TYR E N 1
ATOM 10837 C CA . TYR E 1 104 ? 25.325 -29.589 42.570 1.00 13.30 104 TYR E CA 1
ATOM 10838 C C . TYR E 1 104 ? 26.709 -29.072 42.201 1.00 13.11 104 TYR E C 1
ATOM 10839 O O . TYR E 1 104 ? 27.210 -28.110 42.787 1.00 13.89 104 TYR E O 1
ATOM 10848 N N . LEU E 1 105 ? 27.319 -29.727 41.220 1.00 12.97 105 LEU E N 1
ATOM 10849 C CA . LEU E 1 105 ? 28.667 -29.398 40.779 1.00 13.58 105 LEU E CA 1
ATOM 10850 C C . LEU E 1 105 ? 28.767 -28.345 39.682 1.00 15.60 105 LEU E C 1
ATOM 10851 O O . LEU E 1 105 ? 29.842 -27.790 39.450 1.00 15.32 105 LEU E O 1
ATOM 10856 N N . GLY E 1 106 ? 27.658 -28.070 39.004 1.00 15.55 106 GLY E N 1
ATOM 10857 C CA . GLY E 1 106 ? 27.696 -27.077 37.944 1.00 16.98 106 GLY E CA 1
ATOM 10858 C C . GLY E 1 106 ? 28.638 -27.481 36.823 1.00 17.81 106 GLY E C 1
ATOM 10859 O O . GLY E 1 106 ? 28.556 -28.600 36.317 1.00 18.09 106 GLY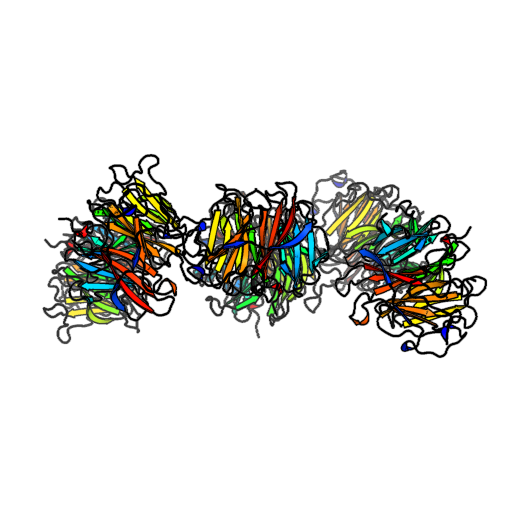 E O 1
ATOM 10860 N N . ASP E 1 107 ? 29.542 -26.580 36.442 1.00 18.15 107 ASP E N 1
ATOM 10861 C CA . ASP E 1 107 ? 30.487 -26.854 35.361 1.00 19.57 107 ASP E CA 1
ATOM 10862 C C . ASP E 1 107 ? 31.786 -27.528 35.813 1.00 21.18 107 ASP E C 1
ATOM 10863 O O . ASP E 1 107 ? 32.735 -27.640 35.031 1.00 20.51 107 ASP E O 1
ATOM 10868 N N . PHE E 1 108 ? 31.826 -27.968 37.068 1.00 20.76 108 PHE E N 1
ATOM 10869 C CA . PHE E 1 108 ? 32.998 -28.646 37.623 1.00 21.54 108 PHE E CA 1
ATOM 10870 C C . PHE E 1 108 ? 34.178 -27.706 37.849 1.00 22.06 108 PHE E C 1
ATOM 10871 O O . PHE E 1 108 ? 35.227 -28.127 38.345 1.00 21.85 108 PHE E O 1
ATOM 10879 N N . LYS E 1 109 ? 34.011 -26.438 37.485 1.00 20.27 109 LYS E N 1
ATOM 10880 C CA . LYS E 1 109 ? 35.075 -25.457 37.655 1.00 20.62 109 LYS E CA 1
ATOM 10881 C C . LYS E 1 109 ? 34.760 -24.465 38.768 1.00 18.30 109 LYS E C 1
ATOM 10882 O O . LYS E 1 109 ? 35.615 -24.181 39.606 1.00 16.90 109 LYS E O 1
ATOM 10888 N N . SER E 1 110 ? 33.538 -23.935 38.776 1.00 18.15 110 SER E N 1
ATOM 10889 C CA . SER E 1 110 ? 33.155 -22.971 39.801 1.00 16.50 110 SER E CA 1
ATOM 10890 C C . SER E 1 110 ? 31.653 -22.711 39.928 1.00 15.84 110 SER E C 1
ATOM 10891 O O . SER E 1 110 ? 31.218 -22.116 40.912 1.00 16.96 110 SER E O 1
ATOM 10894 N N . THR E 1 111 ? 30.859 -23.154 38.961 1.00 15.92 111 THR E N 1
ATOM 10895 C CA . THR E 1 111 ? 29.424 -22.861 39.005 1.00 16.59 111 THR E CA 1
ATOM 10896 C C . THR E 1 111 ? 28.512 -23.796 39.794 1.00 15.47 111 THR E C 1
ATOM 10897 O O . THR E 1 111 ? 27.336 -23.940 39.463 1.00 16.74 111 THR E O 1
ATOM 10901 N N . GLY E 1 112 ? 29.045 -24.417 40.841 1.00 14.84 112 GLY E N 1
ATOM 10902 C CA . GLY E 1 112 ? 28.231 -25.303 41.654 1.00 14.25 112 GLY E CA 1
ATOM 10903 C C . GLY E 1 112 ? 27.612 -24.537 42.810 1.00 13.02 112 GLY E C 1
ATOM 10904 O O . GLY E 1 112 ? 27.877 -23.347 42.988 1.00 14.34 112 GLY E O 1
ATOM 10905 N N . GLY E 1 113 ? 26.791 -25.215 43.604 1.00 12.21 113 GLY E N 1
ATOM 10906 C CA . GLY E 1 113 ? 26.150 -24.564 44.731 1.00 12.69 113 GLY E CA 1
ATOM 10907 C C . GLY E 1 113 ? 25.163 -25.501 45.396 1.00 11.82 113 GLY E C 1
ATOM 10908 O O . GLY E 1 113 ? 25.283 -26.719 45.272 1.00 13.47 113 GLY E O 1
ATOM 10909 N N . ILE E 1 114 ? 24.196 -24.938 46.110 1.00 11.91 114 ILE E N 1
ATOM 10910 C CA . ILE E 1 114 ? 23.179 -25.736 46.785 1.00 12.85 114 ILE E CA 1
ATOM 10911 C C . ILE E 1 114 ? 21.825 -25.048 46.704 1.00 12.25 114 ILE E C 1
ATOM 10912 O O . ILE E 1 114 ? 21.692 -23.886 47.084 1.00 12.71 114 ILE E O 1
ATOM 10917 N N . PHE E 1 115 ? 20.825 -25.749 46.183 1.00 13.72 115 PHE E N 1
ATOM 10918 C CA . PHE E 1 115 ? 19.490 -25.172 46.140 1.00 13.61 115 PHE E CA 1
ATOM 10919 C C . PHE E 1 115 ? 18.588 -26.035 47.008 1.00 14.65 115 PHE E C 1
ATOM 10920 O O . PHE E 1 115 ? 18.955 -27.149 47.376 1.00 13.23 115 PHE E O 1
ATOM 10928 N N . ALA E 1 116 ? 17.425 -25.505 47.360 1.00 14.68 116 ALA E N 1
ATOM 10929 C CA . ALA E 1 116 ? 16.472 -26.244 48.173 1.00 15.18 116 ALA E CA 1
ATOM 10930 C C . ALA E 1 116 ? 15.139 -26.236 47.439 1.00 16.32 116 ALA E C 1
ATOM 10931 O O . ALA E 1 116 ? 14.896 -25.381 46.592 1.00 16.41 116 ALA E O 1
ATOM 10933 N N . ALA E 1 117 ? 14.279 -27.191 47.765 1.00 16.50 117 ALA E N 1
ATOM 10934 C CA . ALA E 1 117 ? 12.977 -27.287 47.121 1.00 18.49 117 ALA E CA 1
ATOM 10935 C C . ALA E 1 117 ? 12.125 -28.300 47.859 1.00 18.00 117 ALA E C 1
ATOM 10936 O O . ALA E 1 117 ? 12.623 -29.033 48.714 1.00 17.96 117 ALA E O 1
ATOM 10938 N N . THR E 1 118 ? 10.837 -28.331 47.537 1.00 18.84 118 THR E N 1
ATOM 10939 C CA . THR E 1 118 ? 9.947 -29.303 48.150 1.00 18.26 118 THR E CA 1
ATOM 10940 C C . THR E 1 118 ? 10.223 -30.589 47.386 1.00 18.61 118 THR E C 1
ATOM 10941 O O . THR E 1 118 ? 10.924 -30.574 46.370 1.00 18.16 118 THR E O 1
ATOM 10945 N N . GLU E 1 119 ? 9.675 -31.700 47.862 1.00 17.89 119 GLU E N 1
ATOM 10946 C CA . GLU E 1 119 ? 9.889 -32.975 47.200 1.00 19.72 119 GLU E CA 1
ATOM 10947 C C . GLU E 1 119 ? 9.277 -33.017 45.805 1.00 19.38 119 GLU E C 1
ATOM 10948 O O . GLU E 1 119 ? 9.562 -33.927 45.031 1.00 19.57 119 GLU E O 1
ATOM 10954 N N . ASN E 1 120 ? 8.441 -32.035 45.482 1.00 19.92 120 ASN E N 1
ATOM 10955 C CA . ASN E 1 120 ? 7.807 -31.986 44.169 1.00 21.28 120 ASN E CA 1
ATOM 10956 C C . ASN E 1 120 ? 8.502 -30.992 43.245 1.00 21.83 120 ASN E C 1
ATOM 10957 O O . ASN E 1 120 ? 8.083 -30.790 42.103 1.00 21.53 120 ASN E O 1
ATOM 10962 N N . GLY E 1 121 ? 9.567 -30.375 43.747 1.00 20.96 121 GLY E N 1
ATOM 10963 C CA . GLY E 1 121 ? 10.311 -29.420 42.949 1.00 21.99 121 GLY E CA 1
ATOM 10964 C C . GLY E 1 121 ? 9.760 -28.010 42.997 1.00 20.64 121 GLY E C 1
ATOM 10965 O O . GLY E 1 121 ? 10.107 -27.181 42.157 1.00 21.06 121 GLY E O 1
ATOM 10966 N N . ASP E 1 122 ? 8.901 -27.731 43.971 1.00 21.49 122 ASP E N 1
ATOM 10967 C CA . ASP E 1 122 ? 8.324 -26.399 44.106 1.00 21.45 122 ASP E CA 1
ATOM 10968 C C . ASP E 1 122 ? 9.167 -25.546 45.049 1.00 21.53 122 ASP E C 1
ATOM 10969 O O . ASP E 1 122 ? 10.031 -26.058 45.763 1.00 20.67 122 ASP E O 1
ATOM 10974 N N . ASN E 1 123 ? 8.910 -24.242 45.039 1.00 20.37 123 ASN E N 1
ATOM 10975 C CA . ASN E 1 123 ? 9.624 -23.297 45.890 1.00 21.54 123 ASN E CA 1
ATOM 10976 C C . ASN E 1 123 ? 11.145 -23.420 45.780 1.00 22.78 123 ASN E C 1
ATOM 10977 O O . ASN E 1 123 ? 11.843 -23.534 46.792 1.00 21.56 123 ASN E O 1
ATOM 10982 N N . LEU E 1 124 ? 11.652 -23.397 44.551 1.00 22.11 124 LEU E N 1
ATOM 10983 C CA . LEU E 1 124 ? 13.090 -23.492 44.323 1.00 23.02 124 LEU E CA 1
ATOM 10984 C C . LEU E 1 124 ? 13.778 -22.287 44.950 1.00 23.33 124 LEU E C 1
ATOM 10985 O O . LEU E 1 124 ? 13.341 -21.151 44.764 1.00 24.40 124 LEU E O 1
ATOM 10990 N N . GLN E 1 125 ? 14.850 -22.531 45.696 1.00 22.67 125 GLN E N 1
ATOM 10991 C CA . GLN E 1 125 ? 15.583 -21.445 46.336 1.00 22.80 125 GLN E CA 1
ATOM 10992 C C . GLN E 1 125 ? 17.081 -21.717 46.405 1.00 20.71 125 GLN E C 1
ATOM 10993 O O . GLN E 1 125 ? 17.512 -22.860 46.551 1.00 19.32 125 GLN E O 1
ATOM 10999 N N . ASP E 1 126 ? 17.872 -20.656 46.290 1.00 18.91 126 ASP E N 1
ATOM 11000 C CA . ASP E 1 126 ? 19.320 -20.784 46.342 1.00 18.50 126 ASP E CA 1
ATOM 11001 C C . ASP E 1 126 ? 19.823 -20.643 47.775 1.00 17.03 126 ASP E C 1
ATOM 11002 O O . ASP E 1 126 ? 19.704 -19.577 48.377 1.00 17.50 126 ASP E O 1
ATOM 11007 N N . ILE E 1 127 ? 20.371 -21.728 48.317 1.00 16.01 127 ILE E N 1
ATOM 11008 C CA . ILE E 1 127 ? 20.919 -21.726 49.671 1.00 15.39 127 ILE E CA 1
ATOM 11009 C C . ILE E 1 127 ? 22.335 -21.179 49.525 1.00 15.67 127 ILE E C 1
ATOM 11010 O O . ILE E 1 127 ? 22.740 -20.262 50.234 1.00 16.20 127 ILE E O 1
ATOM 11015 N N . ILE E 1 128 ? 23.085 -21.765 48.599 1.00 15.75 128 ILE E N 1
ATOM 11016 C CA . ILE E 1 128 ? 24.425 -21.293 48.284 1.00 15.34 128 ILE E CA 1
ATOM 11017 C C . ILE E 1 128 ? 24.312 -20.994 46.792 1.00 16.56 128 ILE E C 1
ATOM 11018 O O . ILE E 1 128 ? 24.103 -21.901 45.983 1.00 14.89 128 ILE E O 1
ATOM 11023 N N . GLU E 1 129 ? 24.415 -19.718 46.438 1.00 17.16 129 GLU E N 1
ATOM 11024 C CA . GLU E 1 129 ? 24.301 -19.294 45.047 1.00 19.50 129 GLU E CA 1
ATOM 11025 C C . GLU E 1 129 ? 25.466 -19.855 44.227 1.00 20.03 129 GLU E C 1
ATOM 11026 O O . GLU E 1 129 ? 26.576 -20.017 44.738 1.00 19.93 129 GLU E O 1
ATOM 11032 N N . ASP E 1 130 ? 25.209 -20.148 42.956 1.00 18.66 130 ASP E N 1
ATOM 11033 C CA . ASP E 1 130 ? 26.217 -20.749 42.085 1.00 20.30 130 ASP E CA 1
ATOM 11034 C C . ASP E 1 130 ? 27.283 -19.868 41.438 1.00 21.77 130 ASP E C 1
ATOM 11035 O O . ASP E 1 130 ? 28.477 -20.143 41.562 1.00 20.45 130 ASP E O 1
ATOM 11040 N N . LEU E 1 131 ? 26.858 -18.816 40.750 1.00 23.94 131 LEU E N 1
ATOM 11041 C CA . LEU E 1 131 ? 27.789 -17.938 40.047 1.00 26.01 131 LEU E CA 1
ATOM 11042 C C . LEU E 1 131 ? 28.704 -17.040 40.873 1.00 26.19 131 LEU E C 1
ATOM 11043 O O . LEU E 1 131 ? 29.840 -16.785 40.467 1.00 26.38 131 LEU E O 1
ATOM 11048 N N . SER E 1 132 ? 28.232 -16.559 42.020 1.00 26.41 132 SER E N 1
ATOM 11049 C CA . SER E 1 132 ? 29.047 -15.674 42.849 1.00 26.71 132 SER E CA 1
ATOM 11050 C C . SER E 1 132 ? 29.993 -16.417 43.781 1.00 26.61 132 SER E C 1
ATOM 11051 O O . SER E 1 132 ? 30.774 -15.792 44.499 1.00 28.18 132 SER E O 1
ATOM 11054 N N . THR E 1 133 ? 29.921 -17.745 43.775 1.00 25.63 133 THR E N 1
ATOM 11055 C CA . THR E 1 133 ? 30.788 -18.558 44.623 1.00 24.11 133 THR E CA 1
ATOM 11056 C C . THR E 1 133 ? 31.650 -19.459 43.751 1.00 20.19 133 THR E C 1
ATOM 11057 O O . THR E 1 133 ? 31.222 -19.889 42.684 1.00 21.21 133 THR E O 1
ATOM 11061 N N . ALA E 1 134 ? 32.861 -19.749 44.212 1.00 18.96 134 ALA E N 1
ATOM 11062 C CA . ALA E 1 134 ? 33.775 -20.602 43.461 1.00 16.70 134 ALA E CA 1
ATOM 11063 C C . ALA E 1 134 ? 33.509 -22.085 43.702 1.00 15.13 134 ALA E C 1
ATOM 11064 O O . ALA E 1 134 ? 34.058 -22.938 43.011 1.00 13.91 134 ALA E O 1
ATOM 11066 N N . TYR E 1 135 ? 32.649 -22.384 44.669 1.00 14.25 135 TYR E N 1
ATOM 11067 C CA . TYR E 1 135 ? 32.340 -23.767 45.027 1.00 13.77 135 TYR E CA 1
ATOM 11068 C C . TYR E 1 135 ? 31.645 -24.626 43.977 1.00 14.69 135 TYR E C 1
ATOM 11069 O O . TYR E 1 135 ? 30.857 -24.146 43.166 1.00 13.84 135 TYR E O 1
ATOM 11078 N N . CYS E 1 136 ? 31.959 -25.916 44.035 1.00 13.36 136 CYS E N 1
ATOM 11079 C CA . CYS E 1 136 ? 31.348 -26.957 43.219 1.00 13.49 136 CYS E CA 1
ATOM 11080 C C . CYS E 1 136 ? 31.093 -27.932 44.358 1.00 13.42 136 CYS E C 1
ATOM 11081 O O . CYS E 1 136 ? 32.003 -28.619 44.817 1.00 13.58 136 CYS E O 1
ATOM 11084 N N . ILE E 1 137 ? 29.853 -27.950 44.833 1.00 14.56 137 ILE E N 1
ATOM 11085 C CA . ILE E 1 137 ? 29.477 -28.752 45.988 1.00 12.58 137 ILE E CA 1
ATOM 11086 C C . ILE E 1 137 ? 28.966 -30.153 45.685 1.00 12.71 137 ILE E C 1
ATOM 11087 O O . ILE E 1 137 ? 27.995 -30.341 44.953 1.00 12.84 137 ILE E O 1
ATOM 11092 N N . ASP E 1 138 ? 29.632 -31.141 46.273 1.00 11.76 138 ASP E N 1
ATOM 11093 C CA . ASP E 1 138 ? 29.276 -32.532 46.044 1.00 11.78 138 ASP E CA 1
ATOM 11094 C C . ASP E 1 138 ? 28.358 -33.153 47.093 1.00 11.68 138 ASP E C 1
ATOM 11095 O O . ASP E 1 138 ? 27.516 -33.988 46.767 1.00 11.46 138 ASP E O 1
ATOM 11100 N N . ASP E 1 139 ? 28.527 -32.761 48.349 1.00 10.91 139 ASP E N 1
ATOM 11101 C CA . ASP E 1 139 ? 27.711 -33.337 49.410 1.00 10.80 139 ASP E CA 1
ATOM 11102 C C . ASP E 1 139 ? 27.671 -32.412 50.612 1.00 10.78 139 ASP E C 1
ATOM 11103 O O . ASP E 1 139 ? 28.372 -31.401 50.656 1.00 10.92 139 ASP E O 1
ATOM 11108 N N . MET E 1 140 ? 26.857 -32.777 51.594 1.00 10.52 140 MET E N 1
ATOM 11109 C CA . MET E 1 140 ? 26.709 -31.985 52.803 1.00 10.29 140 MET E CA 1
ATOM 11110 C C . MET E 1 140 ? 26.161 -32.859 53.928 1.00 10.67 140 MET E C 1
ATOM 11111 O O . MET E 1 140 ? 25.746 -33.995 53.703 1.00 10.73 140 MET E O 1
ATOM 11116 N N . VAL E 1 141 ? 26.172 -32.315 55.139 1.00 11.32 141 VAL E N 1
ATOM 11117 C CA . VAL E 1 141 ? 25.632 -33.000 56.302 1.00 11.10 141 VAL E CA 1
ATOM 11118 C C . VAL E 1 141 ? 25.189 -31.943 57.315 1.00 11.34 141 VAL E C 1
ATOM 11119 O O . VAL E 1 141 ? 25.953 -31.045 57.675 1.00 11.86 141 VAL E O 1
ATOM 11123 N N . PHE E 1 142 ? 23.934 -32.038 57.743 1.00 12.49 142 PHE E N 1
ATOM 11124 C CA . PHE E 1 142 ? 23.370 -31.095 58.707 1.00 12.02 142 PHE E CA 1
ATOM 11125 C C . PHE E 1 142 ? 23.770 -31.429 60.140 1.00 12.85 142 PHE E C 1
ATOM 11126 O O . PHE E 1 142 ? 23.850 -32.604 60.503 1.00 13.20 142 PHE E O 1
ATOM 11134 N N . ASP E 1 143 ? 24.025 -30.404 60.951 1.00 12.93 143 ASP E N 1
ATOM 11135 C CA . ASP E 1 143 ? 24.312 -30.644 62.358 1.00 14.97 143 ASP E CA 1
ATOM 11136 C C . ASP E 1 143 ? 22.946 -30.484 63.034 1.00 15.94 143 ASP E C 1
ATOM 11137 O O . ASP E 1 143 ? 21.966 -30.131 62.369 1.00 15.54 143 ASP E O 1
ATOM 11142 N N . SER E 1 144 ? 22.864 -30.739 64.334 1.00 15.28 144 SER E N 1
ATOM 11143 C CA . SER E 1 144 ? 21.583 -30.665 65.034 1.00 16.96 144 SER E CA 1
ATOM 11144 C C . SER E 1 144 ? 20.938 -29.286 65.130 1.00 18.38 144 SER E C 1
ATOM 11145 O O . SER E 1 144 ? 19.769 -29.174 65.505 1.00 19.18 144 SER E O 1
ATOM 11148 N N . LYS E 1 145 ? 21.684 -28.241 64.792 1.00 18.34 145 LYS E N 1
ATOM 11149 C CA . LYS E 1 145 ? 21.154 -26.886 64.870 1.00 20.57 145 LYS E CA 1
ATOM 11150 C C . LYS E 1 145 ? 20.610 -26.390 63.536 1.00 19.46 145 LYS E C 1
ATOM 11151 O O . LYS E 1 145 ? 20.044 -25.304 63.462 1.00 18.36 145 LYS E O 1
ATOM 11157 N N . GLY E 1 146 ? 20.779 -27.184 62.483 1.00 18.25 146 GLY E N 1
ATOM 11158 C CA . GLY E 1 146 ? 20.282 -26.768 61.183 1.00 17.77 146 GLY E CA 1
ATOM 11159 C C . GLY E 1 146 ? 21.368 -26.201 60.289 1.00 16.56 146 GLY E C 1
ATOM 11160 O O . GLY E 1 146 ? 21.113 -25.839 59.139 1.00 15.59 146 GLY E O 1
ATOM 11161 N N . GLY E 1 147 ? 22.580 -26.093 60.824 1.00 16.26 147 GLY E N 1
ATOM 11162 C CA . GLY E 1 147 ? 23.685 -25.606 60.022 1.00 14.42 147 GLY E CA 1
ATOM 11163 C C . GLY E 1 147 ? 24.192 -26.830 59.284 1.00 13.59 147 GLY E C 1
ATOM 11164 O O . GLY E 1 147 ? 23.672 -27.927 59.499 1.00 13.85 147 GLY E O 1
ATOM 11165 N N . PHE E 1 148 ? 25.183 -26.673 58.413 1.00 12.09 148 PHE E N 1
ATOM 11166 C CA . PHE E 1 148 ? 25.701 -27.834 57.698 1.00 12.53 148 PHE E CA 1
ATOM 11167 C C . PHE E 1 148 ? 27.099 -27.646 57.139 1.00 12.98 148 PHE E C 1
ATOM 11168 O O . PHE E 1 148 ? 27.538 -26.527 56.881 1.00 12.82 148 PHE E O 1
ATOM 11176 N N . TYR E 1 149 ? 27.792 -28.766 56.966 1.00 13.04 149 TYR E N 1
ATOM 11177 C CA . TYR E 1 149 ? 29.140 -28.787 56.417 1.00 12.08 149 TYR E CA 1
ATOM 11178 C C . TYR E 1 149 ? 28.998 -29.315 55.000 1.00 12.41 149 TYR E C 1
ATOM 11179 O O . TYR E 1 149 ? 28.237 -30.253 54.772 1.00 12.17 149 TYR E O 1
ATOM 11188 N N . PHE E 1 150 ? 29.706 -28.721 54.044 1.00 11.32 150 PHE E N 1
ATOM 11189 C CA . PHE E 1 150 ? 29.624 -29.217 52.675 1.00 12.28 150 PHE E CA 1
ATOM 11190 C C . PHE E 1 150 ? 31.013 -29.414 52.088 1.00 11.13 150 PHE E C 1
ATOM 11191 O O . PHE E 1 150 ? 31.985 -28.817 52.552 1.00 11.07 150 PHE E O 1
ATOM 11199 N N . THR E 1 151 ? 31.101 -30.268 51.077 1.00 11.48 151 THR E N 1
ATOM 11200 C CA . THR E 1 151 ? 32.375 -30.550 50.439 1.00 11.36 151 THR E CA 1
ATOM 11201 C C . THR E 1 151 ? 32.524 -29.818 49.113 1.00 12.16 151 THR E C 1
ATOM 11202 O O . THR E 1 151 ? 31.616 -29.829 48.277 1.00 12.85 151 THR E O 1
ATOM 11206 N N . ASP E 1 152 ? 33.673 -29.175 48.940 1.00 10.74 152 ASP E N 1
ATOM 11207 C CA . ASP E 1 152 ? 33.982 -28.450 47.717 1.00 12.16 152 ASP E CA 1
ATOM 11208 C C . ASP E 1 152 ? 34.752 -29.445 46.852 1.00 13.02 152 ASP E C 1
ATOM 11209 O O . ASP E 1 152 ? 35.903 -29.789 47.138 1.00 12.69 152 ASP E O 1
ATOM 11214 N N . PHE E 1 153 ? 34.070 -29.907 45.808 1.00 13.05 153 PHE E N 1
ATOM 11215 C CA . PHE E 1 153 ? 34.538 -30.902 44.844 1.00 14.11 153 PHE E CA 1
ATOM 11216 C C . PHE E 1 153 ? 35.345 -30.239 43.725 1.00 15.94 153 PHE E C 1
ATOM 11217 O O . PHE E 1 153 ? 34.870 -30.140 42.593 1.00 16.92 153 PHE E O 1
ATOM 11225 N N . ARG E 1 154 ? 36.557 -29.787 44.035 1.00 14.75 154 ARG E N 1
ATOM 11226 C CA . ARG E 1 154 ? 37.390 -29.129 43.033 1.00 14.49 154 ARG E CA 1
ATOM 11227 C C . ARG E 1 154 ? 38.850 -29.557 43.066 1.00 14.55 154 ARG E C 1
ATOM 11228 O O . ARG E 1 154 ? 39.350 -30.007 44.097 1.00 14.86 154 ARG E O 1
ATOM 11236 N N . GLY E 1 155 ? 39.520 -29.396 41.926 1.00 13.41 155 GLY E N 1
ATOM 11237 C CA . GLY E 1 155 ? 40.927 -29.739 41.804 1.00 14.52 155 GLY E CA 1
ATOM 11238 C C . GLY E 1 155 ? 41.204 -31.156 41.338 1.00 13.35 155 GLY E C 1
ATOM 11239 O O . GLY E 1 155 ? 40.380 -31.783 40.672 1.00 13.49 155 GLY E O 1
ATOM 11240 N N . TYR E 1 156 ? 42.397 -31.640 41.667 1.00 12.65 156 TYR E N 1
ATOM 11241 C CA . TYR E 1 156 ? 42.817 -32.996 41.346 1.00 12.54 156 TYR E CA 1
ATOM 11242 C C . TYR E 1 156 ? 44.002 -33.356 42.238 1.00 12.46 156 TYR E C 1
ATOM 11243 O O . TYR E 1 156 ? 44.405 -32.559 43.083 1.00 12.97 156 TYR E O 1
ATOM 11252 N N . SER E 1 157 ? 44.555 -34.550 42.051 1.00 12.68 157 SER E N 1
ATOM 11253 C CA . SER E 1 157 ? 45.659 -35.035 42.877 1.00 12.42 157 SER E CA 1
ATOM 11254 C C . SER E 1 157 ? 46.618 -33.998 43.468 1.00 12.75 157 SER E C 1
ATOM 11255 O O . SER E 1 157 ? 46.641 -33.791 44.683 1.00 12.65 157 SER E O 1
ATOM 11258 N N . THR E 1 158 ? 47.409 -33.350 42.616 1.00 12.58 158 THR E N 1
ATOM 11259 C CA . THR E 1 158 ? 48.388 -32.373 43.082 1.00 13.08 158 THR E CA 1
ATOM 11260 C C . THR E 1 158 ? 47.909 -30.926 43.052 1.00 13.87 158 THR E C 1
ATOM 11261 O O . THR E 1 158 ? 48.712 -30.000 43.175 1.00 14.48 158 THR E O 1
ATOM 11265 N N . ASN E 1 159 ? 46.604 -30.734 42.896 1.00 14.33 159 ASN E N 1
ATOM 11266 C CA . ASN E 1 159 ? 46.022 -29.394 42.851 1.00 14.32 159 ASN E CA 1
ATOM 11267 C C . ASN E 1 159 ? 44.825 -29.400 43.796 1.00 14.53 159 ASN E C 1
ATOM 11268 O O . ASN E 1 159 ? 43.675 -29.439 43.360 1.00 13.99 159 ASN E O 1
ATOM 11273 N N . PRO E 1 160 ? 45.090 -29.352 45.114 1.00 15.23 160 PRO E N 1
ATOM 11274 C CA . PRO E 1 160 ? 44.071 -29.364 46.169 1.00 14.17 160 PRO E CA 1
ATOM 11275 C C . PRO E 1 160 ? 43.255 -28.086 46.338 1.00 13.98 160 PRO E C 1
ATOM 11276 O O . PRO E 1 160 ? 43.396 -27.371 47.328 1.00 14.07 160 PRO E O 1
ATOM 11280 N N . LEU E 1 161 ? 42.388 -27.821 45.367 1.00 13.81 161 LEU E N 1
ATOM 11281 C CA . LEU E 1 161 ? 41.538 -26.638 45.390 1.00 14.22 161 LEU E CA 1
ATOM 11282 C C . LEU E 1 161 ? 40.346 -26.837 46.311 1.00 13.00 161 LEU E C 1
ATOM 11283 O O . LEU E 1 161 ? 39.731 -25.869 46.760 1.00 12.75 161 LEU E O 1
ATOM 11288 N N . GLY E 1 162 ? 40.036 -28.100 46.589 1.00 12.51 162 GLY E N 1
ATOM 11289 C CA . GLY E 1 162 ? 38.894 -28.436 47.421 1.00 12.84 162 GLY E CA 1
ATOM 11290 C C . GLY E 1 162 ? 39.000 -28.179 48.909 1.00 13.43 162 GLY E C 1
ATOM 11291 O O . GLY E 1 162 ? 40.009 -27.685 49.415 1.00 12.18 162 GLY E O 1
ATOM 11292 N N . GLY E 1 163 ? 37.937 -28.529 49.622 1.00 12.75 163 GLY E N 1
ATOM 11293 C CA . GLY E 1 163 ? 37.924 -28.316 51.054 1.00 12.25 163 GLY E CA 1
ATOM 11294 C C . GLY E 1 163 ? 36.541 -28.511 51.630 1.00 12.24 163 GLY E C 1
ATOM 11295 O O . GLY E 1 163 ? 35.623 -28.949 50.937 1.00 12.69 163 GLY E O 1
ATOM 11296 N N . VAL E 1 164 ? 36.401 -28.181 52.907 1.00 11.54 164 VAL E N 1
ATOM 11297 C CA . VAL E 1 164 ? 35.138 -28.319 53.611 1.00 11.62 164 VAL E CA 1
ATOM 11298 C C . VAL E 1 164 ? 34.783 -27.000 54.269 1.00 12.33 164 VAL E C 1
ATOM 11299 O O . VAL E 1 164 ? 35.640 -26.333 54.850 1.00 12.41 164 VAL E O 1
ATOM 11303 N N . TYR E 1 165 ? 33.512 -26.631 54.171 1.00 13.23 165 TYR E N 1
ATOM 11304 C CA . TYR E 1 165 ? 33.028 -25.380 54.729 1.00 13.39 165 TYR E CA 1
ATOM 11305 C C . TYR E 1 165 ? 31.766 -25.577 55.556 1.00 13.47 165 TYR E C 1
ATOM 11306 O O . TYR E 1 165 ? 30.984 -26.493 55.304 1.00 13.36 165 TYR E O 1
ATOM 11315 N N . TYR E 1 166 ? 31.574 -24.707 56.542 1.00 13.83 166 TYR E N 1
ATOM 11316 C CA . TYR E 1 166 ? 30.400 -24.781 57.401 1.00 12.91 166 TYR E CA 1
ATOM 11317 C C . TYR E 1 166 ? 29.464 -23.608 57.149 1.00 14.16 166 TYR E C 1
ATOM 11318 O O . TYR E 1 166 ? 29.893 -22.453 57.103 1.00 13.77 166 TYR E O 1
ATOM 11327 N N . VAL E 1 167 ? 28.183 -23.917 56.986 1.00 13.10 167 VAL E N 1
ATOM 11328 C CA . VAL E 1 167 ? 27.172 -22.896 56.757 1.00 13.35 167 VAL E CA 1
ATOM 11329 C C . VAL E 1 167 ? 26.311 -22.793 58.009 1.00 13.67 167 VAL E C 1
ATOM 11330 O O . VAL E 1 167 ? 25.823 -23.800 58.522 1.00 13.05 167 VAL E O 1
ATOM 11334 N N . SER E 1 168 ? 26.138 -21.573 58.503 1.00 14.09 168 SER E N 1
ATOM 11335 C CA . SER E 1 168 ? 25.342 -21.343 59.701 1.00 15.87 168 SER E CA 1
ATOM 11336 C C . SER E 1 168 ? 23.877 -21.729 59.494 1.00 16.81 168 SER E C 1
ATOM 11337 O O . SER E 1 168 ? 23.394 -21.801 58.361 1.00 15.11 168 SER E O 1
ATOM 11340 N N . PRO E 1 169 ? 23.150 -21.986 60.593 1.00 17.34 169 PRO E N 1
ATOM 11341 C CA . PRO E 1 169 ? 21.736 -22.362 60.512 1.00 19.01 169 PRO E CA 1
ATOM 11342 C C . PRO E 1 169 ? 20.888 -21.393 59.684 1.00 19.26 169 PRO E C 1
ATOM 11343 O O . PRO E 1 169 ? 19.938 -21.813 59.018 1.00 19.65 169 PRO E O 1
ATOM 11347 N N . ASP E 1 170 ? 21.221 -20.103 59.724 1.00 19.81 170 ASP E N 1
ATOM 11348 C CA . ASP E 1 170 ? 20.458 -19.120 58.956 1.00 21.07 170 ASP E CA 1
ATOM 11349 C C . ASP E 1 170 ? 20.935 -19.018 57.511 1.00 20.85 170 ASP E C 1
ATOM 11350 O O . ASP E 1 170 ? 20.397 -18.237 56.725 1.00 20.07 170 ASP E O 1
ATOM 11355 N N . PHE E 1 171 ? 21.949 -19.813 57.175 1.00 19.16 171 PHE E N 1
ATOM 11356 C CA . PHE E 1 171 ? 22.506 -19.865 55.824 1.00 19.80 171 PHE E CA 1
ATOM 11357 C C . PHE E 1 171 ? 23.140 -18.561 55.340 1.00 20.55 171 PHE E C 1
ATOM 11358 O O . PHE E 1 171 ? 23.365 -18.395 54.141 1.00 20.64 171 PHE E O 1
ATOM 11366 N N . ARG E 1 172 ? 23.445 -17.646 56.257 1.00 19.96 172 ARG E N 1
ATOM 11367 C CA . ARG E 1 172 ? 24.032 -16.368 55.865 1.00 20.79 172 ARG E CA 1
ATOM 11368 C C . ARG E 1 172 ? 25.539 -16.260 56.070 1.00 20.22 172 ARG E C 1
ATOM 11369 O O . ARG E 1 172 ? 26.169 -15.323 55.578 1.00 20.46 172 ARG E O 1
ATOM 11377 N N . THR E 1 173 ? 26.120 -17.215 56.786 1.00 18.57 173 THR E N 1
ATOM 11378 C CA . THR E 1 173 ? 27.558 -17.191 57.033 1.00 18.17 173 THR E CA 1
ATOM 11379 C C . THR E 1 173 ? 28.210 -18.507 56.626 1.00 17.86 173 THR E C 1
ATOM 11380 O O . THR E 1 173 ? 27.702 -19.582 56.938 1.00 18.14 173 THR E O 1
ATOM 11384 N N . VAL E 1 174 ? 29.325 -18.409 55.910 1.00 15.98 174 VAL E N 1
ATOM 11385 C CA . VAL E 1 174 ? 30.071 -19.584 55.470 1.00 15.14 174 VAL E CA 1
ATOM 11386 C C . VAL E 1 174 ? 31.459 -19.491 56.084 1.00 16.18 174 VAL E C 1
ATOM 11387 O O . VAL E 1 174 ? 32.125 -18.458 55.973 1.00 16.64 174 VAL E O 1
ATOM 11391 N N . THR E 1 175 ? 31.892 -20.567 56.733 1.00 14.02 175 THR E N 1
ATOM 11392 C CA . THR E 1 175 ? 33.195 -20.591 57.384 1.00 15.92 175 THR E CA 1
ATOM 11393 C C . THR E 1 175 ? 34.044 -21.780 56.943 1.00 15.20 175 THR E C 1
ATOM 11394 O O . THR E 1 175 ? 33.616 -22.929 57.036 1.00 15.54 175 THR E O 1
ATOM 11398 N N . PRO E 1 176 ? 35.260 -21.518 56.447 1.00 15.33 176 PRO E N 1
ATOM 11399 C CA . PRO E 1 176 ? 36.112 -22.633 56.020 1.00 14.52 176 PRO E CA 1
ATOM 11400 C C . PRO E 1 176 ? 36.468 -23.499 57.226 1.00 14.92 176 PRO E C 1
ATOM 11401 O O . PRO E 1 176 ? 36.768 -22.972 58.300 1.00 13.80 176 PRO E O 1
ATOM 11405 N N . ILE E 1 177 ? 36.428 -24.819 57.058 1.00 12.76 177 ILE E N 1
ATOM 11406 C CA . ILE E 1 177 ? 36.783 -25.728 58.147 1.00 12.33 177 ILE E CA 1
ATOM 11407 C C . ILE E 1 177 ? 38.178 -26.288 57.878 1.00 12.55 177 ILE E C 1
ATOM 11408 O O . ILE E 1 177 ? 39.071 -26.210 58.726 1.00 12.56 177 ILE E O 1
ATOM 11413 N N . ILE E 1 178 ? 38.358 -26.856 56.693 1.00 12.77 178 ILE E N 1
ATOM 11414 C CA . ILE E 1 178 ? 39.652 -27.399 56.298 1.00 13.03 178 ILE E CA 1
ATOM 11415 C C . ILE E 1 178 ? 39.784 -27.244 54.792 1.00 13.32 178 ILE E C 1
ATOM 11416 O O . ILE E 1 178 ? 38.830 -27.469 54.047 1.00 14.31 178 ILE E O 1
ATOM 11421 N N . GLN E 1 179 ? 40.963 -26.837 54.340 1.00 12.25 179 GLN E N 1
ATOM 11422 C CA . GLN E 1 179 ? 41.176 -26.644 52.916 1.00 13.41 179 GLN E CA 1
ATOM 11423 C C . GLN E 1 179 ? 42.364 -27.453 52.420 1.00 11.97 179 GLN E C 1
ATOM 11424 O O . GLN E 1 179 ? 42.910 -28.283 53.152 1.00 12.77 179 GLN E O 1
ATOM 11430 N N . ASN E 1 180 ? 42.751 -27.222 51.171 1.00 12.93 180 ASN E N 1
ATOM 11431 C CA . ASN E 1 180 ? 43.863 -27.945 50.571 1.00 14.53 180 ASN E CA 1
ATOM 11432 C C . ASN E 1 180 ? 43.569 -29.440 50.487 1.00 14.08 180 ASN E C 1
ATOM 11433 O O . ASN E 1 180 ? 44.392 -30.284 50.862 1.00 12.99 180 ASN E O 1
ATOM 11438 N N . ILE E 1 181 ? 42.375 -29.750 49.991 1.00 12.47 181 ILE E N 1
ATOM 11439 C CA . ILE E 1 181 ? 41.937 -31.126 49.808 1.00 11.68 181 ILE E CA 1
ATOM 11440 C C . ILE E 1 181 ? 41.739 -31.350 48.311 1.00 13.10 181 ILE E C 1
ATOM 11441 O O . ILE E 1 181 ? 41.092 -30.548 47.630 1.00 12.42 181 ILE E O 1
ATOM 11446 N N . SER E 1 182 ? 42.315 -32.434 47.802 1.00 12.26 182 SER E N 1
ATOM 11447 C CA . SER E 1 182 ? 42.222 -32.763 46.383 1.00 12.78 182 SER E CA 1
ATOM 11448 C C . SER E 1 182 ? 40.887 -33.409 46.040 1.00 12.43 182 SER E C 1
ATOM 11449 O O . SER E 1 182 ? 40.792 -34.627 45.851 1.00 11.68 182 SER E O 1
ATOM 11452 N N . VAL E 1 183 ? 39.863 -32.564 45.956 1.00 11.88 183 VAL E N 1
ATOM 11453 C CA . VAL E 1 183 ? 38.498 -32.970 45.649 1.00 11.63 183 VAL E CA 1
ATOM 11454 C C . VAL E 1 183 ? 37.814 -33.601 46.855 1.00 12.05 183 VAL E C 1
ATOM 11455 O O . VAL E 1 183 ? 37.838 -34.823 47.031 1.00 12.47 183 VAL E O 1
ATOM 11459 N N . ALA E 1 184 ? 37.219 -32.754 47.692 1.00 10.81 184 ALA E N 1
ATOM 11460 C CA . ALA E 1 184 ? 36.493 -33.221 48.869 1.00 10.93 184 ALA E CA 1
ATOM 11461 C C . ALA E 1 184 ? 35.213 -33.829 48.308 1.00 11.07 184 ALA E C 1
ATOM 11462 O O . ALA E 1 184 ? 34.562 -33.236 47.448 1.00 11.23 184 ALA E O 1
ATOM 11464 N N . ASN E 1 185 ? 34.846 -35.006 48.802 1.00 11.22 185 ASN E N 1
ATOM 11465 C CA . ASN E 1 185 ? 33.679 -35.706 48.286 1.00 11.50 185 ASN E CA 1
ATOM 11466 C C . ASN E 1 185 ? 32.694 -36.091 49.389 1.00 11.65 185 ASN E C 1
ATOM 11467 O O . ASN E 1 185 ? 31.685 -35.414 49.609 1.00 11.37 185 ASN E O 1
ATOM 11472 N N . GLY E 1 186 ? 32.988 -37.184 50.080 1.00 11.71 186 GLY E N 1
ATOM 11473 C CA . GLY E 1 186 ? 32.106 -37.626 51.143 1.00 11.54 186 GLY E CA 1
ATOM 11474 C C . GLY E 1 186 ? 32.308 -36.842 52.423 1.00 10.17 186 GLY E C 1
ATOM 11475 O O . GLY E 1 186 ? 33.405 -36.354 52.700 1.00 11.09 186 GLY E O 1
ATOM 11476 N N . ILE E 1 187 ? 31.245 -36.713 53.205 1.00 10.35 187 ILE E N 1
ATOM 11477 C CA . ILE E 1 187 ? 31.330 -36.000 54.468 1.00 11.04 187 ILE E CA 1
ATOM 11478 C C . ILE E 1 187 ? 30.301 -36.567 55.434 1.00 11.18 187 ILE E C 1
ATOM 11479 O O . ILE E 1 187 ? 29.201 -36.950 55.030 1.00 11.58 187 ILE E O 1
ATOM 11484 N N . ALA E 1 188 ? 30.671 -36.650 56.707 1.00 10.40 188 ALA E N 1
ATOM 11485 C CA . ALA E 1 188 ? 29.766 -37.167 57.720 1.00 11.69 188 ALA E CA 1
ATOM 11486 C C . ALA E 1 188 ? 30.164 -36.709 59.112 1.00 11.55 188 ALA E C 1
ATOM 11487 O O . ALA E 1 188 ? 31.346 -36.539 59.413 1.00 12.35 188 ALA E O 1
ATOM 11489 N N . LEU E 1 189 ? 29.162 -36.497 59.955 1.00 12.07 189 LEU E N 1
ATOM 11490 C CA . LEU E 1 189 ? 29.388 -36.096 61.335 1.00 12.04 189 LEU E CA 1
ATOM 11491 C C . LEU E 1 189 ? 29.174 -37.306 62.231 1.00 12.05 189 LEU E C 1
ATOM 11492 O O . LEU E 1 189 ? 28.285 -38.116 61.975 1.00 11.76 189 LEU E O 1
ATOM 11497 N N . SER E 1 190 ? 29.991 -37.432 63.272 1.00 10.95 190 SER E N 1
ATOM 11498 C CA . SER E 1 190 ? 29.843 -38.530 64.225 1.00 12.27 190 SER E CA 1
ATOM 11499 C C . SER E 1 190 ? 28.544 -38.252 64.984 1.00 12.28 190 SER E C 1
ATOM 11500 O O . SER E 1 190 ? 27.987 -37.156 64.875 1.00 12.88 190 SER E O 1
ATOM 11503 N N . THR E 1 191 ? 28.061 -39.220 65.758 1.00 12.04 191 THR E N 1
ATOM 11504 C CA . THR E 1 191 ? 26.808 -39.025 66.484 1.00 13.50 191 THR E CA 1
ATOM 11505 C C . THR E 1 191 ? 26.851 -37.867 67.475 1.00 14.58 191 THR E C 1
ATOM 11506 O O . THR E 1 191 ? 25.846 -37.184 67.670 1.00 15.18 191 THR E O 1
ATOM 11510 N N . ASP E 1 192 ? 28.002 -37.641 68.102 1.00 15.75 192 ASP E N 1
ATOM 11511 C CA . ASP E 1 192 ? 28.117 -36.544 69.056 1.00 17.43 192 ASP E CA 1
ATOM 11512 C C . ASP E 1 192 ? 28.509 -35.261 68.332 1.00 17.00 192 ASP E C 1
ATOM 11513 O O . ASP E 1 192 ? 28.674 -34.209 68.950 1.00 16.97 192 ASP E O 1
ATOM 11518 N N . GLU E 1 193 ? 28.649 -35.370 67.013 1.00 16.45 193 GLU E N 1
ATOM 11519 C CA . GLU E 1 193 ? 28.994 -34.245 66.152 1.00 16.92 193 GLU E CA 1
ATOM 11520 C C . GLU E 1 193 ? 30.306 -33.542 66.504 1.00 17.83 193 GLU E C 1
ATOM 11521 O O . GLU E 1 193 ? 30.506 -32.377 66.158 1.00 19.42 193 GLU E O 1
ATOM 11527 N N . LYS E 1 194 ? 31.207 -34.262 67.170 1.00 17.34 194 LYS E N 1
ATOM 11528 C CA . LYS E 1 194 ? 32.507 -33.708 67.545 1.00 19.26 194 LYS E CA 1
ATOM 11529 C C . LYS E 1 194 ? 33.588 -34.188 66.575 1.00 16.82 194 LYS E C 1
ATOM 11530 O O . LYS E 1 194 ? 34.736 -33.747 66.636 1.00 15.61 194 LYS E O 1
ATOM 11536 N N . VAL E 1 195 ? 33.216 -35.107 65.691 1.00 14.63 195 VAL E N 1
ATOM 11537 C CA . VAL E 1 195 ? 34.152 -35.620 64.700 1.00 13.67 195 VAL E CA 1
ATOM 11538 C C . VAL E 1 195 ? 33.557 -35.454 63.312 1.00 13.00 195 VAL E C 1
ATOM 11539 O O . VAL E 1 195 ? 32.387 -35.759 63.081 1.00 12.70 195 VAL E O 1
ATOM 11543 N N . LEU E 1 196 ? 34.367 -34.955 62.390 1.00 13.10 196 LEU E N 1
ATOM 11544 C CA . LEU E 1 196 ? 33.921 -34.764 61.022 1.00 12.32 196 LEU E CA 1
ATOM 11545 C C . LEU E 1 196 ? 34.749 -35.672 60.114 1.00 11.93 196 LEU E C 1
ATOM 11546 O O . LEU E 1 196 ? 35.978 -35.642 60.155 1.00 12.14 196 LEU E O 1
ATOM 11551 N N . TRP E 1 197 ? 34.072 -36.497 59.319 1.00 10.65 197 TRP E N 1
ATOM 11552 C CA . TRP E 1 197 ? 34.751 -37.400 58.393 1.00 11.28 197 TRP E CA 1
ATOM 11553 C C . TRP E 1 197 ? 34.656 -36.814 56.990 1.00 11.27 197 TRP E C 1
ATOM 11554 O O . TRP E 1 197 ? 33.602 -36.321 56.598 1.00 13.01 197 TRP E O 1
ATOM 11565 N N . VAL E 1 198 ? 35.750 -36.877 56.237 1.00 11.01 198 VAL E N 1
ATOM 11566 C CA . VAL E 1 198 ? 35.773 -36.349 54.875 1.00 10.39 198 VAL E CA 1
ATOM 11567 C C . VAL E 1 198 ? 36.598 -37.260 53.972 1.00 11.85 198 VAL E C 1
ATOM 11568 O O . VAL E 1 198 ? 37.680 -37.713 54.360 1.00 11.74 198 VAL E O 1
ATOM 11572 N N . THR E 1 199 ? 36.089 -37.549 52.776 1.00 11.56 199 THR E N 1
ATOM 11573 C CA . THR E 1 199 ? 36.842 -38.384 51.849 1.00 10.33 199 THR E CA 1
ATOM 11574 C C . THR E 1 199 ? 37.437 -37.496 50.759 1.00 11.05 199 THR E C 1
ATOM 11575 O O . THR E 1 199 ? 36.810 -36.532 50.313 1.00 11.75 199 THR E O 1
ATOM 11579 N N . GLU E 1 200 ? 38.664 -37.816 50.363 1.00 10.31 200 GLU E N 1
ATOM 11580 C CA . GLU E 1 200 ? 39.395 -37.065 49.345 1.00 10.87 200 GLU E CA 1
ATOM 11581 C C . GLU E 1 200 ? 39.620 -38.012 48.175 1.00 10.90 200 GLU E C 1
ATOM 11582 O O . GLU E 1 200 ? 40.526 -38.841 48.189 1.00 10.08 200 GLU E O 1
ATOM 11588 N N . THR E 1 201 ? 38.784 -37.867 47.156 1.00 10.27 201 THR E N 1
ATOM 11589 C CA . THR E 1 201 ? 38.812 -38.746 45.997 1.00 11.86 201 THR E CA 1
ATOM 11590 C C . THR E 1 201 ? 40.092 -38.893 45.182 1.00 12.99 201 THR E C 1
ATOM 11591 O O . THR E 1 201 ? 40.585 -40.010 45.004 1.00 12.17 201 THR E O 1
ATOM 11595 N N . THR E 1 202 ? 40.637 -37.786 44.687 1.00 12.89 202 THR E N 1
ATOM 11596 C CA . THR E 1 202 ? 41.819 -37.872 43.839 1.00 12.34 202 THR E CA 1
ATOM 11597 C C . THR E 1 202 ? 43.170 -38.085 44.515 1.00 12.81 202 THR E C 1
ATOM 11598 O O . THR E 1 202 ? 44.198 -38.093 43.840 1.00 11.62 202 THR E O 1
ATOM 11602 N N . ALA E 1 203 ? 43.173 -38.259 45.835 1.00 11.83 203 ALA E N 1
ATOM 11603 C CA . ALA E 1 203 ? 44.412 -38.528 46.566 1.00 11.72 203 ALA E CA 1
ATOM 11604 C C . ALA E 1 203 ? 44.247 -39.807 47.394 1.00 11.56 203 ALA E C 1
ATOM 11605 O O . ALA E 1 203 ? 45.173 -40.244 48.078 1.00 11.19 203 ALA E O 1
ATOM 11607 N N . ASN E 1 204 ? 43.062 -40.407 47.323 1.00 10.12 204 ASN E N 1
ATOM 11608 C CA . ASN E 1 204 ? 42.774 -41.641 48.057 1.00 10.57 204 ASN E CA 1
ATOM 11609 C C . ASN E 1 204 ? 43.057 -41.566 49.556 1.00 10.39 204 ASN E C 1
ATOM 11610 O O . ASN E 1 204 ? 43.749 -42.425 50.111 1.00 9.42 204 ASN E O 1
ATOM 11615 N N . ARG E 1 205 ? 42.514 -40.551 50.222 1.00 11.09 205 ARG E N 1
ATOM 11616 C CA . ARG E 1 205 ? 42.731 -40.420 51.659 1.00 11.22 205 ARG E CA 1
ATOM 11617 C C . ARG E 1 205 ? 41.442 -40.198 52.434 1.00 10.81 205 ARG E C 1
ATOM 11618 O O . ARG E 1 205 ? 40.487 -39.609 51.922 1.00 10.27 205 ARG E O 1
ATOM 11626 N N . LEU E 1 206 ? 41.423 -40.688 53.672 1.00 9.22 206 LEU E N 1
ATOM 11627 C CA . LEU E 1 206 ? 40.285 -40.508 54.566 1.00 9.83 206 LEU E CA 1
ATOM 11628 C C . LEU E 1 206 ? 40.721 -39.478 55.599 1.00 10.28 206 LEU E C 1
ATOM 11629 O O . LEU E 1 206 ? 41.805 -39.589 56.170 1.00 9.63 206 LEU E O 1
ATOM 11634 N N . HIS E 1 207 ? 39.879 -38.479 55.831 1.00 10.03 207 HIS E N 1
ATOM 11635 C CA . HIS E 1 207 ? 40.186 -37.435 56.803 1.00 10.91 207 HIS E CA 1
ATOM 11636 C C . HIS E 1 207 ? 39.311 -37.575 58.036 1.00 10.25 207 HIS E C 1
ATOM 11637 O O . HIS E 1 207 ? 38.117 -37.833 57.925 1.00 10.05 207 HIS E O 1
ATOM 11644 N N . ARG E 1 208 ? 39.912 -37.403 59.208 1.00 10.78 208 ARG E N 1
ATOM 11645 C CA . ARG E 1 208 ? 39.176 -37.465 60.468 1.00 11.82 208 ARG E CA 1
ATOM 11646 C C . ARG E 1 208 ? 39.503 -36.154 61.167 1.00 13.97 208 ARG E C 1
ATOM 11647 O O . ARG E 1 208 ? 40.658 -35.884 61.484 1.00 14.45 208 ARG E O 1
ATOM 11655 N N . ILE E 1 209 ? 38.484 -35.337 61.403 1.00 12.69 209 ILE E N 1
ATOM 11656 C CA . ILE E 1 209 ? 38.695 -34.035 62.014 1.00 13.24 209 ILE E CA 1
ATOM 11657 C C . ILE E 1 209 ? 37.981 -33.850 63.347 1.00 13.00 209 ILE E C 1
ATOM 11658 O O . ILE E 1 209 ? 36.750 -33.838 63.408 1.00 12.42 209 ILE E O 1
ATOM 11663 N N . ALA E 1 210 ? 38.765 -33.701 64.411 1.00 12.06 210 ALA E N 1
ATOM 11664 C CA . ALA E 1 210 ? 38.210 -33.492 65.746 1.00 14.03 210 ALA E CA 1
ATOM 11665 C C . ALA E 1 210 ? 37.929 -32.004 65.900 1.00 14.63 210 ALA E C 1
ATOM 11666 O O . ALA E 1 210 ? 38.839 -31.179 65.797 1.00 14.79 210 ALA E O 1
ATOM 11668 N N . LEU E 1 211 ? 36.667 -31.669 66.154 1.00 14.37 211 LEU E N 1
ATOM 11669 C CA . LEU E 1 211 ? 36.244 -30.280 66.292 1.00 13.99 211 LEU E CA 1
ATOM 11670 C C . LEU E 1 211 ? 36.020 -29.836 67.735 1.00 14.58 211 LEU E C 1
ATOM 11671 O O . LEU E 1 211 ? 35.683 -30.643 68.605 1.00 13.92 211 LEU E O 1
ATOM 11676 N N . GLU E 1 212 ? 36.213 -28.541 67.976 1.00 16.93 212 GLU E N 1
ATOM 11677 C CA . GLU E 1 212 ? 35.985 -27.961 69.294 1.00 18.53 212 GLU E CA 1
ATOM 11678 C C . GLU E 1 212 ? 34.467 -27.835 69.421 1.00 20.88 212 GLU E C 1
ATOM 11679 O O . GLU E 1 212 ? 33.739 -28.051 68.450 1.00 18.77 212 GLU E O 1
ATOM 11685 N N . ASP E 1 213 ? 33.989 -27.472 70.605 1.00 21.88 213 ASP E N 1
ATOM 11686 C CA . ASP E 1 213 ? 32.553 -27.348 70.821 1.00 23.95 213 ASP E CA 1
ATOM 11687 C C . ASP E 1 213 ? 31.859 -26.329 69.923 1.00 22.66 213 ASP E C 1
ATOM 11688 O O . ASP E 1 213 ? 30.654 -26.427 69.696 1.00 24.40 213 ASP E O 1
ATOM 11693 N N . ASP E 1 214 ? 32.605 -25.357 69.407 1.00 20.49 214 ASP E N 1
ATOM 11694 C CA . ASP E 1 214 ? 32.003 -24.350 68.541 1.00 20.35 214 ASP E CA 1
ATOM 11695 C C . ASP E 1 214 ? 31.668 -24.921 67.166 1.00 20.35 214 ASP E C 1
ATOM 11696 O O . ASP E 1 214 ? 31.020 -24.264 66.353 1.00 20.50 214 ASP E O 1
ATOM 11701 N N . GLY E 1 215 ? 32.117 -26.149 66.917 1.00 18.69 215 GLY E N 1
ATOM 11702 C CA . GLY E 1 215 ? 31.845 -26.809 65.651 1.00 17.78 215 GLY E CA 1
ATOM 11703 C C . GLY E 1 215 ? 32.578 -26.273 64.434 1.00 17.87 215 GLY E C 1
ATOM 11704 O O . GLY E 1 215 ? 32.357 -26.754 63.322 1.00 17.45 215 GLY E O 1
ATOM 11705 N N . VAL E 1 216 ? 33.450 -25.288 64.622 1.00 16.76 216 VAL E N 1
ATOM 11706 C CA . VAL E 1 216 ? 34.180 -24.721 63.493 1.00 16.19 216 VAL E CA 1
ATOM 11707 C C . VAL E 1 216 ? 35.693 -24.694 63.683 1.00 16.38 216 VAL E C 1
ATOM 11708 O O . VAL E 1 216 ? 36.443 -24.570 62.712 1.00 17.08 216 VAL E O 1
ATOM 11712 N N . THR E 1 217 ? 36.140 -24.816 64.927 1.00 15.65 217 THR E N 1
ATOM 11713 C CA . THR E 1 217 ? 37.566 -24.805 65.221 1.00 15.48 217 THR E CA 1
ATOM 11714 C C . THR E 1 217 ? 38.104 -26.226 65.361 1.00 14.15 217 THR E C 1
ATOM 11715 O O . THR E 1 217 ? 37.534 -27.046 66.077 1.00 14.02 217 THR E O 1
ATOM 11719 N N . ILE E 1 218 ? 39.202 -26.510 64.668 1.00 14.27 218 ILE E N 1
ATOM 11720 C CA . ILE E 1 218 ? 39.818 -27.829 64.735 1.00 13.82 218 ILE E CA 1
ATOM 11721 C C . ILE E 1 218 ? 40.634 -27.919 66.020 1.00 14.11 218 ILE E C 1
ATOM 11722 O O . ILE E 1 218 ? 41.381 -26.999 66.352 1.00 13.99 218 ILE E O 1
ATOM 11727 N N . GLN E 1 219 ? 40.471 -29.016 66.751 1.00 14.90 219 GLN E N 1
ATOM 11728 C CA . GLN E 1 219 ? 41.225 -29.219 67.981 1.00 15.94 219 GLN E CA 1
ATOM 11729 C C . GLN E 1 219 ? 42.703 -29.272 67.618 1.00 16.09 219 GLN E C 1
ATOM 11730 O O . GLN E 1 219 ? 43.061 -29.584 66.479 1.00 16.33 219 GLN E O 1
ATOM 11736 N N . PRO E 1 220 ? 43.585 -28.962 68.579 1.00 16.38 220 PRO E N 1
ATOM 11737 C CA . PRO E 1 220 ? 45.021 -28.994 68.297 1.00 15.83 220 PRO E CA 1
ATOM 11738 C C . PRO E 1 220 ? 45.425 -30.326 67.669 1.00 14.45 220 PRO E C 1
ATOM 11739 O O . PRO E 1 220 ? 45.121 -31.390 68.211 1.00 14.36 220 PRO E O 1
ATOM 11743 N N . PHE E 1 221 ? 46.094 -30.254 66.520 1.00 15.69 221 PHE E N 1
ATOM 11744 C CA . PHE E 1 221 ? 46.552 -31.445 65.808 1.00 15.62 221 PHE E CA 1
ATOM 11745 C C . PHE E 1 221 ? 45.373 -32.388 65.583 1.00 14.93 221 PHE E C 1
ATOM 11746 O O . PHE E 1 221 ? 45.554 -33.599 65.441 1.00 15.37 221 PHE E O 1
ATOM 11754 N N . GLY E 1 222 ? 44.173 -31.812 65.527 1.00 15.04 222 GLY E N 1
ATOM 11755 C CA . GLY E 1 222 ? 42.948 -32.584 65.378 1.00 14.37 222 GLY E CA 1
ATOM 11756 C C . GLY E 1 222 ? 42.506 -33.102 64.021 1.00 13.77 222 GLY E C 1
ATOM 11757 O O . GLY E 1 222 ? 41.587 -33.919 63.959 1.00 13.48 222 GLY E O 1
ATOM 11758 N N . ALA E 1 223 ? 43.123 -32.629 62.943 1.00 12.27 223 ALA E N 1
ATOM 11759 C CA . ALA E 1 223 ? 42.771 -33.093 61.603 1.00 11.77 223 ALA E CA 1
ATOM 11760 C C . ALA E 1 223 ? 43.860 -34.080 61.217 1.00 11.83 223 ALA E C 1
ATOM 11761 O O . ALA E 1 223 ? 45.030 -33.713 61.112 1.00 10.62 223 ALA E O 1
ATOM 11763 N N . THR E 1 224 ? 43.471 -35.335 61.020 1.00 11.04 224 THR E N 1
ATOM 11764 C CA . THR E 1 224 ? 44.434 -36.379 60.694 1.00 11.27 224 THR E CA 1
ATOM 11765 C C . THR E 1 224 ? 44.008 -37.221 59.507 1.00 11.50 224 THR E C 1
ATOM 11766 O O . THR E 1 224 ? 42.913 -37.057 58.971 1.00 11.34 224 THR E O 1
ATOM 11770 N N . ILE E 1 225 ? 44.897 -38.124 59.106 1.00 10.95 225 ILE E N 1
ATOM 11771 C CA . ILE E 1 225 ? 44.638 -39.040 58.002 1.00 10.57 225 ILE E CA 1
ATOM 11772 C C . ILE E 1 225 ? 44.763 -40.446 58.573 1.00 10.79 225 ILE E C 1
ATOM 11773 O O . ILE E 1 225 ? 45.840 -41.033 58.561 1.00 11.35 225 ILE E O 1
ATOM 11778 N N . PRO E 1 226 ? 43.660 -41.002 59.091 1.00 11.01 226 PRO E N 1
ATOM 11779 C CA . PRO E 1 226 ? 43.690 -42.351 59.666 1.00 11.10 226 PRO E CA 1
ATOM 11780 C C . PRO E 1 226 ? 43.795 -43.486 58.658 1.00 12.28 226 PRO E C 1
ATOM 11781 O O . PRO E 1 226 ? 44.169 -44.605 59.018 1.00 11.93 226 PRO E O 1
ATOM 11785 N N . TYR E 1 227 ? 43.485 -43.201 57.397 1.00 11.01 227 TYR E N 1
ATOM 11786 C CA . TYR E 1 227 ? 43.506 -44.243 56.380 1.00 11.13 227 TYR E CA 1
ATOM 11787 C C . TYR E 1 227 ? 43.844 -43.757 54.981 1.00 11.39 227 TYR E C 1
ATOM 11788 O O . TYR E 1 227 ? 43.359 -42.714 54.537 1.00 11.67 227 TYR E O 1
ATOM 11797 N N . TYR E 1 228 ? 44.676 -44.532 54.294 1.00 10.41 228 TYR E N 1
ATOM 11798 C CA . TYR E 1 228 ? 45.030 -44.255 52.912 1.00 9.96 228 TYR E CA 1
ATOM 11799 C C . TYR E 1 228 ? 44.303 -45.314 52.095 1.00 10.46 228 TYR E C 1
ATOM 11800 O O . TYR E 1 228 ? 44.590 -46.507 52.221 1.00 10.63 228 TYR E O 1
ATOM 11809 N N . PHE E 1 229 ? 43.339 -44.880 51.289 1.00 9.72 229 PHE E N 1
ATOM 11810 C CA . PHE E 1 229 ? 42.586 -45.794 50.439 1.00 9.95 229 PHE E CA 1
ATOM 11811 C C . PHE E 1 229 ? 43.502 -46.244 49.311 1.00 9.20 229 PHE E C 1
ATOM 11812 O O . PHE E 1 229 ? 44.605 -45.724 49.145 1.00 10.29 229 PHE E O 1
ATOM 11820 N N . THR E 1 230 ? 43.042 -47.214 48.532 1.00 9.70 230 THR E N 1
ATOM 11821 C CA . THR E 1 230 ? 43.823 -47.692 47.405 1.00 10.77 230 THR E CA 1
ATOM 11822 C C . THR E 1 230 ? 42.863 -48.042 46.276 1.00 11.34 230 THR E C 1
ATOM 11823 O O . THR E 1 230 ? 41.680 -48.309 46.513 1.00 12.24 230 THR E O 1
ATOM 11827 N N . GLY E 1 231 ? 43.374 -48.023 45.050 1.00 12.24 231 GLY E N 1
ATOM 11828 C CA . GLY E 1 231 ? 42.550 -48.360 43.905 1.00 10.94 231 GLY E CA 1
ATOM 11829 C C . GLY E 1 231 ? 41.926 -47.187 43.171 1.00 11.96 231 GLY E C 1
ATOM 11830 O O . GLY E 1 231 ? 41.628 -46.141 43.750 1.00 11.05 231 GLY E O 1
ATOM 11831 N N . HIS E 1 232 ? 41.729 -47.374 41.874 1.00 11.79 232 HIS E N 1
ATOM 11832 C CA . HIS E 1 232 ? 41.109 -46.362 41.027 1.00 12.56 232 HIS E CA 1
ATOM 11833 C C . HIS E 1 232 ? 39.598 -46.550 41.186 1.00 12.40 232 HIS E C 1
ATOM 11834 O O . HIS E 1 232 ? 39.121 -47.689 41.174 1.00 12.66 232 HIS E O 1
ATOM 11841 N N . GLU E 1 233 ? 38.837 -45.464 41.332 1.00 13.00 233 GLU E N 1
ATOM 11842 C CA . GLU E 1 233 ? 39.355 -44.097 41.329 1.00 14.42 233 GLU E CA 1
ATOM 11843 C C . GLU E 1 233 ? 39.679 -43.542 42.714 1.00 13.79 233 GLU E C 1
ATOM 11844 O O . GLU E 1 233 ? 40.751 -42.980 42.930 1.00 12.58 233 GLU E O 1
ATOM 11850 N N . GLY E 1 234 ? 38.745 -43.692 43.647 1.00 14.19 234 GLY E N 1
ATOM 11851 C CA . GLY E 1 234 ? 38.968 -43.186 44.990 1.00 12.19 234 GLY E CA 1
ATOM 11852 C C . GLY E 1 234 ? 37.709 -43.217 45.834 1.00 11.29 234 GLY E C 1
ATOM 11853 O O . GLY E 1 234 ? 36.651 -43.623 45.356 1.00 10.42 234 GLY E O 1
ATOM 11854 N N . PRO E 1 235 ? 37.790 -42.781 47.101 1.00 8.51 235 PRO E N 1
ATOM 11855 C CA . PRO E 1 235 ? 36.630 -42.774 47.995 1.00 9.89 235 PRO E CA 1
ATOM 11856 C C . PRO E 1 235 ? 35.563 -41.779 47.544 1.00 10.50 235 PRO E C 1
ATOM 11857 O O . PRO E 1 235 ? 35.884 -40.693 47.049 1.00 11.54 235 PRO E O 1
ATOM 11861 N N . ASP E 1 236 ? 34.300 -42.156 47.719 1.00 10.42 236 ASP E N 1
ATOM 11862 C CA . ASP E 1 236 ? 33.184 -41.302 47.336 1.00 10.52 236 ASP E CA 1
ATOM 11863 C C . ASP E 1 236 ? 32.374 -40.910 48.575 1.00 11.10 236 ASP E C 1
ATOM 11864 O O . ASP E 1 236 ? 32.943 -40.591 49.623 1.00 11.74 236 ASP E O 1
ATOM 11869 N N . SER E 1 237 ? 31.049 -40.959 48.458 1.00 10.11 237 SER E N 1
ATOM 11870 C CA . SER E 1 237 ? 30.165 -40.562 49.549 1.00 10.71 237 SER E CA 1
ATOM 11871 C C . SER E 1 237 ? 30.199 -41.512 50.737 1.00 11.55 237 SER E C 1
ATOM 11872 O O . SER E 1 237 ? 30.564 -42.678 50.603 1.00 10.95 237 SER E O 1
ATOM 11875 N N . CYS E 1 238 ? 29.795 -41.004 51.897 1.00 11.21 238 CYS E N 1
ATOM 11876 C CA . CYS E 1 238 ? 29.775 -41.816 53.105 1.00 11.81 238 CYS E CA 1
ATOM 11877 C C . CYS E 1 238 ? 28.635 -41.460 54.048 1.00 12.01 238 CYS E C 1
ATOM 11878 O O . CYS E 1 238 ? 28.006 -40.404 53.930 1.00 12.03 238 CYS E O 1
ATOM 11881 N N . CYS E 1 239 ? 28.370 -42.371 54.980 1.00 11.58 239 CYS E N 1
ATOM 11882 C CA . CYS E 1 239 ? 27.344 -42.181 55.994 1.00 12.26 239 CYS E CA 1
ATOM 11883 C C . CYS E 1 239 ? 27.811 -42.976 57.206 1.00 12.63 239 CYS E C 1
ATOM 11884 O O . CYS E 1 239 ? 28.772 -43.738 57.116 1.00 11.67 239 CYS E O 1
ATOM 11887 N N . ILE E 1 240 ? 27.161 -42.781 58.345 1.00 13.17 240 ILE E N 1
ATOM 11888 C CA . ILE E 1 240 ? 27.540 -43.515 59.547 1.00 13.17 240 ILE E CA 1
ATOM 11889 C C . ILE E 1 240 ? 26.352 -44.345 60.011 1.00 13.49 240 ILE E C 1
ATOM 11890 O O . ILE E 1 240 ? 25.277 -44.290 59.413 1.00 12.84 240 ILE E O 1
ATOM 11895 N N . ASP E 1 241 ? 26.563 -45.150 61.047 1.00 13.69 241 ASP E N 1
ATOM 11896 C CA . ASP E 1 241 ? 25.469 -45.915 61.626 1.00 12.95 241 ASP E CA 1
ATOM 11897 C C . ASP E 1 241 ? 25.424 -45.456 63.082 1.00 12.50 241 ASP E C 1
ATOM 11898 O O . ASP E 1 241 ? 26.247 -44.634 63.489 1.00 11.83 241 ASP E O 1
ATOM 11903 N N . SER E 1 242 ? 24.469 -45.956 63.858 1.00 12.42 242 SER E N 1
ATOM 11904 C CA . SER E 1 242 ? 24.339 -45.543 65.253 1.00 14.20 242 SER E CA 1
ATOM 11905 C C . SER E 1 242 ? 25.528 -45.900 66.153 1.00 14.26 242 SER E C 1
ATOM 11906 O O . SER E 1 242 ? 25.648 -45.368 67.259 1.00 14.39 242 SER E O 1
ATOM 11909 N N . ASP E 1 243 ? 26.400 -46.794 65.691 1.00 13.18 243 ASP E N 1
ATOM 11910 C CA . ASP E 1 243 ? 27.575 -47.176 66.475 1.00 12.41 243 ASP E CA 1
ATOM 11911 C C . ASP E 1 243 ? 28.789 -46.351 66.063 1.00 12.68 243 ASP E C 1
ATOM 11912 O O . ASP E 1 243 ? 29.918 -46.640 66.460 1.00 12.20 243 ASP E O 1
ATOM 11917 N N . ASP E 1 244 ? 28.537 -45.319 65.265 1.00 11.37 244 ASP E N 1
ATOM 11918 C CA . ASP E 1 244 ? 29.578 -44.432 64.769 1.00 12.28 244 ASP E CA 1
ATOM 11919 C C . ASP E 1 244 ? 30.557 -45.054 63.778 1.00 12.63 244 ASP E C 1
ATOM 11920 O O . ASP E 1 244 ? 31.671 -44.559 63.601 1.00 12.63 244 ASP E O 1
ATOM 11925 N N . ASN E 1 245 ? 30.142 -46.141 63.134 1.00 12.31 245 ASN E N 1
ATOM 11926 C CA . ASN E 1 245 ? 30.976 -46.759 62.110 1.00 11.22 245 ASN E CA 1
ATOM 11927 C C . ASN E 1 245 ? 30.759 -45.892 60.873 1.00 10.61 245 ASN E C 1
ATOM 11928 O O . ASN E 1 245 ? 29.700 -45.280 60.729 1.00 11.32 245 ASN E O 1
ATOM 11933 N N . LEU E 1 246 ? 31.749 -45.839 59.989 1.00 10.93 246 LEU E N 1
ATOM 11934 C CA . LEU E 1 246 ? 31.648 -45.032 58.771 1.00 11.27 246 LEU E CA 1
ATOM 11935 C C . LEU E 1 246 ? 31.619 -45.930 57.543 1.00 9.99 246 LEU E C 1
ATOM 11936 O O . LEU E 1 246 ? 32.473 -46.798 57.381 1.00 11.01 246 LEU E O 1
ATOM 11941 N N . TYR E 1 247 ? 30.631 -45.706 56.683 1.00 10.22 247 TYR E N 1
ATOM 11942 C CA . TYR E 1 247 ? 30.469 -46.479 55.456 1.00 10.31 247 TYR E CA 1
ATOM 11943 C C . TYR E 1 247 ? 30.880 -45.589 54.292 1.00 9.36 247 TYR E C 1
ATOM 11944 O O . TYR E 1 247 ? 30.295 -44.526 54.087 1.00 10.71 247 TYR E O 1
ATOM 11953 N N . VAL E 1 248 ? 31.884 -46.028 53.540 1.00 9.45 248 VAL E N 1
ATOM 11954 C CA . VAL E 1 248 ? 32.395 -45.252 52.417 1.00 10.68 248 VAL E CA 1
ATOM 11955 C C . VAL E 1 248 ? 32.291 -45.979 51.083 1.00 10.51 248 VAL E C 1
ATOM 11956 O O . VAL E 1 248 ? 32.929 -47.011 50.880 1.00 11.02 248 VAL E O 1
ATOM 11960 N N . ALA E 1 249 ? 31.489 -45.433 50.175 1.00 10.94 249 ALA E N 1
ATOM 11961 C CA . ALA E 1 249 ? 31.346 -46.014 48.847 1.00 12.81 249 ALA E CA 1
ATOM 11962 C C . ALA E 1 249 ? 32.633 -45.681 48.099 1.00 12.02 249 ALA E C 1
ATOM 11963 O O . ALA E 1 249 ? 33.135 -44.561 48.198 1.00 13.17 249 ALA E O 1
ATOM 11965 N N . MET E 1 250 ? 33.170 -46.646 47.360 1.00 11.02 250 MET E N 1
ATOM 11966 C CA . MET E 1 250 ? 34.409 -46.424 46.620 1.00 11.91 250 MET E CA 1
ATOM 11967 C C . MET E 1 250 ? 34.123 -46.283 45.125 1.00 13.28 250 MET E C 1
ATOM 11968 O O . MET E 1 250 ? 33.792 -47.255 44.448 1.00 13.58 250 MET E O 1
ATOM 11973 N N . TYR E 1 251 ? 34.257 -45.063 44.617 1.00 13.12 251 TYR E N 1
ATOM 11974 C CA . TYR E 1 251 ? 33.987 -44.795 43.212 1.00 11.77 251 TYR E CA 1
ATOM 11975 C C . TYR E 1 251 ? 34.936 -45.521 42.265 1.00 12.43 251 TYR E C 1
ATOM 11976 O O . TYR E 1 251 ? 36.157 -45.409 42.384 1.00 12.41 251 TYR E O 1
ATOM 11985 N N . GLY E 1 252 ? 34.356 -46.264 41.323 1.00 11.64 252 GLY E N 1
ATOM 11986 C CA . GLY E 1 252 ? 35.139 -47.008 40.349 1.00 10.79 252 GLY E CA 1
ATOM 11987 C C . GLY E 1 252 ? 35.680 -48.328 40.868 1.00 11.44 252 GLY E C 1
ATOM 11988 O O . GLY E 1 252 ? 36.362 -49.054 40.140 1.00 11.14 252 GLY E O 1
ATOM 11989 N N . GLN E 1 253 ? 35.360 -48.654 42.116 1.00 10.80 253 GLN E N 1
ATOM 11990 C CA . GLN E 1 253 ? 35.852 -49.879 42.734 1.00 11.03 253 GLN E CA 1
ATOM 11991 C C . GLN E 1 253 ? 34.770 -50.925 42.999 1.00 12.59 253 GLN E C 1
ATOM 11992 O O . GLN E 1 253 ? 35.073 -52.053 43.390 1.00 12.30 253 GLN E O 1
ATOM 11998 N N . GLY E 1 254 ? 33.514 -50.552 42.788 1.00 13.79 254 GLY E N 1
ATOM 11999 C CA . GLY E 1 254 ? 32.428 -51.488 43.018 1.00 13.07 254 GLY E CA 1
ATOM 12000 C C . GLY E 1 254 ? 32.430 -52.105 44.408 1.00 12.22 254 GLY E C 1
ATOM 12001 O O . GLY E 1 254 ? 32.308 -53.319 44.555 1.00 11.50 254 GLY E O 1
ATOM 12002 N N . ARG E 1 255 ? 32.565 -51.270 45.432 1.00 11.21 255 ARG E N 1
ATOM 12003 C CA . ARG E 1 255 ? 32.568 -51.748 46.809 1.00 11.44 255 ARG E CA 1
ATOM 12004 C C . ARG E 1 255 ? 32.357 -50.596 47.775 1.00 13.22 255 ARG E C 1
ATOM 12005 O O . ARG E 1 255 ? 32.412 -49.422 47.399 1.00 11.40 255 ARG E O 1
ATOM 12013 N N . VAL E 1 256 ? 32.104 -50.958 49.024 1.00 12.40 256 VAL E N 1
ATOM 12014 C CA . VAL E 1 256 ? 31.909 -50.007 50.105 1.00 11.45 256 VAL E CA 1
ATOM 12015 C C . VAL E 1 256 ? 32.790 -50.513 51.243 1.00 12.89 256 VAL E C 1
ATOM 12016 O O . VAL E 1 256 ? 32.757 -51.699 51.579 1.00 12.77 256 VAL E O 1
ATOM 12020 N N . LEU E 1 257 ? 33.603 -49.626 51.808 1.00 11.78 257 LEU E N 1
ATOM 12021 C CA . LEU E 1 257 ? 34.467 -49.990 52.922 1.00 11.01 257 LEU E CA 1
ATOM 12022 C C . LEU E 1 257 ? 33.833 -49.446 54.191 1.00 11.21 257 LEU E C 1
ATOM 12023 O O . LEU E 1 257 ? 33.225 -48.380 54.175 1.00 11.89 257 LEU E O 1
ATOM 12028 N N . VAL E 1 258 ? 33.960 -50.188 55.287 1.00 10.55 258 VAL E N 1
ATOM 12029 C CA . VAL E 1 258 ? 33.380 -49.759 56.554 1.00 10.10 258 VAL E CA 1
ATOM 12030 C C . VAL E 1 258 ? 34.474 -49.618 57.603 1.00 10.39 258 VAL E C 1
ATOM 12031 O O . VAL E 1 258 ? 35.326 -50.497 57.746 1.00 10.20 258 VAL E O 1
ATOM 12035 N N . PHE E 1 259 ? 34.448 -48.507 58.335 1.00 10.13 259 PHE E N 1
ATOM 12036 C CA . PHE E 1 259 ? 35.443 -48.240 59.372 1.00 10.41 259 PHE E CA 1
ATOM 12037 C C . PHE E 1 259 ? 34.753 -48.063 60.715 1.00 10.49 259 PHE E C 1
ATOM 12038 O O . PHE E 1 259 ? 33.582 -47.691 60.762 1.00 10.44 259 PHE E O 1
ATOM 12046 N N . ASN E 1 260 ? 35.471 -48.319 61.806 1.00 11.27 260 ASN E N 1
ATOM 12047 C CA . ASN E 1 260 ? 34.867 -48.130 63.121 1.00 11.84 260 ASN E CA 1
ATOM 12048 C C . ASN E 1 260 ? 35.008 -46.667 63.530 1.00 13.49 260 ASN E C 1
ATOM 12049 O O . ASN E 1 260 ? 35.519 -45.850 62.765 1.00 12.66 260 ASN E O 1
ATOM 12054 N N . LYS E 1 261 ? 34.557 -46.330 64.732 1.00 13.65 261 LYS E N 1
ATOM 12055 C CA . LYS E 1 261 ? 34.611 -44.946 65.180 1.00 15.40 261 LYS E CA 1
ATOM 12056 C C . LYS E 1 261 ? 36.003 -44.328 65.240 1.00 14.93 261 LYS E C 1
ATOM 12057 O O . LYS E 1 261 ? 36.131 -43.105 65.223 1.00 13.95 261 LYS E O 1
ATOM 12063 N N . ARG E 1 262 ? 37.043 -45.157 65.307 1.00 14.29 262 ARG E N 1
ATOM 12064 C CA . ARG E 1 262 ? 38.408 -44.634 65.354 1.00 14.87 262 ARG E CA 1
ATOM 12065 C C . ARG E 1 262 ? 39.044 -44.564 63.968 1.00 14.99 262 ARG E C 1
ATOM 12066 O O . ARG E 1 262 ? 40.198 -44.168 63.827 1.00 16.99 262 ARG E O 1
ATOM 12074 N N . GLY E 1 263 ? 38.289 -44.948 62.945 1.00 12.75 263 GLY E N 1
ATOM 12075 C CA . GLY E 1 263 ? 38.812 -44.882 61.592 1.00 11.77 263 GLY E CA 1
ATOM 12076 C C . GLY E 1 263 ? 39.568 -46.097 61.087 1.00 10.52 263 GLY E C 1
ATOM 12077 O O . GLY E 1 263 ? 40.305 -45.995 60.111 1.00 11.19 263 GLY E O 1
ATOM 12078 N N . TYR E 1 264 ? 39.395 -47.240 61.746 1.00 9.57 264 TYR E N 1
ATOM 12079 C CA . TYR E 1 264 ? 40.050 -48.481 61.330 1.00 10.19 264 TYR E CA 1
ATOM 12080 C C . TYR E 1 264 ? 39.059 -49.301 60.509 1.00 8.40 264 TYR E C 1
ATOM 12081 O O . TYR E 1 264 ? 37.878 -49.364 60.837 1.00 9.62 264 TYR E O 1
ATOM 12090 N N . PRO E 1 265 ? 39.529 -49.949 59.432 1.00 9.67 265 PRO E N 1
ATOM 12091 C CA . PRO E 1 265 ? 38.628 -50.754 58.602 1.00 9.01 265 PRO E CA 1
ATOM 12092 C C . PRO E 1 265 ? 38.110 -51.995 59.329 1.00 10.22 265 PRO E C 1
ATOM 12093 O O . PRO E 1 265 ? 38.886 -52.736 59.936 1.00 9.71 265 PRO E O 1
ATOM 12097 N N . ILE E 1 266 ? 36.800 -52.217 59.262 1.00 9.89 266 ILE E N 1
ATOM 12098 C CA . ILE E 1 266 ? 36.191 -53.375 59.915 1.00 11.25 266 ILE E CA 1
ATOM 12099 C C . ILE E 1 266 ? 35.212 -54.135 59.022 1.00 11.85 266 ILE E C 1
ATOM 12100 O O . ILE E 1 266 ? 34.727 -55.200 59.400 1.00 12.74 266 ILE E O 1
ATOM 12105 N N . GLY E 1 267 ? 34.919 -53.596 57.844 1.00 11.80 267 GLY E N 1
ATOM 12106 C CA . GLY E 1 267 ? 33.980 -54.264 56.956 1.00 10.22 267 GLY E CA 1
ATOM 12107 C C . GLY E 1 267 ? 34.202 -53.928 55.498 1.00 12.45 267 GLY E C 1
ATOM 12108 O O . GLY E 1 267 ? 34.830 -52.922 55.169 1.00 11.14 267 GLY E O 1
ATOM 12109 N N . GLN E 1 268 ? 33.671 -54.772 54.618 1.00 11.58 268 GLN E N 1
ATOM 12110 C CA . GLN E 1 268 ? 33.819 -54.574 53.185 1.00 10.59 268 GLN E CA 1
ATOM 12111 C C . GLN E 1 268 ? 32.606 -55.175 52.485 1.00 11.28 268 GLN E C 1
ATOM 12112 O O . GLN E 1 268 ? 32.250 -56.327 52.728 1.00 11.68 268 GLN E O 1
ATOM 12118 N N . ILE E 1 269 ? 31.971 -54.380 51.630 1.00 12.32 269 ILE E N 1
ATOM 12119 C CA . ILE E 1 269 ? 30.784 -54.804 50.899 1.00 12.45 269 ILE E CA 1
ATOM 12120 C C . ILE E 1 269 ? 31.083 -54.742 49.404 1.00 14.23 269 ILE E C 1
ATOM 12121 O O . ILE E 1 269 ? 31.413 -53.682 48.878 1.00 14.10 269 ILE E O 1
ATOM 12126 N N . LEU E 1 270 ? 30.964 -55.878 48.724 1.00 13.51 270 LEU E N 1
ATOM 12127 C CA . LEU E 1 270 ? 31.247 -55.944 47.294 1.00 13.72 270 LEU E CA 1
ATOM 12128 C C . LEU E 1 270 ? 29.998 -55.843 46.427 1.00 15.40 270 LEU E C 1
ATOM 12129 O O . LEU E 1 270 ? 28.931 -56.339 46.793 1.00 15.86 270 LEU E O 1
ATOM 12134 N N . ILE E 1 271 ? 30.139 -55.186 45.280 1.00 15.33 271 ILE E N 1
ATOM 12135 C CA . ILE E 1 271 ? 29.032 -55.057 44.341 1.00 15.26 271 ILE E CA 1
ATOM 12136 C C . ILE E 1 271 ? 29.222 -56.151 43.293 1.00 16.26 271 ILE E C 1
ATOM 12137 O O . ILE E 1 271 ? 30.305 -56.296 42.724 1.00 15.25 271 ILE E O 1
ATOM 12142 N N . PRO E 1 272 ? 28.174 -56.951 43.040 1.00 16.55 272 PRO E N 1
ATOM 12143 C CA . PRO E 1 272 ? 28.243 -58.037 42.055 1.00 17.68 272 PRO E CA 1
ATOM 12144 C C . PRO E 1 272 ? 28.734 -57.567 40.684 1.00 15.94 272 PRO E C 1
ATOM 12145 O O . PRO E 1 272 ? 28.316 -56.518 40.200 1.00 16.81 272 PRO E O 1
ATOM 12149 N N . GLY E 1 273 ? 29.623 -58.348 40.075 1.00 15.38 273 GLY E N 1
ATOM 12150 C CA . GLY E 1 273 ? 30.133 -58.017 38.755 1.00 16.41 273 GLY E CA 1
ATOM 12151 C C . GLY E 1 273 ? 31.389 -57.168 38.688 1.00 16.71 273 GLY E C 1
ATOM 12152 O O . GLY E 1 273 ? 31.959 -56.992 37.607 1.00 16.58 273 GLY E O 1
ATOM 12153 N N . ARG E 1 274 ? 31.839 -56.657 39.830 1.00 14.34 274 ARG E N 1
ATOM 12154 C CA . ARG E 1 274 ? 33.028 -55.803 39.862 1.00 14.55 274 ARG E CA 1
ATOM 12155 C C . ARG E 1 274 ? 34.271 -56.420 39.211 1.00 13.89 274 ARG E C 1
ATOM 12156 O O . ARG E 1 274 ? 35.025 -55.729 38.520 1.00 13.64 274 ARG E O 1
ATOM 12164 N N . ASP E 1 275 ? 34.484 -57.715 39.426 1.00 13.94 275 ASP E N 1
ATOM 12165 C CA . ASP E 1 275 ? 35.645 -58.402 38.865 1.00 16.00 275 ASP E CA 1
ATOM 12166 C C . ASP E 1 275 ? 35.670 -58.350 37.342 1.00 16.80 275 ASP E C 1
ATOM 12167 O O . ASP E 1 275 ? 36.741 -58.388 36.731 1.00 15.13 275 ASP E O 1
ATOM 12172 N N . GLU E 1 276 ? 34.489 -58.270 36.739 1.00 16.84 276 GLU E N 1
ATOM 12173 C CA . GLU E 1 276 ? 34.371 -58.213 35.285 1.00 18.85 276 GLU E CA 1
ATOM 12174 C C . GLU E 1 276 ? 34.242 -56.775 34.784 1.00 19.26 276 GLU E C 1
ATOM 12175 O O . GLU E 1 276 ? 33.993 -56.543 33.598 1.00 21.00 276 GLU E O 1
ATOM 12181 N N . GLY E 1 277 ? 34.396 -55.813 35.690 1.00 18.15 277 GLY E N 1
ATOM 12182 C CA . GLY E 1 277 ? 34.305 -54.412 35.309 1.00 17.97 277 GLY E CA 1
ATOM 12183 C C . GLY E 1 277 ? 32.904 -53.824 35.310 1.00 17.03 277 GLY E C 1
ATOM 12184 O O . GLY E 1 277 ? 32.695 -52.702 34.852 1.00 16.38 277 GLY E O 1
ATOM 12185 N N . HIS E 1 278 ? 31.938 -54.574 35.827 1.00 16.59 278 HIS E N 1
ATOM 12186 C CA . HIS E 1 278 ? 30.559 -54.103 35.876 1.00 16.49 278 HIS E CA 1
ATOM 12187 C C . HIS E 1 278 ? 30.220 -53.424 37.204 1.00 16.38 278 HIS E C 1
ATOM 12188 O O . HIS E 1 278 ? 30.793 -53.755 38.239 1.00 15.74 278 HIS E O 1
ATOM 12195 N N . MET E 1 279 ? 29.291 -52.472 37.154 1.00 14.34 279 MET E N 1
ATOM 12196 C CA . MET E 1 279 ? 28.817 -51.757 38.341 1.00 15.09 279 MET E CA 1
ATOM 12197 C C . MET E 1 279 ? 29.909 -51.197 39.248 1.00 15.71 279 MET E C 1
ATOM 12198 O O . MET E 1 279 ? 29.779 -51.216 40.474 1.00 15.23 279 MET E O 1
ATOM 12203 N N . LEU E 1 280 ? 30.974 -50.679 38.651 1.00 14.58 280 LEU E N 1
ATOM 12204 C CA . LEU E 1 280 ? 32.078 -50.137 39.431 1.00 13.78 280 LEU E CA 1
ATOM 12205 C C . LEU E 1 280 ? 31.789 -48.766 40.027 1.00 13.96 280 LEU E C 1
ATOM 12206 O O . LEU E 1 280 ? 32.455 -48.343 40.975 1.00 14.34 280 LEU E O 1
ATOM 12211 N N . ARG E 1 281 ? 30.796 -48.071 39.485 1.00 14.23 281 ARG E N 1
ATOM 12212 C CA . ARG E 1 281 ? 30.472 -46.740 39.979 1.00 13.31 281 ARG E CA 1
ATOM 12213 C C . ARG E 1 281 ? 29.568 -46.725 41.202 1.00 13.28 281 ARG E C 1
ATOM 12214 O O . ARG E 1 281 ? 28.451 -46.208 41.166 1.00 13.92 281 ARG E O 1
ATOM 12222 N N . SER E 1 282 ? 30.069 -47.312 42.284 1.00 13.94 282 SER E N 1
ATOM 12223 C CA . SER E 1 282 ? 29.358 -47.363 43.558 1.00 12.48 282 SER E CA 1
ATOM 12224 C C . SER E 1 282 ? 29.631 -46.009 44.204 1.00 12.82 282 SER E C 1
ATOM 12225 O O . SER E 1 282 ? 30.762 -45.715 44.596 1.00 12.20 282 SER E O 1
ATOM 12228 N N . THR E 1 283 ? 28.588 -45.195 44.327 1.00 12.07 283 THR E N 1
ATOM 12229 C CA . THR E 1 283 ? 28.738 -43.839 44.839 1.00 12.23 283 THR E CA 1
ATOM 12230 C C . THR E 1 283 ? 28.169 -43.438 46.195 1.00 11.84 283 THR E C 1
ATOM 12231 O O . THR E 1 283 ? 28.661 -42.484 46.795 1.00 11.14 283 THR E O 1
ATOM 12235 N N . HIS E 1 284 ? 27.140 -44.123 46.685 1.00 12.30 284 HIS E N 1
ATOM 12236 C CA . HIS E 1 284 ? 26.543 -43.680 47.944 1.00 11.81 284 HIS E CA 1
ATOM 12237 C C . HIS E 1 284 ? 25.877 -44.773 48.775 1.00 12.64 284 HIS E C 1
ATOM 12238 O O . HIS E 1 284 ? 25.216 -45.659 48.234 1.00 13.38 284 HIS E O 1
ATOM 12245 N N . PRO E 1 285 ? 26.073 -44.734 50.105 1.00 11.57 285 PRO E N 1
ATOM 12246 C CA . PRO E 1 285 ? 25.480 -45.706 51.027 1.00 11.07 285 PRO E CA 1
ATOM 12247 C C . PRO E 1 285 ? 24.483 -44.961 51.928 1.00 11.60 285 PRO E C 1
ATOM 12248 O O . PRO E 1 285 ? 24.691 -43.791 52.253 1.00 13.12 285 PRO E O 1
ATOM 12252 N N . GLN E 1 286 ? 23.401 -45.620 52.331 1.00 10.44 286 GLN E N 1
ATOM 12253 C CA . GLN E 1 286 ? 22.422 -44.966 53.190 1.00 11.46 286 GLN E CA 1
ATOM 12254 C C . GLN E 1 286 ? 21.513 -46.025 53.816 1.00 13.19 286 GLN E C 1
ATOM 12255 O O . GLN E 1 286 ? 21.137 -46.992 53.157 1.00 13.15 286 GLN E O 1
ATOM 12261 N N . PHE E 1 287 ? 21.177 -45.836 55.089 1.00 13.46 287 PHE E N 1
ATOM 12262 C CA . PHE E 1 287 ? 20.326 -46.773 55.827 1.00 12.91 287 PHE E CA 1
ATOM 12263 C C . PHE E 1 287 ? 18.835 -46.471 55.758 1.00 12.70 287 PHE E C 1
ATOM 12264 O O . PHE E 1 287 ? 18.422 -45.311 55.758 1.00 13.04 287 PHE E O 1
ATOM 12272 N N . ILE E 1 288 ? 18.028 -47.526 55.711 1.00 14.56 288 ILE E N 1
ATOM 12273 C CA . ILE E 1 288 ? 16.584 -47.357 55.745 1.00 15.67 288 ILE E CA 1
ATOM 12274 C C . ILE E 1 288 ? 16.350 -46.978 57.210 1.00 16.27 288 ILE E C 1
ATOM 12275 O O . ILE E 1 288 ? 16.764 -47.704 58.115 1.00 17.68 288 ILE E O 1
ATOM 12280 N N . PRO E 1 289 ? 15.698 -45.835 57.461 1.00 16.88 289 PRO E N 1
ATOM 12281 C CA . PRO E 1 289 ? 15.426 -45.364 58.822 1.00 17.79 289 PRO E CA 1
ATOM 12282 C C . PRO E 1 289 ? 14.898 -46.425 59.782 1.00 18.52 289 PRO E C 1
ATOM 12283 O O . PRO E 1 289 ? 14.015 -47.213 59.433 1.00 17.26 289 PRO E O 1
ATOM 12287 N N . GLY E 1 290 ? 15.457 -46.438 60.988 1.00 17.13 290 GLY E N 1
ATOM 12288 C CA . GLY E 1 290 ? 15.030 -47.385 62.002 1.00 19.32 290 GLY E CA 1
ATOM 12289 C C . GLY E 1 290 ? 15.484 -48.818 61.799 1.00 19.52 290 GLY E C 1
ATOM 12290 O O . GLY E 1 290 ? 15.045 -49.713 62.523 1.00 21.40 290 GLY E O 1
ATOM 12291 N N . THR E 1 291 ? 16.359 -49.050 60.825 1.00 17.63 291 THR E N 1
ATOM 12292 C CA . THR E 1 291 ? 16.846 -50.399 60.559 1.00 17.39 291 THR E CA 1
ATOM 12293 C C . THR E 1 291 ? 18.347 -50.397 60.312 1.00 16.88 291 THR E C 1
ATOM 12294 O O . THR E 1 291 ? 18.973 -49.339 60.214 1.00 17.09 291 THR E O 1
ATOM 12298 N N . ASN E 1 292 ? 18.919 -51.592 60.209 1.00 15.07 292 ASN E N 1
ATOM 12299 C CA . ASN E 1 292 ? 20.336 -51.725 59.927 1.00 15.79 292 ASN E CA 1
ATOM 12300 C C . ASN E 1 292 ? 20.486 -52.132 58.462 1.00 13.92 292 ASN E C 1
ATOM 12301 O O . ASN E 1 292 ? 21.549 -52.582 58.041 1.00 14.81 292 ASN E O 1
ATOM 12306 N N . GLN E 1 293 ? 19.417 -51.972 57.683 1.00 14.38 293 GLN E N 1
ATOM 12307 C CA . GLN E 1 293 ? 19.482 -52.327 56.269 1.00 14.13 293 GLN E CA 1
ATOM 12308 C C . GLN E 1 293 ? 20.071 -51.170 55.478 1.00 13.73 293 GLN E C 1
ATOM 12309 O O . GLN E 1 293 ? 19.507 -50.075 55.440 1.00 13.43 293 GLN E O 1
ATOM 12315 N N . LEU E 1 294 ? 21.208 -51.432 54.845 1.00 12.76 294 LEU E N 1
ATOM 12316 C CA . LEU E 1 294 ? 21.909 -50.427 54.054 1.00 13.23 294 LEU E CA 1
ATOM 12317 C C . LEU E 1 294 ? 21.581 -50.544 52.572 1.00 13.21 294 LEU E C 1
ATOM 12318 O O . LEU E 1 294 ? 21.481 -51.648 52.033 1.00 14.07 294 LEU E O 1
ATOM 12323 N N . ILE E 1 295 ? 21.423 -49.394 51.923 1.00 13.76 295 ILE E N 1
ATOM 12324 C CA . ILE E 1 295 ? 21.154 -49.336 50.491 1.00 13.74 295 ILE E CA 1
ATOM 12325 C C . ILE E 1 295 ? 22.397 -48.714 49.850 1.00 14.01 295 ILE E C 1
ATOM 12326 O O . ILE E 1 295 ? 22.979 -47.776 50.401 1.00 13.50 295 ILE E O 1
ATOM 12331 N N . ILE E 1 296 ? 22.806 -49.246 48.702 1.00 12.68 296 ILE E N 1
ATOM 12332 C CA . ILE E 1 296 ? 23.984 -48.749 47.995 1.00 14.88 296 ILE E CA 1
ATOM 12333 C C . ILE E 1 296 ? 23.648 -48.585 46.521 1.00 13.99 296 ILE E C 1
ATOM 12334 O O . ILE E 1 296 ? 23.153 -49.519 45.895 1.00 14.59 296 ILE E O 1
ATOM 12339 N N . CYS E 1 297 ? 23.913 -47.410 45.962 1.00 13.02 297 CYS E N 1
ATOM 12340 C CA . CYS E 1 297 ? 23.628 -47.207 44.550 1.00 14.23 297 CYS E CA 1
ATOM 12341 C C . CYS E 1 297 ? 24.891 -47.298 43.704 1.00 14.27 297 CYS E C 1
ATOM 12342 O O . CYS E 1 297 ? 25.967 -46.860 44.114 1.00 15.01 297 CYS E O 1
ATOM 12345 N N . SER E 1 298 ? 24.750 -47.896 42.526 1.00 14.14 298 SER E N 1
ATOM 12346 C CA . SER E 1 298 ? 25.855 -48.037 41.587 1.00 15.08 298 SER E CA 1
ATOM 12347 C C . SER E 1 298 ? 25.259 -48.056 40.182 1.00 15.27 298 SER E C 1
ATOM 12348 O O . SER E 1 298 ? 24.042 -48.151 40.022 1.00 15.45 298 SER E O 1
ATOM 12351 N N . ASN E 1 299 ? 26.107 -47.949 39.166 1.00 15.93 299 ASN E N 1
ATOM 12352 C CA . ASN E 1 299 ? 25.620 -47.972 37.793 1.00 17.09 299 ASN E CA 1
ATOM 12353 C C . ASN E 1 299 ? 26.664 -48.616 36.889 1.00 17.27 299 ASN E C 1
ATOM 12354 O O . ASN E 1 299 ? 27.852 -48.664 37.230 1.00 16.30 299 ASN E O 1
ATOM 12359 N N . ASP E 1 300 ? 26.219 -49.114 35.740 1.00 16.99 300 ASP E N 1
ATOM 12360 C CA . ASP E 1 300 ? 27.114 -49.793 34.811 1.00 17.92 300 ASP E CA 1
ATOM 12361 C C . ASP E 1 300 ? 27.323 -49.025 33.507 1.00 18.60 300 ASP E C 1
ATOM 12362 O O . ASP E 1 300 ? 27.466 -49.629 32.442 1.00 19.19 300 ASP E O 1
ATOM 12367 N N . ILE E 1 301 ? 27.338 -47.699 33.596 1.00 19.78 301 ILE E N 1
ATOM 12368 C CA . ILE E 1 301 ? 27.541 -46.848 32.426 1.00 20.86 301 ILE E CA 1
ATOM 12369 C C . ILE E 1 301 ? 28.787 -47.256 31.635 1.00 21.48 301 ILE E C 1
ATOM 12370 O O . ILE E 1 301 ? 28.772 -47.274 30.402 1.00 21.05 301 ILE E O 1
ATOM 12375 N N . GLU E 1 302 ? 29.858 -47.594 32.344 1.00 21.17 302 GLU E N 1
ATOM 12376 C CA . GLU E 1 302 ? 31.109 -47.978 31.699 1.00 22.45 302 GLU E CA 1
ATOM 12377 C C . GLU E 1 302 ? 30.991 -49.209 30.807 1.00 23.83 302 GLU E C 1
ATOM 12378 O O . GLU E 1 302 ? 31.769 -49.374 29.869 1.00 24.92 302 GLU E O 1
ATOM 12384 N N . MET E 1 303 ? 30.018 -50.067 31.095 1.00 23.21 303 MET E N 1
ATOM 12385 C CA . MET E 1 303 ? 29.818 -51.280 30.311 1.00 25.52 303 MET E CA 1
ATOM 12386 C C . MET E 1 303 ? 28.508 -51.237 29.529 1.00 26.03 303 MET E C 1
ATOM 12387 O O . MET E 1 303 ? 28.090 -52.241 28.950 1.00 25.96 303 MET E O 1
ATOM 12392 N N . GLY E 1 304 ? 27.864 -50.073 29.518 1.00 25.65 304 GLY E N 1
ATOM 12393 C CA . GLY E 1 304 ? 26.607 -49.924 28.805 1.00 26.21 304 GLY E CA 1
ATOM 12394 C C . GLY E 1 304 ? 25.440 -50.586 29.514 1.00 26.34 304 GLY E C 1
ATOM 12395 O O . GLY E 1 304 ? 24.440 -50.943 28.884 1.00 26.06 304 GLY E O 1
ATOM 12396 N N . GLY E 1 305 ? 25.562 -50.745 30.829 1.00 25.03 305 GLY E N 1
ATOM 12397 C CA . GLY E 1 305 ? 24.509 -51.377 31.603 1.00 23.89 305 GLY E CA 1
ATOM 12398 C C . GLY E 1 305 ? 23.541 -50.403 32.250 1.00 22.71 305 GLY E C 1
ATOM 12399 O O . GLY E 1 305 ? 23.518 -49.217 31.919 1.00 23.06 305 GLY E O 1
ATOM 12400 N N . GLY E 1 306 ? 22.750 -50.907 33.193 1.00 22.02 306 GLY E N 1
ATOM 12401 C CA . GLY E 1 306 ? 21.769 -50.075 33.864 1.00 21.03 306 GLY E CA 1
ATOM 12402 C C . GLY E 1 306 ? 22.204 -49.430 35.169 1.00 20.41 306 GLY E C 1
ATOM 12403 O O . GLY E 1 306 ? 23.395 -49.309 35.460 1.00 20.38 306 GLY E O 1
ATOM 12404 N N . SER E 1 307 ? 21.214 -49.017 35.954 1.00 20.23 307 SER E N 1
ATOM 12405 C CA . SER E 1 307 ? 21.436 -48.355 37.236 1.00 19.49 307 SER E CA 1
ATOM 12406 C C . SER E 1 307 ? 20.721 -49.175 38.301 1.00 19.75 307 SER E C 1
ATOM 12407 O O . SER E 1 307 ? 19.511 -49.388 38.218 1.00 19.02 307 SER E O 1
ATOM 12410 N N . MET E 1 308 ? 21.468 -49.612 39.310 1.00 19.24 308 MET E N 1
ATOM 12411 C CA . MET E 1 308 ? 20.913 -50.478 40.344 1.00 19.65 308 MET E CA 1
ATOM 12412 C C . MET E 1 308 ? 21.187 -50.088 41.793 1.00 19.34 308 MET E C 1
ATOM 12413 O O . MET E 1 308 ? 22.223 -49.503 42.113 1.00 18.82 308 MET E O 1
ATOM 12418 N N . LEU E 1 309 ? 20.239 -50.428 42.661 1.00 17.82 309 LEU E N 1
ATOM 12419 C CA . LEU E 1 309 ? 20.370 -50.195 44.091 1.00 17.55 309 LEU E CA 1
ATOM 12420 C C . LEU E 1 309 ? 20.615 -51.573 44.706 1.00 17.62 309 LEU E C 1
ATOM 12421 O O . LEU E 1 309 ? 19.906 -52.536 44.392 1.00 17.41 309 LEU E O 1
ATOM 12426 N N . TYR E 1 310 ? 21.630 -51.668 45.558 1.00 16.05 310 TYR E N 1
ATOM 12427 C CA . TYR E 1 310 ? 21.969 -52.925 46.214 1.00 15.48 310 TYR E CA 1
ATOM 12428 C C . TYR E 1 310 ? 21.744 -52.815 47.714 1.00 16.28 310 TYR E C 1
ATOM 12429 O O . TYR E 1 310 ? 21.554 -51.717 48.242 1.00 15.56 310 TYR E O 1
ATOM 12438 N N . THR E 1 311 ? 21.774 -53.947 48.411 1.00 15.29 311 THR E N 1
ATOM 12439 C CA . THR E 1 311 ? 21.527 -53.906 49.843 1.00 14.92 311 THR E CA 1
ATOM 12440 C C . THR E 1 311 ? 22.208 -55.008 50.654 1.00 15.39 311 THR E C 1
ATOM 12441 O O . THR E 1 311 ? 22.511 -56.089 50.144 1.00 14.75 311 THR E O 1
ATOM 12445 N N . VAL E 1 312 ? 22.462 -54.691 51.922 1.00 14.73 312 VAL E N 1
ATOM 12446 C CA . VAL E 1 312 ? 23.071 -55.598 52.893 1.00 14.67 312 VAL E CA 1
ATOM 12447 C C . VAL E 1 312 ? 22.662 -55.041 54.251 1.00 14.84 312 VAL E C 1
ATOM 12448 O O . VAL E 1 312 ? 22.075 -53.962 54.325 1.00 15.51 312 VAL E O 1
ATOM 12452 N N . ASN E 1 313 ? 22.945 -55.775 55.321 1.00 14.39 313 ASN E N 1
ATOM 12453 C CA . ASN E 1 313 ? 22.644 -55.277 56.658 1.00 14.14 313 ASN E CA 1
ATOM 12454 C C . ASN E 1 313 ? 23.978 -54.844 57.262 1.00 13.83 313 ASN E C 1
ATOM 12455 O O . ASN E 1 313 ? 24.952 -55.599 57.229 1.00 14.29 313 ASN E O 1
ATOM 12460 N N . GLY E 1 314 ? 24.018 -53.626 57.796 1.00 13.92 314 GLY E N 1
ATOM 12461 C CA . GLY E 1 314 ? 25.237 -53.116 58.402 1.00 14.47 314 GLY E CA 1
ATOM 12462 C C . GLY E 1 314 ? 25.428 -53.566 59.841 1.00 15.40 314 GLY E C 1
ATOM 12463 O O . GLY E 1 314 ? 24.647 -54.365 60.356 1.00 14.51 314 GLY E O 1
ATOM 12464 N N . PHE E 1 315 ? 26.463 -53.046 60.496 1.00 14.79 315 PHE E N 1
ATOM 12465 C CA . PHE E 1 315 ? 26.765 -53.417 61.878 1.00 13.76 315 PHE E CA 1
ATOM 12466 C C . PHE E 1 315 ? 25.720 -52.972 62.894 1.00 15.43 315 PHE E C 1
ATOM 12467 O O . PHE E 1 315 ? 25.530 -53.626 63.920 1.00 17.11 315 PHE E O 1
ATOM 12475 N N . ALA E 1 316 ? 25.057 -51.854 62.623 1.00 14.39 316 ALA E N 1
ATOM 12476 C CA . ALA E 1 316 ? 24.051 -51.326 63.536 1.00 14.03 316 ALA E CA 1
ATOM 12477 C C . ALA E 1 316 ? 23.001 -50.541 62.767 1.00 15.02 316 ALA E C 1
ATOM 12478 O O . ALA E 1 316 ? 23.129 -50.342 61.559 1.00 16.34 316 ALA E O 1
ATOM 12480 N N . LYS E 1 317 ? 21.962 -50.100 63.469 1.00 14.87 317 LYS E N 1
ATOM 12481 C CA . LYS E 1 317 ? 20.902 -49.328 62.836 1.00 15.80 317 LYS E CA 1
ATOM 12482 C C . LYS E 1 317 ? 21.435 -47.977 62.382 1.00 16.14 317 LYS E C 1
ATOM 12483 O O . LYS E 1 317 ? 22.414 -47.467 62.929 1.00 15.19 317 LYS E O 1
ATOM 12489 N N . GLY E 1 318 ? 20.782 -47.400 61.379 1.00 14.72 318 GLY E N 1
ATOM 12490 C CA . GLY E 1 318 ? 21.201 -46.108 60.879 1.00 14.79 318 GLY E CA 1
ATOM 12491 C C . GLY E 1 318 ? 21.079 -45.044 61.953 1.00 15.26 318 GLY E C 1
ATOM 12492 O O . GLY E 1 318 ? 20.340 -45.205 62.927 1.00 14.47 318 GLY E O 1
ATOM 12493 N N . HIS E 1 319 ? 21.821 -43.957 61.785 1.00 13.77 319 HIS E N 1
ATOM 12494 C CA . HIS E 1 319 ? 21.788 -42.854 62.734 1.00 15.09 319 HIS E CA 1
ATOM 12495 C C . HIS E 1 319 ? 20.619 -41.937 62.388 1.00 15.41 319 HIS E C 1
ATOM 12496 O O . HIS E 1 319 ? 20.354 -41.681 61.216 1.00 16.22 319 HIS E O 1
ATOM 12503 N N . GLN E 1 320 ? 19.909 -41.452 63.401 1.00 16.46 320 GLN E N 1
ATOM 12504 C CA . GLN E 1 320 ? 18.793 -40.554 63.141 1.00 19.48 320 GLN E CA 1
ATOM 12505 C C . GLN E 1 320 ? 19.346 -39.166 62.853 1.00 19.49 320 GLN E C 1
ATOM 12506 O O . GLN E 1 320 ? 19.539 -38.348 63.758 1.00 18.60 320 GLN E O 1
ATOM 12512 N N . SER E 1 321 ? 19.619 -38.915 61.577 1.00 18.96 321 SER E N 1
ATOM 12513 C CA . SER E 1 321 ? 20.151 -37.629 61.155 1.00 18.11 321 SER E CA 1
ATOM 12514 C C . SER E 1 321 ? 19.121 -36.510 61.314 1.00 17.06 321 SER E C 1
ATOM 12515 O O . SER E 1 321 ? 18.002 -36.742 61.779 1.00 16.54 321 SER E O 1
ATOM 12518 N N . PHE E 1 322 ? 19.510 -35.303 60.916 1.00 14.81 322 PHE E N 1
ATOM 12519 C CA . PHE E 1 322 ? 18.678 -34.104 61.040 1.00 15.02 322 PHE E CA 1
ATOM 12520 C C . PHE E 1 322 ? 17.228 -34.149 60.533 1.00 15.45 322 PHE E C 1
ATOM 12521 O O . PHE E 1 322 ? 16.344 -33.563 61.161 1.00 16.19 322 PHE E O 1
ATOM 12529 N N . GLN E 1 323 ? 16.970 -34.822 59.414 1.00 16.02 323 GLN E N 1
ATOM 12530 C CA . GLN E 1 323 ? 15.605 -34.867 58.882 1.00 16.57 323 GLN E CA 1
ATOM 12531 C C . GLN E 1 323 ? 14.613 -35.603 59.782 1.00 19.09 323 GLN E C 1
ATOM 12532 O O . GLN E 1 323 ? 13.400 -35.488 59.599 1.00 19.35 323 GLN E O 1
ATOM 12538 N N . PHE E 1 324 ? 15.129 -36.358 60.746 1.00 18.50 324 PHE E N 1
ATOM 12539 C CA . PHE E 1 324 ? 14.281 -37.117 61.659 1.00 21.66 324 PHE E CA 1
ATOM 12540 C C . PHE E 1 324 ? 14.106 -36.421 63.008 1.00 24.26 324 PHE E C 1
ATOM 12541 O O . PHE E 1 324 ? 13.331 -36.878 63.855 1.00 25.94 324 PHE E O 1
ATOM 12549 N N . GLN E 1 325 ? 14.816 -35.312 63.200 1.00 27.01 325 GLN E N 1
ATOM 12550 C CA . GLN E 1 325 ? 14.747 -34.546 64.445 1.00 29.88 325 GLN E CA 1
ATOM 12551 C C . GLN E 1 325 ? 13.337 -34.020 64.701 1.00 31.04 325 GLN E C 1
ATOM 12552 O O . GLN E 1 325 ? 12.605 -33.696 63.765 1.00 31.19 325 GLN E O 1
ATOM 12558 N N . LEU E 1 326 ? 12.971 -33.931 65.977 1.00 34.01 326 LEU E N 1
ATOM 12559 C CA . LEU E 1 326 ? 11.652 -33.450 66.383 1.00 36.41 326 LEU E CA 1
ATOM 12560 C C . LEU E 1 326 ? 11.572 -31.929 66.479 1.00 38.62 326 LEU E C 1
ATOM 12561 O O . LEU E 1 326 ? 11.603 -31.394 67.609 1.00 40.66 326 LEU E O 1
ATOM 12566 N N . GLN F 1 6 ? 58.178 -70.848 26.359 1.00 44.99 6 GLN F N 1
ATOM 12567 C CA . GLN F 1 6 ? 59.385 -70.308 27.047 1.00 44.33 6 GLN F CA 1
ATOM 12568 C C . GLN F 1 6 ? 59.490 -70.866 28.463 1.00 42.76 6 GLN F C 1
ATOM 12569 O O . GLN F 1 6 ? 58.494 -70.951 29.184 1.00 43.85 6 GLN F O 1
ATOM 12575 N N . ASP F 1 7 ? 60.702 -71.244 28.855 1.00 40.10 7 ASP F N 1
ATOM 12576 C CA . ASP F 1 7 ? 60.939 -71.801 30.181 1.00 36.10 7 ASP F CA 1
ATOM 12577 C C . ASP F 1 7 ? 61.143 -70.720 31.235 1.00 31.71 7 ASP F C 1
ATOM 12578 O O . ASP F 1 7 ? 61.322 -71.024 32.413 1.00 30.42 7 ASP F O 1
ATOM 12583 N N . LEU F 1 8 ? 61.114 -69.461 30.813 1.00 26.43 8 LEU F N 1
ATOM 12584 C CA . LEU F 1 8 ? 61.301 -68.354 31.743 1.00 23.41 8 LEU F CA 1
ATOM 12585 C C . LEU F 1 8 ? 60.109 -68.185 32.670 1.00 20.62 8 LEU F C 1
ATOM 12586 O O . LEU F 1 8 ? 58.979 -68.525 32.313 1.00 18.87 8 LEU F O 1
ATOM 12591 N N . PRO F 1 9 ? 60.350 -67.660 33.882 1.00 18.53 9 PRO F N 1
ATOM 12592 C CA . PRO F 1 9 ? 59.262 -67.442 34.840 1.00 17.80 9 PRO F CA 1
ATOM 12593 C C . PRO F 1 9 ? 58.243 -66.575 34.108 1.00 17.91 9 PRO F C 1
ATOM 12594 O O . PRO F 1 9 ? 58.616 -65.608 33.437 1.00 18.74 9 PRO F O 1
ATOM 12598 N N . THR F 1 10 ? 56.966 -66.911 34.233 1.00 17.93 10 THR F N 1
ATOM 12599 C CA . THR F 1 10 ? 55.931 -66.180 33.518 1.00 16.95 10 THR F CA 1
ATOM 12600 C C . THR F 1 10 ? 54.759 -65.720 34.380 1.00 17.11 10 THR F C 1
ATOM 12601 O O . THR F 1 10 ? 54.394 -66.379 35.352 1.00 17.81 10 THR F O 1
ATOM 12605 N N . LEU F 1 11 ? 54.178 -64.579 34.015 1.00 16.10 11 LEU F N 1
ATOM 12606 C CA . LEU F 1 11 ? 53.016 -64.044 34.715 1.00 16.39 11 LEU F CA 1
ATOM 12607 C C . LEU F 1 11 ? 51.771 -64.412 33.906 1.00 16.01 11 LEU F C 1
ATOM 12608 O O . LEU F 1 11 ? 51.706 -64.148 32.702 1.00 16.41 11 LEU F O 1
ATOM 12613 N N . PHE F 1 12 ? 50.792 -65.025 34.568 1.00 15.30 12 PHE F N 1
ATOM 12614 C CA . PHE F 1 12 ? 49.550 -65.441 33.915 1.00 14.37 12 PHE F CA 1
ATOM 12615 C C . PHE F 1 12 ? 48.338 -64.723 34.501 1.00 14.86 12 PHE F C 1
ATOM 12616 O O . PHE F 1 12 ? 48.386 -64.216 35.617 1.00 14.56 12 PHE F O 1
ATOM 12624 N N . TYR F 1 13 ? 47.247 -64.694 33.744 1.00 15.76 13 TYR F N 1
ATOM 12625 C CA . TYR F 1 13 ? 46.021 -64.069 34.222 1.00 18.09 13 TYR F CA 1
ATOM 12626 C C . TYR F 1 13 ? 45.259 -65.065 35.103 1.00 17.87 13 TYR F C 1
ATOM 12627 O O . TYR F 1 13 ? 44.157 -65.502 34.766 1.00 19.28 13 TYR F O 1
ATOM 12636 N N . SER F 1 14 ? 45.869 -65.425 36.229 1.00 19.50 14 SER F N 1
ATOM 12637 C CA . SER F 1 14 ? 45.270 -66.365 37.172 1.00 18.12 14 SER F CA 1
ATOM 12638 C C . SER F 1 14 ? 44.869 -65.658 38.461 1.00 18.58 14 SER F C 1
ATOM 12639 O O . SER F 1 14 ? 45.403 -64.601 38.788 1.00 16.03 14 SER F O 1
ATOM 12642 N N . GLY F 1 15 ? 43.932 -66.251 39.194 1.00 17.55 15 GLY F N 1
ATOM 12643 C CA . GLY F 1 15 ? 43.487 -65.655 40.442 1.00 17.66 15 GLY F CA 1
ATOM 12644 C C . GLY F 1 15 ? 43.102 -64.190 40.322 1.00 17.26 15 GLY F C 1
ATOM 12645 O O . GLY F 1 15 ? 42.482 -63.779 39.343 1.00 16.03 15 GLY F O 1
ATOM 12646 N N . LYS F 1 16 ? 43.475 -63.398 41.323 1.00 14.89 16 LYS F N 1
ATOM 12647 C CA . LYS F 1 16 ? 43.149 -61.979 41.332 1.00 15.09 16 LYS F CA 1
ATOM 12648 C C . LYS F 1 16 ? 43.902 -61.155 40.289 1.00 15.49 16 LYS F C 1
ATOM 12649 O O . LYS F 1 16 ? 43.644 -59.961 40.139 1.00 16.18 16 LYS F O 1
ATOM 12655 N N . SER F 1 17 ? 44.830 -61.781 39.572 1.00 15.61 17 SER F N 1
ATOM 12656 C CA . SER F 1 17 ? 45.567 -61.064 38.533 1.00 15.14 17 SER F CA 1
ATOM 12657 C C . SER F 1 17 ? 44.645 -60.876 37.334 1.00 16.24 17 SER F C 1
ATOM 12658 O O . SER F 1 17 ? 44.924 -60.074 36.441 1.00 16.83 17 SER F O 1
ATOM 12661 N N . ASN F 1 18 ? 43.542 -61.620 37.322 1.00 16.02 18 ASN F N 1
ATOM 12662 C CA . ASN F 1 18 ? 42.585 -61.542 36.225 1.00 16.57 18 ASN F CA 1
ATOM 12663 C C . ASN F 1 18 ? 41.368 -60.689 36.571 1.00 16.97 18 ASN F C 1
ATOM 12664 O O . ASN F 1 18 ? 40.410 -60.627 35.805 1.00 18.86 18 ASN F O 1
ATOM 12669 N N . SER F 1 19 ? 41.408 -60.033 37.727 1.00 15.59 19 SER F N 1
ATOM 12670 C CA . SER F 1 19 ? 40.307 -59.179 38.159 1.00 16.43 19 SER F CA 1
ATOM 12671 C C . SER F 1 19 ? 40.500 -57.740 37.689 1.00 15.24 19 SER F C 1
ATOM 12672 O O . SER F 1 19 ? 41.625 -57.256 37.592 1.00 15.25 19 SER F O 1
ATOM 12675 N N . ALA F 1 20 ? 39.394 -57.058 37.412 1.00 15.19 20 ALA F N 1
ATOM 12676 C CA . ALA F 1 20 ? 39.449 -55.672 36.969 1.00 14.94 20 ALA F CA 1
ATOM 12677 C C . ALA F 1 20 ? 39.875 -54.765 38.117 1.00 15.43 20 ALA F C 1
ATOM 12678 O O . ALA F 1 20 ? 40.610 -53.795 37.921 1.00 13.78 20 ALA F O 1
ATOM 12680 N N . VAL F 1 21 ? 39.414 -55.097 39.319 1.00 13.65 21 VAL F N 1
ATOM 12681 C CA . VAL F 1 21 ? 39.700 -54.292 40.503 1.00 13.04 21 VAL F CA 1
ATOM 12682 C C . VAL F 1 21 ? 40.017 -55.173 41.715 1.00 12.68 21 VAL F C 1
ATOM 12683 O O . VAL F 1 21 ? 39.299 -55.150 42.717 1.00 14.22 21 VAL F O 1
ATOM 12687 N N . PRO F 1 22 ? 41.119 -55.937 41.649 1.00 13.07 22 PRO F N 1
ATOM 12688 C CA . PRO F 1 22 ? 41.524 -56.830 42.737 1.00 12.84 22 PRO F CA 1
ATOM 12689 C C . PRO F 1 22 ? 41.858 -56.159 44.063 1.00 13.07 22 PRO F C 1
ATOM 12690 O O . PRO F 1 22 ? 42.560 -55.148 44.105 1.00 12.94 22 PRO F O 1
ATOM 12694 N N . ILE F 1 23 ? 41.340 -56.740 45.141 1.00 12.17 23 ILE F N 1
ATOM 12695 C CA . ILE F 1 23 ? 41.592 -56.259 46.499 1.00 11.91 23 ILE F CA 1
ATOM 12696 C C . ILE F 1 23 ? 42.674 -57.211 46.994 1.00 11.55 23 ILE F C 1
ATOM 12697 O O . ILE F 1 23 ? 42.388 -58.352 47.360 1.00 11.91 23 ILE F O 1
ATOM 12702 N N . ILE F 1 24 ? 43.915 -56.740 47.012 1.00 11.77 24 ILE F N 1
ATOM 12703 C CA . ILE F 1 24 ? 45.028 -57.599 47.383 1.00 12.02 24 ILE F CA 1
ATOM 12704 C C . ILE F 1 24 ? 46.217 -56.811 47.933 1.00 14.01 24 ILE F C 1
ATOM 12705 O O . ILE F 1 24 ? 46.371 -55.622 47.642 1.00 14.35 24 ILE F O 1
ATOM 12710 N N . SER F 1 25 ? 47.042 -57.483 48.734 1.00 13.06 25 SER F N 1
ATOM 12711 C CA . SER F 1 25 ? 48.237 -56.879 49.324 1.00 13.58 25 SER F CA 1
ATOM 12712 C C . SER F 1 25 ? 49.458 -57.352 48.540 1.00 12.53 25 SER F C 1
ATOM 12713 O O . SER F 1 25 ? 49.413 -58.397 47.890 1.00 12.48 25 SER F O 1
ATOM 12716 N N . GLU F 1 26 ? 50.554 -56.602 48.610 1.00 12.01 26 GLU F N 1
ATOM 12717 C CA . GLU F 1 26 ? 51.752 -56.969 47.856 1.00 11.39 26 GLU F CA 1
ATOM 12718 C C . GLU F 1 26 ? 52.294 -58.369 48.137 1.00 11.86 26 GLU F C 1
ATOM 12719 O O . GLU F 1 26 ? 52.740 -59.056 47.215 1.00 9.89 26 GLU F O 1
ATOM 12725 N N . SER F 1 27 ? 52.249 -58.801 49.394 1.00 12.45 27 SER F N 1
ATOM 12726 C CA . SER F 1 27 ? 52.760 -60.123 49.747 1.00 13.04 27 SER F CA 1
ATOM 12727 C C . SER F 1 27 ? 51.954 -61.253 49.111 1.00 14.12 27 SER F C 1
ATOM 12728 O O . SER F 1 27 ? 52.453 -62.372 48.969 1.00 15.18 27 SER F O 1
ATOM 12731 N N . GLU F 1 28 ? 50.719 -60.957 48.718 1.00 13.73 28 GLU F N 1
ATOM 12732 C CA . GLU F 1 28 ? 49.844 -61.956 48.105 1.00 15.10 28 GLU F CA 1
ATOM 12733 C C . GLU F 1 28 ? 49.821 -61.924 46.577 1.00 13.51 28 GLU F C 1
ATOM 12734 O O . GLU F 1 28 ? 49.230 -62.799 45.943 1.00 13.41 28 GLU F O 1
ATOM 12740 N N . LEU F 1 29 ? 50.454 -60.918 45.985 1.00 12.51 29 LEU F N 1
ATOM 12741 C CA . LEU F 1 29 ? 50.481 -60.796 44.532 1.00 11.54 29 LEU F CA 1
ATOM 12742 C C . LEU F 1 29 ? 51.119 -61.998 43.855 1.00 11.29 29 LEU F C 1
ATOM 12743 O O . LEU F 1 29 ? 52.021 -62.625 44.411 1.00 12.39 29 LEU F O 1
ATOM 12748 N N . GLN F 1 30 ? 50.643 -62.320 42.655 1.00 13.03 30 GLN F N 1
ATOM 12749 C CA . GLN F 1 30 ? 51.235 -63.407 41.889 1.00 13.66 30 GLN F CA 1
ATOM 12750 C C . GLN F 1 30 ? 52.683 -62.959 41.741 1.00 14.07 30 GLN F C 1
ATOM 12751 O O . GLN F 1 30 ? 52.947 -61.897 41.170 1.00 13.20 30 GLN F O 1
ATOM 12757 N N . THR F 1 31 ? 53.615 -63.762 42.245 1.00 12.85 31 THR F N 1
ATOM 12758 C CA . THR F 1 31 ? 55.024 -63.395 42.215 1.00 13.93 31 THR F CA 1
ATOM 12759 C C . THR F 1 31 ? 55.958 -64.409 41.562 1.00 14.91 31 THR F C 1
ATOM 12760 O O . THR F 1 31 ? 55.787 -65.619 41.714 1.00 14.56 31 THR F O 1
ATOM 12764 N N . ILE F 1 32 ? 56.951 -63.896 40.842 1.00 14.64 32 ILE F N 1
ATOM 12765 C CA . ILE F 1 32 ? 57.955 -64.728 40.189 1.00 14.47 32 ILE F CA 1
ATOM 12766 C C . ILE F 1 32 ? 59.308 -64.059 40.383 1.00 15.61 32 ILE F C 1
ATOM 12767 O O . ILE F 1 32 ? 59.382 -62.869 40.688 1.00 15.03 32 ILE F O 1
ATOM 12772 N N . THR F 1 33 ? 60.376 -64.829 40.215 1.00 15.08 33 THR F N 1
ATOM 12773 C CA . THR F 1 33 ? 61.727 -64.306 40.364 1.00 14.46 33 THR F CA 1
ATOM 12774 C C . THR F 1 33 ? 62.392 -64.291 38.995 1.00 15.65 33 THR F C 1
ATOM 12775 O O . THR F 1 33 ? 62.368 -65.290 38.273 1.00 13.65 33 THR F O 1
ATOM 12779 N N . ALA F 1 34 ? 62.977 -63.152 38.637 1.00 13.33 34 ALA F N 1
ATOM 12780 C CA . ALA F 1 34 ? 63.627 -63.006 37.343 1.00 14.00 34 ALA F CA 1
ATOM 12781 C C . ALA F 1 34 ? 64.881 -63.855 37.205 1.00 13.64 34 ALA F C 1
ATOM 12782 O O . ALA F 1 34 ? 65.536 -64.188 38.191 1.00 13.48 34 ALA F O 1
ATOM 12784 N N . GLU F 1 35 ? 65.207 -64.192 35.962 1.00 15.61 35 GLU F N 1
ATOM 12785 C CA . GLU F 1 35 ? 66.385 -64.988 35.644 1.00 17.40 35 GLU F CA 1
ATOM 12786 C C . GLU F 1 35 ? 67.461 -64.083 35.056 1.00 17.13 35 GLU F C 1
ATOM 12787 O O . GLU F 1 35 ? 67.152 -63.154 34.310 1.00 17.22 35 GLU F O 1
ATOM 12793 N N . PRO F 1 36 ? 68.737 -64.325 35.397 1.00 18.47 36 PRO F N 1
ATOM 12794 C CA . PRO F 1 36 ? 69.786 -63.474 34.830 1.00 19.74 36 PRO F CA 1
ATOM 12795 C C . PRO F 1 36 ? 69.748 -63.669 33.315 1.00 19.86 36 PRO F C 1
ATOM 12796 O O . PRO F 1 36 ? 69.556 -64.789 32.835 1.00 19.99 36 PRO F O 1
ATOM 12800 N N . TRP F 1 37 ? 69.910 -62.584 32.565 1.00 17.81 37 TRP F N 1
ATOM 12801 C CA . TRP F 1 37 ? 69.857 -62.661 31.110 1.00 18.54 37 TRP F CA 1
ATOM 12802 C C . TRP F 1 37 ? 71.182 -62.266 30.476 1.00 18.60 37 TRP F C 1
ATOM 12803 O O . TRP F 1 37 ? 71.664 -62.937 29.567 1.00 18.95 37 TRP F O 1
ATOM 12814 N N . LEU F 1 38 ? 71.773 -61.180 30.962 1.00 17.38 38 LEU F N 1
ATOM 12815 C CA . LEU F 1 38 ? 73.041 -60.717 30.420 1.00 18.73 38 LEU F CA 1
ATOM 12816 C C . LEU F 1 38 ? 73.755 -59.749 31.347 1.00 18.33 38 LEU F C 1
ATOM 12817 O O . LEU F 1 38 ? 73.211 -58.704 31.716 1.00 19.07 38 LEU F O 1
ATOM 12822 N N . GLU F 1 39 ? 74.979 -60.099 31.724 1.00 18.27 39 GLU F N 1
ATOM 12823 C CA . GLU F 1 39 ? 75.769 -59.240 32.593 1.00 19.43 39 GLU F CA 1
ATOM 12824 C C . GLU F 1 39 ? 76.446 -58.181 31.730 1.00 19.96 39 GLU F C 1
ATOM 12825 O O . GLU F 1 39 ? 77.205 -58.506 30.815 1.00 20.94 39 GLU F O 1
ATOM 12831 N N . ILE F 1 40 ? 76.158 -56.916 32.016 1.00 18.13 40 ILE F N 1
ATOM 12832 C CA . ILE F 1 40 ? 76.737 -55.812 31.263 1.00 19.22 40 ILE F CA 1
ATOM 12833 C C . ILE F 1 40 ? 78.168 -55.546 31.705 1.00 20.63 40 ILE F C 1
ATOM 12834 O O . ILE F 1 40 ? 79.027 -55.198 30.890 1.00 21.71 40 ILE F O 1
ATOM 12839 N N . SER F 1 41 ? 78.425 -55.716 32.996 1.00 19.95 41 SER F N 1
ATOM 12840 C CA . SER F 1 41 ? 79.757 -55.479 33.527 1.00 22.11 41 SER F CA 1
ATOM 12841 C C . SER F 1 41 ? 79.926 -56.033 34.932 1.00 23.43 41 SER F C 1
ATOM 12842 O O . SER F 1 41 ? 78.955 -56.182 35.677 1.00 23.50 41 SER F O 1
ATOM 12845 N N . LYS F 1 42 ? 81.168 -56.346 35.283 1.00 24.88 42 LYS F N 1
ATOM 12846 C CA . LYS F 1 42 ? 81.493 -56.847 36.610 1.00 27.92 42 LYS F CA 1
ATOM 12847 C C . LYS F 1 42 ? 81.596 -55.624 37.510 1.00 27.24 42 LYS F C 1
ATOM 12848 O O . LYS F 1 42 ? 81.522 -55.722 38.734 1.00 28.98 42 LYS F O 1
ATOM 12854 N N . LYS F 1 43 ? 81.768 -54.468 36.879 1.00 26.47 43 LYS F N 1
ATOM 12855 C CA . LYS F 1 43 ? 81.868 -53.207 37.593 1.00 25.71 43 LYS F CA 1
ATOM 12856 C C . LYS F 1 43 ? 80.446 -52.723 37.860 1.00 23.96 43 LYS F C 1
ATOM 12857 O O . LYS F 1 43 ? 79.517 -53.066 37.126 1.00 22.26 43 LYS F O 1
ATOM 12863 N N . GLY F 1 44 ? 80.277 -51.939 38.917 1.00 22.26 44 GLY F N 1
ATOM 12864 C CA . GLY F 1 44 ? 78.962 -51.423 39.241 1.00 20.75 44 GLY F CA 1
ATOM 12865 C C . GLY F 1 44 ? 78.621 -50.188 38.430 1.00 19.88 44 GLY F C 1
ATOM 12866 O O . GLY F 1 44 ? 79.249 -49.137 38.581 1.00 20.61 44 GLY F O 1
ATOM 12867 N N . LEU F 1 45 ? 77.627 -50.319 37.560 1.00 17.82 45 LEU F N 1
ATOM 12868 C CA . LEU F 1 45 ? 77.179 -49.211 36.724 1.00 18.22 45 LEU F CA 1
ATOM 12869 C C . LEU F 1 45 ? 75.694 -48.979 36.978 1.00 17.96 45 LEU F C 1
ATOM 12870 O O . LEU F 1 45 ? 74.922 -49.931 37.090 1.00 16.76 45 LEU F O 1
ATOM 12875 N N . GLN F 1 46 ? 75.299 -47.712 37.070 1.00 16.80 46 GLN F N 1
ATOM 12876 C CA . GLN F 1 46 ? 73.905 -47.360 37.307 1.00 16.35 46 GLN F CA 1
ATOM 12877 C C . GLN F 1 46 ? 73.109 -47.522 36.013 1.00 16.20 46 GLN F C 1
ATOM 12878 O O . GLN F 1 46 ? 72.750 -46.534 35.367 1.00 16.72 46 GLN F O 1
ATOM 12884 N N . LEU F 1 47 ? 72.839 -48.767 35.631 1.00 16.02 47 LEU F N 1
ATOM 12885 C CA . LEU F 1 47 ? 72.097 -49.045 34.403 1.00 14.44 47 LEU F CA 1
ATOM 12886 C C . LEU F 1 47 ? 70.714 -48.396 34.397 1.00 15.84 47 LEU F C 1
ATOM 12887 O O . LEU F 1 47 ? 70.026 -48.363 35.422 1.00 13.90 47 LEU F O 1
ATOM 12892 N N . GLU F 1 48 ? 70.318 -47.891 33.228 1.00 13.88 48 GLU F N 1
ATOM 12893 C CA . GLU F 1 48 ? 69.027 -47.228 33.045 1.00 15.39 48 GLU F CA 1
ATOM 12894 C C . GLU F 1 48 ? 68.703 -47.074 31.561 1.00 15.77 48 GLU F C 1
ATOM 12895 O O . GLU F 1 48 ? 69.497 -47.448 30.696 1.00 15.11 48 GLU F O 1
ATOM 12901 N N . GLY F 1 49 ? 67.520 -46.527 31.292 1.00 16.63 49 GLY F N 1
ATOM 12902 C CA . GLY F 1 49 ? 67.079 -46.240 29.936 1.00 16.70 49 GLY F CA 1
ATOM 12903 C C . GLY F 1 49 ? 67.001 -47.304 28.858 1.00 16.87 49 GLY F C 1
ATOM 12904 O O . GLY F 1 49 ? 67.455 -47.072 27.737 1.00 17.24 49 GLY F O 1
ATOM 12905 N N . LEU F 1 50 ? 66.410 -48.452 29.173 1.00 15.52 50 LEU F N 1
ATOM 12906 C CA . LEU F 1 50 ? 66.265 -49.529 28.196 1.00 14.10 50 LEU F CA 1
ATOM 12907 C C . LEU F 1 50 ? 65.352 -49.085 27.052 1.00 14.55 50 LEU F C 1
ATOM 12908 O O . LEU F 1 50 ? 64.302 -48.488 27.286 1.00 13.53 50 LEU F O 1
ATOM 12913 N N . ASN F 1 51 ? 65.747 -49.383 25.817 1.00 13.63 51 ASN F N 1
ATOM 12914 C CA . ASN F 1 51 ? 64.938 -49.022 24.655 1.00 15.38 51 ASN F CA 1
ATOM 12915 C C . ASN F 1 51 ? 65.428 -49.785 23.426 1.00 15.90 51 ASN F C 1
ATOM 12916 O O . ASN F 1 51 ? 66.614 -49.761 23.108 1.00 16.14 51 ASN F O 1
ATOM 12921 N N . PHE F 1 52 ? 64.508 -50.458 22.741 1.00 16.08 52 PHE F N 1
ATOM 12922 C CA . PHE F 1 52 ? 64.847 -51.240 21.555 1.00 17.36 52 PHE F CA 1
ATOM 12923 C C . PHE F 1 52 ? 64.638 -50.441 20.271 1.00 17.82 52 PHE F C 1
ATOM 12924 O O . PHE F 1 52 ? 63.651 -49.713 20.140 1.00 16.50 52 PHE F O 1
ATOM 12932 N N . ASP F 1 53 ? 65.559 -50.574 19.319 1.00 19.66 53 ASP F N 1
ATOM 12933 C CA . ASP F 1 53 ? 65.408 -49.857 18.059 1.00 19.64 53 ASP F CA 1
ATOM 12934 C C . ASP F 1 53 ? 64.518 -50.659 17.118 1.00 20.68 53 ASP F C 1
ATOM 12935 O O . ASP F 1 53 ? 64.082 -51.762 17.454 1.00 21.17 53 ASP F O 1
ATOM 12940 N N . ARG F 1 54 ? 64.239 -50.098 15.948 1.00 22.66 54 ARG F N 1
ATOM 12941 C CA . ARG F 1 54 ? 63.374 -50.737 14.964 1.00 22.24 54 ARG F CA 1
ATOM 12942 C C . ARG F 1 54 ? 63.822 -52.147 14.581 1.00 23.38 54 ARG F C 1
ATOM 12943 O O . ARG F 1 54 ? 62.999 -52.979 14.193 1.00 23.49 54 ARG F O 1
ATOM 12951 N N . GLN F 1 55 ? 65.118 -52.417 14.699 1.00 22.84 55 GLN F N 1
ATOM 12952 C CA . GLN F 1 55 ? 65.657 -53.730 14.358 1.00 24.30 55 GLN F CA 1
ATOM 12953 C C . GLN F 1 55 ? 65.749 -54.668 15.559 1.00 23.95 55 GLN F C 1
ATOM 12954 O O . GLN F 1 55 ? 66.436 -55.688 15.508 1.00 22.85 55 GLN F O 1
ATOM 12960 N N . GLY F 1 56 ? 65.061 -54.314 16.640 1.00 23.56 56 GLY F N 1
ATOM 12961 C CA . GLY F 1 56 ? 65.064 -55.150 17.827 1.00 22.59 56 GLY F CA 1
ATOM 12962 C C . GLY F 1 56 ? 66.343 -55.163 18.642 1.00 21.88 56 GLY F C 1
ATOM 12963 O O . GLY F 1 56 ? 66.496 -55.998 19.532 1.00 22.11 56 GLY F O 1
ATOM 12964 N N . GLN F 1 57 ? 67.267 -54.255 18.352 1.00 19.57 57 GLN F N 1
ATOM 12965 C CA . GLN F 1 57 ? 68.512 -54.203 19.107 1.00 19.90 57 GLN F CA 1
ATOM 12966 C C . GLN F 1 57 ? 68.271 -53.384 20.371 1.00 20.41 57 GLN F C 1
ATOM 12967 O O . GLN F 1 57 ? 67.537 -52.397 20.348 1.00 21.07 57 GLN F O 1
ATOM 12973 N N . LEU F 1 58 ? 68.887 -53.796 21.473 1.00 18.94 58 LEU F N 1
ATOM 12974 C CA . LEU F 1 58 ? 68.688 -53.109 22.744 1.00 18.59 58 LEU F CA 1
ATOM 12975 C C . LEU F 1 58 ? 69.709 -52.038 23.087 1.00 17.07 58 LEU F C 1
ATOM 12976 O O . LEU F 1 58 ? 70.915 -52.278 23.072 1.00 18.22 58 LEU F O 1
ATOM 12981 N N . PHE F 1 59 ? 69.202 -50.853 23.411 1.00 16.90 59 PHE F N 1
ATOM 12982 C CA . PHE F 1 59 ? 70.037 -49.730 23.812 1.00 15.84 59 PHE F CA 1
ATOM 12983 C C . PHE F 1 59 ? 69.766 -49.441 25.285 1.00 15.54 59 PHE F C 1
ATOM 12984 O O . PHE F 1 59 ? 68.649 -49.629 25.766 1.00 15.70 59 PHE F O 1
ATOM 12992 N N . LEU F 1 60 ? 70.798 -49.007 25.997 1.00 15.53 60 LEU F N 1
ATOM 12993 C CA . LEU F 1 60 ? 70.673 -48.629 27.400 1.00 16.56 60 LEU F CA 1
ATOM 12994 C C . LEU F 1 60 ? 71.903 -47.806 27.748 1.00 17.47 60 LEU F C 1
ATOM 12995 O O . LEU F 1 60 ? 72.785 -47.613 26.907 1.00 17.29 60 LEU F O 1
ATOM 13000 N N . LEU F 1 61 ? 71.962 -47.313 28.977 1.00 15.60 61 LEU F N 1
ATOM 13001 C CA . LEU F 1 61 ? 73.090 -46.503 29.407 1.00 16.35 61 LEU F CA 1
ATOM 13002 C C . LEU F 1 61 ? 73.318 -46.649 30.904 1.00 16.98 61 LEU F C 1
ATOM 13003 O O . LEU F 1 61 ? 72.603 -47.386 31.579 1.00 15.82 61 LEU F O 1
ATOM 13008 N N . ASP F 1 62 ? 74.344 -45.976 31.411 1.00 16.63 62 ASP F N 1
ATOM 13009 C CA . ASP F 1 62 ? 74.613 -45.984 32.838 1.00 16.15 62 ASP F CA 1
ATOM 13010 C C . ASP F 1 62 ? 74.694 -44.502 33.192 1.00 17.51 62 ASP F C 1
ATOM 13011 O O . ASP F 1 62 ? 75.325 -43.714 32.489 1.00 16.47 62 ASP F O 1
ATOM 13016 N N . VAL F 1 63 ? 74.022 -44.126 34.271 1.00 15.34 63 VAL F N 1
ATOM 13017 C CA . VAL F 1 63 ? 73.946 -42.733 34.689 1.00 16.45 63 VAL F CA 1
ATOM 13018 C C . VAL F 1 63 ? 75.235 -41.994 35.037 1.00 17.54 63 VAL F C 1
ATOM 13019 O O . VAL F 1 63 ? 75.489 -40.909 34.515 1.00 18.34 63 VAL F O 1
ATOM 13023 N N . PHE F 1 64 ? 76.051 -42.578 35.906 1.00 18.33 64 PHE F N 1
ATOM 13024 C CA . PHE F 1 64 ? 77.266 -41.911 36.360 1.00 19.27 64 PHE F CA 1
ATOM 13025 C C . PHE F 1 64 ? 78.463 -41.841 35.412 1.00 20.83 64 PHE F C 1
ATOM 13026 O O . PHE F 1 64 ? 79.281 -40.928 35.530 1.00 21.34 64 PHE F O 1
ATOM 13034 N N . GLU F 1 65 ? 78.578 -42.784 34.482 1.00 21.20 65 GLU F N 1
ATOM 13035 C CA . GLU F 1 65 ? 79.681 -42.745 33.521 1.00 22.67 65 GLU F CA 1
ATOM 13036 C C . GLU F 1 65 ? 79.180 -42.248 32.167 1.00 21.95 65 GLU F C 1
ATOM 13037 O O . GLU F 1 65 ? 79.960 -41.769 31.344 1.00 22.08 65 GLU F O 1
ATOM 13043 N N . GLY F 1 66 ? 77.876 -42.376 31.939 1.00 21.78 66 GLY F N 1
ATOM 13044 C CA . GLY F 1 66 ? 77.287 -41.914 30.694 1.00 20.64 66 GLY F CA 1
ATOM 13045 C C . GLY F 1 66 ? 77.493 -42.788 29.471 1.00 20.34 66 GLY F C 1
ATOM 13046 O O . GLY F 1 66 ? 77.289 -42.331 28.349 1.00 20.21 66 GLY F O 1
ATOM 13047 N N . ASN F 1 67 ? 77.896 -44.038 29.668 1.00 19.42 67 ASN F N 1
ATOM 13048 C CA . ASN F 1 67 ? 78.104 -44.941 28.540 1.00 19.03 67 ASN F CA 1
ATOM 13049 C C . ASN F 1 67 ? 76.788 -45.300 27.872 1.00 18.72 67 ASN F C 1
ATOM 13050 O O . ASN F 1 67 ? 75.774 -45.500 28.543 1.00 19.13 67 ASN F O 1
ATOM 13055 N N . ILE F 1 68 ? 76.808 -45.379 26.547 1.00 18.30 68 ILE F N 1
ATOM 13056 C CA . ILE F 1 68 ? 75.632 -45.775 25.786 1.00 19.59 68 ILE F CA 1
ATOM 13057 C C . ILE F 1 68 ? 75.958 -47.180 25.292 1.00 20.51 68 ILE F C 1
ATOM 13058 O O . ILE F 1 68 ? 76.991 -47.389 24.654 1.00 21.05 68 ILE F O 1
ATOM 13063 N N . PHE F 1 69 ? 75.089 -48.140 25.592 1.00 19.66 69 PHE F N 1
ATOM 13064 C CA . PHE F 1 69 ? 75.313 -49.523 25.183 1.00 19.64 69 PHE F CA 1
ATOM 13065 C C . PHE F 1 69 ? 74.312 -49.992 24.135 1.00 19.21 69 PHE F C 1
ATOM 13066 O O . PHE F 1 69 ? 73.163 -49.555 24.120 1.00 19.04 69 PHE F O 1
ATOM 13074 N N . LYS F 1 70 ? 74.762 -50.884 23.257 1.00 19.60 70 LYS F N 1
ATOM 13075 C CA . LYS F 1 70 ? 73.902 -51.461 22.233 1.00 19.63 70 LYS F CA 1
ATOM 13076 C C . LYS F 1 70 ? 74.100 -52.972 22.310 1.00 21.30 70 LYS F C 1
ATOM 13077 O O . LYS F 1 70 ? 75.203 -53.477 22.100 1.00 21.72 70 LYS F O 1
ATOM 13083 N N . ILE F 1 71 ? 73.026 -53.684 22.623 1.00 22.09 71 ILE F N 1
ATOM 13084 C CA . ILE F 1 71 ? 73.076 -55.131 22.768 1.00 22.10 71 ILE F CA 1
ATOM 13085 C C . ILE F 1 71 ? 72.272 -55.884 21.715 1.00 20.95 71 ILE F C 1
ATOM 13086 O O . ILE F 1 71 ? 71.176 -55.471 21.335 1.00 20.77 71 ILE F O 1
ATOM 13091 N N . ASN F 1 72 ? 72.837 -56.989 21.240 1.00 21.56 72 ASN F N 1
ATOM 13092 C CA . ASN F 1 72 ? 72.167 -57.842 20.266 1.00 23.08 72 ASN F CA 1
ATOM 13093 C C . ASN F 1 72 ? 71.486 -58.919 21.112 1.00 23.30 72 ASN F C 1
ATOM 13094 O O . ASN F 1 72 ? 72.157 -59.762 21.706 1.00 23.67 72 ASN F O 1
ATOM 13099 N N . PRO F 1 73 ? 70.148 -58.894 21.191 1.00 24.05 73 PRO F N 1
ATOM 13100 C CA . PRO F 1 73 ? 69.384 -59.869 21.976 1.00 25.40 73 PRO F CA 1
ATOM 13101 C C . PRO F 1 73 ? 69.646 -61.334 21.632 1.00 26.22 73 PRO F C 1
ATOM 13102 O O . PRO F 1 73 ? 69.582 -62.200 22.503 1.00 24.67 73 PRO F O 1
ATOM 13106 N N . GLU F 1 74 ? 69.937 -61.607 20.365 1.00 27.55 74 GLU F N 1
ATOM 13107 C CA . GLU F 1 74 ? 70.192 -62.976 19.924 1.00 29.93 74 GLU F CA 1
ATOM 13108 C C . GLU F 1 74 ? 71.578 -63.489 20.307 1.00 30.13 74 GLU F C 1
ATOM 13109 O O . GLU F 1 74 ? 71.710 -64.548 20.925 1.00 30.45 74 GLU F O 1
ATOM 13115 N N . THR F 1 75 ? 72.607 -62.733 19.938 1.00 28.90 75 THR F N 1
ATOM 13116 C CA . THR F 1 75 ? 73.989 -63.116 20.207 1.00 28.79 75 THR F CA 1
ATOM 13117 C C . THR F 1 75 ? 74.516 -62.671 21.565 1.00 28.82 75 THR F C 1
ATOM 13118 O O . THR F 1 75 ? 75.547 -63.165 22.026 1.00 28.98 75 THR F O 1
ATOM 13122 N N . LYS F 1 76 ? 73.814 -61.733 22.194 1.00 27.83 76 LYS F N 1
ATOM 13123 C CA . LYS F 1 76 ? 74.212 -61.199 23.492 1.00 27.64 76 LYS F CA 1
ATOM 13124 C C . LYS F 1 76 ? 75.471 -60.344 23.370 1.00 26.25 76 LYS F C 1
ATOM 13125 O O . LYS F 1 76 ? 76.146 -60.064 24.361 1.00 25.18 76 LYS F O 1
ATOM 13131 N N . GLU F 1 77 ? 75.783 -59.932 22.145 1.00 26.95 77 GLU F N 1
ATOM 13132 C CA . GLU F 1 77 ? 76.951 -59.093 21.896 1.00 27.51 77 GLU F CA 1
ATOM 13133 C C . GLU F 1 77 ? 76.718 -57.707 22.490 1.00 26.12 77 GLU F C 1
ATOM 13134 O O . GLU F 1 77 ? 75.660 -57.115 22.288 1.00 26.62 77 GLU F O 1
ATOM 13140 N N . ILE F 1 78 ? 77.705 -57.197 23.220 1.00 25.79 78 ILE F N 1
ATOM 13141 C CA . ILE F 1 78 ? 77.602 -55.876 23.835 1.00 25.82 78 ILE F CA 1
ATOM 13142 C C . ILE F 1 78 ? 78.549 -54.872 23.185 1.00 26.79 78 ILE F C 1
ATOM 13143 O O . ILE F 1 78 ? 79.751 -55.118 23.073 1.00 26.61 78 ILE F O 1
ATOM 13148 N N . LYS F 1 79 ? 78.000 -53.738 22.765 1.00 26.41 79 LYS F N 1
ATOM 13149 C CA . LYS F 1 79 ? 78.796 -52.683 22.149 1.00 27.09 79 LYS F CA 1
ATOM 13150 C C . LYS F 1 79 ? 78.553 -51.373 22.887 1.00 26.11 79 LYS F C 1
ATOM 13151 O O . LYS F 1 79 ? 77.493 -51.177 23.480 1.00 26.30 79 LYS F O 1
ATOM 13157 N N . ARG F 1 80 ? 79.547 -50.491 22.856 1.00 24.18 80 ARG F N 1
ATOM 13158 C CA . ARG F 1 80 ? 79.460 -49.188 23.509 1.00 23.54 80 ARG F CA 1
ATOM 13159 C C . ARG F 1 80 ? 79.754 -48.147 22.424 1.00 22.57 80 ARG F C 1
ATOM 13160 O O . ARG F 1 80 ? 80.871 -47.641 22.322 1.00 21.95 80 ARG F O 1
ATOM 13168 N N . PRO F 1 81 ? 78.746 -47.823 21.596 1.00 22.81 81 PRO F N 1
ATOM 13169 C CA . PRO F 1 81 ? 78.861 -46.850 20.500 1.00 21.71 81 PRO F CA 1
ATOM 13170 C C . PRO F 1 81 ? 79.415 -45.475 20.869 1.00 22.65 81 PRO F C 1
ATOM 13171 O O . PRO F 1 81 ? 80.308 -44.962 20.191 1.00 21.29 81 PRO F O 1
ATOM 13175 N N . PHE F 1 82 ? 78.885 -44.867 21.927 1.00 21.74 82 PHE F N 1
ATOM 13176 C CA . PHE F 1 82 ? 79.383 -43.567 22.352 1.00 21.09 82 PHE F CA 1
ATOM 13177 C C . PHE F 1 82 ? 79.123 -43.272 23.822 1.00 20.28 82 PHE F C 1
ATOM 13178 O O . PHE F 1 82 ? 78.512 -44.069 24.532 1.00 20.42 82 PHE F O 1
ATOM 13186 N N . VAL F 1 83 ? 79.618 -42.128 24.275 1.00 19.57 83 VAL F N 1
ATOM 13187 C CA . VAL F 1 83 ? 79.449 -41.705 25.655 1.00 19.04 83 VAL F CA 1
ATOM 13188 C C . VAL F 1 83 ? 78.737 -40.359 25.666 1.00 20.04 83 VAL F C 1
ATOM 13189 O O . VAL F 1 83 ? 79.022 -39.491 24.839 1.00 19.61 83 VAL F O 1
ATOM 13193 N N . SER F 1 84 ? 77.809 -40.188 26.600 1.00 18.50 84 SER F N 1
ATOM 13194 C CA . SER F 1 84 ? 77.064 -38.939 26.700 1.00 18.35 84 SER F CA 1
ATOM 13195 C C . SER F 1 84 ? 77.978 -37.763 27.003 1.00 18.15 84 SER F C 1
ATOM 13196 O O . SER F 1 84 ? 78.872 -37.862 27.841 1.00 17.00 84 SER F O 1
ATOM 13199 N N . HIS F 1 85 ? 77.745 -36.647 26.318 1.00 18.40 85 HIS F N 1
ATOM 13200 C CA . HIS F 1 85 ? 78.535 -35.442 26.536 1.00 18.13 85 HIS F CA 1
ATOM 13201 C C . HIS F 1 85 ? 77.854 -34.594 27.605 1.00 17.85 85 HIS F C 1
ATOM 13202 O O . HIS F 1 85 ? 78.376 -33.557 28.019 1.00 17.43 85 HIS F O 1
ATOM 13209 N N . LYS F 1 86 ? 76.679 -35.041 28.039 1.00 17.42 86 LYS F N 1
ATOM 13210 C CA . LYS F 1 86 ? 75.921 -34.349 29.074 1.00 16.96 86 LYS F CA 1
ATOM 13211 C C . LYS F 1 86 ? 75.927 -35.234 30.315 1.00 17.22 86 LYS F C 1
ATOM 13212 O O . LYS F 1 86 ? 75.820 -36.458 30.218 1.00 17.84 86 LYS F O 1
ATOM 13218 N N . ALA F 1 87 ? 76.049 -34.611 31.480 1.00 16.85 87 ALA F N 1
ATOM 13219 C CA . ALA F 1 87 ? 76.117 -35.346 32.734 1.00 16.73 87 ALA F CA 1
ATOM 13220 C C . ALA F 1 87 ? 74.841 -36.029 33.205 1.00 15.85 87 ALA F C 1
ATOM 13221 O O . ALA F 1 87 ? 73.736 -35.497 33.082 1.00 15.33 87 ALA F O 1
ATOM 13223 N N . ASN F 1 88 ? 75.027 -37.225 33.753 1.00 15.95 88 ASN F N 1
ATOM 13224 C CA . ASN F 1 88 ? 73.953 -38.028 34.317 1.00 14.65 88 ASN F CA 1
ATOM 13225 C C . ASN F 1 88 ? 72.730 -38.331 33.456 1.00 14.50 88 ASN F C 1
ATOM 13226 O O . ASN F 1 88 ? 71.598 -38.022 33.840 1.00 15.16 88 ASN F O 1
ATOM 13231 N N . PRO F 1 89 ? 72.938 -38.945 32.279 1.00 13.89 89 PRO F N 1
ATOM 13232 C CA . PRO F 1 89 ? 71.810 -39.282 31.406 1.00 13.79 89 PRO F CA 1
ATOM 13233 C C . PRO F 1 89 ? 71.048 -40.403 32.112 1.00 14.41 89 PRO F C 1
ATOM 13234 O O . PRO F 1 89 ? 71.659 -41.221 32.804 1.00 14.64 89 PRO F O 1
ATOM 13238 N N . ALA F 1 90 ? 69.730 -40.456 31.944 1.00 13.49 90 ALA F N 1
ATOM 13239 C CA . ALA F 1 90 ? 68.946 -41.476 32.634 1.00 13.50 90 ALA F CA 1
ATOM 13240 C C . ALA F 1 90 ? 67.964 -42.260 31.774 1.00 14.06 90 ALA F C 1
ATOM 13241 O O . ALA F 1 90 ? 67.386 -43.246 32.232 1.00 12.43 90 ALA F O 1
ATOM 13243 N N . ALA F 1 91 ? 67.758 -41.830 30.535 1.00 13.20 91 ALA F N 1
ATOM 13244 C CA . ALA F 1 91 ? 66.829 -42.540 29.671 1.00 13.81 91 ALA F CA 1
ATOM 13245 C C . ALA F 1 91 ? 67.099 -42.342 28.188 1.00 14.44 91 ALA F C 1
ATOM 13246 O O . ALA F 1 91 ? 67.567 -41.287 27.762 1.00 14.69 91 ALA F O 1
ATOM 13248 N N . ILE F 1 92 ? 66.798 -43.381 27.417 1.00 13.57 92 ILE F N 1
ATOM 13249 C CA . ILE F 1 92 ? 66.951 -43.357 25.970 1.00 14.30 92 ILE F CA 1
ATOM 13250 C C . ILE F 1 92 ? 65.603 -43.714 25.358 1.00 14.51 92 ILE F C 1
ATOM 13251 O O . ILE F 1 92 ? 65.042 -44.771 25.653 1.00 14.86 92 ILE F O 1
ATOM 13256 N N . LYS F 1 93 ? 65.070 -42.818 24.535 1.00 13.36 93 LYS F N 1
ATOM 13257 C CA . LYS F 1 93 ? 63.816 -43.066 23.841 1.00 13.91 93 LYS F CA 1
ATOM 13258 C C . LYS F 1 93 ? 64.131 -42.849 22.372 1.00 15.80 93 LYS F C 1
ATOM 13259 O O . LYS F 1 93 ? 64.645 -41.799 21.983 1.00 15.80 93 LYS F O 1
ATOM 13265 N N . ILE F 1 94 ? 63.844 -43.858 21.562 1.00 16.68 94 ILE F N 1
ATOM 13266 C CA . ILE F 1 94 ? 64.135 -43.787 20.141 1.00 17.11 94 ILE F CA 1
ATOM 13267 C C . ILE F 1 94 ? 62.970 -43.259 19.317 1.00 17.51 94 ILE F C 1
ATOM 13268 O O . ILE F 1 94 ? 61.824 -43.688 19.469 1.00 17.17 94 ILE F O 1
ATOM 13273 N N . HIS F 1 95 ? 63.292 -42.311 18.443 1.00 18.04 95 HIS F N 1
ATOM 13274 C CA . HIS F 1 95 ? 62.321 -41.669 17.574 1.00 17.64 95 HIS F CA 1
ATOM 13275 C C . HIS F 1 95 ? 62.002 -42.557 16.374 1.00 19.42 95 HIS F C 1
ATOM 13276 O O . HIS F 1 95 ? 62.789 -43.429 15.997 1.00 20.45 95 HIS F O 1
ATOM 13283 N N . LYS F 1 96 ? 60.833 -42.333 15.789 1.00 18.62 96 LYS F N 1
ATOM 13284 C CA . LYS F 1 96 ? 60.393 -43.075 14.618 1.00 20.64 96 LYS F CA 1
ATOM 13285 C C . LYS F 1 96 ? 61.444 -42.980 13.511 1.00 21.33 96 LYS F C 1
ATOM 13286 O O . LYS F 1 96 ? 61.597 -43.902 12.706 1.00 21.06 96 LYS F O 1
ATOM 13292 N N . ASP F 1 97 ? 62.176 -41.868 13.480 1.00 21.16 97 ASP F N 1
ATOM 13293 C CA . ASP F 1 97 ? 63.191 -41.672 12.450 1.00 21.52 97 ASP F CA 1
ATOM 13294 C C . ASP F 1 97 ? 64.564 -42.235 12.800 1.00 21.49 97 ASP F C 1
ATOM 13295 O O . ASP F 1 97 ? 65.541 -41.978 12.098 1.00 21.95 97 ASP F O 1
ATOM 13300 N N . GLY F 1 98 ? 64.638 -43.003 13.885 1.00 20.65 98 GLY F N 1
ATOM 13301 C CA . GLY F 1 98 ? 65.899 -43.619 14.268 1.00 19.38 98 GLY F CA 1
ATOM 13302 C C . GLY F 1 98 ? 66.791 -42.898 15.259 1.00 19.64 98 GLY F C 1
ATOM 13303 O O . GLY F 1 98 ? 67.715 -43.500 15.811 1.00 19.37 98 GLY F O 1
ATOM 13304 N N . ARG F 1 99 ? 66.539 -41.615 15.489 1.00 18.95 99 ARG F N 1
ATOM 13305 C CA . ARG F 1 99 ? 67.355 -40.858 16.428 1.00 18.95 99 ARG F CA 1
ATOM 13306 C C . ARG F 1 99 ? 67.146 -41.316 17.862 1.00 19.32 99 ARG F C 1
ATOM 13307 O O . ARG F 1 99 ? 66.063 -41.773 18.228 1.00 18.58 99 ARG F O 1
ATOM 13315 N N . LEU F 1 100 ? 68.198 -41.193 18.664 1.00 18.40 100 LEU F N 1
ATOM 13316 C CA . LEU F 1 100 ? 68.135 -41.538 20.075 1.00 17.40 100 LEU F CA 1
ATOM 13317 C C . LEU F 1 100 ? 67.959 -40.252 20.864 1.00 17.23 100 LEU F C 1
ATOM 13318 O O . LEU F 1 100 ? 68.781 -39.341 20.769 1.00 17.01 100 LEU F O 1
ATOM 13323 N N . PHE F 1 101 ? 66.874 -40.165 21.621 1.00 15.35 101 PHE F N 1
ATOM 13324 C CA . PHE F 1 101 ? 66.637 -38.995 22.453 1.00 15.85 101 PHE F CA 1
ATOM 13325 C C . PHE F 1 101 ? 67.101 -39.389 23.846 1.00 16.03 101 PHE F C 1
ATOM 13326 O O . PHE F 1 101 ? 66.614 -40.364 24.419 1.00 15.28 101 PHE F O 1
ATOM 13334 N N . VAL F 1 102 ? 68.066 -38.644 24.374 1.00 15.38 102 VAL F N 1
ATOM 13335 C CA . VAL F 1 102 ? 68.629 -38.938 25.685 1.00 16.16 102 VAL F CA 1
ATOM 13336 C C . VAL F 1 102 ? 68.272 -37.900 26.740 1.00 14.58 102 VAL F C 1
ATOM 13337 O O . VAL F 1 102 ? 68.594 -36.723 26.600 1.00 15.57 102 VAL F O 1
ATOM 13341 N N . CYS F 1 103 ? 67.606 -38.346 27.800 1.00 13.75 103 CYS F N 1
ATOM 13342 C CA . CYS F 1 103 ? 67.228 -37.459 28.894 1.00 13.21 103 CYS F CA 1
ATOM 13343 C C . CYS F 1 103 ? 68.375 -37.446 29.892 1.00 14.26 103 CYS F C 1
ATOM 13344 O O . CYS F 1 103 ? 68.967 -38.491 30.166 1.00 15.01 103 CYS F O 1
ATOM 13347 N N . TYR F 1 104 ? 68.710 -36.275 30.423 1.00 12.96 104 TYR F N 1
ATOM 13348 C CA . TYR F 1 104 ? 69.778 -36.210 31.410 1.00 14.11 104 TYR F CA 1
ATOM 13349 C C . TYR F 1 104 ? 69.450 -35.275 32.560 1.00 13.68 104 TYR F C 1
ATOM 13350 O O . TYR F 1 104 ? 68.733 -34.281 32.399 1.00 13.76 104 TYR F O 1
ATOM 13359 N N . LEU F 1 105 ? 69.992 -35.612 33.724 1.00 14.09 105 LEU F N 1
ATOM 13360 C CA . LEU F 1 105 ? 69.754 -34.873 34.956 1.00 15.11 105 LEU F CA 1
ATOM 13361 C C . LEU F 1 105 ? 70.734 -33.746 35.255 1.00 14.97 105 LEU F C 1
ATOM 13362 O O . LEU F 1 105 ? 70.484 -32.925 36.134 1.00 15.53 105 LEU F O 1
ATOM 13367 N N . GLY F 1 106 ? 71.852 -33.711 34.540 1.00 14.89 106 GLY F N 1
ATOM 13368 C CA . GLY F 1 106 ? 72.827 -32.666 34.788 1.00 16.33 106 GLY F CA 1
ATOM 13369 C C . GLY F 1 106 ? 73.323 -32.675 36.222 1.00 18.32 106 GLY F C 1
ATOM 13370 O O . GLY F 1 106 ? 73.738 -33.718 36.735 1.00 18.66 106 GLY F O 1
ATOM 13371 N N . ASP F 1 107 ? 73.266 -31.518 36.878 1.00 17.94 107 ASP F N 1
ATOM 13372 C CA . ASP F 1 107 ? 73.731 -31.392 38.256 1.00 18.40 107 ASP F CA 1
ATOM 13373 C C . ASP F 1 107 ? 72.675 -31.721 39.309 1.00 18.67 107 ASP F C 1
ATOM 13374 O O . ASP F 1 107 ? 72.873 -31.444 40.493 1.00 19.81 107 ASP F O 1
ATOM 13379 N N . PHE F 1 108 ? 71.558 -32.304 38.880 1.00 18.77 108 PHE F N 1
ATOM 13380 C CA . PHE F 1 108 ? 70.479 -32.686 39.792 1.00 18.79 108 PHE F CA 1
ATOM 13381 C C . PHE F 1 108 ? 69.709 -31.504 40.375 1.00 18.89 108 PHE F C 1
ATOM 13382 O O . PHE F 1 108 ? 68.773 -31.695 41.155 1.00 18.66 108 PHE F O 1
ATOM 13390 N N . LYS F 1 109 ? 70.097 -30.288 40.000 1.00 18.22 109 LYS F N 1
ATOM 13391 C CA . LYS F 1 109 ? 69.426 -29.094 40.500 1.00 17.83 109 LYS F CA 1
ATOM 13392 C C . LYS F 1 109 ? 68.699 -28.335 39.392 1.00 16.05 109 LYS F C 1
ATOM 13393 O O . LYS F 1 109 ? 67.556 -27.917 39.576 1.00 16.05 109 LYS F O 1
ATOM 13399 N N . SER F 1 110 ? 69.347 -28.155 38.242 1.00 16.10 110 SER F N 1
ATOM 13400 C CA . SER F 1 110 ? 68.695 -27.446 37.143 1.00 14.27 110 SER F CA 1
ATOM 13401 C C . SER F 1 110 ? 69.339 -27.603 35.771 1.00 15.05 110 SER F C 1
ATOM 13402 O O . SER F 1 110 ? 68.750 -27.190 34.772 1.00 13.81 110 SER F O 1
ATOM 13405 N N . THR F 1 111 ? 70.525 -28.201 35.701 1.00 15.35 111 THR F N 1
ATOM 13406 C CA . THR F 1 111 ? 71.202 -28.319 34.414 1.00 15.92 111 THR F CA 1
ATOM 13407 C C . THR F 1 111 ? 70.924 -29.569 33.584 1.00 14.97 111 THR F C 1
ATOM 13408 O O . THR F 1 111 ? 71.772 -30.008 32.808 1.00 14.82 111 THR F O 1
ATOM 13412 N N . GLY F 1 112 ? 69.728 -30.130 33.738 1.00 13.98 112 GLY F N 1
ATOM 13413 C CA . GLY F 1 112 ? 69.359 -31.298 32.958 1.00 12.99 112 GLY F CA 1
ATOM 13414 C C . GLY F 1 112 ? 68.699 -30.860 31.659 1.00 15.19 112 GLY F C 1
ATOM 13415 O O . GLY F 1 112 ? 68.518 -29.661 31.422 1.00 14.39 112 GLY F O 1
ATOM 13416 N N . GLY F 1 113 ? 68.337 -31.823 30.817 1.00 15.22 113 GLY F N 1
ATOM 13417 C CA . GLY F 1 113 ? 67.697 -31.509 29.551 1.00 15.64 113 GLY F CA 1
ATOM 13418 C C . GLY F 1 113 ? 67.554 -32.737 28.672 1.00 15.95 113 GLY F C 1
ATOM 13419 O O . GLY F 1 113 ? 67.579 -33.864 29.166 1.00 15.81 113 GLY F O 1
ATOM 13420 N N . ILE F 1 114 ? 67.401 -32.523 27.369 1.00 14.72 114 ILE F N 1
ATOM 13421 C CA . ILE F 1 114 ? 67.267 -33.626 26.425 1.00 13.82 114 ILE F CA 1
ATOM 13422 C C . ILE F 1 114 ? 67.999 -33.353 25.119 1.00 16.49 114 ILE F C 1
ATOM 13423 O O . ILE F 1 114 ? 67.760 -32.335 24.468 1.00 14.59 114 ILE F O 1
ATOM 13428 N N . PHE F 1 115 ? 68.892 -34.257 24.732 1.00 16.49 115 PHE F N 1
ATOM 13429 C CA . PHE F 1 115 ? 69.586 -34.087 23.466 1.00 17.10 115 PHE F CA 1
ATOM 13430 C C . PHE F 1 115 ? 69.256 -35.276 22.586 1.00 18.20 115 PHE F C 1
ATOM 13431 O O . PHE F 1 115 ? 68.775 -36.305 23.072 1.00 17.42 115 PHE F O 1
ATOM 13439 N N . ALA F 1 116 ? 69.478 -35.122 21.287 1.00 16.94 116 ALA F N 1
ATOM 13440 C CA . ALA F 1 116 ? 69.216 -36.198 20.344 1.00 17.24 116 ALA F CA 1
ATOM 13441 C C . ALA F 1 116 ? 70.502 -36.471 19.576 1.00 18.52 116 ALA F C 1
ATOM 13442 O O . ALA F 1 116 ? 71.348 -35.587 19.428 1.00 18.17 116 ALA F O 1
ATOM 13444 N N . ALA F 1 117 ? 70.652 -37.698 19.098 1.00 18.79 117 ALA F N 1
ATOM 13445 C CA . ALA F 1 117 ? 71.846 -38.073 18.354 1.00 20.14 117 ALA F CA 1
ATOM 13446 C C . ALA F 1 117 ? 71.588 -39.346 17.566 1.00 19.87 117 ALA F C 1
ATOM 13447 O O . ALA F 1 117 ? 70.565 -40.000 17.755 1.00 20.10 117 ALA F O 1
ATOM 13449 N N . THR F 1 118 ? 72.504 -39.681 16.662 1.00 20.05 118 THR F N 1
ATOM 13450 C CA . THR F 1 118 ? 72.377 -40.909 15.894 1.00 20.59 118 THR F CA 1
ATOM 13451 C C . THR F 1 118 ? 72.872 -41.973 16.860 1.00 20.40 118 THR F C 1
ATOM 13452 O O . THR F 1 118 ? 73.456 -41.644 17.895 1.00 19.92 118 THR F O 1
ATOM 13456 N N . GLU F 1 119 ? 72.658 -43.239 16.529 1.00 21.67 119 GLU F N 1
ATOM 13457 C CA . GLU F 1 119 ? 73.088 -44.310 17.416 1.00 22.61 119 GLU F CA 1
ATOM 13458 C C . GLU F 1 119 ? 74.601 -44.346 17.625 1.00 23.55 119 GLU F C 1
ATOM 13459 O O . GLU F 1 119 ? 75.091 -45.072 18.487 1.00 23.04 119 GLU F O 1
ATOM 13465 N N . ASN F 1 120 ? 75.340 -43.562 16.840 1.00 24.32 120 ASN F N 1
ATOM 13466 C CA . ASN F 1 120 ? 76.795 -43.514 16.967 1.00 24.71 120 ASN F CA 1
ATOM 13467 C C . ASN F 1 120 ? 77.264 -42.255 17.685 1.00 24.11 120 ASN F C 1
ATOM 13468 O O . ASN F 1 120 ? 78.466 -42.005 17.799 1.00 23.39 120 ASN F O 1
ATOM 13473 N N . GLY F 1 121 ? 76.313 -41.459 18.161 1.00 22.72 121 GLY F N 1
ATOM 13474 C CA . GLY F 1 121 ? 76.660 -40.244 18.873 1.00 24.65 121 GLY F CA 1
ATOM 13475 C C . GLY F 1 121 ? 76.977 -39.064 17.975 1.00 25.28 121 GLY F C 1
ATOM 13476 O O . GLY F 1 121 ? 77.594 -38.094 18.413 1.00 26.31 121 GLY F O 1
ATOM 13477 N N . ASP F 1 122 ? 76.563 -39.140 16.717 1.00 26.62 122 ASP F N 1
ATOM 13478 C CA . ASP F 1 122 ? 76.817 -38.048 15.790 1.00 27.97 122 ASP F CA 1
ATOM 13479 C C . ASP F 1 122 ? 75.572 -37.174 15.678 1.00 28.10 122 ASP F C 1
ATOM 13480 O O . ASP F 1 122 ? 74.502 -37.539 16.171 1.00 27.06 122 ASP F O 1
ATOM 13485 N N . ASN F 1 123 ? 75.721 -36.017 15.040 1.00 26.60 123 ASN F N 1
ATOM 13486 C CA . ASN F 1 123 ? 74.618 -35.077 14.862 1.00 26.97 123 ASN F CA 1
ATOM 13487 C C . ASN F 1 123 ? 73.947 -34.735 16.187 1.00 26.02 123 ASN F C 1
ATOM 13488 O O . ASN F 1 123 ? 72.723 -34.816 16.311 1.00 26.37 123 ASN F O 1
ATOM 13493 N N . LEU F 1 124 ? 74.749 -34.355 17.176 1.00 24.69 124 LEU F N 1
ATOM 13494 C CA . LEU F 1 124 ? 74.216 -34.000 18.484 1.00 23.28 124 LEU F CA 1
ATOM 13495 C C . LEU F 1 124 ? 73.308 -32.784 18.353 1.00 24.56 124 LEU F C 1
ATOM 13496 O O . LEU F 1 124 ? 73.684 -31.778 17.746 1.00 24.02 124 LEU F O 1
ATOM 13501 N N . GLN F 1 125 ? 72.111 -32.881 18.922 1.00 23.23 125 GLN F N 1
ATOM 13502 C CA . GLN F 1 125 ? 71.139 -31.795 18.852 1.00 24.01 125 GLN F CA 1
ATOM 13503 C C . GLN F 1 125 ? 70.511 -31.549 20.220 1.00 22.63 125 GLN F C 1
ATOM 13504 O O . GLN F 1 125 ? 70.180 -32.497 20.929 1.00 21.13 125 GLN F O 1
ATOM 13510 N N . ASP F 1 126 ? 70.346 -30.285 20.594 1.00 20.68 126 ASP F N 1
ATOM 13511 C CA . ASP F 1 126 ? 69.701 -29.976 21.863 1.00 20.95 126 ASP F CA 1
ATOM 13512 C C . ASP F 1 126 ? 68.202 -29.887 21.592 1.00 20.28 126 ASP F C 1
ATOM 13513 O O . ASP F 1 126 ? 67.758 -29.027 20.829 1.00 20.88 126 ASP F O 1
ATOM 13518 N N . ILE F 1 127 ? 67.427 -30.792 22.185 1.00 18.06 127 ILE F N 1
ATOM 13519 C CA . ILE F 1 127 ? 65.974 -30.779 22.014 1.00 16.97 127 ILE F CA 1
ATOM 13520 C C . ILE F 1 127 ? 65.457 -29.845 23.105 1.00 17.00 127 ILE F C 1
ATOM 13521 O O . ILE F 1 127 ? 64.663 -28.939 22.851 1.00 17.50 127 ILE F O 1
ATOM 13526 N N . ILE F 1 128 ? 65.925 -30.085 24.325 1.00 16.23 128 ILE F N 1
ATOM 13527 C CA . ILE F 1 128 ? 65.598 -29.254 25.474 1.00 15.56 128 ILE F CA 1
ATOM 13528 C C . ILE F 1 128 ? 66.964 -28.830 26.011 1.00 16.65 128 ILE F C 1
ATOM 13529 O O . ILE F 1 128 ? 67.739 -29.672 26.470 1.00 15.97 128 ILE F O 1
ATOM 13534 N N . GLU F 1 129 ? 67.267 -27.537 25.930 1.00 16.88 129 GLU F N 1
ATOM 13535 C CA . GLU F 1 129 ? 68.549 -27.019 26.403 1.00 18.10 129 GLU F CA 1
ATOM 13536 C C . GLU F 1 129 ? 68.719 -27.233 27.897 1.00 17.54 129 GLU F C 1
ATOM 13537 O O . GLU F 1 129 ? 67.737 -27.325 28.632 1.00 16.99 129 GLU F O 1
ATOM 13543 N N . ASP F 1 130 ? 69.970 -27.292 28.343 1.00 17.24 130 ASP F N 1
ATOM 13544 C CA . ASP F 1 130 ? 70.262 -27.528 29.749 1.00 17.66 130 ASP F CA 1
ATOM 13545 C C . ASP F 1 130 ? 70.395 -26.306 30.656 1.00 18.15 130 ASP F C 1
ATOM 13546 O O . ASP F 1 130 ? 69.712 -26.215 31.677 1.00 17.60 130 ASP F O 1
ATOM 13551 N N . LEU F 1 131 ? 71.256 -25.363 30.291 1.00 17.86 131 LEU F N 1
ATOM 13552 C CA . LEU F 1 131 ? 71.471 -24.185 31.123 1.00 17.93 131 LEU F CA 1
ATOM 13553 C C . LEU F 1 131 ? 70.357 -23.148 31.081 1.00 18.22 131 LEU F C 1
ATOM 13554 O O . LEU F 1 131 ? 70.163 -22.407 32.044 1.00 19.05 131 LEU F O 1
ATOM 13559 N N . SER F 1 132 ? 69.628 -23.095 29.971 1.00 16.95 132 SER F N 1
ATOM 13560 C CA . SER F 1 132 ? 68.547 -22.129 29.821 1.00 17.43 132 SER F CA 1
ATOM 13561 C C . SER F 1 132 ? 67.216 -22.615 30.386 1.00 17.50 132 SER F C 1
ATOM 13562 O O . SER F 1 132 ? 66.231 -21.883 30.359 1.00 17.83 132 SER F O 1
ATOM 13565 N N . THR F 1 133 ? 67.183 -23.847 30.889 1.00 16.34 133 THR F N 1
ATOM 13566 C CA . THR F 1 133 ? 65.957 -24.397 31.463 1.00 16.81 133 THR F CA 1
ATOM 13567 C C . THR F 1 133 ? 66.192 -24.860 32.898 1.00 16.56 133 THR F C 1
ATOM 13568 O O . THR F 1 133 ? 67.318 -25.159 33.290 1.00 17.55 133 THR F O 1
ATOM 13572 N N . ALA F 1 134 ? 65.121 -24.925 33.677 1.00 15.80 134 ALA F N 1
ATOM 13573 C CA . ALA F 1 134 ? 65.227 -25.343 35.068 1.00 15.12 134 ALA F CA 1
ATOM 13574 C C . ALA F 1 134 ? 65.100 -26.856 35.225 1.00 14.33 134 ALA F C 1
ATOM 13575 O O . ALA F 1 134 ? 65.348 -27.394 36.302 1.00 14.38 134 ALA F O 1
ATOM 13577 N N . TYR F 1 135 ? 64.741 -27.540 34.146 1.00 13.49 135 TYR F N 1
ATOM 13578 C CA . TYR F 1 135 ? 64.536 -28.987 34.194 1.00 13.54 135 TYR F CA 1
ATOM 13579 C C . TYR F 1 135 ? 65.755 -29.888 34.377 1.00 14.24 135 TYR F C 1
ATOM 13580 O O . TYR F 1 135 ? 66.862 -29.568 33.956 1.00 12.45 135 TYR F O 1
ATOM 13589 N N . CYS F 1 136 ? 65.500 -31.030 35.010 1.00 13.67 136 CYS F N 1
ATOM 13590 C CA . CYS F 1 136 ? 66.466 -32.111 35.203 1.00 13.83 136 CYS F CA 1
ATOM 13591 C C . CYS F 1 136 ? 65.542 -33.233 34.744 1.00 13.45 136 CYS F C 1
ATOM 13592 O O . CYS F 1 136 ? 64.663 -33.666 35.485 1.00 12.54 136 CYS F O 1
ATOM 13595 N N . ILE F 1 137 ? 65.724 -33.671 33.504 1.00 12.73 137 ILE F N 1
ATOM 13596 C CA . ILE F 1 137 ? 64.849 -34.667 32.903 1.00 12.77 137 ILE F CA 1
ATOM 13597 C C . ILE F 1 137 ? 65.313 -36.112 33.037 1.00 12.59 137 ILE F C 1
ATOM 13598 O O . ILE F 1 137 ? 66.405 -36.476 32.608 1.00 12.17 137 ILE F O 1
ATOM 13603 N N . ASP F 1 138 ? 64.450 -36.933 33.626 1.00 11.90 138 ASP F N 1
ATOM 13604 C CA . ASP F 1 138 ? 64.759 -38.336 33.870 1.00 11.91 138 ASP F CA 1
ATOM 13605 C C . ASP F 1 138 ? 64.257 -39.316 32.810 1.00 12.57 138 ASP F C 1
ATOM 13606 O O . ASP F 1 138 ? 64.917 -40.316 32.518 1.00 11.91 138 ASP F O 1
ATOM 13611 N N . ASP F 1 139 ? 63.083 -39.047 32.249 1.00 11.95 139 ASP F N 1
ATOM 13612 C CA . ASP F 1 139 ? 62.515 -39.951 31.257 1.00 11.35 139 ASP F CA 1
ATOM 13613 C C . ASP F 1 139 ? 61.519 -39.228 30.360 1.00 11.62 139 ASP F C 1
ATOM 13614 O O . ASP F 1 139 ? 61.179 -38.064 30.592 1.00 12.56 139 ASP F O 1
ATOM 13619 N N . MET F 1 140 ? 61.039 -39.936 29.346 1.00 10.41 140 MET F N 1
ATOM 13620 C CA . MET F 1 140 ? 60.090 -39.371 28.400 1.00 11.67 140 MET F CA 1
ATOM 13621 C C . MET F 1 140 ? 59.343 -40.479 27.667 1.00 12.06 140 MET F C 1
ATOM 13622 O O . MET F 1 140 ? 59.705 -41.653 27.748 1.00 12.65 140 MET F O 1
ATOM 13627 N N . VAL F 1 141 ? 58.291 -40.095 26.955 1.00 11.49 141 VAL F N 1
ATOM 13628 C CA . VAL F 1 141 ? 57.522 -41.042 26.168 1.00 12.13 141 VAL F CA 1
ATOM 13629 C C . VAL F 1 141 ? 56.890 -40.301 24.996 1.00 13.13 141 VAL F C 1
ATOM 13630 O O . VAL F 1 141 ? 56.225 -39.282 25.177 1.00 12.82 141 VAL F O 1
ATOM 13634 N N . PHE F 1 142 ? 57.131 -40.810 23.792 1.00 13.16 142 PHE F N 1
ATOM 13635 C CA . PHE F 1 142 ? 56.606 -40.215 22.562 1.00 14.15 142 PHE F CA 1
ATOM 13636 C C . PHE F 1 142 ? 55.147 -40.579 22.319 1.00 13.87 142 PHE F C 1
ATOM 13637 O O . PHE F 1 142 ? 54.739 -41.707 22.601 1.00 14.95 142 PHE F O 1
ATOM 13645 N N . ASP F 1 143 ? 54.357 -39.638 21.801 1.00 14.25 143 ASP F N 1
ATOM 13646 C CA . ASP F 1 143 ? 52.982 -39.973 21.456 1.00 15.27 143 ASP F CA 1
ATOM 13647 C C . ASP F 1 143 ? 53.061 -40.354 19.979 1.00 17.22 143 ASP F C 1
ATOM 13648 O O . ASP F 1 143 ? 54.128 -40.232 19.370 1.00 16.86 143 ASP F O 1
ATOM 13653 N N . SER F 1 144 ? 51.963 -40.828 19.402 1.00 18.03 144 SER F N 1
ATOM 13654 C CA . SER F 1 144 ? 51.975 -41.249 18.003 1.00 20.07 144 SER F CA 1
ATOM 13655 C C . SER F 1 144 ? 52.236 -40.113 17.018 1.00 20.33 144 SER F C 1
ATOM 13656 O O . SER F 1 144 ? 52.458 -40.353 15.832 1.00 21.31 144 SER F O 1
ATOM 13659 N N . LYS F 1 145 ? 52.217 -38.879 17.510 1.00 20.61 145 LYS F N 1
ATOM 13660 C CA . LYS F 1 145 ? 52.440 -37.722 16.652 1.00 21.46 145 LYS F CA 1
ATOM 13661 C C . LYS F 1 145 ? 53.888 -37.245 16.663 1.00 20.94 145 LYS F C 1
ATOM 13662 O O . LYS F 1 145 ? 54.263 -36.363 15.889 1.00 21.55 145 LYS F O 1
ATOM 13668 N N . GLY F 1 146 ? 54.706 -37.826 17.534 1.00 17.52 146 GLY F N 1
ATOM 13669 C CA . GLY F 1 146 ? 56.095 -37.416 17.591 1.00 16.31 146 GLY F CA 1
ATOM 13670 C C . GLY F 1 146 ? 56.362 -36.412 18.694 1.00 15.12 146 GLY F C 1
ATOM 13671 O O . GLY F 1 146 ? 57.502 -35.994 18.902 1.00 15.59 146 GLY F O 1
ATOM 13672 N N . GLY F 1 147 ? 55.307 -35.997 19.385 1.00 15.76 147 GLY F N 1
ATOM 13673 C CA . GLY F 1 147 ? 55.485 -35.078 20.492 1.00 13.45 147 GLY F CA 1
ATOM 13674 C C . GLY F 1 147 ? 55.829 -35.979 21.662 1.00 14.26 147 GLY F C 1
ATOM 13675 O O . GLY F 1 147 ? 55.822 -37.194 21.504 1.00 14.38 147 GLY F O 1
ATOM 13676 N N . PHE F 1 148 ? 56.147 -35.424 22.825 1.00 13.13 148 PHE F N 1
ATOM 13677 C CA . PHE F 1 148 ? 56.461 -36.291 23.951 1.00 13.25 148 PHE F CA 1
ATOM 13678 C C . PHE F 1 148 ? 56.268 -35.647 25.308 1.00 13.17 148 PHE F C 1
ATOM 13679 O O . PHE F 1 148 ? 56.302 -34.426 25.445 1.00 13.42 148 PHE F O 1
ATOM 13687 N N . TYR F 1 149 ? 56.059 -36.496 26.308 1.00 12.50 149 TYR F N 1
ATOM 13688 C CA . TYR F 1 149 ? 55.886 -36.055 27.683 1.00 12.06 149 TYR F CA 1
ATOM 13689 C C . TYR F 1 149 ? 57.171 -36.435 28.394 1.00 11.79 149 TYR F C 1
ATOM 13690 O O . TYR F 1 149 ? 57.712 -37.515 28.153 1.00 12.85 149 TYR F O 1
ATOM 13699 N N . PHE F 1 150 ? 57.680 -35.557 29.250 1.00 11.54 150 PHE F N 1
ATOM 13700 C CA . PHE F 1 150 ? 58.896 -35.887 29.982 1.00 12.59 150 PHE F CA 1
ATOM 13701 C C . PHE F 1 150 ? 58.721 -35.611 31.464 1.00 12.05 150 PHE F C 1
ATOM 13702 O O . PHE F 1 150 ? 57.870 -34.818 31.864 1.00 12.54 150 PHE F O 1
ATOM 13710 N N . THR F 1 151 ? 59.517 -36.292 32.278 1.00 12.11 151 THR F N 1
ATOM 13711 C CA . THR F 1 151 ? 59.449 -36.117 33.716 1.00 11.17 151 THR F CA 1
ATOM 13712 C C . THR F 1 151 ? 60.555 -35.201 34.224 1.00 12.72 151 THR F C 1
ATOM 13713 O O . THR F 1 151 ? 61.729 -35.370 33.883 1.00 12.39 151 THR F O 1
ATOM 13717 N N . ASP F 1 152 ? 60.160 -34.218 35.025 1.00 11.35 152 ASP F N 1
ATOM 13718 C CA . ASP F 1 152 ? 61.096 -33.276 35.621 1.00 12.79 152 ASP F CA 1
ATOM 13719 C C . ASP F 1 152 ? 61.440 -33.883 36.982 1.00 13.64 152 ASP F C 1
ATOM 13720 O O . ASP F 1 152 ? 60.624 -33.885 37.908 1.00 12.60 152 ASP F O 1
ATOM 13725 N N . PHE F 1 153 ? 62.659 -34.406 37.057 1.00 12.33 153 PHE F N 1
ATOM 13726 C CA . PHE F 1 153 ? 63.229 -35.099 38.210 1.00 13.66 153 PHE F CA 1
ATOM 13727 C C . PHE F 1 153 ? 63.848 -34.114 39.208 1.00 13.90 153 PHE F C 1
ATOM 13728 O O . PHE F 1 153 ? 65.072 -34.026 39.308 1.00 14.47 153 PHE F O 1
ATOM 13736 N N . ARG F 1 154 ? 63.014 -33.379 39.942 1.00 12.54 154 ARG F N 1
ATOM 13737 C CA . ARG F 1 154 ? 63.525 -32.412 40.911 1.00 13.50 154 ARG F CA 1
ATOM 13738 C C . ARG F 1 154 ? 62.752 -32.394 42.222 1.00 13.01 154 ARG F C 1
ATOM 13739 O O . ARG F 1 154 ? 61.591 -32.795 42.277 1.00 14.03 154 ARG F O 1
ATOM 13747 N N . GLY F 1 155 ? 63.419 -31.920 43.272 1.00 12.86 155 GLY F N 1
ATOM 13748 C CA . GLY F 1 155 ? 62.812 -31.834 44.589 1.00 12.70 155 GLY F CA 1
ATOM 13749 C C . GLY F 1 155 ? 63.046 -33.048 45.470 1.00 12.95 155 GLY F C 1
ATOM 13750 O O . GLY F 1 155 ? 64.014 -33.795 45.294 1.00 12.62 155 GLY F O 1
ATOM 13751 N N . TYR F 1 156 ? 62.159 -33.221 46.444 1.00 12.37 156 TYR F N 1
ATOM 13752 C CA . TYR F 1 156 ? 62.199 -34.349 47.366 1.00 11.44 156 TYR F CA 1
ATOM 13753 C C . TYR F 1 156 ? 60.838 -34.453 48.046 1.00 11.15 156 TYR F C 1
ATOM 13754 O O . TYR F 1 156 ? 59.933 -33.673 47.742 1.00 10.73 156 TYR F O 1
ATOM 13763 N N . SER F 1 157 ? 60.690 -35.410 48.957 1.00 10.93 157 SER F N 1
ATOM 13764 C CA . SER F 1 157 ? 59.417 -35.650 49.633 1.00 11.76 157 SER F CA 1
ATOM 13765 C C . SER F 1 157 ? 58.474 -34.464 49.814 1.00 12.20 157 SER F C 1
ATOM 13766 O O . SER F 1 157 ? 57.399 -34.426 49.208 1.00 12.60 157 SER F O 1
ATOM 13769 N N . THR F 1 158 ? 58.869 -33.500 50.639 1.00 11.81 158 THR F N 1
ATOM 13770 C CA . THR F 1 158 ? 58.026 -32.337 50.919 1.00 12.81 158 THR F CA 1
ATOM 13771 C C . THR F 1 158 ? 58.341 -31.088 50.091 1.00 13.20 158 THR F C 1
ATOM 13772 O O . THR F 1 158 ? 57.850 -30.000 50.395 1.00 13.72 158 THR F O 1
ATOM 13776 N N . ASN F 1 159 ? 59.148 -31.250 49.048 1.00 12.91 159 ASN F N 1
ATOM 13777 C CA . ASN F 1 159 ? 59.540 -30.144 48.172 1.00 13.57 159 ASN F CA 1
ATOM 13778 C C . ASN F 1 159 ? 59.249 -30.613 46.745 1.00 13.59 159 ASN F C 1
ATOM 13779 O O . ASN F 1 159 ? 60.160 -30.959 45.997 1.00 13.04 159 ASN F O 1
ATOM 13784 N N . PRO F 1 160 ? 57.963 -30.629 46.354 1.00 14.18 160 PRO F N 1
ATOM 13785 C CA . PRO F 1 160 ? 57.511 -31.067 45.028 1.00 14.45 160 PRO F CA 1
ATOM 13786 C C . PRO F 1 160 ? 57.834 -30.145 43.855 1.00 14.08 160 PRO F C 1
ATOM 13787 O O . PRO F 1 160 ? 56.934 -29.599 43.221 1.00 13.51 160 PRO F O 1
ATOM 13791 N N . LEU F 1 161 ? 59.120 -29.991 43.557 1.00 13.79 161 LEU F N 1
ATOM 13792 C CA . LEU F 1 161 ? 59.539 -29.131 42.454 1.00 14.59 161 LEU F CA 1
ATOM 13793 C C . LEU F 1 161 ? 59.317 -29.785 41.094 1.00 14.51 161 LEU F C 1
ATOM 13794 O O . LEU F 1 161 ? 59.265 -29.101 40.074 1.00 14.85 161 LEU F O 1
ATOM 13799 N N . GLY F 1 162 ? 59.186 -31.110 41.091 1.00 13.17 162 GLY F N 1
ATOM 13800 C CA . GLY F 1 162 ? 59.013 -31.849 39.850 1.00 11.96 162 GLY F CA 1
ATOM 13801 C C . GLY F 1 162 ? 57.661 -31.755 39.172 1.00 12.12 162 GLY F C 1
ATOM 13802 O O . GLY F 1 162 ? 56.742 -31.095 39.660 1.00 12.52 162 GLY F O 1
ATOM 13803 N N . GLY F 1 163 ? 57.541 -32.436 38.036 1.00 11.03 163 GLY F N 1
ATOM 13804 C CA . GLY F 1 163 ? 56.300 -32.422 37.289 1.00 9.76 163 GLY F CA 1
ATOM 13805 C C . GLY F 1 163 ? 56.460 -33.100 35.944 1.00 10.25 163 GLY F C 1
ATOM 13806 O O . GLY F 1 163 ? 57.486 -33.729 35.671 1.00 11.32 163 GLY F O 1
ATOM 13807 N N . VAL F 1 164 ? 55.440 -32.969 35.106 1.00 10.52 164 VAL F N 1
ATOM 13808 C CA . VAL F 1 164 ? 55.446 -33.564 33.780 1.00 10.92 164 VAL F CA 1
ATOM 13809 C C . VAL F 1 164 ? 55.095 -32.497 32.754 1.00 13.01 164 VAL F C 1
ATOM 13810 O O . VAL F 1 164 ? 54.168 -31.707 32.958 1.00 12.92 164 VAL F O 1
ATOM 13814 N N . TYR F 1 165 ? 55.841 -32.479 31.655 1.00 12.74 165 TYR F N 1
ATOM 13815 C CA . TYR F 1 165 ? 55.627 -31.500 30.600 1.00 13.09 165 TYR F CA 1
ATOM 13816 C C . TYR F 1 165 ? 55.486 -32.164 29.236 1.00 14.22 165 TYR F C 1
ATOM 13817 O O . TYR F 1 165 ? 56.023 -33.248 29.008 1.00 14.25 165 TYR F O 1
ATOM 13826 N N . TYR F 1 166 ? 54.757 -31.509 28.336 1.00 13.50 166 TYR F N 1
ATOM 13827 C CA . TYR F 1 166 ? 54.558 -32.031 26.988 1.00 13.75 166 TYR F CA 1
ATOM 13828 C C . TYR F 1 166 ? 55.288 -31.158 25.980 1.00 14.00 166 TYR F C 1
ATOM 13829 O O . TYR F 1 166 ? 55.215 -29.931 26.041 1.00 14.09 166 TYR F O 1
ATOM 13838 N N . VAL F 1 167 ? 55.987 -31.796 25.051 1.00 13.86 167 VAL F N 1
ATOM 13839 C CA . VAL F 1 167 ? 56.717 -31.073 24.021 1.00 14.25 167 VAL F CA 1
ATOM 13840 C C . VAL F 1 167 ? 56.091 -31.373 22.663 1.00 14.14 167 VAL F C 1
ATOM 13841 O O . VAL F 1 167 ? 55.907 -32.529 22.299 1.00 13.73 167 VAL F O 1
ATOM 13845 N N . SER F 1 168 ? 55.755 -30.324 21.920 1.00 15.67 168 SER F N 1
ATOM 13846 C CA . SER F 1 168 ? 55.145 -30.483 20.606 1.00 17.15 168 SER F CA 1
ATOM 13847 C C . SER F 1 168 ? 56.067 -31.263 19.667 1.00 17.54 168 SER F C 1
ATOM 13848 O O . SER F 1 168 ? 57.279 -31.302 19.868 1.00 16.88 168 SER F O 1
ATOM 13851 N N . PRO F 1 169 ? 55.496 -31.893 18.626 1.00 18.08 169 PRO F N 1
ATOM 13852 C CA . PRO F 1 169 ? 56.241 -32.683 17.636 1.00 20.25 169 PRO F CA 1
ATOM 13853 C C . PRO F 1 169 ? 57.414 -31.946 16.983 1.00 21.64 169 PRO F C 1
ATOM 13854 O O . PRO F 1 169 ? 58.423 -32.566 16.632 1.00 21.70 169 PRO F O 1
ATOM 13858 N N . ASP F 1 170 ? 57.279 -30.631 16.817 1.00 21.02 170 ASP F N 1
ATOM 13859 C CA . ASP F 1 170 ? 58.340 -29.825 16.215 1.00 22.00 170 ASP F CA 1
ATOM 13860 C C . ASP F 1 170 ? 59.344 -29.358 17.268 1.00 21.05 170 ASP F C 1
ATOM 13861 O O . ASP F 1 170 ? 60.338 -28.698 16.950 1.00 20.57 170 ASP F O 1
ATOM 13866 N N . PHE F 1 171 ? 59.064 -29.703 18.523 1.00 18.47 171 PHE F N 1
ATOM 13867 C CA . PHE F 1 171 ? 59.920 -29.366 19.659 1.00 17.43 171 PHE F CA 1
ATOM 13868 C C . PHE F 1 171 ? 60.034 -27.871 19.950 1.00 17.33 171 PHE F C 1
ATOM 13869 O O . PHE F 1 171 ? 60.951 -27.436 20.644 1.00 16.97 171 PHE F O 1
ATOM 13877 N N . ARG F 1 172 ? 59.103 -27.081 19.432 1.00 18.10 172 ARG F N 1
ATOM 13878 C CA . ARG F 1 172 ? 59.145 -25.642 19.666 1.00 17.34 172 ARG F CA 1
ATOM 13879 C C . ARG F 1 172 ? 58.392 -25.213 20.914 1.00 17.27 172 ARG F C 1
ATOM 13880 O O . ARG F 1 172 ? 58.685 -24.165 21.489 1.00 18.24 172 ARG F O 1
ATOM 13888 N N . THR F 1 173 ? 57.431 -26.022 21.345 1.00 15.83 173 THR F N 1
ATOM 13889 C CA . THR F 1 173 ? 56.622 -25.648 22.495 1.00 15.79 173 THR F CA 1
ATOM 13890 C C . THR F 1 173 ? 56.577 -26.663 23.633 1.00 16.80 173 THR F C 1
ATOM 13891 O O . THR F 1 173 ? 56.461 -27.865 23.407 1.00 16.14 173 THR F O 1
ATOM 13895 N N . VAL F 1 174 ? 56.669 -26.155 24.857 1.00 15.40 174 VAL F N 1
ATOM 13896 C CA . VAL F 1 174 ? 56.611 -26.991 26.052 1.00 15.08 174 VAL F CA 1
ATOM 13897 C C . VAL F 1 174 ? 55.397 -26.542 26.852 1.00 15.50 174 VAL F C 1
ATOM 13898 O O . VAL F 1 174 ? 55.221 -25.347 27.107 1.00 16.57 174 VAL F O 1
ATOM 13902 N N . THR F 1 175 ? 54.561 -27.498 27.241 1.00 15.00 175 THR F N 1
ATOM 13903 C CA . THR F 1 175 ? 53.354 -27.196 27.999 1.00 15.93 175 THR F CA 1
ATOM 13904 C C . THR F 1 175 ? 53.277 -28.024 29.279 1.00 14.91 175 THR F C 1
ATOM 13905 O O . THR F 1 175 ? 53.339 -29.251 29.234 1.00 15.15 175 THR F O 1
ATOM 13909 N N . PRO F 1 176 ? 53.148 -27.362 30.439 1.00 14.52 176 PRO F N 1
ATOM 13910 C CA . PRO F 1 176 ? 53.062 -28.118 31.693 1.00 14.29 176 PRO F CA 1
ATOM 13911 C C . PRO F 1 176 ? 51.801 -28.981 31.675 1.00 15.04 176 PRO F C 1
ATOM 13912 O O . PRO F 1 176 ? 50.742 -28.527 31.237 1.00 14.68 176 PRO F O 1
ATOM 13916 N N . ILE F 1 177 ? 51.916 -30.223 32.138 1.00 14.07 177 ILE F N 1
ATOM 13917 C CA . ILE F 1 177 ? 50.773 -31.131 32.185 1.00 13.68 177 ILE F CA 1
ATOM 13918 C C . ILE F 1 177 ? 50.298 -31.231 33.632 1.00 13.66 177 ILE F C 1
ATOM 13919 O O . ILE F 1 177 ? 49.118 -31.037 33.930 1.00 13.33 177 ILE F O 1
ATOM 13924 N N . ILE F 1 178 ? 51.227 -31.539 34.529 1.00 14.00 178 ILE F N 1
ATOM 13925 C CA . ILE F 1 178 ? 50.912 -31.633 35.949 1.00 13.30 178 ILE F CA 1
ATOM 13926 C C . ILE F 1 178 ? 52.173 -31.306 36.732 1.00 13.94 178 ILE F C 1
ATOM 13927 O O . ILE F 1 178 ? 53.267 -31.759 36.390 1.00 14.60 178 ILE F O 1
ATOM 13932 N N . GLN F 1 179 ? 52.022 -30.504 37.776 1.00 12.16 179 GLN F N 1
ATOM 13933 C CA . GLN F 1 179 ? 53.165 -30.104 38.577 1.00 13.55 179 GLN F CA 1
ATOM 13934 C C . GLN F 1 179 ? 53.005 -30.474 40.050 1.00 13.52 179 GLN F C 1
ATOM 13935 O O . GLN F 1 179 ? 52.083 -31.202 40.418 1.00 14.23 179 GLN F O 1
ATOM 13941 N N . ASN F 1 180 ? 53.911 -29.980 40.883 1.00 13.56 180 ASN F N 1
ATOM 13942 C CA . ASN F 1 180 ? 53.891 -30.272 42.311 1.00 15.36 180 ASN F CA 1
ATOM 13943 C C . ASN F 1 180 ? 54.035 -31.765 42.581 1.00 14.99 180 ASN F C 1
ATOM 13944 O O . ASN F 1 180 ? 53.273 -32.366 43.346 1.00 13.87 180 ASN F O 1
ATOM 13949 N N . ILE F 1 181 ? 55.026 -32.359 41.929 1.00 12.64 181 ILE F N 1
ATOM 13950 C CA . ILE F 1 181 ? 55.314 -33.771 42.104 1.00 12.77 181 ILE F CA 1
ATOM 13951 C C . ILE F 1 181 ? 56.703 -33.874 42.715 1.00 12.57 181 ILE F C 1
ATOM 13952 O O . ILE F 1 181 ? 57.637 -33.207 42.268 1.00 14.31 181 ILE F O 1
ATOM 13957 N N . SER F 1 182 ? 56.830 -34.705 43.743 1.00 11.38 182 SER F N 1
ATOM 13958 C CA . SER F 1 182 ? 58.104 -34.885 44.427 1.00 12.78 182 SER F CA 1
ATOM 13959 C C . SER F 1 182 ? 59.005 -35.859 43.678 1.00 13.20 182 SER F C 1
ATOM 13960 O O . SER F 1 182 ? 59.099 -37.039 44.024 1.00 12.82 182 SER F O 1
ATOM 13963 N N . VAL F 1 183 ? 59.667 -35.328 42.654 1.00 12.49 183 VAL F N 1
ATOM 13964 C CA . VAL F 1 183 ? 60.580 -36.069 41.794 1.00 11.48 183 VAL F CA 1
ATOM 13965 C C . VAL F 1 183 ? 59.833 -37.000 40.843 1.00 12.49 183 VAL F C 1
ATOM 13966 O O . VAL F 1 183 ? 59.629 -38.179 41.139 1.00 12.93 183 VAL F O 1
ATOM 13970 N N . ALA F 1 184 ? 59.408 -36.455 39.707 1.00 11.52 184 ALA F N 1
ATOM 13971 C CA . ALA F 1 184 ? 58.711 -37.247 38.699 1.00 11.73 184 ALA F CA 1
ATOM 13972 C C . ALA F 1 184 ? 59.799 -38.130 38.099 1.00 12.32 184 ALA F C 1
ATOM 13973 O O . ALA F 1 184 ? 60.898 -37.655 37.805 1.00 12.43 184 ALA F O 1
ATOM 13975 N N . ASN F 1 185 ? 59.491 -39.410 37.911 1.00 10.70 185 ASN F N 1
ATOM 13976 C CA . ASN F 1 185 ? 60.480 -40.359 37.417 1.00 11.10 185 ASN F CA 1
ATOM 13977 C C . ASN F 1 185 ? 60.000 -41.143 36.198 1.00 11.24 185 ASN F C 1
ATOM 13978 O O . ASN F 1 185 ? 60.363 -40.838 35.054 1.00 10.85 185 ASN F O 1
ATOM 13983 N N . GLY F 1 186 ? 59.190 -42.163 36.453 1.00 11.16 186 GLY F N 1
ATOM 13984 C CA . GLY F 1 186 ? 58.679 -42.981 35.372 1.00 10.83 186 GLY F CA 1
ATOM 13985 C C . GLY F 1 186 ? 57.491 -42.338 34.693 1.00 11.37 186 GLY F C 1
ATOM 13986 O O . GLY F 1 186 ? 56.766 -41.549 35.300 1.00 10.69 186 GLY F O 1
ATOM 13987 N N . ILE F 1 187 ? 57.292 -42.668 33.423 1.00 11.99 187 ILE F N 1
ATOM 13988 C CA . ILE F 1 187 ? 56.170 -42.123 32.676 1.00 11.57 187 ILE F CA 1
ATOM 13989 C C . ILE F 1 187 ? 55.832 -43.051 31.517 1.00 12.54 187 ILE F C 1
ATOM 13990 O O . ILE F 1 187 ? 56.719 -43.637 30.890 1.00 13.68 187 ILE F O 1
ATOM 13995 N N . ALA F 1 188 ? 54.542 -43.209 31.257 1.00 11.61 188 ALA F N 1
ATOM 13996 C CA . ALA F 1 188 ? 54.095 -44.059 30.169 1.00 12.16 188 ALA F CA 1
ATOM 13997 C C . ALA F 1 188 ? 52.709 -43.639 29.706 1.00 12.30 188 ALA F C 1
ATOM 13998 O O . ALA F 1 188 ? 51.911 -43.115 30.486 1.00 13.21 188 ALA F O 1
ATOM 14000 N N . LEU F 1 189 ? 52.443 -43.860 28.425 1.00 13.90 189 LEU F N 1
ATOM 14001 C CA . LEU F 1 189 ? 51.150 -43.550 27.831 1.00 13.44 189 LEU F CA 1
ATOM 14002 C C . LEU F 1 189 ? 50.412 -44.864 27.622 1.00 14.33 189 LEU F C 1
ATOM 14003 O O . LEU F 1 189 ? 51.028 -45.878 27.292 1.00 15.16 189 LEU F O 1
ATOM 14008 N N . SER F 1 190 ? 49.099 -44.850 27.823 1.00 13.73 190 SER F N 1
ATOM 14009 C CA . SER F 1 190 ? 48.300 -46.048 27.601 1.00 14.47 190 SER F CA 1
ATOM 14010 C C . SER F 1 190 ? 48.305 -46.261 26.089 1.00 14.98 190 SER F C 1
ATOM 14011 O O . SER F 1 190 ? 48.735 -45.376 25.345 1.00 14.43 190 SER F O 1
ATOM 14014 N N . THR F 1 191 ? 47.834 -47.417 25.629 1.00 15.27 191 THR F N 1
ATOM 14015 C CA . THR F 1 191 ? 47.823 -47.691 24.194 1.00 17.29 191 THR F CA 1
ATOM 14016 C C . THR F 1 191 ? 46.967 -46.697 23.405 1.00 18.58 191 THR F C 1
ATOM 14017 O O . THR F 1 191 ? 47.261 -46.411 22.244 1.00 19.76 191 THR F O 1
ATOM 14021 N N . ASP F 1 192 ? 45.914 -46.169 24.025 1.00 18.48 192 ASP F N 1
ATOM 14022 C CA . ASP F 1 192 ? 45.062 -45.205 23.337 1.00 19.52 192 ASP F CA 1
ATOM 14023 C C . ASP F 1 192 ? 45.558 -43.784 23.605 1.00 18.31 192 ASP F C 1
ATOM 14024 O O . ASP F 1 192 ? 44.973 -42.808 23.142 1.00 18.71 192 ASP F O 1
ATOM 14029 N N . GLU F 1 193 ? 46.650 -43.694 24.358 1.00 18.28 193 GLU F N 1
ATOM 14030 C CA . GLU F 1 193 ? 47.284 -42.424 24.697 1.00 19.05 193 GLU F CA 1
ATOM 14031 C C . GLU F 1 193 ? 46.370 -41.407 25.381 1.00 19.62 193 GLU F C 1
ATOM 14032 O O . GLU F 1 193 ? 46.643 -40.204 25.360 1.00 19.22 193 GLU F O 1
ATOM 14038 N N . LYS F 1 194 ? 45.298 -41.895 26.001 1.00 19.34 194 LYS F N 1
ATOM 14039 C CA . LYS F 1 194 ? 44.363 -41.024 26.706 1.00 21.64 194 LYS F CA 1
ATOM 14040 C C . LYS F 1 194 ? 44.612 -41.075 28.213 1.00 20.01 194 LYS F C 1
ATOM 14041 O O . LYS F 1 194 ? 43.969 -40.361 28.986 1.00 18.85 194 LYS F O 1
ATOM 14047 N N . VAL F 1 195 ? 45.545 -41.931 28.618 1.00 17.39 195 VAL F N 1
ATOM 14048 C CA . VAL F 1 195 ? 45.913 -42.074 30.023 1.00 16.34 195 VAL F CA 1
ATOM 14049 C C . VAL F 1 195 ? 47.424 -41.950 30.166 1.00 15.60 195 VAL F C 1
ATOM 14050 O O . VAL F 1 195 ? 48.184 -42.605 29.448 1.00 14.02 195 VAL F O 1
ATOM 14054 N N . LEU F 1 196 ? 47.853 -41.104 31.094 1.00 14.14 196 LEU F N 1
ATOM 14055 C CA . LEU F 1 196 ? 49.272 -40.895 31.344 1.00 14.46 196 LEU F CA 1
ATOM 14056 C C . LEU F 1 196 ? 49.605 -41.423 32.739 1.00 14.61 196 LEU F C 1
ATOM 14057 O O . LEU F 1 196 ? 48.941 -41.068 33.714 1.00 13.91 196 LEU F O 1
ATOM 14062 N N . TRP F 1 197 ? 50.611 -42.291 32.822 1.00 14.34 197 TRP F N 1
ATOM 14063 C CA . TRP F 1 197 ? 51.044 -42.854 34.102 1.00 13.84 197 TRP F CA 1
ATOM 14064 C C . TRP F 1 197 ? 52.345 -42.177 34.502 1.00 13.79 197 TRP F C 1
ATOM 14065 O O . TRP F 1 197 ? 53.237 -42.016 33.675 1.00 13.55 197 TRP F O 1
ATOM 14076 N N . VAL F 1 198 ? 52.455 -41.785 35.766 1.00 12.47 198 VAL F N 1
ATOM 14077 C CA . VAL F 1 198 ? 53.667 -41.124 36.255 1.00 12.16 198 VAL F CA 1
ATOM 14078 C C . VAL F 1 198 ? 54.029 -41.662 37.637 1.00 10.92 198 VAL F C 1
ATOM 14079 O O . VAL F 1 198 ? 53.146 -41.860 38.473 1.00 12.40 198 VAL F O 1
ATOM 14083 N N . THR F 1 199 ? 55.311 -41.919 37.881 1.00 11.10 199 THR F N 1
ATOM 14084 C CA . THR F 1 199 ? 55.712 -42.389 39.202 1.00 10.33 199 THR F CA 1
ATOM 14085 C C . THR F 1 199 ? 56.413 -41.238 39.913 1.00 12.13 199 THR F C 1
ATOM 14086 O O . THR F 1 199 ? 57.135 -40.451 39.298 1.00 9.88 199 THR F O 1
ATOM 14090 N N . GLU F 1 200 ? 56.161 -41.130 41.210 1.00 11.24 200 GLU F N 1
ATOM 14091 C CA . GLU F 1 200 ? 56.727 -40.070 42.036 1.00 10.44 200 GLU F CA 1
ATOM 14092 C C . GLU F 1 200 ? 57.605 -40.773 43.059 1.00 11.41 200 GLU F C 1
ATOM 14093 O O . GLU F 1 200 ? 57.124 -41.286 44.069 1.00 11.69 200 GLU F O 1
ATOM 14099 N N . THR F 1 201 ? 58.903 -40.787 42.781 1.00 11.02 201 THR F N 1
ATOM 14100 C CA . THR F 1 201 ? 59.867 -41.491 43.613 1.00 11.05 201 THR F CA 1
ATOM 14101 C C . THR F 1 201 ? 59.944 -41.173 45.104 1.00 11.46 201 THR F C 1
ATOM 14102 O O . THR F 1 201 ? 59.812 -42.074 45.931 1.00 11.10 201 THR F O 1
ATOM 14106 N N . THR F 1 202 ? 60.132 -39.905 45.455 1.00 11.19 202 THR F N 1
ATOM 14107 C CA . THR F 1 202 ? 60.298 -39.543 46.857 1.00 10.62 202 THR F CA 1
ATOM 14108 C C . THR F 1 202 ? 59.059 -39.455 47.743 1.00 10.45 202 THR F C 1
ATOM 14109 O O . THR F 1 202 ? 59.172 -39.140 48.927 1.00 10.00 202 THR F O 1
ATOM 14113 N N . ALA F 1 203 ? 57.887 -39.737 47.178 1.00 10.05 203 ALA F N 1
ATOM 14114 C CA . ALA F 1 203 ? 56.647 -39.743 47.949 1.00 10.93 203 ALA F CA 1
ATOM 14115 C C . ALA F 1 203 ? 55.984 -41.120 47.825 1.00 9.78 203 ALA F C 1
ATOM 14116 O O . ALA F 1 203 ? 54.938 -41.371 48.419 1.00 8.93 203 ALA F O 1
ATOM 14118 N N . ASN F 1 204 ? 56.602 -42.011 47.053 1.00 7.93 204 ASN F N 1
ATOM 14119 C CA . ASN F 1 204 ? 56.068 -43.359 46.863 1.00 10.14 204 ASN F CA 1
ATOM 14120 C C . ASN F 1 204 ? 54.619 -43.371 46.384 1.00 10.89 204 ASN F C 1
ATOM 14121 O O . ASN F 1 204 ? 53.763 -44.035 46.976 1.00 10.73 204 ASN F O 1
ATOM 14126 N N . ARG F 1 205 ? 54.341 -42.645 45.305 1.00 10.52 205 ARG F N 1
ATOM 14127 C CA . ARG F 1 205 ? 52.985 -42.602 44.768 1.00 10.43 205 ARG F CA 1
ATOM 14128 C C . ARG F 1 205 ? 52.933 -42.845 43.266 1.00 10.42 205 ARG F C 1
ATOM 14129 O O . ARG F 1 205 ? 53.866 -42.508 42.533 1.00 9.99 205 ARG F O 1
ATOM 14137 N N . LEU F 1 206 ? 51.831 -43.445 42.824 1.00 11.70 206 LEU F N 1
ATOM 14138 C CA . LEU F 1 206 ? 51.594 -43.714 41.410 1.00 11.23 206 LEU F CA 1
ATOM 14139 C C . LEU F 1 206 ? 50.509 -42.742 40.962 1.00 10.32 206 LEU 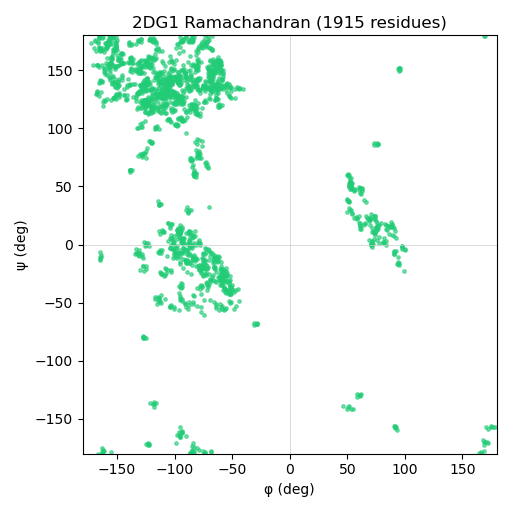F C 1
ATOM 14140 O O . LEU F 1 206 ? 49.461 -42.640 41.600 1.00 11.51 206 LEU F O 1
ATOM 14145 N N . HIS F 1 207 ? 50.769 -42.028 39.873 1.00 8.98 207 HIS F N 1
ATOM 14146 C CA . HIS F 1 207 ? 49.814 -41.068 39.328 1.00 9.95 207 HIS F CA 1
ATOM 14147 C C . HIS F 1 207 ? 49.164 -41.609 38.066 1.00 10.75 207 HIS F C 1
ATOM 14148 O O . HIS F 1 207 ? 49.831 -42.208 37.223 1.00 10.64 207 HIS F O 1
ATOM 14155 N N . ARG F 1 208 ? 47.857 -41.398 37.950 1.00 11.94 208 ARG F N 1
ATOM 14156 C CA . ARG F 1 208 ? 47.095 -41.822 36.780 1.00 13.77 208 ARG F CA 1
ATOM 14157 C C . ARG F 1 208 ? 46.397 -40.557 36.298 1.00 14.64 208 ARG F C 1
ATOM 14158 O O . ARG F 1 208 ? 45.586 -39.975 37.022 1.00 14.51 208 ARG F O 1
ATOM 14166 N N . ILE F 1 209 ? 46.718 -40.126 35.083 1.00 13.78 209 ILE F N 1
ATOM 14167 C CA . ILE F 1 209 ? 46.142 -38.902 34.544 1.00 14.24 209 ILE F CA 1
ATOM 14168 C C . ILE F 1 209 ? 45.329 -39.114 33.271 1.00 14.51 209 ILE F C 1
ATOM 14169 O O . ILE F 1 209 ? 45.875 -39.487 32.232 1.00 15.30 209 ILE F O 1
ATOM 14174 N N . ALA F 1 210 ? 44.022 -38.880 33.363 1.00 14.40 210 ALA F N 1
ATOM 14175 C CA . ALA F 1 210 ? 43.132 -39.017 32.214 1.00 14.98 210 ALA F CA 1
ATOM 14176 C C . ALA F 1 210 ? 43.197 -37.703 31.437 1.00 15.98 210 ALA F C 1
ATOM 14177 O O . ALA F 1 210 ? 42.884 -36.639 31.973 1.00 16.30 210 ALA F O 1
ATOM 14179 N N . LEU F 1 211 ? 43.608 -37.790 30.177 1.00 16.35 211 LEU F N 1
ATOM 14180 C CA . LEU F 1 211 ? 43.759 -36.618 29.322 1.00 17.50 211 LEU F CA 1
ATOM 14181 C C . LEU F 1 211 ? 42.627 -36.432 28.322 1.00 18.24 211 LEU F C 1
ATOM 14182 O O . LEU F 1 211 ? 42.035 -37.405 27.852 1.00 15.78 211 LEU F O 1
ATOM 14187 N N . GLU F 1 212 ? 42.347 -35.174 27.993 1.00 19.42 212 GLU F N 1
ATOM 14188 C CA . GLU F 1 212 ? 41.327 -34.849 27.006 1.00 20.59 212 GLU F CA 1
ATOM 14189 C C . GLU F 1 212 ? 41.949 -35.208 25.657 1.00 22.32 212 GLU F C 1
ATOM 14190 O O . GLU F 1 212 ? 43.146 -35.494 25.579 1.00 20.65 212 GLU F O 1
ATOM 14196 N N . ASP F 1 213 ? 41.148 -35.190 24.600 1.00 23.46 213 ASP F N 1
ATOM 14197 C CA . ASP F 1 213 ? 41.647 -35.529 23.273 1.00 24.81 213 ASP F CA 1
ATOM 14198 C C . ASP F 1 213 ? 42.817 -34.664 22.806 1.00 23.72 213 ASP F C 1
ATOM 14199 O O . ASP F 1 213 ? 43.627 -35.108 21.994 1.00 24.45 213 ASP F O 1
ATOM 14204 N N . ASP F 1 214 ? 42.923 -33.441 23.319 1.00 22.74 214 ASP F N 1
ATOM 14205 C CA . ASP F 1 214 ? 44.018 -32.561 22.913 1.00 22.42 214 ASP F CA 1
ATOM 14206 C C . ASP F 1 214 ? 45.359 -33.043 23.458 1.00 22.25 214 ASP F C 1
ATOM 14207 O O . ASP F 1 214 ? 46.417 -32.582 23.030 1.00 22.44 214 ASP F O 1
ATOM 14212 N N . GLY F 1 215 ? 45.307 -33.971 24.407 1.00 20.48 215 GLY F N 1
ATOM 14213 C CA . GLY F 1 215 ? 46.527 -34.518 24.976 1.00 19.78 215 GLY F CA 1
ATOM 14214 C C . GLY F 1 215 ? 47.268 -33.667 25.990 1.00 18.24 215 GLY F C 1
ATOM 14215 O O . GLY F 1 215 ? 48.320 -34.081 26.479 1.00 18.71 215 GLY F O 1
ATOM 14216 N N . VAL F 1 216 ? 46.742 -32.491 26.318 1.00 17.64 216 VAL F N 1
ATOM 14217 C CA . VAL F 1 216 ? 47.407 -31.624 27.288 1.00 18.93 216 VAL F CA 1
ATOM 14218 C C . VAL F 1 216 ? 46.492 -31.167 28.418 1.00 19.82 216 VAL F C 1
ATOM 14219 O O . VAL F 1 216 ? 46.965 -30.729 29.465 1.00 20.17 216 VAL F O 1
ATOM 14223 N N . THR F 1 217 ? 45.184 -31.271 28.209 1.00 18.96 217 THR F N 1
ATOM 14224 C CA . THR F 1 217 ? 44.226 -30.861 29.225 1.00 18.81 217 THR F CA 1
ATOM 14225 C C . THR F 1 217 ? 43.790 -32.061 30.056 1.00 18.10 217 THR F C 1
ATOM 14226 O O . THR F 1 217 ? 43.371 -33.080 29.515 1.00 17.80 217 THR F O 1
ATOM 14230 N N . ILE F 1 218 ? 43.901 -31.937 31.372 1.00 16.70 218 ILE F N 1
ATOM 14231 C CA . ILE F 1 218 ? 43.495 -33.022 32.257 1.00 16.11 218 ILE F CA 1
ATOM 14232 C C . ILE F 1 218 ? 41.975 -33.004 32.355 1.00 16.76 218 ILE F C 1
ATOM 14233 O O . ILE F 1 218 ? 41.366 -31.942 32.525 1.00 16.47 218 ILE F O 1
ATOM 14238 N N . GLN F 1 219 ? 41.358 -34.172 32.225 1.00 17.00 219 GLN F N 1
ATOM 14239 C CA . GLN F 1 219 ? 39.911 -34.261 32.325 1.00 17.54 219 GLN F CA 1
ATOM 14240 C C . GLN F 1 219 ? 39.522 -33.793 33.721 1.00 17.15 219 GLN F C 1
ATOM 14241 O O . GLN F 1 219 ? 40.346 -33.800 34.636 1.00 16.38 219 GLN F O 1
ATOM 14247 N N . PRO F 1 220 ? 38.264 -33.367 33.904 1.00 16.97 220 PRO F N 1
ATOM 14248 C CA . PRO F 1 220 ? 37.848 -32.912 35.233 1.00 16.67 220 PRO F CA 1
ATOM 14249 C C . PRO F 1 220 ? 38.138 -34.006 36.263 1.00 16.36 220 PRO F C 1
ATOM 14250 O O . PRO F 1 220 ? 37.785 -35.165 36.052 1.00 17.20 220 PRO F O 1
ATOM 14254 N N . PHE F 1 221 ? 38.788 -33.629 37.362 1.00 16.41 221 PHE F N 1
ATOM 14255 C CA . PHE F 1 221 ? 39.146 -34.563 38.429 1.00 16.54 221 PHE F CA 1
ATOM 14256 C C . PHE F 1 221 ? 39.844 -35.787 37.841 1.00 16.30 221 PHE F C 1
ATOM 14257 O O . PHE F 1 221 ? 39.800 -36.874 38.420 1.00 15.52 221 PHE F O 1
ATOM 14265 N N . GLY F 1 222 ? 40.513 -35.589 36.707 1.00 14.49 222 GLY F N 1
ATOM 14266 C CA . GLY F 1 222 ? 41.175 -36.681 36.010 1.00 13.48 222 GLY F CA 1
ATOM 14267 C C . GLY F 1 222 ? 42.557 -37.140 36.437 1.00 12.66 222 GLY F C 1
ATOM 14268 O O . GLY F 1 222 ? 43.031 -38.168 35.950 1.00 13.55 222 GLY F O 1
ATOM 14269 N N . ALA F 1 223 ? 43.219 -36.388 37.310 1.00 12.06 223 ALA F N 1
ATOM 14270 C CA . ALA F 1 223 ? 44.545 -36.776 37.790 1.00 12.07 223 ALA F CA 1
ATOM 14271 C C . ALA F 1 223 ? 44.336 -37.338 39.195 1.00 12.92 223 ALA F C 1
ATOM 14272 O O . ALA F 1 223 ? 43.913 -36.623 40.101 1.00 11.88 223 ALA F O 1
ATOM 14274 N N . THR F 1 224 ? 44.634 -38.622 39.365 1.00 12.86 224 THR F N 1
ATOM 14275 C CA . THR F 1 224 ? 44.428 -39.294 40.641 1.00 12.32 224 THR F CA 1
ATOM 14276 C C . THR F 1 224 ? 45.645 -40.086 41.113 1.00 11.86 224 THR F C 1
ATOM 14277 O O . THR F 1 224 ? 46.646 -40.195 40.407 1.00 11.90 224 THR F O 1
ATOM 14281 N N . ILE F 1 225 ? 45.537 -40.637 42.320 1.00 11.38 225 ILE F N 1
ATOM 14282 C CA . ILE F 1 225 ? 46.593 -41.450 42.915 1.00 10.78 225 ILE F CA 1
ATOM 14283 C C . ILE F 1 225 ? 45.971 -42.823 43.175 1.00 10.59 225 ILE F C 1
ATOM 14284 O O . ILE F 1 225 ? 45.434 -43.073 44.252 1.00 11.27 225 ILE F O 1
ATOM 14289 N N . PRO F 1 226 ? 46.024 -43.728 42.186 1.00 11.46 226 PRO F N 1
ATOM 14290 C CA . PRO F 1 226 ? 45.443 -45.062 42.367 1.00 10.17 226 PRO F CA 1
ATOM 14291 C C . PRO F 1 226 ? 46.231 -45.989 43.284 1.00 11.60 226 PRO F C 1
ATOM 14292 O O . PRO F 1 226 ? 45.700 -46.986 43.777 1.00 11.27 226 PRO F O 1
ATOM 14296 N N . TYR F 1 227 ? 47.495 -45.663 43.524 1.00 10.67 227 TYR F N 1
ATOM 14297 C CA . TYR F 1 227 ? 48.311 -46.529 44.355 1.00 10.67 227 TYR F CA 1
ATOM 14298 C C . TYR F 1 227 ? 49.383 -45.808 45.146 1.00 11.63 227 TYR F C 1
ATOM 14299 O O . TYR F 1 227 ? 50.015 -44.871 44.653 1.00 11.43 227 TYR F O 1
ATOM 14308 N N . TYR F 1 228 ? 49.571 -46.256 46.383 1.00 11.36 228 TYR F N 1
ATOM 14309 C CA . TYR F 1 228 ? 50.619 -45.737 47.243 1.00 10.24 228 TYR F CA 1
ATOM 14310 C C . TYR F 1 228 ? 51.617 -46.872 47.365 1.00 11.51 228 TYR F C 1
ATOM 14311 O O . TYR F 1 228 ? 51.294 -47.935 47.903 1.00 10.93 228 TYR F O 1
ATOM 14320 N N . PHE F 1 229 ? 52.814 -46.657 46.836 1.00 10.05 229 PHE F N 1
ATOM 14321 C CA . PHE F 1 229 ? 53.868 -47.658 46.906 1.00 11.88 229 PHE F CA 1
ATOM 14322 C C . PHE F 1 229 ? 54.394 -47.680 48.335 1.00 11.77 229 PHE F C 1
ATOM 14323 O O . PHE F 1 229 ? 54.005 -46.856 49.164 1.00 10.99 229 PHE F O 1
ATOM 14331 N N . THR F 1 230 ? 55.282 -48.623 48.618 1.00 11.37 230 THR F N 1
ATOM 14332 C CA . THR F 1 230 ? 55.877 -48.721 49.939 1.00 11.76 230 THR F CA 1
ATOM 14333 C C . THR F 1 230 ? 57.307 -49.223 49.793 1.00 12.17 230 THR F C 1
ATOM 14334 O O . THR F 1 230 ? 57.650 -49.853 48.790 1.00 12.22 230 THR F O 1
ATOM 14338 N N . GLY F 1 231 ? 58.137 -48.920 50.787 1.00 12.32 231 GLY F N 1
ATOM 14339 C CA . GLY F 1 231 ? 59.520 -49.360 50.770 1.00 11.60 231 GLY F CA 1
ATOM 14340 C C . GLY F 1 231 ? 60.526 -48.363 50.223 1.00 11.75 231 GLY F C 1
ATOM 14341 O O . GLY F 1 231 ? 60.211 -47.548 49.357 1.00 11.18 231 GLY F O 1
ATOM 14342 N N . HIS F 1 232 ? 61.748 -48.430 50.741 1.00 11.65 232 HIS F N 1
ATOM 14343 C CA . HIS F 1 232 ? 62.829 -47.556 50.295 1.00 11.86 232 HIS F CA 1
ATOM 14344 C C . HIS F 1 232 ? 63.372 -48.178 49.003 1.00 12.65 232 HIS F C 1
ATOM 14345 O O . HIS F 1 232 ? 63.539 -49.396 48.944 1.00 13.39 232 HIS F O 1
ATOM 14352 N N . GLU F 1 233 ? 63.651 -47.371 47.975 1.00 13.69 233 GLU F N 1
ATOM 14353 C CA . GLU F 1 233 ? 63.479 -45.917 48.007 1.00 14.36 233 GLU F CA 1
ATOM 14354 C C . GLU F 1 233 ? 62.133 -45.453 47.463 1.00 13.46 233 GLU F C 1
ATOM 14355 O O . GLU F 1 233 ? 61.470 -44.614 48.073 1.00 12.99 233 GLU F O 1
ATOM 14361 N N . GLY F 1 234 ? 61.743 -45.983 46.306 1.00 12.54 234 GLY F N 1
ATOM 14362 C CA . GLY F 1 234 ? 60.479 -45.597 45.703 1.00 12.19 234 GLY F CA 1
ATOM 14363 C C . GLY F 1 234 ? 60.345 -46.091 44.276 1.00 12.32 234 GLY F C 1
ATOM 14364 O O . GLY F 1 234 ? 61.242 -46.778 43.778 1.00 11.68 234 GLY F O 1
ATOM 14365 N N . PRO F 1 235 ? 59.238 -45.764 43.586 1.00 11.16 235 PRO F N 1
ATOM 14366 C CA . PRO F 1 235 ? 59.047 -46.212 42.203 1.00 10.72 235 PRO F CA 1
ATOM 14367 C C . PRO F 1 235 ? 60.001 -45.525 41.235 1.00 11.40 235 PRO F C 1
ATOM 14368 O O . PRO F 1 235 ? 60.352 -44.356 41.415 1.00 11.92 235 PRO F O 1
ATOM 14372 N N . ASP F 1 236 ? 60.421 -46.260 40.213 1.00 11.17 236 ASP F N 1
ATOM 14373 C CA . ASP F 1 236 ? 61.338 -45.718 39.220 1.00 12.69 236 ASP F CA 1
ATOM 14374 C C . ASP F 1 236 ? 60.664 -45.741 37.848 1.00 11.33 236 ASP F C 1
ATOM 14375 O O . ASP F 1 236 ? 59.478 -45.424 37.727 1.00 12.86 236 ASP F O 1
ATOM 14380 N N . SER F 1 237 ? 61.415 -46.138 36.825 1.00 12.66 237 SER F N 1
ATOM 14381 C CA . SER F 1 237 ? 60.912 -46.174 35.454 1.00 12.62 237 SER F CA 1
ATOM 14382 C C . SER F 1 237 ? 59.814 -47.201 35.221 1.00 12.53 237 SER F C 1
ATOM 14383 O O . SER F 1 237 ? 59.695 -48.186 35.952 1.00 12.74 237 SER F O 1
ATOM 14386 N N . CYS F 1 238 ? 59.023 -46.970 34.178 1.00 12.24 238 CYS F N 1
ATOM 14387 C CA . CYS F 1 238 ? 57.936 -47.874 33.847 1.00 12.62 238 CYS F CA 1
ATOM 14388 C C . CYS F 1 238 ? 57.681 -47.987 32.349 1.00 14.27 238 CYS F C 1
ATOM 14389 O O . CYS F 1 238 ? 58.156 -47.173 31.549 1.00 12.37 238 CYS F O 1
ATOM 14392 N N . CYS F 1 239 ? 56.942 -49.026 31.984 1.00 12.82 239 CYS F N 1
ATOM 14393 C CA . CYS F 1 239 ? 56.563 -49.272 30.600 1.00 14.99 239 CYS F CA 1
ATOM 14394 C C . CYS F 1 239 ? 55.262 -50.053 30.667 1.00 15.21 239 CYS F C 1
ATOM 14395 O O . CYS F 1 239 ? 54.868 -50.522 31.736 1.00 15.32 239 CYS F O 1
ATOM 14398 N N . ILE F 1 240 ? 54.578 -50.176 29.538 1.00 14.83 240 ILE F N 1
ATOM 14399 C CA . ILE F 1 240 ? 53.326 -50.915 29.510 1.00 14.65 240 ILE F CA 1
ATOM 14400 C C . ILE F 1 240 ? 53.475 -52.097 28.564 1.00 14.65 240 ILE F C 1
ATOM 14401 O O . ILE F 1 240 ? 54.516 -52.262 27.930 1.00 14.92 240 ILE F O 1
ATOM 14406 N N . ASP F 1 241 ? 52.446 -52.936 28.504 1.00 14.45 241 ASP F N 1
ATOM 14407 C CA . ASP F 1 241 ? 52.440 -54.043 27.562 1.00 13.96 241 ASP F CA 1
ATOM 14408 C C . ASP F 1 241 ? 51.200 -53.795 26.711 1.00 14.64 241 ASP F C 1
ATOM 14409 O O . ASP F 1 241 ? 50.460 -52.841 26.967 1.00 14.79 241 ASP F O 1
ATOM 14414 N N . SER F 1 242 ? 50.979 -54.618 25.693 1.00 15.51 242 SER F N 1
ATOM 14415 C CA . SER F 1 242 ? 49.841 -54.430 24.799 1.00 16.62 242 SER F CA 1
ATOM 14416 C C . SER F 1 242 ? 48.453 -54.542 25.435 1.00 17.18 242 SER F C 1
ATOM 14417 O O . SER F 1 242 ? 47.459 -54.184 24.802 1.00 15.84 242 SER F O 1
ATOM 14420 N N . ASP F 1 243 ? 48.379 -55.044 26.668 1.00 16.14 243 ASP F N 1
ATOM 14421 C CA . ASP F 1 243 ? 47.100 -55.174 27.373 1.00 15.55 243 ASP F CA 1
ATOM 14422 C C . ASP F 1 243 ? 46.888 -53.991 28.315 1.00 14.89 243 ASP F C 1
ATOM 14423 O O . ASP F 1 243 ? 45.953 -53.974 29.118 1.00 14.04 243 ASP F O 1
ATOM 14428 N N . ASP F 1 244 ? 47.772 -53.005 28.194 1.00 14.27 244 ASP F N 1
ATOM 14429 C CA . ASP F 1 244 ? 47.742 -51.796 29.003 1.00 15.06 244 ASP F CA 1
ATOM 14430 C C . ASP F 1 244 ? 48.097 -51.986 30.474 1.00 15.36 244 ASP F C 1
ATOM 14431 O O . ASP F 1 244 ? 47.720 -51.179 31.323 1.00 15.52 244 ASP F O 1
ATOM 14436 N N . ASN F 1 245 ? 48.826 -53.055 30.774 1.00 15.55 245 ASN F N 1
ATOM 14437 C CA . ASN F 1 245 ? 49.279 -53.281 32.136 1.00 14.77 245 ASN F CA 1
ATOM 14438 C C . ASN F 1 245 ? 50.515 -52.395 32.263 1.00 14.06 245 ASN F C 1
ATOM 14439 O O . ASN F 1 245 ? 51.198 -52.133 31.270 1.00 13.95 245 ASN F O 1
ATOM 14444 N N . LEU F 1 246 ? 50.793 -51.933 33.475 1.00 13.20 246 LEU F N 1
ATOM 14445 C CA . LEU F 1 246 ? 51.938 -51.064 33.727 1.00 12.98 246 LEU F CA 1
ATOM 14446 C C . LEU F 1 246 ? 53.004 -51.785 34.546 1.00 13.56 246 LEU F C 1
ATOM 14447 O O . LEU F 1 246 ? 52.704 -52.372 35.585 1.00 14.07 246 LEU F O 1
ATOM 14452 N N . TYR F 1 247 ? 54.246 -51.733 34.073 1.00 12.20 247 TYR F N 1
ATOM 14453 C CA . TYR F 1 247 ? 55.363 -52.373 34.760 1.00 13.21 247 TYR F CA 1
ATOM 14454 C C . TYR F 1 247 ? 56.224 -51.281 35.377 1.00 12.80 247 TYR F C 1
ATOM 14455 O O . TYR F 1 247 ? 56.781 -50.442 34.667 1.00 12.81 247 TYR F O 1
ATOM 14464 N N . VAL F 1 248 ? 56.327 -51.293 36.702 1.00 11.20 248 VAL F N 1
ATOM 14465 C CA . VAL F 1 248 ? 57.099 -50.281 37.413 1.00 11.88 248 VAL F CA 1
ATOM 14466 C C . VAL F 1 248 ? 58.311 -50.838 38.153 1.00 12.05 248 VAL F C 1
ATOM 14467 O O . VAL F 1 248 ? 58.168 -51.644 39.075 1.00 12.32 248 VAL F O 1
ATOM 14471 N N . ALA F 1 249 ? 59.503 -50.411 37.746 1.00 12.18 249 ALA F N 1
ATOM 14472 C CA . ALA F 1 249 ? 60.724 -50.845 38.418 1.00 12.81 249 ALA F CA 1
ATOM 14473 C C . ALA F 1 249 ? 60.772 -50.078 39.737 1.00 12.61 249 ALA F C 1
ATOM 14474 O O . ALA F 1 249 ? 60.539 -48.869 39.766 1.00 11.81 249 ALA F O 1
ATOM 14476 N N . MET F 1 250 ? 61.058 -50.782 40.828 1.00 12.39 250 MET F N 1
ATOM 14477 C CA . MET F 1 250 ? 61.113 -50.157 42.143 1.00 10.68 250 MET F CA 1
ATOM 14478 C C . MET F 1 250 ? 62.556 -49.947 42.587 1.00 12.14 250 MET F C 1
ATOM 14479 O O . MET F 1 250 ? 63.247 -50.889 42.977 1.00 12.24 250 MET F O 1
ATOM 14484 N N . TYR F 1 251 ? 63.002 -48.698 42.539 1.00 11.99 251 TYR F N 1
ATOM 14485 C CA . TYR F 1 251 ? 64.369 -48.372 42.906 1.00 10.70 251 TYR F CA 1
ATOM 14486 C C . TYR F 1 251 ? 64.709 -48.665 44.362 1.00 10.97 251 TYR F C 1
ATOM 14487 O O . TYR F 1 251 ? 64.040 -48.184 45.280 1.00 11.28 251 TYR F O 1
ATOM 14496 N N . GLY F 1 252 ? 65.767 -49.449 44.554 1.00 11.23 252 GLY F N 1
ATOM 14497 C CA . GLY F 1 252 ? 66.218 -49.804 45.888 1.00 12.46 252 GLY F CA 1
ATOM 14498 C C . GLY F 1 252 ? 65.474 -50.973 46.505 1.00 12.17 252 GLY F C 1
ATOM 14499 O O . GLY F 1 252 ? 65.783 -51.387 47.625 1.00 12.81 252 GLY F O 1
ATOM 14500 N N . GLN F 1 253 ? 64.509 -51.520 45.771 1.00 11.89 253 GLN F N 1
ATOM 14501 C CA . GLN F 1 253 ? 63.701 -52.629 46.274 1.00 12.11 253 GLN F CA 1
ATOM 14502 C C . GLN F 1 253 ? 63.943 -53.958 45.573 1.00 13.25 253 GLN F C 1
ATOM 14503 O O . GLN F 1 253 ? 63.381 -54.983 45.968 1.00 12.40 253 GLN F O 1
ATOM 14509 N N . GLY F 1 254 ? 64.769 -53.939 44.534 1.00 13.13 254 GLY F N 1
ATOM 14510 C CA . GLY F 1 254 ? 65.060 -55.160 43.804 1.00 12.38 254 GLY F CA 1
ATOM 14511 C C . GLY F 1 254 ? 63.816 -55.888 43.331 1.00 12.58 254 GLY F C 1
ATOM 14512 O O . GLY F 1 254 ? 63.673 -57.095 43.536 1.00 12.77 254 GLY F O 1
ATOM 14513 N N . ARG F 1 255 ? 62.903 -55.156 42.703 1.00 11.42 255 ARG F N 1
ATOM 14514 C CA . ARG F 1 255 ? 61.683 -55.761 42.199 1.00 11.49 255 ARG F CA 1
ATOM 14515 C C . ARG F 1 255 ? 60.975 -54.857 41.207 1.00 12.70 255 ARG F C 1
ATOM 14516 O O . ARG F 1 255 ? 61.324 -53.686 41.046 1.00 11.73 255 ARG F O 1
ATOM 14524 N N . VAL F 1 256 ? 59.988 -55.432 40.530 1.00 12.65 256 VAL F N 1
ATOM 14525 C CA . VAL F 1 256 ? 59.167 -54.716 39.566 1.00 11.98 256 VAL F CA 1
ATOM 14526 C C . VAL F 1 256 ? 57.730 -55.063 39.925 1.00 13.02 256 VAL F C 1
ATOM 14527 O O . VAL F 1 256 ? 57.403 -56.234 40.145 1.00 14.07 256 VAL F O 1
ATOM 14531 N N . LEU F 1 257 ? 56.880 -54.048 40.024 1.00 10.58 257 LEU F N 1
ATOM 14532 C CA . LEU F 1 257 ? 55.474 -54.268 40.327 1.00 11.55 257 LEU F CA 1
ATOM 14533 C C . LEU F 1 257 ? 54.689 -54.074 39.042 1.00 12.06 257 LEU F C 1
ATOM 14534 O O . LEU F 1 257 ? 55.029 -53.214 38.230 1.00 12.72 257 LEU F O 1
ATOM 14539 N N . VAL F 1 258 ? 53.647 -54.877 38.858 1.00 12.39 258 VAL F N 1
ATOM 14540 C CA . VAL F 1 258 ? 52.822 -54.800 37.660 1.00 12.14 258 VAL F CA 1
ATOM 14541 C C . VAL F 1 258 ? 51.383 -54.462 38.022 1.00 12.70 258 VAL F C 1
ATOM 14542 O O . VAL F 1 258 ? 50.812 -55.044 38.949 1.00 13.55 258 VAL F O 1
ATOM 14546 N N . PHE F 1 259 ? 50.804 -53.519 37.282 1.00 11.66 259 PHE F N 1
ATOM 14547 C CA . PHE F 1 259 ? 49.436 -53.060 37.510 1.00 12.58 259 PHE F CA 1
ATOM 14548 C C . PHE F 1 259 ? 48.594 -53.246 36.254 1.00 13.31 259 PHE F C 1
ATOM 14549 O O . PHE F 1 259 ? 49.126 -53.227 35.143 1.00 12.57 259 PHE F O 1
ATOM 14557 N N . ASN F 1 260 ? 47.285 -53.424 36.422 1.00 13.49 260 ASN F N 1
ATOM 14558 C CA . ASN F 1 260 ? 46.414 -53.565 35.260 1.00 14.98 260 ASN F CA 1
ATOM 14559 C C . ASN F 1 260 ? 46.009 -52.184 34.742 1.00 14.82 260 ASN F C 1
ATOM 14560 O O . ASN F 1 260 ? 46.420 -51.160 35.294 1.00 14.06 260 ASN F O 1
ATOM 14565 N N . LYS F 1 261 ? 45.213 -52.162 33.678 1.00 16.60 261 LYS F N 1
ATOM 14566 C CA . LYS F 1 261 ? 44.768 -50.916 33.052 1.00 17.47 261 LYS F CA 1
ATOM 14567 C C . LYS F 1 261 ? 44.136 -49.904 34.001 1.00 17.46 261 LYS F C 1
ATOM 14568 O O . LYS F 1 261 ? 44.185 -48.699 33.747 1.00 16.94 261 LYS F O 1
ATOM 14574 N N . ARG F 1 262 ? 43.543 -50.387 35.088 1.00 16.10 262 ARG F N 1
ATOM 14575 C CA . ARG F 1 262 ? 42.902 -49.502 36.053 1.00 16.34 262 ARG F CA 1
ATOM 14576 C C . ARG F 1 262 ? 43.809 -49.080 37.209 1.00 15.12 262 ARG F C 1
ATOM 14577 O O . ARG F 1 262 ? 43.377 -48.359 38.108 1.00 17.56 262 ARG F O 1
ATOM 14585 N N . GLY F 1 263 ? 45.058 -49.535 37.197 1.00 13.10 263 GLY F N 1
ATOM 14586 C CA . GLY F 1 263 ? 45.981 -49.139 38.247 1.00 12.56 263 GLY F CA 1
ATOM 14587 C C . GLY F 1 263 ? 46.039 -50.020 39.482 1.00 13.30 263 GLY F C 1
ATOM 14588 O O . GLY F 1 263 ? 46.587 -49.612 40.507 1.00 13.51 263 GLY F O 1
ATOM 14589 N N . TYR F 1 264 ? 45.471 -51.220 39.391 1.00 12.49 264 TYR F N 1
ATOM 14590 C CA . TYR F 1 264 ? 45.484 -52.173 40.502 1.00 12.16 264 TYR F CA 1
ATOM 14591 C C . TYR F 1 264 ? 46.644 -53.153 40.314 1.00 11.09 264 TYR F C 1
ATOM 14592 O O . TYR F 1 264 ? 46.932 -53.581 39.197 1.00 10.76 264 TYR F O 1
ATOM 14601 N N . PRO F 1 265 ? 47.317 -53.532 41.410 1.00 10.91 265 PRO F N 1
ATOM 14602 C CA . PRO F 1 265 ? 48.442 -54.466 41.323 1.00 10.39 265 PRO F CA 1
ATOM 14603 C C . PRO F 1 265 ? 48.000 -55.881 40.935 1.00 11.72 265 PRO F C 1
ATOM 14604 O O . PRO F 1 265 ? 47.036 -56.416 41.488 1.00 11.88 265 PRO F O 1
ATOM 14608 N N . ILE F 1 266 ? 48.707 -56.475 39.978 1.00 11.63 266 ILE F N 1
ATOM 14609 C CA . ILE F 1 266 ? 48.384 -57.823 39.517 1.00 12.44 266 ILE F CA 1
ATOM 14610 C C . ILE F 1 266 ? 49.604 -58.730 39.381 1.00 12.23 266 ILE F C 1
ATOM 14611 O O . ILE F 1 266 ? 49.468 -59.929 39.139 1.00 14.96 266 ILE F O 1
ATOM 14616 N N . GLY F 1 267 ? 50.798 -58.171 39.533 1.00 10.73 267 GLY F N 1
ATOM 14617 C CA . GLY F 1 267 ? 51.989 -58.990 39.406 1.00 12.34 267 GLY F CA 1
ATOM 14618 C C . GLY F 1 267 ? 53.182 -58.431 40.145 1.00 12.97 267 GLY F C 1
ATOM 14619 O O . GLY F 1 267 ? 53.223 -57.244 40.467 1.00 12.70 267 GLY F O 1
ATOM 14620 N N . GLN F 1 268 ? 54.164 -59.291 40.399 1.00 12.13 268 GLN F N 1
ATOM 14621 C CA . GLN F 1 268 ? 55.366 -58.898 41.117 1.00 13.50 268 GLN F CA 1
ATOM 14622 C C . GLN F 1 268 ? 56.555 -59.733 40.651 1.00 13.75 268 GLN F C 1
ATOM 14623 O O . GLN F 1 268 ? 56.497 -60.966 40.624 1.00 14.07 268 GLN F O 1
ATOM 14629 N N . ILE F 1 269 ? 57.634 -59.047 40.289 1.00 12.66 269 ILE F N 1
ATOM 14630 C CA . ILE F 1 269 ? 58.843 -59.698 39.802 1.00 12.11 269 ILE F CA 1
ATOM 14631 C C . ILE F 1 269 ? 60.011 -59.371 40.720 1.00 12.84 269 ILE F C 1
ATOM 14632 O O . ILE F 1 269 ? 60.381 -58.206 40.882 1.00 14.00 269 ILE F O 1
ATOM 14637 N N . LEU F 1 270 ? 60.600 -60.402 41.313 1.00 11.24 270 LEU F N 1
ATOM 14638 C CA . LEU F 1 270 ? 61.712 -60.202 42.228 1.00 12.57 270 LEU F CA 1
ATOM 14639 C C . LEU F 1 270 ? 63.061 -60.375 41.548 1.00 12.49 270 LEU F C 1
ATOM 14640 O O . LEU F 1 270 ? 63.211 -61.195 40.642 1.00 12.99 270 LEU F O 1
ATOM 14645 N N . ILE F 1 271 ? 64.037 -59.583 41.982 1.00 13.02 271 ILE F N 1
ATOM 14646 C CA . ILE F 1 271 ? 65.387 -59.683 41.448 1.00 13.60 271 ILE F CA 1
ATOM 14647 C C . ILE F 1 271 ? 66.173 -60.541 42.438 1.00 14.42 271 ILE F C 1
ATOM 14648 O O . ILE F 1 271 ? 66.197 -60.260 43.636 1.00 12.83 271 ILE F O 1
ATOM 14653 N N . PRO F 1 272 ? 66.813 -61.610 41.948 1.00 15.41 272 PRO F N 1
ATOM 14654 C CA . PRO F 1 272 ? 67.600 -62.513 42.793 1.00 15.82 272 PRO F CA 1
ATOM 14655 C C . PRO F 1 272 ? 68.610 -61.765 43.662 1.00 15.06 272 PRO F C 1
ATOM 14656 O O . PRO F 1 272 ? 69.296 -60.863 43.183 1.00 15.75 272 PRO F O 1
ATOM 14660 N N . GLY F 1 273 ? 68.690 -62.143 44.937 1.00 13.78 273 GLY F N 1
ATOM 14661 C CA . GLY F 1 273 ? 69.636 -61.518 45.847 1.00 13.16 273 GLY F CA 1
ATOM 14662 C C . GLY F 1 273 ? 69.116 -60.357 46.677 1.00 12.52 273 GLY F C 1
ATOM 14663 O O . GLY F 1 273 ? 69.789 -59.913 47.608 1.00 13.52 273 GLY F O 1
ATOM 14664 N N . ARG F 1 274 ? 67.920 -59.870 46.362 1.00 13.17 274 ARG F N 1
ATOM 14665 C CA . ARG F 1 274 ? 67.355 -58.733 47.087 1.00 12.79 274 ARG F CA 1
ATOM 14666 C C . ARG F 1 274 ? 67.306 -58.911 48.603 1.00 13.34 274 ARG F C 1
ATOM 14667 O O . ARG F 1 274 ? 67.583 -57.972 49.347 1.00 13.45 274 ARG F O 1
ATOM 14675 N N . ASP F 1 275 ? 66.960 -60.111 49.064 1.00 14.56 275 ASP F N 1
ATOM 14676 C CA . ASP F 1 275 ? 66.877 -60.376 50.499 1.00 16.33 275 ASP F CA 1
ATOM 14677 C C . ASP F 1 275 ? 68.198 -60.119 51.214 1.00 17.23 275 ASP F C 1
ATOM 14678 O O . ASP F 1 275 ? 68.211 -59.754 52.392 1.00 16.17 275 ASP F O 1
ATOM 14683 N N . GLU F 1 276 ? 69.306 -60.314 50.504 1.00 16.63 276 GLU F N 1
ATOM 14684 C CA . GLU F 1 276 ? 70.624 -60.102 51.089 1.00 17.17 276 GLU F CA 1
ATOM 14685 C C . GLU F 1 276 ? 71.187 -58.720 50.764 1.00 17.02 276 GLU F C 1
ATOM 14686 O O . GLU F 1 276 ? 72.362 -58.444 51.017 1.00 17.19 276 GLU F O 1
ATOM 14692 N N . GLY F 1 277 ? 70.349 -57.857 50.196 1.00 15.77 277 GLY F N 1
ATOM 14693 C CA . GLY F 1 277 ? 70.783 -56.508 49.868 1.00 16.36 277 GLY F CA 1
ATOM 14694 C C . GLY F 1 277 ? 71.503 -56.346 48.541 1.00 15.67 277 GLY F C 1
ATOM 14695 O O . GLY F 1 277 ? 72.096 -55.296 48.286 1.00 16.26 277 GLY F O 1
ATOM 14696 N N . HIS F 1 278 ? 71.442 -57.372 47.695 1.00 14.85 278 HIS F N 1
ATOM 14697 C CA . HIS F 1 278 ? 72.097 -57.345 46.386 1.00 15.02 278 HIS F CA 1
ATOM 14698 C C . HIS F 1 278 ? 71.150 -56.960 45.248 1.00 14.21 278 HIS F C 1
ATOM 14699 O O . HIS F 1 278 ? 69.960 -57.268 45.291 1.00 13.74 278 HIS F O 1
ATOM 14706 N N . MET F 1 279 ? 71.693 -56.292 44.230 1.00 14.23 279 MET F N 1
ATOM 14707 C CA . MET F 1 279 ? 70.918 -55.895 43.053 1.00 13.68 279 MET F CA 1
ATOM 14708 C C . MET F 1 279 ? 69.620 -55.154 43.353 1.00 12.57 279 MET F C 1
ATOM 14709 O O . MET F 1 279 ? 68.619 -55.334 42.657 1.00 12.28 279 MET F O 1
ATOM 14714 N N . LEU F 1 280 ? 69.637 -54.311 44.378 1.00 12.82 280 LEU F N 1
ATOM 14715 C CA . LEU F 1 280 ? 68.444 -53.563 44.757 1.00 12.27 280 LEU F CA 1
ATOM 14716 C C . LEU F 1 280 ? 68.094 -52.426 43.806 1.00 12.69 280 LEU F C 1
ATOM 14717 O O . LEU F 1 280 ? 66.941 -51.991 43.752 1.00 12.44 280 LEU F O 1
ATOM 14722 N N . ARG F 1 281 ? 69.077 -51.959 43.044 1.00 13.37 281 ARG F N 1
ATOM 14723 C CA . ARG F 1 281 ? 68.844 -50.850 42.128 1.00 14.13 281 ARG F CA 1
ATOM 14724 C C . ARG F 1 281 ? 68.209 -51.241 40.798 1.00 14.58 281 ARG F C 1
ATOM 14725 O O . ARG F 1 281 ? 68.797 -51.059 39.729 1.00 14.89 281 ARG F O 1
ATOM 14733 N N . SER F 1 282 ? 67.002 -51.789 40.888 1.00 13.35 282 SER F N 1
ATOM 14734 C CA . SER F 1 282 ? 66.221 -52.189 39.723 1.00 11.86 282 SER F CA 1
ATOM 14735 C C . SER F 1 282 ? 65.600 -50.890 39.213 1.00 12.05 282 SER F C 1
ATOM 14736 O O . SER F 1 282 ? 64.728 -50.313 39.861 1.00 12.58 282 SER F O 1
ATOM 14739 N N . THR F 1 283 ? 66.047 -50.439 38.044 1.00 11.79 283 THR F N 1
ATOM 14740 C CA . THR F 1 283 ? 65.593 -49.158 37.507 1.00 12.76 283 THR F CA 1
ATOM 14741 C C . THR F 1 283 ? 64.674 -49.087 36.301 1.00 13.51 283 THR F C 1
ATOM 14742 O O . THR F 1 283 ? 63.931 -48.115 36.160 1.00 13.34 283 THR F O 1
ATOM 14746 N N . HIS F 1 284 ? 64.712 -50.086 35.424 1.00 13.46 284 HIS F N 1
ATOM 14747 C CA . HIS F 1 284 ? 63.918 -49.986 34.207 1.00 13.83 284 HIS F CA 1
ATOM 14748 C C . HIS F 1 284 ? 63.464 -51.313 33.603 1.00 14.80 284 HIS F C 1
ATOM 14749 O O . HIS F 1 284 ? 64.224 -52.281 33.580 1.00 16.13 284 HIS F O 1
ATOM 14756 N N . PRO F 1 285 ? 62.207 -51.372 33.125 1.00 14.62 285 PRO F N 1
ATOM 14757 C CA . PRO F 1 285 ? 61.618 -52.560 32.499 1.00 13.79 285 PRO F CA 1
ATOM 14758 C C . PRO F 1 285 ? 61.340 -52.249 31.022 1.00 14.87 285 PRO F C 1
ATOM 14759 O O . PRO F 1 285 ? 61.002 -51.114 30.679 1.00 13.76 285 PRO F O 1
ATOM 14763 N N . GLN F 1 286 ? 61.479 -53.242 30.149 1.00 13.51 286 GLN F N 1
ATOM 14764 C CA . GLN F 1 286 ? 61.230 -53.017 28.727 1.00 14.61 286 GLN F CA 1
ATOM 14765 C C . GLN F 1 286 ? 61.110 -54.359 27.998 1.00 14.52 286 GLN F C 1
ATOM 14766 O O . GLN F 1 286 ? 61.870 -55.286 28.272 1.00 14.71 286 GLN F O 1
ATOM 14772 N N . PHE F 1 287 ? 60.156 -54.459 27.077 1.00 14.23 287 PHE F N 1
ATOM 14773 C CA . PHE F 1 287 ? 59.940 -55.703 26.335 1.00 14.84 287 PHE F CA 1
ATOM 14774 C C . PHE F 1 287 ? 60.724 -55.829 25.037 1.00 16.03 287 PHE F C 1
ATOM 14775 O O . PHE F 1 287 ? 60.919 -54.850 24.319 1.00 15.10 287 PHE F O 1
ATOM 14783 N N . ILE F 1 288 ? 61.158 -57.049 24.734 1.00 16.22 288 ILE F N 1
ATOM 14784 C CA . ILE F 1 288 ? 61.844 -57.306 23.475 1.00 16.76 288 ILE F CA 1
ATOM 14785 C C . ILE F 1 288 ? 60.691 -57.162 22.481 1.00 16.91 288 ILE F C 1
ATOM 14786 O O . ILE F 1 288 ? 59.650 -57.801 22.635 1.00 18.17 288 ILE F O 1
ATOM 14791 N N . PRO F 1 289 ? 60.850 -56.307 21.461 1.00 17.72 289 PRO F N 1
ATOM 14792 C CA . PRO F 1 289 ? 59.802 -56.088 20.457 1.00 18.39 289 PRO F CA 1
ATOM 14793 C C . PRO F 1 289 ? 59.151 -57.356 19.911 1.00 17.23 289 PRO F C 1
ATOM 14794 O O . PRO F 1 289 ? 59.833 -58.327 19.591 1.00 18.27 289 PRO F O 1
ATOM 14798 N N . GLY F 1 290 ? 57.825 -57.331 19.807 1.00 17.78 290 GLY F N 1
ATOM 14799 C CA . GLY F 1 290 ? 57.087 -58.464 19.278 1.00 18.24 290 GLY F CA 1
ATOM 14800 C C . GLY F 1 290 ? 56.970 -59.674 20.185 1.00 19.24 290 GLY F C 1
ATOM 14801 O O . GLY F 1 290 ? 56.529 -60.736 19.746 1.00 20.34 290 GLY F O 1
ATOM 14802 N N . THR F 1 291 ? 57.358 -59.529 21.446 1.00 18.11 291 THR F N 1
ATOM 14803 C CA . THR F 1 291 ? 57.288 -60.645 22.382 1.00 18.53 291 THR F CA 1
ATOM 14804 C C . THR F 1 291 ? 56.799 -60.181 23.741 1.00 19.18 291 THR F C 1
ATOM 14805 O O . THR F 1 291 ? 56.625 -58.985 23.976 1.00 18.59 291 THR F O 1
ATOM 14809 N N . ASN F 1 292 ? 56.583 -61.141 24.635 1.00 18.81 292 ASN F N 1
ATOM 14810 C CA . ASN F 1 292 ? 56.153 -60.832 25.988 1.00 18.05 292 ASN F CA 1
ATOM 14811 C C . ASN F 1 292 ? 57.344 -61.028 26.923 1.00 17.69 292 ASN F C 1
ATOM 14812 O O . ASN F 1 292 ? 57.177 -61.173 28.133 1.00 17.52 292 ASN F O 1
ATOM 14817 N N . GLN F 1 293 ? 58.552 -61.035 26.357 1.00 16.67 293 GLN F N 1
ATOM 14818 C CA . GLN F 1 293 ? 59.751 -61.195 27.175 1.00 16.67 293 GLN F CA 1
ATOM 14819 C C . GLN F 1 293 ? 60.204 -59.837 27.685 1.00 17.83 293 GLN F C 1
ATOM 14820 O O . GLN F 1 293 ? 60.581 -58.956 26.905 1.00 16.62 293 GLN F O 1
ATOM 14826 N N . LEU F 1 294 ? 60.171 -59.684 29.003 1.00 15.99 294 LEU F N 1
ATOM 14827 C CA . LEU F 1 294 ? 60.556 -58.442 29.652 1.00 15.41 294 LEU F CA 1
ATOM 14828 C C . LEU F 1 294 ? 62.011 -58.455 30.110 1.00 15.67 294 LEU F C 1
ATOM 14829 O O . LEU F 1 294 ? 62.503 -59.447 30.653 1.00 15.77 294 LEU F O 1
ATOM 14834 N N . ILE F 1 295 ? 62.698 -57.345 29.881 1.00 13.57 295 ILE F N 1
ATOM 14835 C CA . ILE F 1 295 ? 64.081 -57.201 30.307 1.00 14.14 295 ILE F CA 1
ATOM 14836 C C . ILE F 1 295 ? 64.059 -56.172 31.431 1.00 13.55 295 ILE F C 1
ATOM 14837 O O . ILE F 1 295 ? 63.335 -55.174 31.346 1.00 13.64 295 ILE F O 1
ATOM 14842 N N . ILE F 1 296 ? 64.839 -56.421 32.478 1.00 13.00 296 ILE F N 1
ATOM 14843 C CA . ILE F 1 296 ? 64.908 -55.529 33.633 1.00 13.63 296 ILE F CA 1
ATOM 14844 C C . ILE F 1 296 ? 66.369 -55.303 34.016 1.00 14.42 296 ILE F C 1
ATOM 14845 O O . ILE F 1 296 ? 67.114 -56.261 34.232 1.00 15.24 296 ILE F O 1
ATOM 14850 N N . CYS F 1 297 ? 66.785 -54.045 34.102 1.00 13.62 297 CYS F N 1
ATOM 14851 C CA . CYS F 1 297 ? 68.162 -53.762 34.475 1.00 14.22 297 CYS F CA 1
ATOM 14852 C C . CYS F 1 297 ? 68.280 -53.386 35.948 1.00 14.93 297 CYS F C 1
ATOM 14853 O O . CYS F 1 297 ? 67.414 -52.705 36.504 1.00 14.46 297 CYS F O 1
ATOM 14856 N N . SER F 1 298 ? 69.352 -53.862 36.576 1.00 14.00 298 SER F N 1
ATOM 14857 C CA . SER F 1 298 ? 69.637 -53.576 37.975 1.00 14.45 298 SER F CA 1
ATOM 14858 C C . SER F 1 298 ? 71.149 -53.617 38.152 1.00 15.13 298 SER F C 1
ATOM 14859 O O . SER F 1 298 ? 71.874 -54.019 37.241 1.00 15.30 298 SER F O 1
ATOM 14862 N N . ASN F 1 299 ? 71.633 -53.189 39.310 1.00 14.39 299 ASN F N 1
ATOM 14863 C CA . ASN F 1 299 ? 73.066 -53.216 39.567 1.00 14.71 299 ASN F CA 1
ATOM 14864 C C . ASN F 1 299 ? 73.329 -53.418 41.052 1.00 16.15 299 ASN F C 1
ATOM 14865 O O . ASN F 1 299 ? 72.455 -53.177 41.888 1.00 16.28 299 ASN F O 1
ATOM 14870 N N . ASP F 1 300 ? 74.539 -53.863 41.369 1.00 16.90 300 ASP F N 1
ATOM 14871 C CA . ASP F 1 300 ? 74.925 -54.141 42.745 1.00 17.66 300 ASP F CA 1
ATOM 14872 C C . ASP F 1 300 ? 76.028 -53.206 43.234 1.00 18.06 300 ASP F C 1
ATOM 14873 O O . ASP F 1 300 ? 76.922 -53.625 43.967 1.00 18.10 300 ASP F O 1
ATOM 14878 N N . ILE F 1 301 ? 75.969 -51.944 42.822 1.00 18.41 301 ILE F N 1
ATOM 14879 C CA . ILE F 1 301 ? 76.964 -50.959 43.239 1.00 19.45 301 ILE F CA 1
ATOM 14880 C C . ILE F 1 301 ? 77.092 -50.905 44.760 1.00 19.28 301 ILE F C 1
ATOM 14881 O O . ILE F 1 301 ? 78.193 -50.773 45.295 1.00 19.68 301 ILE F O 1
ATOM 14886 N N . GLU F 1 302 ? 75.961 -51.021 45.450 1.00 18.84 302 GLU F N 1
ATOM 14887 C CA . GLU F 1 302 ? 75.935 -50.953 46.908 1.00 20.13 302 GLU F CA 1
ATOM 14888 C C . GLU F 1 302 ? 76.726 -52.051 47.611 1.00 20.37 302 GLU F C 1
ATOM 14889 O O . GLU F 1 302 ? 77.213 -51.849 48.722 1.00 20.24 302 GLU F O 1
ATOM 14895 N N . MET F 1 303 ? 76.857 -53.203 46.961 1.00 21.38 303 MET F N 1
ATOM 14896 C CA . MET F 1 303 ? 77.578 -54.333 47.538 1.00 21.72 303 MET F CA 1
ATOM 14897 C C . MET F 1 303 ? 78.896 -54.614 46.824 1.00 22.14 303 MET F C 1
ATOM 14898 O O . MET F 1 303 ? 79.516 -55.657 47.040 1.00 21.49 303 MET F O 1
ATOM 14903 N N . GLY F 1 304 ? 79.322 -53.684 45.974 1.00 21.36 304 GLY F N 1
ATOM 14904 C CA . GLY F 1 304 ? 80.562 -53.870 45.245 1.00 19.76 304 GLY F CA 1
ATOM 14905 C C . GLY F 1 304 ? 80.418 -54.897 44.139 1.00 19.66 304 GLY F C 1
ATOM 14906 O O . GLY F 1 304 ? 81.407 -55.481 43.691 1.00 19.92 304 GLY F O 1
ATOM 14907 N N . GLY F 1 305 ? 79.182 -55.113 43.697 1.00 18.49 305 GLY F N 1
ATOM 14908 C CA . GLY F 1 305 ? 78.919 -56.078 42.646 1.00 18.43 305 GLY F CA 1
ATOM 14909 C C . GLY F 1 305 ? 78.841 -55.489 41.251 1.00 19.49 305 GLY F C 1
ATOM 14910 O O . GLY F 1 305 ? 79.236 -54.345 41.022 1.00 20.34 305 GLY F O 1
ATOM 14911 N N . GLY F 1 306 ? 78.305 -56.273 40.319 1.00 18.44 306 GLY F N 1
ATOM 14912 C CA . GLY F 1 306 ? 78.207 -55.839 38.938 1.00 18.03 306 GLY F CA 1
ATOM 14913 C C . GLY F 1 306 ? 76.897 -55.235 38.472 1.00 17.21 306 GLY F C 1
ATOM 14914 O O . GLY F 1 306 ? 76.069 -54.793 39.269 1.00 17.51 306 GLY F O 1
ATOM 14915 N N . SER F 1 307 ? 76.726 -55.222 37.154 1.00 16.53 307 SER F N 1
ATOM 14916 C CA . SER F 1 307 ? 75.545 -54.665 36.502 1.00 17.15 307 SER F CA 1
ATOM 14917 C C . SER F 1 307 ? 74.925 -55.776 35.668 1.00 17.54 307 SER F C 1
ATOM 14918 O O . SER F 1 307 ? 75.570 -56.333 34.780 1.00 18.75 307 SER F O 1
ATOM 14921 N N . MET F 1 308 ? 73.662 -56.083 35.940 1.00 17.34 308 MET F N 1
ATOM 14922 C CA . MET F 1 308 ? 73.002 -57.188 35.259 1.00 17.34 308 MET F CA 1
ATOM 14923 C C . MET F 1 308 ? 71.624 -56.904 34.678 1.00 17.35 308 MET F C 1
ATOM 14924 O O . MET F 1 308 ? 70.866 -56.083 35.200 1.00 15.81 308 MET F O 1
ATOM 14929 N N . LEU F 1 309 ? 71.312 -57.606 33.591 1.00 16.01 309 LEU F N 1
ATOM 14930 C CA . LEU F 1 309 ? 70.008 -57.509 32.948 1.00 15.63 309 LEU F CA 1
ATOM 14931 C C . LEU F 1 309 ? 69.288 -58.815 33.277 1.00 16.51 309 LEU F C 1
ATOM 14932 O O . LEU F 1 309 ? 69.838 -59.902 33.072 1.00 17.93 309 LEU F O 1
ATOM 14937 N N . TYR F 1 310 ? 68.073 -58.706 33.803 1.00 15.42 310 TYR F N 1
ATOM 14938 C CA . TYR F 1 310 ? 67.278 -59.876 34.160 1.00 15.80 310 TYR F CA 1
ATOM 14939 C C . TYR F 1 310 ? 66.086 -59.999 33.223 1.00 16.22 310 TYR F C 1
ATOM 14940 O O . TYR F 1 310 ? 65.760 -59.055 32.501 1.00 16.74 310 TYR F O 1
ATOM 14949 N N . THR F 1 311 ? 65.427 -61.153 33.241 1.00 14.01 311 THR F N 1
ATOM 14950 C CA . THR F 1 311 ? 64.289 -61.361 32.362 1.00 13.68 311 THR F CA 1
ATOM 14951 C C . THR F 1 311 ? 63.232 -62.319 32.908 1.00 14.79 311 THR F C 1
ATOM 14952 O O . THR F 1 311 ? 63.520 -63.184 33.739 1.00 15.28 311 THR F O 1
ATOM 14956 N N . VAL F 1 312 ? 62.002 -62.122 32.436 1.00 15.60 312 VAL F N 1
ATOM 14957 C CA . VAL F 1 312 ? 60.837 -62.938 32.776 1.00 15.07 312 VAL F CA 1
ATOM 14958 C C . VAL F 1 312 ? 59.849 -62.683 31.643 1.00 15.46 312 VAL F C 1
ATOM 14959 O O . VAL F 1 312 ? 60.088 -61.823 30.794 1.00 16.52 312 VAL F O 1
ATOM 14963 N N . ASN F 1 313 ? 58.751 -63.428 31.618 1.00 15.47 313 ASN F N 1
ATOM 14964 C CA . ASN F 1 313 ? 57.734 -63.210 30.597 1.00 15.87 313 ASN F CA 1
ATOM 14965 C C . ASN F 1 313 ? 56.563 -62.472 31.235 1.00 16.89 313 ASN F C 1
ATOM 14966 O O . ASN F 1 313 ? 56.040 -62.905 32.264 1.00 16.49 313 ASN F O 1
ATOM 14971 N N . GLY F 1 314 ? 56.164 -61.356 30.625 1.00 15.87 314 GLY F N 1
ATOM 14972 C CA . GLY F 1 314 ? 55.061 -60.564 31.145 1.00 16.64 314 GLY F CA 1
ATOM 14973 C C . GLY F 1 314 ? 53.692 -61.108 30.778 1.00 16.96 314 GLY F C 1
ATOM 14974 O O . GLY F 1 314 ? 53.585 -62.171 30.169 1.00 17.58 314 GLY F O 1
ATOM 14975 N N . PHE F 1 315 ? 52.640 -60.377 31.140 1.00 17.10 315 PHE F N 1
ATOM 14976 C CA . PHE F 1 315 ? 51.273 -60.813 30.853 1.00 17.20 315 PHE F CA 1
ATOM 14977 C C . PHE F 1 315 ? 50.922 -60.811 29.373 1.00 18.13 315 PHE F C 1
ATOM 14978 O O . PHE F 1 315 ? 50.068 -61.581 28.935 1.00 18.01 315 PHE F O 1
ATOM 14986 N N . ALA F 1 316 ? 51.570 -59.940 28.607 1.00 17.25 316 ALA F N 1
ATOM 14987 C CA . ALA F 1 316 ? 51.286 -59.838 27.183 1.00 17.72 316 ALA F CA 1
ATOM 14988 C C . ALA F 1 316 ? 52.474 -59.266 26.431 1.00 17.72 316 ALA F C 1
ATOM 14989 O O . ALA F 1 316 ? 53.448 -58.830 27.039 1.00 17.62 316 ALA F O 1
ATOM 14991 N N . LYS F 1 317 ? 52.387 -59.275 25.104 1.00 18.37 317 LYS F N 1
ATOM 14992 C CA . LYS F 1 317 ? 53.456 -58.747 24.264 1.00 18.94 317 LYS F CA 1
ATOM 14993 C C . LYS F 1 317 ? 53.650 -57.259 24.507 1.00 19.26 317 LYS F C 1
ATOM 14994 O O . LYS F 1 317 ? 52.701 -56.544 24.826 1.00 18.82 317 LYS F O 1
ATOM 15000 N N . GLY F 1 318 ? 54.884 -56.798 24.342 1.00 19.05 318 GLY F N 1
ATOM 15001 C CA . GLY F 1 318 ? 55.171 -55.391 24.532 1.00 19.08 318 GLY F CA 1
ATOM 15002 C C . GLY F 1 318 ? 54.366 -54.543 23.567 1.00 19.37 318 GLY F C 1
ATOM 15003 O O . GLY F 1 318 ? 53.904 -55.028 22.533 1.00 18.70 318 GLY F O 1
ATOM 15004 N N . HIS F 1 319 ? 54.193 -53.273 23.910 1.00 19.35 319 HIS F N 1
ATOM 15005 C CA . HIS F 1 319 ? 53.439 -52.344 23.080 1.00 20.40 319 HIS F CA 1
ATOM 15006 C C . HIS F 1 319 ? 54.331 -51.760 21.990 1.00 20.30 319 HIS F C 1
ATOM 15007 O O . HIS F 1 319 ? 55.490 -51.428 22.240 1.00 19.73 319 HIS F O 1
ATOM 15014 N N . GLN F 1 320 ? 53.795 -51.640 20.780 1.00 22.17 320 GLN F N 1
ATOM 15015 C CA . GLN F 1 320 ? 54.569 -51.073 19.680 1.00 23.03 320 GLN F CA 1
ATOM 15016 C C . GLN F 1 320 ? 54.638 -49.558 19.844 1.00 21.62 320 GLN F C 1
ATOM 15017 O O . GLN F 1 320 ? 53.792 -48.824 19.335 1.00 21.95 320 GLN F O 1
ATOM 15023 N N . SER F 1 321 ? 55.649 -49.098 20.571 1.00 21.72 321 SER F N 1
ATOM 15024 C CA . SER F 1 321 ? 55.832 -47.676 20.808 1.00 20.50 321 SER F CA 1
ATOM 15025 C C . SER F 1 321 ? 56.260 -46.937 19.536 1.00 20.67 321 SER F C 1
ATOM 15026 O O . SER F 1 321 ? 56.486 -47.551 18.493 1.00 18.93 321 SER F O 1
ATOM 15029 N N . PHE F 1 322 ? 56.370 -45.616 19.647 1.00 19.15 322 PHE F N 1
ATOM 15030 C CA . PHE F 1 322 ? 56.712 -44.731 18.532 1.00 19.23 322 PHE F CA 1
ATOM 15031 C C . PHE F 1 322 ? 57.852 -45.130 17.590 1.00 18.73 322 PHE F C 1
ATOM 15032 O O . PHE F 1 322 ? 57.753 -44.903 16.386 1.00 19.69 322 PHE F O 1
ATOM 15040 N N . GLN F 1 323 ? 58.925 -45.714 18.116 1.00 18.30 323 GLN F N 1
ATOM 15041 C CA . GLN F 1 323 ? 60.053 -46.085 17.261 1.00 20.38 323 GLN F CA 1
ATOM 15042 C C . GLN F 1 323 ? 59.729 -47.170 16.237 1.00 21.83 323 GLN F C 1
ATOM 15043 O O . GLN F 1 323 ? 60.507 -47.400 15.311 1.00 23.40 323 GLN F O 1
ATOM 15049 N N . PHE F 1 324 ? 58.587 -47.832 16.393 1.00 22.86 324 PHE F N 1
ATOM 15050 C CA . PHE F 1 324 ? 58.201 -48.886 15.459 1.00 25.17 324 PHE F CA 1
ATOM 15051 C C . PHE F 1 324 ? 57.084 -48.434 14.526 1.00 27.29 324 PHE F C 1
ATOM 15052 O O . PHE F 1 324 ? 56.608 -49.211 13.697 1.00 26.75 324 PHE F O 1
ATOM 15060 N N . GLN F 1 325 ? 56.676 -47.174 14.652 1.00 29.70 325 GLN F N 1
ATOM 15061 C CA . GLN F 1 325 ? 55.593 -46.635 13.833 1.00 33.21 325 GLN F CA 1
ATOM 15062 C C . GLN F 1 325 ? 55.870 -46.655 12.333 1.00 35.77 325 GLN F C 1
ATOM 15063 O O . GLN F 1 325 ? 57.023 -46.692 11.901 1.00 34.49 325 GLN F O 1
ATOM 15069 N N . LEU F 1 326 ? 54.791 -46.617 11.554 1.00 39.23 326 LEU F N 1
ATOM 15070 C CA . LEU F 1 326 ? 54.849 -46.623 10.093 1.00 42.57 326 LEU F CA 1
ATOM 15071 C C . LEU F 1 326 ? 55.185 -48.014 9.571 1.00 43.75 326 LEU F C 1
ATOM 15072 O O . LEU F 1 326 ? 56.255 -48.173 8.946 1.00 45.96 326 LEU F O 1
#

CATH classification: 2.120.10.30

Solvent-accessible surface area: 69666 Å² total; per-residue (Å²): 146,155,38,32,33,4,125,92,65,68,108,9,102,44,49,74,7,152,42,61,31,108,112,8,42,55,25,64,3,77,84,39,25,65,15,27,165,108,30,9,16,0,7,0,0,4,2,17,121,148,17,36,0,1,0,0,1,10,117,92,3,14,0,17,22,0,44,12,148,93,76,101,62,96,123,46,22,68,14,43,26,60,26,1,2,0,0,22,5,24,72,86,42,58,1,0,0,0,1,9,4,67,106,161,42,36,1,0,0,0,0,0,34,60,93,18,38,74,25,36,8,22,13,19,16,122,88,53,49,31,0,0,6,0,0,25,14,8,57,146,6,0,0,6,0,0,0,50,41,29,126,59,120,45,51,89,0,0,0,13,24,0,20,63,78,39,134,76,57,50,71,13,29,94,114,1,2,8,0,4,0,3,5,9,9,49,94,40,57,20,0,3,0,0,1,5,47,38,29,62,0,9,66,0,12,2,62,133,85,11,42,68,52,64,100,198,7,41,61,52,50,33,144,10,78,39,146,70,0,0,7,0,3,16,13,0,55,67,26,4,0,0,0,0,0,31,11,10,0,18,0,0,0,0,13,116,114,1,82,10,2,0,14,0,45,1,46,28,69,125,118,21,65,23,38,43,0,2,0,0,23,13,26,34,42,38,45,15,0,0,0,0,0,1,10,55,88,94,72,19,10,0,32,0,10,1,0,9,1,20,14,120,8,59,101,39,18,8,28,57,185,164,152,34,38,32,5,130,90,60,69,99,9,97,15,15,0,6,16,38,32,31,108,85,8,41,57,27,68,1,84,78,28,27,75,18,29,173,159,31,15,15,0,8,0,0,4,2,12,92,126,16,40,0,1,0,0,0,9,118,107,4,14,0,19,56,0,52,23,155,90,82,94,59,125,123,48,24,68,15,91,46,62,25,1,2,0,0,21,3,23,64,86,43,62,2,0,0,0,2,8,3,56,106,157,7,20,0,0,0,0,0,0,35,62,94,16,80,114,87,72,81,19,10,93,22,118,73,25,32,39,0,0,5,1,0,25,14,8,54,145,4,0,0,5,0,0,0,50,44,28,125,61,119,46,46,88,1,0,0,15,24,0,22,63,73,46,203,76,54,46,70,10,2,83,82,0,4,8,0,5,0,3,6,10,10,51,86,38,80,21,0,3,0,0,2,12,52,38,30,43,0,0,33,0,13,2,64,122,85,14,46,65,26,64,77,37,7,0,2,0,0,17,50,10,78,39,143,71,0,0,7,0,3,16,14,0,55,66,25,5,0,0,0,0,0,33,13,10,0,18,0,0,0,0,11,114,48,0,4,6,2,0,14,0,43,1,44,29,71,123,115,21,66,21,35,43,0,2,0,0,23,14,26,37,58,47,45,26,0,0,0,0,0,1,12,55,85,95,72,20,11,0,30,0,9,2,0,10,1,20,15,124,17,57,93,37,6,8,32,34,116,220,165,152,28,31,29,3,128,90,64,68,112,9,99,43,49,75,7,152,43,42,22,32,104,9,43,53,26,63,3,76,82,42,25,63,15,29,165,158,33,15,16,0,8,0,0,4,2,17,103,140,18,36,0,1,0,0,0,9,116,110,3,15,0,17,51,0,43,20,156,88,74,87,62,114,120,49,22,66,14,92,49,61,26,0,2,0,0,22,2,25,76,85,37,63,2,0,0,0,1,9,3,61,58,154,43,35,0,0,0,0,0,1,39,62,95,16,82,111,89,72,77,27,11,86,23,145,22,20,42,16,0,0,6,1,0,25,15,9,82,160,4,0,0,6,0,0,0,22,38,11,50,7,14,45,50,92,1,0,0,11,21,1,20,61,82,48,117,39,10,42,53,12,30,89,111,1,4,0,0,5,0,3,5,11,10,54,86,55,98,18,0,2,0,0,2,10,0,4,0,60,0,9,57,0,19,1,70,145,84,14,48,66,54,52,103,200,9,42,65,53,49,32,109,1,43,1,20,41,0,0,7,0,4,16,14,0,54,66,24,4,0,0,0,0,0,31,4,0,0,2,0,0,0,0,12,109,107,2,80,10,2,0,4,0,39,0,49,29,14,69,118,2,65,22,3,42,0,2,0,0,21,14,25,32,44,50,49,25,0,0,0,0,0,1,10,54,78,90,71,21,12,1,32,0,10,1,0,4,1,20,16,123,10,63,104,38,21,6,34,147,113,155,119,26,36,30,4,128,90,64,70,106,8,101,44,50,74,7,153,40,64,32,109,101,8,43,57,27,64,0,82,79,33,26,70,18,26,82,75,17,17,16,0,8,0,0,4,2,18,102,131,18,40,0,1,0,0,0,8,113,107,3,15,0,17,33,0,44,23,158,87,72,97,62,105,125,45,24,68,16,94,46,63,26,1,2,0,0,23,5,24,73,88,42,55,1,0,0,0,1,8,4,61,105,153,11,34,0,0,0,0,0,0,37,58,95,17,83,109,88,78,79,21,9,33,15,30,37,31,26,37,0,0,6,1,0,24,14,9,56,149,5,0,0,6,0,0,0,52,32,28,125,62,120,47,48,89,1,0,0,16,24,0,20,62,95,40,142,77,53,47,68,12,29,91,110,1,4,8,0,4,0,3,5,10,9,48,92,41,77,20,0,3,0,0,2,12,54,38,28,62,0,10,65,0,12,1,65,121,85,16,45,67,52,64,100,198,7,41,62,53,48,34,141,10,79,38,144,68,0,0,7,0,3,15,15,0,54,66,27,4,0,0,0,0,0,32,10,11,0,19,0,0,0,0,14,115,112,2,82,9,1,0,14,0,45,1,48,28,67,125,119,20,66,24,37,42,0,2,0,0,22,14,25,31,48,47,50,23,0,0,0,0,0,1,11,54,82,97,47,16,12,0,32,0,10,2,0,9,1,19,14,126,10,60,88,39,10,8,27,54,193,147,150,33,34,31,4,129,90,62,69,110,9,101,44,48,74,7,151,39,44,20,40,107,8,43,55,28,64,1,79,84,35,26,63,17,31,154,150,32,16,16,0,8,0,0,4,2,17,107,138,19,38,0,1,0,0,0,10,120,109,3,13,0,18,52,0,41,22,151,86,75,82,62,115,121,44,22,68,14,37,28,62,27,1,3,0,0,22,4,24,72,83,42,62,2,0,0,0,1,9,5,55,60,150,42,36,0,0,0,0,0,0,30,59,86,17,34,85,26,22,12,20,9,21,17,123,95,29,53,38,0,0,5,0,0,25,14,11,55,155,5,0,0,6,0,0,0,24,40,11,48,6,17,46,46,89,0,0,0,14,27,0,21,62,83,34,142,75,53,46,70,13,29,93,110,1,4,0,0,4,0,3,5,10,9,50,89,46,60,20,0,3,0,0,2,11,1,4,0,59,0,9,59,0,19,0,65,126,84,14,46,67,52,65,99,198,12,41,65,51,49,32,109,1,42,1,28,43,0,0,7,0,4,16,14,0,54,68,24,4,0,0,0,0,0,30,5,0,0,2,0,0,0,0,13,108,106,1,82,9,2,0,4,0,38,1,48,28,12,70,116,1,66,23,4,41,0,2,0,0,21,13,25,32,47,47,48,22,0,0,0,0,0,1,10,54,76,90,71,20,11,0,30,0,11,1,0,6,1,20,15,125,10,58,105,41,17,7,29,60,195,156,148,35,34,29,4,126,91,60,69,98,8,98,13,14,0,6,15,37,29,32,95,102,7,41,56,26,62,1,79,81,33,26,69,14,22,145,127,9,14,15,0,7,0,0,4,2,15,99,128,18,36,0,1,0,0,0,10,118,103,4,14,0,16,29,0,38,18,157,93,75,95,64,93,111,15,11,70,15,90,47,61,26,1,2,0,0,22,4,24,58,86,44,59,2,0,0,0,1,8,5,68,108,161,45,35,0,0,0,0,0,0,34,61,21,2,48,93,89,53,85,21,10,94,24,144,82,32,55,39,0,0,6,1,0,25,15,7,58,129,3,0,0,6,0,0,0,52,42,28,128,63,119,46,47,90,1,0,0,16,22,0,20,62,57,43,89,34,49,48,69,10,2,81,83,0,4,8,0,4,0,3,5,10,9,51,88,45,56,21,0,3,0,0,2,12,53,38,29,42,0,0,31,0,18,1,64,130,76,8,45,65,27,66,77,36,10,0,4,0,0,18,51,11,79,39,144,72,0,0,8,0,4,14,14,0,53,65,28,4,0,0,0,0,0,32,12,9,0,19,0,0,0,0,12,109,41,0,6,8,2,0,13,0,44,0,49,28,72,123,118,22,65,22,37,42,0,2,0,0,22,14,26,33,44,46,49,27,0,0,0,0,0,1,10,55,90,96,69,19,11,0,33,0,10,2,0,6,1,20,15,118,11,62,111,40,18,9,34,56,182

Foldseek 3Di:
DPFAEAECDDQLVDPARDDDPVPFAEDAWAFQAFPDFFFFQKAAWDAFLVLWTWTAGFAFQFIWIADSVVRDIDGLDGDPAHGWHHWYAALVQKTKIWAQHPQFFQTAIWIAHSNRPDIGGLGHGPVTRARWRDWAADQLQKIKTKRFHAAAQGFQIAIWIADNVSPDIGGQTGSAGGWAAWEAFLVRQWIWIWRWRQQFIWIFGHDPVSRHTDVVGIDTLDGGDDPTHWHYWFAANQRKIWIFGAQQQKIWIGGNVGHTRYIYHYPCNVVSAQSGWHYWDFRAPFQKIKIWTGGNVPRGGTTITIGGYHHHHDCGRSNDD/DPFAEAECDDQLVPPADDDDPVPFAEDAWAFQAFPKFFFFQKAAWDAFQVLWIWTAGFQFQFIWIADSVVRDIDGLDGDPAHGWHHWYAALVQKTKIWAQHPVFAQTAIWIAHSNRPPIGGLGGGPVTRARWRDWAADQLQKIKTKRFHAAQQGFQIAIWIADNVSPDIGGQTGSAHGWAAWEAFLVRQWIWIWRWRQQWIWIFGHDPVSRHTDVVRIDTLDRGDDPTHWHYWFAANQRKIWIWGAQQQKIWIGGNVGHTRYIYHYPPNVVSAQSGWHYWDFRAPFQKIKIWTGGVVVRGGITITIGGYHHHHHCGNSNDDD/DPFAEAACDDQLVPPARDDDPVPFAEDAWAFQAFPDFFFFQKAAWDAFLVLWIWTAGFQFQFIWIADSVVRDIDGLDGDPAHGWHHWYAALVQKTKIWAQHPVFAQTAIWIAHSNRPPIGGLGGGPVTRFRWRDWAADQLQKIKTKGFHAAQQGFQIAIWIADNVSPDIGGQTGSAHGWAAWEAFLVSQWIWIWRWRQQWIWIFGDDPVNRDTDVVGIDTLDRGDDPTHWHYWFAANQRKIWIFGAQQQKIWIGGNVGHTRYIYHYPPSVVSAQRGWHYWDFRAPFQKIKIKTGGVVVRGGITITIGGYHHHHDCGRNND/DVPFAEAACDDQLVPPADDDDPVPFAEDAWAFQAFPKFFFFQKAAWDAFLVLWIWTAGFQFQWIWIADSVVRDIDTLDGDPAHGWHHWYAALVQKTKIWAQHPQFAQTAIWIAHSNRPPIGGLGGGPVTRARWHDWAADQQQKIKTKRFHAAAVGFQIAIWIADNVSPDIGGQTGSAGGWAAWEAFLVRQWIWIWRWRQQFIWIFGHDPVNRHTDVVRIDTLDGGDDPTHWHYWFAANQRKIWIWGAQQQKIWIGGNVRHTRYIYHYPPNVVSAQSGWHYWDFRAPFQKIKIWTGGVVVRGGITITIGGYHHHHRCGRNNDD/DPFAEAACDDQLVPPARDDDPVPFAEDAWAFQAFPWFFFFQKAAWDAFLVLWIWIAGFAFQFIWIADSVVRDIDGLDGDPAHGWHHWYAALVQKTKIWAQHPQFAQTAIWIAHSNRPPIGGLGGGPVTRARWRDWAADQLQKIKTKGFHAAAVGFQIAIWIADNVSPDIGGQTGSAGGWAAWEAFLVRQWIWIWRWRQQFIWIFGHDPVSRHTDVVGIDTLDRGDDPTHWHYWFAANQRKIWIWGAQQQKIWIGGNVGHTRYIYHYPPNVVSAQSGWHDWDFRAPFQKIKIWTGGVVVRGGITITIGGYHHHHDCGRSNDD/DPFAEAACDDQLVPPARDDDPVPFAEDAWAFQAFPKFFFFQKAAWDAFLVLWIWIAGFAFQFIWIADSVVRDIDGLDGDPAHGWHHWYAALVQKTKIWAQHPQFAQTAIWIAHSNRPPIGGLGGGPVTRARWRDWAADLQQKIKTKRFHAAQQGFQIAIWIADNVSPDIGGQTGSAGGWAAWEAFLVRQWIWIWRWRQQFIWIFGHDPVNRHTDVVRIDTLDRHDDPTHWHYWFAANQRKIWIFGAQQQKIWIGGNVGHTRYIYHYPPNVVSAQSGWHYWDFRAPFQKIKIWTGGNVPRGGITITIGGYHHHHDCGNSNHD

Sequence (1927 aa):
QDLPTLFYSGKSNSAVPIISESELQTITAEPWLEISKKGLQLEGLNFDRQGQLFLLDVFEGNIFKINPETKEIKRPFVSHKANPAAIKIHKDGRLFVCYLGDFKSTGGIFAATENGDNLQDIIEDLSTAYCIDDMVFDSKGGFYFTDFRGYSTNPLGGVYYVSPDFRTVTPIIQNISVANGIALSTDEKVLWVTETTANRLHRIALEDDGVTIQPFGATIPYYFTGHEGPDSCCIDSDDNLYVAMYGQGRVLVFNKRGYPIGQILIPGRDEGHMLRSTHPQFIPGTNQLIICSNDIEMGGGSMLYTVNGFAKGHQSFQFQLQDLPTLFYSGKSNSAVPIISESELQTITAEPWLEISKKGLQLEGLNFDRQGQLFLLDVFEGNIFKINPETKEIKRPFVSHKANPAAIKIHKDGRLFVCYLGDFKSTGGIFAATENGDNLQDIIEDLSTAYCIDDMVFDSKGGFYFTDFRGYSTNPLGGVYYVSPDFRTVTPIIQNISVANGIALSTDEKVLWVTETTANRLHRIALEDDGVTIQPFGATIPYYFTGHEGPDSCCIDSDDNLYVAMYGQGRVLVFNKRGYPIGQILIPGRDEGHMLRSTHPQFIPGTNQLIICSNDIEMGGGSMLYTVNGFAKGHQSFQFQLEQDLPTLFYSGKSNSAVPIISESELQTITAEPWLEISKKGLQLEGLNFDRQGQLFLLDVFEGNIFKINPETKEIKRPFVSHKANPAAIKIHKDGRLFVCYLGDFKSTGGIFAATENGDNLQDIIEDLSTAYCIDDMVFDSKGGFYFTDFRGYSTNPLGGVYYVSPDFRTVTPIIQNISVANGIALSTDEKVLWVTETTANRLHRIALEDDGVTIQPFGATIPYYFTGHEGPDSCCIDSDDNLYVAMYGQGRVLVFNKRGYPIGQILIPGRDEGHMLRSTHPQFIPGTNQLIICSNDIEMGGGSMLYTVNGFAKGHQSFQFQQQDLPTLFYSGKSNSAVPIISESELQTITAEPWLEISKKGLQLEGLNFDRQGQLFLLDVFEGNIFKINPETKEIKRPFVSHKANPAAIKIHKDGRLFVCYLGDFKSTGGIFAATENGDNLQDIIEDLSTAYCIDDMVFDSKGGFYFTDFRGYSTNPLGGVYYVSPDFRTVTPIIQNISVANGIALSTDEKVLWVTETTANRLHRIALEDDGVTIQPFGATIPYYFTGHEGPDSCCIDSDDNLYVAMYGQGRVLVFNKRGYPIGQILIPGRDEGHMLRSTHPQFIPGTNQLIICSNDIEMGGGSMLYTVNGFAKGHQSFQFQLQDLPTLFYSGKSNSAVPIISESELQTITAEPWLEISKKGLQLEGLNFDRQGQLFLLDVFEGNIFKINPETKEIKRPFVSHKANPAAIKIHKDGRLFVCYLGDFKSTGGIFAATENGDNLQDIIEDLSTAYCIDDMVFDSKGGFYFTDFRGYSTNPLGGVYYVSPDFRTVTPIIQNISVANGIALSTDEKVLWVTETTANRLHRIALEDDGVTIQPFGATIPYYFTGHEGPDSCCIDSDDNLYVAMYGQGRVLVFNKRGYPIGQILIPGRDEGHMLRSTHPQFIPGTNQLIICSNDIEMGGGSMLYTVNGFAKGHQSFQFQLQDLPTLFYSGKSNSAVPIISESELQTITAEPWLEISKKGLQLEGLNFDRQGQLFLLDVFEGNIFKINPETKEIKRPFVSHKANPAAIKIHKDGRLFVCYLGDFKSTGGIFAATENGDNLQDIIEDLSTAYCIDDMVFDSKGGFYFTDFRGYSTNPLGGVYYVSPDFRTVTPIIQNISVANGIALSTDEKVLWVTETTANRLHRIALEDDGVTIQPFGATIPYYFTGHEGPDSCCIDSDDNLYVAMYGQGRVLVFNKRGYPIGQILIPGRDEGHMLRSTHPQFIPGTNQLIICSNDIEMGGGSMLYTVNGFAKGHQSFQFQL

Nearest PDB structures (foldseek):
  2dso-assembly3_C  TM=1.002E+00  e=2.294E-62  Staphylococcus aureus
  2dg0-assembly1_A  TM=1.001E+00  e=2.592E-61  Staphylococcus aureus
  7ris-assembly1_A  TM=8.241E-01  e=1.535E-16  Rhodopseudomonas palustris CGA009
  8dk0-assembly1_A  TM=8.217E-01  e=8.990E-16  Rhodopseudomonas palustris CGA009
  2ghs-assembly1_A  TM=7.855E-01  e=8.127E-16  Agrobacterium fabrum str. C58

Secondary structure (DSSP, 8-state):
----B--S-GGGG-SS----GGGS-EEEPEEEEEEESS---EEEEEE-TTS-EEEEETTT-EEEEE-TTT--EEEEEE-SSSSEEEEEE-TTSPEEEEE-TTSSS--EEEEE-TTS-S-EEEE-SSSS---EEEEEE-TTS-EEEEE---BTTB--EEEEEE-TTS--EEEEEEEESSEEEEEE-TTSSEEEEEEGGGTEEEEEEE-TTSSSEEEEEEEEEEE--SSSEEEEEEEBTT--EEEEEETTTEEEEE-TTS-EEEEEEPTTGGGT-S-B--EEEE-TTS-EEEEEEE-GGGT--EEEEEEE-SSPBP--GGG--/----B--S-GGGG-SS----GGGS-EEEPEEEEEEESS---EEEEEE-TTS-EEEEETTT-EEEEE-TTT--EEEEEE-SSSSEEEEEE-TTSPEEEEE-TTSSS--EEEEE-TTS-S-EEEE-STTS---EEEEEE-TTS-EEEEE---BTTB--EEEEEE-TTS--EEEEEEEESSEEEEEE-TTSSEEEEEEGGGTEEEEEEEPTTSSSEEEEEEEEEEE--SSSEEEEEEEBTT--EEEEEETTTEEEEE-TTS-EEEEEEPTTGGGT-S-B--EEEEPTTSSEEEEEEE-GGGT--EEEEEEE-SSPBP--GGG---/--S-B--S-GGGG-SS----GGGS-EEEPEEEEEEESS---EEEEEE-TTS-EEEEETTT-EEEEE-TTT--EEEEEE-SSSSEEEEEE-TTSPEEEEE-TTSSS--EEEEE-TTS-S-EEEE-STTS---EEEEEE-TTS-EEEEE---BTTB--EEEEEE-TTS--EEEEEEEESSEEEEEE-TTSSEEEEEEGGGTEEEEEEE-TTSSSEEEEEEEEEEE--SSSEEEEEEEBTT--EEEEEETTTEEEEE-TTS-EEEEEEPTTGGGT-S-B--EEEE-TTS-EEEEEEE-GGGT--EEEEEEE-SSPBP--GGG-/-TTS-B--S-GGGG-SS----GGGS-EEEPEEEEEEESS---EEEEEE-TTS-EEEEETTT-BEEEE-TTT--EE---B-SSSSEEEEEE-TTSPEEEEE-TTSSS--EEEEE-TTS-S-EEEE-STTS---EEEEEE-TTS-EEEEE---BTTB--EEEEEE-TTS--EEEEEEEESSEEEEEE-TTS-EEEEEEGGGTEEEEEEEPTTSSSEEEEEEEEEEE--SSSEEEEEEEBTT--EEEEEETTTEEEEE-TTS-EEEEEEPTTGGGT-S-B--EEEE-TTSSEEEEEEE-GGGT--EEEEEEE-SSPBP--GGG--/--S-B--S-GGGG-SS----GGGS-EEEPEEEEEEESS---EEEEEE-TTS-EEEEETTT-EEEEE-TTT--EEEEEE-SSSSEEEEEE-TTSPEEEEE-TTSSS--EEEEE-TTS-S-EEEE-STTS---EEEEEE-TTS-EEEEE---BTTB--EEEEEE-TTS--EEEEEEEESSEEEEEE-TTS-EEEEEEGGGTEEEEEEEPTTSSSEEEEEEEEEEE--SSSEEEEEEEBTT--EEEEEETTTEEEEE-TTS-EEEEEEPTTGGGT-S-B--EEEE-TTSSEEEEEEE-GGGT--EEEEEEE-SSPBP--GGG--/--S-B--S-GGGG-SS----GGGS-EEE-EEEEEEESS---EEEEEE-TTS-EEEEETTT-EEEEE-TTT--EEEEEE-SSSSEEEEEE-TTSPEEEEE-TTSSS--EEEEE-TTS-S-EEEE-STTS---EEEEEE-TTS-EEEEE---BTTB--EEEEEE-TTS--EEEEEEEESSEEEEEE-TTS-EEEEEEGGGTEEEEEEEPTTSSSEEEEEEEEEEE--SSSEEEEEEEBTT--EEEEEETTTEEEEE-TTS-EEEEEEPTTGGGT-S-B--EEEE-TTSSEEEEEEE-GGGT--EEEEEEE-SSPBP--GGG--

InterPro domains:
  IPR011042 Six-bladed beta-propeller, TolB-like [G3DSA:2.120.10.30] (1-324)
  IPR013658 SMP-30/Gluconolactonase/LRE-like region [PF08450] (48-272)
  IPR051262 SMP-30/CGR1 Lactonase [PTHR47572] (22-321)